Protein 4KN9 (pdb70)

Foldseek 3Di:
DDAAEEEEAEWAADCVLVVLLCLDVPPHPVCCCPPHHPHQADPPDDDDDAAVRVVSSVVCLVVCFLGHEYEYGAWQFPPPNQVVTFRHWYQDPPRDIDTAGPLNVCLPRQNRYVAYEYFELCQLQNAPCNDPPHDRNTHHVVVSCVVVVPDGHYAYQYFNHGRSCQVVVQVNLVVVCVVPVVVRPHADADPSRYHCVFFVAQQQVLAPQVVQVVVVNEAPDQPRDGFPQQQQAPSRVAGGCCRPCPHSRNPHHCRNNHHHQRRRDSPPPPVSPPRRHGD/DKDKDKPWQLPLFAATKIKIFIDDPQATAFIWIAHDDFDCLQVVQFFAQLQCQLQSQLVLDQLFSLQSNQQSLQFVLQFQVAFWDPLLLLLSLQLRLLSLLLNLLCQVQVRFCLLAAQEDPDPPSDDDFPPSCHLCNQDPPNVVSVVLNVLSRVLSVVSVVLSVLSQVSNCLQQVGGPRGDFATRFGGDDFDAPVSLVVSVVSLVVSLCCLQPRVLVSLLVSCLSPVVQLVALFFQPKAWAFAASQPDRVSPDHLFHTWIAHPNDIDGDDLVQKWWFDQQAQADDPDDDTGRQLPDDGHGHPPDPNHRYLFIEIDGNNHQHAWALLRRQVNRFAFFDPSCQVSCCVSPVQHGGTLCSCPSSCRGLSVLSNSSSRVSNSSSVVSNVSSVVNDGPDDGGDDTDQDQWGKGKGWHAGNLGTKMWIFTHHRSGTNGIGIDFRLSSASPQAGNVRDGGGSRRSSGGFGQNDSSNRSRNSSSVSSSSHHSSRRND/DDAAEEEEAEWAAPCVLVVLLCLDVPPHPVCCCPPHHPHQADPPDDDDDAQVRVVSVVVCLVVQFLGHEYEYGAWQFPPPNQVVTWRHWYADPVGDIDTAHPLNVCLPRCNRYVAYEYFELCQLQNAPCNDPPHDRNTGHVVVSCVVSVPDGHYAYQYFNHGRSCQVSVQVRLQVVCVVPVVVRDRFDADPSRYGCVFFVAQQQVLAPQVVQVVVVNEAPDQPGDHFPQQQQAPSRVATGCCRPCPHSRNPHHCRNRHHHQRRRDSCPPPVSPPRRHGD/DKDKDKDWQLPLFAATKIKIFIDDPQATAFIWIFHDDFDCLQVVQFFAQLQCQLQSQLVLDQLFSLQSSQQSLQFVLFFQVAFWDPLLLLLSLQLNLLSLLLNLLCQVQVRFCLLAAQEPPDPPSDDDFPPSCHLCNLDPPNVVSVVLNVLSRVLSVVSVVLSVLSQVSNCLQQVGGPRGDFATRFGGDDFDAPVSLVVSVVSLVVSLCCLQPRVLVSLLVSCLSPVVQLVALFFQPKAWAFAASQPDRVSPHHLQHTWIAGPRDIDGDDLVQKWWFDQQAQADDPDHDIGRQLPDDGHGHPPRPNHGYLFIEIDGNNHQHAWALLRRQVNRFAFFDPSCQVSCCVRVVQHGTTLCSCPSSCRGLSNLSNSSSRVSSSSSVVSNVSSVVNDGPDDGGDDTDQDQWGKGKGWHAGNLGTKMWIFTHHRSGTNGIGIDFRLSSASHQAGPVRDGGRSRRSSGGFGQPDSSNRSRNSSSVSSSSHHSSRSND

Structure (mmCIF, N/CA/C/O backbone):
data_4KN9
#
_entry.id   4KN9
#
_cell.length_a   106.260
_cell.length_b   108.730
_cell.length_c   136.500
_cell.angle_alpha   90.00
_cell.angle_beta   90.00
_cell.angle_gamma   90.00
#
_symmetry.space_group_name_H-M   'P 21 21 21'
#
loop_
_entity.id
_entity.type
_entity.pdbx_description
1 polymer 'Periplasmic [NiFeSe] hydrogenase small subunit'
2 polymer 'Nickel-dependent hydrogenase large subunit'
3 non-polymer 'IRON/SULFUR CLUSTER'
4 non-polymer 'CALCIUM ION'
5 non-polymer 'CHLORIDE ION'
6 non-polymer GLYCEROL
7 non-polymer 'CARBONMONOXIDE-(DICYANO) IRON'
8 non-polymer 'NICKEL (II) ION'
9 non-polymer 'HYDROSULFURIC ACID'
10 water water
#
loop_
_atom_site.group_PDB
_atom_site.id
_atom_site.type_symbol
_atom_site.label_atom_id
_atom_site.label_alt_id
_atom_site.label_comp_id
_atom_site.label_asym_id
_atom_site.label_entity_id
_atom_site.label_seq_id
_atom_site.pdbx_PDB_ins_code
_atom_site.Cartn_x
_atom_site.Cartn_y
_atom_site.Cartn_z
_atom_site.occupancy
_atom_site.B_iso_or_equiv
_atom_site.auth_seq_id
_atom_site.auth_comp_id
_atom_site.auth_asym_id
_atom_site.auth_atom_id
_atom_site.pdbx_PDB_model_num
ATOM 1 N N . ALA A 1 5 ? 48.234 -5.688 11.738 0.70 37.27 5 ALA S N 1
ATOM 2 C CA . ALA A 1 5 ? 48.420 -5.250 13.152 0.70 36.66 5 ALA S CA 1
ATOM 3 C C . ALA A 1 5 ? 48.108 -3.758 13.362 0.70 35.41 5 ALA S C 1
ATOM 4 O O . ALA A 1 5 ? 47.106 -3.426 14.017 0.70 36.27 5 ALA S O 1
ATOM 6 N N . LYS A 1 6 ? 48.936 -2.866 12.803 1.00 33.39 6 LYS S N 1
ATOM 7 C CA . LYS A 1 6 ? 48.793 -1.430 13.096 1.00 28.27 6 LYS S CA 1
ATOM 8 C C . LYS A 1 6 ? 47.593 -0.758 12.421 1.00 22.64 6 LYS S C 1
ATOM 9 O O . LYS A 1 6 ? 47.247 -1.021 11.256 1.00 21.82 6 LYS S O 1
ATOM 15 N N . LYS A 1 7 ? 46.958 0.111 13.185 1.00 16.80 7 LYS S N 1
ATOM 16 C CA . LYS A 1 7 ? 45.784 0.821 12.706 1.00 13.77 7 LYS S CA 1
ATOM 17 C C . LYS A 1 7 ? 46.157 2.008 11.826 1.00 13.31 7 LYS S C 1
ATOM 18 O O . LYS A 1 7 ? 47.241 2.599 11.980 1.00 15.06 7 LYS S O 1
ATOM 24 N N . ALA A 1 8 ? 45.261 2.367 10.908 1.00 11.53 8 ALA S N 1
ATOM 25 C CA . ALA A 1 8 ? 45.493 3.534 10.049 1.00 10.95 8 ALA S CA 1
ATOM 26 C C . ALA A 1 8 ? 45.262 4.836 10.827 1.00 11.29 8 ALA S C 1
ATOM 27 O O . ALA A 1 8 ? 44.162 5.052 11.303 1.00 10.55 8 ALA S O 1
ATOM 29 N N . PRO A 1 9 ? 46.287 5.701 10.964 1.00 10.45 9 PRO S N 1
ATOM 30 C CA . PRO A 1 9 ? 46.056 6.988 11.659 1.00 10.08 9 PRO S CA 1
ATOM 31 C C . PRO A 1 9 ? 45.202 7.920 10.812 1.00 8.52 9 PRO S C 1
ATOM 32 O O . PRO A 1 9 ? 45.456 8.061 9.592 1.00 9.90 9 PRO S O 1
ATOM 36 N N . VAL A 1 10 ? 44.179 8.513 11.437 1.00 8.03 10 VAL S N 1
ATOM 37 C CA . VAL A 1 10 ? 43.260 9.395 10.735 1.00 8.78 10 VAL S CA 1
ATOM 38 C C . VAL A 1 10 ? 43.100 10.708 11.487 1.00 8.18 10 VAL S C 1
ATOM 39 O O . VAL A 1 10 ? 42.862 10.722 12.715 1.00 8.95 10 VAL S O 1
ATOM 43 N N . ILE A 1 11 ? 43.249 11.814 10.765 1.00 10.25 11 ILE S N 1
ATOM 44 C CA . ILE A 1 11 ? 42.851 13.119 11.273 1.00 8.89 11 ILE S CA 1
ATOM 45 C C . ILE A 1 11 ? 41.666 13.540 10.419 1.00 9.10 11 ILE S C 1
ATOM 46 O O . ILE A 1 11 ? 41.788 13.673 9.196 1.00 9.70 11 ILE S O 1
ATOM 51 N N . TRP A 1 12 ? 40.512 13.700 11.073 1.00 8.05 12 TRP S N 1
ATOM 52 C CA . TRP A 1 12 ? 39.257 13.990 10.366 1.00 7.64 12 TRP S CA 1
ATOM 53 C C . TRP A 1 12 ? 38.870 15.437 10.631 1.00 6.34 12 TRP S C 1
A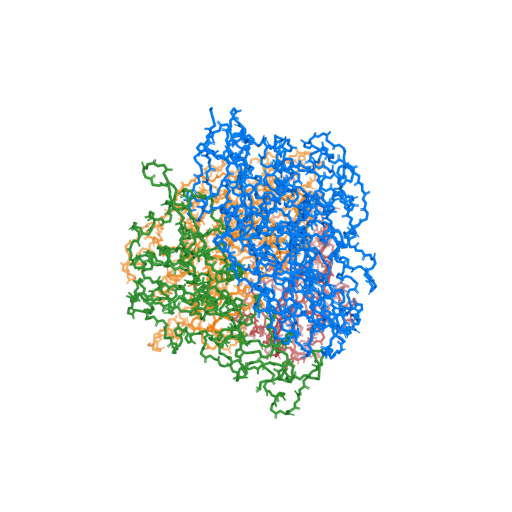TOM 54 O O . TRP A 1 12 ? 38.611 15.832 11.792 1.00 8.58 12 TRP S O 1
ATOM 65 N N . VAL A 1 13 ? 38.871 16.247 9.591 1.00 8.79 13 VAL S N 1
ATOM 66 C CA . VAL A 1 13 ? 38.558 17.669 9.743 1.00 8.78 13 VAL S CA 1
ATOM 67 C C . VAL A 1 13 ? 37.262 18.020 9.022 1.00 8.84 13 VAL S C 1
ATOM 68 O O . VAL A 1 13 ? 36.926 17.421 7.983 1.00 11.06 13 VAL S O 1
ATOM 72 N N . GLN A 1 14 ? 36.558 18.996 9.572 1.00 8.46 14 GLN S N 1
ATOM 73 C CA . GLN A 1 14 ? 35.289 19.470 9.023 1.00 8.52 14 GLN S CA 1
ATOM 74 C C . GLN A 1 14 ? 35.376 20.922 8.592 1.00 8.51 14 GLN S C 1
ATOM 75 O O . GLN A 1 14 ? 35.814 21.780 9.364 1.00 10.30 14 GLN S O 1
ATOM 81 N N . GLY A 1 15 ? 34.977 21.194 7.350 1.00 7.74 15 GLY S N 1
ATOM 82 C CA . GLY A 1 15 ? 34.866 22.568 6.853 1.00 9.31 15 GLY S CA 1
ATOM 83 C C . GLY A 1 15 ? 33.397 22.940 6.797 1.00 8.47 15 GLY S C 1
ATOM 84 O O . GLY A 1 15 ? 32.688 22.922 7.799 1.00 8.14 15 GLY S O 1
ATOM 85 N N . GLN A 1 16 ? 32.914 23.274 5.615 1.00 7.49 16 GLN S N 1
ATOM 86 C CA . GLN A 1 16 ? 31.492 23.578 5.414 1.00 7.64 16 GLN S CA 1
ATOM 87 C C . GLN A 1 16 ? 30.750 22.279 5.202 1.00 8.85 16 GLN S C 1
ATOM 88 O O . GLN A 1 16 ? 30.327 21.953 4.089 1.00 10.18 16 GLN S O 1
ATOM 94 N N . GLY A 1 17 ? 30.624 21.538 6.289 1.00 9.86 17 GLY S N 1
ATOM 95 C CA . GLY A 1 17 ? 29.942 20.270 6.260 1.00 8.56 17 GLY S CA 1
ATOM 96 C C . GLY A 1 17 ? 28.709 20.281 7.141 1.00 7.99 17 GLY S C 1
ATOM 97 O O . GLY A 1 17 ? 28.458 21.250 7.887 1.00 10.49 17 GLY S O 1
ATOM 98 N N . CYS A 1 18 ? 27.958 19.179 7.085 1.00 6.76 18 CYS S N 1
ATOM 99 C CA . CYS A 1 18 ? 26.739 19.052 7.895 1.00 9.05 18 CYS S CA 1
ATOM 100 C C . CYS A 1 18 ? 26.866 17.938 8.934 1.00 7.60 18 CYS S C 1
ATOM 101 O O . CYS A 1 18 ? 25.916 17.680 9.673 1.00 8.98 18 CYS S O 1
ATOM 104 N N . THR A 1 19 ? 28.029 17.280 8.954 1.00 8.07 19 THR S N 1
ATOM 105 C CA . THR A 1 19 ? 28.307 16.150 9.864 1.00 9.35 19 THR S CA 1
ATOM 106 C C . THR A 1 19 ? 27.630 14.850 9.360 1.00 9.00 19 THR S C 1
ATOM 107 O O . THR A 1 19 ? 27.785 13.779 9.943 1.00 9.34 19 THR S O 1
ATOM 111 N N . GLY A 1 20 ? 26.932 14.939 8.233 1.00 7.90 20 GLY S N 1
ATOM 112 C CA . GLY A 1 20 ? 26.241 13.781 7.703 1.00 7.11 20 GLY S CA 1
ATOM 113 C C . GLY A 1 20 ? 27.162 12.700 7.178 1.00 6.93 20 GLY S C 1
ATOM 114 O O . GLY A 1 20 ? 26.801 11.524 7.199 1.00 7.11 20 GLY S O 1
ATOM 115 N N . CYS A 1 21 ? 28.347 13.084 6.693 1.00 7.25 21 CYS S N 1
ATOM 116 C CA . CYS A 1 21 ? 29.306 12.068 6.276 1.00 7.48 21 CYS S CA 1
ATOM 117 C C . CYS A 1 21 ? 29.778 11.283 7.505 1.00 8.05 21 CYS S C 1
ATOM 118 O O . CYS A 1 21 ? 29.887 10.053 7.464 1.00 7.90 21 CYS S O 1
ATOM 121 N N . SER A 1 22 ? 30.064 11.995 8.595 1.00 7.92 22 SER S N 1
ATOM 122 C CA . SER A 1 22 ? 30.410 11.335 9.869 1.00 7.76 22 SER S CA 1
ATOM 123 C C . SER A 1 22 ? 29.287 10.432 10.367 1.00 7.45 22 SER S C 1
ATOM 124 O O . SER A 1 22 ? 29.543 9.299 10.760 1.00 7.40 22 SER S O 1
ATOM 127 N N . VAL A 1 23 ? 28.052 10.935 10.360 1.00 6.67 23 VAL S N 1
ATOM 128 C CA . VAL A 1 23 ? 26.940 10.150 10.835 1.00 8.40 23 VAL S CA 1
ATOM 129 C C . VAL A 1 23 ? 26.787 8.904 9.954 1.00 7.08 23 VAL S C 1
ATOM 130 O O . VAL A 1 23 ? 26.530 7.815 10.463 1.00 7.41 23 VAL S O 1
ATOM 134 N N . SER A 1 24 ? 26.928 9.045 8.631 1.00 7.03 24 SER S N 1
ATOM 135 C CA . SER A 1 24 ? 26.826 7.872 7.764 1.00 8.86 24 SER S CA 1
ATOM 136 C C . SER A 1 24 ? 27.909 6.839 8.122 1.00 8.84 24 SER S C 1
ATOM 137 O O . SER A 1 24 ? 27.639 5.615 8.153 1.00 7.97 24 SER S O 1
ATOM 140 N N . LEU A 1 25 ? 29.127 7.323 8.395 1.00 7.89 25 LEU S N 1
ATOM 141 C CA . LEU A 1 25 ? 30.196 6.409 8.841 1.00 8.93 25 LEU S CA 1
ATOM 142 C C . LEU A 1 25 ? 29.808 5.650 10.115 1.00 8.17 25 LEU S C 1
ATOM 143 O O . LEU A 1 25 ? 30.079 4.454 10.240 1.00 8.87 25 LEU S O 1
ATOM 148 N N . LEU A 1 26 ? 29.154 6.346 11.053 1.00 7.63 26 LEU S N 1
ATOM 149 C CA . LEU A 1 26 ? 28.699 5.694 12.284 1.00 8.21 26 LEU S CA 1
ATOM 150 C C . LEU A 1 26 ? 27.728 4.543 12.005 1.00 8.59 26 LEU S C 1
ATOM 151 O O . LEU A 1 26 ? 27.549 3.659 12.856 1.00 9.22 26 LEU S O 1
ATOM 156 N N . ASN A 1 27 ? 27.110 4.544 10.820 1.00 7.54 27 ASN S N 1
ATOM 157 C CA . ASN A 1 27 ? 26.154 3.485 10.440 1.00 7.78 27 ASN S CA 1
ATOM 158 C C . ASN A 1 27 ? 26.822 2.249 9.802 1.00 8.66 27 ASN S C 1
ATOM 159 O O . ASN A 1 27 ? 26.116 1.328 9.360 1.00 10.06 27 ASN S O 1
ATOM 164 N N . ALA A 1 28 ? 28.161 2.211 9.742 1.00 7.62 28 ALA S N 1
ATOM 165 C CA . ALA A 1 28 ? 28.858 1.083 9.116 1.00 8.34 28 ALA S CA 1
ATOM 166 C C . ALA A 1 28 ? 28.479 -0.284 9.703 1.00 9.64 28 ALA S C 1
ATOM 167 O O . ALA A 1 28 ? 28.211 -0.419 10.899 1.00 10.34 28 ALA S O 1
ATOM 169 N N . VAL A 1 29 ? 28.470 -1.300 8.853 1.00 9.79 29 VAL S N 1
ATOM 170 C CA . VAL A 1 29 ? 28.374 -2.690 9.320 1.00 10.49 29 VAL S CA 1
ATOM 171 C C . VAL A 1 29 ? 29.434 -3.513 8.610 1.00 10.52 29 VAL S C 1
ATOM 172 O O . VAL A 1 29 ? 29.815 -3.208 7.470 1.00 11.38 29 VAL S O 1
ATOM 179 N N . HIS A 1 30 ? 29.910 -4.556 9.278 1.00 10.97 30 HIS S N 1
ATOM 180 C CA . HIS A 1 30 ? 30.866 -5.509 8.690 1.00 12.12 30 HIS S CA 1
ATOM 181 C C . HIS A 1 30 ? 32.117 -4.842 8.068 1.00 12.22 30 HIS S C 1
ATOM 182 O O . HIS A 1 30 ? 32.417 -5.056 6.875 1.00 14.84 30 HIS S O 1
ATOM 189 N N . PRO A 1 31 ? 32.874 -4.066 8.869 1.00 11.53 31 PRO S N 1
ATOM 190 C CA . PRO A 1 31 ? 32.765 -3.908 10.310 1.00 10.31 31 PRO S CA 1
ATOM 191 C C . PRO A 1 31 ? 31.844 -2.771 10.725 1.00 9.40 31 PRO S C 1
ATOM 192 O O . PRO A 1 31 ? 31.613 -1.806 9.969 1.00 10.46 31 PRO S O 1
ATOM 196 N N . ARG A 1 32 ? 31.357 -2.895 11.947 1.00 9.76 32 ARG S N 1
ATOM 197 C CA . ARG A 1 32 ? 30.653 -1.809 12.628 1.00 10.07 32 ARG S CA 1
ATOM 198 C C . ARG A 1 32 ? 31.618 -0.756 13.187 1.00 9.37 32 ARG S C 1
ATOM 199 O O . ARG A 1 32 ? 32.835 -0.993 13.285 1.00 10.35 32 ARG S O 1
ATOM 207 N N . ILE A 1 33 ? 31.068 0.385 13.610 1.00 8.95 33 ILE S N 1
ATOM 208 C CA . ILE A 1 33 ? 31.917 1.490 14.045 1.00 8.93 33 ILE S CA 1
ATOM 209 C C . ILE A 1 33 ? 32.784 1.168 15.266 1.00 8.74 33 ILE S C 1
ATOM 210 O O . ILE A 1 33 ? 33.904 1.648 15.353 1.00 9.32 33 ILE S O 1
ATOM 215 N N . LYS A 1 34 ? 32.288 0.346 16.194 1.00 9.67 34 LYS S N 1
ATOM 216 C CA . LYS A 1 34 ? 33.137 0.018 17.354 1.00 10.61 34 LYS S CA 1
ATOM 217 C C . LYS A 1 34 ? 34.433 -0.662 16.881 1.00 10.73 34 LYS S C 1
ATOM 218 O O . LYS A 1 34 ? 35.541 -0.287 17.315 1.00 10.74 34 LYS S O 1
ATOM 224 N N . GLU A 1 35 ? 34.297 -1.635 15.982 1.00 10.81 35 GLU S N 1
ATOM 225 C CA A GLU A 1 35 ? 35.469 -2.325 15.452 0.80 11.14 35 GLU S CA 1
ATOM 226 C CA B GLU A 1 35 ? 35.461 -2.341 15.427 0.20 11.20 35 GLU S CA 1
ATOM 227 C C . GLU A 1 35 ? 36.336 -1.414 14.584 1.00 11.46 35 GLU S C 1
ATOM 228 O O . GLU A 1 35 ? 37.574 -1.507 14.597 1.00 11.48 35 GLU S O 1
ATOM 239 N N . ILE A 1 36 ? 35.695 -0.525 13.833 1.00 9.45 36 ILE S N 1
ATOM 240 C CA . ILE A 1 36 ? 36.468 0.450 13.054 1.00 10.15 36 ILE S CA 1
ATOM 241 C C . ILE A 1 36 ? 37.369 1.262 13.986 1.00 9.81 36 ILE S C 1
ATOM 242 O O . ILE A 1 36 ? 38.578 1.377 13.754 1.00 10.72 36 ILE S O 1
ATOM 247 N N . LEU A 1 37 ? 36.789 1.798 15.062 1.00 9.54 37 LEU S N 1
ATOM 248 C CA . LEU A 1 37 ? 37.555 2.677 15.959 1.00 9.10 37 LEU S CA 1
ATOM 249 C C . LEU A 1 37 ? 38.595 1.933 16.787 1.00 9.87 37 LEU S C 1
ATOM 250 O O . LEU A 1 37 ? 39.667 2.465 17.066 1.00 10.09 37 LEU S O 1
ATOM 255 N N . LEU A 1 38 ? 38.288 0.703 17.187 1.00 11.59 38 LEU S N 1
ATOM 256 C CA . LEU A 1 38 ? 39.208 -0.015 18.073 1.00 12.18 38 LEU S CA 1
ATOM 257 C C . LEU A 1 38 ? 40.217 -0.897 17.340 1.00 13.15 38 LEU S C 1
ATOM 258 O O . LEU A 1 38 ? 41.288 -1.199 17.885 1.00 15.43 38 LEU S O 1
ATOM 263 N N . ASP A 1 39 ? 39.886 -1.297 16.116 1.00 12.60 39 ASP S N 1
ATOM 264 C CA . ASP A 1 39 ? 40.696 -2.288 15.390 1.00 14.60 39 ASP S CA 1
ATOM 265 C C . ASP A 1 39 ? 41.217 -1.840 14.031 1.00 14.31 39 ASP S C 1
ATOM 266 O O . ASP A 1 39 ? 42.207 -2.390 13.556 1.00 16.24 39 ASP S O 1
ATOM 271 N N . VAL A 1 40 ? 40.545 -0.892 13.374 1.00 12.55 40 VAL S N 1
ATOM 272 C CA . VAL A 1 40 ? 40.892 -0.595 11.975 1.00 11.05 40 VAL S CA 1
ATOM 273 C C . VAL A 1 40 ? 41.650 0.732 11.831 1.00 10.93 40 VAL S C 1
ATOM 274 O O . VAL A 1 40 ? 42.695 0.800 11.153 1.00 12.27 40 VAL S O 1
ATOM 278 N N . ILE A 1 41 ? 41.109 1.785 12.440 1.00 11.15 41 ILE S N 1
ATOM 279 C CA . ILE A 1 41 ? 41.747 3.097 12.367 1.00 9.22 41 ILE S CA 1
ATOM 280 C C . ILE A 1 41 ? 42.092 3.592 13.760 1.00 8.33 41 ILE S C 1
ATOM 281 O O . ILE A 1 41 ? 41.515 3.117 14.750 1.00 10.52 41 ILE S O 1
ATOM 286 N N . SER A 1 42 ? 43.054 4.510 13.839 1.00 8.99 42 SER S N 1
ATOM 287 C CA . SER A 1 42 ? 43.212 5.319 15.041 1.00 9.84 42 SER S CA 1
ATOM 288 C C . SER A 1 42 ? 42.659 6.712 14.729 1.00 9.30 42 SER S C 1
ATOM 289 O O . SER A 1 42 ? 43.328 7.526 14.053 1.00 11.40 42 SER S O 1
ATOM 292 N N . LEU A 1 43 ? 41.433 6.972 15.188 1.00 9.16 43 LEU S N 1
ATOM 293 C CA . LEU A 1 43 ? 40.793 8.250 14.923 1.00 8.98 43 LEU S CA 1
ATOM 294 C C . LEU A 1 43 ? 41.361 9.283 15.883 1.00 8.50 43 LEU S C 1
ATOM 295 O O . LEU A 1 43 ? 40.937 9.367 17.034 1.00 10.87 43 LEU S O 1
ATOM 300 N N . GLU A 1 44 ? 42.390 9.994 15.445 1.00 10.00 44 GLU S N 1
ATOM 301 C CA . GLU A 1 44 ? 43.172 10.835 16.338 1.00 9.70 44 GLU S CA 1
ATOM 302 C C . GLU A 1 44 ? 42.528 12.175 16.664 1.00 10.66 44 GLU S C 1
ATOM 303 O O . GLU A 1 44 ? 42.677 12.708 17.776 1.00 11.44 44 GLU S O 1
ATOM 309 N N . PHE A 1 45 ? 41.833 12.726 15.679 1.00 10.25 45 PHE S N 1
ATOM 310 C CA . PHE A 1 45 ? 41.156 13.995 15.819 1.00 9.45 45 PHE S CA 1
ATOM 311 C C . PHE A 1 45 ? 39.858 13.859 15.037 1.00 8.80 45 PHE S C 1
ATOM 312 O O . PHE A 1 45 ? 39.862 13.412 13.876 1.00 9.09 45 PHE S O 1
ATOM 320 N N . HIS A 1 46 ? 38.754 14.198 15.683 1.00 7.93 46 HIS S N 1
ATOM 321 C CA . HIS A 1 46 ? 37.449 14.256 15.038 1.00 8.17 46 HIS S CA 1
ATOM 322 C C . HIS A 1 46 ? 36.609 15.157 15.942 1.00 7.17 46 HIS S C 1
ATOM 323 O O . HIS A 1 46 ? 36.339 14.797 17.097 1.00 8.55 46 HIS S O 1
ATOM 330 N N . PRO A 1 47 ? 36.188 16.325 15.431 1.00 7.86 47 PRO S N 1
ATOM 331 C CA . PRO A 1 47 ? 35.572 17.326 16.329 1.00 11.22 47 PRO S CA 1
ATOM 332 C C . PRO A 1 47 ? 34.256 16.866 16.938 1.00 10.48 47 PRO S C 1
ATOM 333 O O . PRO A 1 47 ? 33.886 17.342 18.001 1.00 10.65 47 PRO S O 1
ATOM 337 N N . THR A 1 48 ? 33.553 15.961 16.284 1.00 9.27 48 THR S N 1
ATOM 338 C CA . THR A 1 48 ? 32.227 15.551 16.769 1.00 9.85 48 THR S CA 1
ATOM 339 C C . THR A 1 48 ? 32.282 14.577 17.959 1.00 9.06 48 THR S C 1
ATOM 340 O O . THR A 1 48 ? 31.381 14.603 18.805 1.00 10.30 48 THR S O 1
ATOM 344 N N . VAL A 1 49 ? 33.326 13.730 18.040 1.00 8.86 49 VAL S N 1
ATOM 345 C CA . VAL A 1 49 ? 33.305 12.632 19.010 1.00 9.26 49 VAL S CA 1
ATOM 346 C C . VAL A 1 49 ? 34.493 12.569 19.972 1.00 8.52 49 VAL S C 1
ATOM 347 O O . VAL A 1 49 ? 34.443 11.837 20.950 1.00 9.58 49 VAL S O 1
ATOM 351 N N . MET A 1 50 ? 35.561 13.331 19.715 1.00 8.42 50 MET S N 1
ATOM 352 C CA . MET A 1 50 ? 36.779 13.175 20.521 1.00 7.13 50 MET S CA 1
ATOM 353 C C . MET A 1 50 ? 36.615 13.721 21.943 1.00 8.89 50 MET S C 1
ATOM 354 O O . MET A 1 50 ? 35.836 14.651 22.172 1.00 9.61 50 MET S O 1
ATOM 359 N N . ALA A 1 51 ? 37.359 13.142 22.884 1.00 8.91 51 ALA S N 1
ATOM 360 C CA . ALA A 1 51 ? 37.245 13.560 24.283 1.00 9.86 51 ALA S CA 1
ATOM 361 C C . ALA A 1 51 ? 37.746 14.975 24.540 1.00 8.92 51 ALA S C 1
ATOM 362 O O . ALA A 1 51 ? 37.085 15.741 25.239 1.00 10.94 51 ALA S O 1
ATOM 364 N N . SER A 1 52 ? 38.915 15.315 23.999 1.00 9.84 52 SER S N 1
ATOM 365 C CA . SER A 1 52 ? 39.506 16.620 24.321 1.00 10.61 52 SER S CA 1
ATOM 366 C C . SER A 1 52 ? 38.868 17.743 23.509 1.00 10.75 52 SER S C 1
ATOM 367 O O . SER A 1 52 ? 38.211 17.483 22.465 1.00 10.53 52 SER S O 1
ATOM 370 N N . GLU A 1 53 ? 39.090 18.980 23.963 1.00 9.65 53 GLU S N 1
ATOM 371 C CA . GLU A 1 53 ? 38.511 20.163 23.312 1.00 10.91 53 GLU S CA 1
ATOM 372 C C . GLU A 1 53 ? 39.566 21.260 23.194 1.00 10.01 53 GLU S C 1
ATOM 373 O O . GLU A 1 53 ? 40.649 21.162 23.812 1.00 11.30 53 GLU S O 1
ATOM 379 N N . GLY A 1 54 ? 39.253 22.301 22.425 1.00 11.60 54 GLY S N 1
ATOM 380 C CA . GLY A 1 54 ? 40.034 23.541 22.418 1.00 11.18 54 GLY S CA 1
ATOM 381 C C . GLY A 1 54 ? 41.515 23.331 22.209 1.00 10.61 54 GLY S C 1
ATOM 382 O O . GLY A 1 54 ? 41.941 22.577 21.310 1.00 12.28 54 GLY S O 1
ATOM 383 N N . GLU A 1 55 ? 42.311 23.978 23.054 1.00 12.28 55 GLU S N 1
ATOM 384 C CA . GLU A 1 55 ? 43.775 23.917 22.943 1.00 13.02 55 GLU S CA 1
ATOM 385 C C . GLU A 1 55 ? 44.324 22.490 22.955 1.00 12.63 55 GLU S C 1
ATOM 386 O O . GLU A 1 55 ? 45.234 22.158 22.171 1.00 12.73 55 GLU S O 1
ATOM 392 N N . MET A 1 56 ? 43.775 21.652 23.841 1.00 11.02 56 MET S N 1
ATOM 393 C CA . MET A 1 56 ? 44.246 20.279 23.982 1.00 11.28 56 MET S CA 1
ATOM 394 C C . MET A 1 56 ? 43.961 19.480 22.710 1.00 10.68 56 MET S C 1
ATOM 395 O O . MET A 1 56 ? 44.822 18.719 22.241 1.00 11.20 56 MET S O 1
ATOM 400 N N . ALA A 1 57 ? 42.755 19.640 22.158 1.00 10.36 57 ALA S N 1
ATOM 401 C CA . ALA A 1 57 ? 42.391 18.936 20.911 1.00 10.21 57 ALA S CA 1
ATOM 402 C C . ALA A 1 57 ? 43.272 19.327 19.736 1.00 10.71 57 ALA S C 1
ATOM 403 O O . ALA A 1 57 ? 43.753 18.456 18.972 1.00 9.70 57 ALA S O 1
ATOM 405 N N . LEU A 1 58 ? 43.481 20.635 19.572 1.00 9.77 58 LEU S N 1
ATOM 406 C CA . LEU A 1 58 ? 44.318 21.121 18.465 1.00 10.43 58 LEU S CA 1
ATOM 407 C C . LEU A 1 58 ? 45.782 20.725 18.650 1.00 10.62 58 LEU S C 1
ATOM 408 O O . LEU A 1 58 ? 46.455 20.337 17.696 1.00 10.99 58 LEU S O 1
ATOM 413 N N . ALA A 1 59 ? 46.277 20.828 19.880 1.00 11.61 59 ALA S N 1
ATOM 414 C CA . ALA A 1 59 ? 47.666 20.439 20.148 1.00 12.31 59 ALA S CA 1
ATOM 415 C C . ALA A 1 59 ? 47.859 18.959 19.826 1.00 12.33 59 ALA S C 1
ATOM 416 O O . ALA A 1 59 ? 48.895 18.572 19.276 1.00 12.05 59 ALA S O 1
ATOM 418 N N . HIS A 1 60 ? 46.860 18.132 20.158 1.00 10.91 60 HIS S N 1
ATOM 419 C CA . HIS A 1 60 ? 46.951 16.711 19.869 1.00 10.87 60 HIS S CA 1
ATOM 420 C C . HIS A 1 60 ? 46.956 16.482 18.359 1.00 10.84 60 HIS S C 1
ATOM 421 O O . HIS A 1 60 ? 47.762 15.684 17.852 1.00 10.85 60 HIS S O 1
ATOM 428 N N . MET A 1 61 ? 46.065 17.168 17.637 1.00 10.00 61 MET S N 1
ATOM 429 C CA . MET A 1 61 ? 46.018 17.070 16.175 1.00 8.48 61 MET S CA 1
ATOM 430 C C . MET A 1 61 ? 47.391 17.395 15.549 1.00 8.58 61 MET S C 1
ATOM 431 O O . MET A 1 61 ? 47.896 16.620 14.715 1.00 9.81 61 MET S O 1
ATOM 436 N N . TYR A 1 62 ? 47.995 18.513 15.966 1.00 10.07 62 TYR S N 1
ATOM 437 C CA . TYR A 1 62 ? 49.277 18.932 15.400 1.00 10.17 62 TYR S CA 1
ATOM 438 C C . TYR A 1 62 ? 50.387 17.967 15.819 1.00 10.43 62 TYR S C 1
ATOM 439 O O . TYR A 1 62 ? 51.264 17.662 15.027 1.00 11.77 62 TYR S O 1
ATOM 448 N N . GLU A 1 63 ? 50.332 17.460 17.052 1.00 11.40 63 GLU S N 1
ATOM 449 C CA . GLU A 1 63 ? 51.316 16.457 17.501 1.00 12.10 63 GLU S CA 1
ATOM 450 C C . GLU A 1 63 ? 51.268 15.199 16.645 1.00 12.36 63 GLU S C 1
ATOM 451 O O . GLU A 1 63 ? 52.319 14.682 16.244 1.00 13.39 63 GLU S O 1
ATOM 462 N N . ILE A 1 64 ? 50.057 14.703 16.370 1.00 8.88 64 ILE S N 1
ATOM 463 C CA . ILE A 1 64 ? 49.915 13.522 15.516 1.00 11.12 64 ILE S CA 1
ATOM 464 C C . ILE A 1 64 ? 50.404 13.813 14.088 1.00 11.17 64 ILE S C 1
ATOM 465 O O . ILE A 1 64 ? 51.086 12.992 13.505 1.00 11.73 64 ILE S O 1
ATOM 470 N N . ALA A 1 65 ? 50.059 14.983 13.548 1.00 11.07 65 ALA S N 1
ATOM 471 C CA . ALA A 1 65 ? 50.467 15.346 12.205 1.00 10.25 65 ALA S CA 1
ATOM 472 C C . ALA A 1 65 ? 52.000 15.432 12.080 1.00 10.97 65 ALA S C 1
ATOM 473 O O . ALA A 1 65 ? 52.548 15.190 11.004 1.00 13.42 65 ALA S O 1
ATOM 475 N N . GLU A 1 66 ? 52.679 15.795 13.166 1.00 12.79 66 GLU S N 1
ATOM 476 C CA . GLU A 1 66 ? 54.152 15.773 13.233 1.00 13.19 66 GLU S CA 1
ATOM 477 C C . GLU A 1 66 ? 54.697 14.356 13.439 1.00 13.43 66 GLU S C 1
ATOM 478 O O . GLU A 1 66 ? 55.543 13.898 12.674 1.00 15.74 66 GLU S O 1
ATOM 484 N N . LYS A 1 67 ? 54.236 13.658 14.475 1.00 12.88 67 LYS S N 1
ATOM 485 C CA . LYS A 1 67 ? 54.787 12.322 14.791 1.00 14.75 67 LYS S CA 1
ATOM 486 C C . LYS A 1 67 ? 54.516 11.309 13.674 1.00 14.00 67 LYS S C 1
ATOM 487 O O . LYS A 1 67 ? 55.331 10.417 13.396 1.00 16.77 67 LYS S O 1
ATOM 498 N N . PHE A 1 68 ? 53.354 11.447 13.051 1.00 13.03 68 PHE S N 1
ATOM 499 C CA . PHE A 1 68 ? 52.939 10.559 11.982 1.00 12.38 68 PHE S CA 1
ATOM 500 C C . PHE A 1 68 ? 53.024 11.257 10.636 1.00 12.93 68 PHE S C 1
ATOM 501 O O . PHE A 1 68 ? 52.308 10.912 9.712 1.00 12.82 68 PHE S O 1
ATOM 509 N N . ASN A 1 69 ? 53.929 12.223 10.524 1.00 13.64 69 ASN S N 1
ATOM 510 C CA . ASN A 1 69 ? 54.161 12.892 9.258 1.00 15.66 69 ASN S CA 1
ATOM 511 C C . ASN A 1 69 ? 54.368 11.890 8.102 1.00 13.59 69 ASN S C 1
ATOM 512 O O . ASN A 1 69 ? 55.108 10.913 8.224 1.00 15.53 69 ASN S O 1
ATOM 521 N N . GLY A 1 70 ? 53.685 12.127 6.989 1.00 12.12 70 GLY S N 1
ATOM 522 C CA . GLY A 1 70 ? 53.730 11.212 5.848 1.00 13.33 70 GLY S CA 1
ATOM 523 C C . GLY A 1 70 ? 53.093 9.849 6.112 1.00 13.99 70 GLY S C 1
ATOM 524 O O . GLY A 1 70 ? 53.276 8.917 5.341 1.00 16.38 70 GLY S O 1
ATOM 525 N N . ASN A 1 71 ? 52.360 9.720 7.216 1.00 12.95 71 ASN S N 1
ATOM 526 C CA . ASN A 1 71 ? 51.859 8.420 7.667 1.00 12.19 71 ASN S CA 1
ATOM 527 C C . ASN A 1 71 ? 50.513 8.539 8.371 1.00 11.86 71 ASN S C 1
ATOM 528 O O . ASN A 1 71 ? 50.223 7.772 9.284 1.00 13.85 71 ASN S O 1
ATOM 537 N N . PHE A 1 72 ? 49.701 9.514 7.954 1.00 11.95 72 PHE S N 1
ATOM 538 C CA . PHE A 1 72 ? 48.303 9.582 8.409 1.00 9.30 72 PHE S CA 1
ATOM 539 C C . PHE A 1 72 ? 47.419 9.991 7.253 1.00 9.55 72 PHE S C 1
ATOM 540 O O . PHE A 1 72 ? 47.880 10.614 6.272 1.00 10.31 72 PHE S O 1
ATOM 548 N N . PHE A 1 73 ? 46.148 9.614 7.350 1.00 8.79 73 PHE S N 1
ATOM 549 C CA . PHE A 1 73 ? 45.194 10.010 6.338 1.00 8.30 73 PHE S CA 1
ATOM 550 C C . PHE A 1 73 ? 44.472 11.256 6.828 1.00 8.19 73 PHE S C 1
ATOM 551 O O . PHE A 1 73 ? 43.959 11.293 7.962 1.00 10.18 73 PHE S O 1
ATOM 559 N N . LEU A 1 74 ? 44.451 12.270 5.976 1.00 8.09 74 LEU S N 1
ATOM 560 C CA . LEU A 1 74 ? 43.682 13.474 6.228 1.00 8.21 74 LEU S CA 1
ATOM 561 C C . LEU A 1 74 ? 42.307 13.266 5.603 1.00 7.91 74 LEU S C 1
ATOM 562 O O . LEU A 1 74 ? 42.184 13.211 4.363 1.00 9.86 74 LEU S O 1
ATOM 567 N N . LEU A 1 75 ? 41.292 13.112 6.456 1.00 7.86 75 LEU S N 1
ATOM 568 C CA A LEU A 1 75 ? 39.901 12.957 6.002 0.65 7.66 75 LEU S CA 1
ATOM 569 C CA B LEU A 1 75 ? 39.926 12.964 5.953 0.35 7.94 75 LEU S CA 1
ATOM 570 C C . LEU A 1 75 ? 39.227 14.311 6.052 1.00 8.12 75 LEU S C 1
ATOM 571 O O . LEU A 1 75 ? 39.273 14.976 7.092 1.00 9.51 75 LEU S O 1
ATOM 580 N N . VAL A 1 76 ? 38.609 14.732 4.946 1.00 7.65 76 VAL S N 1
ATOM 581 C CA . VAL A 1 76 ? 37.984 16.052 4.882 1.00 7.23 76 VAL S CA 1
ATOM 582 C C . VAL A 1 76 ? 36.503 15.927 4.589 1.00 6.81 76 VAL S C 1
ATOM 583 O O . VAL A 1 76 ? 36.122 15.314 3.595 1.00 8.59 76 VAL S O 1
ATOM 587 N N . GLU A 1 77 ? 35.690 16.463 5.496 1.00 7.44 77 GLU S N 1
ATOM 588 C CA . GLU A 1 77 ? 34.232 16.478 5.386 1.00 7.57 77 GLU S CA 1
ATOM 589 C C . GLU A 1 77 ? 33.813 17.938 5.250 1.00 8.75 77 GLU S C 1
ATOM 590 O O . GLU A 1 77 ? 34.155 18.764 6.108 1.00 9.44 77 GLU S O 1
ATOM 596 N N . GLY A 1 78 ? 33.071 18.254 4.197 1.00 8.10 78 GLY S N 1
ATOM 597 C CA . GLY A 1 78 ? 32.644 19.637 3.969 1.00 7.28 78 GLY S CA 1
ATOM 598 C C . GLY A 1 78 ? 33.538 20.406 3.016 1.00 8.99 78 GLY S C 1
ATOM 599 O O . GLY A 1 78 ? 34.696 20.012 2.794 1.00 9.40 78 GLY S O 1
ATOM 600 N N . ALA A 1 79 ? 33.010 21.504 2.474 1.00 9.42 79 ALA S N 1
ATOM 601 C CA . ALA A 1 79 ? 33.729 22.324 1.482 1.00 7.64 79 ALA S CA 1
ATOM 602 C C . ALA A 1 79 ? 34.658 23.342 2.140 1.00 8.09 79 ALA S C 1
ATOM 603 O O . ALA A 1 79 ? 34.645 23.524 3.375 1.00 8.85 79 ALA S O 1
ATOM 605 N N . ILE A 1 80 ? 35.478 23.986 1.323 1.00 7.77 80 ILE S N 1
ATOM 606 C CA . ILE A 1 80 ? 36.471 24.942 1.797 1.00 8.40 80 ILE S CA 1
ATOM 607 C C . ILE A 1 80 ? 36.087 26.329 1.262 1.00 8.72 80 ILE S C 1
ATOM 608 O O . ILE A 1 80 ? 36.222 26.579 0.062 1.00 10.99 80 ILE S O 1
ATOM 613 N N . PRO A 1 81 ? 35.615 27.239 2.145 1.00 9.62 81 PRO S N 1
ATOM 614 C CA . PRO A 1 81 ? 35.186 28.532 1.591 1.00 9.41 81 PRO S CA 1
ATOM 615 C C . PRO A 1 81 ? 36.360 29.494 1.497 1.00 10.16 81 PRO S C 1
ATOM 616 O O . PRO A 1 81 ? 37.058 29.713 2.489 1.00 10.84 81 PRO S O 1
ATOM 620 N N . THR A 1 82 ? 36.549 30.082 0.313 1.00 10.62 82 THR S N 1
ATOM 621 C CA . THR A 1 82 ? 37.707 30.948 0.064 1.00 12.97 82 THR S CA 1
ATOM 622 C C . THR A 1 82 ? 37.412 32.455 0.065 1.00 12.97 82 THR S C 1
ATOM 623 O O . THR A 1 82 ? 38.349 33.270 0.097 1.00 14.07 82 THR S O 1
ATOM 627 N N . ALA A 1 83 ? 36.137 32.843 0.055 1.00 11.94 83 ALA S N 1
ATOM 628 C CA . ALA A 1 83 ? 35.810 34.271 0.064 1.00 11.51 83 ALA S CA 1
ATOM 629 C C . ALA A 1 83 ? 36.179 34.894 1.412 1.00 13.18 83 ALA S C 1
ATOM 630 O O . ALA A 1 83 ? 36.302 34.196 2.419 1.00 12.69 83 ALA S O 1
ATOM 632 N N . LYS A 1 84 ? 36.325 36.220 1.435 1.00 13.62 84 LYS S N 1
ATOM 633 C CA . LYS A 1 84 ? 36.562 36.932 2.693 1.00 13.28 84 LYS S CA 1
ATOM 634 C C . LYS A 1 84 ? 37.730 36.332 3.467 1.00 14.48 84 LYS S C 1
ATOM 635 O O . LYS A 1 84 ? 37.670 36.197 4.695 1.00 13.90 84 LYS S O 1
ATOM 641 N N . GLU A 1 85 ? 38.792 35.997 2.729 1.00 14.40 85 GLU S N 1
ATOM 642 C CA . GLU A 1 85 ? 40.054 35.521 3.324 1.00 14.11 85 GLU S CA 1
ATOM 643 C C . GLU A 1 85 ? 39.838 34.263 4.194 1.00 14.67 85 GLU S C 1
ATOM 644 O O . GLU A 1 85 ? 40.552 34.049 5.179 1.00 16.19 85 GLU S O 1
ATOM 650 N N . GLY A 1 86 ? 38.859 33.428 3.813 1.00 11.55 86 GLY S N 1
ATOM 651 C CA . GLY A 1 86 ? 38.600 32.154 4.502 1.00 12.06 86 GLY S CA 1
ATOM 652 C C . GLY A 1 86 ? 37.726 32.236 5.745 1.00 11.90 86 GLY S C 1
ATOM 653 O O . GLY A 1 86 ? 37.511 31.224 6.427 1.00 12.17 86 GLY S O 1
ATOM 654 N N . ARG A 1 87 ? 37.215 33.433 6.041 1.00 11.14 87 ARG S N 1
ATOM 655 C CA . ARG A 1 87 ? 36.543 33.683 7.337 1.00 12.76 87 ARG S CA 1
ATOM 656 C C . ARG A 1 87 ? 35.115 33.147 7.458 1.00 11.48 87 ARG S C 1
ATOM 657 O O . ARG A 1 87 ? 34.501 33.267 8.512 1.00 12.78 87 ARG S O 1
ATOM 665 N N . TYR A 1 88 ? 34.611 32.516 6.402 1.00 9.19 88 TYR S N 1
ATOM 666 C CA . TYR A 1 88 ? 33.350 31.784 6.508 1.00 10.33 88 TYR S CA 1
ATOM 667 C C . TYR A 1 88 ? 33.492 30.391 7.132 1.00 9.98 88 TYR S C 1
ATOM 668 O O . TYR A 1 88 ? 32.496 29.674 7.307 1.00 9.49 88 TYR S O 1
ATOM 677 N N . CYS A 1 89 ? 34.723 29.986 7.450 1.00 8.99 89 CYS S N 1
ATOM 678 C CA . CYS A 1 89 ? 34.870 28.770 8.229 1.00 9.67 89 CYS S CA 1
ATOM 679 C C . CYS A 1 89 ? 36.086 28.851 9.128 1.00 8.91 89 CYS S C 1
ATOM 680 O O . CYS A 1 89 ? 37.229 28.679 8.659 1.00 10.61 89 CYS S O 1
ATOM 683 N N . ILE A 1 90 ? 35.838 29.095 10.414 1.00 10.09 90 ILE S N 1
ATOM 684 C CA . ILE A 1 90 ? 36.891 29.133 11.424 1.00 11.95 90 ILE S CA 1
ATOM 685 C C . ILE A 1 90 ? 36.849 27.814 12.156 1.00 12.57 90 ILE S C 1
ATOM 686 O O . ILE A 1 90 ? 35.800 27.434 12.721 1.00 13.75 90 ILE S O 1
ATOM 691 N N . VAL A 1 91 ? 37.972 27.100 12.148 1.00 12.16 91 VAL S N 1
ATOM 692 C CA . VAL A 1 91 ? 37.993 25.726 12.673 1.00 13.81 91 VAL S CA 1
ATOM 693 C C . VAL A 1 91 ? 38.592 25.628 14.076 1.00 12.71 91 VAL S C 1
ATOM 694 O O . VAL A 1 91 ? 38.482 24.595 14.741 1.00 15.74 91 VAL S O 1
ATOM 698 N N . GLY A 1 92 ? 39.216 26.705 14.542 1.00 12.43 92 GLY S N 1
ATOM 699 C CA . GLY A 1 92 ? 39.781 26.705 15.895 1.00 13.13 92 GLY S CA 1
ATOM 700 C C . GLY A 1 92 ? 40.610 27.942 16.149 1.00 13.64 92 GLY S C 1
ATOM 701 O O . GLY A 1 92 ? 40.682 28.854 15.305 1.00 13.58 92 GLY S O 1
ATOM 702 N N . GLU A 1 93 ? 41.235 27.987 17.319 1.00 16.25 93 GLU S N 1
ATOM 703 C CA . GLU A 1 93 ? 42.050 29.137 17.693 1.00 21.06 93 GLU S CA 1
ATOM 704 C C . GLU A 1 93 ? 43.326 28.589 18.300 1.00 26.17 93 GLU S C 1
ATOM 705 O O . GLU A 1 93 ? 43.259 27.694 19.137 1.00 27.27 93 GLU S O 1
ATOM 711 N N . THR A 1 94 ? 44.473 29.124 17.884 1.00 30.53 94 THR S N 1
ATOM 712 C CA . THR A 1 94 ? 45.763 28.692 18.438 1.00 36.83 94 THR S CA 1
ATOM 713 C C . THR A 1 94 ? 46.389 29.768 19.322 1.00 40.70 94 THR S C 1
ATOM 714 O O . THR A 1 94 ? 46.540 30.921 18.903 1.00 41.48 94 THR S O 1
ATOM 718 N N . LEU A 1 95 ? 46.742 29.363 20.542 0.50 43.26 95 LEU S N 1
ATOM 719 C CA . LEU A 1 95 ? 47.266 30.251 21.579 0.50 45.08 95 LEU S CA 1
ATOM 720 C C . LEU A 1 95 ? 48.791 30.224 21.594 0.50 46.11 95 LEU S C 1
ATOM 721 O O . LEU A 1 95 ? 49.392 29.335 22.191 0.50 46.29 95 LEU S O 1
ATOM 726 N N . ASP A 1 96 ? 49.415 31.200 20.941 0.50 47.29 96 ASP S N 1
ATOM 727 C CA . ASP A 1 96 ? 50.870 31.202 20.797 0.50 48.73 96 ASP S CA 1
ATOM 728 C C . ASP A 1 96 ? 51.588 31.170 22.148 0.50 49.81 96 ASP S C 1
ATOM 729 O O . ASP A 1 96 ? 50.969 30.928 23.185 0.50 50.34 96 ASP S O 1
ATOM 734 N N . ALA A 1 97 ? 52.895 31.410 22.127 0.50 50.51 97 ALA S N 1
ATOM 735 C CA . ALA A 1 97 ? 53.709 31.324 23.336 0.50 50.77 97 ALA S CA 1
ATOM 736 C C . ALA A 1 97 ? 53.708 32.621 24.143 0.50 51.00 97 ALA S C 1
ATOM 737 O O . ALA A 1 97 ? 54.415 32.732 25.145 0.50 51.42 97 ALA S O 1
ATOM 739 N N . LYS A 1 98 ? 52.915 33.596 23.709 0.50 50.80 98 LYS S N 1
ATOM 740 C CA . LYS A 1 98 ? 52.860 34.890 24.387 0.50 50.61 98 LYS S CA 1
ATOM 741 C C . LYS A 1 98 ? 51.467 35.243 24.906 0.50 50.50 98 LYS S C 1
ATOM 742 O O . LYS A 1 98 ? 51.272 36.303 25.501 0.50 50.55 98 LYS S O 1
ATOM 748 N N . GLY A 1 99 ? 50.502 34.358 24.680 0.50 50.06 99 GLY S N 1
ATOM 749 C CA . GLY A 1 99 ? 49.149 34.569 25.189 0.50 49.28 99 GLY S CA 1
ATOM 750 C C . GLY A 1 99 ? 48.154 35.079 24.161 0.50 48.47 99 GLY S C 1
ATOM 751 O O . GLY A 1 99 ? 46.945 35.045 24.396 0.50 49.21 99 GLY S O 1
ATOM 752 N N . HIS A 1 100 ? 48.655 35.552 23.022 0.50 46.92 100 HIS S N 1
ATOM 753 C CA . HIS A 1 100 ? 47.787 36.054 21.955 0.50 45.42 100 HIS S CA 1
ATOM 754 C C . HIS A 1 100 ? 47.066 34.929 21.204 0.50 43.55 100 HIS S C 1
ATOM 755 O O . HIS A 1 100 ? 47.607 33.832 21.033 0.50 42.24 100 HIS S O 1
ATOM 762 N N . HIS A 1 101 ? 45.844 35.226 20.761 1.00 41.87 101 HIS S N 1
ATOM 763 C CA . HIS A 1 101 ? 44.969 34.254 20.093 1.00 39.55 101 HIS S CA 1
ATOM 764 C C . HIS A 1 101 ? 44.984 34.449 18.578 1.00 37.06 101 HIS S C 1
ATOM 765 O O . HIS A 1 101 ? 44.992 35.581 18.090 1.00 37.35 101 HIS S O 1
ATOM 772 N N . HIS A 1 102 ? 44.975 33.344 17.832 1.00 33.06 102 HIS S N 1
ATOM 773 C CA . HIS A 1 102 ? 44.909 33.421 16.370 1.00 30.70 102 HIS S CA 1
ATOM 774 C C . HIS A 1 102 ? 43.911 32.406 15.819 1.00 27.62 102 HIS S C 1
ATOM 775 O O . HIS A 1 102 ? 44.010 31.210 16.085 1.00 27.45 102 HIS S O 1
ATOM 788 N N . GLU A 1 103 ? 42.948 32.889 15.053 1.00 25.16 103 GLU S N 1
ATOM 789 C CA . GLU A 1 103 ? 41.951 31.988 14.507 1.00 23.66 103 GLU S CA 1
ATOM 790 C C . GLU A 1 103 ? 42.554 31.238 13.329 1.00 21.47 103 GLU S C 1
ATOM 791 O O . GLU A 1 103 ? 43.473 31.723 12.659 1.00 24.30 103 GLU S O 1
ATOM 797 N N . VAL A 1 104 ? 42.067 30.034 13.115 1.00 16.25 104 VAL S N 1
ATOM 798 C CA . VAL A 1 104 ? 42.531 29.209 12.015 1.00 14.74 104 VAL S CA 1
ATOM 799 C C . VAL A 1 104 ? 41.351 29.011 11.076 1.00 13.58 104 VAL S C 1
ATOM 800 O O . VAL A 1 104 ? 40.288 28.531 11.501 1.00 14.94 104 VAL S O 1
ATOM 804 N N . THR A 1 105 ? 41.526 29.386 9.808 1.00 11.50 105 THR S N 1
ATOM 805 C CA . THR A 1 105 ? 40.491 29.163 8.789 1.00 11.97 105 THR S CA 1
ATOM 806 C C . THR A 1 105 ? 40.622 27.764 8.219 1.00 11.43 105 THR S C 1
ATOM 807 O O . THR A 1 105 ? 41.689 27.124 8.322 1.00 10.82 105 THR S O 1
ATOM 811 N N . MET A 1 106 ? 39.548 27.278 7.602 1.00 10.57 106 MET S N 1
ATOM 812 C CA . MET A 1 106 ? 39.604 25.981 6.906 1.00 9.49 106 MET S CA 1
ATOM 813 C C . MET A 1 106 ? 40.708 25.993 5.829 1.00 9.80 106 MET S C 1
ATOM 814 O O . MET A 1 106 ? 41.452 25.008 5.703 1.00 9.25 106 MET S O 1
ATOM 819 N N . MET A 1 107 ? 40.830 27.098 5.078 1.00 9.94 107 MET S N 1
ATOM 820 C CA . MET A 1 107 ? 41.914 27.204 4.079 1.00 10.21 107 MET S CA 1
ATOM 821 C C . MET A 1 107 ? 43.278 26.965 4.733 1.00 10.41 107 MET S C 1
ATOM 822 O O . MET A 1 107 ? 44.084 26.195 4.213 1.00 10.78 107 MET S O 1
ATOM 827 N N . GLU A 1 108 ? 43.522 27.637 5.861 1.00 10.47 108 GLU S N 1
ATOM 828 C CA . GLU A 1 108 ? 44.803 27.536 6.549 1.00 10.48 108 GLU S CA 1
ATOM 829 C C . GLU A 1 108 ? 45.034 26.120 7.063 1.00 10.44 108 GLU S C 1
ATOM 830 O O . GLU A 1 108 ? 46.142 25.590 6.947 1.00 11.00 108 GLU S O 1
ATOM 836 N N . LEU A 1 109 ? 43.989 25.511 7.620 1.00 9.52 109 LEU S N 1
ATOM 837 C CA . LEU A 1 109 ? 44.101 24.173 8.157 1.00 10.75 109 LEU S CA 1
ATOM 838 C C . LEU A 1 109 ? 44.492 23.157 7.067 1.00 10.71 109 LEU S C 1
ATOM 839 O O . LEU A 1 109 ? 45.396 22.347 7.251 1.00 10.48 109 LEU S O 1
ATOM 844 N N . ILE A 1 110 ? 43.779 23.183 5.946 1.00 9.25 110 ILE S N 1
ATOM 845 C CA . ILE A 1 110 ? 44.046 22.228 4.857 1.00 9.49 110 ILE S CA 1
ATOM 846 C C . ILE A 1 110 ? 45.425 22.471 4.233 1.00 10.12 110 ILE S C 1
ATOM 847 O O . ILE A 1 110 ? 46.169 21.517 3.964 1.00 9.93 110 ILE S O 1
ATOM 852 N N . ARG A 1 111 ? 45.780 23.737 4.026 1.00 9.59 111 ARG S N 1
ATOM 853 C CA . ARG A 1 111 ? 47.118 24.085 3.514 1.00 10.28 111 ARG S CA 1
ATOM 854 C C . ARG A 1 111 ? 48.228 23.524 4.433 1.00 10.86 111 ARG S C 1
ATOM 855 O O . ARG A 1 111 ? 49.291 23.083 3.955 1.00 10.72 111 ARG S O 1
ATOM 863 N N . ASP A 1 112 ? 47.976 23.533 5.747 1.00 10.73 112 ASP S N 1
ATOM 864 C CA . ASP A 1 112 ? 48.911 23.051 6.759 1.00 11.01 112 ASP S CA 1
ATOM 865 C C . ASP A 1 112 ? 48.973 21.524 6.748 1.00 11.25 112 ASP S C 1
ATOM 866 O O . ASP A 1 112 ? 50.050 20.926 6.605 1.00 11.99 112 ASP S O 1
ATOM 871 N N . LEU A 1 113 ? 47.818 20.879 6.862 1.00 9.86 113 LEU S N 1
ATOM 872 C CA . LEU A 1 113 ? 47.807 19.427 7.102 1.00 8.62 113 LEU S CA 1
ATOM 873 C C . LEU A 1 113 ? 48.006 18.548 5.865 1.00 9.67 113 LEU S C 1
ATOM 874 O O . LEU A 1 113 ? 48.577 17.455 5.970 1.00 10.88 113 LEU S O 1
ATOM 879 N N . ALA A 1 114 ? 47.502 18.989 4.709 1.00 9.99 114 ALA S N 1
ATOM 880 C CA . ALA A 1 114 ? 47.578 18.161 3.506 1.00 10.89 114 ALA S CA 1
ATOM 881 C C . ALA A 1 114 ? 49.033 17.773 3.168 1.00 10.87 114 ALA S C 1
ATOM 882 O O . ALA A 1 114 ? 49.293 16.600 2.916 1.00 11.46 114 ALA S O 1
ATOM 884 N N . PRO A 1 115 ? 49.985 18.742 3.199 1.00 10.34 115 PRO S N 1
ATOM 885 C CA . PRO A 1 115 ? 51.374 18.329 2.888 1.00 10.96 115 PRO S CA 1
ATOM 886 C C . PRO A 1 115 ? 51.992 17.396 3.928 1.00 12.26 115 PRO S C 1
ATOM 887 O O . PRO A 1 115 ? 52.990 16.721 3.632 1.00 14.29 115 PRO S O 1
ATOM 891 N N . LYS A 1 116 ? 51.421 17.365 5.130 1.00 11.48 116 LYS S N 1
ATOM 892 C CA . LYS A 1 116 ? 51.902 16.468 6.171 1.00 11.78 116 LYS S CA 1
ATOM 893 C C . LYS A 1 116 ? 51.335 15.056 6.032 1.00 11.11 116 LYS S C 1
ATOM 894 O O . LYS A 1 116 ? 51.882 14.093 6.577 1.00 12.54 116 LYS S O 1
ATOM 900 N N . SER A 1 117 ? 50.233 14.928 5.311 1.00 10.96 117 SER S N 1
ATOM 901 C CA . SER A 1 117 ? 49.531 13.645 5.234 1.00 9.16 117 SER S CA 1
ATOM 902 C C . SER A 1 117 ? 50.247 12.638 4.330 1.00 9.78 117 SER S C 1
ATOM 903 O O . SER A 1 117 ? 51.063 12.992 3.471 1.00 11.02 117 SER S O 1
ATOM 906 N N . LEU A 1 118 ? 49.888 11.380 4.516 1.00 10.16 118 LEU S N 1
ATOM 907 C CA . LEU A 1 118 ? 50.208 10.327 3.574 1.00 11.53 118 LEU S CA 1
ATOM 908 C C . LEU A 1 118 ? 49.297 10.433 2.340 1.00 11.42 118 LEU S C 1
ATOM 909 O O . LEU A 1 118 ? 49.747 10.285 1.213 1.00 12.87 118 LEU S O 1
ATOM 914 N N . ALA A 1 119 ? 48.017 10.702 2.576 1.00 10.61 119 ALA S N 1
ATOM 915 C CA . ALA A 1 119 ? 47.049 10.936 1.514 1.00 9.47 119 ALA S CA 1
ATOM 916 C C . ALA A 1 119 ? 45.912 11.731 2.114 1.00 9.48 119 ALA S C 1
ATOM 917 O O . ALA A 1 119 ? 45.662 11.650 3.330 1.00 10.03 119 ALA S O 1
ATOM 919 N N . THR A 1 120 ? 45.217 12.474 1.259 1.00 8.89 120 THR S N 1
ATOM 920 C CA . THR A 1 120 ? 43.993 13.145 1.637 1.00 9.41 120 THR S CA 1
ATOM 921 C C . THR A 1 120 ? 42.822 12.398 1.020 1.00 9.05 120 THR S C 1
ATOM 922 O O . THR A 1 120 ? 42.897 11.988 -0.143 1.00 9.93 120 THR S O 1
ATOM 926 N N . VAL A 1 121 ? 41.773 12.180 1.814 1.00 8.69 121 VAL S N 1
ATOM 927 C CA . VAL A 1 121 ? 40.560 11.551 1.319 1.00 8.66 121 VAL S CA 1
ATOM 928 C C . VAL A 1 121 ? 39.416 12.527 1.539 1.00 8.73 121 VAL S C 1
ATOM 929 O O . VAL A 1 121 ? 39.089 12.852 2.688 1.00 10.13 121 VAL S O 1
ATOM 933 N N . ALA A 1 122 ? 38.828 12.998 0.450 1.00 9.04 122 ALA S N 1
ATOM 934 C CA . ALA A 1 122 ? 37.699 13.906 0.520 1.00 8.61 122 ALA S CA 1
ATOM 935 C C . ALA A 1 122 ? 36.440 13.058 0.577 1.00 9.13 122 ALA S C 1
ATOM 936 O O . ALA A 1 122 ? 36.041 12.463 -0.414 1.00 9.79 122 ALA S O 1
ATOM 938 N N . VAL A 1 123 ? 35.831 12.975 1.759 1.00 8.42 123 VAL S N 1
ATOM 939 C CA . VAL A 1 123 ? 34.609 12.175 1.911 1.00 6.60 123 VAL S CA 1
ATOM 940 C C . VAL A 1 123 ? 33.410 13.099 1.768 1.00 6.87 123 VAL S C 1
ATOM 941 O O . VAL A 1 123 ? 33.353 14.171 2.381 1.00 7.87 123 VAL S O 1
ATOM 945 N N . GLY A 1 124 ? 32.451 12.665 0.949 1.00 7.62 124 GLY S N 1
ATOM 946 C CA . GLY A 1 124 ? 31.244 13.449 0.682 1.00 6.80 124 GLY S CA 1
ATOM 947 C C . GLY A 1 124 ? 31.377 14.352 -0.543 1.00 7.34 124 GLY S C 1
ATOM 948 O O . GLY A 1 124 ? 32.482 14.804 -0.928 1.00 8.07 124 GLY S O 1
ATOM 949 N N . THR A 1 125 ? 30.238 14.633 -1.167 1.00 6.22 125 THR S N 1
ATOM 950 C CA . THR A 1 125 ? 30.224 15.494 -2.349 1.00 6.31 125 THR S CA 1
ATOM 951 C C . THR A 1 125 ? 30.690 16.930 -2.038 1.00 7.76 125 THR S C 1
ATOM 952 O O . THR A 1 125 ? 31.270 17.580 -2.902 1.00 8.39 125 THR S O 1
ATOM 956 N N . CYS A 1 126 ? 30.470 17.416 -0.812 1.00 8.17 126 CYS S N 1
ATOM 957 C CA . CYS A 1 126 ? 30.961 18.766 -0.470 1.00 7.24 126 CYS S CA 1
ATOM 958 C C . CYS A 1 126 ? 32.480 18.879 -0.638 1.00 8.14 126 CYS S C 1
ATOM 959 O O . CYS A 1 126 ? 32.990 19.750 -1.377 1.00 8.53 126 CYS S O 1
ATOM 962 N N . SER A 1 127 ? 33.208 18.035 0.081 1.00 8.55 127 SER S N 1
ATOM 963 C CA . SER A 1 127 ? 34.670 18.098 -0.012 1.00 7.51 127 SER S CA 1
ATOM 964 C C . SER A 1 127 ? 35.167 17.647 -1.382 1.00 8.62 127 SER S C 1
ATOM 965 O O . SER A 1 127 ? 36.138 18.216 -1.908 1.00 8.30 127 SER S O 1
ATOM 968 N N . ALA A 1 128 ? 34.535 16.623 -1.965 1.00 8.30 128 ALA S N 1
ATOM 969 C CA . ALA A 1 128 ? 35.048 16.091 -3.235 1.00 8.46 128 ALA S CA 1
ATOM 970 C C . ALA A 1 128 ? 34.837 17.095 -4.356 1.00 7.01 128 ALA S C 1
ATOM 971 O O . ALA A 1 128 ? 35.739 17.313 -5.171 1.00 9.28 128 ALA S O 1
ATOM 973 N N . TYR A 1 129 ? 33.625 17.673 -4.417 1.00 8.77 129 TYR S N 1
ATOM 974 C CA . TYR A 1 129 ? 33.186 18.397 -5.630 1.00 7.91 129 TYR S CA 1
ATOM 975 C C . TYR A 1 129 ? 32.578 19.789 -5.387 1.00 8.44 129 TYR S C 1
ATOM 976 O O . TYR A 1 129 ? 32.275 20.523 -6.329 1.00 10.60 129 TYR S O 1
ATOM 985 N N . GLY A 1 130 ? 32.396 20.151 -4.132 1.00 9.24 130 GLY S N 1
ATOM 986 C CA . GLY A 1 130 ? 31.801 21.441 -3.774 1.00 9.45 130 GLY S CA 1
ATOM 987 C C . GLY A 1 130 ? 30.395 21.237 -3.219 1.00 8.69 130 GLY S C 1
ATOM 988 O O . GLY A 1 130 ? 30.050 21.793 -2.176 1.00 10.40 130 GLY S O 1
ATOM 989 N N . GLY A 1 131 ? 29.572 20.467 -3.932 1.00 8.29 131 GLY S N 1
ATOM 990 C CA . GLY A 1 131 ? 28.251 20.059 -3.434 1.00 8.29 131 GLY S CA 1
ATOM 991 C C . GLY A 1 131 ? 27.344 21.252 -3.127 1.00 8.64 131 GLY S C 1
ATOM 992 O O . GLY A 1 131 ? 27.420 22.330 -3.764 1.00 8.81 131 GLY S O 1
ATOM 993 N N . ILE A 1 132 ? 26.465 21.073 -2.147 1.00 8.49 132 ILE S N 1
ATOM 994 C CA . ILE A 1 132 ? 25.474 22.102 -1.838 1.00 10.63 132 ILE S CA 1
ATOM 995 C C . ILE A 1 132 ? 26.070 23.461 -1.419 1.00 9.35 132 ILE S C 1
ATOM 996 O O . ILE A 1 132 ? 25.599 24.499 -1.899 1.00 10.16 132 ILE S O 1
ATOM 1001 N N . PRO A 1 133 ? 27.114 23.470 -0.550 1.00 9.39 133 PRO S N 1
ATOM 1002 C CA . PRO A 1 133 ? 27.687 24.782 -0.182 1.00 11.44 133 PRO S CA 1
ATOM 1003 C C . PRO A 1 133 ? 28.258 25.579 -1.363 1.00 9.64 133 PRO S C 1
ATOM 1004 O O . PRO A 1 133 ? 28.311 26.804 -1.297 1.00 11.03 133 PRO S O 1
ATOM 1008 N N . ALA A 1 134 ? 28.650 24.883 -2.435 1.00 9.33 134 ALA S N 1
ATOM 1009 C CA . ALA A 1 134 ? 29.230 25.511 -3.620 1.00 10.16 134 ALA S CA 1
ATOM 1010 C C . ALA A 1 134 ? 28.190 25.733 -4.713 1.00 10.40 134 ALA S C 1
ATOM 1011 O O . ALA A 1 134 ? 28.528 26.169 -5.821 1.00 12.32 134 ALA S O 1
ATOM 1013 N N . ALA A 1 135 ? 26.930 25.430 -4.420 1.00 10.54 135 ALA S N 1
ATOM 1014 C CA . ALA A 1 135 ? 25.877 25.537 -5.420 1.00 10.66 135 ALA S CA 1
ATOM 1015 C C . ALA A 1 135 ? 25.480 27.009 -5.731 1.00 11.05 135 ALA S C 1
ATOM 1016 O O . ALA A 1 135 ? 25.802 27.952 -4.970 1.00 11.31 135 ALA S O 1
ATOM 1018 N N . GLU A 1 136 ? 24.749 27.197 -6.829 1.00 11.40 136 GLU S N 1
ATOM 1019 C CA . GLU A 1 136 ? 24.352 28.539 -7.238 1.00 14.03 136 GLU S CA 1
ATOM 1020 C C . GLU A 1 136 ? 23.662 29.331 -6.122 1.00 13.33 136 GLU S C 1
ATOM 1021 O O . GLU A 1 136 ? 22.761 28.828 -5.448 1.00 11.76 136 GLU S O 1
ATOM 1031 N N . GLY A 1 137 ? 24.109 30.570 -5.948 1.00 11.63 137 GLY S N 1
ATOM 1032 C CA . GLY A 1 137 ? 23.578 31.441 -4.914 1.00 11.26 137 GLY S CA 1
ATOM 1033 C C . GLY A 1 137 ? 24.504 31.607 -3.738 1.00 11.88 137 GLY S C 1
ATOM 1034 O O . GLY A 1 137 ? 24.346 32.553 -2.949 1.00 12.23 137 GLY S O 1
ATOM 1035 N N . ASN A 1 138 ? 25.445 30.676 -3.562 1.00 11.03 138 ASN S N 1
ATOM 1036 C CA . ASN A 1 138 ? 26.361 30.829 -2.442 1.00 10.83 138 ASN S CA 1
ATOM 1037 C C . ASN A 1 138 ? 27.281 32.017 -2.647 1.00 11.31 138 ASN S C 1
ATOM 1038 O O . ASN A 1 138 ? 27.655 32.332 -3.764 1.00 12.72 138 ASN S O 1
ATOM 1043 N N . VAL A 1 139 ? 27.652 32.665 -1.552 1.00 11.48 139 VAL S N 1
ATOM 1044 C CA . VAL A 1 139 ? 28.572 33.814 -1.620 1.00 11.18 139 VAL S CA 1
ATOM 1045 C C . VAL A 1 139 ? 29.873 33.573 -0.829 1.00 11.21 139 VAL S C 1
ATOM 1046 O O . VAL A 1 139 ? 30.629 34.517 -0.534 1.00 14.02 139 VAL S O 1
ATOM 1050 N N . THR A 1 140 ? 30.143 32.308 -0.500 1.00 9.70 140 THR S N 1
ATOM 1051 C CA . THR A 1 140 ? 31.299 32.020 0.356 1.00 9.09 140 THR S CA 1
ATOM 1052 C C . THR A 1 140 ? 32.548 31.594 -0.418 1.00 10.88 140 THR S C 1
ATOM 1053 O O . THR A 1 140 ? 33.578 31.282 0.206 1.00 11.15 140 THR S O 1
ATOM 1057 N N . GLY A 1 141 ? 32.479 31.585 -1.756 1.00 11.33 141 GLY S N 1
ATOM 1058 C CA . GLY A 1 141 ? 33.617 31.086 -2.535 1.00 13.24 141 GLY S CA 1
ATOM 1059 C C . GLY A 1 141 ? 33.936 29.642 -2.177 1.00 11.99 141 GLY S C 1
ATOM 1060 O O . GLY A 1 141 ? 35.101 29.231 -2.124 1.00 12.60 141 GLY S O 1
ATOM 1061 N N . SER A 1 142 ? 32.881 28.874 -1.908 1.00 11.37 142 SER S N 1
ATOM 1062 C CA . SER A 1 142 ? 33.011 27.482 -1.499 1.00 10.82 142 SER S CA 1
ATOM 1063 C C . SER A 1 142 ? 33.683 26.639 -2.592 1.00 11.72 142 SER S C 1
ATOM 1064 O O . SER A 1 142 ? 33.326 26.735 -3.768 1.00 11.73 142 SER S O 1
ATOM 1067 N N . LYS A 1 143 ? 34.684 25.855 -2.200 1.00 12.36 143 LYS S N 1
ATOM 1068 C CA . LYS A 1 143 ? 35.546 25.121 -3.112 1.00 12.40 143 LYS S CA 1
ATOM 1069 C C . LYS A 1 143 ? 35.752 23.677 -2.641 1.00 11.01 143 LYS S C 1
ATOM 1070 O O . LYS A 1 143 ? 35.788 23.400 -1.435 1.00 10.78 143 LYS S O 1
ATOM 1081 N N . SER A 1 144 ? 35.918 22.765 -3.585 1.00 9.24 144 SER S N 1
ATOM 1082 C CA . SER A 1 144 ? 36.263 21.373 -3.299 1.00 9.29 144 SER S CA 1
ATOM 1083 C C . SER A 1 144 ? 37.730 21.256 -2.900 1.00 9.26 144 SER S C 1
ATOM 1084 O O . SER A 1 144 ? 38.541 22.152 -3.171 1.00 9.31 144 SER S O 1
ATOM 1087 N N . VAL A 1 145 ? 38.086 20.120 -2.306 1.00 8.72 145 VAL S N 1
ATOM 1088 C CA . VAL A 1 145 ? 39.492 19.812 -2.034 1.00 8.74 145 VAL S CA 1
ATOM 1089 C C . VAL A 1 145 ? 40.327 19.817 -3.345 1.00 10.12 145 VAL S C 1
ATOM 1090 O O . VAL A 1 145 ? 41.382 20.450 -3.406 1.00 9.24 145 VAL S O 1
ATOM 1094 N N . ARG A 1 146 ? 39.864 19.128 -4.384 1.00 9.06 146 ARG S N 1
ATOM 1095 C CA . ARG A 1 146 ? 40.652 19.100 -5.631 1.00 8.71 146 ARG S CA 1
ATOM 1096 C C . ARG A 1 146 ? 40.899 20.513 -6.182 1.00 10.19 146 ARG S C 1
ATOM 1097 O O . ARG A 1 146 ? 42.006 20.817 -6.652 1.00 11.26 146 ARG S O 1
ATOM 1105 N N . ASP A 1 147 ? 39.885 21.377 -6.140 1.00 8.28 147 ASP S N 1
ATOM 1106 C CA . ASP A 1 147 ? 40.080 22.736 -6.662 1.00 9.98 147 ASP S CA 1
ATOM 1107 C C . ASP A 1 147 ? 41.008 23.553 -5.753 1.00 11.21 147 ASP S C 1
ATOM 1108 O O . ASP A 1 147 ? 41.858 24.307 -6.245 1.00 12.35 147 ASP S O 1
ATOM 1113 N N . PHE A 1 148 ? 40.876 23.380 -4.438 1.00 9.60 148 PHE S N 1
ATOM 1114 C CA . PHE A 1 148 ? 41.764 24.084 -3.503 1.00 9.92 148 PHE S CA 1
ATOM 1115 C C . PHE A 1 148 ? 43.215 23.601 -3.681 1.00 10.24 148 PHE S C 1
ATOM 1116 O O . PHE A 1 148 ? 44.136 24.429 -3.731 1.00 11.13 148 PHE S O 1
ATOM 1124 N N . PHE A 1 149 ? 43.417 22.288 -3.833 1.00 10.18 149 PHE S N 1
ATOM 1125 C CA . PHE A 1 149 ? 44.767 21.745 -4.099 1.00 9.87 149 PHE S CA 1
ATOM 1126 C C . PHE A 1 149 ? 45.343 22.320 -5.401 1.00 10.52 149 PHE S C 1
ATOM 1127 O O . PHE A 1 149 ? 46.536 22.677 -5.461 1.00 11.18 149 PHE S O 1
ATOM 1135 N N . ALA A 1 150 ? 44.512 22.413 -6.442 1.00 10.82 150 ALA S N 1
ATOM 1136 C CA . ALA A 1 150 ? 44.960 22.984 -7.702 1.00 11.36 150 ALA S CA 1
ATOM 1137 C C . ALA A 1 150 ? 45.363 24.460 -7.526 1.00 11.97 150 ALA S C 1
ATOM 1138 O O . ALA A 1 150 ? 46.439 24.863 -7.971 1.00 14.09 150 ALA S O 1
ATOM 1140 N N . ASP A 1 151 ? 44.501 25.261 -6.893 1.00 12.01 151 ASP S N 1
ATOM 1141 C CA . ASP A 1 151 ? 44.811 26.671 -6.617 1.00 13.06 151 ASP S CA 1
ATOM 1142 C C . ASP A 1 151 ? 46.076 26.843 -5.777 1.00 12.52 151 ASP S C 1
ATOM 1143 O O . ASP A 1 151 ? 46.859 27.787 -6.007 1.00 14.33 151 ASP S O 1
ATOM 1148 N N . GLU A 1 152 ? 46.263 25.956 -4.797 1.00 11.15 152 GLU S N 1
ATOM 1149 C CA . GLU A 1 152 ? 47.409 26.029 -3.873 1.00 11.05 152 GLU S CA 1
ATOM 1150 C C . GLU A 1 152 ? 48.660 25.367 -4.442 1.00 11.00 152 GLU S C 1
ATOM 1151 O O . GLU A 1 152 ? 49.729 25.419 -3.826 1.00 12.05 152 GLU S O 1
ATOM 1157 N N . LYS A 1 153 ? 48.535 24.728 -5.600 1.00 11.32 153 LYS S N 1
ATOM 1158 C CA . LYS A 1 153 ? 49.627 23.928 -6.136 1.00 13.98 153 LYS S CA 1
ATOM 1159 C C . LYS A 1 153 ? 50.146 22.910 -5.099 1.00 13.47 153 LYS S C 1
ATOM 1160 O O . LYS A 1 153 ? 51.371 22.745 -4.889 1.00 15.48 153 LYS S O 1
ATOM 1166 N N . ILE A 1 154 ? 49.194 22.226 -4.458 1.00 12.19 154 ILE S N 1
ATOM 1167 C CA . ILE A 1 154 ? 49.485 21.124 -3.547 1.00 11.96 154 ILE S CA 1
ATOM 1168 C C . ILE A 1 154 ? 49.364 19.803 -4.315 1.00 14.52 154 ILE S C 1
ATOM 1169 O O . ILE A 1 154 ? 48.308 19.508 -4.877 1.00 15.59 154 ILE S O 1
ATOM 1174 N N . GLU A 1 155 ? 50.461 19.042 -4.340 1.00 15.48 155 GLU S N 1
ATOM 1175 C CA A GLU A 1 155 ? 50.546 17.744 -4.938 0.60 15.52 155 GLU S CA 1
ATOM 1176 C CA B GLU A 1 155 ? 50.504 17.774 -5.158 0.40 15.77 155 GLU S CA 1
ATOM 1177 C C A GLU A 1 155 ? 50.603 16.794 -3.768 0.60 15.34 155 GLU S C 1
ATOM 1178 C C B GLU A 1 155 ? 50.115 16.391 -4.536 0.40 15.20 155 GLU S C 1
ATOM 1179 O O A GLU A 1 155 ? 51.607 16.660 -3.055 0.60 15.43 155 GLU S O 1
ATOM 1180 O O B GLU A 1 155 ? 50.205 15.351 -5.185 0.40 14.76 155 GLU S O 1
ATOM 1191 N N A LYS A 1 156 ? 49.473 16.169 -3.544 0.60 13.06 156 LYS S N 1
ATOM 1192 N N B LYS A 1 156 ? 49.670 16.394 -3.298 0.40 14.09 156 LYS S N 1
ATOM 1193 C CA . LYS A 1 156 ? 49.361 15.186 -2.506 1.00 12.86 156 LYS S CA 1
ATOM 1194 C C . LYS A 1 156 ? 48.342 14.221 -3.080 1.00 11.61 156 LYS S C 1
ATOM 1195 O O . LYS A 1 156 ? 47.309 14.653 -3.598 1.00 14.39 156 LYS S O 1
ATOM 1201 N N . LEU A 1 157 ? 48.610 12.925 -2.946 1.00 12.00 157 LEU S N 1
ATOM 1202 C CA . LEU A 1 157 ? 47.644 11.889 -3.270 1.00 10.05 157 LEU S CA 1
ATOM 1203 C C . LEU A 1 157 ? 46.274 12.225 -2.669 1.00 10.16 157 LEU S C 1
ATOM 1204 O O . LEU A 1 157 ? 46.133 12.392 -1.443 1.00 10.89 157 LEU S O 1
ATOM 1209 N N . LEU A 1 158 ? 45.273 12.273 -3.544 1.00 9.06 158 LEU S N 1
ATOM 1210 C CA . LEU A 1 158 ? 43.912 12.662 -3.198 1.00 9.89 158 LEU S CA 1
ATOM 1211 C C . LEU A 1 158 ? 42.952 11.625 -3.764 1.00 9.55 158 LEU S C 1
ATOM 1212 O O . LEU A 1 158 ? 42.972 11.322 -4.977 1.00 11.06 158 LEU S O 1
ATOM 1217 N N . VAL A 1 159 ? 42.087 11.088 -2.909 1.00 9.96 159 VAL S N 1
ATOM 1218 C CA . VAL A 1 159 ? 41.021 10.184 -3.367 1.00 10.57 159 VAL S CA 1
ATOM 1219 C C . VAL A 1 159 ? 39.688 10.775 -2.920 1.00 9.53 159 VAL S C 1
ATOM 1220 O O . VAL A 1 159 ? 39.548 11.196 -1.751 1.00 10.15 159 VAL S O 1
ATOM 1224 N N . ASN A 1 160 ? 38.727 10.828 -3.843 1.00 8.62 160 ASN S N 1
ATOM 1225 C CA . ASN A 1 160 ? 37.391 11.363 -3.557 1.00 7.91 160 ASN S CA 1
ATOM 1226 C C . ASN A 1 160 ? 36.421 10.223 -3.313 1.00 9.70 160 ASN S C 1
ATOM 1227 O O . ASN A 1 160 ? 36.384 9.267 -4.096 1.00 9.94 160 ASN S O 1
ATOM 1232 N N . VAL A 1 161 ? 35.643 10.329 -2.230 1.00 8.20 161 VAL S N 1
ATOM 1233 C CA . VAL A 1 161 ? 34.595 9.359 -1.916 1.00 7.24 161 VAL S CA 1
ATOM 1234 C C . VAL A 1 161 ? 33.289 10.137 -1.791 1.00 8.67 161 VAL S C 1
ATOM 1235 O O . VAL A 1 161 ? 32.883 10.489 -0.688 1.00 8.27 161 VAL S O 1
ATOM 1239 N N . PRO A 1 162 ? 32.644 10.430 -2.932 1.00 6.97 162 PRO S N 1
ATOM 1240 C CA . PRO A 1 162 ? 31.468 11.320 -2.895 1.00 6.68 162 PRO S CA 1
ATOM 1241 C C . PRO A 1 162 ? 30.171 10.619 -2.494 1.00 7.44 162 PRO S C 1
ATOM 1242 O O . PRO A 1 162 ? 30.178 9.439 -2.139 1.00 8.82 162 PRO S O 1
ATOM 1246 N N . GLY A 1 163 ? 29.075 11.363 -2.565 1.00 7.75 163 GLY S N 1
ATOM 1247 C CA . GLY A 1 163 ? 27.799 10.955 -1.972 1.00 8.19 163 GLY S CA 1
ATOM 1248 C C . GLY A 1 163 ? 27.395 12.016 -0.976 1.00 7.13 163 GLY S C 1
ATOM 1249 O O . GLY A 1 163 ? 28.262 12.665 -0.348 1.00 7.63 163 GLY S O 1
ATOM 1250 N N . CYS A 1 164 ? 26.086 12.184 -0.812 1.00 7.06 164 CYS S N 1
ATOM 1251 C CA . CYS A 1 164 ? 25.580 13.183 0.127 1.00 7.16 164 CYS S CA 1
ATOM 1252 C C . CYS A 1 164 ? 24.476 12.577 1.000 1.00 8.79 164 CYS S C 1
ATOM 1253 O O . CYS A 1 164 ? 23.297 12.810 0.769 1.00 8.65 164 CYS S O 1
ATOM 1256 N N . PRO A 1 165 ? 24.870 11.767 1.995 1.00 7.58 165 PRO S N 1
ATOM 1257 C CA . PRO A 1 165 ? 26.250 11.363 2.328 1.00 8.02 165 PRO S CA 1
ATOM 1258 C C . PRO A 1 165 ? 26.712 10.143 1.507 1.00 7.77 165 PRO S C 1
ATOM 1259 O O . PRO A 1 165 ? 25.887 9.460 0.882 1.00 7.74 165 PRO S O 1
ATOM 1263 N N . PRO A 1 166 ? 28.022 9.836 1.551 1.00 7.42 166 PRO S N 1
ATOM 1264 C CA . PRO A 1 166 ? 28.507 8.558 1.009 1.00 7.71 166 PRO S CA 1
ATOM 1265 C C . PRO A 1 166 ? 27.974 7.420 1.868 1.00 8.10 166 PRO S C 1
ATOM 1266 O O . PRO A 1 166 ? 27.715 7.611 3.072 1.00 9.21 166 PRO S O 1
ATOM 1270 N N . HIS A 1 167 ? 27.804 6.252 1.264 1.00 8.35 167 HIS S N 1
ATOM 1271 C CA . HIS A 1 167 ? 27.512 5.026 1.992 1.00 9.16 167 HIS S CA 1
ATOM 1272 C C . HIS A 1 167 ? 28.726 4.670 2.863 1.00 7.39 167 HIS S C 1
ATOM 1273 O O . HIS A 1 167 ? 29.876 4.815 2.413 1.00 8.56 167 HIS S O 1
ATOM 1280 N N . PRO A 1 168 ? 28.493 4.200 4.117 1.00 8.27 168 PRO S N 1
ATOM 1281 C CA . PRO A 1 168 ? 29.677 3.855 4.917 1.00 8.91 168 PRO S CA 1
ATOM 1282 C C . PRO A 1 168 ? 30.574 2.829 4.216 1.00 7.94 168 PRO S C 1
ATOM 1283 O O . PRO A 1 168 ? 31.807 2.887 4.370 1.00 9.23 168 PRO S O 1
ATOM 1287 N N . ASP A 1 169 ? 29.990 1.888 3.458 1.00 8.41 169 ASP S N 1
ATOM 1288 C CA . ASP A 1 169 ? 30.824 0.909 2.745 1.00 9.66 169 ASP S CA 1
ATOM 1289 C C . ASP A 1 169 ? 31.840 1.584 1.798 1.00 9.37 169 ASP S C 1
ATOM 1290 O O . ASP A 1 169 ? 32.957 1.089 1.611 1.00 10.77 169 ASP S O 1
ATOM 1295 N N . TRP A 1 170 ? 31.447 2.697 1.177 1.00 8.23 170 TRP S N 1
ATOM 1296 C CA . TRP A 1 170 ? 32.364 3.385 0.251 1.00 8.75 170 TRP S CA 1
ATOM 1297 C C . TRP A 1 170 ? 33.516 4.024 1.003 1.00 8.89 170 TRP S C 1
ATOM 1298 O O . TRP A 1 170 ? 34.678 3.977 0.565 1.00 10.10 170 TRP S O 1
ATOM 1309 N N . MET A 1 171 ? 33.209 4.630 2.148 1.00 8.10 171 MET S N 1
ATOM 1310 C CA . MET A 1 171 ? 34.266 5.282 2.951 1.00 8.80 171 MET S CA 1
ATOM 1311 C C . MET A 1 171 ? 35.205 4.252 3.574 1.00 9.46 171 MET S C 1
ATOM 1312 O O . MET A 1 171 ? 36.438 4.375 3.443 1.00 9.87 171 MET S O 1
ATOM 1317 N N . VAL A 1 172 ? 34.630 3.236 4.234 1.00 9.26 172 VAL S N 1
ATOM 1318 C CA . VAL A 1 172 ? 35.446 2.211 4.884 1.00 10.98 172 VAL S CA 1
ATOM 1319 C C . VAL A 1 172 ? 36.262 1.452 3.836 1.00 10.77 172 VAL S C 1
ATOM 1320 O O . VAL A 1 172 ? 37.478 1.267 3.990 1.00 11.06 172 VAL S O 1
ATOM 1324 N N . GLY A 1 173 ? 35.599 1.052 2.752 1.00 10.16 173 GLY S N 1
ATOM 1325 C CA . GLY A 1 173 ? 36.251 0.290 1.697 1.00 10.67 173 GLY S CA 1
ATOM 1326 C C . GLY A 1 173 ? 37.433 1.046 1.109 1.00 10.24 173 GLY S C 1
ATOM 1327 O O . GLY A 1 173 ? 38.496 0.467 0.863 1.00 11.05 173 GLY S O 1
ATOM 1328 N N . THR A 1 174 ? 37.253 2.340 0.879 1.00 9.12 174 THR S N 1
ATOM 1329 C CA . THR A 1 174 ? 38.309 3.128 0.227 1.00 9.51 174 THR S CA 1
ATOM 1330 C C . THR A 1 174 ? 39.478 3.298 1.191 1.00 10.19 174 THR S C 1
ATOM 1331 O O . THR A 1 174 ? 40.630 3.122 0.793 1.00 11.17 174 THR S O 1
ATOM 1335 N N . LEU A 1 175 ? 39.192 3.613 2.456 1.00 11.86 175 LEU S N 1
ATOM 1336 C CA A LEU A 1 175 ? 40.255 3.801 3.429 0.70 11.18 175 LEU S CA 1
ATOM 1337 C CA B LEU A 1 175 ? 40.244 3.787 3.461 0.30 11.07 175 LEU S CA 1
ATOM 1338 C C . LEU A 1 175 ? 41.051 2.512 3.651 1.00 10.70 175 LEU S C 1
ATOM 1339 O O . LEU A 1 175 ? 42.291 2.539 3.694 1.00 13.02 175 LEU S O 1
ATOM 1348 N N . VAL A 1 176 ? 40.347 1.391 3.766 1.00 10.96 176 VAL S N 1
ATOM 1349 C CA . VAL A 1 176 ? 41.020 0.095 3.958 1.00 11.80 176 VAL S CA 1
ATOM 1350 C C . VAL A 1 176 ? 41.879 -0.256 2.730 1.00 13.17 176 VAL S C 1
ATOM 1351 O O . VAL A 1 176 ? 43.002 -0.742 2.876 1.00 12.80 176 VAL S O 1
ATOM 1355 N N . ALA A 1 177 ? 41.356 -0.002 1.530 1.00 11.77 177 ALA S N 1
ATOM 1356 C CA . ALA A 1 177 ? 42.132 -0.256 0.316 1.00 11.83 177 ALA S CA 1
ATOM 1357 C C . ALA A 1 177 ? 43.386 0.624 0.276 1.00 11.54 177 ALA S C 1
ATOM 1358 O O . ALA A 1 177 ? 44.482 0.143 -0.077 1.00 13.19 177 ALA S O 1
ATOM 1360 N N . ALA A 1 178 ? 43.248 1.901 0.640 1.00 11.99 178 ALA S N 1
ATOM 1361 C CA . ALA A 1 178 ? 44.411 2.805 0.697 1.00 11.87 178 ALA S CA 1
ATOM 1362 C C . ALA A 1 178 ? 45.478 2.347 1.705 1.00 12.87 178 ALA S C 1
ATOM 1363 O O . ALA A 1 178 ? 46.679 2.322 1.410 1.00 14.26 178 ALA S O 1
ATOM 1365 N N . TRP A 1 179 ? 45.035 1.974 2.896 1.00 13.06 179 TRP S N 1
ATOM 1366 C CA . TRP A 1 179 ? 45.949 1.520 3.939 1.00 12.58 179 TRP S CA 1
ATOM 1367 C C . TRP A 1 179 ? 46.620 0.218 3.530 1.00 12.91 179 TRP S C 1
ATOM 1368 O O . TRP A 1 179 ? 47.828 0.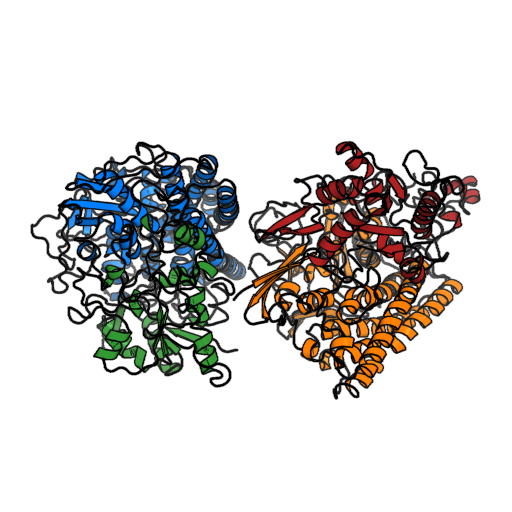063 3.710 1.00 13.77 179 TRP S O 1
ATOM 1379 N N . SER A 1 180 ? 45.861 -0.693 2.926 1.00 11.69 180 SER S N 1
ATOM 1380 C CA . SER A 1 180 ? 46.448 -1.954 2.466 1.00 13.23 180 SER S CA 1
ATOM 1381 C C . SER A 1 180 ? 47.539 -1.699 1.437 1.00 12.36 180 SER S C 1
ATOM 1382 O O . SER A 1 180 ? 48.579 -2.379 1.432 1.00 13.48 180 SER S O 1
ATOM 1385 N N . HIS A 1 181 ? 47.295 -0.738 0.557 1.00 12.41 181 HIS S N 1
ATOM 1386 C CA . HIS A 1 181 ? 48.298 -0.345 -0.435 1.00 14.10 181 HIS S CA 1
ATOM 1387 C C . HIS A 1 181 ? 49.575 0.172 0.223 1.00 14.35 181 HIS S C 1
ATOM 1388 O O . HIS A 1 181 ? 50.689 -0.185 -0.186 1.00 14.61 181 HIS S O 1
ATOM 1395 N N . VAL A 1 182 ? 49.423 1.037 1.228 1.00 15.40 182 VAL S N 1
ATOM 1396 C CA . VAL A 1 182 ? 50.591 1.572 1.928 1.00 18.59 182 VAL S CA 1
ATOM 1397 C C . VAL A 1 182 ? 51.390 0.449 2.607 1.00 18.54 182 VAL S C 1
ATOM 1398 O O . VAL A 1 182 ? 52.636 0.450 2.593 1.00 18.72 182 VAL S O 1
ATOM 1402 N N . LEU A 1 183 ? 50.687 -0.531 3.161 1.00 15.63 183 LEU S N 1
ATOM 1403 C CA . LEU A 1 183 ? 51.359 -1.624 3.867 1.00 17.48 183 LEU S CA 1
ATOM 1404 C C . LEU A 1 183 ? 52.036 -2.623 2.918 1.00 17.96 183 LEU S C 1
ATOM 1405 O O . LEU A 1 183 ? 53.070 -3.211 3.248 1.00 19.18 183 LEU S O 1
ATOM 1410 N N . ASN A 1 184 ? 51.438 -2.824 1.755 1.00 16.47 184 ASN S N 1
ATOM 1411 C CA . ASN A 1 184 ? 52.045 -3.681 0.738 1.00 15.67 184 ASN S CA 1
ATOM 1412 C C . ASN A 1 184 ? 51.603 -3.281 -0.654 1.00 15.19 184 ASN S C 1
ATOM 1413 O O . ASN A 1 184 ? 50.612 -3.809 -1.141 1.00 16.18 184 ASN S O 1
ATOM 1418 N N . PRO A 1 185 ? 52.339 -2.354 -1.297 1.00 14.46 185 PRO S N 1
ATOM 1419 C CA . PRO A 1 185 ? 51.818 -1.686 -2.497 1.00 15.66 185 PRO S CA 1
ATOM 1420 C C . PRO A 1 185 ? 51.702 -2.568 -3.724 1.00 16.30 185 PRO S C 1
ATOM 1421 O O . PRO A 1 185 ? 50.852 -2.312 -4.577 1.00 19.10 185 PRO S O 1
ATOM 1425 N N . THR A 1 186 ? 52.557 -3.580 -3.822 1.00 16.17 186 THR S N 1
ATOM 1426 C CA . THR A 1 186 ? 52.519 -4.485 -4.978 1.00 16.53 186 THR S CA 1
ATOM 1427 C C . THR A 1 186 ? 51.476 -5.587 -4.810 1.00 18.74 186 THR S C 1
ATOM 1428 O O . THR A 1 186 ? 50.916 -6.051 -5.797 1.00 23.52 186 THR S O 1
ATOM 1432 N N . GLU A 1 187 ? 51.175 -5.995 -3.578 1.00 16.34 187 GLU S N 1
ATOM 1433 C CA . GLU A 1 187 ? 50.060 -6.934 -3.374 1.00 17.39 187 GLU S CA 1
ATOM 1434 C C . GLU A 1 187 ? 48.701 -6.253 -3.460 1.00 17.88 187 GLU S C 1
ATOM 1435 O O . GLU A 1 187 ? 47.719 -6.870 -3.884 1.00 18.74 187 GLU S O 1
ATOM 1441 N N . HIS A 1 188 ? 48.674 -4.977 -3.088 1.00 16.01 188 HIS S N 1
ATOM 1442 C CA . HIS A 1 188 ? 47.437 -4.204 -3.013 1.00 16.02 188 HIS S CA 1
ATOM 1443 C C . HIS A 1 188 ? 47.600 -2.887 -3.766 1.00 15.29 188 HIS S C 1
ATOM 1444 O O . HIS A 1 188 ? 47.827 -1.852 -3.148 1.00 17.15 188 HIS S O 1
ATOM 1451 N N . PRO A 1 189 ? 47.484 -2.909 -5.110 1.00 16.69 189 PRO S N 1
ATOM 1452 C CA . PRO A 1 189 ? 47.546 -1.633 -5.847 1.00 16.42 189 PRO S CA 1
ATOM 1453 C C . PRO A 1 189 ? 46.404 -0.713 -5.422 1.00 15.69 189 PRO S C 1
ATOM 1454 O O . PRO A 1 189 ? 45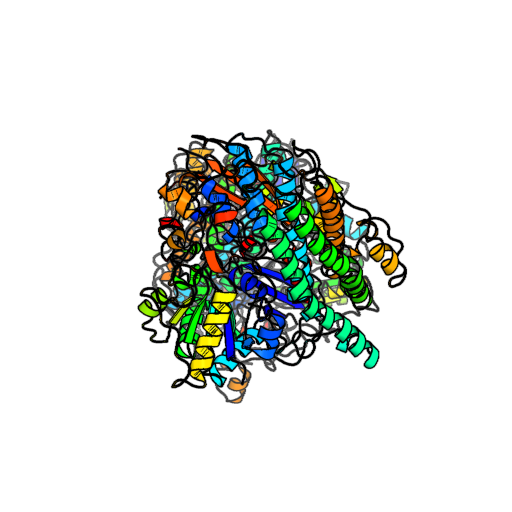.359 -1.188 -4.958 1.00 15.37 189 PRO S O 1
ATOM 1458 N N . LEU A 1 190 ? 46.603 0.590 -5.565 1.00 16.32 190 LEU S N 1
ATOM 1459 C CA . LEU A 1 190 ? 45.545 1.549 -5.264 1.00 17.54 190 LEU S CA 1
ATOM 1460 C C . LEU A 1 190 ? 44.353 1.264 -6.172 1.00 16.78 190 LEU S C 1
ATOM 1461 O O . LEU A 1 190 ? 44.532 0.935 -7.347 1.00 18.14 190 LEU S O 1
ATOM 1466 N N . PRO A 1 191 ? 43.132 1.419 -5.641 1.00 17.63 191 PRO S N 1
ATOM 1467 C CA . PRO A 1 191 ? 41.939 1.306 -6.475 1.00 17.28 191 PRO S CA 1
ATOM 1468 C C . PRO A 1 191 ? 42.023 2.263 -7.665 1.00 15.03 191 PRO S C 1
ATOM 1469 O O . PRO A 1 191 ? 42.424 3.424 -7.510 1.00 15.74 191 PRO S O 1
ATOM 1473 N N . GLU A 1 192 ? 41.645 1.774 -8.843 1.00 16.04 192 GLU S N 1
ATOM 1474 C CA . GLU A 1 192 ? 41.561 2.608 -10.040 1.00 15.19 192 GLU S CA 1
ATOM 1475 C C . GLU A 1 192 ? 40.498 3.678 -9.826 1.00 13.64 192 GLU S C 1
ATOM 1476 O O . GLU A 1 192 ? 39.397 3.386 -9.341 1.00 14.35 192 GLU S O 1
ATOM 1482 N N . LEU A 1 193 ? 40.836 4.912 -10.171 1.00 12.61 193 LEU S N 1
ATOM 1483 C CA . LEU A 1 193 ? 39.907 6.053 -10.040 1.00 14.34 193 LEU S CA 1
ATOM 1484 C C . LEU A 1 193 ? 39.391 6.501 -11.390 1.00 14.32 193 LEU S C 1
ATOM 1485 O O . LEU A 1 193 ? 40.098 6.379 -12.394 1.00 15.89 193 LEU S O 1
ATOM 1490 N N . ASP A 1 194 ? 38.174 7.046 -11.415 1.00 12.17 194 ASP S N 1
ATOM 1491 C CA . ASP A 1 194 ? 37.650 7.634 -12.645 1.00 13.13 194 ASP S CA 1
ATOM 1492 C C . ASP A 1 194 ? 38.232 9.039 -12.850 1.00 13.95 194 ASP S C 1
ATOM 1493 O O . ASP A 1 194 ? 39.127 9.461 -12.092 1.00 15.09 194 ASP S O 1
ATOM 1498 N N . ASP A 1 195 ? 37.754 9.758 -13.878 1.00 15.04 195 ASP S N 1
ATOM 1499 C CA . ASP A 1 195 ? 38.295 11.086 -14.165 1.00 16.99 195 ASP S CA 1
ATOM 1500 C C . ASP A 1 195 ? 38.028 12.117 -13.074 1.00 16.23 195 ASP S C 1
ATOM 1501 O O . ASP A 1 195 ? 38.693 13.166 -13.022 1.00 19.16 195 ASP S O 1
ATOM 1506 N N . ASP A 1 196 ? 37.092 11.792 -12.183 1.00 13.93 196 ASP S N 1
ATOM 1507 C CA . ASP A 1 196 ? 36.766 12.665 -11.065 1.00 12.81 196 ASP S CA 1
ATOM 1508 C C . ASP A 1 196 ? 37.334 12.168 -9.749 1.00 11.38 196 ASP S C 1
ATOM 1509 O O . ASP A 1 196 ? 36.879 12.570 -8.671 1.00 11.68 196 ASP S O 1
ATOM 1514 N N . GLY A 1 197 ? 38.341 11.302 -9.835 1.00 11.07 197 GLY S N 1
ATOM 1515 C CA . GLY A 1 197 ? 39.108 10.877 -8.676 1.00 11.62 197 GLY S CA 1
ATOM 1516 C C . GLY A 1 197 ? 38.394 9.973 -7.691 1.00 9.96 197 GLY S C 1
ATOM 1517 O O . GLY A 1 197 ? 38.855 9.830 -6.560 1.00 11.07 197 GLY S O 1
ATOM 1518 N N . ARG A 1 198 ? 37.303 9.330 -8.117 1.00 10.54 198 ARG S N 1
ATOM 1519 C CA . ARG A 1 198 ? 36.561 8.446 -7.217 1.00 9.50 198 ARG S CA 1
ATOM 1520 C C . ARG A 1 198 ? 36.734 6.988 -7.660 1.00 10.42 198 ARG S C 1
ATOM 1521 O O . ARG A 1 198 ? 36.902 6.716 -8.865 1.00 10.76 198 ARG S O 1
ATOM 1529 N N . PRO A 1 199 ? 36.740 6.055 -6.698 1.00 9.01 199 PRO S N 1
ATOM 1530 C CA . PRO A 1 199 ? 37.075 4.655 -7.042 1.00 10.58 199 PRO S CA 1
ATOM 1531 C C . PRO A 1 199 ? 36.013 3.980 -7.897 1.00 11.60 199 PRO S C 1
ATOM 1532 O O . PRO A 1 199 ? 34.814 3.987 -7.555 1.00 11.99 199 PRO S O 1
ATOM 1536 N N . LEU A 1 200 ? 36.456 3.384 -9.003 1.00 12.23 200 LEU S N 1
ATOM 1537 C CA . LEU A 1 200 ? 35.557 2.584 -9.832 1.00 13.28 200 LEU S CA 1
ATOM 1538 C C . LEU A 1 200 ? 34.931 1.403 -9.066 1.00 14.10 200 LEU S C 1
ATOM 1539 O O . LEU A 1 200 ? 33.857 0.924 -9.457 1.00 15.77 200 LEU S O 1
ATOM 1544 N N . LEU A 1 201 ? 35.588 0.950 -7.987 1.00 13.55 201 LEU S N 1
ATOM 1545 C CA . LEU A 1 201 ? 35.031 -0.091 -7.107 1.00 16.37 201 LEU S CA 1
ATOM 1546 C C . LEU A 1 201 ? 33.596 0.217 -6.688 1.00 15.64 201 LEU S C 1
ATOM 1547 O O . LEU A 1 201 ? 32.776 -0.696 -6.579 1.00 16.50 201 LEU S O 1
ATOM 1552 N N . PHE A 1 202 ? 33.314 1.496 -6.441 1.00 11.49 202 PHE S N 1
ATOM 1553 C CA . PHE A 1 202 ? 32.007 1.894 -5.930 1.00 10.57 202 PHE S CA 1
ATOM 1554 C C . PHE A 1 202 ? 31.231 2.781 -6.901 1.00 11.23 202 PHE S C 1
ATOM 1555 O O . PHE A 1 202 ? 29.989 2.826 -6.842 1.00 12.99 202 PHE S O 1
ATOM 1563 N N . PHE A 1 203 ? 31.951 3.472 -7.786 1.00 11.62 203 PHE S N 1
ATOM 1564 C CA . PHE A 1 203 ? 31.326 4.488 -8.633 1.00 10.19 203 PHE S CA 1
ATOM 1565 C C . PHE A 1 203 ? 31.458 4.184 -10.129 1.00 10.99 203 PHE S C 1
ATOM 1566 O O . PHE A 1 203 ? 31.300 5.084 -10.961 1.00 12.55 203 PHE S O 1
ATOM 1574 N N . GLY A 1 204 ? 31.738 2.926 -10.460 1.00 12.17 204 GLY S N 1
ATOM 1575 C CA . GLY A 1 204 ? 31.887 2.513 -11.860 1.00 14.49 204 GLY S CA 1
ATOM 1576 C C . GLY A 1 204 ? 30.553 2.138 -12.494 1.00 14.45 204 GLY S C 1
ATOM 1577 O O . GLY A 1 204 ? 30.383 2.306 -13.695 1.00 18.02 204 GLY S O 1
ATOM 1578 N N . ASP A 1 205 ? 29.614 1.622 -11.696 1.00 14.63 205 ASP S N 1
ATOM 1579 C CA . ASP A 1 205 ? 28.296 1.173 -12.200 1.00 15.49 205 ASP S CA 1
ATOM 1580 C C . ASP A 1 205 ? 27.375 2.371 -12.415 1.00 13.62 205 ASP S C 1
ATOM 1581 O O . ASP A 1 205 ? 27.341 3.280 -11.599 1.00 14.53 205 ASP S O 1
ATOM 1586 N N . ASN A 1 206 ? 26.625 2.366 -13.505 1.00 13.33 206 ASN S N 1
ATOM 1587 C CA . ASN A 1 206 ? 25.534 3.332 -13.706 1.00 11.69 206 ASN S CA 1
ATOM 1588 C C . ASN A 1 206 ? 24.300 2.809 -12.989 1.00 12.10 206 ASN S C 1
ATOM 1589 O O . ASN A 1 206 ? 23.965 1.632 -13.124 1.00 14.57 206 ASN S O 1
ATOM 1594 N N . ILE A 1 207 ? 23.646 3.671 -12.210 1.00 10.47 207 ILE S N 1
ATOM 1595 C CA . ILE A 1 207 ? 22.478 3.264 -11.414 1.00 10.66 207 ILE S CA 1
ATOM 1596 C C . ILE A 1 207 ? 21.389 2.690 -12.340 1.00 9.56 207 ILE S C 1
ATOM 1597 O O . ILE A 1 207 ? 20.906 1.579 -12.136 1.00 12.91 207 ILE S O 1
ATOM 1602 N N . HIS A 1 208 ? 21.031 3.452 -13.370 1.00 9.42 208 HIS S N 1
ATOM 1603 C CA . HIS A 1 208 ? 19.952 3.072 -14.295 1.00 10.08 208 HIS S CA 1
ATOM 1604 C C . HIS A 1 208 ? 20.205 1.701 -14.968 1.00 10.16 208 HIS S C 1
ATOM 1605 O O . HIS A 1 208 ? 19.325 0.829 -14.945 1.00 12.23 208 HIS S O 1
ATOM 1612 N N . GLU A 1 209 ? 21.415 1.489 -15.496 1.00 11.77 209 GLU S N 1
ATOM 1613 C CA . GLU A 1 209 ? 21.761 0.222 -16.146 1.00 13.26 209 GLU S CA 1
ATOM 1614 C C . GLU A 1 209 ? 21.600 -0.964 -15.195 1.00 14.10 209 GLU S C 1
ATOM 1615 O O . GLU A 1 209 ? 21.320 -2.090 -15.628 1.00 16.51 209 GLU S O 1
ATOM 1621 N N . ASN A 1 210 ? 21.748 -0.708 -13.896 1.00 11.66 210 ASN S N 1
ATOM 1622 C CA . ASN A 1 210 ? 21.667 -1.769 -12.893 1.00 13.75 210 ASN S CA 1
ATOM 1623 C C . ASN A 1 210 ? 20.388 -1.733 -12.074 1.00 12.80 210 ASN S C 1
ATOM 1624 O O . ASN A 1 210 ? 20.263 -2.433 -11.060 1.00 14.51 210 ASN S O 1
ATOM 1629 N N . CYS A 1 211 ? 19.421 -0.940 -12.525 1.00 12.31 211 CYS S N 1
ATOM 1630 C CA . CYS A 1 211 ? 18.220 -0.713 -11.728 1.00 12.11 211 CYS S CA 1
ATOM 1631 C C . CYS A 1 211 ? 17.201 -1.834 -11.890 1.00 13.04 211 CYS S C 1
ATOM 1632 O O . CYS A 1 211 ? 16.939 -2.285 -13.009 1.00 14.36 211 CYS S O 1
ATOM 1635 N N . PRO A 1 212 ? 16.596 -2.276 -10.778 1.00 12.03 212 PRO S N 1
ATOM 1636 C CA . PRO A 1 212 ? 15.539 -3.299 -10.911 1.00 14.00 212 PRO S CA 1
ATOM 1637 C C . PRO A 1 212 ? 14.264 -2.834 -11.644 1.00 12.46 212 PRO S C 1
ATOM 1638 O O . PRO A 1 212 ? 13.428 -3.668 -11.997 1.00 17.60 212 PRO S O 1
ATOM 1642 N N . TYR A 1 213 ? 14.105 -1.526 -11.854 1.00 13.05 213 TYR S N 1
ATOM 1643 C CA . TYR A 1 213 ? 12.958 -0.990 -12.589 1.00 12.74 213 TYR S CA 1
ATOM 1644 C C . TYR A 1 213 ? 13.215 -0.893 -14.087 1.00 13.07 213 TYR S C 1
ATOM 1645 O O . TYR A 1 213 ? 12.361 -0.390 -14.802 1.00 13.13 213 TYR S O 1
ATOM 1654 N N . LEU A 1 214 ? 14.400 -1.312 -14.543 1.00 12.49 214 LEU S N 1
ATOM 1655 C CA . LEU A 1 214 ? 14.768 -1.126 -15.947 1.00 13.02 214 LEU S CA 1
ATOM 1656 C C . LEU A 1 214 ? 13.794 -1.826 -16.906 1.00 13.85 214 LEU S C 1
ATOM 1657 O O . LEU A 1 214 ? 13.500 -1.276 -17.956 1.00 14.90 214 LEU S O 1
ATOM 1662 N N . ASP A 1 215 ? 13.261 -2.990 -16.522 1.00 14.55 215 ASP S N 1
ATOM 1663 C CA . ASP A 1 215 ? 12.249 -3.689 -17.351 1.00 18.08 215 ASP S CA 1
ATOM 1664 C C . ASP A 1 215 ? 10.995 -2.822 -17.546 1.00 17.56 215 ASP S C 1
ATOM 1665 O O . ASP A 1 215 ? 10.427 -2.740 -18.635 1.00 18.81 215 ASP S O 1
ATOM 1674 N N . LYS A 1 216 ? 10.590 -2.139 -16.485 1.00 16.18 216 LYS S N 1
ATOM 1675 C CA . LYS A 1 216 ? 9.447 -1.227 -16.538 1.00 16.51 216 LYS S CA 1
ATOM 1676 C C . LYS A 1 216 ? 9.747 0.000 -17.398 1.00 15.67 216 LYS S C 1
ATOM 1677 O O . LYS A 1 216 ? 8.924 0.409 -18.224 1.00 16.56 216 LYS S O 1
ATOM 1683 N N . TYR A 1 217 ? 10.928 0.585 -17.213 1.00 14.27 217 TYR S N 1
ATOM 1684 C CA . TYR A 1 217 ? 11.380 1.681 -18.073 1.00 14.37 217 TYR S CA 1
ATOM 1685 C C . TYR A 1 217 ? 11.290 1.281 -19.556 1.00 15.30 217 TYR S C 1
ATOM 1686 O O . TYR A 1 217 ? 10.781 2.050 -20.381 1.00 16.05 217 TYR S O 1
ATOM 1695 N N . ASP A 1 218 ? 11.800 0.088 -19.881 1.00 14.68 218 ASP S N 1
ATOM 1696 C CA . ASP A 1 218 ? 11.837 -0.404 -21.271 1.00 14.12 218 ASP S CA 1
ATOM 1697 C C . ASP A 1 218 ? 10.437 -0.598 -21.852 1.00 16.90 218 ASP S C 1
ATOM 1698 O O . ASP A 1 218 ? 10.234 -0.453 -23.068 1.00 19.21 218 ASP S O 1
ATOM 1703 N N . ASN A 1 219 ? 9.479 -0.917 -20.988 1.00 17.74 219 ASN S N 1
ATOM 1704 C CA . ASN A 1 219 ? 8.077 -1.079 -21.389 1.00 18.52 219 ASN S CA 1
ATOM 1705 C C . ASN A 1 219 ? 7.236 0.200 -21.234 1.00 19.83 219 ASN S C 1
ATOM 1706 O O . ASN A 1 219 ? 6.001 0.153 -21.333 1.00 20.65 219 ASN S O 1
ATOM 1711 N N . SER A 1 220 ? 7.899 1.336 -20.998 1.00 18.34 220 SER S N 1
ATOM 1712 C CA . SER A 1 220 ? 7.227 2.631 -20.803 1.00 19.60 220 SER S CA 1
ATOM 1713 C C . SER A 1 220 ? 6.178 2.588 -19.688 1.00 18.63 220 SER S C 1
ATOM 1714 O O . SER A 1 220 ? 5.106 3.213 -19.793 1.00 19.24 220 SER S O 1
ATOM 1717 N N . GLU A 1 221 ? 6.488 1.853 -18.623 1.00 17.92 221 GLU S N 1
ATOM 1718 C CA . GLU A 1 221 ? 5.616 1.767 -17.465 1.00 17.99 221 GLU S CA 1
ATOM 1719 C C . GLU A 1 221 ? 6.205 2.701 -16.413 1.00 16.28 221 GLU S C 1
ATOM 1720 O O . GLU A 1 221 ? 7.141 2.321 -15.673 1.00 16.71 221 GLU S O 1
ATOM 1726 N N . PHE A 1 222 ? 5.680 3.920 -16.374 1.00 16.03 222 PHE S N 1
ATOM 1727 C CA . PHE A 1 222 ? 6.179 4.953 -15.489 1.00 14.90 222 PHE S CA 1
ATOM 1728 C C . PHE A 1 222 ? 5.175 5.264 -14.381 1.00 16.50 222 PHE S C 1
ATOM 1729 O O . PHE A 1 222 ? 3.975 5.430 -14.629 1.00 17.58 222 PHE S O 1
ATOM 1737 N N . ALA A 1 223 ? 5.684 5.330 -13.160 1.00 13.28 223 ALA S N 1
ATOM 1738 C CA . ALA A 1 223 ? 4.897 5.689 -11.988 1.00 13.85 223 ALA S CA 1
ATOM 1739 C C . ALA A 1 223 ? 4.294 7.071 -12.195 1.00 13.76 223 ALA S C 1
ATOM 1740 O O . ALA A 1 223 ? 5.017 8.043 -12.432 1.00 15.59 223 ALA S O 1
ATOM 1742 N N . GLU A 1 224 ? 2.970 7.162 -12.076 1.00 14.79 224 GLU S N 1
ATOM 1743 C CA . GLU A 1 224 ? 2.276 8.428 -12.267 1.00 16.84 224 GLU S CA 1
ATOM 1744 C C . GLU A 1 224 ? 2.496 9.364 -11.076 1.00 16.89 224 GLU S C 1
ATOM 1745 O O . GLU A 1 224 ? 2.547 10.591 -11.229 1.00 17.31 224 GLU S O 1
ATOM 1751 N N . THR A 1 225 ? 2.623 8.765 -9.898 1.00 14.78 225 THR S N 1
ATOM 1752 C CA . THR A 1 225 ? 2.958 9.480 -8.661 1.00 13.26 225 THR S CA 1
ATOM 1753 C C . THR A 1 225 ? 3.887 8.566 -7.879 1.00 12.17 225 THR S C 1
ATOM 1754 O O . THR A 1 225 ? 4.061 7.401 -8.230 1.00 11.79 225 THR S O 1
ATOM 1758 N N . PHE A 1 226 ? 4.452 9.082 -6.788 1.00 12.37 226 PHE S N 1
ATOM 1759 C CA . PHE A 1 226 ? 5.361 8.287 -5.951 1.00 11.17 226 PHE S CA 1
ATOM 1760 C C . PHE A 1 226 ? 4.796 6.950 -5.505 1.00 11.60 226 PHE S C 1
ATOM 1761 O O . PHE A 1 226 ? 5.540 5.990 -5.328 1.00 11.79 226 PHE S O 1
ATOM 1769 N N . THR A 1 227 ? 3.482 6.889 -5.293 1.00 11.70 227 THR S N 1
ATOM 1770 C CA . THR A 1 227 ? 2.902 5.698 -4.685 1.00 11.95 227 THR S CA 1
ATOM 1771 C C . THR A 1 227 ? 2.174 4.817 -5.689 1.00 13.07 227 THR S C 1
ATOM 1772 O O . THR A 1 227 ? 1.329 3.983 -5.299 1.00 13.92 227 THR S O 1
ATOM 1776 N N . LYS A 1 228 ? 2.525 4.990 -6.968 1.00 13.86 228 LYS S N 1
ATOM 1777 C CA . LYS A 1 228 ? 2.034 4.120 -8.044 1.00 15.49 228 LYS S CA 1
ATOM 1778 C C . LYS A 1 228 ? 3.164 3.243 -8.577 1.00 15.21 228 LYS S C 1
ATOM 1779 O O . LYS A 1 228 ? 4.346 3.616 -8.479 1.00 15.38 228 LYS S O 1
ATOM 1785 N N . PRO A 1 229 ? 2.817 2.087 -9.170 1.00 17.36 229 PRO S N 1
ATOM 1786 C CA . PRO A 1 229 ? 3.852 1.218 -9.746 1.00 18.71 229 PRO S CA 1
ATOM 1787 C C . PRO A 1 229 ? 4.494 1.780 -11.014 1.00 17.57 229 PRO S C 1
ATOM 1788 O O . PRO A 1 229 ? 3.881 2.597 -11.722 1.00 17.24 229 PRO S O 1
ATOM 1792 N N . GLY A 1 230 ? 5.731 1.356 -11.271 1.00 17.22 230 GLY S N 1
ATOM 1793 C CA . GLY A 1 230 ? 6.460 1.761 -12.464 1.00 15.21 230 GLY S CA 1
ATOM 1794 C C . GLY A 1 230 ? 7.822 2.364 -12.174 1.00 14.12 230 GLY S C 1
ATOM 1795 O O . GLY A 1 230 ? 8.165 2.670 -11.029 1.00 15.46 230 GLY S O 1
ATOM 1796 N N . CYS A 1 231 ? 8.595 2.530 -13.240 1.00 13.85 231 CYS S N 1
ATOM 1797 C CA . CYS A 1 231 ? 9.860 3.250 -13.215 1.00 12.79 231 CYS S CA 1
ATOM 1798 C C . CYS A 1 231 ? 9.627 4.686 -12.712 1.00 12.27 231 CYS S C 1
ATOM 1799 O O . CYS A 1 231 ? 8.562 5.285 -12.944 1.00 14.08 231 CYS S O 1
ATOM 1802 N N . LYS A 1 232 ? 10.625 5.230 -12.020 1.00 10.53 232 LYS S N 1
ATOM 1803 C CA . LYS A 1 232 ? 10.530 6.562 -11.389 1.00 10.96 232 LYS S CA 1
ATOM 1804 C C . LYS A 1 232 ? 10.967 7.729 -12.290 1.00 10.78 232 LYS S C 1
ATOM 1805 O O . LYS A 1 232 ? 11.042 8.873 -11.820 1.00 11.64 232 LYS S O 1
ATOM 1811 N N . ALA A 1 233 ? 11.235 7.457 -13.574 1.00 12.55 233 ALA S N 1
ATOM 1812 C CA . ALA A 1 233 ? 11.823 8.482 -14.442 1.00 11.98 233 ALA S CA 1
ATOM 1813 C C . ALA A 1 233 ? 10.999 9.772 -14.487 1.00 12.37 233 ALA S C 1
ATOM 1814 O O . ALA A 1 233 ? 11.565 10.865 -14.440 1.00 12.82 233 ALA S O 1
ATOM 1816 N N . GLU A 1 234 ? 9.672 9.642 -14.625 1.00 12.93 234 GLU S N 1
ATOM 1817 C CA . GLU A 1 234 ? 8.833 10.834 -14.748 1.00 13.29 234 GLU S CA 1
ATOM 1818 C C . GLU A 1 234 ? 8.695 11.611 -13.455 1.00 12.57 234 GLU S C 1
ATOM 1819 O O . GLU A 1 234 ? 8.277 12.776 -13.487 1.00 13.99 234 GLU S O 1
ATOM 1825 N N . LEU A 1 235 ? 9.090 10.990 -12.341 1.00 11.60 235 LEU S N 1
ATOM 1826 C CA . LEU A 1 235 ? 9.045 11.657 -11.033 1.00 11.34 235 LEU S CA 1
ATOM 1827 C C . LEU A 1 235 ? 10.326 12.431 -10.758 1.00 11.55 235 LEU S C 1
ATOM 1828 O O . LEU A 1 235 ? 10.410 13.124 -9.740 1.00 12.62 235 LEU S O 1
ATOM 1833 N N . GLY A 1 236 ? 11.324 12.267 -11.630 1.00 11.05 236 GLY S N 1
ATOM 1834 C CA . GLY A 1 236 ? 12.561 13.037 -11.552 1.00 10.59 236 GLY S CA 1
ATOM 1835 C C . GLY A 1 236 ? 13.827 12.214 -11.409 1.00 10.45 236 GLY S C 1
ATOM 1836 O O . GLY A 1 236 ? 14.918 12.788 -11.268 1.00 11.17 236 GLY S O 1
ATOM 1837 N N . CYS A 1 237 ? 13.706 10.886 -11.463 1.00 10.67 237 CYS S N 1
ATOM 1838 C CA . CYS A 1 237 ? 14.857 10.009 -11.192 1.00 10.09 237 CYS S CA 1
ATOM 1839 C C . CYS A 1 237 ? 16.113 10.365 -12.009 1.00 9.65 237 CYS S C 1
ATOM 1840 O O . CYS A 1 237 ? 16.051 10.458 -13.257 1.00 11.08 237 CYS S O 1
ATOM 1843 N N . LYS A 1 238 ? 17.249 10.564 -11.324 1.00 9.63 238 LYS S N 1
ATOM 1844 C CA . LYS A 1 238 ? 18.509 10.870 -12.006 1.00 10.66 238 LYS S CA 1
ATOM 1845 C C . LYS A 1 238 ? 19.424 9.660 -12.151 1.00 10.99 238 LYS S C 1
ATOM 1846 O O . LYS A 1 238 ? 20.593 9.797 -12.522 1.00 10.33 238 LYS S O 1
ATOM 1852 N N . GLY A 1 239 ? 18.879 8.472 -11.915 1.00 8.95 239 GLY S N 1
ATOM 1853 C CA . GLY A 1 239 ? 19.638 7.241 -12.109 1.00 10.17 239 GLY S CA 1
ATOM 1854 C C . GLY A 1 239 ? 20.343 7.147 -13.463 1.00 9.79 239 GLY S C 1
ATOM 1855 O O . GLY A 1 239 ? 21.472 6.656 -13.511 1.00 10.82 239 GLY S O 1
ATOM 1856 N N . PRO A 1 240 ? 19.698 7.603 -14.574 1.00 9.68 240 PRO S N 1
ATOM 1857 C CA . PRO A 1 240 ? 20.354 7.518 -15.875 1.00 11.54 240 PRO S CA 1
ATOM 1858 C C . PRO A 1 240 ? 21.707 8.219 -15.968 1.00 12.01 240 PRO S C 1
ATOM 1859 O O . PRO A 1 240 ? 22.552 7.805 -16.770 1.00 13.24 240 PRO S O 1
ATOM 1863 N N . SER A 1 241 ? 21.901 9.277 -15.176 1.00 10.81 241 SER S N 1
ATOM 1864 C CA . SER A 1 241 ? 23.117 10.089 -15.233 1.00 11.35 241 SER S CA 1
ATOM 1865 C C . SER A 1 241 ? 24.016 9.952 -14.009 1.00 10.94 241 SER S C 1
ATOM 1866 O O . SER A 1 241 ? 24.916 10.767 -13.804 1.00 12.44 241 SER S O 1
ATOM 1869 N N . THR A 1 242 ? 23.799 8.906 -13.221 1.00 9.14 242 THR S N 1
ATOM 1870 C CA . THR A 1 242 ? 24.464 8.769 -11.926 1.00 10.54 242 THR S CA 1
ATOM 1871 C C . THR A 1 242 ? 25.210 7.436 -11.819 1.00 9.99 242 THR S C 1
ATOM 1872 O O . THR A 1 242 ? 24.666 6.381 -12.181 1.00 11.08 242 THR S O 1
ATOM 1876 N N . TYR A 1 243 ? 26.443 7.495 -11.305 1.00 9.78 243 TYR S N 1
ATOM 1877 C CA . TYR A 1 243 ? 27.298 6.322 -11.219 1.00 10.42 243 TYR S CA 1
ATOM 1878 C C . TYR A 1 243 ? 27.650 6.019 -9.763 1.00 10.60 243 TYR S C 1
ATOM 1879 O O . TYR A 1 243 ? 28.457 6.723 -9.121 1.00 11.29 243 TYR S O 1
ATOM 1888 N N . ALA A 1 244 ? 27.014 4.971 -9.250 1.00 10.65 244 ALA S N 1
ATOM 1889 C CA . ALA A 1 244 ? 27.223 4.477 -7.876 1.00 10.45 244 ALA S CA 1
ATOM 1890 C C . ALA A 1 244 ? 26.632 3.070 -7.827 1.00 9.78 244 ALA S C 1
ATOM 1891 O O . ALA A 1 244 ? 25.817 2.698 -8.698 1.00 12.58 244 ALA S O 1
ATOM 1893 N N . ASP A 1 245 ? 26.999 2.299 -6.808 1.00 11.00 245 ASP S N 1
ATOM 1894 C CA . ASP A 1 245 ? 26.506 0.919 -6.734 1.00 11.01 245 ASP S CA 1
ATOM 1895 C C . ASP A 1 245 ? 25.286 0.731 -5.819 1.00 10.51 245 ASP S C 1
ATOM 1896 O O . ASP A 1 245 ? 25.025 -0.379 -5.348 1.00 11.76 245 ASP S O 1
ATOM 1901 N N . CYS A 1 246 ? 24.539 1.819 -5.592 1.00 9.39 246 CYS S N 1
ATOM 1902 C CA . CYS A 1 246 ? 23.368 1.785 -4.702 1.00 10.34 246 CYS S CA 1
ATOM 1903 C C . CYS A 1 246 ? 22.348 0.722 -5.067 1.00 10.79 246 CYS S C 1
ATOM 1904 O O . CYS A 1 246 ? 21.720 0.153 -4.183 1.00 12.49 246 CYS S O 1
ATOM 1907 N N . ALA A 1 247 ? 22.168 0.456 -6.364 1.00 11.48 247 ALA S N 1
ATOM 1908 C CA . ALA A 1 247 ? 21.173 -0.564 -6.793 1.00 11.93 247 ALA S CA 1
ATOM 1909 C C . ALA A 1 247 ? 21.535 -1.942 -6.252 1.00 13.45 247 ALA S C 1
ATOM 1910 O O . ALA A 1 247 ? 20.642 -2.740 -5.971 1.00 16.76 247 ALA S O 1
ATOM 1912 N N . LYS A 1 248 ? 22.832 -2.220 -6.117 1.00 15.04 248 LYS S N 1
ATOM 1913 C CA . LYS A 1 248 ? 23.278 -3.498 -5.549 1.00 17.79 248 LYS S CA 1
ATOM 1914 C C . LYS A 1 248 ? 23.376 -3.466 -4.014 1.00 16.28 248 LYS S C 1
ATOM 1915 O O . LYS A 1 248 ? 22.900 -4.356 -3.330 1.00 16.85 248 LYS S O 1
ATOM 1926 N N . ARG A 1 249 ? 23.995 -2.416 -3.498 1.00 13.16 249 ARG S N 1
ATOM 1927 C CA . ARG A 1 249 ? 24.353 -2.318 -2.097 1.00 13.80 249 ARG S CA 1
ATOM 1928 C C . ARG A 1 249 ? 23.168 -1.936 -1.207 1.00 12.72 249 ARG S C 1
ATOM 1929 O O . ARG A 1 249 ? 23.085 -2.347 -0.035 1.00 11.90 249 ARG S O 1
ATOM 1937 N N . ARG A 1 250 ? 22.270 -1.127 -1.758 1.00 11.22 250 ARG S N 1
ATOM 1938 C CA . ARG A 1 250 ? 21.197 -0.462 -0.991 1.00 9.93 250 ARG S CA 1
ATOM 1939 C C . ARG A 1 250 ? 21.751 0.357 0.205 1.00 10.13 250 ARG S C 1
ATOM 1940 O O . ARG A 1 250 ? 22.965 0.643 0.282 1.00 9.69 250 ARG S O 1
ATOM 1948 N N . TRP A 1 251 ? 20.861 0.766 1.102 1.00 8.03 251 TRP S N 1
ATOM 1949 C CA . TRP A 1 251 ? 21.206 1.685 2.176 1.00 9.42 251 TRP S CA 1
ATOM 1950 C C . TRP A 1 251 ? 20.793 1.177 3.540 1.00 9.15 251 TRP S C 1
ATOM 1951 O O . TRP A 1 251 ? 19.840 0.385 3.657 1.00 9.47 251 TRP S O 1
ATOM 1962 N N . ASN A 1 252 ? 21.533 1.620 4.568 1.00 7.36 252 ASN S N 1
ATOM 1963 C CA . ASN A 1 252 ? 21.216 1.323 5.963 1.00 8.89 252 ASN S CA 1
ATOM 1964 C C . ASN A 1 252 ? 21.058 -0.170 6.192 1.00 9.52 252 ASN S C 1
ATOM 1965 O O . ASN A 1 252 ? 20.021 -0.640 6.656 1.00 11.55 252 ASN S O 1
ATOM 1970 N N . ASN A 1 253 ? 22.120 -0.899 5.865 1.00 10.37 253 ASN S N 1
ATOM 1971 C CA . ASN A 1 253 ? 22.179 -2.341 6.067 1.00 9.05 253 ASN S CA 1
ATOM 1972 C C . ASN A 1 253 ? 21.098 -3.054 5.243 1.00 9.92 253 ASN S C 1
ATOM 1973 O O . ASN A 1 253 ? 20.450 -3.981 5.713 1.00 12.07 253 ASN S O 1
ATOM 1978 N N . GLY A 1 254 ? 20.937 -2.607 3.991 1.00 10.67 254 GLY S N 1
ATOM 1979 C CA . GLY A 1 254 ? 20.061 -3.253 3.011 1.00 12.48 254 GLY S CA 1
ATOM 1980 C C . GLY A 1 254 ? 18.578 -2.998 3.219 1.00 12.62 254 GLY S C 1
ATOM 1981 O O . GLY A 1 254 ? 17.743 -3.662 2.602 1.00 17.29 254 GLY S O 1
ATOM 1982 N N . ILE A 1 255 ? 18.231 -2.025 4.057 1.00 11.64 255 ILE S N 1
ATOM 1983 C CA . ILE A 1 255 ? 16.820 -1.777 4.384 1.00 9.63 255 ILE S CA 1
ATOM 1984 C C . ILE A 1 255 ? 15.995 -1.152 3.253 1.00 9.10 255 ILE S C 1
ATOM 1985 O O . ILE A 1 255 ? 14.833 -1.489 3.072 1.00 11.27 255 ILE S O 1
ATOM 1990 N N . ASN A 1 256 ? 16.575 -0.200 2.533 1.00 9.30 256 ASN S N 1
ATOM 1991 C CA . ASN A 1 256 ? 15.841 0.522 1.489 1.00 9.54 256 ASN S CA 1
ATOM 1992 C C . ASN A 1 256 ? 16.871 1.202 0.606 1.00 9.11 256 ASN S C 1
ATOM 1993 O O . ASN A 1 256 ? 18.073 1.111 0.876 1.00 10.51 256 ASN S O 1
ATOM 1998 N N . TRP A 1 257 ? 16.422 1.898 -0.429 1.00 9.05 257 TRP S N 1
ATOM 1999 C CA . TRP A 1 257 ? 17.310 2.819 -1.168 1.00 8.32 257 TRP S CA 1
ATOM 2000 C C . TRP A 1 257 ? 16.474 3.855 -1.884 1.00 8.61 257 TRP S C 1
ATOM 2001 O O . TRP A 1 257 ? 15.230 3.740 -1.929 1.00 8.89 257 TRP S O 1
ATOM 2012 N N . CYS A 1 258 ? 17.140 4.888 -2.390 1.00 8.96 258 CYS S N 1
ATOM 2013 C CA . CYS A 1 258 ? 16.438 6.067 -2.881 1.00 9.38 258 CYS S CA 1
ATOM 2014 C C . CYS A 1 258 ? 15.436 5.756 -3.981 1.00 8.81 258 CYS S C 1
ATOM 2015 O O . CYS A 1 258 ? 14.338 6.303 -3.991 1.00 10.17 258 CYS S O 1
ATOM 2018 N N . VAL A 1 259 ? 15.830 4.894 -4.917 1.00 9.75 259 VAL S N 1
ATOM 2019 C CA . VAL A 1 259 ? 15.007 4.641 -6.095 1.00 10.70 259 VAL S CA 1
ATOM 2020 C C . VAL A 1 259 ? 13.769 3.825 -5.736 1.00 11.69 259 VAL S C 1
ATOM 2021 O O . VAL A 1 259 ? 12.679 4.134 -6.211 1.00 12.30 259 VAL S O 1
ATOM 2025 N N . GLU A 1 260 ? 13.911 2.799 -4.889 1.00 10.76 260 GLU S N 1
ATOM 2026 C CA . GLU A 1 260 ? 12.708 2.072 -4.442 1.00 12.01 260 GLU S CA 1
ATOM 2027 C C . GLU A 1 260 ? 11.760 3.037 -3.722 1.00 11.52 260 GLU S C 1
ATOM 2028 O O . GLU A 1 260 ? 10.546 3.094 -3.996 1.00 12.21 260 GLU S O 1
ATOM 2039 N N . ASN A 1 261 ? 12.321 3.800 -2.787 1.00 10.52 261 ASN S N 1
ATOM 2040 C CA . ASN A 1 261 ? 11.515 4.672 -1.942 1.00 10.28 261 ASN S CA 1
ATOM 2041 C C . ASN A 1 261 ? 10.913 5.875 -2.692 1.00 9.46 261 ASN S C 1
ATOM 2042 O O . ASN A 1 261 ? 9.763 6.267 -2.433 1.00 11.15 261 ASN S O 1
ATOM 2047 N N . ALA A 1 262 ? 11.679 6.430 -3.640 1.00 9.24 262 ALA S N 1
ATOM 2048 C CA . ALA A 1 262 ? 11.354 7.732 -4.237 1.00 9.54 262 ALA S CA 1
ATOM 2049 C C . ALA A 1 262 ? 12.077 7.900 -5.562 1.00 9.07 262 ALA S C 1
ATOM 2050 O O . ALA A 1 262 ? 11.701 7.277 -6.520 1.00 11.18 262 ALA S O 1
ATOM 2052 N N . VAL A 1 263 ? 13.116 8.728 -5.597 1.00 9.22 263 VAL S N 1
ATOM 2053 C CA . VAL A 1 263 ? 13.941 8.923 -6.803 1.00 8.82 263 VAL S CA 1
ATOM 2054 C C . VAL A 1 263 ? 15.418 9.046 -6.406 1.00 9.87 263 VAL S C 1
ATOM 2055 O O . VAL A 1 263 ? 15.736 9.434 -5.265 1.00 10.02 263 VAL S O 1
ATOM 2059 N N . CYS A 1 264 ? 16.306 8.698 -7.337 1.00 9.49 264 CYS S N 1
ATOM 2060 C CA . CYS A 1 264 ? 17.718 9.059 -7.215 1.00 8.98 264 CYS S CA 1
ATOM 2061 C C . CYS A 1 264 ? 17.846 10.557 -7.514 1.00 9.31 264 CYS S C 1
ATOM 2062 O O . CYS A 1 264 ? 17.264 11.063 -8.493 1.00 10.58 264 CYS S O 1
ATOM 2065 N N . ILE A 1 265 ? 18.602 11.270 -6.684 1.00 8.48 265 ILE S N 1
ATOM 2066 C CA . ILE A 1 265 ? 18.851 12.687 -6.935 1.00 8.44 265 ILE S CA 1
ATOM 2067 C C . ILE A 1 265 ? 20.299 12.939 -7.413 1.00 9.13 265 ILE S C 1
ATOM 2068 O O . ILE A 1 265 ? 20.731 14.087 -7.509 1.00 10.33 265 ILE S O 1
ATOM 2073 N N . GLY A 1 266 ? 21.027 11.860 -7.720 1.00 8.42 266 GLY S N 1
ATOM 2074 C CA . GLY A 1 266 ? 22.374 11.979 -8.300 1.00 10.29 266 GLY S CA 1
ATOM 2075 C C . GLY A 1 266 ? 23.438 12.513 -7.339 1.00 9.10 266 GLY S C 1
ATOM 2076 O O . GLY A 1 266 ? 24.362 13.229 -7.749 1.00 9.28 266 GLY S O 1
ATOM 2077 N N . CYS A 1 267 ? 23.314 12.150 -6.056 1.00 8.25 267 CYS S N 1
ATOM 2078 C CA . CYS A 1 267 ? 24.048 12.803 -4.976 1.00 7.60 267 CYS S CA 1
ATOM 2079 C C . CYS A 1 267 ? 25.565 12.601 -5.020 1.00 8.48 267 CYS S C 1
ATOM 2080 O O . CYS A 1 267 ? 26.279 13.376 -4.417 1.00 9.27 267 CYS S O 1
ATOM 2083 N N . VAL A 1 268 ? 26.032 11.567 -5.726 1.00 8.04 268 VAL S N 1
ATOM 2084 C CA . VAL A 1 268 ? 27.471 11.279 -5.848 1.00 8.80 268 VAL S CA 1
ATOM 2085 C C . VAL A 1 268 ? 28.197 12.044 -6.963 1.00 9.04 268 VAL S C 1
ATOM 2086 O O . VAL A 1 268 ? 29.415 11.947 -7.085 1.00 10.31 268 VAL S O 1
ATOM 2090 N N . GLU A 1 269 ? 27.437 12.747 -7.810 1.00 8.20 269 GLU S N 1
ATOM 2091 C CA . GLU A 1 269 ? 27.988 13.309 -9.033 1.00 8.91 269 GLU S CA 1
ATOM 2092 C C . GLU A 1 269 ? 28.611 14.687 -8.819 1.00 8.86 269 GLU S C 1
ATOM 2093 O O . GLU A 1 269 ? 28.128 15.453 -7.994 1.00 9.39 269 GLU S O 1
ATOM 2099 N N . PRO A 1 270 ? 29.682 15.020 -9.581 1.00 9.46 270 PRO S N 1
ATOM 2100 C CA . PRO A 1 270 ? 30.341 16.316 -9.402 1.00 10.90 270 PRO S CA 1
ATOM 2101 C C . PRO A 1 270 ? 29.450 17.532 -9.658 1.00 10.61 270 PRO S C 1
ATOM 2102 O O . PRO A 1 270 ? 29.780 18.619 -9.189 1.00 12.31 270 PRO S O 1
ATOM 2106 N N . ASP A 1 271 ? 28.356 17.357 -10.404 1.00 11.16 271 ASP S N 1
ATOM 2107 C CA . ASP A 1 271 ? 27.421 18.462 -10.648 1.00 10.10 271 ASP S CA 1
ATOM 2108 C C . ASP A 1 271 ? 26.227 18.462 -9.696 1.00 11.88 271 ASP S C 1
ATOM 2109 O O . ASP A 1 271 ? 25.292 19.225 -9.891 1.00 12.71 271 ASP S O 1
ATOM 2114 N N . PHE A 1 272 ? 26.278 17.661 -8.625 1.00 9.21 272 PHE S N 1
ATOM 2115 C CA . PHE A 1 272 ? 25.222 17.728 -7.606 1.00 9.44 272 PHE S CA 1
ATOM 2116 C C . PHE A 1 272 ? 25.437 18.980 -6.712 1.00 9.49 272 PHE S C 1
ATOM 2117 O O . PHE A 1 272 ? 26.542 19.193 -6.210 1.00 10.69 272 PHE S O 1
ATOM 2125 N N . PRO A 1 273 ? 24.382 19.791 -6.474 1.00 8.63 273 PRO S N 1
ATOM 2126 C CA . PRO A 1 273 ? 22.971 19.594 -6.875 1.00 9.66 273 PRO S CA 1
ATOM 2127 C C . PRO A 1 273 ? 22.529 20.244 -8.183 1.00 10.29 273 PRO S C 1
ATOM 2128 O O . PRO A 1 273 ? 21.512 19.834 -8.746 1.00 12.08 273 PRO S O 1
ATOM 2132 N N . ASP A 1 274 ? 23.263 21.240 -8.666 1.00 9.57 274 ASP S N 1
ATOM 2133 C CA . ASP A 1 274 ? 22.666 22.086 -9.710 1.00 11.22 274 ASP S CA 1
ATOM 2134 C C . ASP A 1 274 ? 22.366 21.334 -11.012 1.00 11.63 274 ASP S C 1
ATOM 2135 O O . ASP A 1 274 ? 21.326 21.578 -11.645 1.00 14.09 274 ASP S O 1
ATOM 2140 N N . GLY A 1 275 ? 23.259 20.422 -11.385 1.00 11.30 275 GLY S N 1
ATOM 2141 C CA . GLY A 1 275 ? 23.121 19.643 -12.611 1.00 12.03 275 GLY S CA 1
ATOM 2142 C C . GLY A 1 275 ? 22.101 18.529 -12.497 1.00 12.24 275 GLY S C 1
ATOM 2143 O O . GLY A 1 275 ? 21.777 17.865 -13.483 1.00 14.57 275 GLY S O 1
ATOM 2144 N N . LYS A 1 276 ? 21.595 18.322 -11.284 1.00 11.48 276 LYS S N 1
ATOM 2145 C CA . LYS A 1 276 ? 20.610 17.280 -10.992 1.00 9.75 276 LYS S CA 1
ATOM 2146 C C . LYS A 1 276 ? 19.234 17.852 -10.631 1.00 11.58 276 LYS S C 1
ATOM 2147 O O . LYS A 1 276 ? 18.324 17.098 -10.280 1.00 12.61 276 LYS S O 1
ATOM 2153 N N . SER A 1 277 ? 19.113 19.179 -10.709 1.00 11.69 277 SER S N 1
ATOM 2154 C CA . SER A 1 277 ? 17.928 19.936 -10.310 1.00 12.08 277 SER S CA 1
ATOM 2155 C C . SER A 1 277 ? 17.198 20.449 -11.532 1.00 13.87 277 SER S C 1
ATOM 2156 O O . SER A 1 277 ? 17.833 20.720 -12.562 1.00 16.40 277 SER S O 1
ATOM 2159 N N . PRO A 1 278 ? 15.867 20.624 -11.422 1.00 11.58 278 PRO S N 1
ATOM 2160 C CA . PRO A 1 278 ? 15.067 20.300 -10.249 1.00 12.67 278 PRO S CA 1
ATOM 2161 C C . PRO A 1 278 ? 15.001 18.807 -9.999 1.00 12.00 278 PRO S C 1
ATOM 2162 O O . PRO A 1 278 ? 15.026 17.988 -10.938 1.00 11.84 278 PRO S O 1
ATOM 2166 N N . PHE A 1 279 ? 14.910 18.437 -8.729 1.00 11.54 279 PHE S N 1
ATOM 2167 C CA . PHE A 1 279 ? 14.951 17.024 -8.377 1.00 9.91 279 PHE S CA 1
ATOM 2168 C C . PHE A 1 279 ? 13.720 16.256 -8.836 1.00 10.07 279 PHE S C 1
ATOM 2169 O O . PHE A 1 279 ? 13.810 15.053 -9.108 1.00 11.56 279 PHE S O 1
ATOM 2177 N N . TYR A 1 280 ? 12.573 16.929 -8.871 1.00 9.65 280 TYR S N 1
ATOM 2178 C CA . TYR A 1 280 ? 11.321 16.252 -9.192 1.00 9.42 280 TYR S CA 1
ATOM 2179 C C . TYR A 1 280 ? 10.821 16.526 -10.601 1.00 12.43 280 TYR S C 1
ATOM 2180 O O . TYR A 1 280 ? 9.639 16.374 -10.889 1.00 14.78 280 TYR S O 1
ATOM 2189 N N . VAL A 1 281 ? 11.759 16.901 -11.470 1.00 12.48 281 VAL S N 1
ATOM 2190 C CA . VAL A 1 281 ? 11.517 17.036 -12.889 1.00 12.82 281 VAL S CA 1
ATOM 2191 C C . VAL A 1 281 ? 12.446 16.030 -13.579 1.00 13.24 281 VAL S C 1
ATOM 2192 O O . VAL A 1 281 ? 13.647 15.913 -13.235 1.00 14.52 281 VAL S O 1
ATOM 2196 N N . ALA A 1 282 ? 11.885 15.303 -14.547 1.00 14.39 282 ALA S N 1
ATOM 2197 C CA . ALA A 1 282 ? 12.602 14.294 -15.297 1.00 16.33 282 ALA S CA 1
ATOM 2198 C C . ALA A 1 282 ? 13.831 14.858 -15.995 1.00 18.98 282 ALA S C 1
ATOM 2199 O O . ALA A 1 282 ? 13.854 16.023 -16.389 1.00 19.08 282 ALA S O 1
ATOM 2201 N N . GLU A 1 283 ? 14.832 13.997 -16.143 1.00 21.17 283 GLU S N 1
ATOM 2202 C CA A GLU A 1 283 ? 16.034 14.273 -16.897 0.50 23.81 283 GLU S CA 1
ATOM 2203 C CA B GLU A 1 283 ? 16.072 14.331 -16.866 0.50 22.22 283 GLU S CA 1
ATOM 2204 C C A GLU A 1 283 ? 15.775 14.095 -18.399 0.50 24.59 283 GLU S C 1
ATOM 2205 C C B GLU A 1 283 ? 15.841 15.109 -18.170 0.50 23.69 283 GLU S C 1
ATOM 2206 O O A GLU A 1 283 ? 16.524 14.594 -19.251 0.50 24.59 283 GLU S O 1
ATOM 2207 O O B GLU A 1 283 ? 16.641 15.960 -18.570 0.50 25.47 283 GLU S O 1
ATOM 2220 N N . GLY B 2 11 ? 41.040 40.108 39.409 1.00 43.03 10 GLY L N 1
ATOM 2221 C CA . GLY B 2 11 ? 41.350 38.648 39.513 1.00 42.88 10 GLY L CA 1
ATOM 2222 C C . GLY B 2 11 ? 40.705 37.778 38.439 1.00 41.60 10 GLY L C 1
ATOM 2223 O O . GLY B 2 11 ? 40.655 36.551 38.586 1.00 43.71 10 GLY L O 1
ATOM 2224 N N . LYS B 2 12 ? 40.212 38.407 37.368 1.00 38.91 11 LYS L N 1
ATOM 2225 C CA . LYS B 2 12 ? 39.563 37.696 36.246 1.00 37.07 11 LYS L CA 1
ATOM 2226 C C . LYS B 2 12 ? 40.562 36.945 35.367 1.00 33.87 11 LYS L C 1
ATOM 2227 O O . LYS B 2 12 ? 41.651 37.445 35.072 1.00 34.68 11 LYS L O 1
ATOM 2233 N N . VAL B 2 13 ? 40.164 35.752 34.930 1.00 28.79 12 VAL L N 1
ATOM 2234 C CA . VAL B 2 13 ? 40.935 34.948 33.997 1.00 25.11 12 VAL L CA 1
ATOM 2235 C C . VAL B 2 13 ? 40.017 34.609 32.812 1.00 23.08 12 VAL L C 1
ATOM 2236 O O . VAL B 2 13 ? 38.845 34.236 33.005 1.00 22.83 12 VAL L O 1
ATOM 2240 N N . LYS B 2 14 ? 40.534 34.760 31.596 1.00 19.30 13 LYS L N 1
ATOM 2241 C CA . LYS B 2 14 ? 39.800 34.394 30.388 1.00 19.54 13 LYS L CA 1
ATOM 2242 C C . LYS B 2 14 ? 40.145 32.967 29.954 1.00 18.93 13 LYS L C 1
ATOM 2243 O O . LYS B 2 14 ? 41.315 32.568 29.945 1.00 20.52 13 LYS L O 1
ATOM 2249 N N . ILE B 2 15 ? 39.119 32.197 29.613 1.00 17.93 14 ILE L N 1
ATOM 2250 C CA . ILE B 2 15 ? 39.299 30.864 29.030 1.00 17.95 14 ILE L CA 1
ATOM 2251 C C . ILE B 2 15 ? 38.606 30.846 27.677 1.00 16.68 14 ILE L C 1
ATOM 2252 O O . ILE B 2 15 ? 37.448 31.240 27.562 1.00 17.78 14 ILE L O 1
ATOM 2257 N N . SER B 2 16 ? 39.319 30.409 26.645 1.00 14.47 15 SER L N 1
ATOM 2258 C CA . SER B 2 16 ? 38.751 30.367 25.295 1.00 15.39 15 SER L CA 1
ATOM 2259 C C . SER B 2 16 ? 38.870 28.939 24.789 1.00 15.63 15 SER L C 1
ATOM 2260 O O . SER B 2 16 ? 39.950 28.349 24.838 1.00 17.49 15 SER L O 1
ATOM 2263 N N . ILE B 2 17 ? 37.749 28.374 24.346 1.00 14.11 16 ILE L N 1
ATOM 2264 C CA . ILE B 2 17 ? 37.689 26.982 23.883 1.00 13.08 16 ILE L CA 1
ATOM 2265 C C . ILE B 2 17 ? 37.170 26.962 22.444 1.00 14.01 16 ILE L C 1
ATOM 2266 O O . ILE B 2 17 ? 35.976 27.182 22.206 1.00 12.93 16 ILE L O 1
ATOM 2271 N N . ASP B 2 18 ? 38.087 26.720 21.501 1.00 12.58 17 ASP L N 1
ATOM 2272 C CA . ASP B 2 18 ? 37.785 26.686 20.063 1.00 13.52 17 ASP L CA 1
ATOM 2273 C C . ASP B 2 18 ? 38.749 25.702 19.400 1.00 13.20 17 ASP L C 1
ATOM 2274 O O . ASP B 2 18 ? 39.933 25.994 19.254 1.00 14.45 17 ASP L O 1
ATOM 2279 N N . PRO B 2 19 ? 38.265 24.524 18.987 1.00 11.42 18 PRO L N 1
ATOM 2280 C CA . PRO B 2 19 ? 36.870 24.091 18.909 1.00 12.28 18 PRO L CA 1
ATOM 2281 C C . PRO B 2 19 ? 36.318 23.542 20.209 1.00 11.25 18 PRO L C 1
ATOM 2282 O O . PRO B 2 19 ? 36.999 22.789 20.920 1.00 12.62 18 PRO L O 1
ATOM 2286 N N . LEU B 2 20 ? 35.069 23.891 20.501 1.00 10.19 19 LEU L N 1
ATOM 2287 C CA . LEU B 2 20 ? 34.337 23.214 21.556 1.00 11.97 19 LEU L CA 1
ATOM 2288 C C . LEU B 2 20 ? 33.823 21.948 20.878 1.00 10.89 19 LEU L C 1
ATOM 2289 O O . LEU B 2 20 ? 32.893 22.014 20.074 1.00 13.26 19 LEU L O 1
ATOM 2294 N N . THR B 2 21 ? 34.454 20.806 21.173 1.00 9.51 20 THR L N 1
ATOM 2295 C CA . THR B 2 21 ? 34.192 19.539 20.496 1.00 9.32 20 THR L CA 1
ATOM 2296 C C . THR B 2 21 ? 32.988 18.824 21.103 1.00 8.45 20 THR L C 1
ATOM 2297 O O . THR B 2 21 ? 32.452 19.273 22.112 1.00 10.06 20 THR L O 1
ATOM 2301 N N . ARG B 2 22 ? 32.562 17.727 20.487 1.00 8.49 21 ARG L N 1
ATOM 2302 C CA . ARG B 2 22 ? 31.413 16.948 20.963 1.00 8.62 21 ARG L CA 1
ATOM 2303 C C . ARG B 2 22 ? 30.161 17.818 21.074 1.00 9.14 21 ARG L C 1
ATOM 2304 O O . ARG B 2 22 ? 29.370 17.713 22.017 1.00 10.05 21 ARG L O 1
ATOM 2312 N N . VAL B 2 23 ? 30.028 18.689 20.080 1.00 9.68 22 VAL L N 1
ATOM 2313 C CA . VAL B 2 23 ? 28.772 19.277 19.651 1.00 9.46 22 VAL L CA 1
ATOM 2314 C C . VAL B 2 23 ? 28.795 19.076 18.134 1.00 10.27 22 VAL L C 1
ATOM 2315 O O . VAL B 2 23 ? 29.833 18.675 17.579 1.00 13.21 22 VAL L O 1
ATOM 2319 N N . GLU B 2 24 ? 27.690 19.342 17.444 1.00 11.02 23 GLU L N 1
ATOM 2320 C CA . GLU B 2 24 ? 27.773 19.336 15.983 1.00 12.61 23 GLU L CA 1
ATOM 2321 C C . GLU B 2 24 ? 28.268 20.707 15.540 1.00 12.42 23 GLU L C 1
ATOM 2322 O O . GLU B 2 24 ? 27.776 21.742 16.013 1.00 13.40 23 GLU L O 1
ATOM 2328 N N . GLY B 2 25 ? 29.236 20.708 14.626 1.00 12.69 24 GLY L N 1
ATOM 2329 C CA . GLY B 2 25 ? 29.600 21.945 13.946 1.00 11.83 24 GLY L CA 1
ATOM 2330 C C . GLY B 2 25 ? 30.620 22.753 14.724 1.00 11.23 24 GLY L C 1
ATOM 2331 O O . GLY B 2 25 ? 31.269 22.249 15.647 1.00 13.46 24 GLY L O 1
ATOM 2332 N N . HIS B 2 26 ? 30.766 24.001 14.290 1.00 11.51 25 HIS L N 1
ATOM 2333 C CA . HIS B 2 26 ? 31.889 24.838 14.665 1.00 10.64 25 HIS L CA 1
ATOM 2334 C C . HIS B 2 26 ? 31.457 25.831 15.712 1.00 10.59 25 HIS L C 1
ATOM 2335 O O . HIS B 2 26 ? 30.736 26.796 15.404 1.00 12.82 25 HIS L O 1
ATOM 2342 N N . LEU B 2 27 ? 31.920 25.608 16.939 1.00 10.99 26 LEU L N 1
ATOM 2343 C CA . LEU B 2 27 ? 31.528 26.418 18.089 1.00 11.36 26 LEU L CA 1
ATOM 2344 C C . LEU B 2 27 ? 32.761 26.869 18.867 1.00 11.76 26 LEU L C 1
ATOM 2345 O O . LEU B 2 27 ? 33.691 26.080 19.085 1.00 12.59 26 LEU L O 1
ATOM 2350 N N . LYS B 2 28 ? 32.759 28.145 19.260 1.00 11.10 27 LYS L N 1
ATOM 2351 C CA . LYS B 2 28 ? 33.742 28.705 20.181 1.00 11.23 27 LYS L CA 1
ATOM 2352 C C . LYS B 2 28 ? 33.014 29.206 21.436 1.00 11.44 27 LYS L C 1
ATOM 2353 O O . LYS B 2 28 ? 31.976 29.887 21.342 1.00 13.13 27 LYS L O 1
ATOM 2364 N N . ILE B 2 29 ? 33.575 28.874 22.594 1.00 11.33 28 ILE L N 1
ATOM 2365 C CA . ILE B 2 29 ? 33.086 29.385 23.878 1.00 12.17 28 ILE L CA 1
ATOM 2366 C C . ILE B 2 29 ? 34.204 30.150 24.582 1.00 13.16 28 ILE L C 1
ATOM 2367 O O . ILE B 2 29 ? 35.326 29.644 24.731 1.00 14.37 28 ILE L O 1
ATOM 2372 N N . GLU B 2 30 ? 33.889 31.369 25.000 1.00 13.20 29 GLU L N 1
ATOM 2373 C CA . GLU B 2 30 ? 34.801 32.185 25.799 1.00 13.86 29 GLU L CA 1
ATOM 2374 C C . GLU B 2 30 ? 34.139 32.492 27.130 1.00 14.24 29 GLU L C 1
ATOM 2375 O O . GLU B 2 30 ? 32.994 32.934 27.150 1.00 17.20 29 GLU L O 1
ATOM 2381 N N . VAL B 2 31 ? 34.842 32.256 28.234 1.00 13.93 30 VAL L N 1
ATOM 2382 C CA . VAL B 2 31 ? 34.344 32.658 29.533 1.00 14.81 30 VAL L CA 1
ATOM 2383 C C . VAL B 2 31 ? 35.368 33.470 30.306 1.00 15.80 30 VAL L C 1
ATOM 2384 O O . VAL B 2 31 ? 36.570 33.320 30.104 1.00 17.03 30 VAL L O 1
ATOM 2388 N N . GLU B 2 32 ? 34.871 34.325 31.196 1.00 16.06 31 GLU L N 1
ATOM 2389 C CA . GLU B 2 32 ? 35.705 34.974 32.198 1.00 17.93 31 GLU L CA 1
ATOM 2390 C C . GLU B 2 32 ? 35.365 34.328 33.536 1.00 17.50 31 GLU L C 1
ATOM 2391 O O . GLU B 2 32 ? 34.186 34.107 33.847 1.00 18.00 31 GLU L O 1
ATOM 2397 N N . VAL B 2 33 ? 36.396 34.019 34.314 1.00 16.60 32 VAL L N 1
ATOM 2398 C CA . VAL B 2 33 ? 36.227 33.351 35.601 1.00 18.01 32 VAL L CA 1
ATOM 2399 C C . VAL B 2 33 ? 36.793 34.254 36.680 1.00 19.65 32 VAL L C 1
ATOM 2400 O O . VAL B 2 33 ? 37.886 34.798 36.528 1.00 21.37 32 VAL L O 1
ATOM 2404 N N . LYS B 2 34 ? 36.047 34.398 37.766 1.00 19.34 33 LYS L N 1
ATOM 2405 C CA . LYS B 2 34 ? 36.489 35.153 38.943 1.00 21.57 33 LYS L CA 1
ATOM 2406 C C . LYS B 2 34 ? 35.942 34.451 40.173 1.00 21.52 33 LYS L C 1
ATOM 2407 O O . LYS B 2 34 ? 34.789 34.025 40.179 1.00 20.96 33 LYS L O 1
ATOM 2413 N N . ASP B 2 35 ? 36.778 34.310 41.203 1.00 23.73 34 ASP L N 1
ATOM 2414 C CA . ASP B 2 35 ? 36.370 33.676 42.458 1.00 24.69 34 ASP L CA 1
ATOM 2415 C C . ASP B 2 35 ? 35.726 32.296 42.229 1.00 24.08 34 ASP L C 1
ATOM 2416 O O . ASP B 2 35 ? 34.726 31.940 42.872 1.00 24.42 34 ASP L O 1
ATOM 2421 N N . GLY B 2 36 ? 36.293 31.538 41.290 1.00 21.50 35 GLY L N 1
ATOM 2422 C CA . GLY B 2 36 ? 35.891 30.155 41.070 1.00 20.01 35 GLY L CA 1
ATOM 2423 C C . GLY B 2 36 ? 34.590 29.948 40.316 1.00 17.84 35 GLY L C 1
ATOM 2424 O O . GLY B 2 36 ? 34.063 28.840 40.315 1.00 16.74 35 GLY L O 1
ATOM 2425 N N . LYS B 2 37 ? 34.055 31.002 39.697 1.00 17.42 36 LYS L N 1
ATOM 2426 C CA . LYS B 2 37 ? 32.810 30.886 38.911 1.00 17.05 36 LYS L CA 1
ATOM 2427 C C . LYS B 2 37 ? 32.880 31.696 37.622 1.00 16.98 36 LYS L C 1
ATOM 2428 O O . LYS B 2 37 ? 33.528 32.738 37.540 1.00 19.40 36 LYS L O 1
ATOM 2434 N N . VAL B 2 38 ? 32.170 31.231 36.611 1.00 16.57 37 VAL L N 1
ATOM 2435 C CA . VAL B 2 38 ? 32.012 32.027 35.402 1.00 15.01 37 VAL L CA 1
ATOM 2436 C C . VAL B 2 38 ? 31.245 33.316 35.705 1.00 17.18 37 VAL L C 1
ATOM 2437 O O . VAL B 2 38 ? 30.152 33.285 36.272 1.00 18.76 37 VAL L O 1
ATOM 2441 N N . VAL B 2 39 ? 31.823 34.442 35.307 1.00 17.18 38 VAL L N 1
ATOM 2442 C CA . VAL B 2 39 ? 31.165 35.755 35.477 1.00 17.09 38 VAL L CA 1
ATOM 2443 C C . VAL B 2 39 ? 30.762 36.438 34.163 1.00 17.36 38 VAL L C 1
ATOM 2444 O O . VAL B 2 39 ? 29.989 37.404 34.180 1.00 20.15 38 VAL L O 1
ATOM 2448 N N . ASP B 2 40 ? 31.298 35.966 33.033 1.00 17.14 39 ASP L N 1
ATOM 2449 C CA . ASP B 2 40 ? 30.821 36.419 31.715 1.00 17.36 39 ASP L CA 1
ATOM 2450 C C . ASP B 2 40 ? 31.110 35.342 30.705 1.00 15.72 39 ASP L C 1
ATOM 2451 O O . ASP B 2 40 ? 31.936 34.473 30.965 1.00 16.68 39 ASP L O 1
ATOM 2456 N N . ALA B 2 41 ? 30.435 35.415 29.554 1.00 14.27 40 ALA L N 1
ATOM 2457 C CA . ALA B 2 41 ? 30.527 34.383 28.524 1.00 14.05 40 ALA L CA 1
ATOM 2458 C C . ALA B 2 41 ? 30.167 34.921 27.152 1.00 15.07 40 ALA L C 1
ATOM 2459 O O . ALA B 2 41 ? 29.338 35.829 27.028 1.00 15.56 40 ALA L O 1
ATOM 2461 N N . LYS B 2 42 ? 30.764 34.322 26.126 1.00 13.64 41 LYS L N 1
ATOM 2462 C CA . LYS B 2 42 ? 30.436 34.616 24.725 1.00 14.50 41 LYS L CA 1
ATOM 2463 C C . LYS B 2 42 ? 30.394 33.302 23.966 1.00 13.82 41 LYS L C 1
ATOM 2464 O O . LYS B 2 42 ? 31.303 32.466 24.093 1.00 15.20 41 LYS L O 1
ATOM 2470 N N . CYS B 2 43 ? 29.343 33.138 23.170 1.00 12.19 42 CYS L N 1
ATOM 2471 C CA . CYS B 2 43 ? 29.137 31.967 22.305 1.00 14.81 42 CYS L CA 1
ATOM 2472 C C . CYS B 2 43 ? 29.270 32.395 20.863 1.00 15.54 42 CYS L C 1
ATOM 2473 O O . CYS B 2 43 ? 28.584 33.334 20.461 1.00 15.65 42 CYS L O 1
ATOM 2478 N N . SER B 2 44 ? 30.111 31.701 20.075 1.00 13.30 43 SER L N 1
ATOM 2479 C CA . SER B 2 44 ? 30.381 32.091 18.679 1.00 12.89 43 SER L CA 1
ATOM 2480 C C . SER B 2 44 ? 30.256 30.886 17.732 1.00 13.23 43 SER L C 1
ATOM 2481 O O . SER B 2 44 ? 30.906 29.867 17.946 1.00 14.96 43 SER L O 1
ATOM 2486 N N . GLY B 2 45 ? 29.419 31.004 16.701 1.00 12.02 44 GLY L N 1
ATOM 2487 C CA . GLY B 2 45 ? 29.414 30.050 15.587 1.00 11.22 44 GLY L CA 1
ATOM 2488 C C . GLY B 2 45 ? 30.307 30.569 14.469 1.00 11.28 44 GLY L C 1
ATOM 2489 O O . GLY B 2 45 ? 30.098 31.675 13.967 1.00 13.34 44 GLY L O 1
ATOM 2490 N N . GLY B 2 46 ? 31.274 29.763 14.042 1.00 11.78 45 GLY L N 1
ATOM 2491 C CA . GLY B 2 46 ? 32.324 30.223 13.149 1.00 11.78 45 GLY L CA 1
ATOM 2492 C C . GLY B 2 46 ? 32.255 29.725 11.719 1.00 10.15 45 GLY L C 1
ATOM 2493 O O . GLY B 2 46 ? 33.206 29.929 10.943 1.00 13.42 45 GLY L O 1
ATOM 2494 N N . MET B 2 47 ? 31.145 29.082 11.335 1.00 9.61 46 MET L N 1
ATOM 2495 C CA . MET B 2 47 ? 31.039 28.564 9.962 1.00 7.94 46 MET L CA 1
ATOM 2496 C C . MET B 2 47 ? 29.686 28.918 9.354 1.00 9.08 46 MET L C 1
ATOM 2497 O O . MET B 2 47 ? 28.637 28.713 9.991 1.00 11.57 46 MET L O 1
ATOM 2502 N N . PHE B 2 48 ? 29.705 29.400 8.115 1.00 8.41 47 PHE L N 1
ATOM 2503 C CA . PHE B 2 48 ? 28.496 29.849 7.436 1.00 8.18 47 PHE L CA 1
ATOM 2504 C C . PHE B 2 48 ? 28.457 29.225 6.047 1.00 8.56 47 PHE L C 1
ATOM 2505 O O . PHE B 2 48 ? 29.489 29.196 5.357 1.00 9.23 47 PHE L O 1
ATOM 2513 N N . ARG B 2 49 ? 27.271 28.776 5.633 1.00 7.27 48 ARG L N 1
ATOM 2514 C CA . ARG B 2 49 ? 27.054 28.297 4.249 1.00 8.20 48 ARG L CA 1
ATOM 2515 C C . ARG B 2 49 ? 26.041 29.136 3.470 1.00 9.72 48 ARG L C 1
ATOM 2516 O O . ARG B 2 49 ? 26.206 29.354 2.264 1.00 10.85 48 ARG L O 1
ATOM 2524 N N . GLY B 2 50 ? 24.994 29.605 4.150 1.00 8.90 49 GLY L N 1
ATOM 2525 C CA . GLY B 2 50 ? 23.986 30.451 3.479 1.00 8.85 49 GLY L CA 1
ATOM 2526 C C . GLY B 2 50 ? 22.954 29.707 2.656 1.00 9.04 49 GLY L C 1
ATOM 2527 O O . GLY B 2 50 ? 22.711 30.046 1.478 1.00 8.92 49 GLY L O 1
ATOM 2528 N N . PHE B 2 51 ? 22.332 28.691 3.247 1.00 9.19 50 PHE L N 1
ATOM 2529 C CA . PHE B 2 51 ? 21.251 27.963 2.594 1.00 9.81 50 PHE L CA 1
ATOM 2530 C C . PHE B 2 51 ? 20.122 28.882 2.117 1.00 9.40 50 PHE L C 1
ATOM 2531 O O . PHE B 2 51 ? 19.525 28.644 1.089 1.00 10.07 50 PHE L O 1
ATOM 2539 N N . GLU B 2 52 ? 19.829 29.939 2.869 1.00 10.37 51 GLU L N 1
ATOM 2540 C CA . GLU B 2 52 ? 18.739 30.823 2.491 1.00 11.68 51 GLU L CA 1
ATOM 2541 C C . GLU B 2 52 ? 19.070 31.563 1.182 1.00 11.38 51 GLU L C 1
ATOM 2542 O O . GLU B 2 52 ? 18.171 31.850 0.391 1.00 15.04 51 GLU L O 1
ATOM 2548 N N . GLN B 2 53 ? 20.355 31.822 0.920 1.00 10.26 52 GLN L N 1
ATOM 2549 C CA . GLN B 2 53 ? 20.767 32.394 -0.370 1.00 10.44 52 GLN L CA 1
ATOM 2550 C C . GLN B 2 53 ? 20.782 31.342 -1.479 1.00 10.44 52 GLN L C 1
ATOM 2551 O O . GLN B 2 53 ? 20.359 31.598 -2.617 1.00 10.87 52 GLN L O 1
ATOM 2557 N N . ILE B 2 54 ? 21.333 30.171 -1.166 1.00 9.62 53 ILE L N 1
ATOM 2558 C CA . ILE B 2 54 ? 21.439 29.083 -2.132 1.00 9.20 53 ILE L CA 1
ATOM 2559 C C . ILE B 2 54 ? 20.057 28.665 -2.665 1.00 9.54 53 ILE L C 1
ATOM 2560 O O . ILE B 2 54 ? 19.896 28.366 -3.858 1.00 11.30 53 ILE L O 1
ATOM 2565 N N . LEU B 2 55 ? 19.059 28.648 -1.785 1.00 9.31 54 LEU L N 1
ATOM 2566 C CA . LEU B 2 55 ? 17.699 28.224 -2.140 1.00 10.93 54 LEU L CA 1
ATOM 2567 C C . LEU B 2 55 ? 16.978 29.129 -3.126 1.00 9.92 54 LEU L C 1
ATOM 2568 O O . LEU B 2 55 ? 16.052 28.680 -3.806 1.00 11.78 54 LEU L O 1
ATOM 2573 N N . ARG B 2 56 ? 17.382 30.394 -3.203 1.00 11.22 55 ARG L N 1
ATOM 2574 C CA . ARG B 2 56 ? 16.645 31.350 -4.024 1.00 12.27 55 ARG L CA 1
ATOM 2575 C C . ARG B 2 56 ? 16.626 30.955 -5.502 1.00 11.39 55 ARG L C 1
ATOM 2576 O O . ARG B 2 56 ? 17.641 30.505 -6.056 1.00 13.33 55 ARG L O 1
ATOM 2591 N N . GLY B 2 57 ? 15.451 31.073 -6.126 1.00 10.41 56 GLY L N 1
ATOM 2592 C CA . GLY B 2 57 ? 15.332 30.840 -7.562 1.00 11.14 56 GLY L CA 1
ATOM 2593 C C . GLY B 2 57 ? 15.081 29.399 -7.964 1.00 13.33 56 GLY L C 1
ATOM 2594 O O . GLY B 2 57 ? 14.916 29.095 -9.152 1.00 15.87 56 GLY L O 1
ATOM 2595 N N . ARG B 2 58 ? 15.060 28.496 -6.983 1.00 12.43 57 ARG L N 1
ATOM 2596 C CA . ARG B 2 58 ? 14.878 27.064 -7.266 1.00 11.31 57 ARG L CA 1
ATOM 2597 C C . ARG B 2 58 ? 13.394 26.668 -7.318 1.00 11.75 57 ARG L C 1
ATOM 2598 O O . ARG B 2 58 ? 12.526 27.391 -6.791 1.00 11.43 57 ARG L O 1
ATOM 2606 N N . ASP B 2 59 ? 13.126 25.503 -7.911 1.00 11.25 58 ASP L N 1
ATOM 2607 C CA . ASP B 2 59 ? 11.827 24.812 -7.795 1.00 12.19 58 ASP L CA 1
ATOM 2608 C C . ASP B 2 59 ? 11.585 24.635 -6.269 1.00 10.80 58 ASP L C 1
ATOM 2609 O O . ASP B 2 59 ? 12.427 24.071 -5.546 1.00 12.23 58 ASP L O 1
ATOM 2614 N N . PRO B 2 60 ? 10.447 25.124 -5.757 1.00 11.18 59 PRO L N 1
ATOM 2615 C CA . PRO B 2 60 ? 10.242 25.057 -4.292 1.00 10.84 59 PRO L CA 1
ATOM 2616 C C . PRO B 2 60 ? 10.281 23.621 -3.727 1.00 10.25 59 PRO L C 1
ATOM 2617 O O . PRO B 2 60 ? 10.643 23.406 -2.555 1.00 10.32 59 PRO L O 1
ATOM 2621 N N . ARG B 2 61 ? 9.936 22.639 -4.560 1.00 10.22 60 ARG L N 1
ATOM 2622 C CA . ARG B 2 61 ? 9.993 21.239 -4.119 1.00 10.79 60 ARG L CA 1
ATOM 2623 C C . ARG B 2 61 ? 11.416 20.766 -3.795 1.00 10.87 60 ARG L C 1
ATOM 2624 O O . ARG B 2 61 ? 11.599 19.859 -2.984 1.00 12.35 60 ARG L O 1
ATOM 2632 N N . ASP B 2 62 ? 12.417 21.374 -4.431 1.00 10.08 61 ASP L N 1
ATOM 2633 C CA . ASP B 2 62 ? 13.818 21.008 -4.149 1.00 10.08 61 ASP L CA 1
ATOM 2634 C C . ASP B 2 62 ? 14.215 21.327 -2.712 1.00 10.14 61 ASP L C 1
ATOM 2635 O O . ASP B 2 62 ? 15.154 20.735 -2.185 1.00 10.85 61 ASP L O 1
ATOM 2640 N N . SER B 2 63 ? 13.498 22.242 -2.066 1.00 9.77 62 SER L N 1
ATOM 2641 C CA . SER B 2 63 ? 13.904 22.687 -0.743 1.00 10.68 62 SER L CA 1
ATOM 2642 C C . SER B 2 63 ? 13.931 21.567 0.282 1.00 9.56 62 SER L C 1
ATOM 2643 O O . SER B 2 63 ? 14.779 21.574 1.151 1.00 10.70 62 SER L O 1
ATOM 2646 N N . SER B 2 64 ? 13.040 20.584 0.167 1.00 9.61 63 SER L N 1
ATOM 2647 C CA . SER B 2 64 ? 13.007 19.510 1.158 1.00 10.30 63 SER L CA 1
ATOM 2648 C C . SER B 2 64 ? 14.177 18.528 1.012 1.00 10.06 63 SER L C 1
ATOM 2649 O O . SER B 2 64 ? 14.427 17.747 1.936 1.00 11.75 63 SER L O 1
ATOM 2652 N N . GLN B 2 65 ? 14.892 18.571 -0.117 1.00 8.86 64 GLN L N 1
ATOM 2653 C CA . GLN B 2 65 ? 16.178 17.881 -0.214 1.00 8.48 64 GLN L CA 1
ATOM 2654 C C . GLN B 2 65 ? 17.324 18.799 0.183 1.00 8.60 64 GLN L C 1
ATOM 2655 O O . GLN B 2 65 ? 18.212 18.395 0.953 1.00 9.66 64 GLN L O 1
ATOM 2661 N N . ILE B 2 66 ? 17.338 20.029 -0.334 1.00 8.75 65 ILE L N 1
ATOM 2662 C CA . ILE B 2 66 ? 18.443 20.937 -0.030 1.00 9.22 65 ILE L CA 1
ATOM 2663 C C . ILE B 2 66 ? 18.565 21.219 1.478 1.00 9.71 65 ILE L C 1
ATOM 2664 O O . ILE B 2 66 ? 19.694 21.163 2.023 1.00 9.30 65 ILE L O 1
ATOM 2673 N N . VAL B 2 67 ? 17.444 21.524 2.147 1.00 8.80 66 VAL L N 1
ATOM 2674 C CA . VAL B 2 67 ? 17.514 21.902 3.578 1.00 7.85 66 VAL L CA 1
ATOM 2675 C C . VAL B 2 67 ? 18.005 20.784 4.491 1.00 9.13 66 VAL L C 1
ATOM 2676 O O . VAL B 2 67 ? 18.518 21.061 5.576 1.00 8.99 66 VAL L O 1
ATOM 2680 N N . GLN B 2 68 ? 17.858 19.528 4.076 1.00 8.67 67 GLN L N 1
ATOM 2681 C CA . GLN B 2 68 ? 18.341 18.467 4.936 1.00 8.19 67 GLN L CA 1
ATOM 2682 C C . GLN B 2 68 ? 19.849 18.569 5.112 1.00 8.47 67 GLN L C 1
ATOM 2683 O O . GLN B 2 68 ? 20.367 18.172 6.163 1.00 8.86 67 GLN L O 1
ATOM 2689 N N . ARG B 2 69 ? 20.545 19.087 4.088 1.00 7.93 68 ARG L N 1
ATOM 2690 C CA . ARG B 2 69 ? 22.008 19.238 4.133 1.00 7.63 68 ARG L CA 1
ATOM 2691 C C . ARG B 2 69 ? 22.459 20.361 5.074 1.00 8.28 68 ARG L C 1
ATOM 2692 O O . ARG B 2 69 ? 23.658 20.591 5.236 1.00 8.97 68 ARG L O 1
ATOM 2700 N N . ILE B 2 70 ? 21.517 21.050 5.706 1.00 7.01 69 ILE L N 1
ATOM 2701 C CA . ILE B 2 70 ? 21.903 21.920 6.829 1.00 6.93 69 ILE L CA 1
ATOM 2702 C C . ILE B 2 70 ? 22.568 21.089 7.911 1.00 8.36 69 ILE L C 1
ATOM 2703 O O . ILE B 2 70 ? 23.523 21.545 8.576 1.00 9.40 69 ILE L O 1
ATOM 2708 N N . CYS B 2 71 ? 22.067 19.867 8.123 1.00 8.96 70 CYS L N 1
ATOM 2709 C CA D CYS B 2 71 ? 22.670 19.027 9.143 0.12 9.27 70 CYS L CA 1
ATOM 2710 C CA N CYS B 2 71 ? 22.573 19.049 9.204 0.88 9.52 70 CYS L CA 1
ATOM 2711 C C . CYS B 2 71 ? 22.304 17.566 8.994 1.00 8.25 70 CYS L C 1
ATOM 2712 O O . CYS B 2 71 ? 21.138 17.177 8.799 1.00 10.14 70 CYS L O 1
ATOM 2717 N N . GLY B 2 72 ? 23.345 16.754 9.093 1.00 8.70 71 GLY L N 1
ATOM 2718 C CA . GLY B 2 72 ? 23.211 15.315 8.925 1.00 9.41 71 GLY L CA 1
ATOM 2719 C C . GLY B 2 72 ? 22.818 14.593 10.200 1.00 8.81 71 GLY L C 1
ATOM 2720 O O . GLY B 2 72 ? 22.630 13.374 10.165 1.00 10.28 71 GLY L O 1
ATOM 2721 N N . VAL B 2 73 ? 22.683 15.336 11.312 1.00 7.44 72 VAL L N 1
ATOM 2722 C CA . VAL B 2 73 ? 22.217 14.755 12.577 1.00 9.46 72 VAL L CA 1
ATOM 2723 C C . VAL B 2 73 ? 20.695 14.852 12.679 1.00 8.73 72 VAL L C 1
ATOM 2724 O O . VAL B 2 73 ? 20.033 13.880 13.065 1.00 9.52 72 VAL L O 1
ATOM 2728 N N . CYS B 2 74 ? 20.147 15.996 12.270 1.00 7.08 73 CYS L N 1
ATOM 2729 C CA . CYS B 2 74 ? 18.714 16.247 12.343 1.00 8.15 73 CYS L CA 1
ATOM 2730 C C . CYS B 2 74 ? 18.046 16.536 10.971 1.00 8.12 73 CYS L C 1
ATOM 2731 O O . CYS B 2 74 ? 17.165 17.401 10.900 1.00 7.97 73 CYS L O 1
ATOM 2734 N N . PRO B 2 75 ? 18.412 15.802 9.893 1.00 7.07 74 PRO L N 1
ATOM 2735 C CA . PRO B 2 75 ? 17.884 16.234 8.595 1.00 7.19 74 PRO L CA 1
ATOM 2736 C C . PRO B 2 75 ? 16.374 16.028 8.500 1.00 7.47 74 PRO L C 1
ATOM 2737 O O . PRO B 2 75 ? 15.707 16.780 7.782 1.00 7.92 74 PRO L O 1
ATOM 2741 N N . THR B 2 76 ? 15.833 15.026 9.210 1.00 8.07 75 THR L N 1
ATOM 2742 C CA . THR B 2 76 ? 14.399 14.765 9.154 1.00 8.13 75 THR L CA 1
ATOM 2743 C C . THR B 2 76 ? 13.579 15.933 9.724 1.00 7.71 75 THR L C 1
ATOM 2744 O O . THR B 2 76 ? 12.443 16.132 9.307 1.00 9.16 75 THR L O 1
ATOM 2748 N N . ALA B 2 77 ? 14.144 16.677 10.678 1.00 7.48 76 ALA L N 1
ATOM 2749 C CA . ALA B 2 77 ? 13.446 17.847 11.242 1.00 7.60 76 ALA L CA 1
ATOM 2750 C C . ALA B 2 77 ? 13.309 18.917 10.170 1.00 7.78 76 ALA L C 1
ATOM 2751 O O . ALA B 2 77 ? 12.212 19.434 9.924 1.00 8.20 76 ALA L O 1
ATOM 2753 N N . HIS B 2 78 ? 14.426 19.228 9.514 1.00 8.02 77 HIS L N 1
ATOM 2754 C CA . HIS B 2 78 ? 14.386 20.193 8.418 1.00 7.47 77 HIS L CA 1
ATOM 2755 C C . HIS B 2 78 ? 13.488 19.735 7.280 1.00 7.07 77 HIS L C 1
ATOM 2756 O O . HIS B 2 78 ? 12.747 20.555 6.713 1.00 8.08 77 HIS L O 1
ATOM 2763 N N . CYS B 2 79 ? 13.535 18.440 6.959 1.00 8.31 78 CYS L N 1
ATOM 2764 C CA . CYS B 2 79 ? 12.690 17.929 5.885 1.00 7.64 78 CYS L CA 1
ATOM 2765 C C . CYS B 2 79 ? 11.223 18.108 6.268 1.00 9.14 78 CYS L C 1
ATOM 2766 O O . CYS B 2 79 ? 10.403 18.587 5.460 1.00 8.36 78 CYS L O 1
ATOM 2769 N N . THR B 2 80 ? 10.898 17.786 7.519 1.00 7.34 79 THR L N 1
ATOM 2770 C CA . THR B 2 80 ? 9.519 17.924 8.022 1.00 8.30 79 THR L CA 1
ATOM 2771 C C . THR B 2 80 ? 9.052 19.384 7.931 1.00 8.19 79 THR L C 1
ATOM 2772 O O . THR B 2 80 ? 7.960 19.678 7.408 1.00 8.58 79 THR L O 1
ATOM 2776 N N . ALA B 2 81 ? 9.866 20.313 8.437 1.00 7.89 80 ALA L N 1
ATOM 2777 C CA . ALA B 2 81 ? 9.489 21.728 8.378 1.00 8.10 80 ALA L CA 1
ATOM 2778 C C . ALA B 2 81 ? 9.298 22.196 6.934 1.00 7.91 80 ALA L C 1
ATOM 2779 O O . ALA B 2 81 ? 8.345 22.927 6.637 1.00 8.38 80 ALA L O 1
ATOM 2781 N N . SER B 2 82 ? 10.185 21.750 6.047 1.00 7.43 81 SER L N 1
ATOM 2782 C CA . SER B 2 82 ? 10.148 22.151 4.633 1.00 8.33 81 SER L CA 1
ATOM 2783 C C . SER B 2 82 ? 8.909 21.602 3.941 1.00 9.70 81 SER L C 1
ATOM 2784 O O . SER B 2 82 ? 8.198 22.361 3.291 1.00 8.74 81 SER L O 1
ATOM 2787 N N . VAL B 2 83 ? 8.633 20.295 4.087 1.00 8.00 82 VAL L N 1
ATOM 2788 C CA . VAL B 2 83 ? 7.460 19.742 3.399 1.00 8.57 82 VAL L CA 1
ATOM 2789 C C . VAL B 2 83 ? 6.164 20.332 3.957 1.00 9.12 82 VAL L C 1
ATOM 2790 O O . VAL B 2 83 ? 5.196 20.492 3.232 1.00 10.26 82 VAL L O 1
ATOM 2794 N N . MET B 2 84 ? 6.156 20.684 5.236 1.00 8.89 83 MET L N 1
ATOM 2795 C CA . MET B 2 84 ? 4.966 21.353 5.800 1.00 8.84 83 MET L CA 1
ATOM 2796 C C . MET B 2 84 ? 4.813 22.776 5.249 1.00 9.82 83 MET L C 1
ATOM 2797 O O . MET B 2 84 ? 3.701 23.213 4.983 1.00 10.22 83 MET L O 1
ATOM 2802 N N . ALA B 2 85 ? 5.919 23.506 5.101 1.00 8.66 84 ALA L N 1
ATOM 2803 C CA . ALA B 2 85 ? 5.864 24.824 4.484 1.00 9.44 84 ALA L CA 1
ATOM 2804 C C . ALA B 2 85 ? 5.350 24.683 3.051 1.00 9.56 84 ALA L C 1
ATOM 2805 O O . ALA B 2 85 ? 4.536 25.488 2.601 1.00 10.46 84 ALA L O 1
ATOM 2807 N N . GLN B 2 86 ? 5.840 23.675 2.329 1.00 9.15 85 GLN L N 1
ATOM 2808 C CA . GLN B 2 86 ? 5.390 23.435 0.969 1.00 8.85 85 GLN L CA 1
ATOM 2809 C C . GLN B 2 86 ? 3.908 23.046 0.928 1.00 9.76 85 GLN L C 1
ATOM 2810 O O . GLN B 2 86 ? 3.164 23.566 0.082 1.00 10.68 85 GLN L O 1
ATOM 2816 N N . ASP B 2 87 ? 3.477 22.162 1.835 1.00 10.31 86 ASP L N 1
ATOM 2817 C CA . ASP B 2 87 ? 2.071 21.745 1.895 1.00 11.07 86 ASP L CA 1
ATOM 2818 C C . ASP B 2 87 ? 1.183 22.995 2.032 1.00 11.36 86 ASP L C 1
ATOM 2819 O O . ASP B 2 87 ? 0.167 23.136 1.359 1.00 11.51 86 ASP L O 1
ATOM 2824 N N . ASP B 2 88 ? 1.574 23.884 2.940 1.00 11.22 87 ASP L N 1
ATOM 2825 C CA . ASP B 2 88 ? 0.871 25.138 3.212 1.00 11.36 87 ASP L CA 1
ATOM 2826 C C . ASP B 2 88 ? 0.855 26.020 1.957 1.00 10.79 87 ASP L C 1
ATOM 2827 O O . ASP B 2 88 ? -0.214 26.476 1.545 1.00 10.98 87 ASP L O 1
ATOM 2832 N N . ALA B 2 89 ? 2.014 26.228 1.329 1.00 10.17 88 ALA L N 1
ATOM 2833 C CA . ALA B 2 89 ? 2.090 27.106 0.167 1.00 10.86 88 ALA L CA 1
ATOM 2834 C C . ALA B 2 89 ? 1.364 26.532 -1.048 1.00 10.81 88 ALA L C 1
ATOM 2835 O O . ALA B 2 89 ? 0.775 27.299 -1.838 1.00 11.41 88 ALA L O 1
ATOM 2837 N N . PHE B 2 90 ? 1.402 25.200 -1.193 1.00 11.82 89 PHE L N 1
ATOM 2838 C CA . PHE B 2 90 ? 0.846 24.537 -2.382 1.00 11.85 89 PHE L CA 1
ATOM 2839 C C . PHE B 2 90 ? -0.657 24.299 -2.221 1.00 13.01 89 PHE L C 1
ATOM 2840 O O . PHE B 2 90 ? -1.347 24.002 -3.197 1.00 15.90 89 PHE L O 1
ATOM 2848 N N . GLY B 2 91 ? -1.150 24.394 -0.985 1.00 12.11 90 GLY L N 1
ATOM 2849 C CA . GLY B 2 91 ? -2.583 24.206 -0.714 1.00 13.47 90 GLY L CA 1
ATOM 2850 C C . GLY B 2 91 ? -3.034 22.751 -0.715 1.00 15.44 90 GLY L C 1
ATOM 2851 O O . GLY B 2 91 ? -4.157 22.450 -1.106 1.00 18.33 90 GLY L O 1
ATOM 2852 N N . VAL B 2 92 ? -2.172 21.844 -0.267 1.00 14.34 91 VAL L N 1
ATOM 2853 C CA . VAL B 2 92 ? -2.504 20.418 -0.281 1.00 14.80 91 VAL L CA 1
ATOM 2854 C C . VAL B 2 92 ? -2.616 19.887 1.152 1.00 16.53 91 VAL L C 1
ATOM 2855 O O . VAL B 2 92 ? -1.824 20.256 2.023 1.00 18.55 91 VAL L O 1
ATOM 2859 N N . LYS B 2 93 ? -3.608 19.035 1.387 1.00 16.26 92 LYS L N 1
ATOM 2860 C CA A LYS B 2 93 ? -3.804 18.434 2.705 0.40 17.38 92 LYS L CA 1
ATOM 2861 C CA B LYS B 2 93 ? -3.825 18.429 2.700 0.60 17.58 92 LYS L CA 1
ATOM 2862 C C . LYS B 2 93 ? -3.318 16.982 2.713 1.00 16.80 92 LYS L C 1
ATOM 2863 O O . LYS B 2 93 ? -3.712 16.164 1.872 1.00 18.63 92 LYS L O 1
ATOM 2874 N N . VAL B 2 94 ? -2.459 16.675 3.671 1.00 14.94 93 VAL L N 1
ATOM 2875 C CA . VAL B 2 94 ? -1.891 15.343 3.808 1.00 14.20 93 VAL L CA 1
ATOM 2876 C C . VAL B 2 94 ? -2.931 14.348 4.361 1.00 13.06 93 VAL L C 1
ATOM 2877 O O . VAL B 2 94 ? -3.773 14.699 5.203 1.00 15.73 93 VAL L O 1
ATOM 2881 N N . THR B 2 95 ? -2.886 13.113 3.871 1.00 11.92 94 THR L N 1
ATOM 2882 C CA . THR B 2 95 ? -3.785 12.057 4.357 1.00 13.19 94 THR L CA 1
ATOM 2883 C C . THR B 2 95 ? -3.424 11.620 5.774 1.00 11.61 94 THR L C 1
ATOM 2884 O O . THR B 2 95 ? -2.303 11.883 6.263 1.00 12.00 94 THR L O 1
ATOM 2888 N N . THR B 2 96 ? -4.355 10.938 6.443 1.00 9.70 95 THR L N 1
ATOM 2889 C CA . THR B 2 96 ? -4.090 10.380 7.765 1.00 11.14 95 THR L CA 1
ATOM 2890 C C . THR B 2 96 ? -2.823 9.510 7.730 1.00 11.03 95 THR L C 1
ATOM 2891 O O . THR B 2 96 ? -1.919 9.661 8.565 1.00 10.71 95 THR L O 1
ATOM 2895 N N . ASN B 2 97 ? -2.742 8.606 6.762 1.00 10.96 96 ASN L N 1
ATOM 2896 C CA . ASN B 2 97 ? -1.606 7.688 6.699 1.00 11.17 96 ASN L CA 1
ATOM 2897 C C . ASN B 2 97 ? -0.303 8.398 6.347 1.00 10.34 96 ASN L C 1
ATOM 2898 O O . ASN B 2 97 ? 0.754 7.984 6.797 1.00 10.61 96 ASN L O 1
ATOM 2903 N N . GLY B 2 98 ? -0.392 9.467 5.550 1.00 10.35 97 GLY L N 1
ATOM 2904 C CA . GLY B 2 98 ? 0.765 10.315 5.256 1.00 10.70 97 GLY L CA 1
ATOM 2905 C C . GLY B 2 98 ? 1.289 10.996 6.523 1.00 9.50 97 GLY L C 1
ATOM 2906 O O . GLY B 2 98 ? 2.505 11.047 6.763 1.00 9.95 97 GLY L O 1
ATOM 2907 N N . ARG B 2 99 ? 0.381 11.546 7.322 1.00 9.24 98 ARG L N 1
ATOM 2908 C CA . ARG B 2 99 ? 0.761 12.191 8.570 1.00 9.49 98 ARG L CA 1
ATOM 2909 C C . ARG B 2 99 ? 1.459 11.183 9.491 1.00 9.70 98 ARG L C 1
ATOM 2910 O O . ARG B 2 99 ? 2.510 11.491 10.081 1.00 9.55 98 ARG L O 1
ATOM 2918 N N . ILE B 2 100 ? 0.868 10.000 9.631 1.00 9.50 99 ILE L N 1
ATOM 2919 C CA . ILE B 2 100 ? 1.420 8.996 10.545 1.00 9.08 99 ILE L CA 1
ATOM 2920 C C . ILE B 2 100 ? 2.795 8.505 10.041 1.00 9.45 99 ILE L C 1
ATOM 2921 O O . ILE B 2 100 ? 3.723 8.334 10.828 1.00 9.95 99 ILE L O 1
ATOM 2926 N N . THR B 2 101 ? 2.913 8.283 8.725 1.00 8.09 100 THR L N 1
ATOM 2927 C CA . THR B 2 101 ? 4.147 7.803 8.140 1.00 9.26 100 THR L CA 1
ATOM 2928 C C . THR B 2 101 ? 5.257 8.839 8.352 1.00 8.74 100 THR L C 1
ATOM 2929 O O . THR B 2 101 ? 6.380 8.470 8.715 1.00 9.79 100 THR L O 1
ATOM 2933 N N . ARG B 2 102 ? 4.938 10.124 8.164 1.00 8.21 101 ARG L N 1
ATOM 2934 C CA . ARG B 2 102 ? 5.908 11.184 8.411 1.00 7.82 101 ARG L CA 1
ATOM 2935 C C . ARG B 2 102 ? 6.350 11.171 9.871 1.00 9.01 101 ARG L C 1
ATOM 2936 O O . ARG B 2 102 ? 7.540 11.398 10.164 1.00 8.85 101 ARG L O 1
ATOM 2944 N N . ASN B 2 103 ? 5.397 10.951 10.789 1.00 8.22 102 ASN L N 1
ATOM 2945 C CA . ASN B 2 103 ? 5.740 10.854 12.215 1.00 8.40 102 ASN L CA 1
ATOM 2946 C C . ASN B 2 103 ? 6.652 9.661 12.512 1.00 8.98 102 ASN L C 1
ATOM 2947 O O . ASN B 2 103 ? 7.539 9.763 13.349 1.00 9.95 102 ASN L O 1
ATOM 2952 N N . LEU B 2 104 ? 6.418 8.522 11.855 1.00 8.70 103 LEU L N 1
ATOM 2953 C CA . LEU B 2 104 ? 7.263 7.345 12.070 1.00 8.09 103 LEU L CA 1
ATOM 2954 C C . LEU B 2 104 ? 8.689 7.556 11.546 1.00 8.19 103 LEU L C 1
ATOM 2955 O O . LEU B 2 104 ? 9.657 7.100 12.190 1.00 8.92 103 LEU L O 1
ATOM 2960 N N . ILE B 2 105 ? 8.821 8.222 10.392 1.00 9.71 104 ILE L N 1
ATOM 2961 C CA . ILE B 2 105 ? 10.147 8.512 9.820 1.00 9.24 104 ILE L CA 1
ATOM 2962 C C . ILE B 2 105 ? 10.921 9.427 10.796 1.00 8.35 104 ILE L C 1
ATOM 2963 O O . ILE B 2 105 ? 12.065 9.162 11.179 1.00 9.35 104 ILE L O 1
ATOM 2968 N N . PHE B 2 106 ? 10.272 10.508 11.194 1.00 9.80 105 PHE L N 1
ATOM 2969 C CA . PHE B 2 106 ? 10.879 11.554 12.018 1.00 7.81 105 PHE L CA 1
ATOM 2970 C C . PHE B 2 106 ? 11.086 11.050 13.457 1.00 7.74 105 PHE L C 1
ATOM 2971 O O . PHE B 2 106 ? 12.142 11.245 14.028 1.00 9.31 105 PHE L O 1
ATOM 2979 N N . GLY B 2 107 ? 10.095 10.344 14.004 1.00 8.39 106 GLY L N 1
ATOM 2980 C CA . GLY B 2 107 ? 10.175 9.876 15.387 1.00 10.29 106 GLY L CA 1
ATOM 2981 C C . GLY B 2 107 ? 11.362 8.938 15.577 1.00 8.21 106 GLY L C 1
ATOM 2982 O O . GLY B 2 107 ? 12.014 8.953 16.610 1.00 9.31 106 GLY L O 1
ATOM 2983 N N . ALA B 2 108 ? 11.659 8.125 14.567 1.00 8.21 107 ALA L N 1
ATOM 2984 C CA . ALA B 2 108 ? 12.813 7.218 14.645 1.00 8.18 107 ALA L CA 1
ATOM 2985 C C . ALA B 2 108 ? 14.124 7.996 14.776 1.00 8.43 107 ALA L C 1
ATOM 2986 O O . ALA B 2 108 ? 15.060 7.535 15.465 1.00 8.92 107 ALA L O 1
ATOM 2988 N N . ASN B 2 109 ? 14.193 9.173 14.153 1.00 8.16 108 ASN L N 1
ATOM 2989 C CA . ASN B 2 109 ? 15.399 9.966 14.293 1.00 9.01 108 ASN L CA 1
ATOM 2990 C C . ASN B 2 109 ? 15.466 10.772 15.586 1.00 9.49 108 ASN L C 1
ATOM 2991 O O . ASN B 2 109 ? 16.550 11.131 16.008 1.00 8.60 108 ASN L O 1
ATOM 2996 N N . TYR B 2 110 ? 14.313 11.083 16.192 1.00 8.25 109 TYR L N 1
ATOM 2997 C CA . TYR B 2 110 ? 14.308 11.686 17.534 1.00 8.89 109 TYR L CA 1
ATOM 2998 C C . TYR B 2 110 ? 15.027 10.743 18.463 1.00 9.14 109 TYR L C 1
ATOM 2999 O O . TYR B 2 110 ? 15.875 11.169 19.248 1.00 10.32 109 TYR L O 1
ATOM 3008 N N . LEU B 2 111 ? 14.670 9.452 18.390 1.00 8.80 110 LEU L N 1
ATOM 3009 C CA . LEU B 2 111 ? 15.337 8.442 19.210 1.00 9.47 110 LEU L CA 1
ATOM 3010 C C . LEU B 2 111 ? 16.826 8.397 18.893 1.00 9.45 110 LEU L C 1
ATOM 3011 O O . LEU B 2 111 ? 17.644 8.414 19.808 1.00 10.22 110 LEU L O 1
ATOM 3016 N N . GLN B 2 112 ? 17.187 8.382 17.604 1.00 7.97 111 GLN L N 1
ATOM 3017 C CA . GLN B 2 112 ? 18.592 8.331 17.232 1.00 8.45 111 GLN L CA 1
ATOM 3018 C C . GLN B 2 112 ? 19.350 9.544 17.775 1.00 6.87 111 GLN L C 1
ATOM 3019 O O . GLN B 2 112 ? 20.460 9.419 18.268 1.00 7.49 111 GLN L O 1
ATOM 3025 N N . SER B 2 113 ? 18.766 10.725 17.618 1.00 7.94 112 SER L N 1
ATOM 3026 C CA . SER B 2 113 ? 19.471 11.975 17.932 1.00 7.14 112 SER L CA 1
ATOM 3027 C C . SER B 2 113 ? 19.724 12.104 19.439 1.00 7.10 112 SER L C 1
ATOM 3028 O O . SER B 2 113 ? 20.818 12.504 19.863 1.00 7.93 112 SER L O 1
ATOM 3031 N N . HIS B 2 114 ? 18.720 11.763 20.246 1.00 7.44 113 HIS L N 1
ATOM 3032 C CA . HIS B 2 114 ? 18.892 11.893 21.705 1.00 7.30 113 HIS L CA 1
ATOM 3033 C C . HIS B 2 114 ? 19.912 10.893 22.212 1.00 8.66 113 HIS L C 1
ATOM 3034 O O . HIS B 2 114 ? 20.727 11.231 23.062 1.00 8.54 113 HIS L O 1
ATOM 3041 N N . ILE B 2 115 ? 19.878 9.671 21.672 1.00 7.67 114 ILE L N 1
ATOM 3042 C CA . ILE B 2 115 ? 20.844 8.642 22.049 1.00 7.64 114 ILE L CA 1
ATOM 3043 C C . ILE B 2 115 ? 22.261 9.014 21.612 1.00 7.32 114 ILE L C 1
ATOM 3044 O O . ILE B 2 115 ? 23.216 8.918 22.408 1.00 8.60 114 ILE L O 1
ATOM 3049 N N . LEU B 2 116 ? 22.401 9.423 20.350 1.00 6.97 115 LEU L N 1
ATOM 3050 C CA . LEU B 2 116 ? 23.678 9.938 19.857 1.00 7.93 115 LEU L CA 1
ATOM 3051 C C . LEU B 2 116 ? 24.181 11.039 20.786 1.00 7.35 115 LEU L C 1
ATOM 3052 O O . LEU B 2 116 ? 25.362 11.040 21.184 1.00 8.29 115 LEU L O 1
ATOM 3057 N N . HIS B 2 117 ? 23.296 11.976 21.143 1.00 6.79 116 HIS L N 1
ATOM 3058 C CA . HIS B 2 117 ? 23.741 13.079 21.974 1.00 7.52 116 HIS L CA 1
ATOM 3059 C C . HIS B 2 117 ? 24.230 12.631 23.324 1.00 7.09 116 HIS L C 1
ATOM 3060 O O . HIS B 2 117 ? 25.377 12.936 23.728 1.00 8.90 116 HIS L O 1
ATOM 3067 N N . PHE B 2 118 ? 23.377 11.933 24.071 1.00 8.00 117 PHE L N 1
ATOM 3068 C CA . PHE B 2 118 ? 23.776 11.674 25.437 1.00 8.81 117 PHE L CA 1
ATOM 3069 C C . PHE B 2 118 ? 25.062 10.851 25.467 1.00 8.63 117 PHE L C 1
ATOM 3070 O O . PHE B 2 118 ? 25.999 11.174 26.201 1.00 9.63 117 PHE L O 1
ATOM 3078 N N . TYR B 2 119 ? 25.118 9.785 24.668 1.00 8.48 118 TYR L N 1
ATOM 3079 C CA . TYR B 2 119 ? 26.278 8.911 24.734 1.00 8.48 118 TYR L CA 1
ATOM 3080 C C . TYR B 2 119 ? 27.486 9.467 24.005 1.00 8.20 118 TYR L C 1
ATOM 3081 O O . TYR B 2 119 ? 28.557 9.621 24.583 1.00 9.04 118 TYR L O 1
ATOM 3090 N N . HIS B 2 120 ? 27.319 9.771 22.728 1.00 7.62 119 HIS L N 1
ATOM 3091 C CA . HIS B 2 120 ? 28.485 10.000 21.880 1.00 7.02 119 HIS L CA 1
ATOM 3092 C C . HIS B 2 120 ? 28.958 11.443 21.846 1.00 7.99 119 HIS L C 1
ATOM 3093 O O . HIS B 2 120 ? 30.073 11.725 21.368 1.00 10.53 119 HIS L O 1
ATOM 3100 N N . LEU B 2 121 ? 28.129 12.354 22.357 1.00 8.76 120 LEU L N 1
ATOM 3101 C CA . LEU B 2 121 ? 28.557 13.739 22.533 1.00 8.68 120 LEU L CA 1
ATOM 3102 C C . LEU B 2 121 ? 28.750 14.106 24.007 1.00 9.11 120 LEU L C 1
ATOM 3103 O O . LEU B 2 121 ? 29.751 14.746 24.352 1.00 11.39 120 LEU L O 1
ATOM 3108 N N . ALA B 2 122 ? 27.809 13.734 24.870 1.00 8.55 121 ALA L N 1
ATOM 3109 C CA . ALA B 2 122 ? 27.846 14.205 26.268 1.00 8.87 121 ALA L CA 1
ATOM 3110 C C . ALA B 2 122 ? 28.623 13.336 27.232 1.00 9.65 121 ALA L C 1
ATOM 3111 O O . ALA B 2 122 ? 29.244 13.870 28.165 1.00 10.19 121 ALA L O 1
ATOM 3113 N N . ALA B 2 123 ? 28.572 12.014 27.048 1.00 8.69 122 ALA L N 1
ATOM 3114 C CA . ALA B 2 123 ? 28.978 11.104 28.134 1.00 8.71 122 ALA L CA 1
ATOM 3115 C C . ALA B 2 123 ? 30.469 11.156 28.452 1.00 9.13 122 ALA L C 1
ATOM 3116 O O . ALA B 2 123 ? 30.842 10.849 29.583 1.00 10.45 122 ALA L O 1
ATOM 3118 N N . LEU B 2 124 ? 31.320 11.548 27.501 1.00 10.21 123 LEU L N 1
ATOM 3119 C CA . LEU B 2 124 ? 32.762 11.585 27.800 1.00 11.58 123 LEU L CA 1
ATOM 3120 C C . LEU B 2 124 ? 33.180 12.722 28.736 1.00 11.24 123 LEU L C 1
ATOM 3121 O O . LEU B 2 124 ? 34.365 12.848 29.074 1.00 12.16 123 LEU L O 1
ATOM 3126 N N . ASP B 2 125 ? 32.210 13.526 29.184 1.00 9.28 124 ASP L N 1
ATOM 3127 C CA . ASP B 2 125 ? 32.457 14.440 30.284 1.00 9.89 124 ASP L CA 1
ATOM 3128 C C . ASP B 2 125 ? 32.238 13.815 31.653 1.00 10.99 124 ASP L C 1
ATOM 3129 O O . ASP B 2 125 ? 32.462 14.485 32.674 1.00 12.96 124 ASP L O 1
ATOM 3134 N N . TYR B 2 126 ? 31.813 12.548 31.673 1.00 10.42 125 TYR L N 1
ATOM 3135 C CA . TYR B 2 126 ? 31.473 11.829 32.897 1.00 11.24 125 TYR L CA 1
ATOM 3136 C C . TYR B 2 126 ? 32.100 10.439 32.959 1.00 11.64 125 TYR L C 1
ATOM 3137 O O . TYR B 2 126 ? 32.454 9.948 34.040 1.00 12.62 125 TYR L O 1
ATOM 3146 N N . VAL B 2 127 ? 32.219 9.811 31.793 1.00 10.58 126 VAL L N 1
ATOM 3147 C CA . VAL B 2 127 ? 32.694 8.440 31.677 1.00 11.17 126 VAL L CA 1
ATOM 3148 C C . VAL B 2 127 ? 34.139 8.436 31.154 1.00 9.89 126 VAL L C 1
ATOM 3149 O O . VAL B 2 127 ? 34.452 9.130 30.178 1.00 12.04 126 VAL L O 1
ATOM 3153 N N . LYS B 2 128 ? 34.998 7.645 31.799 1.00 12.02 127 LYS L N 1
ATOM 3154 C CA . LYS B 2 128 ? 36.380 7.428 31.382 1.00 11.71 127 LYS L CA 1
ATOM 3155 C C . LYS B 2 128 ? 36.413 6.309 30.325 1.00 13.46 127 LYS L C 1
ATOM 3156 O O . LYS B 2 128 ? 36.085 5.149 30.625 1.00 14.20 127 LYS L O 1
ATOM 3162 N N . GLY B 2 129 ? 36.793 6.653 29.090 1.00 12.98 128 GLY L N 1
ATOM 3163 C CA . GLY B 2 129 ? 36.848 5.677 28.014 1.00 13.67 128 GLY L CA 1
ATOM 3164 C C . GLY B 2 129 ? 38.155 4.920 28.040 1.00 12.69 128 GLY L C 1
ATOM 3165 O O . GLY B 2 129 ? 39.016 5.195 28.877 1.00 14.32 128 GLY L O 1
ATOM 3166 N N . PRO B 2 130 ? 38.332 3.968 27.118 1.00 13.50 129 PRO L N 1
ATOM 3167 C CA . PRO B 2 130 ? 39.633 3.290 27.065 1.00 13.92 129 PRO L CA 1
ATOM 3168 C C . PRO B 2 130 ? 40.772 4.237 26.680 1.00 14.44 129 PRO L C 1
ATOM 3169 O O . PRO B 2 130 ? 40.529 5.332 26.206 1.00 14.36 129 PRO L O 1
ATOM 3173 N N . ASP B 2 131 ? 42.005 3.808 26.901 1.00 14.61 130 ASP L N 1
ATOM 3174 C CA . ASP B 2 131 ? 43.180 4.659 26.710 1.00 15.69 130 ASP L CA 1
ATOM 3175 C C . ASP B 2 131 ? 43.684 4.624 25.265 1.00 14.71 130 ASP L C 1
ATOM 3176 O O . ASP B 2 131 ? 44.888 4.436 25.014 1.00 16.92 130 ASP L O 1
ATOM 3184 N N . VAL B 2 132 ? 42.769 4.796 24.313 1.00 12.70 131 VAL L N 1
ATOM 3185 C CA . VAL B 2 132 ? 43.132 4.936 22.885 1.00 13.86 131 VAL L CA 1
ATOM 3186 C C . VAL B 2 132 ? 42.331 6.087 22.289 1.00 11.98 131 VAL L C 1
ATOM 3187 O O . VAL B 2 132 ? 41.227 6.406 22.776 1.00 12.59 131 VAL L O 1
ATOM 3191 N N . SER B 2 133 ? 42.877 6.724 21.257 1.00 12.18 132 SER L N 1
ATOM 3192 C CA . SER B 2 133 ? 42.149 7.802 20.575 1.00 10.99 132 SER L CA 1
ATOM 3193 C C . SER B 2 133 ? 40.911 7.183 19.936 1.00 11.08 132 SER L C 1
ATOM 3194 O O . SER B 2 133 ? 40.959 6.049 19.467 1.00 11.79 132 SER L O 1
ATOM 3197 N N . PRO B 2 134 ? 39.791 7.913 19.911 1.00 10.60 133 PRO L N 1
ATOM 3198 C CA . PRO B 2 134 ? 39.630 9.329 20.272 1.00 11.12 133 PRO L CA 1
ATOM 3199 C C . PRO B 2 134 ? 39.212 9.597 21.731 1.00 10.51 133 PRO L C 1
ATOM 3200 O O . PRO B 2 134 ? 38.776 10.711 22.042 1.00 11.85 133 PRO L O 1
ATOM 3204 N N . PHE B 2 135 ? 39.339 8.598 22.609 1.00 9.71 134 PHE L N 1
ATOM 3205 C CA . PHE B 2 135 ? 38.934 8.758 24.017 1.00 10.28 134 PHE L CA 1
ATOM 3206 C C . PHE B 2 135 ? 39.973 9.480 24.849 1.00 11.23 134 PHE L C 1
ATOM 3207 O O . PHE B 2 135 ? 39.677 9.947 25.961 1.00 11.84 134 PHE L O 1
ATOM 3215 N N . VAL B 2 136 ? 41.199 9.489 24.344 1.00 11.07 135 VAL L N 1
ATOM 3216 C CA . VAL B 2 136 ? 42.307 10.233 24.924 1.00 11.57 135 VAL L CA 1
ATOM 3217 C C . VAL B 2 136 ? 42.982 10.992 23.775 1.00 9.88 135 VAL L C 1
ATOM 3218 O O . VAL B 2 136 ? 42.903 10.551 22.624 1.00 10.64 135 VAL L O 1
ATOM 3222 N N . PRO B 2 137 ? 43.644 12.129 24.064 1.00 9.68 136 PRO L N 1
ATOM 3223 C CA . PRO B 2 137 ? 43.816 12.705 25.404 1.00 9.89 136 PRO L CA 1
ATOM 3224 C C . PRO B 2 137 ? 42.524 13.315 25.950 1.00 11.10 136 PRO L C 1
ATOM 3225 O O . PRO B 2 137 ? 41.530 13.503 25.220 1.00 10.38 136 PRO L O 1
ATOM 3229 N N . ARG B 2 138 ? 42.552 13.622 27.241 1.00 11.78 137 ARG L N 1
ATOM 3230 C CA . ARG B 2 138 ? 41.421 14.235 27.917 1.00 13.68 137 ARG L CA 1
ATOM 3231 C C . ARG B 2 138 ? 41.999 15.098 29.029 1.00 11.95 137 ARG L C 1
ATOM 3232 O O . ARG B 2 138 ? 43.201 14.998 29.336 1.00 12.88 137 ARG L O 1
ATOM 3240 N N . TYR B 2 139 ? 41.160 15.938 29.632 1.00 12.76 138 TYR L N 1
ATOM 3241 C CA . TYR B 2 139 ? 41.589 16.724 30.783 1.00 13.16 138 TYR L CA 1
ATOM 3242 C C . TYR B 2 139 ? 42.192 15.828 31.858 1.00 14.40 138 TYR L C 1
ATOM 3243 O O . TYR B 2 139 ? 41.675 14.757 32.136 1.00 15.15 138 TYR L O 1
ATOM 3252 N N . ALA B 2 140 ? 43.295 16.284 32.449 1.00 15.57 139 ALA L N 1
ATOM 3253 C CA . ALA B 2 140 ? 43.987 15.523 33.489 1.00 16.48 139 ALA L CA 1
ATOM 3254 C C . ALA B 2 140 ? 43.139 15.351 34.745 1.00 18.16 139 ALA L C 1
ATOM 3255 O O . ALA B 2 140 ? 43.167 14.296 35.375 1.00 18.71 139 ALA L O 1
ATOM 3257 N N . ASN B 2 141 ? 42.418 16.404 35.113 1.00 15.42 140 ASN L N 1
ATOM 3258 C CA . ASN B 2 141 ? 41.506 16.361 36.267 1.00 17.89 140 ASN L CA 1
ATOM 3259 C C . ASN B 2 141 ? 40.113 16.572 35.714 1.00 17.41 140 ASN L C 1
ATOM 3260 O O . ASN B 2 141 ? 39.589 17.689 35.698 1.00 19.25 140 ASN L O 1
ATOM 3265 N N . ALA B 2 142 ? 39.535 15.497 35.203 1.00 15.90 141 ALA L N 1
ATOM 3266 C CA . ALA B 2 142 ? 38.281 15.592 34.465 1.00 16.64 141 ALA L CA 1
ATOM 3267 C C . ALA B 2 142 ? 37.022 15.392 35.321 1.00 16.13 141 ALA L C 1
ATOM 3268 O O . ALA B 2 142 ? 35.912 15.476 34.798 1.00 17.24 141 ALA L O 1
ATOM 3270 N N . ASP B 2 143 ? 37.181 15.156 36.634 1.00 14.86 142 ASP L N 1
ATOM 3271 C CA . ASP B 2 143 ? 36.036 15.026 37.549 1.00 16.28 142 ASP L CA 1
ATOM 3272 C C . ASP B 2 143 ? 35.050 13.952 37.048 1.00 15.04 142 ASP L C 1
ATOM 3273 O O . ASP B 2 143 ? 33.837 14.154 37.050 1.00 15.61 142 ASP L O 1
ATOM 3278 N N . LEU B 2 144 ? 35.589 12.824 36.598 1.00 13.68 143 LEU L N 1
ATOM 3279 C CA . LEU B 2 144 ? 34.766 11.747 36.014 1.00 14.47 143 LEU L CA 1
ATOM 3280 C C . LEU B 2 144 ? 34.188 10.848 37.096 1.00 15.25 143 LEU L C 1
ATOM 3281 O O . LEU B 2 144 ? 34.485 11.028 38.287 1.00 16.68 143 LEU L O 1
ATOM 3286 N N . LEU B 2 145 ? 33.379 9.873 36.685 1.00 14.73 144 LEU L N 1
ATOM 3287 C CA . LEU B 2 145 ? 32.795 8.924 37.624 1.00 13.73 144 LEU L CA 1
ATOM 3288 C C . LEU B 2 145 ? 33.897 8.241 38.439 1.00 13.09 144 LEU L C 1
ATOM 3289 O O . LEU B 2 145 ? 33.739 7.987 39.645 1.00 14.58 144 LEU L O 1
ATOM 3294 N N . THR B 2 146 ? 35.014 7.964 37.778 1.00 13.54 145 THR L N 1
ATOM 3295 C CA . THR B 2 146 ? 36.158 7.283 38.397 1.00 16.33 145 THR L CA 1
ATOM 3296 C C . THR B 2 146 ? 36.891 8.187 39.403 1.00 16.96 145 THR L C 1
ATOM 3297 O O . THR B 2 146 ? 37.692 7.700 40.218 1.00 21.37 145 THR L O 1
ATOM 3301 N N . ASP B 2 147 ? 36.629 9.497 39.339 1.00 16.34 146 ASP L N 1
ATOM 3302 C CA . ASP B 2 147 ? 37.197 10.490 40.281 1.00 17.71 146 ASP L CA 1
ATOM 3303 C C . ASP B 2 147 ? 36.226 10.823 41.441 1.00 18.63 146 ASP L C 1
ATOM 3304 O O . ASP B 2 147 ? 36.655 10.997 42.613 1.00 20.45 146 ASP L O 1
ATOM 3309 N N . ARG B 2 148 ? 34.934 10.904 41.113 1.00 17.27 147 ARG L N 1
ATOM 3310 C CA . ARG B 2 148 ? 33.879 11.378 42.002 1.00 19.21 147 ARG L CA 1
ATOM 3311 C C . ARG B 2 148 ? 33.486 10.357 43.048 1.00 18.57 147 ARG L C 1
ATOM 3312 O O . ARG B 2 148 ? 33.222 10.694 44.204 1.00 18.52 147 ARG L O 1
ATOM 3320 N N . ILE B 2 149 ? 33.359 9.115 42.607 1.00 16.79 148 ILE L N 1
ATOM 3321 C CA . ILE B 2 149 ? 32.881 8.037 43.456 1.00 15.85 148 ILE L CA 1
ATOM 3322 C C . ILE B 2 149 ? 34.074 7.507 44.256 1.00 16.94 148 ILE L C 1
ATOM 3323 O O . ILE B 2 149 ? 35.010 6.919 43.695 1.00 18.13 148 ILE L O 1
ATOM 3328 N N . LYS B 2 150 ? 34.034 7.716 45.572 1.00 17.96 149 LYS L N 1
ATOM 3329 C CA . LYS B 2 150 ? 35.206 7.461 46.409 1.00 20.10 149 LYS L CA 1
ATOM 3330 C C . LYS B 2 150 ? 35.468 5.978 46.682 1.00 18.93 149 LYS L C 1
ATOM 3331 O O . LYS B 2 150 ? 36.615 5.573 46.816 1.00 22.57 149 LYS L O 1
ATOM 3337 N N . ASP B 2 151 ? 34.408 5.175 46.733 1.00 17.03 150 ASP L N 1
ATOM 3338 C CA . ASP B 2 151 ? 34.510 3.707 46.804 1.00 16.18 150 ASP L CA 1
ATOM 3339 C C . ASP B 2 151 ? 35.010 3.191 45.431 1.00 15.57 150 ASP L C 1
ATOM 3340 O O . ASP B 2 151 ? 34.281 3.228 44.447 1.00 15.32 150 ASP L O 1
ATOM 3345 N N . GLY B 2 152 ? 36.255 2.731 45.364 1.00 14.11 151 GLY L N 1
ATOM 3346 C CA . GLY B 2 152 ? 36.897 2.401 44.082 1.00 15.68 151 GLY L CA 1
ATOM 3347 C C . GLY B 2 152 ? 36.183 1.332 43.269 1.00 15.22 151 GLY L C 1
ATOM 3348 O O . GLY B 2 152 ? 36.061 1.453 42.041 1.00 15.17 151 GLY L O 1
ATOM 3349 N N . ALA B 2 153 ? 35.700 0.284 43.936 1.00 12.90 152 ALA L N 1
ATOM 3350 C CA . ALA B 2 153 ? 34.979 -0.789 43.252 1.00 13.15 152 ALA L CA 1
ATOM 3351 C C . ALA B 2 153 ? 33.697 -0.245 42.656 1.00 13.10 152 ALA L C 1
ATOM 3352 O O . ALA B 2 153 ? 33.350 -0.564 41.512 1.00 14.15 152 ALA L O 1
ATOM 3354 N N . LYS B 2 154 ? 33.007 0.605 43.417 1.00 11.48 153 LYS L N 1
ATOM 3355 C CA . LYS B 2 154 ? 31.782 1.228 42.924 1.00 13.92 153 LYS L CA 1
ATOM 3356 C C . LYS B 2 154 ? 32.064 2.190 41.768 1.00 13.05 153 LYS L C 1
ATOM 3357 O O . LYS B 2 154 ? 31.295 2.236 40.802 1.00 14.09 153 LYS L O 1
ATOM 3363 N N . ALA B 2 155 ? 33.157 2.949 41.873 1.00 11.22 154 ALA L N 1
ATOM 3364 C CA . ALA B 2 155 ? 33.572 3.878 40.815 1.00 11.84 154 ALA L CA 1
ATOM 3365 C C . ALA B 2 155 ? 33.846 3.100 39.531 1.00 13.16 154 ALA L C 1
ATOM 3366 O O . ALA B 2 155 ? 33.350 3.474 38.465 1.00 12.60 154 ALA L O 1
ATOM 3368 N N . ASP B 2 156 ? 34.616 2.015 39.640 1.00 14.02 155 ASP L N 1
ATOM 3369 C CA . ASP B 2 156 ? 34.947 1.176 38.492 1.00 14.35 155 ASP L CA 1
ATOM 3370 C C . ASP B 2 156 ? 33.698 0.553 37.875 1.00 12.87 155 ASP L C 1
ATOM 3371 O O . ASP B 2 156 ? 33.532 0.547 36.645 1.00 13.54 155 ASP L O 1
ATOM 3376 N N . ALA B 2 157 ? 32.819 0.018 38.721 1.00 13.78 156 ALA L N 1
ATOM 3377 C CA . ALA B 2 157 ? 31.611 -0.657 38.251 1.00 12.96 156 ALA L CA 1
ATOM 3378 C C . ALA B 2 157 ? 30.684 0.344 37.576 1.00 12.96 156 ALA L C 1
ATOM 3379 O O . ALA B 2 157 ? 30.150 0.055 36.503 1.00 13.14 156 ALA L O 1
ATOM 3381 N N . THR B 2 158 ? 30.511 1.523 38.170 1.00 12.72 157 THR L N 1
ATOM 3382 C CA . THR B 2 158 ? 29.634 2.533 37.565 1.00 12.97 157 THR L CA 1
ATOM 3383 C C . THR B 2 158 ? 30.219 3.074 36.256 1.00 11.60 157 THR L C 1
ATOM 3384 O O . THR B 2 158 ? 29.485 3.325 35.289 1.00 10.61 157 THR L O 1
ATOM 3388 N N . ASN B 2 159 ? 31.537 3.247 36.209 1.00 9.71 158 ASN L N 1
ATOM 3389 C CA . ASN B 2 159 ? 32.158 3.729 34.984 1.00 10.47 158 ASN L CA 1
ATOM 3390 C C . ASN B 2 159 ? 32.027 2.706 33.879 1.00 9.64 158 ASN L C 1
ATOM 3391 O O . ASN B 2 159 ? 31.712 3.069 32.749 1.00 11.15 158 ASN L O 1
ATOM 3396 N N . THR B 2 160 ? 32.244 1.432 34.195 1.00 9.76 159 THR L N 1
ATOM 3397 C CA . THR B 2 160 ? 32.133 0.351 33.210 1.00 12.23 159 THR L CA 1
ATOM 3398 C C . THR B 2 160 ? 30.688 0.245 32.719 1.00 11.22 159 THR L C 1
ATOM 3399 O O . THR B 2 160 ? 30.441 0.069 31.526 1.00 11.48 159 THR L O 1
ATOM 3403 N N . TYR B 2 161 ? 29.741 0.385 33.637 1.00 11.91 160 TYR L N 1
ATOM 3404 C CA . TYR B 2 161 ? 28.322 0.389 33.320 1.00 11.88 160 TYR L CA 1
ATOM 3405 C C . TYR B 2 161 ? 28.031 1.483 32.292 1.00 11.60 160 TYR L C 1
ATOM 3406 O O . TYR B 2 161 ? 27.412 1.213 31.245 1.00 12.20 160 TYR L O 1
ATOM 3415 N N . GLY B 2 162 ? 28.506 2.704 32.555 1.00 10.26 161 GLY L N 1
ATOM 3416 C CA . GLY B 2 162 ? 28.327 3.810 31.598 1.00 9.81 161 GLY L CA 1
ATOM 3417 C C . GLY B 2 162 ? 29.041 3.588 30.258 1.00 9.29 161 GLY L C 1
ATOM 3418 O O . GLY B 2 162 ? 28.477 3.830 29.198 1.00 10.87 161 GLY L O 1
ATOM 3419 N N . LEU B 2 163 ? 30.280 3.138 30.298 1.00 8.86 162 LEU L N 1
ATOM 3420 C CA . LEU B 2 163 ? 31.059 2.924 29.081 1.00 9.07 162 LEU L CA 1
ATOM 3421 C C . LEU B 2 163 ? 30.466 1.803 28.208 1.00 9.15 162 LEU L C 1
ATOM 3422 O O . LEU B 2 163 ? 30.399 1.938 26.979 1.00 10.17 162 LEU L O 1
ATOM 3427 N N . ASN B 2 164 ? 30.021 0.706 28.820 1.00 9.93 163 ASN L N 1
ATOM 3428 C CA . ASN B 2 164 ? 29.362 -0.343 28.059 1.00 10.09 163 ASN L CA 1
ATOM 3429 C C . ASN B 2 164 ? 28.093 0.154 27.398 1.00 9.65 163 ASN L C 1
ATOM 3430 O O . ASN B 2 164 ? 27.793 -0.257 26.281 1.00 10.71 163 ASN L O 1
ATOM 3435 N N . GLN B 2 165 ? 27.361 1.060 28.056 1.00 9.25 164 GLN L N 1
ATOM 3436 C CA . GLN B 2 165 ? 26.161 1.652 27.419 1.00 8.91 164 GLN L CA 1
ATOM 3437 C C . GLN B 2 165 ? 26.550 2.537 26.237 1.00 8.75 164 GLN L C 1
ATOM 3438 O O . GLN B 2 165 ? 25.890 2.506 25.196 1.00 10.03 164 GLN L O 1
ATOM 3444 N N . TYR B 2 166 ? 27.618 3.312 26.401 1.00 8.24 165 TYR L N 1
ATOM 3445 C CA . TYR B 2 166 ? 28.164 4.131 25.301 1.00 9.78 165 TYR L CA 1
ATOM 3446 C C . TYR B 2 166 ? 28.456 3.246 24.092 1.00 7.99 165 TYR L C 1
ATOM 3447 O O . TYR B 2 166 ? 28.072 3.566 22.967 1.00 9.22 165 TYR L O 1
ATOM 3456 N N . LEU B 2 167 ? 29.095 2.107 24.331 1.00 7.23 166 LEU L N 1
ATOM 3457 C CA . LEU B 2 167 ? 29.474 1.222 23.231 1.00 8.44 166 LEU L CA 1
ATOM 3458 C C . LEU B 2 167 ? 28.240 0.556 22.622 1.00 8.86 166 LEU L C 1
ATOM 3459 O O . LEU B 2 167 ? 28.099 0.501 21.404 1.00 9.82 166 LEU L O 1
ATOM 3464 N N . LYS B 2 168 ? 27.331 0.091 23.469 1.00 9.04 167 LYS L N 1
ATOM 3465 C CA . LYS B 2 168 ? 26.110 -0.525 22.976 1.00 10.19 167 LYS L CA 1
ATOM 3466 C C . LYS B 2 168 ? 25.274 0.497 22.208 1.00 8.73 167 LYS L C 1
ATOM 3467 O O . LYS B 2 168 ? 24.666 0.155 21.180 1.00 8.63 167 LYS L O 1
ATOM 3473 N N . ALA B 2 169 ? 25.274 1.751 22.661 1.00 8.88 168 ALA L N 1
ATOM 3474 C CA . ALA B 2 169 ? 24.491 2.801 22.003 1.00 8.20 168 ALA L CA 1
ATOM 3475 C C . ALA B 2 169 ? 24.936 3.053 20.558 1.00 8.99 168 ALA L C 1
ATOM 3476 O O . ALA B 2 169 ? 24.141 3.523 19.765 1.00 8.54 168 ALA L O 1
ATOM 3478 N N . LEU B 2 170 ? 26.190 2.728 20.221 1.00 7.90 169 LEU L N 1
ATOM 3479 C CA . LEU B 2 170 ? 26.638 2.832 18.825 1.00 8.28 169 LEU L CA 1
ATOM 3480 C C . LEU B 2 170 ? 25.766 1.970 17.920 1.00 9.06 169 LEU L C 1
ATOM 3481 O O . LEU B 2 170 ? 25.405 2.378 16.802 1.00 9.54 169 LEU L O 1
ATOM 3486 N N . GLU B 2 171 ? 25.413 0.775 18.390 1.00 8.77 170 GLU L N 1
ATOM 3487 C CA . GLU B 2 171 ? 24.589 -0.129 17.602 1.00 8.36 170 GLU L CA 1
ATOM 3488 C C . GLU B 2 171 ? 23.106 0.284 17.682 1.00 9.22 170 GLU L C 1
ATOM 3489 O O . GLU B 2 171 ? 22.393 0.256 16.685 1.00 8.23 170 GLU L O 1
ATOM 3495 N N . ILE B 2 172 ? 22.650 0.696 18.865 1.00 8.38 171 ILE L N 1
ATOM 3496 C CA . ILE B 2 172 ? 21.262 1.131 18.992 1.00 8.28 171 ILE L CA 1
ATOM 3497 C C . ILE B 2 172 ? 20.966 2.318 18.074 1.00 8.25 171 ILE L C 1
ATOM 3498 O O . ILE B 2 172 ? 19.931 2.323 17.411 1.00 7.52 171 ILE L O 1
ATOM 3503 N N . ARG B 2 173 ? 21.847 3.318 18.021 1.00 7.58 172 ARG L N 1
ATOM 3504 C CA . ARG B 2 173 ? 21.570 4.466 17.138 1.00 6.40 172 ARG L CA 1
ATOM 3505 C C . ARG B 2 173 ? 21.563 4.053 15.669 1.00 7.52 172 ARG L C 1
ATOM 3506 O O . ARG B 2 173 ? 20.812 4.621 14.891 1.00 8.32 172 ARG L O 1
ATOM 3514 N N . ARG B 2 174 ? 22.379 3.060 15.309 1.00 6.42 173 ARG L N 1
ATOM 3515 C CA . ARG B 2 174 ? 22.422 2.571 13.929 1.00 6.98 173 ARG L CA 1
ATOM 3516 C C . ARG B 2 174 ? 21.095 1.884 13.576 1.00 7.77 173 ARG L C 1
ATOM 3517 O O . ARG B 2 174 ? 20.555 2.056 12.479 1.00 8.19 173 ARG L O 1
ATOM 3525 N N . ILE B 2 175 ? 20.559 1.123 14.527 1.00 8.12 174 ILE L N 1
ATOM 3526 C CA . ILE B 2 175 ? 19.247 0.491 14.360 1.00 8.67 174 ILE L CA 1
ATOM 3527 C C . ILE B 2 175 ? 18.140 1.549 14.205 1.00 7.60 174 ILE L C 1
ATOM 3528 O O . ILE B 2 175 ? 17.234 1.374 13.381 1.00 7.66 174 ILE L O 1
ATOM 3533 N N . CYS B 2 176 ? 18.244 2.675 14.927 1.00 7.62 175 CYS L N 1
ATOM 3534 C CA . CYS B 2 176 ? 17.303 3.772 14.725 1.00 8.91 175 CYS L CA 1
ATOM 3535 C C . CYS B 2 176 ? 17.339 4.263 13.278 1.00 6.86 175 CYS L C 1
ATOM 3536 O O . CYS B 2 176 ? 16.302 4.614 12.730 1.00 8.59 175 CYS L O 1
ATOM 3539 N N . HIS B 2 177 ? 18.522 4.317 12.657 1.00 7.87 176 HIS L N 1
ATOM 3540 C CA . HIS B 2 177 ? 18.601 4.723 11.241 1.00 7.01 176 HIS L CA 1
ATOM 3541 C C . HIS B 2 177 ? 18.061 3.670 10.272 1.00 7.96 176 HIS L C 1
ATOM 3542 O O . HIS B 2 177 ? 17.537 4.019 9.214 1.00 8.08 176 HIS L O 1
ATOM 3549 N N . GLU B 2 178 ? 18.155 2.380 10.622 1.00 8.14 177 GLU L N 1
ATOM 3550 C CA . GLU B 2 178 ? 17.389 1.366 9.865 1.00 9.07 177 GLU L CA 1
ATOM 3551 C C . GLU B 2 178 ? 15.902 1.679 9.923 1.00 8.08 177 GLU L C 1
ATOM 3552 O O . GLU B 2 178 ? 15.201 1.606 8.922 1.00 9.64 177 GLU L O 1
ATOM 3558 N N . MET B 2 179 ? 15.432 2.064 11.106 1.00 6.93 178 MET L N 1
ATOM 3559 C CA . MET B 2 179 ? 14.029 2.455 11.258 1.00 8.77 178 MET L CA 1
ATOM 3560 C C . MET B 2 179 ? 13.665 3.670 10.401 1.00 8.09 178 MET L C 1
ATOM 3561 O O . MET B 2 179 ? 12.600 3.663 9.750 1.00 9.32 178 MET L O 1
ATOM 3566 N N . VAL B 2 180 ? 14.513 4.707 10.399 1.00 7.53 179 VAL L N 1
ATOM 3567 C CA . VAL B 2 180 ? 14.261 5.877 9.549 1.00 7.16 179 VAL L CA 1
ATOM 3568 C C . VAL B 2 180 ? 14.223 5.455 8.069 1.00 8.17 179 VAL L C 1
ATOM 3569 O O . VAL B 2 180 ? 13.334 5.875 7.322 1.00 8.36 179 VAL L O 1
ATOM 3573 N N . ALA B 2 181 ? 15.187 4.625 7.647 1.00 7.72 180 ALA L N 1
ATOM 3574 C CA . ALA B 2 181 ? 15.256 4.205 6.233 1.00 7.73 180 ALA L CA 1
ATOM 3575 C C . ALA B 2 181 ? 14.063 3.368 5.790 1.00 7.68 180 ALA L C 1
ATOM 3576 O O . ALA B 2 181 ? 13.759 3.313 4.590 1.00 9.06 180 ALA L O 1
ATOM 3578 N N . MET B 2 182 ? 13.389 2.712 6.734 1.00 9.47 181 MET L N 1
ATOM 3579 C CA . MET B 2 182 ? 12.288 1.801 6.415 1.00 8.31 181 MET L CA 1
ATOM 3580 C C . MET B 2 182 ? 11.283 2.476 5.473 1.00 10.44 181 MET L C 1
ATOM 3581 O O . MET B 2 182 ? 10.946 1.928 4.417 1.00 10.44 181 MET L O 1
ATOM 3586 N N . PHE B 2 183 ? 10.846 3.684 5.826 1.00 8.66 182 PHE L N 1
ATOM 3587 C CA . PHE B 2 183 ? 9.876 4.415 4.996 1.00 9.04 182 PHE L CA 1
ATOM 3588 C C . PHE B 2 183 ? 10.497 5.707 4.432 1.00 9.65 182 PHE L C 1
ATOM 3589 O O . PHE B 2 183 ? 9.872 6.402 3.636 1.00 11.10 182 PHE L O 1
ATOM 3597 N N . GLY B 2 184 ? 11.744 5.994 4.838 1.00 9.10 183 GLY L N 1
ATOM 3598 C CA . GLY B 2 184 ? 12.457 7.202 4.452 1.00 9.56 183 GLY L CA 1
ATOM 3599 C C . GLY B 2 184 ? 13.460 7.053 3.311 1.00 8.71 183 GLY L C 1
ATOM 3600 O O . GLY B 2 184 ? 13.975 8.057 2.804 1.00 9.21 183 GLY L O 1
ATOM 3601 N N . GLY B 2 185 ? 13.767 5.814 2.942 1.00 9.72 184 GLY L N 1
ATOM 3602 C CA . GLY B 2 185 ? 14.633 5.503 1.793 1.00 8.88 184 GLY L CA 1
ATOM 3603 C C . GLY B 2 185 ? 16.101 5.301 2.172 1.00 9.95 184 GLY L C 1
ATOM 3604 O O . GLY B 2 185 ? 16.718 4.313 1.771 1.00 9.98 184 GLY L O 1
ATOM 3605 N N . ARG B 2 186 ? 16.654 6.243 2.936 1.00 9.29 185 ARG L N 1
ATOM 3606 C CA . ARG B 2 186 ? 18.026 6.120 3.503 1.00 8.56 185 ARG L CA 1
ATOM 3607 C C . ARG B 2 186 ? 18.174 7.171 4.588 1.00 8.22 185 ARG L C 1
ATOM 3608 O O . ARG B 2 186 ? 17.351 8.073 4.700 1.00 8.90 185 ARG L O 1
ATOM 3616 N N . MET B 2 187 ? 19.269 7.090 5.338 1.00 7.50 186 MET L N 1
ATOM 3617 C CA . MET B 2 187 ? 19.564 8.079 6.360 1.00 7.72 186 MET L CA 1
ATOM 3618 C C . MET B 2 187 ? 21.067 8.054 6.620 1.00 6.46 186 MET L C 1
ATOM 3619 O O . MET B 2 187 ? 21.645 6.978 6.675 1.00 8.17 186 MET L O 1
ATOM 3624 N N . PRO B 2 188 ? 21.710 9.235 6.781 1.00 6.74 187 PRO L N 1
ATOM 3625 C CA . PRO B 2 188 ? 21.206 10.619 6.653 1.00 7.36 187 PRO L CA 1
ATOM 3626 C C . PRO B 2 188 ? 20.574 10.942 5.306 1.00 8.42 187 PRO L C 1
ATOM 3627 O O . PRO B 2 188 ? 20.896 10.311 4.292 1.00 9.38 187 PRO L O 1
ATOM 3631 N N . HIS B 2 189 ? 19.693 11.940 5.327 1.00 8.32 188 HIS L N 1
ATOM 3632 C CA . HIS B 2 189 ? 19.104 12.599 4.148 1.00 7.68 188 HIS L CA 1
ATOM 3633 C C . HIS B 2 189 ? 18.074 11.730 3.461 1.00 7.58 188 HIS L C 1
ATOM 3634 O O . HIS B 2 189 ? 18.331 11.082 2.462 1.00 9.28 188 HIS L O 1
ATOM 3641 N N . VAL B 2 190 ? 16.893 11.712 4.064 1.00 8.74 189 VAL L N 1
ATOM 3642 C CA . VAL B 2 190 ? 15.781 10.904 3.566 1.00 7.58 189 VAL L CA 1
ATOM 3643 C C . VAL B 2 190 ? 15.282 11.349 2.208 1.00 8.26 189 VAL L C 1
ATOM 3644 O O . VAL B 2 190 ? 15.448 12.503 1.799 1.00 9.03 189 VAL L O 1
ATOM 3648 N N . GLN B 2 191 ? 14.661 10.406 1.513 1.00 7.93 190 GLN L N 1
ATOM 3649 C CA . GLN B 2 191 ? 14.001 10.687 0.245 1.00 9.58 190 GLN L CA 1
ATOM 3650 C C . GLN B 2 191 ? 12.473 10.619 0.362 1.00 9.44 190 GLN L C 1
ATOM 3651 O O . GLN B 2 191 ? 11.754 11.038 -0.550 1.00 11.02 190 GLN L O 1
ATOM 3657 N N . GLY B 2 192 ? 11.982 10.097 1.482 1.00 9.17 191 GLY L N 1
ATOM 3658 C CA . GLY B 2 192 ? 10.596 9.661 1.575 1.00 10.06 191 GLY L CA 1
ATOM 3659 C C . GLY B 2 192 ? 9.565 10.689 1.983 1.00 10.37 191 GLY L C 1
ATOM 3660 O O . GLY B 2 192 ? 8.384 10.378 1.972 1.00 11.01 191 GLY L O 1
ATOM 3661 N N . MET B 2 193 ? 9.993 11.902 2.331 1.00 10.28 192 MET L N 1
ATOM 3662 C CA . MET B 2 193 ? 9.048 12.978 2.643 1.00 11.01 192 MET L CA 1
ATOM 3663 C C . MET B 2 193 ? 9.112 14.057 1.582 1.00 10.00 192 MET L C 1
ATOM 3664 O O . MET B 2 193 ? 10.206 14.523 1.196 1.00 10.59 192 MET L O 1
ATOM 3673 N N . VAL B 2 194 ? 7.929 14.428 1.101 1.00 9.64 193 VAL L N 1
ATOM 3674 C CA . VAL B 2 194 ? 7.788 15.354 -0.017 1.00 9.73 193 VAL L CA 1
ATOM 3675 C C . VAL B 2 194 ? 6.547 16.198 0.247 1.00 10.39 193 VAL L C 1
ATOM 3676 O O . VAL B 2 194 ? 5.699 15.815 1.066 1.00 11.04 193 VAL L O 1
ATOM 3680 N N . VAL B 2 195 ? 6.406 17.325 -0.456 1.00 10.86 194 VAL L N 1
ATOM 3681 C CA . VAL B 2 195 ? 5.115 18.033 -0.453 1.00 10.84 194 VAL L CA 1
ATOM 3682 C C . VAL B 2 195 ? 4.020 17.040 -0.859 1.00 11.80 194 VAL L C 1
ATOM 3683 O O . VAL B 2 195 ? 4.170 16.309 -1.846 1.00 12.84 194 VAL L O 1
ATOM 3687 N N . GLY B 2 196 ? 2.932 17.017 -0.089 1.00 12.28 195 GLY L N 1
ATOM 3688 C CA . GLY B 2 196 ? 1.828 16.118 -0.372 1.00 12.59 195 GLY L CA 1
ATOM 3689 C C . GLY B 2 196 ? 1.830 14.837 0.429 1.00 12.06 195 GLY L C 1
ATOM 3690 O O . GLY B 2 196 ? 0.845 14.101 0.387 1.00 12.80 195 GLY L O 1
ATOM 3691 N N . GLY B 2 197 ? 2.906 14.571 1.180 1.00 12.22 196 GLY L N 1
ATOM 3692 C CA . GLY B 2 197 ? 2.894 13.456 2.124 1.00 11.66 196 GLY L CA 1
ATOM 3693 C C . GLY B 2 197 ? 4.191 12.676 2.196 1.00 10.81 196 GLY L C 1
ATOM 3694 O O . GLY B 2 197 ? 5.246 13.222 2.559 1.00 12.40 196 GLY L O 1
ATOM 3695 N N . ALA B 2 198 ? 4.097 11.387 1.886 1.00 9.71 197 ALA L N 1
ATOM 3696 C CA . ALA B 2 198 ? 5.233 10.478 1.937 1.00 9.47 197 ALA L CA 1
ATOM 3697 C C . ALA B 2 198 ? 5.208 9.590 0.709 1.00 11.12 197 ALA L C 1
ATOM 3698 O O . ALA B 2 198 ? 4.131 9.269 0.189 1.00 12.04 197 ALA L O 1
ATOM 3700 N N . THR B 2 199 ? 6.392 9.194 0.251 1.00 9.57 198 THR L N 1
ATOM 3701 C CA . THR B 2 199 ? 6.543 8.604 -1.075 1.00 8.86 198 THR L CA 1
ATOM 3702 C C . THR B 2 199 ? 6.358 7.080 -1.136 1.00 9.10 198 THR L C 1
ATOM 3703 O O . THR B 2 199 ? 6.285 6.508 -2.231 1.00 12.10 198 THR L O 1
ATOM 3707 N N . GLU B 2 200 ? 6.297 6.429 0.026 1.00 9.23 199 GLU L N 1
ATOM 3708 C CA . GLU B 2 200 ? 6.183 4.977 0.099 1.00 11.58 199 GLU L CA 1
ATOM 3709 C C . GLU B 2 200 ? 5.134 4.577 1.129 1.00 12.07 199 GLU L C 1
ATOM 3710 O O . GLU B 2 200 ? 5.264 4.867 2.329 1.00 12.14 199 GLU L O 1
ATOM 3716 N N . ILE B 2 201 ? 4.071 3.928 0.656 1.00 11.72 200 ILE L N 1
ATOM 3717 C CA . ILE B 2 201 ? 3.025 3.442 1.540 1.00 12.05 200 ILE L CA 1
ATOM 3718 C C . ILE B 2 201 ? 3.539 2.295 2.408 1.00 11.30 200 ILE L C 1
ATOM 3719 O O . ILE B 2 201 ? 4.111 1.325 1.894 1.00 12.82 200 ILE L O 1
ATOM 3724 N N . PRO B 2 202 ? 3.387 2.412 3.744 1.00 10.45 201 PRO L N 1
ATOM 3725 C CA . PRO B 2 202 ? 3.838 1.297 4.580 1.00 12.40 201 PRO L CA 1
ATOM 3726 C C . PRO B 2 202 ? 3.120 -0.017 4.265 1.00 12.38 201 PRO L C 1
ATOM 3727 O O . PRO B 2 202 ? 1.897 -0.022 4.064 1.00 14.36 201 PRO L O 1
ATOM 3731 N N . THR B 2 203 ? 3.893 -1.097 4.186 1.00 12.56 202 THR L N 1
ATOM 3732 C CA . THR B 2 203 ? 3.337 -2.442 4.003 1.00 13.20 202 THR L CA 1
ATOM 3733 C C . THR B 2 203 ? 3.273 -3.116 5.359 1.00 12.91 202 THR L C 1
ATOM 3734 O O . THR B 2 203 ? 3.999 -2.724 6.280 1.00 12.61 202 THR L O 1
ATOM 3738 N N . ALA B 2 204 ? 2.438 -4.142 5.496 1.00 13.38 203 ALA L N 1
ATOM 3739 C CA . ALA B 2 204 ? 2.367 -4.839 6.785 1.00 13.60 203 ALA L CA 1
ATOM 3740 C C . ALA B 2 204 ? 3.734 -5.399 7.197 1.00 14.54 203 ALA L C 1
ATOM 3741 O O . ALA B 2 204 ? 4.120 -5.313 8.362 1.00 14.72 203 ALA L O 1
ATOM 3743 N N . ASP B 2 205 ? 4.464 -5.949 6.233 1.00 13.77 204 ASP L N 1
ATOM 3744 C CA . ASP B 2 205 ? 5.781 -6.531 6.513 1.00 14.48 204 ASP L CA 1
ATOM 3745 C C . ASP B 2 205 ? 6.766 -5.478 7.009 1.00 12.67 204 ASP L C 1
ATOM 3746 O O . ASP B 2 205 ? 7.457 -5.688 8.006 1.00 12.69 204 ASP L O 1
ATOM 3751 N N . LYS B 2 206 ? 6.807 -4.330 6.333 1.00 11.79 205 LYS L N 1
ATOM 3752 C CA . LYS B 2 206 ? 7.739 -3.279 6.739 1.00 11.66 205 LYS L CA 1
ATOM 3753 C C . LYS B 2 206 ? 7.354 -2.605 8.061 1.00 11.42 205 LYS L C 1
ATOM 3754 O O . LYS B 2 206 ? 8.238 -2.227 8.840 1.00 11.58 205 LYS L O 1
ATOM 3760 N N . VAL B 2 207 ? 6.058 -2.474 8.335 1.00 11.18 206 VAL L N 1
ATOM 3761 C CA . VAL B 2 207 ? 5.628 -2.000 9.653 1.00 10.40 206 VAL L CA 1
ATOM 3762 C C . VAL B 2 207 ? 6.127 -2.959 10.739 1.00 10.98 206 VAL L C 1
ATOM 3763 O O . VAL B 2 207 ? 6.655 -2.521 11.759 1.00 10.36 206 VAL L O 1
ATOM 3767 N N . ALA B 2 208 ? 6.007 -4.271 10.498 1.00 11.49 207 ALA L N 1
ATOM 3768 C CA . ALA B 2 208 ? 6.491 -5.254 11.457 1.00 11.67 207 ALA L CA 1
ATOM 3769 C C . ALA B 2 208 ? 7.997 -5.224 11.627 1.00 11.03 207 ALA L C 1
ATOM 3770 O O . ALA B 2 208 ? 8.500 -5.404 12.736 1.00 11.84 207 ALA L O 1
ATOM 3772 N N . GLU B 2 209 ? 8.717 -4.991 10.533 1.00 10.79 208 GLU L N 1
ATOM 3773 C CA . GLU B 2 209 ? 10.179 -4.889 10.600 1.00 10.61 208 GLU L CA 1
ATOM 3774 C C . GLU B 2 209 ? 10.632 -3.625 11.361 1.00 10.09 208 GLU L C 1
ATOM 3775 O O . GLU B 2 209 ? 11.590 -3.664 12.154 1.00 11.03 208 GLU L O 1
ATOM 3786 N N . TYR B 2 210 ? 9.934 -2.511 11.139 1.00 9.95 209 TYR L N 1
ATOM 3787 C CA . TYR B 2 210 ? 10.183 -1.302 11.939 1.00 9.03 209 TYR L CA 1
ATOM 3788 C C . TYR B 2 210 ? 9.898 -1.609 13.415 1.00 9.22 209 TYR L C 1
ATOM 3789 O O . TYR B 2 210 ? 10.718 -1.320 14.292 1.00 9.95 209 TYR L O 1
ATOM 3798 N N . ALA B 2 211 ? 8.744 -2.212 13.693 1.00 8.48 210 ALA L N 1
ATOM 3799 C CA . ALA B 2 211 ? 8.358 -2.528 15.071 1.00 9.25 210 ALA L CA 1
ATOM 3800 C C . ALA B 2 211 ? 9.368 -3.412 15.804 1.00 10.20 210 ALA L C 1
ATOM 3801 O O . ALA B 2 211 ? 9.633 -3.203 17.001 1.00 10.49 210 ALA L O 1
ATOM 3803 N N . ALA B 2 212 ? 9.907 -4.415 15.123 1.00 10.76 211 ALA L N 1
ATOM 3804 C CA . ALA B 2 212 ? 10.868 -5.331 15.756 1.00 10.51 211 ALA L CA 1
ATOM 3805 C C . ALA B 2 212 ? 12.149 -4.587 16.173 1.00 11.29 211 ALA L C 1
ATOM 3806 O O . ALA B 2 212 ? 12.658 -4.774 17.281 1.00 12.73 211 ALA L O 1
ATOM 3808 N N . ARG B 2 213 ? 12.622 -3.699 15.313 1.00 9.86 212 ARG L N 1
ATOM 3809 C CA . ARG B 2 213 ? 13.791 -2.883 15.608 1.00 9.16 212 ARG L CA 1
ATOM 3810 C C . ARG B 2 213 ? 13.464 -1.905 16.741 1.00 9.60 212 ARG L C 1
ATOM 3811 O O . ARG B 2 213 ? 14.263 -1.712 17.682 1.00 10.02 212 ARG L O 1
ATOM 3819 N N . PHE B 2 214 ? 12.289 -1.279 16.642 1.00 9.68 213 PHE L N 1
ATOM 3820 C CA . PHE B 2 214 ? 11.848 -0.310 17.626 1.00 9.92 213 PHE L CA 1
ATOM 3821 C C . PHE B 2 214 ? 11.807 -0.936 19.019 1.00 10.30 213 PHE L C 1
ATOM 3822 O O . PHE B 2 214 ? 12.218 -0.298 19.996 1.00 9.99 213 PHE L O 1
ATOM 3830 N N . LYS B 2 215 ? 11.315 -2.176 19.126 1.00 9.31 214 LYS L N 1
ATOM 3831 C CA . LYS B 2 215 ? 11.240 -2.792 20.460 1.00 10.53 214 LYS L CA 1
ATOM 3832 C C . LYS B 2 215 ? 12.631 -2.960 21.084 1.00 9.49 214 LYS L C 1
ATOM 3833 O O . LYS B 2 215 ? 12.776 -2.878 22.302 1.00 10.50 214 LYS L O 1
ATOM 3839 N N . GLU B 2 216 ? 13.656 -3.172 20.259 1.00 9.14 215 GLU L N 1
ATOM 3840 C CA . GLU B 2 216 ? 15.031 -3.270 20.767 1.00 10.12 215 GLU L CA 1
ATOM 3841 C C . GLU B 2 216 ? 15.527 -1.910 21.264 1.00 10.02 215 GLU L C 1
ATOM 3842 O O . GLU B 2 216 ? 16.153 -1.810 22.340 1.00 10.00 215 GLU L O 1
ATOM 3848 N N . VAL B 2 217 ? 15.196 -0.853 20.519 1.00 9.37 216 VAL L N 1
ATOM 3849 C CA . VAL B 2 217 ? 15.563 0.507 20.917 1.00 9.26 216 VAL L CA 1
ATOM 3850 C C . VAL B 2 217 ? 14.833 0.890 22.202 1.00 8.79 216 VAL L C 1
ATOM 3851 O O . VAL B 2 217 ? 15.447 1.392 23.164 1.00 9.69 216 VAL L O 1
ATOM 3855 N N . GLN B 2 218 ? 13.528 0.624 22.225 1.00 8.91 217 GLN L N 1
ATOM 3856 C CA . GLN B 2 218 ? 12.710 0.928 23.394 1.00 9.47 217 GLN L CA 1
ATOM 3857 C C . GLN B 2 218 ? 13.228 0.230 24.644 1.00 8.56 217 GLN L C 1
ATOM 3858 O O . GLN B 2 218 ? 13.270 0.840 25.712 1.00 10.61 217 GLN L O 1
ATOM 3864 N N . LYS B 2 219 ? 13.652 -1.032 24.512 1.00 9.97 218 LYS L N 1
ATOM 3865 C CA . LYS B 2 219 ? 14.189 -1.796 25.647 1.00 9.78 218 LYS L CA 1
ATOM 3866 C C . LYS B 2 219 ? 15.446 -1.113 26.176 1.00 9.71 218 LYS L C 1
ATOM 3867 O O . LYS B 2 219 ? 15.637 -1.005 27.382 1.00 12.59 218 LYS L O 1
ATOM 3873 N N . PHE B 2 220 ? 16.310 -0.665 25.269 1.00 9.62 219 PHE L N 1
ATOM 3874 C CA . PHE B 2 220 ? 17.526 0.035 25.683 1.00 9.71 219 PHE L CA 1
ATOM 3875 C C . PHE B 2 220 ? 17.194 1.336 26.419 1.00 9.28 219 PHE L C 1
ATOM 3876 O O . PHE B 2 220 ? 17.818 1.661 27.444 1.00 9.81 219 PHE L O 1
ATOM 3884 N N . VAL B 2 221 ? 16.199 2.060 25.921 1.00 9.76 220 VAL L N 1
ATOM 3885 C CA . VAL B 2 221 ? 15.803 3.331 26.519 1.00 10.29 220 VAL L CA 1
ATOM 3886 C C . VAL B 2 221 ? 15.339 3.130 27.961 1.00 9.35 220 VAL L C 1
ATOM 3887 O O . VAL B 2 221 ? 15.815 3.822 28.890 1.00 9.58 220 VAL L O 1
ATOM 3891 N N . ILE B 2 222 ? 14.451 2.160 28.157 1.00 9.46 221 ILE L N 1
ATOM 3892 C CA . ILE B 2 222 ? 13.830 1.947 29.468 1.00 11.03 221 ILE L CA 1
ATOM 3893 C C . ILE B 2 222 ? 14.769 1.263 30.459 1.00 12.23 221 ILE L C 1
ATOM 3894 O O . ILE B 2 222 ? 14.812 1.613 31.650 1.00 12.98 221 ILE L O 1
ATOM 3899 N N . GLU B 2 223 ? 15.525 0.290 29.967 1.00 11.14 222 GLU L N 1
ATOM 3900 C CA . GLU B 2 223 ? 16.312 -0.577 30.841 1.00 11.72 222 GLU L CA 1
ATOM 3901 C C . GLU B 2 223 ? 17.743 -0.106 31.079 1.00 10.78 222 GLU L C 1
ATOM 3902 O O . GLU B 2 223 ? 18.362 -0.509 32.075 1.00 12.50 222 GLU L O 1
ATOM 3908 N N . GLU B 2 224 ? 18.272 0.721 30.177 1.00 10.96 223 GLU L N 1
ATOM 3909 C CA . GLU B 2 224 ? 19.682 1.157 30.245 1.00 9.12 223 GLU L CA 1
ATOM 3910 C C . GLU B 2 224 ? 19.810 2.684 30.353 1.00 9.34 223 GLU L C 1
ATOM 3911 O O . GLU B 2 224 ? 20.343 3.193 31.333 1.00 10.63 223 GLU L O 1
ATOM 3917 N N . TYR B 2 225 ? 19.279 3.408 29.369 1.00 10.20 224 TYR L N 1
ATOM 3918 C CA . TYR B 2 225 ? 19.448 4.853 29.256 1.00 9.25 224 TYR L CA 1
ATOM 3919 C C . TYR B 2 225 ? 18.820 5.615 30.442 1.00 10.06 224 TYR L C 1
ATOM 3920 O O . TYR B 2 225 ? 19.525 6.359 31.151 1.00 10.55 224 TYR L O 1
ATOM 3929 N N . LEU B 2 226 ? 17.523 5.439 30.687 1.00 9.89 225 LEU L N 1
ATOM 3930 C CA A LEU B 2 226 ? 16.896 6.117 31.822 0.70 10.41 225 LEU L CA 1
ATOM 3931 C CA B LEU B 2 226 ? 16.907 6.128 31.818 0.30 10.69 225 LEU L CA 1
ATOM 3932 C C . LEU B 2 226 ? 17.594 5.807 33.163 1.00 11.62 225 LEU L C 1
ATOM 3933 O O . LEU B 2 226 ? 17.883 6.722 33.933 1.00 11.72 225 LEU L O 1
ATOM 3942 N N . PRO B 2 227 ? 17.880 4.509 33.446 1.00 11.54 226 PRO L N 1
ATOM 3943 C CA . PRO B 2 227 ? 18.586 4.250 34.700 1.00 11.44 226 PRO L CA 1
ATOM 3944 C C . PRO B 2 227 ? 19.962 4.909 34.793 1.00 11.69 226 PRO L C 1
ATOM 3945 O O . PRO B 2 227 ? 20.339 5.413 35.879 1.00 12.13 226 PRO L O 1
ATOM 3949 N N . LEU B 2 228 ? 20.709 4.935 33.686 1.00 10.80 227 LEU L N 1
ATOM 3950 C CA . LEU B 2 228 ? 22.020 5.597 33.712 1.00 10.30 227 LEU L CA 1
ATOM 3951 C C . LEU B 2 228 ? 21.886 7.085 34.022 1.00 11.17 227 LEU L C 1
ATOM 3952 O O . LEU B 2 228 ? 22.651 7.617 34.837 1.00 12.39 227 LEU L O 1
ATOM 3957 N N . ILE B 2 229 ? 20.927 7.755 33.384 1.00 11.23 228 ILE L N 1
ATOM 3958 C CA . ILE B 2 229 ? 20.774 9.202 33.595 1.00 12.05 228 ILE L CA 1
ATOM 3959 C C . ILE B 2 229 ? 20.446 9.533 35.049 1.00 10.93 228 ILE L C 1
ATOM 3960 O O . ILE B 2 229 ? 21.055 10.413 35.645 1.00 11.15 228 ILE L O 1
ATOM 3965 N N . TYR B 2 230 ? 19.484 8.823 35.626 1.00 11.19 229 TYR L N 1
ATOM 3966 C CA . TYR B 2 230 ? 19.125 9.098 37.014 1.00 11.91 229 TYR L CA 1
ATOM 3967 C C . TYR B 2 230 ? 20.276 8.736 37.961 1.00 11.73 229 TYR L C 1
ATOM 3968 O O . TYR B 2 230 ? 20.510 9.428 38.956 1.00 12.46 229 TYR L O 1
ATOM 3977 N N . THR B 2 231 ? 20.999 7.664 37.655 1.00 10.78 230 THR L N 1
ATOM 3978 C CA . THR B 2 231 ? 22.179 7.307 38.461 1.00 12.32 230 THR L CA 1
ATOM 3979 C C . THR B 2 231 ? 23.251 8.394 38.361 1.00 11.19 230 THR L C 1
ATOM 3980 O O . THR B 2 231 ? 23.816 8.834 39.373 1.00 13.02 230 THR L O 1
ATOM 3984 N N . LEU B 2 232 ? 23.550 8.816 37.137 1.00 11.64 231 LEU L N 1
ATOM 3985 C CA . LEU B 2 232 ? 24.502 9.901 36.913 1.00 12.10 231 LEU L CA 1
ATOM 3986 C C . LEU B 2 232 ? 24.159 11.157 37.708 1.00 11.33 231 LEU L C 1
ATOM 3987 O O . LEU B 2 232 ? 25.034 11.730 38.365 1.00 12.61 231 LEU L O 1
ATOM 3992 N N . GLY B 2 233 ? 22.888 11.560 37.673 1.00 13.12 232 GLY L N 1
ATOM 3993 C CA . GLY B 2 233 ? 22.431 12.737 38.416 1.00 11.19 232 GLY L CA 1
ATOM 3994 C C . GLY B 2 233 ? 22.594 12.569 39.923 1.00 13.52 232 GLY L C 1
ATOM 3995 O O . GLY B 2 233 ? 22.796 13.548 40.628 1.00 15.07 232 GLY L O 1
ATOM 3996 N N . SER B 2 234 ? 22.528 11.327 40.412 1.00 13.29 233 SER L N 1
ATOM 3997 C CA . SER B 2 234 ? 22.614 11.068 41.853 1.00 14.18 233 SER L CA 1
ATOM 3998 C C . SER B 2 234 ? 24.066 11.186 42.350 1.00 14.26 233 SER L C 1
ATOM 3999 O O . SER B 2 234 ? 24.319 11.389 43.543 1.00 17.50 233 SER L O 1
ATOM 4002 N N . VAL B 2 235 ? 25.011 11.071 41.419 1.00 14.98 234 VAL L N 1
ATOM 4003 C CA . VAL B 2 235 ? 26.430 11.258 41.694 1.00 14.64 234 VAL L CA 1
ATOM 4004 C C . VAL B 2 235 ? 26.790 12.742 41.547 1.00 16.96 234 VAL L C 1
ATOM 4005 O O . VAL B 2 235 ? 27.580 13.271 42.321 1.00 21.66 234 VAL L O 1
ATOM 4009 N N . TYR B 2 236 ? 26.195 13.408 40.565 1.00 14.03 235 TYR L N 1
ATOM 4010 C CA . TYR B 2 236 ? 26.489 14.811 40.277 1.00 13.67 235 TYR L CA 1
ATOM 4011 C C . TYR B 2 236 ? 25.339 15.719 40.695 1.00 15.03 235 TYR L C 1
ATOM 4012 O O . TYR B 2 236 ? 24.817 16.506 39.906 1.00 14.78 235 TYR L O 1
ATOM 4021 N N . THR B 2 237 ? 24.957 15.626 41.968 1.00 16.42 236 THR L N 1
ATOM 4022 C CA . THR B 2 237 ? 23.821 16.420 42.463 1.00 16.65 236 THR L CA 1
ATOM 4023 C C . THR B 2 237 ? 24.084 17.921 42.351 1.00 16.77 236 THR L C 1
ATOM 4024 O O . THR B 2 237 ? 23.149 18.699 42.129 1.00 16.52 236 THR L O 1
ATOM 4028 N N . ASP B 2 238 ? 25.359 18.307 42.438 1.00 16.01 237 ASP L N 1
ATOM 4029 C CA . ASP B 2 238 ? 25.775 19.707 42.253 1.00 15.71 237 ASP L CA 1
ATOM 4030 C C . ASP B 2 238 ? 25.421 20.249 40.863 1.00 16.49 237 ASP L C 1
ATOM 4031 O O . ASP B 2 238 ? 25.209 21.452 40.681 1.00 16.91 237 ASP L O 1
ATOM 4036 N N . LEU B 2 239 ? 25.335 19.342 39.893 1.00 14.49 238 LEU L N 1
ATOM 4037 C CA . LEU B 2 239 ? 25.028 19.737 38.510 1.00 13.55 238 LEU L CA 1
ATOM 4038 C C . LEU B 2 239 ? 23.525 19.935 38.217 1.00 13.95 238 LEU L C 1
ATOM 4039 O O . LEU B 2 239 ? 23.137 20.329 37.101 1.00 13.96 238 LEU L O 1
ATOM 4044 N N . PHE B 2 240 ? 22.680 19.671 39.212 1.00 14.10 239 PHE L N 1
ATOM 4045 C CA . PHE B 2 240 ? 21.289 20.133 39.179 1.00 15.37 239 PHE L CA 1
ATOM 4046 C C . PHE B 2 240 ? 21.131 21.560 39.757 1.00 15.34 239 PHE L C 1
ATOM 4047 O O . PHE B 2 240 ? 20.014 22.107 39.774 1.00 16.93 239 PHE L O 1
ATOM 4055 N N . GLU B 2 241 ? 22.238 22.150 40.215 1.00 16.05 240 GLU L N 1
ATOM 4056 C CA . GLU B 2 241 ? 22.208 23.423 40.940 1.00 17.39 240 GLU L CA 1
ATOM 4057 C C . GLU B 2 241 ? 22.967 24.529 40.225 1.00 16.74 240 GLU L C 1
ATOM 4058 O O . GLU B 2 241 ? 23.211 25.606 40.783 1.00 17.72 240 GLU L O 1
ATOM 4064 N N . THR B 2 242 ? 23.344 24.263 38.975 1.00 14.52 241 THR L N 1
ATOM 4065 C CA . THR B 2 242 ? 24.056 25.258 38.175 1.00 15.85 241 THR L CA 1
ATOM 4066 C C . THR B 2 242 ? 23.765 25.043 36.687 1.00 14.40 241 THR L C 1
ATOM 4067 O O . THR B 2 242 ? 23.171 24.028 36.305 1.00 14.08 241 THR L O 1
ATOM 4071 N N . GLY B 2 243 ? 24.184 26.003 35.867 1.00 13.20 242 GLY L N 1
ATOM 4072 C CA . GLY B 2 243 ? 23.853 26.052 34.454 1.00 13.78 242 GLY L CA 1
ATOM 4073 C C . GLY B 2 243 ? 22.394 26.434 34.308 1.00 13.45 242 GLY L C 1
ATOM 4074 O O . GLY B 2 243 ? 21.641 25.763 33.577 1.00 14.09 242 GLY L O 1
ATOM 4075 N N . ILE B 2 244 ? 21.988 27.491 35.015 1.00 14.09 243 ILE L N 1
ATOM 4076 C CA . ILE B 2 244 ? 20.561 27.847 35.141 1.00 15.39 243 ILE L CA 1
ATOM 4077 C C . ILE B 2 244 ? 20.022 28.657 33.949 1.00 14.55 243 ILE L C 1
ATOM 4078 O O . ILE B 2 244 ? 19.179 28.161 33.197 1.00 16.50 243 ILE L O 1
ATOM 4083 N N . GLY B 2 245 ? 20.512 29.878 33.762 1.00 14.86 244 GLY L N 1
ATOM 4084 C CA . GLY B 2 245 ? 20.096 30.688 32.626 1.00 13.90 244 GLY L CA 1
ATOM 4085 C C . GLY B 2 245 ? 18.831 31.485 32.853 1.00 13.36 244 GLY L C 1
ATOM 4086 O O . GLY B 2 245 ? 18.455 31.758 33.998 1.00 15.23 244 GLY L O 1
ATOM 4087 N N . TRP B 2 246 ? 18.170 31.835 31.750 1.00 13.25 245 TRP L N 1
ATOM 4088 C CA . TRP B 2 246 ? 17.014 32.750 31.747 1.00 14.21 245 TRP L CA 1
ATOM 4089 C C . TRP B 2 246 ? 15.760 32.130 32.340 1.00 14.14 245 TRP L C 1
ATOM 4090 O O . TRP B 2 246 ? 14.891 32.856 32.853 1.00 14.45 245 TRP L O 1
ATOM 4101 N N . LYS B 2 247 ? 15.655 30.799 32.245 1.00 13.32 246 LYS L N 1
ATOM 4102 C CA . LYS B 2 247 ? 14.441 30.041 32.637 1.00 13.26 246 LYS L CA 1
ATOM 4103 C C . LYS B 2 247 ? 13.209 30.456 31.808 1.00 13.26 246 LYS L C 1
ATOM 4104 O O . LYS B 2 247 ? 12.068 30.316 32.237 1.00 16.06 246 LYS L O 1
ATOM 4110 N N . ASN B 2 248 ? 13.469 30.942 30.594 1.00 12.67 247 ASN L N 1
ATOM 4111 C CA . ASN B 2 248 ? 12.425 31.197 29.605 1.00 12.18 247 ASN L CA 1
ATOM 4112 C C . ASN B 2 248 ? 12.522 30.139 28.536 1.00 11.66 247 ASN L C 1
ATOM 4113 O O . ASN B 2 248 ? 13.611 29.885 28.025 1.00 13.76 247 ASN L O 1
ATOM 4118 N N . VAL B 2 249 ? 11.385 29.540 28.193 1.00 12.12 248 VAL L N 1
ATOM 4119 C CA . VAL B 2 249 ? 11.365 28.465 27.194 1.00 13.29 248 VAL L CA 1
ATOM 4120 C C . VAL B 2 249 ? 10.234 28.660 26.186 1.00 12.18 248 VAL L C 1
ATOM 4121 O O . VAL B 2 249 ? 9.203 29.293 26.501 1.00 12.83 248 VAL L O 1
ATOM 4125 N N . ILE B 2 250 ? 10.433 28.144 24.971 1.00 11.03 249 ILE L N 1
ATOM 4126 C CA . ILE B 2 250 ? 9.403 28.195 23.933 1.00 10.61 249 ILE L CA 1
ATOM 4127 C C . ILE B 2 250 ? 9.343 26.845 23.198 1.00 9.69 249 ILE L C 1
ATOM 4128 O O . ILE B 2 250 ? 10.365 26.160 23.076 1.00 10.71 249 ILE L O 1
ATOM 4137 N N . ALA B 2 251 ? 8.145 26.487 22.740 1.00 9.89 250 ALA L N 1
ATOM 4138 C CA . ALA B 2 251 ? 7.919 25.252 21.989 1.00 11.50 250 ALA L CA 1
ATOM 4139 C C . ALA B 2 251 ? 6.847 25.528 20.943 1.00 10.42 250 ALA L C 1
ATOM 4140 O O . ALA B 2 251 ? 5.913 26.306 21.197 1.00 11.70 250 ALA L O 1
ATOM 4142 N N . PHE B 2 252 ? 6.959 24.868 19.783 1.00 11.43 251 PHE L N 1
ATOM 4143 C CA . PHE B 2 252 ? 6.077 25.138 18.646 1.00 12.30 251 PHE L CA 1
ATOM 4144 C C . PHE B 2 252 ? 5.018 24.060 18.430 1.00 12.14 251 PHE L C 1
ATOM 4145 O O . PHE B 2 252 ? 4.118 24.241 17.599 1.00 14.16 251 PHE L O 1
ATOM 4153 N N . GLY B 2 253 ? 5.164 22.917 19.096 1.00 11.11 252 GLY L N 1
ATOM 4154 C CA . GLY B 2 253 ? 4.318 21.739 18.814 1.00 9.85 252 GLY L CA 1
ATOM 4155 C C . GLY B 2 253 ? 5.041 20.770 17.878 1.00 11.02 252 GLY L C 1
ATOM 4156 O O . GLY B 2 253 ? 5.620 21.183 16.853 1.00 13.63 252 GLY L O 1
ATOM 4157 N N . VAL B 2 254 ? 5.020 19.475 18.213 1.00 9.67 253 VAL L N 1
ATOM 4158 C CA . VAL B 2 254 ? 5.660 18.470 17.350 1.00 9.30 253 VAL L CA 1
ATOM 4159 C C . VAL B 2 254 ? 4.866 17.173 17.378 1.00 10.38 253 VAL L C 1
ATOM 4160 O O . VAL B 2 254 ? 4.277 16.817 18.417 1.00 10.43 253 VAL L O 1
ATOM 4164 N N . PHE B 2 255 ? 4.859 16.493 16.232 1.00 9.93 254 PHE L N 1
ATOM 4165 C CA . PHE B 2 255 ? 4.179 15.208 16.000 1.00 9.31 254 PHE L CA 1
ATOM 4166 C C . PHE B 2 255 ? 2.664 15.410 16.060 1.00 8.12 254 PHE L C 1
ATOM 4167 O O . PHE B 2 255 ? 2.021 15.073 17.060 1.00 11.37 254 PHE L O 1
ATOM 4175 N N . PRO B 2 256 ? 2.091 15.980 14.994 1.00 10.04 255 PRO L N 1
ATOM 4176 C CA . PRO B 2 256 ? 0.632 16.199 15.033 1.00 10.12 255 PRO L CA 1
ATOM 4177 C C . PRO B 2 256 ? -0.108 14.871 15.144 1.00 10.63 255 PRO L C 1
ATOM 4178 O O . PRO B 2 256 ? 0.229 13.916 14.450 1.00 11.53 255 PRO L O 1
ATOM 4182 N N . GLU B 2 257 ? -1.109 14.827 16.020 1.00 12.62 256 GLU L N 1
ATOM 4183 C CA . GLU B 2 257 ? -1.807 13.579 16.345 1.00 12.20 256 GLU L CA 1
ATOM 4184 C C . GLU B 2 257 ? -3.162 13.472 15.645 1.00 13.27 256 GLU L C 1
ATOM 4185 O O . GLU B 2 257 ? -3.887 12.462 15.803 1.00 14.78 256 GLU L O 1
ATOM 4191 N N . ASP B 2 258 ? -3.504 14.500 14.871 1.00 13.83 257 ASP L N 1
ATOM 4192 C CA . ASP B 2 258 ? -4.736 14.504 14.064 1.00 16.22 257 ASP L CA 1
ATOM 4193 C C . ASP B 2 258 ? -4.501 15.273 12.774 1.00 17.99 257 ASP L C 1
ATOM 4194 O O . ASP B 2 258 ? -3.524 16.026 12.642 1.00 17.53 257 ASP L O 1
ATOM 4199 N N . ASP B 2 259 ? -5.435 15.135 11.844 1.00 18.76 258 ASP L N 1
ATOM 4200 C CA . ASP B 2 259 ? -5.207 15.630 10.501 1.00 21.33 258 ASP L CA 1
ATOM 4201 C C . ASP B 2 259 ? -5.281 17.146 10.352 1.00 25.52 258 ASP L C 1
ATOM 4202 O O . ASP B 2 259 ? -4.790 17.694 9.347 1.00 28.55 258 ASP L O 1
ATOM 4207 N N . ASP B 2 260 ? -5.865 17.820 11.339 1.00 24.61 259 ASP L N 1
ATOM 4208 C CA . ASP B 2 260 ? -5.904 19.292 11.309 1.00 25.75 259 ASP L CA 1
ATOM 4209 C C . ASP B 2 260 ? -4.856 20.000 12.162 1.00 23.79 259 ASP L C 1
ATOM 4210 O O . ASP B 2 260 ? -4.943 21.213 12.362 1.00 22.79 259 ASP L O 1
ATOM 4215 N N . TYR B 2 261 ? -3.867 19.246 12.648 1.00 21.14 260 TYR L N 1
ATOM 4216 C CA . TYR B 2 261 ? -2.677 19.812 13.286 1.00 20.56 260 TYR L CA 1
ATOM 4217 C C . TYR B 2 261 ? -3.033 20.710 14.439 1.00 20.96 260 TYR L C 1
ATOM 4218 O O . TYR B 2 261 ? -2.390 21.726 14.623 1.00 21.66 260 TYR L O 1
ATOM 4227 N N . LYS B 2 262 ? -4.075 20.342 15.176 1.00 20.92 261 LYS L N 1
ATOM 4228 C CA A LYS B 2 262 ? -4.508 21.097 16.345 0.50 22.49 261 LYS L CA 1
ATOM 4229 C CA B LYS B 2 262 ? -4.494 21.102 16.344 0.50 22.28 261 LYS L CA 1
ATOM 4230 C C . LYS B 2 262 ? -3.948 20.479 17.623 1.00 20.81 261 LYS L C 1
ATOM 4231 O O . LYS B 2 262 ? -3.900 21.134 18.674 1.00 21.84 261 LYS L O 1
ATOM 4242 N N . THR B 2 263 ? -3.552 19.212 17.536 1.00 17.02 262 THR L N 1
ATOM 4243 C CA A THR B 2 263 ? -3.086 18.490 18.714 0.60 15.32 262 THR L CA 1
ATOM 4244 C CA B THR B 2 263 ? -3.131 18.454 18.696 0.40 15.28 262 THR L CA 1
ATOM 4245 C C . THR B 2 263 ? -1.794 17.776 18.402 1.00 13.12 262 THR L C 1
ATOM 4246 O O . THR B 2 263 ? -1.595 17.249 17.305 1.00 14.58 262 THR L O 1
ATOM 4253 N N . PHE B 2 264 ? -0.920 17.758 19.390 1.00 12.27 263 PHE L N 1
ATOM 4254 C CA . PHE B 2 264 ? 0.439 17.261 19.206 1.00 12.74 263 PHE L CA 1
ATOM 4255 C C . PHE B 2 264 ? 0.821 16.332 20.343 1.00 12.61 263 PHE L C 1
ATOM 4256 O O . PHE B 2 264 ? 0.208 16.375 21.422 1.00 13.76 263 PHE L O 1
ATOM 4264 N N . LEU B 2 265 ? 1.880 15.543 20.140 1.00 11.01 264 LEU L N 1
ATOM 4265 C CA . LEU B 2 265 ? 2.485 14.801 21.256 1.00 10.38 264 LEU L CA 1
ATOM 4266 C C . LEU B 2 265 ? 2.952 15.769 22.339 1.00 10.51 264 LEU L C 1
ATOM 4267 O O . LEU B 2 265 ? 2.652 15.584 23.525 1.00 11.91 264 LEU L O 1
ATOM 4272 N N . LEU B 2 266 ? 3.676 16.806 21.915 1.00 11.87 265 LEU L N 1
ATOM 4273 C CA . LEU B 2 266 ? 4.168 17.858 22.798 1.00 10.57 265 LEU L CA 1
ATOM 4274 C C . LEU B 2 266 ? 3.647 19.198 22.284 1.00 10.88 265 LEU L C 1
ATOM 4275 O O . LEU B 2 266 ? 3.930 19.581 21.131 1.00 11.36 265 LEU L O 1
ATOM 4280 N N . LYS B 2 267 ? 2.857 19.879 23.119 1.00 10.89 266 LYS L N 1
ATOM 4281 C CA . LYS B 2 267 ? 2.068 21.037 22.667 1.00 10.14 266 LYS L CA 1
ATOM 4282 C C . LYS B 2 267 ? 2.915 22.310 22.535 1.00 10.91 266 LYS L C 1
ATOM 4283 O O . LYS B 2 267 ? 3.950 22.444 23.195 1.00 11.15 266 LYS L O 1
ATOM 4289 N N . PRO B 2 268 ? 2.468 23.254 21.691 1.00 11.61 267 PRO L N 1
ATOM 4290 C CA . PRO B 2 268 ? 3.116 24.568 21.661 1.00 12.15 267 PRO L CA 1
ATOM 4291 C C . PRO B 2 268 ? 2.848 25.365 22.938 1.00 12.33 267 PRO L C 1
ATOM 4292 O O . PRO B 2 268 ? 1.839 25.150 23.636 1.00 14.34 267 PRO L O 1
ATOM 4296 N N . GLY B 2 269 ? 3.747 26.283 23.240 1.00 12.58 268 GLY L N 1
ATOM 4297 C CA . GLY B 2 269 ? 3.559 27.151 24.383 1.00 12.09 268 GLY L CA 1
ATOM 4298 C C . GLY B 2 269 ? 4.824 27.896 24.730 1.00 11.49 268 GLY L C 1
ATOM 4299 O O . GLY B 2 269 ? 5.901 27.581 24.228 1.00 13.54 268 GLY L O 1
ATOM 4300 N N . VAL B 2 270 ? 4.686 28.884 25.608 1.00 13.18 269 VAL L N 1
ATOM 4301 C CA . VAL B 2 270 ? 5.795 29.729 26.015 1.00 12.84 269 VAL L CA 1
ATOM 4302 C C . VAL B 2 270 ? 5.743 29.783 27.534 1.00 12.51 269 VAL L C 1
ATOM 4303 O O . VAL B 2 270 ? 4.656 29.821 28.122 1.00 14.45 269 VAL L O 1
ATOM 4307 N N . TYR B 2 271 ? 6.911 29.794 28.164 1.00 12.73 270 TYR L N 1
ATOM 4308 C CA . TYR B 2 271 ? 6.984 30.037 29.604 1.00 11.22 270 TYR L CA 1
ATOM 4309 C C . TYR B 2 271 ? 8.061 31.108 29.813 1.00 14.09 270 TYR L C 1
ATOM 4310 O O . TYR B 2 271 ? 9.246 30.873 29.548 1.00 15.13 270 TYR L O 1
ATOM 4319 N N . ILE B 2 272 ? 7.634 32.296 30.223 1.00 13.37 271 ILE L N 1
ATOM 4320 C CA . ILE B 2 272 ? 8.550 33.430 30.415 1.00 16.42 271 ILE L CA 1
ATOM 4321 C C . ILE B 2 272 ? 8.314 34.033 31.779 1.00 18.24 271 ILE L C 1
ATOM 4322 O O . ILE B 2 272 ? 7.164 34.281 32.159 1.00 18.03 271 ILE L O 1
ATOM 4327 N N . ASP B 2 273 ? 9.400 34.272 32.516 1.00 19.15 272 ASP L N 1
ATOM 4328 C CA . ASP B 2 273 ? 9.320 34.930 33.828 1.00 21.43 272 ASP L CA 1
ATOM 4329 C C . ASP B 2 273 ? 8.250 34.290 34.716 1.00 20.47 272 ASP L C 1
ATOM 4330 O O . ASP B 2 273 ? 7.436 34.982 35.347 1.00 21.29 272 ASP L O 1
ATOM 4335 N N . GLY B 2 274 ? 8.264 32.958 34.757 1.00 19.94 273 GLY L N 1
ATOM 4336 C CA . GLY B 2 274 ? 7.393 32.209 35.665 1.00 20.00 273 GLY L CA 1
ATOM 4337 C C . GLY B 2 274 ? 5.958 32.047 35.217 1.00 19.76 273 GLY L C 1
ATOM 4338 O O . GLY B 2 274 ? 5.152 31.498 35.969 1.00 21.70 273 GLY L O 1
ATOM 4339 N N . LYS B 2 275 ? 5.638 32.505 33.997 1.00 18.45 274 LYS L N 1
ATOM 4340 C CA . LYS B 2 275 ? 4.254 32.512 33.491 1.00 18.45 274 LYS L CA 1
ATOM 4341 C C . LYS B 2 275 ? 4.087 31.804 32.143 1.00 16.24 274 LYS L C 1
ATOM 4342 O O . LYS B 2 275 ? 4.842 32.040 31.203 1.00 16.35 274 LYS L O 1
ATOM 4353 N N . ASP B 2 276 ? 3.074 30.949 32.060 1.00 15.65 275 ASP L N 1
ATOM 4354 C CA . ASP B 2 276 ? 2.713 30.267 30.818 1.00 16.65 275 ASP L CA 1
ATOM 4355 C C . ASP B 2 276 ? 1.898 31.173 29.916 1.00 15.28 275 ASP L C 1
ATOM 4356 O O . ASP B 2 276 ? 1.036 31.930 30.391 1.00 16.90 275 ASP L O 1
ATOM 4361 N N . GLU B 2 277 ? 2.164 31.101 28.620 1.00 15.52 276 GLU L N 1
ATOM 4362 C CA . GLU B 2 277 ? 1.356 31.789 27.628 1.00 16.25 276 GLU L CA 1
ATOM 4363 C C . GLU B 2 277 ? 1.331 30.965 26.370 1.00 14.68 276 GLU L C 1
ATOM 4364 O O . GLU B 2 277 ? 2.100 30.018 26.229 1.00 15.22 276 GLU L O 1
ATOM 4370 N N . GLU B 2 278 ? 0.432 31.321 25.466 1.00 15.78 277 GLU L N 1
ATOM 4371 C CA . GLU B 2 278 ? 0.343 30.643 24.193 1.00 15.71 277 GLU L CA 1
ATOM 4372 C C . GLU B 2 278 ? 1.476 31.115 23.295 1.00 16.26 277 GLU L C 1
ATOM 4373 O O . GLU B 2 278 ? 1.944 32.239 23.423 1.00 17.11 277 GLU L O 1
ATOM 4384 N N . PHE B 2 279 ? 1.897 30.252 22.382 1.00 14.69 278 PHE L N 1
ATOM 4385 C CA . PHE B 2 279 ? 2.864 30.638 21.374 1.00 15.49 278 PHE L CA 1
ATOM 4386 C C . PHE B 2 279 ? 2.202 31.415 20.228 1.00 15.67 278 PHE L C 1
ATOM 4387 O O . PHE B 2 279 ? 1.274 30.923 19.587 1.00 16.80 278 PHE L O 1
ATOM 4395 N N . ASP B 2 280 ? 2.689 32.630 19.991 1.00 13.79 279 ASP L N 1
ATOM 4396 C CA . ASP B 2 280 ? 2.229 33.486 18.892 1.00 14.23 279 ASP L CA 1
ATOM 4397 C C . ASP B 2 280 ? 3.427 33.762 17.972 1.00 14.26 279 ASP L C 1
ATOM 4398 O O . ASP B 2 280 ? 4.333 34.513 18.337 1.00 16.06 279 ASP L O 1
ATOM 4403 N N . SER B 2 281 ? 3.415 33.164 16.785 1.00 13.80 280 SER L N 1
ATOM 4404 C CA . SER B 2 281 ? 4.534 33.274 15.834 1.00 14.36 280 SER L CA 1
ATOM 4405 C C . SER B 2 281 ? 4.797 34.719 15.379 1.00 14.69 280 SER L C 1
ATOM 4406 O O . SER B 2 281 ? 5.896 35.035 14.930 1.00 14.46 280 SER L O 1
ATOM 4409 N N . LYS B 2 282 ? 3.800 35.599 15.520 1.00 13.90 281 LYS L N 1
ATOM 4410 C CA . LYS B 2 282 ? 3.998 37.011 15.166 1.00 14.61 281 LYS L CA 1
ATOM 4411 C C . LYS B 2 282 ? 5.047 37.711 16.026 1.00 15.45 281 LYS L C 1
ATOM 4412 O O . LYS B 2 282 ? 5.574 38.763 15.642 1.00 15.96 281 LYS L O 1
ATOM 4418 N N . LEU B 2 283 ? 5.363 37.124 17.177 1.00 14.02 282 LEU L N 1
ATOM 4419 C CA . LEU B 2 283 ? 6.208 37.803 18.158 1.00 14.76 282 LEU L CA 1
ATOM 4420 C C . LEU B 2 283 ? 7.664 37.321 18.100 1.00 15.48 282 LEU L C 1
ATOM 4421 O O . LEU B 2 283 ? 8.486 37.698 18.932 1.00 17.42 282 LEU L O 1
ATOM 4426 N N . VAL B 2 284 ? 7.979 36.484 17.119 1.00 14.55 283 VAL L N 1
ATOM 4427 C CA . VAL B 2 284 ? 9.354 36.040 16.918 1.00 15.99 283 VAL L CA 1
ATOM 4428 C C . VAL B 2 284 ? 10.057 37.089 16.052 1.00 17.53 283 VAL L C 1
ATOM 4429 O O . VAL B 2 284 ? 9.525 37.534 15.024 1.00 20.93 283 VAL L O 1
ATOM 4433 N N . LYS B 2 285 ? 11.231 37.519 16.475 1.00 16.52 284 LYS L N 1
ATOM 4434 C CA . LYS B 2 285 ? 12.075 38.289 15.577 1.00 18.52 284 LYS L CA 1
ATOM 4435 C C . LYS B 2 285 ? 13.540 38.014 15.829 1.00 16.41 284 LYS L C 1
ATOM 4436 O O . LYS B 2 285 ? 13.923 37.512 16.892 1.00 15.91 284 LYS L O 1
ATOM 4442 N N . GLU B 2 286 ? 14.334 38.311 14.814 1.00 15.32 285 GLU L N 1
ATOM 4443 C CA . GLU B 2 286 ? 15.775 38.101 14.876 1.00 13.77 285 GLU L CA 1
ATOM 4444 C C . GLU B 2 286 ? 16.514 39.427 14.848 1.00 12.86 285 GLU L C 1
ATOM 4445 O O . GLU B 2 286 ? 16.265 40.273 13.978 1.00 15.92 285 GLU L O 1
ATOM 4451 N N . TYR B 2 287 ? 17.437 39.570 15.797 1.00 12.76 286 TYR L N 1
ATOM 4452 C CA . TYR B 2 287 ? 18.363 40.689 15.871 1.00 13.81 286 TYR L CA 1
ATOM 4453 C C . TYR B 2 287 ? 19.723 40.267 15.317 1.00 14.68 286 TYR L C 1
ATOM 4454 O O . TYR B 2 287 ? 20.079 39.071 15.348 1.00 14.47 286 TYR L O 1
ATOM 4463 N N . VAL B 2 288 ? 20.501 41.244 14.842 1.00 14.02 287 VAL L N 1
ATOM 4464 C CA . VAL B 2 288 ? 21.823 40.939 14.290 1.00 14.98 287 VAL L CA 1
ATOM 4465 C C . VAL B 2 288 ? 22.932 41.876 14.768 1.00 15.48 287 VAL L C 1
ATOM 4466 O O . VAL B 2 288 ? 24.016 41.875 14.213 1.00 15.32 287 VAL L O 1
ATOM 4470 N N . GLY B 2 289 ? 22.670 42.646 15.817 1.00 14.32 288 GLY L N 1
ATOM 4471 C CA . GLY B 2 289 ? 23.652 43.609 16.349 1.00 15.53 288 GLY L CA 1
ATOM 4472 C C . GLY B 2 289 ? 25.034 43.041 16.649 1.00 16.50 288 GLY L C 1
ATOM 4473 O O . GLY B 2 289 ? 26.043 43.729 16.478 1.00 19.85 288 GLY L O 1
ATOM 4474 N N . HIS B 2 290 ? 25.088 41.787 17.093 1.00 14.69 289 HIS L N 1
ATOM 4475 C CA . HIS B 2 290 ? 26.381 41.129 17.345 1.00 12.76 289 HIS L CA 1
ATOM 4476 C C . HIS B 2 290 ? 26.615 39.919 16.434 1.00 12.73 289 HIS L C 1
ATOM 4477 O O . HIS B 2 290 ? 27.423 39.046 16.758 1.00 12.84 289 HIS L O 1
ATOM 4484 N N . SER B 2 291 ? 25.917 39.892 15.298 1.00 12.22 290 SER L N 1
ATOM 4485 C CA . SER B 2 291 ? 26.003 38.793 14.330 1.00 12.99 290 SER L CA 1
ATOM 4486 C C . SER B 2 291 ? 26.555 39.316 13.003 1.00 13.07 290 SER L C 1
ATOM 4487 O O . SER B 2 291 ? 26.360 40.491 12.679 1.00 14.63 290 SER L O 1
ATOM 4490 N N . PHE B 2 292 ? 27.193 38.443 12.212 1.00 11.67 291 PHE L N 1
ATOM 4491 C CA . PHE B 2 292 ? 27.840 38.843 10.955 1.00 12.81 291 PHE L CA 1
ATOM 4492 C C . PHE B 2 292 ? 26.838 38.987 9.803 1.00 12.94 291 PHE L C 1
ATOM 4493 O O . PHE B 2 292 ? 26.980 38.352 8.749 1.00 13.45 291 PHE L O 1
ATOM 4501 N N . PHE B 2 293 ? 25.841 39.852 10.003 1.00 13.69 292 PHE L N 1
ATOM 4502 C CA . PHE B 2 293 ? 24.768 40.077 9.021 1.00 13.56 292 PHE L CA 1
ATOM 4503 C C . PHE B 2 293 ? 24.334 41.527 8.983 1.00 14.00 292 PHE L C 1
ATOM 4504 O O . PHE B 2 293 ? 24.375 42.214 10.009 1.00 17.02 292 PHE L O 1
ATOM 4512 N N . ASP B 2 294 ? 23.871 41.959 7.814 1.00 14.44 293 ASP L N 1
ATOM 4513 C CA . ASP B 2 294 ? 23.298 43.303 7.625 1.00 17.25 293 ASP L CA 1
ATOM 4514 C C . ASP B 2 294 ? 21.777 43.194 7.508 1.00 16.26 293 ASP L C 1
ATOM 4515 O O . ASP B 2 294 ? 21.262 42.347 6.760 1.00 16.76 293 ASP L O 1
ATOM 4520 N N . HIS B 2 295 ? 21.060 44.018 8.270 1.00 16.28 294 HIS L N 1
ATOM 4521 C CA . HIS B 2 295 ? 19.604 44.158 8.121 1.00 16.50 294 HIS L CA 1
ATOM 4522 C C . HIS B 2 295 ? 19.293 45.521 7.501 1.00 17.67 294 HIS L C 1
ATOM 4523 O O . HIS B 2 295 ? 19.931 46.528 7.844 1.00 16.08 294 HIS L O 1
ATOM 4530 N N . SER B 2 296 ? 18.317 45.542 6.598 1.00 17.36 295 SER L N 1
ATOM 4531 C CA . SER B 2 296 ? 17.914 46.766 5.896 1.00 19.08 295 SER L CA 1
ATOM 4532 C C . SER B 2 296 ? 17.174 47.766 6.777 1.00 19.53 295 SER L C 1
ATOM 4533 O O . SER B 2 296 ? 17.006 48.928 6.396 1.00 20.85 295 SER L O 1
ATOM 4536 N N . ALA B 2 297 ? 16.725 47.315 7.942 1.00 18.03 296 ALA L N 1
ATOM 4537 C CA . ALA B 2 297 ? 15.955 48.156 8.859 1.00 19.81 296 ALA L CA 1
ATOM 4538 C C . ALA B 2 297 ? 16.295 47.770 10.284 1.00 19.25 296 ALA L C 1
ATOM 4539 O O . ALA B 2 297 ? 16.616 46.604 10.542 1.00 18.56 296 ALA L O 1
ATOM 4541 N N . PRO B 2 298 ? 16.240 48.741 11.217 1.00 19.67 297 PRO L N 1
ATOM 4542 C CA . PRO B 2 298 ? 16.531 48.470 12.619 1.00 18.74 297 PRO L CA 1
ATOM 4543 C C . PRO B 2 298 ? 15.383 47.762 13.320 1.00 19.18 297 PRO L C 1
ATOM 4544 O O . PRO B 2 298 ? 14.274 47.675 12.770 1.00 19.33 297 PRO L O 1
ATOM 4548 N N . GLY B 2 299 ? 15.655 47.268 14.524 1.00 19.89 298 GLY L N 1
ATOM 4549 C CA . GLY B 2 299 ? 14.611 46.781 15.428 1.00 21.40 298 GLY L CA 1
ATOM 4550 C C . GLY B 2 299 ? 14.361 45.289 15.427 1.00 21.70 298 GLY L C 1
ATOM 4551 O O . GLY B 2 299 ? 13.455 44.803 16.121 1.00 22.18 298 GLY L O 1
ATOM 4552 N N . GLY B 2 300 ? 15.142 44.549 14.647 1.00 20.89 299 GLY L N 1
ATOM 4553 C CA . GLY B 2 300 ? 14.906 43.108 14.522 1.00 20.79 299 GLY L CA 1
ATOM 4554 C C . GLY B 2 300 ? 13.808 42.795 13.518 1.00 20.32 299 GLY L C 1
ATOM 4555 O O . GLY B 2 300 ? 12.863 43.567 13.337 1.00 23.39 299 GLY L O 1
ATOM 4556 N N . LEU B 2 301 ? 13.923 41.651 12.859 1.00 17.33 300 LEU L N 1
ATOM 4557 C CA . LEU B 2 301 ? 13.028 41.330 11.754 1.00 16.25 300 LEU L CA 1
ATOM 4558 C C . LEU B 2 301 ? 12.287 40.038 12.024 1.00 14.67 300 LEU L C 1
ATOM 4559 O O . LEU B 2 301 ? 12.888 39.025 12.419 1.00 15.00 300 LEU L O 1
ATOM 4564 N N . HIS B 2 302 ? 10.980 40.076 11.782 1.00 14.59 301 HIS L N 1
ATOM 4565 C CA . HIS B 2 302 ? 10.172 38.868 11.805 1.00 13.47 301 HIS L CA 1
ATOM 4566 C C . HIS B 2 302 ? 10.673 38.002 10.635 1.00 13.29 301 HIS L C 1
ATOM 4567 O O . HIS B 2 302 ? 11.091 38.532 9.587 1.00 15.04 301 HIS L O 1
ATOM 4574 N N . TYR B 2 303 ? 10.622 36.680 10.802 1.00 13.42 302 TYR L N 1
ATOM 4575 C CA . TYR B 2 303 ? 11.182 35.765 9.800 1.00 15.10 302 TYR L CA 1
ATOM 4576 C C . TYR B 2 303 ? 10.494 35.877 8.439 1.00 13.50 302 TYR L C 1
ATOM 4577 O O . TYR B 2 303 ? 11.114 35.583 7.416 1.00 15.96 302 TYR L O 1
ATOM 4586 N N . SER B 2 304 ? 9.228 36.312 8.413 1.00 15.16 303 SER L N 1
ATOM 4587 C CA . SER B 2 304 ? 8.502 36.427 7.147 1.00 15.39 303 SER L CA 1
ATOM 4588 C C . SER B 2 304 ? 9.064 37.527 6.249 1.00 17.70 303 SER L C 1
ATOM 4589 O O . SER B 2 304 ? 8.768 37.564 5.065 1.00 18.68 303 SER L O 1
ATOM 4592 N N . VAL B 2 305 ? 9.855 38.425 6.829 1.00 17.03 304 VAL L N 1
ATOM 4593 C CA . VAL B 2 305 ? 10.617 39.430 6.058 1.00 17.82 304 VAL L CA 1
ATOM 4594 C C . VAL B 2 305 ? 12.116 39.324 6.370 1.00 16.79 304 VAL L C 1
ATOM 4595 O O . VAL B 2 305 ? 12.865 40.310 6.323 1.00 17.05 304 VAL L O 1
ATOM 4599 N N . GLY B 2 306 ? 12.558 38.113 6.694 1.00 16.03 305 GLY L N 1
ATOM 4600 C CA . GLY B 2 306 ? 13.952 37.914 7.075 1.00 15.03 305 GLY L CA 1
ATOM 4601 C C . GLY B 2 306 ? 14.886 38.139 5.901 1.00 15.40 305 GLY L C 1
ATOM 4602 O O . GLY B 2 306 ? 14.486 38.011 4.738 1.00 16.60 305 GLY L O 1
ATOM 4603 N N . GLU B 2 307 ? 16.138 38.459 6.222 1.00 15.97 306 GLU L N 1
ATOM 4604 C CA . GLU B 2 307 ? 17.139 38.819 5.234 1.00 16.76 306 GLU L CA 1
ATOM 4605 C C . GLU B 2 307 ? 18.424 38.114 5.601 1.00 16.67 306 GLU L C 1
ATOM 4606 O O . GLU B 2 307 ? 18.793 38.058 6.783 1.00 18.27 306 GLU L O 1
ATOM 4612 N N . THR B 2 308 ? 19.124 37.625 4.589 1.00 16.59 307 THR L N 1
ATOM 4613 C CA . THR B 2 308 ? 20.389 36.931 4.793 1.00 16.13 307 THR L CA 1
ATOM 4614 C C . THR B 2 308 ? 21.460 37.575 3.914 1.00 16.74 307 THR L C 1
ATOM 4615 O O . THR B 2 308 ? 21.686 37.169 2.760 1.00 17.14 307 THR L O 1
ATOM 4619 N N . ASN B 2 309 ? 22.096 38.587 4.496 1.00 16.33 308 ASN L N 1
ATOM 4620 C CA . ASN B 2 309 ? 23.163 39.342 3.865 1.00 16.67 308 ASN L CA 1
ATOM 4621 C C . ASN B 2 309 ? 24.413 39.264 4.744 1.00 16.47 308 ASN L C 1
ATOM 4622 O O . ASN B 2 309 ? 24.630 40.123 5.610 1.00 16.31 308 ASN L O 1
ATOM 4627 N N . PRO B 2 310 ? 25.232 38.222 4.542 1.00 15.28 309 PRO L N 1
ATOM 4628 C CA . PRO B 2 310 ? 26.390 38.005 5.412 1.00 15.74 309 PRO L CA 1
ATOM 4629 C C . PRO B 2 310 ? 27.417 39.130 5.323 1.00 15.63 309 PRO L C 1
ATOM 4630 O O . PRO B 2 310 ? 27.615 39.728 4.260 1.00 16.74 309 PRO L O 1
ATOM 4634 N N . ASN B 2 311 ? 28.048 39.416 6.460 1.00 14.26 310 ASN L N 1
ATOM 4635 C CA . ASN B 2 311 ? 29.051 40.462 6.535 1.00 14.63 310 ASN L CA 1
ATOM 4636 C C . ASN B 2 311 ? 30.037 40.153 7.653 1.00 14.49 310 ASN L C 1
ATOM 4637 O O . ASN B 2 311 ? 29.850 40.595 8.797 1.00 15.50 310 ASN L O 1
ATOM 4642 N N . PRO B 2 312 ? 31.099 39.389 7.330 1.00 15.17 311 PRO L N 1
ATOM 4643 C CA . PRO B 2 312 ? 32.077 39.014 8.358 1.00 17.11 311 PRO L CA 1
ATOM 4644 C C . PRO B 2 312 ? 32.910 40.196 8.867 1.00 17.76 311 PRO L C 1
ATOM 4645 O O . PRO B 2 312 ? 33.652 40.035 9.837 1.00 19.94 311 PRO L O 1
ATOM 4649 N N . ASP B 2 313 ? 32.772 41.362 8.238 1.00 17.50 312 ASP L N 1
ATOM 4650 C CA . ASP B 2 313 ? 33.490 42.565 8.669 1.00 19.04 312 ASP L CA 1
ATOM 4651 C C . ASP B 2 313 ? 32.668 43.492 9.546 1.00 19.51 312 ASP L C 1
ATOM 4652 O O . ASP B 2 313 ? 33.114 44.593 9.900 1.00 20.12 312 ASP L O 1
ATOM 4657 N N . LYS B 2 314 ? 31.469 43.065 9.913 1.00 17.81 313 LYS L N 1
ATOM 4658 C CA . LYS B 2 314 ? 30.591 43.957 10.666 1.00 17.08 313 LYS L CA 1
ATOM 4659 C C . LYS B 2 314 ? 31.194 44.308 12.029 1.00 18.14 313 LYS L C 1
ATOM 4660 O O . LYS B 2 314 ? 31.447 43.413 12.841 1.00 18.14 313 LYS L O 1
ATOM 4666 N N . PRO B 2 315 ? 31.437 45.613 12.286 1.00 20.59 314 PRO L N 1
ATOM 4667 C CA . PRO B 2 315 ? 32.026 45.984 13.573 1.00 19.80 314 PRO L CA 1
ATOM 4668 C C . PRO B 2 315 ? 31.174 45.528 14.757 1.00 19.79 314 PRO L C 1
ATOM 4669 O O . PRO B 2 315 ? 29.950 45.684 14.747 1.00 20.77 314 PRO L O 1
ATOM 4673 N N . GLY B 2 316 ? 31.835 44.943 15.750 1.00 19.78 315 GLY L N 1
ATOM 4674 C CA . GLY B 2 316 ? 31.184 44.554 16.981 1.00 19.29 315 GLY L CA 1
ATOM 4675 C C . GLY B 2 316 ? 30.532 43.184 16.937 1.00 18.26 315 GLY L C 1
ATOM 4676 O O . GLY B 2 316 ? 30.101 42.679 17.966 1.00 20.30 315 GLY L O 1
ATOM 4677 N N . ALA B 2 317 ? 30.448 42.583 15.752 1.00 16.14 316 ALA L N 1
ATOM 4678 C CA . ALA B 2 317 ? 29.840 41.245 15.642 1.00 14.31 316 ALA L CA 1
ATOM 4679 C C . ALA B 2 317 ? 30.824 40.151 16.021 1.00 13.68 316 ALA L C 1
ATOM 4680 O O . ALA B 2 317 ? 32.051 40.316 15.863 1.00 15.67 316 ALA L O 1
ATOM 4682 N N . TYR B 2 318 ? 30.298 39.023 16.509 1.00 12.63 317 TYR L N 1
ATOM 4683 C CA . TYR B 2 318 ? 31.181 37.902 16.891 1.00 12.73 317 TYR L CA 1
ATOM 4684 C C . TYR B 2 318 ? 30.677 36.508 16.547 1.00 11.76 317 TYR L C 1
ATOM 4685 O O . TYR B 2 318 ? 31.330 35.509 16.884 1.00 14.38 317 TYR L O 1
ATOM 4694 N N . SER B 2 319 ? 29.542 36.422 15.864 1.00 11.54 318 SER L N 1
ATOM 4695 C CA . SER B 2 319 ? 28.994 35.102 15.539 1.00 12.05 318 SER L CA 1
ATOM 4696 C C . SER B 2 319 ? 28.243 35.103 14.214 1.00 11.47 318 SER L C 1
ATOM 4697 O O . SER B 2 319 ? 27.623 36.109 13.845 1.00 12.85 318 SER L O 1
ATOM 4700 N N . PHE B 2 320 ? 28.266 33.972 13.516 1.00 10.66 319 PHE L N 1
ATOM 4701 C CA . PHE B 2 320 ? 27.361 33.783 12.372 1.00 9.78 319 PHE L CA 1
ATOM 4702 C C . PHE B 2 320 ? 25.942 33.377 12.774 1.00 10.11 319 PHE L C 1
ATOM 4703 O O . PHE B 2 320 ? 25.089 33.167 11.907 1.00 11.56 319 PHE L O 1
ATOM 4711 N N . VAL B 2 321 ? 25.692 33.219 14.072 1.00 8.72 320 VAL L N 1
ATOM 4712 C CA . VAL B 2 321 ? 24.335 32.907 14.544 1.00 10.94 320 VAL L CA 1
ATOM 4713 C C . VAL B 2 321 ? 23.599 34.230 14.758 1.00 11.22 320 VAL L C 1
ATOM 4714 O O . VAL B 2 321 ? 24.136 35.130 15.420 1.00 12.02 320 VAL L O 1
ATOM 4718 N N . LYS B 2 322 ? 22.387 34.343 14.202 1.00 11.07 321 LYS L N 1
ATOM 4719 C CA . LYS B 2 322 ? 21.505 35.483 14.508 1.00 12.16 321 LYS L CA 1
ATOM 4720 C C . LYS B 2 322 ? 20.956 35.356 15.927 1.00 11.61 321 LYS L C 1
ATOM 4721 O O . LYS B 2 322 ? 21.155 34.326 16.583 1.00 12.38 321 LYS L O 1
ATOM 4727 N N . ALA B 2 323 ? 20.244 36.379 16.392 1.00 11.76 322 ALA L N 1
ATOM 4728 C CA . ALA B 2 323 ? 19.758 36.373 17.774 1.00 11.43 322 ALA L CA 1
ATOM 4729 C C . ALA B 2 323 ? 18.214 36.454 17.819 1.00 11.12 322 ALA L C 1
ATOM 4730 O O . ALA B 2 323 ? 17.646 37.555 17.813 1.00 14.06 322 ALA L O 1
ATOM 4732 N N . PRO B 2 324 ? 17.525 35.291 17.869 1.00 11.05 323 PRO L N 1
ATOM 4733 C CA . PRO B 2 324 ? 16.065 35.320 17.920 1.00 11.74 323 PRO L CA 1
ATOM 4734 C C . PRO B 2 324 ? 15.584 35.674 19.322 1.00 11.62 323 PRO L C 1
ATOM 4735 O O . PRO B 2 324 ? 16.159 35.230 20.305 1.00 12.00 323 PRO L O 1
ATOM 4739 N N . ARG B 2 325 ? 14.519 36.459 19.406 1.00 12.43 324 ARG L N 1
ATOM 4740 C CA . ARG B 2 325 ? 13.932 36.832 20.686 1.00 13.35 324 ARG L CA 1
ATOM 4741 C C . ARG B 2 325 ? 12.415 36.701 20.545 1.00 12.60 324 ARG L C 1
ATOM 4742 O O . ARG B 2 325 ? 11.859 36.849 19.432 1.00 12.83 324 ARG L O 1
ATOM 4750 N N . TYR B 2 326 ? 11.758 36.403 21.661 1.00 13.16 325 TYR L N 1
ATOM 4751 C CA . TYR B 2 326 ? 10.314 36.283 21.693 1.00 12.25 325 TYR L CA 1
ATOM 4752 C C . TYR B 2 326 ? 9.828 37.377 22.617 1.00 13.34 325 TYR L C 1
ATOM 4753 O O . TYR B 2 326 ? 10.177 37.379 23.785 1.00 14.05 325 TYR L O 1
ATOM 4762 N N . LYS B 2 327 ? 9.033 38.307 22.092 1.00 15.36 326 LYS L N 1
ATOM 4763 C CA . LYS B 2 327 ? 8.646 39.493 22.871 1.00 18.12 326 LYS L CA 1
ATOM 4764 C C . LYS B 2 327 ? 9.886 40.163 23.484 1.00 16.65 326 LYS L C 1
ATOM 4765 O O . LYS B 2 327 ? 9.872 40.572 24.662 1.00 17.14 326 LYS L O 1
ATOM 4771 N N . ASP B 2 328 ? 10.966 40.223 22.692 1.00 16.35 327 ASP L N 1
ATOM 4772 C CA . ASP B 2 328 ? 12.260 40.775 23.131 1.00 16.41 327 ASP L CA 1
ATOM 4773 C C . ASP B 2 328 ? 12.948 40.045 24.295 1.00 16.18 327 ASP L C 1
ATOM 4774 O O . ASP B 2 328 ? 13.865 40.588 24.919 1.00 18.51 327 ASP L O 1
ATOM 4779 N N . LYS B 2 329 ? 12.531 38.807 24.558 1.00 15.23 328 LYS L N 1
ATOM 4780 C CA . LYS B 2 329 ? 13.145 37.987 25.595 1.00 15.32 328 LYS L CA 1
ATOM 4781 C C . LYS B 2 329 ? 13.946 36.841 24.979 1.00 15.14 328 LYS L C 1
ATOM 4782 O O . LYS B 2 329 ? 13.461 36.189 24.051 1.00 14.00 328 LYS L O 1
ATOM 4788 N N . PRO B 2 330 ? 15.160 36.582 25.497 1.00 14.22 329 PRO L N 1
ATOM 4789 C CA . PRO B 2 330 ? 15.839 35.327 25.115 1.00 14.14 329 PRO L CA 1
ATOM 4790 C C . PRO B 2 330 ? 15.055 34.136 25.673 1.00 13.54 329 PRO L C 1
ATOM 4791 O O . PRO B 2 330 ? 14.579 34.197 26.815 1.00 14.15 329 PRO L O 1
ATOM 4795 N N . CYS B 2 331 ? 14.885 33.091 24.862 1.00 13.03 330 CYS L N 1
ATOM 4796 C CA . CYS B 2 331 ? 14.169 31.888 25.273 1.00 12.79 330 CYS L CA 1
ATOM 4797 C C . CYS B 2 331 ? 14.978 30.710 24.803 1.00 12.17 330 CYS L C 1
ATOM 4798 O O . CYS B 2 331 ? 15.483 30.719 23.662 1.00 13.28 330 CYS L O 1
ATOM 4801 N N . GLU B 2 332 ? 15.094 29.694 25.658 1.00 10.92 331 GLU L N 1
ATOM 4802 C CA . GLU B 2 332 ? 15.741 28.461 25.237 1.00 10.89 331 GLU L CA 1
ATOM 4803 C C . GLU B 2 332 ? 14.755 27.411 24.736 1.00 11.08 331 GLU L C 1
ATOM 4804 O O . GLU B 2 332 ? 13.534 27.511 24.949 1.00 10.64 331 GLU L O 1
ATOM 4810 N N . VAL B 2 333 ? 15.299 26.430 24.023 1.00 9.79 332 VAL L N 1
ATOM 4811 C CA . VAL B 2 333 ? 14.492 25.415 23.352 1.00 9.22 332 VAL L CA 1
ATOM 4812 C C . VAL B 2 333 ? 15.105 24.042 23.555 1.00 8.98 332 VAL L C 1
ATOM 4813 O O . VAL B 2 333 ? 16.266 23.920 23.977 1.00 9.81 332 VAL L O 1
ATOM 4817 N N . GLY B 2 334 ? 14.348 23.007 23.210 1.00 8.58 333 GLY L N 1
ATOM 4818 C CA . GLY B 2 334 ? 14.856 21.644 23.339 1.00 8.51 333 GLY L CA 1
ATOM 4819 C C . GLY B 2 334 ? 13.973 20.829 24.264 1.00 7.47 333 GLY L C 1
ATOM 4820 O O . GLY B 2 334 ? 12.881 21.282 24.628 1.00 9.73 333 GLY L O 1
ATOM 4821 N N . PRO B 2 335 ? 14.440 19.627 24.644 1.00 8.53 334 PRO L N 1
ATOM 4822 C CA . PRO B 2 335 ? 13.638 18.764 25.498 1.00 8.40 334 PRO L CA 1
ATOM 4823 C C . PRO B 2 335 ? 13.205 19.473 26.801 1.00 9.36 334 PRO L C 1
ATOM 4824 O O . PRO B 2 335 ? 12.039 19.369 27.172 1.00 8.45 334 PRO L O 1
ATOM 4828 N N . LEU B 2 336 ? 14.109 20.193 27.474 1.00 8.40 335 LEU L N 1
ATOM 4829 C CA . LEU B 2 336 ? 13.709 20.932 28.662 1.00 9.91 335 LEU L CA 1
ATOM 4830 C C . LEU B 2 336 ? 12.520 21.841 28.370 1.00 8.73 335 LEU L C 1
ATOM 4831 O O . LEU B 2 336 ? 11.559 21.869 29.166 1.00 10.31 335 LEU L O 1
ATOM 4836 N N . ALA B 2 337 ? 12.575 22.576 27.244 1.00 9.03 336 ALA L N 1
ATOM 4837 C CA . ALA B 2 337 ? 11.499 23.493 26.864 1.00 10.02 336 ALA L CA 1
ATOM 4838 C C . ALA B 2 337 ? 10.181 22.747 26.630 1.00 10.83 336 ALA L C 1
ATOM 4839 O O . ALA B 2 337 ? 9.118 23.127 27.176 1.00 10.45 336 ALA L O 1
ATOM 4841 N N . ARG B 2 338 ? 10.239 21.711 25.793 1.00 9.50 337 ARG L N 1
ATOM 4842 C CA . ARG B 2 338 ? 9.025 20.959 25.446 1.00 10.26 337 ARG L CA 1
ATOM 4843 C C . ARG B 2 338 ? 8.430 20.265 26.656 1.00 9.44 337 ARG L C 1
ATOM 4844 O O . ARG B 2 338 ? 7.190 20.282 26.854 1.00 10.19 337 ARG L O 1
ATOM 4852 N N . MET B 2 339 ? 9.300 19.668 27.480 1.00 9.89 338 MET L N 1
ATOM 4853 C CA . MET B 2 339 ? 8.836 18.898 28.633 1.00 11.94 338 MET L CA 1
ATOM 4854 C C . MET B 2 339 ? 8.293 19.848 29.694 1.00 11.23 338 MET L C 1
ATOM 4855 O O . MET B 2 339 ? 7.290 19.531 30.344 1.00 12.22 338 MET L O 1
ATOM 4860 N N . TRP B 2 340 ? 8.917 21.022 29.848 1.00 10.57 339 TRP L N 1
ATOM 4861 C CA . TRP B 2 340 ? 8.379 22.025 30.776 1.00 10.35 339 TRP L CA 1
ATOM 4862 C C . TRP B 2 340 ? 6.997 22.523 30.320 1.00 10.34 339 TRP L C 1
ATOM 4863 O O . TRP B 2 340 ? 6.065 22.577 31.111 1.00 12.21 339 TRP L O 1
ATOM 4874 N N . VAL B 2 341 ? 6.867 22.851 29.031 1.00 9.62 340 VAL L N 1
ATOM 4875 C CA . VAL B 2 341 ? 5.613 23.380 28.494 1.00 12.01 340 VAL L CA 1
ATOM 4876 C C . VAL B 2 341 ? 4.492 22.345 28.559 1.00 11.15 340 VAL L C 1
ATOM 4877 O O . VAL B 2 341 ? 3.392 22.655 29.032 1.00 12.60 340 VAL L O 1
ATOM 4881 N N . GLN B 2 342 ? 4.757 21.117 28.102 1.00 11.22 341 GLN L N 1
ATOM 4882 C CA . GLN B 2 342 ? 3.735 20.066 28.112 1.00 12.38 341 GLN L CA 1
ATOM 4883 C C . GLN B 2 342 ? 3.452 19.551 29.515 1.00 12.20 341 GLN L C 1
ATOM 4884 O O . GLN B 2 342 ? 2.300 19.215 29.857 1.00 13.53 341 GLN L O 1
ATOM 4890 N N . ASN B 2 343 ? 4.512 19.473 30.314 1.00 11.78 342 ASN L N 1
ATOM 4891 C CA . ASN B 2 343 ? 4.457 18.902 31.672 1.00 12.08 342 ASN L CA 1
ATOM 4892 C C . ASN B 2 343 ? 3.836 17.490 31.700 1.00 11.90 342 ASN L C 1
ATOM 4893 O O . ASN B 2 343 ? 2.843 17.251 32.394 1.00 13.81 342 ASN L O 1
ATOM 4898 N N . PRO B 2 344 ? 4.433 16.544 30.958 1.00 12.66 343 PRO L N 1
ATOM 4899 C CA . PRO B 2 344 ? 3.902 15.183 30.921 1.00 11.40 343 PRO L CA 1
ATOM 4900 C C . PRO B 2 344 ? 4.242 14.410 32.181 1.00 12.44 343 PRO L C 1
ATOM 4901 O O . PRO B 2 344 ? 5.082 14.835 32.975 1.00 13.48 343 PRO L O 1
ATOM 4905 N N . GLU B 2 345 ? 3.557 13.293 32.379 1.00 11.63 344 GLU L N 1
ATOM 4906 C CA . GLU B 2 345 ? 3.922 12.386 33.447 1.00 12.91 344 GLU L CA 1
ATOM 4907 C C . GLU B 2 345 ? 5.299 11.778 33.152 1.00 12.46 344 GLU L C 1
ATOM 4908 O O . GLU B 2 345 ? 5.617 11.415 32.007 1.00 14.17 344 GLU L O 1
ATOM 4914 N N . LEU B 2 346 ? 6.095 11.664 34.209 1.00 12.80 345 LEU L N 1
ATOM 4915 C CA . LEU B 2 346 ? 7.414 11.048 34.125 1.00 12.91 345 LEU L CA 1
ATOM 4916 C C . LEU B 2 346 ? 7.303 9.541 33.868 1.00 13.24 345 LEU L C 1
ATOM 4917 O O . LEU B 2 346 ? 6.294 8.907 34.218 1.00 13.34 345 LEU L O 1
ATOM 4922 N N . SER B 2 347 ? 8.349 8.977 33.266 1.00 12.54 346 SER L N 1
ATOM 4923 C CA . SER B 2 347 ? 8.462 7.535 33.073 1.00 12.13 346 SER L CA 1
ATOM 4924 C C . SER B 2 347 ? 8.342 6.824 34.425 1.00 12.07 346 SER L C 1
ATOM 4925 O O . SER B 2 347 ? 8.669 7.401 35.473 1.00 12.71 346 SER L O 1
ATOM 4928 N N . PRO B 2 348 ? 7.890 5.564 34.415 1.00 13.76 347 PRO L N 1
ATOM 4929 C CA . PRO B 2 348 ? 7.886 4.807 35.666 1.00 16.04 347 PRO L CA 1
ATOM 4930 C C . PRO B 2 348 ? 9.297 4.698 36.254 1.00 15.11 347 PRO L C 1
ATOM 4931 O O . PRO B 2 348 ? 9.458 4.736 37.476 1.00 16.10 347 PRO L O 1
ATOM 4935 N N . VAL B 2 349 ? 10.309 4.600 35.394 1.00 15.50 348 VAL L N 1
ATOM 4936 C CA . VAL B 2 349 ? 11.702 4.522 35.848 1.00 15.35 348 VAL L CA 1
ATOM 4937 C C . VAL B 2 349 ? 12.090 5.795 36.601 1.00 15.61 348 VAL L C 1
ATOM 4938 O O . VAL B 2 349 ? 12.683 5.740 37.691 1.00 16.10 348 VAL L O 1
ATOM 4942 N N . GLY B 2 350 ? 11.737 6.939 36.029 1.00 13.25 349 GLY L N 1
ATOM 4943 C CA . GLY B 2 350 ? 12.044 8.216 36.632 1.00 14.54 349 GLY L CA 1
ATOM 4944 C C . GLY B 2 350 ? 11.329 8.400 37.947 1.00 13.25 349 GLY L C 1
ATOM 4945 O O . GLY B 2 350 ? 11.929 8.861 38.916 1.00 14.53 349 GLY L O 1
ATOM 4946 N N . GLN B 2 351 ? 10.042 8.052 38.007 1.00 13.86 350 GLN L N 1
ATOM 4947 C CA . GLN B 2 351 ? 9.313 8.215 39.268 1.00 13.93 350 GLN L CA 1
ATOM 4948 C C . GLN B 2 351 ? 9.970 7.372 40.357 1.00 13.10 350 GLN L C 1
ATOM 4949 O O . GLN B 2 351 ? 10.119 7.821 41.491 1.00 14.91 350 GLN L O 1
ATOM 4955 N N . LYS B 2 352 ? 10.373 6.156 40.001 1.00 13.72 351 LYS L N 1
ATOM 4956 C CA . LYS B 2 352 ? 10.970 5.220 40.940 1.00 15.07 351 LYS L CA 1
ATOM 4957 C C . LYS B 2 352 ? 12.355 5.688 41.376 1.00 14.59 351 LYS L C 1
ATOM 4958 O O . LYS B 2 352 ? 12.655 5.738 42.575 1.00 16.24 351 LYS L O 1
ATOM 4969 N N . LEU B 2 353 ? 13.206 6.033 40.418 1.00 14.33 352 LEU L N 1
ATOM 4970 C CA . LEU B 2 353 ? 14.587 6.364 40.756 1.00 13.03 352 LEU L CA 1
ATOM 4971 C C . LEU B 2 353 ? 14.720 7.726 41.424 1.00 13.88 352 LEU L C 1
ATOM 4972 O O . LEU B 2 353 ? 15.616 7.916 42.245 1.00 15.63 352 LEU L O 1
ATOM 4977 N N . LEU B 2 354 ? 13.830 8.666 41.099 1.00 13.51 353 LEU L N 1
ATOM 4978 C CA . LEU B 2 354 ? 13.851 9.944 41.795 1.00 14.55 353 LEU L CA 1
ATOM 4979 C C . LEU B 2 354 ? 13.578 9.699 43.272 1.00 16.90 353 LEU L C 1
ATOM 4980 O O . LEU B 2 354 ? 14.209 10.322 44.120 1.00 18.78 353 LEU L O 1
ATOM 4985 N N . LYS B 2 355 ? 12.654 8.780 43.584 1.00 15.10 354 LYS L N 1
ATOM 4986 C CA . LYS B 2 355 ? 12.349 8.459 44.985 1.00 17.41 354 LYS L CA 1
ATOM 4987 C C . LYS B 2 355 ? 13.518 7.706 45.622 1.00 18.90 354 LYS L C 1
ATOM 4988 O O . LYS B 2 355 ? 14.012 8.089 46.687 1.00 20.74 354 LYS L O 1
ATOM 4994 N N . GLU B 2 356 ? 13.968 6.650 44.955 1.00 19.55 355 GLU L N 1
ATOM 4995 C CA . GLU B 2 356 ? 14.996 5.762 45.516 1.00 18.24 355 GLU L CA 1
ATOM 4996 C C . GLU B 2 356 ? 16.362 6.413 45.670 1.00 17.70 355 GLU L C 1
ATOM 4997 O O . GLU B 2 356 ? 17.023 6.214 46.693 1.00 20.26 355 GLU L O 1
ATOM 5003 N N . LEU B 2 357 ? 16.786 7.171 44.659 1.00 17.16 356 LEU L N 1
ATOM 5004 C CA . LEU B 2 357 ? 18.142 7.714 44.648 1.00 16.04 356 LEU L CA 1
ATOM 5005 C C . LEU B 2 357 ? 18.257 9.141 45.179 1.00 18.58 356 LEU L C 1
ATOM 5006 O O . LEU B 2 357 ? 19.346 9.580 45.562 1.00 20.44 356 LEU L O 1
ATOM 5011 N N . TYR B 2 358 ? 17.149 9.873 45.198 1.00 16.87 357 TYR L N 1
ATOM 5012 C CA . TYR B 2 358 ? 17.194 11.286 45.580 1.00 18.45 357 TYR L CA 1
ATOM 5013 C C . TYR B 2 358 ? 16.246 11.659 46.723 1.00 18.91 357 TYR L C 1
ATOM 5014 O O . TYR B 2 358 ? 16.346 12.762 47.266 1.00 22.48 357 TYR L O 1
ATOM 5023 N N . GLY B 2 359 ? 15.305 10.782 47.048 1.00 19.05 358 GLY L N 1
ATOM 5024 C CA . GLY B 2 359 ? 14.274 11.112 48.043 1.00 20.06 358 GLY L CA 1
ATOM 5025 C C . GLY B 2 359 ? 13.279 12.134 47.527 1.00 21.86 358 GLY L C 1
ATOM 5026 O O . GLY B 2 359 ? 12.652 12.860 48.322 1.00 24.52 358 GLY L O 1
ATOM 5027 N N . ILE B 2 360 ? 13.121 12.174 46.200 1.00 20.72 359 ILE L N 1
ATOM 5028 C CA . ILE B 2 360 ? 12.194 13.101 45.541 1.00 20.35 359 ILE L CA 1
ATOM 5029 C C . ILE B 2 360 ? 10.920 12.380 45.115 1.00 19.64 359 ILE L C 1
ATOM 5030 O O . ILE B 2 360 ? 10.975 11.324 44.473 1.00 20.50 359 ILE L O 1
ATOM 5035 N N . GLU B 2 361 ? 9.781 12.952 45.496 1.00 20.18 360 GLU L N 1
ATOM 5036 C CA . GLU B 2 361 ? 8.475 12.494 45.031 1.00 19.75 360 GLU L CA 1
ATOM 5037 C C . GLU B 2 361 ? 8.111 13.358 43.838 1.00 19.92 360 GLU L C 1
ATOM 5038 O O . GLU B 2 361 ? 7.972 14.598 43.950 1.00 21.73 360 GLU L O 1
ATOM 5044 N N . ALA B 2 362 ? 8.004 12.715 42.682 1.00 18.34 361 ALA L N 1
ATOM 5045 C CA . ALA B 2 362 ? 7.741 13.432 41.437 1.00 15.50 361 ALA L CA 1
ATOM 5046 C C . ALA B 2 362 ? 6.859 12.578 40.550 1.00 15.95 361 ALA L C 1
ATOM 5047 O O . ALA B 2 362 ? 7.144 11.392 40.332 1.00 17.64 361 ALA L O 1
ATOM 5049 N N . LYS B 2 363 ? 5.795 13.189 40.035 1.00 15.83 362 LYS L N 1
ATOM 5050 C CA . LYS B 2 363 ? 4.860 12.516 39.151 1.00 14.89 362 LYS L CA 1
ATOM 5051 C C . LYS B 2 363 ? 5.003 13.099 37.747 1.00 13.56 362 LYS L C 1
ATOM 5052 O O . LYS B 2 363 ? 5.115 12.358 36.777 1.00 14.59 362 LYS L O 1
ATOM 5058 N N . ASN B 2 364 ? 4.999 14.430 37.658 1.00 14.84 363 ASN L N 1
ATOM 5059 C CA . ASN B 2 364 ? 5.060 15.151 36.390 1.00 13.24 363 ASN L CA 1
ATOM 5060 C C . ASN B 2 364 ? 6.368 15.919 36.260 1.00 12.06 363 ASN L C 1
ATOM 5061 O O . ASN B 2 364 ? 7.036 16.198 37.261 1.00 12.70 363 ASN L O 1
ATOM 5066 N N . PHE B 2 365 ? 6.762 16.228 35.023 1.00 12.20 364 PHE L N 1
ATOM 5067 C CA . PHE B 2 365 ? 8.057 16.883 34.790 1.00 12.60 364 PHE L CA 1
ATOM 5068 C C . PHE B 2 365 ? 8.291 18.115 35.683 1.00 12.30 364 PHE L C 1
ATOM 5069 O O . PHE B 2 365 ? 9.385 18.297 36.239 1.00 12.60 364 PHE L O 1
ATOM 5077 N N . ARG B 2 366 ? 7.268 18.961 35.833 1.00 12.33 365 ARG L N 1
ATOM 5078 C CA . ARG B 2 366 ? 7.434 20.198 36.599 1.00 13.21 365 ARG L CA 1
ATOM 5079 C C . ARG B 2 366 ? 7.675 19.950 38.081 1.00 14.02 365 ARG L C 1
ATOM 5080 O O . ARG B 2 366 ? 8.087 20.858 38.793 1.00 15.64 365 ARG L O 1
ATOM 5088 N N . ASP B 2 367 ? 7.430 18.723 38.536 1.00 14.15 366 ASP L N 1
ATOM 5089 C CA . ASP B 2 367 ? 7.702 18.380 39.927 1.00 14.45 366 ASP L CA 1
ATOM 5090 C C . ASP B 2 367 ? 9.213 18.424 40.224 1.00 15.97 366 ASP L C 1
ATOM 5091 O O . ASP B 2 367 ? 9.611 18.483 41.394 1.00 17.61 366 ASP L O 1
ATOM 5096 N N . LEU B 2 368 ? 10.049 18.397 39.178 1.00 15.81 367 LEU L N 1
ATOM 5097 C CA . LEU B 2 368 ? 11.494 18.605 39.366 1.00 14.33 367 LEU L CA 1
ATOM 5098 C C . LEU B 2 368 ? 11.809 20.024 39.853 1.00 16.65 367 LEU L C 1
ATOM 5099 O O . LEU B 2 368 ? 12.894 20.271 40.420 1.00 16.27 367 LEU L O 1
ATOM 5104 N N . GLY B 2 369 ? 10.872 20.949 39.627 1.00 16.73 368 GLY L N 1
ATOM 5105 C CA . GLY B 2 369 ? 11.044 22.364 39.995 1.00 17.86 368 GLY L CA 1
ATOM 5106 C C . GLY B 2 369 ? 12.330 22.981 39.450 1.00 17.97 368 GLY L C 1
ATOM 5107 O O . GLY B 2 369 ? 12.664 22.810 38.265 1.00 16.02 368 GLY L O 1
ATOM 5108 N N . ASP B 2 370 ? 13.053 23.696 40.306 1.00 18.26 369 ASP L N 1
ATOM 5109 C CA . ASP B 2 370 ? 14.323 24.342 39.941 1.00 19.97 369 ASP L CA 1
ATOM 5110 C C . ASP B 2 370 ? 15.338 23.394 39.309 1.00 18.81 369 ASP L C 1
ATOM 5111 O O . ASP B 2 370 ? 16.156 23.813 38.468 1.00 18.14 369 ASP L O 1
ATOM 5116 N N . LYS B 2 371 ? 15.320 22.134 39.735 1.00 17.92 370 LYS L N 1
ATOM 5117 C CA . LYS B 2 371 ? 16.260 21.142 39.194 1.00 16.71 370 LYS L CA 1
ATOM 5118 C C . LYS B 2 371 ? 16.141 20.964 37.674 1.00 14.88 370 LYS L C 1
ATOM 5119 O O . LYS B 2 371 ? 17.117 20.579 37.011 1.00 13.94 370 LYS L O 1
ATOM 5125 N N . ALA B 2 372 ? 14.962 21.227 37.107 1.00 12.33 371 ALA L N 1
ATOM 5126 C CA . ALA B 2 372 ? 14.823 21.126 35.653 1.00 11.03 371 ALA L CA 1
ATOM 5127 C C . ALA B 2 372 ? 15.770 22.083 34.897 1.00 12.50 371 ALA L C 1
ATOM 5128 O O . ALA B 2 372 ? 16.332 21.717 33.843 1.00 12.65 371 ALA L O 1
ATOM 5130 N N . PHE B 2 373 ? 15.948 23.295 35.436 1.00 11.25 372 PHE L N 1
ATOM 5131 C CA . PHE B 2 373 ? 16.734 24.335 34.773 1.00 12.91 372 PHE L CA 1
ATOM 5132 C C . PHE B 2 373 ? 18.199 24.271 35.216 1.00 13.13 372 PHE L C 1
ATOM 5133 O O . PHE B 2 373 ? 18.686 25.098 35.997 1.00 14.08 372 PHE L O 1
ATOM 5141 N N . SER B 2 374 ? 18.880 23.236 34.737 1.00 12.25 373 SER L N 1
ATOM 5142 C CA . SER B 2 374 ? 20.259 22.973 35.138 1.00 12.10 373 SER L CA 1
ATOM 5143 C C . SER B 2 374 ? 20.931 22.056 34.130 1.00 11.72 373 SER L C 1
ATOM 5144 O O . SER B 2 374 ? 20.252 21.487 33.269 1.00 10.80 373 SER L O 1
ATOM 5147 N N . ILE B 2 375 ? 22.241 21.883 34.266 1.00 10.98 374 ILE L N 1
ATOM 5148 C CA . ILE B 2 375 ? 22.989 20.940 33.433 1.00 10.92 374 ILE L CA 1
ATOM 5149 C C . ILE B 2 375 ? 22.321 19.555 33.446 1.00 11.62 374 ILE L C 1
ATOM 5150 O O . ILE B 2 375 ? 21.957 19.037 32.378 1.00 11.36 374 ILE L O 1
ATOM 5155 N N . MET B 2 376 ? 22.138 18.968 34.635 1.00 12.22 375 MET L N 1
ATOM 5156 C CA . MET B 2 376 ? 21.563 17.622 34.717 1.00 11.69 375 MET L CA 1
ATOM 5157 C C . MET B 2 376 ? 20.075 17.613 34.360 1.00 10.87 375 MET L C 1
ATOM 5158 O O . MET B 2 376 ? 19.575 16.617 33.833 1.00 11.48 375 MET L O 1
ATOM 5163 N N . GLY B 2 377 ? 19.374 18.708 34.640 1.00 11.08 376 GLY L N 1
ATOM 5164 C CA . GLY B 2 377 ? 17.958 18.812 34.278 1.00 11.75 376 GLY L CA 1
ATOM 5165 C C . GLY B 2 377 ? 17.756 18.696 32.768 1.00 10.89 376 GLY L C 1
ATOM 5166 O O . GLY B 2 377 ? 16.799 18.049 32.307 1.00 11.42 376 GLY L O 1
ATOM 5167 N N . ARG B 2 378 ? 18.666 19.293 31.993 1.00 10.23 377 ARG L N 1
ATOM 5168 C CA . ARG B 2 378 ? 18.571 19.185 30.536 1.00 10.25 377 ARG L CA 1
ATOM 5169 C C . ARG B 2 378 ? 18.785 17.742 30.053 1.00 10.79 377 ARG L C 1
ATOM 5170 O O . ARG B 2 378 ? 18.121 17.297 29.105 1.00 10.10 377 ARG L O 1
ATOM 5178 N N . HIS B 2 379 ? 19.706 17.025 30.687 1.00 10.08 378 HIS L N 1
ATOM 5179 C CA . HIS B 2 379 ? 19.904 15.607 30.341 1.00 10.73 378 HIS L CA 1
ATOM 5180 C C . HIS B 2 379 ? 18.706 14.756 30.729 1.00 10.71 378 HIS L C 1
ATOM 5181 O O . HIS B 2 379 ? 18.290 13.879 29.947 1.00 10.57 378 HIS L O 1
ATOM 5188 N N . VAL B 2 380 ? 18.167 14.995 31.927 1.00 10.22 379 VAL L N 1
ATOM 5189 C CA . VAL B 2 380 ? 16.976 14.292 32.378 1.00 10.62 379 VAL L CA 1
ATOM 5190 C C . VAL B 2 380 ? 15.799 14.529 31.423 1.00 9.38 379 VAL L C 1
ATOM 5191 O O . VAL B 2 380 ? 15.092 13.578 31.053 1.00 10.40 379 VAL L O 1
ATOM 5195 N N . ALA B 2 381 ? 15.589 15.791 31.041 1.00 9.49 380 ALA L N 1
ATOM 5196 C CA . ALA B 2 381 ? 14.494 16.149 30.127 1.00 9.07 380 ALA L CA 1
ATOM 5197 C C . ALA B 2 381 ? 14.650 15.376 28.813 1.00 8.48 380 ALA L C 1
ATOM 5198 O O . ALA B 2 381 ? 13.674 14.833 28.293 1.00 9.91 380 ALA L O 1
ATOM 5200 N N . ARG B 2 382 ? 15.880 15.321 28.292 1.00 7.72 381 ARG L N 1
ATOM 5201 C CA . ARG B 2 382 ? 16.129 14.641 27.032 1.00 8.63 381 ARG L CA 1
ATOM 5202 C C . ARG B 2 382 ? 15.875 13.127 27.144 1.00 9.81 381 ARG L C 1
ATOM 5203 O O . ARG B 2 382 ? 15.267 12.542 26.240 1.00 9.92 381 ARG L O 1
ATOM 5211 N N . ALA B 2 383 ? 16.279 12.509 28.260 1.00 8.67 382 ALA L N 1
ATOM 5212 C CA . ALA B 2 383 ? 16.068 11.075 28.464 1.00 8.40 382 ALA L CA 1
ATOM 5213 C C . ALA B 2 383 ? 14.570 10.793 28.598 1.00 10.30 382 ALA L C 1
ATOM 5214 O O . ALA B 2 383 ? 14.033 9.855 27.993 1.00 9.62 382 ALA L O 1
ATOM 5216 N N . GLU B 2 384 ? 13.891 11.610 29.395 1.00 10.43 383 GLU L N 1
ATOM 5217 C CA . GLU B 2 384 ? 12.453 11.422 29.598 1.00 11.45 383 GLU L CA 1
ATOM 5218 C C . GLU B 2 384 ? 11.696 11.580 28.292 1.00 9.86 383 GLU L C 1
ATOM 5219 O O . GLU B 2 384 ? 10.760 10.828 28.021 1.00 11.02 383 GLU L O 1
ATOM 5225 N N . GLU B 2 385 ? 12.120 12.535 27.462 1.00 9.70 384 GLU L N 1
ATOM 5226 C CA . GLU B 2 385 ? 11.471 12.773 26.198 1.00 10.06 384 GLU L CA 1
ATOM 5227 C C . GLU B 2 385 ? 11.713 11.602 25.242 1.00 9.18 384 GLU L C 1
ATOM 5228 O O . GLU B 2 385 ? 10.851 11.259 24.445 1.00 10.01 384 GLU L O 1
ATOM 5234 N N . THR B 2 386 ? 12.892 10.995 25.329 1.00 8.91 385 THR L N 1
ATOM 5235 C CA . THR B 2 386 ? 13.173 9.799 24.539 1.00 9.47 385 THR L CA 1
ATOM 5236 C C . THR B 2 386 ? 12.169 8.708 24.878 1.00 8.50 385 THR L C 1
ATOM 5237 O O . THR B 2 386 ? 11.596 8.066 23.978 1.00 10.00 385 THR L O 1
ATOM 5241 N N . TRP B 2 387 ? 11.956 8.488 26.174 1.00 8.59 386 TRP L N 1
ATOM 5242 C CA . TRP B 2 387 ? 10.946 7.509 26.596 1.00 9.54 386 TRP L CA 1
ATOM 5243 C C . TRP B 2 387 ? 9.535 7.904 26.109 1.00 11.03 386 TRP L C 1
ATOM 5244 O O . TRP B 2 387 ? 8.793 7.057 25.576 1.00 10.47 386 TRP L O 1
ATOM 5255 N N . LEU B 2 388 ? 9.187 9.187 26.271 1.00 10.28 387 LEU L N 1
ATOM 5256 C CA . LEU B 2 388 ? 7.852 9.671 25.902 1.00 10.75 387 LEU L CA 1
ATOM 5257 C C . LEU B 2 388 ? 7.621 9.476 24.396 1.00 9.49 387 LEU L C 1
ATOM 5258 O O . LEU B 2 388 ? 6.529 9.084 23.964 1.00 10.83 387 LEU L O 1
ATOM 5263 N N . THR B 2 389 ? 8.655 9.738 23.601 1.00 9.85 388 THR L N 1
ATOM 5264 C CA . THR B 2 389 ? 8.577 9.586 22.137 1.00 9.24 388 THR L CA 1
ATOM 5265 C C . THR B 2 389 ? 8.438 8.100 21.774 1.00 9.50 388 THR L C 1
ATOM 5266 O O . THR B 2 389 ? 7.686 7.733 20.862 1.00 10.34 388 THR L O 1
ATOM 5270 N N . ALA B 2 390 ? 9.170 7.245 22.483 1.00 9.33 389 ALA L N 1
ATOM 5271 C CA . ALA B 2 390 ? 9.025 5.803 22.271 1.00 9.26 389 ALA L CA 1
ATOM 5272 C C . ALA B 2 390 ? 7.598 5.326 22.551 1.00 9.31 389 ALA L C 1
ATOM 5273 O O . ALA B 2 390 ? 7.065 4.506 21.803 1.00 11.17 389 ALA L O 1
ATOM 5275 N N . VAL B 2 391 ? 6.998 5.795 23.647 1.00 9.33 390 VAL L N 1
ATOM 5276 C CA . VAL B 2 391 ? 5.594 5.452 23.901 1.00 9.78 390 VAL L CA 1
ATOM 5277 C C . VAL B 2 391 ? 4.712 5.857 22.714 1.00 9.47 390 VAL L C 1
ATOM 5278 O O . VAL B 2 391 ? 3.820 5.096 22.281 1.00 10.90 390 VAL L O 1
ATOM 5282 N N . ALA B 2 392 ? 4.954 7.044 22.176 1.00 10.40 391 ALA L N 1
ATOM 5283 C CA . ALA B 2 392 ? 4.191 7.526 21.030 1.00 9.94 391 ALA L CA 1
ATOM 5284 C C . ALA B 2 392 ? 4.429 6.677 19.776 1.00 9.60 391 ALA L C 1
ATOM 5285 O O . ALA B 2 392 ? 3.475 6.320 19.093 1.00 10.44 391 ALA L O 1
ATOM 5287 N N . VAL B 2 393 ? 5.687 6.335 19.496 1.00 9.11 392 VAL L N 1
ATOM 5288 C CA . VAL B 2 393 ? 6.001 5.524 18.304 1.00 8.92 392 VAL L CA 1
ATOM 5289 C C . VAL B 2 393 ? 5.299 4.159 18.405 1.00 10.15 392 VAL L C 1
ATOM 5290 O O . VAL B 2 393 ? 4.745 3.649 17.437 1.00 11.02 392 VAL L O 1
ATOM 5294 N N . GLU B 2 394 ? 5.320 3.582 19.609 1.00 9.67 393 GLU L N 1
ATOM 5295 C CA . GLU B 2 394 ? 4.633 2.321 19.868 1.00 11.14 393 GLU L CA 1
ATOM 5296 C C . GLU B 2 394 ? 3.144 2.410 19.476 1.00 11.51 393 GLU L C 1
ATOM 5297 O O . GLU B 2 394 ? 2.583 1.484 18.863 1.00 12.54 393 GLU L O 1
ATOM 5303 N N . LYS B 2 395 ? 2.521 3.524 19.844 1.00 10.29 394 LYS L N 1
ATOM 5304 C CA . LYS B 2 395 ? 1.122 3.810 19.464 1.00 10.97 394 LYS L CA 1
ATOM 5305 C C . LYS B 2 395 ? 0.949 4.019 17.955 1.00 10.85 394 LYS L C 1
ATOM 5306 O O . LYS B 2 395 ? 0.020 3.457 17.351 1.00 11.72 394 LYS L O 1
ATOM 5312 N N . TRP B 2 396 ? 1.855 4.782 17.330 1.00 9.75 395 TRP L N 1
ATOM 5313 C CA . TRP B 2 396 ? 1.740 5.080 15.907 1.00 9.95 395 TRP L CA 1
ATOM 5314 C C . TRP B 2 396 ? 1.877 3.805 15.085 1.00 11.08 395 TRP L C 1
ATOM 5315 O O . TRP B 2 396 ? 1.260 3.677 14.033 1.00 12.78 395 TRP L O 1
ATOM 5326 N N . LEU B 2 397 ? 2.676 2.861 15.578 1.00 11.12 396 LEU L N 1
ATOM 5327 C CA . LEU B 2 397 ? 2.849 1.590 14.893 1.00 10.11 396 LEU L CA 1
ATOM 5328 C C . LEU B 2 397 ? 1.552 0.769 14.845 1.00 11.76 396 LEU L C 1
ATOM 5329 O O . LEU B 2 397 ? 1.409 -0.104 13.993 1.00 13.96 396 LEU L O 1
ATOM 5334 N N . LYS B 2 398 ? 0.637 1.040 15.780 1.00 11.64 397 LYS L N 1
ATOM 5335 C CA . LYS B 2 398 ? -0.695 0.403 15.784 1.00 13.24 397 LYS L CA 1
ATOM 5336 C C . LYS B 2 398 ? -1.694 1.159 14.909 1.00 13.81 397 LYS L C 1
ATOM 5337 O O . LYS B 2 398 ? -2.648 0.563 14.358 1.00 17.48 397 LYS L O 1
ATOM 5343 N N . GLN B 2 399 ? -1.489 2.470 14.815 1.00 11.75 398 GLN L N 1
ATOM 5344 C CA . GLN B 2 399 ? -2.378 3.341 14.040 1.00 12.34 398 GLN L CA 1
ATOM 5345 C C . GLN B 2 399 ? -2.117 3.284 12.539 1.00 11.95 398 GLN L C 1
ATOM 5346 O O . GLN B 2 399 ? -3.056 3.406 11.752 1.00 13.40 398 GLN L O 1
ATOM 5352 N N . VAL B 2 400 ? -0.846 3.164 12.132 1.00 11.87 399 VAL L N 1
ATOM 5353 C CA . VAL B 2 400 ? -0.523 3.163 10.704 1.00 11.36 399 VAL L CA 1
ATOM 5354 C C . VAL B 2 400 ? -1.271 2.032 9.989 1.00 12.07 399 VAL L C 1
ATOM 5355 O O . VAL B 2 400 ? -1.416 0.922 10.515 1.00 13.88 399 VAL L O 1
ATOM 5359 N N . GLN B 2 401 ? -1.787 2.341 8.802 1.00 12.77 400 GLN L N 1
ATOM 5360 C CA . GLN B 2 401 ? -2.584 1.378 8.056 1.00 14.76 400 GLN L CA 1
ATOM 5361 C C . GLN B 2 401 ? -1.870 0.885 6.811 1.00 14.70 400 GLN L C 1
ATOM 5362 O O . GLN B 2 401 ? -1.689 1.644 5.867 1.00 15.86 400 GLN L O 1
ATOM 5368 N N . PRO B 2 402 ? -1.458 -0.395 6.799 1.00 15.26 401 PRO L N 1
ATOM 5369 C CA . PRO B 2 402 ? -0.825 -0.887 5.582 1.00 17.06 401 PRO L CA 1
ATOM 5370 C C . PRO B 2 402 ? -1.697 -0.668 4.352 1.00 15.96 401 PRO L C 1
ATOM 5371 O O . PRO B 2 402 ? -2.913 -0.890 4.386 1.00 16.24 401 PRO L O 1
ATOM 5375 N N . GLY B 2 403 ? -1.083 -0.174 3.293 1.00 16.07 402 GLY L N 1
ATOM 5376 C CA . GLY B 2 403 ? -1.787 0.023 2.034 1.00 16.59 402 GLY L CA 1
ATOM 5377 C C . GLY B 2 403 ? -2.504 1.348 1.852 1.00 16.28 402 GLY L C 1
ATOM 5378 O O . GLY B 2 403 ? -2.853 1.702 0.741 1.00 18.35 402 GLY L O 1
ATOM 5379 N N . ALA B 2 404 ? -2.727 2.093 2.936 1.00 14.46 403 ALA L N 1
ATOM 5380 C CA . ALA B 2 404 ? -3.497 3.341 2.826 1.00 14.51 403 ALA L CA 1
ATOM 5381 C C . ALA B 2 404 ? -2.653 4.467 2.227 1.00 13.61 403 ALA L C 1
ATOM 5382 O O . ALA B 2 404 ? -1.511 4.695 2.640 1.00 15.15 403 ALA L O 1
ATOM 5384 N N . GLU B 2 405 ? -3.211 5.142 1.228 1.00 14.22 404 GLU L N 1
ATOM 5385 C CA . GLU B 2 405 ? -2.518 6.217 0.507 1.00 13.52 404 GLU L CA 1
ATOM 5386 C C . GLU B 2 405 ? -1.817 7.211 1.425 1.00 11.43 404 GLU L C 1
ATOM 5387 O O . GLU B 2 405 ? -2.424 7.743 2.365 1.00 12.17 404 GLU L O 1
ATOM 5393 N N . THR B 2 406 ? -0.541 7.483 1.118 1.00 11.04 405 THR L N 1
ATOM 5394 C CA . THR B 2 406 ? 0.262 8.433 1.886 1.00 10.74 405 THR L CA 1
ATOM 5395 C C . THR B 2 406 ? 0.590 9.714 1.104 1.00 11.17 405 THR L C 1
ATOM 5396 O O . THR B 2 406 ? 1.178 10.640 1.665 1.00 10.98 405 THR L O 1
ATOM 5400 N N . TYR B 2 407 ? 0.240 9.743 -0.183 1.00 11.71 406 TYR L N 1
ATOM 5401 C CA . TYR B 2 407 ? 0.624 10.846 -1.066 1.00 12.14 406 TYR L CA 1
ATOM 5402 C C . TYR B 2 407 ? -0.566 11.447 -1.784 1.00 12.58 406 TYR L C 1
ATOM 5403 O O . TYR B 2 407 ? -1.402 10.709 -2.306 1.00 13.46 406 TYR L O 1
ATOM 5412 N N . VAL B 2 408 ? -0.609 12.779 -1.818 1.00 12.11 407 VAL L N 1
ATOM 5413 C CA . VAL B 2 408 ? -1.624 13.540 -2.545 1.00 13.94 407 VAL L CA 1
ATOM 5414 C C . VAL B 2 408 ? -0.917 14.461 -3.555 1.00 14.00 407 VAL L C 1
ATOM 5415 O O . VAL B 2 408 ? 0.042 15.176 -3.196 1.00 14.31 407 VAL L O 1
ATOM 5419 N N . LYS B 2 409 ? -1.360 14.432 -4.812 1.00 16.08 408 LYS L N 1
ATOM 5420 C CA . LYS B 2 409 ? -0.769 15.275 -5.847 1.00 18.08 408 LYS L CA 1
ATOM 5421 C C . LYS B 2 409 ? -0.958 16.778 -5.582 1.00 19.57 408 LYS L C 1
ATOM 5422 O O . LYS B 2 409 ? -1.899 17.193 -4.889 1.00 18.81 408 LYS L O 1
ATOM 5428 N N . SER B 2 410 ? -0.038 17.581 -6.115 1.00 17.33 409 SER L N 1
ATOM 5429 C CA . SER B 2 410 ? -0.114 19.039 -6.000 1.00 18.25 409 SER L CA 1
ATOM 5430 C C . SER B 2 410 ? 0.550 19.644 -7.223 1.00 19.54 409 SER L C 1
ATOM 5431 O O . SER B 2 410 ? 1.197 18.935 -7.992 1.00 22.30 409 SER L O 1
ATOM 5434 N N . GLU B 2 411 ? 0.356 20.946 -7.411 1.00 20.99 410 GLU L N 1
ATOM 5435 C CA . GLU B 2 411 ? 1.080 21.700 -8.429 1.00 22.28 410 GLU L CA 1
ATOM 5436 C C . GLU B 2 411 ? 1.771 22.882 -7.770 1.00 19.33 410 GLU L C 1
ATOM 5437 O O . GLU B 2 411 ? 1.239 23.467 -6.819 1.00 18.85 410 GLU L O 1
ATOM 5443 N N . ILE B 2 412 ? 2.955 23.224 -8.271 1.00 18.39 411 ILE L N 1
ATOM 5444 C CA . ILE B 2 412 ? 3.658 24.417 -7.793 1.00 14.64 411 ILE L CA 1
ATOM 5445 C C . ILE B 2 412 ? 2.793 25.650 -8.094 1.00 15.17 411 ILE L C 1
ATOM 5446 O O . ILE B 2 412 ? 2.420 25.891 -9.265 1.00 16.83 411 ILE L O 1
ATOM 5451 N N . PRO B 2 413 ? 2.484 26.441 -7.055 1.00 13.66 412 PRO L N 1
ATOM 5452 C CA . PRO B 2 413 ? 1.733 27.690 -7.275 1.00 13.60 412 PRO L CA 1
ATOM 5453 C C . PRO B 2 413 ? 2.620 28.784 -7.892 1.00 13.24 412 PRO L C 1
ATOM 5454 O O . PRO B 2 413 ? 3.844 28.802 -7.668 1.00 12.71 412 PRO L O 1
ATOM 5458 N N . ASP B 2 414 ? 2.017 29.709 -8.628 1.00 13.07 413 ASP L N 1
ATOM 5459 C CA . ASP B 2 414 ? 2.758 30.877 -9.095 1.00 13.49 413 ASP L CA 1
ATOM 5460 C C . ASP B 2 414 ? 3.289 31.700 -7.924 1.00 14.59 413 ASP L C 1
ATOM 5461 O O . ASP B 2 414 ? 4.476 32.009 -7.865 1.00 14.15 413 ASP L O 1
ATOM 5466 N N . ALA B 2 415 ? 2.384 32.058 -7.008 1.00 12.96 414 ALA L N 1
ATOM 5467 C CA . ALA B 2 415 ? 2.651 32.983 -5.914 1.00 12.28 414 ALA L CA 1
ATOM 5468 C C . ALA B 2 415 ? 1.956 32.420 -4.679 1.00 12.90 414 ALA L C 1
ATOM 5469 O O . ALA B 2 415 ? 0.752 32.142 -4.710 1.00 14.74 414 ALA L O 1
ATOM 5471 N N . ALA B 2 416 ? 2.712 32.264 -3.593 1.00 11.33 415 ALA L N 1
ATOM 5472 C CA . ALA B 2 416 ? 2.185 31.708 -2.356 1.00 11.39 415 ALA L CA 1
ATOM 5473 C C . ALA B 2 416 ? 3.156 31.928 -1.224 1.00 11.66 415 ALA L C 1
ATOM 5474 O O . ALA B 2 416 ? 4.329 32.279 -1.428 1.00 12.52 415 ALA L O 1
ATOM 5476 N N . GLU B 2 417 ? 2.665 31.721 -0.014 1.00 10.19 416 GLU L N 1
ATOM 5477 C CA . GLU B 2 417 ? 3.564 31.597 1.123 1.00 11.95 416 GLU L CA 1
ATOM 5478 C C . GLU B 2 417 ? 3.132 30.425 1.998 1.00 11.45 416 GLU L C 1
ATOM 5479 O O . GLU B 2 417 ? 1.954 30.060 2.034 1.00 13.02 416 GLU L O 1
ATOM 5490 N N . GLY B 2 418 ? 4.093 29.822 2.680 1.00 10.46 417 GLY L N 1
ATOM 5491 C CA . GLY B 2 418 ? 3.783 28.790 3.653 1.00 11.23 417 GLY L CA 1
ATOM 5492 C C . GLY B 2 418 ? 4.809 28.741 4.754 1.00 10.68 417 GLY L C 1
ATOM 5493 O O . GLY B 2 418 ? 5.976 29.097 4.535 1.00 11.59 417 GLY L O 1
ATOM 5494 N N . THR B 2 419 ? 4.386 28.308 5.937 1.00 10.65 418 THR L N 1
ATOM 5495 C CA . THR B 2 419 ? 5.297 28.107 7.062 1.00 10.41 418 THR L CA 1
ATOM 5496 C C . THR B 2 419 ? 5.103 26.716 7.640 1.00 11.18 418 THR L C 1
ATOM 5497 O O . THR B 2 419 ? 3.961 26.280 7.869 1.00 12.51 418 THR L O 1
ATOM 5501 N N . GLY B 2 420 ? 6.213 26.000 7.827 1.00 9.19 419 GLY L N 1
ATOM 5502 C CA . GLY B 2 420 ? 6.185 24.713 8.518 1.00 9.29 419 GLY L CA 1
ATOM 5503 C C . GLY B 2 420 ? 6.731 24.910 9.904 1.00 9.62 419 GLY L C 1
ATOM 5504 O O . GLY B 2 420 ? 7.827 25.453 10.063 1.00 11.41 419 GLY L O 1
ATOM 5505 N N . PHE B 2 421 ? 5.957 24.490 10.904 1.00 10.08 420 PHE L N 1
ATOM 5506 C CA . PHE B 2 421 ? 6.379 24.534 12.313 1.00 10.31 420 PHE L CA 1
ATOM 5507 C C . PHE B 2 421 ? 6.534 23.114 12.846 1.00 10.42 420 PHE L C 1
ATOM 5508 O O . PHE B 2 421 ? 5.677 22.242 12.612 1.00 11.51 420 PHE L O 1
ATOM 5516 N N . THR B 2 422 ? 7.615 22.889 13.585 1.00 9.97 421 THR L N 1
ATOM 5517 C CA . THR B 2 422 ? 7.836 21.600 14.236 1.00 8.36 421 THR L CA 1
ATOM 5518 C C . THR B 2 422 ? 8.821 21.809 15.388 1.00 9.06 421 THR L C 1
ATOM 5519 O O . THR B 2 422 ? 9.165 22.946 15.717 1.00 11.16 421 THR L O 1
ATOM 5523 N N . GLU B 2 423 ? 9.228 20.721 16.022 1.00 10.02 422 GLU L N 1
ATOM 5524 C CA . GLU B 2 423 ? 10.346 20.751 16.964 1.00 8.80 422 GLU L CA 1
ATOM 5525 C C . GLU B 2 423 ? 11.371 19.753 16.483 1.00 8.85 422 GLU L C 1
ATOM 5526 O O . GLU B 2 423 ? 11.099 18.550 16.396 1.00 10.30 422 GLU L O 1
ATOM 5532 N N . ALA B 2 424 ? 12.559 20.254 16.157 1.00 8.35 423 ALA L N 1
ATOM 5533 C CA . ALA B 2 424 ? 13.692 19.372 15.937 1.00 9.12 423 ALA L CA 1
ATOM 5534 C C . ALA B 2 424 ? 14.089 18.768 17.289 1.00 7.96 423 ALA L C 1
ATOM 5535 O O . ALA B 2 424 ? 13.715 19.293 18.346 1.00 9.85 423 ALA L O 1
ATOM 5537 N N . PRO B 2 425 ? 14.847 17.660 17.286 1.00 7.23 424 PRO L N 1
ATOM 5538 C CA . PRO B 2 425 ? 15.284 17.121 18.594 1.00 8.31 424 PRO L CA 1
ATOM 5539 C C . PRO B 2 425 ? 15.914 18.166 19.526 1.00 8.19 424 PRO L C 1
ATOM 5540 O O . PRO B 2 425 ? 15.805 18.038 20.764 1.00 8.31 424 PRO L O 1
ATOM 5544 N N . ARG B 2 426 ? 16.591 19.168 18.955 1.00 9.15 425 ARG L N 1
ATOM 5545 C CA . ARG B 2 426 ? 17.228 20.233 19.754 1.00 8.23 425 ARG L CA 1
ATOM 5546 C C . ARG B 2 426 ? 16.344 21.422 20.105 1.00 8.32 425 ARG L C 1
ATOM 5547 O O . ARG B 2 426 ? 16.738 22.279 20.909 1.00 9.67 425 ARG L O 1
ATOM 5555 N N . GLY B 2 427 ? 15.157 21.488 19.513 1.00 9.26 426 GLY L N 1
ATOM 5556 C CA . GLY B 2 427 ? 14.218 22.572 19.851 1.00 9.24 426 GLY L CA 1
ATOM 5557 C C . GLY B 2 427 ? 13.397 23.118 18.688 1.00 10.24 426 GLY L C 1
ATOM 5558 O O . GLY B 2 427 ? 13.401 22.576 17.579 1.00 9.82 426 GLY L O 1
ATOM 5559 N N . ALA B 2 428 ? 12.696 24.215 18.951 1.00 9.79 427 ALA L N 1
ATOM 5560 C CA . ALA B 2 428 ? 11.712 24.771 18.031 1.00 10.19 427 ALA L CA 1
ATOM 5561 C C . ALA B 2 428 ? 12.303 25.068 16.661 1.00 9.48 427 ALA L C 1
ATOM 5562 O O . ALA B 2 428 ? 13.368 25.682 16.552 1.00 11.13 427 ALA L O 1
ATOM 5564 N N . LEU B 2 429 ? 11.592 24.662 15.623 1.00 8.95 428 LEU L N 1
ATOM 5565 C CA . LEU B 2 429 ? 12.050 24.828 14.249 1.00 7.60 428 LEU L CA 1
ATOM 5566 C C . LEU B 2 429 ? 10.901 25.335 13.355 1.00 9.45 428 LEU L C 1
ATOM 5567 O O . LEU B 2 429 ? 9.795 24.793 13.382 1.00 11.10 428 LEU L O 1
ATOM 5572 N N . LEU B 2 430 ? 11.160 26.378 12.571 1.00 9.19 429 LEU L N 1
ATOM 5573 C CA . LEU B 2 430 ? 10.245 26.729 11.489 1.00 8.74 429 LEU L CA 1
ATOM 5574 C C . LEU B 2 430 ? 10.998 27.007 10.218 1.00 8.37 429 LEU L C 1
ATOM 5575 O O . LEU B 2 430 ? 12.167 27.467 10.263 1.00 8.67 429 LEU L O 1
ATOM 5580 N N . HIS B 2 431 ? 10.343 26.692 9.102 1.00 8.72 430 HIS L N 1
ATOM 5581 C CA . HIS B 2 431 ? 10.791 27.137 7.762 1.00 8.16 430 HIS L CA 1
ATOM 5582 C C . HIS B 2 431 ? 9.691 27.985 7.155 1.00 8.96 430 HIS L C 1
ATOM 5583 O O . HIS B 2 431 ? 8.530 27.560 7.113 1.00 10.79 430 HIS L O 1
ATOM 5590 N N . TYR B 2 432 ? 10.069 29.167 6.681 1.00 9.62 431 TYR L N 1
ATOM 5591 C CA . TYR B 2 432 ? 9.168 30.070 5.986 1.00 9.09 431 TYR L CA 1
ATOM 5592 C C . TYR B 2 432 ? 9.535 30.085 4.510 1.00 9.13 431 TYR L C 1
ATOM 5593 O O . TYR B 2 432 ? 10.709 30.288 4.151 1.00 10.39 431 TYR L O 1
ATOM 5602 N N . LEU B 2 433 ? 8.534 29.881 3.665 1.00 9.00 432 LEU L N 1
ATOM 5603 C CA . LEU B 2 433 ? 8.709 29.777 2.218 1.00 9.79 432 LEU L CA 1
ATOM 5604 C C . LEU B 2 433 ? 7.826 30.791 1.480 1.00 10.73 432 LEU L C 1
ATOM 5605 O O . LEU B 2 433 ? 6.601 30.820 1.675 1.00 12.07 432 LEU L O 1
ATOM 5610 N N . LYS B 2 434 ? 8.433 31.635 0.645 1.00 9.82 433 LYS L N 1
ATOM 5611 C CA . LYS B 2 434 ? 7.658 32.546 -0.218 1.00 11.21 433 LYS L CA 1
ATOM 5612 C C . LYS B 2 434 ? 7.981 32.202 -1.664 1.00 12.18 433 LYS L C 1
ATOM 5613 O O . LYS B 2 434 ? 9.147 32.080 -2.041 1.00 12.54 433 LYS L O 1
ATOM 5619 N N . ILE B 2 435 ? 6.932 32.022 -2.453 1.00 10.18 434 ILE L N 1
ATOM 5620 C CA . ILE B 2 435 ? 7.056 31.622 -3.845 1.00 11.08 434 ILE L CA 1
ATOM 5621 C C . ILE B 2 435 ? 6.579 32.746 -4.737 1.00 12.76 434 ILE L C 1
ATOM 5622 O O . ILE B 2 435 ? 5.538 33.364 -4.466 1.00 13.08 434 ILE L O 1
ATOM 5627 N N . LYS B 2 436 ? 7.347 33.010 -5.791 1.00 12.60 435 LYS L N 1
ATOM 5628 C CA . LYS B 2 436 ? 6.967 33.968 -6.832 1.00 13.67 435 LYS L CA 1
ATOM 5629 C C . LYS B 2 436 ? 7.423 33.402 -8.178 1.00 14.48 435 LYS L C 1
ATOM 5630 O O . LYS B 2 436 ? 8.542 32.870 -8.290 1.00 14.12 435 LYS L O 1
ATOM 5636 N N . ASP B 2 437 ? 6.563 33.499 -9.190 1.00 13.84 436 ASP L N 1
ATOM 5637 C CA . ASP B 2 437 ? 6.848 32.905 -10.513 1.00 16.43 436 ASP L CA 1
ATOM 5638 C C . ASP B 2 437 ? 7.262 31.418 -10.430 1.00 15.45 436 ASP L C 1
ATOM 5639 O O . ASP B 2 437 ? 8.124 30.953 -11.164 1.00 14.30 436 ASP L O 1
ATOM 5648 N N . LYS B 2 438 ? 6.607 30.684 -9.526 1.00 14.20 437 LYS L N 1
ATOM 5649 C CA . LYS B 2 438 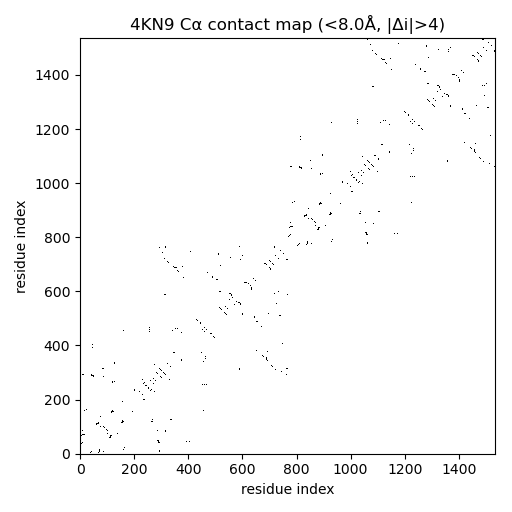? 6.836 29.246 -9.298 1.00 13.82 437 LYS L CA 1
ATOM 5650 C C . LYS B 2 438 ? 8.232 28.913 -8.770 1.00 12.86 437 LYS L C 1
ATOM 5651 O O . LYS B 2 438 ? 8.661 27.764 -8.830 1.00 14.96 437 LYS L O 1
ATOM 5657 N N . LYS B 2 439 ? 8.923 29.914 -8.243 1.00 12.48 438 LYS L N 1
ATOM 5658 C CA . LYS B 2 439 ? 10.287 29.719 -7.719 1.00 13.30 438 LYS L CA 1
ATOM 5659 C C . LYS B 2 439 ? 10.416 30.265 -6.308 1.00 12.77 438 LYS L C 1
ATOM 5660 O O . LYS B 2 439 ? 9.610 31.083 -5.875 1.00 12.84 438 LYS L O 1
ATOM 5666 N N . ILE B 2 440 ? 11.426 29.807 -5.577 1.00 11.40 439 ILE L N 1
ATOM 5667 C CA . ILE B 2 440 ? 11.652 30.306 -4.219 1.00 10.30 439 ILE L CA 1
ATOM 5668 C C . ILE B 2 440 ? 12.103 31.767 -4.285 1.00 11.45 439 ILE L C 1
ATOM 5669 O O . ILE B 2 440 ? 13.180 32.081 -4.842 1.00 12.57 439 ILE L O 1
ATOM 5674 N N . GLU B 2 441 ? 11.261 32.654 -3.766 1.00 13.38 440 GLU L N 1
ATOM 5675 C CA . GLU B 2 441 ? 11.581 34.070 -3.683 1.00 12.83 440 GLU L CA 1
ATOM 5676 C C . GLU B 2 441 ? 12.344 34.390 -2.395 1.00 13.27 440 GLU L C 1
ATOM 5677 O O . GLU B 2 441 ? 13.306 35.162 -2.410 1.00 15.75 440 GLU L O 1
ATOM 5683 N N . ASN B 2 442 ? 11.869 33.851 -1.274 1.00 12.84 441 ASN L N 1
ATOM 5684 C CA . ASN B 2 442 ? 12.575 33.958 -0.001 1.00 12.13 441 ASN L CA 1
ATOM 5685 C C . ASN B 2 442 ? 12.363 32.645 0.740 1.00 10.85 441 ASN L C 1
ATOM 5686 O O . ASN B 2 442 ? 11.307 32.013 0.612 1.00 12.07 441 ASN L O 1
ATOM 5691 N N . TYR B 2 443 ? 13.371 32.219 1.486 1.00 10.01 442 TYR L N 1
ATOM 5692 C CA . TYR B 2 443 ? 13.248 31.051 2.339 1.00 10.82 442 TYR L CA 1
ATOM 5693 C C . TYR B 2 443 ? 13.982 31.409 3.620 1.00 10.76 442 TYR L C 1
ATOM 5694 O O . TYR B 2 443 ? 15.150 31.810 3.575 1.00 12.08 442 TYR L O 1
ATOM 5703 N N . GLN B 2 444 ? 13.304 31.312 4.751 1.00 10.28 443 GLN L N 1
ATOM 5704 C CA . GLN B 2 444 ? 13.909 31.702 6.020 1.00 10.75 443 GLN L CA 1
ATOM 5705 C C . GLN B 2 444 ? 13.763 30.572 7.022 1.00 11.28 443 GLN L C 1
ATOM 5706 O O . GLN B 2 444 ? 12.684 30.010 7.181 1.00 12.78 443 GLN L O 1
ATOM 5712 N N . ILE B 2 445 ? 14.875 30.232 7.660 1.00 10.21 444 ILE L N 1
ATOM 5713 C CA . ILE B 2 445 ? 14.946 29.114 8.599 1.00 11.13 444 ILE L CA 1
ATOM 5714 C C . ILE B 2 445 ? 15.223 29.694 9.978 1.00 9.72 444 ILE L C 1
ATOM 5715 O O . ILE B 2 445 ? 16.167 30.468 10.140 1.00 10.93 444 ILE L O 1
ATOM 5720 N N . VAL B 2 446 ? 14.388 29.319 10.962 1.00 9.22 445 VAL L N 1
ATOM 5721 C CA . VAL B 2 446 ? 14.612 29.700 12.359 1.00 9.23 445 VAL L CA 1
ATOM 5722 C C . VAL B 2 446 ? 14.714 28.367 13.074 1.00 10.78 445 VAL L C 1
ATOM 5723 O O . VAL B 2 446 ? 13.699 27.695 13.290 1.00 11.03 445 VAL L O 1
ATOM 5727 N N A SER B 2 447 ? 15.941 28.000 13.433 0.70 11.75 446 SER L N 1
ATOM 5728 N N B SER B 2 447 ? 15.934 27.949 13.430 0.30 11.09 446 SER L N 1
ATOM 5729 C CA A SER B 2 447 ? 16.229 26.655 13.901 0.70 10.00 446 SER L CA 1
ATOM 5730 C CA B SER B 2 447 ? 16.188 26.521 13.734 0.30 10.04 446 SER L CA 1
ATOM 5731 C C A SER B 2 447 ? 16.378 26.606 15.415 0.70 10.91 446 SER L C 1
ATOM 5732 C C B SER B 2 447 ? 16.920 26.155 15.032 0.30 10.10 446 SER L C 1
ATOM 5733 O O A SER B 2 447 ? 16.420 27.629 16.099 0.70 12.87 446 SER L O 1
ATOM 5734 O O B SER B 2 447 ? 18.131 26.369 15.152 0.30 7.87 446 SER L O 1
ATOM 5739 N N A ALA B 2 448 ? 16.534 25.394 15.900 0.70 12.23 447 ALA L N 1
ATOM 5740 N N B ALA B 2 448 ? 16.158 25.548 15.947 0.30 11.81 447 ALA L N 1
ATOM 5741 C CA . ALA B 2 448 ? 16.573 25.082 17.297 1.00 11.52 447 ALA L CA 1
ATOM 5742 C C . ALA B 2 448 ? 17.790 25.714 17.975 1.00 10.66 447 ALA L C 1
ATOM 5743 O O . ALA B 2 448 ? 17.654 26.571 18.849 1.00 11.96 447 ALA L O 1
ATOM 5745 N N . THR B 2 449 ? 18.987 25.274 17.616 1.00 9.47 448 THR L N 1
ATOM 5746 C CA . THR B 2 449 ? 20.176 25.780 18.288 1.00 9.53 448 THR L CA 1
ATOM 5747 C C . THR B 2 449 ? 20.338 27.290 18.082 1.00 10.91 448 THR L C 1
ATOM 5748 O O . THR B 2 449 ? 20.982 27.955 18.893 1.00 11.58 448 THR L O 1
ATOM 5752 N N . LEU B 2 450 ? 19.740 27.826 17.015 1.00 9.64 449 LEU L N 1
ATOM 5753 C CA . LEU B 2 450 ? 19.668 29.276 16.829 1.00 9.93 449 LEU L CA 1
ATOM 5754 C C . LEU B 2 450 ? 19.115 29.964 18.100 1.00 10.30 449 LEU L C 1
ATOM 5755 O O . LEU B 2 450 ? 19.640 31.005 18.509 1.00 10.74 449 LEU L O 1
ATOM 5760 N N . TRP B 2 451 ? 18.087 29.378 18.727 1.00 9.63 450 TRP L N 1
ATOM 5761 C CA . TRP B 2 451 ? 17.529 29.942 19.972 1.00 10.48 450 TRP L CA 1
ATOM 5762 C C . TRP B 2 451 ? 18.429 29.781 21.188 1.00 10.23 450 TRP L C 1
ATOM 5763 O O . TRP B 2 451 ? 18.316 30.543 22.138 1.00 12.35 450 TRP L O 1
ATOM 5774 N N . ASN B 2 452 ? 19.284 28.769 21.183 1.00 9.53 451 ASN L N 1
ATOM 5775 C CA . ASN B 2 452 ? 20.135 28.467 22.354 1.00 9.32 451 ASN L CA 1
ATOM 5776 C C . ASN B 2 452 ? 21.515 29.114 22.300 1.00 9.16 451 ASN L C 1
ATOM 5777 O O . ASN B 2 452 ? 21.980 29.662 23.289 1.00 11.72 451 ASN L O 1
ATOM 5782 N N . ALA B 2 453 ? 22.168 29.013 21.147 1.00 10.89 452 ALA L N 1
ATOM 5783 C CA . ALA B 2 453 ? 23.599 29.337 21.047 1.00 11.24 452 ALA L CA 1
ATOM 5784 C C . ALA B 2 453 ? 23.846 30.684 20.370 1.00 13.53 452 ALA L C 1
ATOM 5785 O O . ALA B 2 453 ? 24.930 30.927 19.834 1.00 15.87 452 ALA L O 1
ATOM 5787 N N . ASN B 2 454 ? 22.857 31.570 20.431 1.00 13.35 453 ASN L N 1
ATOM 5788 C CA . ASN B 2 454 ? 22.971 32.890 19.826 1.00 12.62 453 ASN L CA 1
ATOM 5789 C C . ASN B 2 454 ? 23.808 33.859 20.645 1.00 12.88 453 ASN L C 1
ATOM 5790 O O . ASN B 2 454 ? 23.973 33.682 21.869 1.00 13.29 453 ASN L O 1
ATOM 5795 N N . PRO B 2 455 ? 24.322 34.913 19.981 1.00 11.37 454 PRO L N 1
ATOM 5796 C CA . PRO B 2 455 ? 25.083 35.924 20.687 1.00 12.66 454 PRO L CA 1
ATOM 5797 C C . PRO B 2 455 ? 24.134 36.953 21.291 1.00 12.92 454 PRO L C 1
ATOM 5798 O O . PRO B 2 455 ? 22.906 36.840 21.181 1.00 14.38 454 PRO L O 1
ATOM 5802 N N . ARG B 2 456 ? 24.708 37.960 21.923 1.00 13.93 455 ARG L N 1
ATOM 5803 C CA . ARG B 2 456 ? 23.926 39.062 22.469 1.00 14.87 455 ARG L CA 1
ATOM 5804 C C . ARG B 2 456 ? 23.079 39.720 21.386 1.00 14.79 455 ARG L C 1
ATOM 5805 O O . ARG B 2 456 ? 23.510 39.831 20.231 1.00 15.37 455 ARG L O 1
ATOM 5813 N N . ASP B 2 457 ? 21.887 40.182 21.758 1.00 16.87 456 ASP L N 1
ATOM 5814 C CA . ASP B 2 457 ? 21.068 40.964 20.850 1.00 18.57 456 ASP L CA 1
ATOM 5815 C C . ASP B 2 457 ? 21.522 42.436 20.903 1.00 18.61 456 ASP L C 1
ATOM 5816 O O . ASP B 2 457 ? 22.494 42.775 21.609 1.00 18.10 456 ASP L O 1
ATOM 5821 N N . ASP B 2 458 ? 20.822 43.301 20.162 1.00 18.80 457 ASP L N 1
ATOM 5822 C CA . ASP B 2 458 ? 21.196 44.726 20.052 1.00 21.12 457 ASP L CA 1
ATOM 5823 C C . ASP B 2 458 ? 21.152 45.414 21.424 1.00 22.41 457 ASP L C 1
ATOM 5824 O O . ASP B 2 458 ? 21.868 46.404 21.666 1.00 26.03 457 ASP L O 1
ATOM 5829 N N . MET B 2 459 ? 20.345 44.874 22.336 1.00 19.47 458 MET L N 1
ATOM 5830 C CA . MET B 2 459 ? 20.235 45.440 23.703 1.00 20.14 458 MET L CA 1
ATOM 5831 C C . MET B 2 459 ? 21.175 44.797 24.733 1.00 19.75 458 MET L C 1
ATOM 5832 O O . MET B 2 459 ? 21.081 45.055 25.940 1.00 21.29 458 MET L O 1
ATOM 5841 N N . GLY B 2 460 ? 22.096 43.961 24.252 1.00 19.37 459 GLY L N 1
ATOM 5842 C CA . GLY B 2 460 ? 23.108 43.383 25.116 1.00 20.13 459 GLY L CA 1
ATOM 5843 C C . GLY B 2 460 ? 22.652 42.182 25.924 1.00 17.65 459 GLY L C 1
ATOM 5844 O O . GLY B 2 460 ? 23.409 41.670 26.755 1.00 20.49 459 GLY L O 1
ATOM 5845 N N . GLN B 2 461 ? 21.424 41.718 25.690 1.00 17.69 460 GLN L N 1
ATOM 5846 C CA . GLN B 2 461 ? 20.935 40.521 26.383 1.00 16.62 460 GLN L CA 1
ATOM 5847 C C . GLN B 2 461 ? 21.636 39.279 25.854 1.00 15.28 460 GLN L C 1
ATOM 5848 O O . GLN B 2 461 ? 21.572 38.992 24.655 1.00 16.03 460 GLN L O 1
ATOM 5854 N N . ARG B 2 462 ? 22.300 38.551 26.744 1.00 15.07 461 ARG L N 1
ATOM 5855 C CA . ARG B 2 462 ? 23.035 37.327 26.365 1.00 14.14 461 ARG L CA 1
ATOM 5856 C C . ARG B 2 462 ? 22.066 36.251 25.863 1.00 14.96 461 ARG L C 1
ATOM 5857 O O . ARG B 2 462 ? 20.922 36.163 26.345 1.00 15.74 461 ARG L O 1
ATOM 5865 N N . GLY B 2 463 ? 22.519 35.447 24.901 1.00 13.62 462 GLY L N 1
ATOM 5866 C CA . GLY B 2 463 ? 21.776 34.250 24.495 1.00 13.80 462 GLY L CA 1
ATOM 5867 C C . GLY B 2 463 ? 21.692 33.238 25.629 1.00 12.27 462 GLY L C 1
ATOM 5868 O O . GLY B 2 463 ? 22.395 33.369 26.643 1.00 11.90 462 GLY L O 1
ATOM 5869 N N . PRO B 2 464 ? 20.800 32.239 25.492 1.00 12.41 463 PRO L N 1
ATOM 5870 C CA . PRO B 2 464 ? 20.569 31.316 26.598 1.00 11.86 463 PRO L CA 1
ATOM 5871 C C . PRO B 2 464 ? 21.789 30.554 27.095 1.00 10.83 463 PRO L C 1
ATOM 5872 O O . PRO B 2 464 ? 21.969 30.450 28.311 1.00 13.45 463 PRO L O 1
ATOM 5876 N N . ILE B 2 465 ? 22.627 30.029 26.190 1.00 11.43 464 ILE L N 1
ATOM 5877 C CA . ILE B 2 465 ? 23.831 29.325 26.626 1.00 11.42 464 ILE L CA 1
ATOM 5878 C C . ILE B 2 465 ? 24.803 30.290 27.320 1.00 11.59 464 ILE L C 1
ATOM 5879 O O . ILE B 2 465 ? 25.350 29.965 28.386 1.00 12.09 464 ILE L O 1
ATOM 5884 N N . GLU B 2 466 ? 24.980 31.481 26.739 1.00 11.17 465 GLU L N 1
ATOM 5885 C CA . GLU B 2 466 ? 25.801 32.535 27.361 1.00 12.12 465 GLU L CA 1
ATOM 5886 C C . GLU B 2 466 ? 25.333 32.850 28.787 1.00 12.27 465 GLU L C 1
ATOM 5887 O O . GLU B 2 466 ? 26.136 32.895 29.728 1.00 13.93 465 GLU L O 1
ATOM 5893 N N . GLU B 2 467 ? 24.025 33.007 28.948 1.00 13.25 466 GLU L N 1
ATOM 5894 C CA . GLU B 2 467 ? 23.461 33.346 30.241 1.00 12.88 466 GLU L CA 1
ATOM 5895 C C . GLU B 2 467 ? 23.549 32.176 31.232 1.00 12.99 466 GLU L C 1
ATOM 5896 O O . GLU B 2 467 ? 23.846 32.376 32.425 1.00 13.95 466 GLU L O 1
ATOM 5902 N N . ALA B 2 468 ? 23.318 30.954 30.750 1.00 12.66 467 ALA L N 1
ATOM 5903 C CA . ALA B 2 468 ? 23.393 29.769 31.602 1.00 12.55 467 ALA L CA 1
ATOM 5904 C C . ALA B 2 468 ? 24.810 29.477 32.081 1.00 12.22 467 ALA L C 1
ATOM 5905 O O . ALA B 2 468 ? 24.988 28.837 33.115 1.00 14.86 467 ALA L O 1
ATOM 5907 N N . LEU B 2 469 ? 25.817 29.939 31.336 1.00 12.57 468 LEU L N 1
ATOM 5908 C CA . LEU B 2 469 ? 27.199 29.802 31.784 1.00 12.25 468 LEU L CA 1
ATOM 5909 C C . LEU B 2 469 ? 27.502 30.656 33.015 1.00 11.88 468 LEU L C 1
ATOM 5910 O O . LEU B 2 469 ? 28.376 30.317 33.795 1.00 13.96 468 LEU L O 1
ATOM 5915 N N . ILE B 2 470 ? 26.788 31.763 33.186 1.00 13.23 469 ILE L N 1
ATOM 5916 C CA . ILE B 2 470 ? 27.028 32.633 34.344 1.00 16.21 469 ILE L CA 1
ATOM 5917 C C . ILE B 2 470 ? 26.730 31.892 35.655 1.00 17.94 469 ILE L C 1
ATOM 5918 O O . ILE B 2 470 ? 25.621 31.376 35.866 1.00 18.09 469 ILE L O 1
ATOM 5923 N N . GLY B 2 471 ? 27.734 31.817 36.518 1.00 16.48 470 GLY L N 1
ATOM 5924 C CA . GLY B 2 471 ? 27.599 31.112 37.793 1.00 17.07 470 GLY L CA 1
ATOM 5925 C C . GLY B 2 471 ? 28.125 29.680 37.796 1.00 16.12 470 GLY L C 1
ATOM 5926 O O . GLY B 2 471 ? 28.235 29.063 38.863 1.00 17.18 470 GLY L O 1
ATOM 5927 N N . VAL B 2 472 ? 28.485 29.154 36.623 1.00 15.04 471 VAL L N 1
ATOM 5928 C CA . VAL B 2 472 ? 28.989 27.784 36.535 1.00 12.61 471 VAL L CA 1
ATOM 5929 C C . VAL B 2 472 ? 30.342 27.700 37.267 1.00 13.19 471 VAL L C 1
ATOM 5930 O O . VAL B 2 472 ? 31.212 28.540 37.039 1.00 14.51 471 VAL L O 1
ATOM 5934 N N . PRO B 2 473 ? 30.515 26.706 38.158 1.00 14.45 472 PRO L N 1
ATOM 5935 C CA . PRO B 2 473 ? 31.771 26.677 38.912 1.00 15.96 472 PRO L CA 1
ATOM 5936 C C . PRO B 2 473 ? 32.968 26.248 38.060 1.00 15.86 472 PRO L C 1
ATOM 5937 O O . PRO B 2 473 ? 32.886 25.275 37.288 1.00 16.23 472 PRO L O 1
ATOM 5941 N N . VAL B 2 474 ? 34.067 26.981 38.211 1.00 15.98 473 VAL L N 1
ATOM 5942 C CA . VAL B 2 474 ? 35.340 26.613 37.599 1.00 15.86 473 VAL L CA 1
ATOM 5943 C C . VAL B 2 474 ? 36.403 26.706 38.696 1.00 17.81 473 VAL L C 1
ATOM 5944 O O . VAL B 2 474 ? 37.169 27.679 38.752 1.00 18.84 473 VAL L O 1
ATOM 5948 N N . PRO B 2 475 ? 36.444 25.694 39.576 1.00 17.32 474 PRO L N 1
ATOM 5949 C CA . PRO B 2 475 ? 37.456 25.687 40.633 1.00 19.25 474 PRO L CA 1
ATOM 5950 C C . PRO B 2 475 ? 38.881 25.400 40.126 1.00 20.43 474 PRO L C 1
ATOM 5951 O O . PRO B 2 475 ? 39.862 25.698 40.829 1.00 22.53 474 PRO L O 1
ATOM 5955 N N . ASP B 2 476 ? 38.994 24.837 38.921 1.00 19.61 475 ASP L N 1
ATOM 5956 C CA . ASP B 2 476 ? 40.287 24.497 38.316 1.00 19.76 475 ASP L CA 1
ATOM 5957 C C . ASP B 2 476 ? 40.315 25.042 36.884 1.00 19.51 475 ASP L C 1
ATOM 5958 O O . ASP B 2 476 ? 39.704 24.467 35.970 1.00 17.64 475 ASP L O 1
ATOM 5963 N N . ILE B 2 477 ? 41.003 26.169 36.699 1.00 19.72 476 ILE L N 1
ATOM 5964 C CA . ILE B 2 477 ? 41.009 26.898 35.423 1.00 20.10 476 ILE L CA 1
ATOM 5965 C C . ILE B 2 477 ? 41.674 26.092 34.302 1.00 18.59 476 ILE L C 1
ATOM 5966 O O . ILE B 2 477 ? 41.334 26.267 33.129 1.00 19.25 476 ILE L O 1
ATOM 5975 N N . LYS B 2 478 ? 42.599 25.198 34.662 1.00 19.36 477 LYS L N 1
ATOM 5976 C CA . LYS B 2 478 ? 43.270 24.348 33.676 1.00 17.97 477 LYS L CA 1
ATOM 5977 C C . LYS B 2 478 ? 42.400 23.153 33.258 1.00 18.87 477 LYS L C 1
ATOM 5978 O O . LYS B 2 478 ? 42.673 22.501 32.241 1.00 19.99 477 LYS L O 1
ATOM 5984 N N . ASN B 2 479 ? 41.373 22.858 34.053 1.00 18.76 478 ASN L N 1
ATOM 5985 C CA . ASN B 2 479 ? 40.460 21.746 33.764 1.00 15.10 478 ASN L CA 1
ATOM 5986 C C . ASN B 2 479 ? 39.021 22.234 33.909 1.00 13.81 478 ASN L C 1
ATOM 5987 O O . ASN B 2 479 ? 38.324 21.794 34.815 1.00 14.14 478 ASN L O 1
ATOM 5992 N N . PRO B 2 480 ? 38.586 23.159 33.029 1.00 14.28 479 PRO L N 1
ATOM 5993 C CA . PRO B 2 480 ? 37.306 23.838 33.244 1.00 13.43 479 PRO L CA 1
ATOM 5994 C C . PRO B 2 480 ? 36.131 22.980 32.742 1.00 13.08 479 PRO L C 1
ATOM 5995 O O . PRO B 2 480 ? 35.353 23.394 31.876 1.00 13.65 479 PRO L O 1
ATOM 5999 N N . VAL B 2 481 ? 35.979 21.804 33.333 1.00 12.32 480 VAL L N 1
ATOM 6000 C CA . VAL B 2 481 ? 35.080 20.795 32.783 1.00 12.41 480 VAL L CA 1
ATOM 6001 C C . VAL B 2 481 ? 33.606 21.185 32.779 1.00 12.51 480 VAL L C 1
ATOM 6002 O O . VAL B 2 481 ? 32.850 20.732 31.928 1.00 12.34 480 VAL L O 1
ATOM 6006 N N . ASN B 2 482 ? 33.188 22.031 33.714 1.00 12.26 481 ASN L N 1
ATOM 6007 C CA . ASN B 2 482 ? 31.767 22.395 33.792 1.00 12.01 481 ASN L CA 1
ATOM 6008 C C . ASN B 2 482 ? 31.312 23.332 32.703 1.00 13.29 481 ASN L C 1
ATOM 6009 O O . ASN B 2 482 ? 30.117 23.409 32.419 1.00 13.00 481 ASN L O 1
ATOM 6014 N N . VAL B 2 483 ? 32.259 24.044 32.083 1.00 12.27 482 VAL L N 1
ATOM 6015 C CA . VAL B 2 483 ? 31.924 24.902 30.948 1.00 12.08 482 VAL L CA 1
ATOM 6016 C C . VAL B 2 483 ? 31.401 24.041 29.774 1.00 11.58 482 VAL L C 1
ATOM 6017 O O . VAL B 2 483 ? 30.283 24.240 29.293 1.00 11.78 482 VAL L O 1
ATOM 6021 N N . GLY B 2 484 ? 32.187 23.051 29.358 1.00 11.67 483 GLY L N 1
ATOM 6022 C CA . GLY B 2 484 ? 31.740 22.102 28.336 1.00 11.53 483 GLY L CA 1
ATOM 6023 C C . GLY B 2 484 ? 30.517 21.310 28.779 1.00 10.77 483 GLY L C 1
ATOM 6024 O O . GLY B 2 484 ? 29.629 21.044 27.980 1.00 10.17 483 GLY L O 1
ATOM 6025 N N . ARG B 2 485 ? 30.430 20.937 30.055 1.00 10.73 484 ARG L N 1
ATOM 6026 C CA . ARG B 2 485 ? 29.245 20.200 30.499 1.00 10.25 484 ARG L CA 1
ATOM 6027 C C . ARG B 2 485 ? 27.980 21.013 30.321 1.00 9.61 484 ARG L C 1
ATOM 6028 O O . ARG B 2 485 ? 26.950 20.475 29.918 1.00 10.04 484 ARG L O 1
ATOM 6036 N N . LEU B 2 486 ? 28.047 22.308 30.634 1.00 10.55 485 LEU L N 1
ATOM 6037 C CA . LEU B 2 486 ? 26.878 23.164 30.454 1.00 10.08 485 LEU L CA 1
ATOM 6038 C C . LEU B 2 486 ? 26.526 23.238 28.967 1.00 9.08 485 LEU L C 1
ATOM 6039 O O . LEU B 2 486 ? 25.375 23.035 28.570 1.00 10.55 485 LEU L O 1
ATOM 6044 N N . VAL B 2 487 ? 27.517 23.583 28.162 1.00 9.43 486 VAL L N 1
ATOM 6045 C CA . VAL B 2 487 ? 27.271 23.785 26.744 1.00 9.38 486 VAL L CA 1
ATOM 6046 C C . VAL B 2 487 ? 26.657 22.512 26.136 1.00 9.92 486 VAL L C 1
ATOM 6047 O O . VAL B 2 487 ? 25.660 22.587 25.418 1.00 9.95 486 VAL L O 1
ATOM 6051 N N . ARG B 2 488 ? 27.234 21.352 26.443 1.00 9.02 487 ARG L N 1
ATOM 6052 C CA . ARG B 2 488 ? 26.773 20.097 25.830 1.00 9.16 487 ARG L CA 1
ATOM 6053 C C . ARG B 2 488 ? 25.411 19.672 26.368 1.00 8.65 487 ARG L C 1
ATOM 6054 O O . ARG B 2 488 ? 24.699 18.914 25.702 1.00 11.17 487 ARG L O 1
ATOM 6062 N N . SER B 2 489 ? 25.012 20.162 27.550 1.00 9.37 488 SER L N 1
ATOM 6063 C CA . SER B 2 489 ? 23.674 19.827 28.057 1.00 9.10 488 SER L CA 1
ATOM 6064 C C . SER B 2 489 ? 22.581 20.365 27.124 1.00 10.02 488 SER L C 1
ATOM 6065 O O . SER B 2 489 ? 21.487 19.807 27.071 1.00 9.24 488 SER L O 1
ATOM 6068 N N . TYR B 2 490 ? 22.899 21.420 26.369 1.00 9.81 489 TYR L N 1
ATOM 6069 C CA . TYR B 2 490 ? 21.979 21.982 25.373 1.00 8.62 489 TYR L CA 1
ATOM 6070 C C . TYR B 2 490 ? 21.979 21.248 24.046 1.00 9.87 489 TYR L C 1
ATOM 6071 O O . TYR B 2 490 ? 21.157 21.572 23.181 1.00 11.24 489 TYR L O 1
ATOM 6080 N N . ASP B 2 491 ? 22.907 20.300 23.860 1.00 9.06 490 ASP L N 1
ATOM 6081 C CA . ASP B 2 491 ? 22.984 19.547 22.603 1.00 8.80 490 ASP L CA 1
ATOM 6082 C C . ASP B 2 491 ? 23.079 20.507 21.387 1.00 8.85 490 ASP L C 1
ATOM 6083 O O . ASP B 2 491 ? 22.266 20.434 20.450 1.00 9.82 490 ASP L O 1
ATOM 6088 N N . PRO B 2 492 ? 24.071 21.423 21.382 1.00 9.20 491 PRO L N 1
ATOM 6089 C CA . PRO B 2 492 ? 24.087 22.393 20.280 1.00 10.04 491 PRO L CA 1
ATOM 6090 C C . PRO B 2 492 ? 24.465 21.814 18.918 1.00 11.13 491 PRO L C 1
ATOM 6091 O O . PRO B 2 492 ? 25.303 20.901 18.847 1.00 11.44 491 PRO L O 1
ATOM 6095 N N . SEC B 2 493 ? 23.848 22.342 17.858 1.00 10.59 492 SEC L N 1
ATOM 6096 C CA . SEC B 2 493 ? 24.158 21.976 16.472 1.00 12.27 492 SEC L CA 1
ATOM 6103 C C . SEC B 2 493 ? 24.394 23.262 15.730 1.00 12.10 492 SEC L C 1
ATOM 6104 O O . SEC B 2 493 ? 23.443 24.020 15.471 1.00 10.91 492 SEC L O 1
ATOM 6105 N N . LEU B 2 494 ? 25.651 23.548 15.398 1.00 10.72 493 LEU L N 1
ATOM 6106 C CA . LEU B 2 494 ? 25.982 24.863 14.850 1.00 11.61 493 LEU L CA 1
ATOM 6107 C C . LEU B 2 494 ? 25.726 24.933 13.371 1.00 10.85 493 LEU L C 1
ATOM 6108 O O . LEU B 2 494 ? 25.559 26.040 12.838 1.00 11.02 493 LEU L O 1
ATOM 6113 N N . GLY B 2 495 ? 25.681 23.766 12.706 1.00 9.00 494 GLY L N 1
ATOM 6114 C CA . GLY B 2 495 ? 25.210 23.702 11.323 1.00 10.55 494 GLY L CA 1
ATOM 6115 C C . GLY B 2 495 ? 23.785 24.232 11.254 1.00 9.52 494 GLY L C 1
ATOM 6116 O O . GLY B 2 495 ? 23.476 25.086 10.411 1.00 9.99 494 GLY L O 1
ATOM 6117 N N . CYS B 2 496 ? 22.919 23.730 12.137 1.00 8.30 495 CYS L N 1
ATOM 6118 C CA . CYS B 2 496 ? 21.546 24.237 12.202 1.00 8.24 495 CYS L CA 1
ATOM 6119 C C . CYS B 2 496 ? 21.473 25.668 12.618 1.00 8.89 495 CYS L C 1
ATOM 6120 O O . CYS B 2 496 ? 20.636 26.408 12.097 1.00 10.74 495 CYS L O 1
ATOM 6123 N N . ALA B 2 497 ? 22.320 26.061 13.574 1.00 8.21 496 ALA L N 1
ATOM 6124 C CA . ALA B 2 497 ? 22.206 27.420 14.149 1.00 8.04 496 ALA L CA 1
ATOM 6125 C C . ALA B 2 497 ? 22.464 28.476 13.074 1.00 9.17 496 ALA L C 1
ATOM 6126 O O . ALA B 2 497 ? 21.831 29.532 13.094 1.00 12.26 496 ALA L O 1
ATOM 6128 N N . VAL B 2 498 ? 23.394 28.191 12.147 1.00 9.28 497 VAL L N 1
ATOM 6129 C CA . VAL B 2 498 ? 23.869 29.186 11.184 1.00 8.90 497 VAL L CA 1
ATOM 6130 C C . VAL B 2 498 ? 23.287 28.971 9.790 1.00 8.47 497 VAL L C 1
ATOM 6131 O O . VAL B 2 498 ? 22.899 29.933 9.130 1.00 10.20 497 VAL L O 1
ATOM 6135 N N . HIS B 2 499 ? 23.229 27.706 9.364 1.00 9.87 498 HIS L N 1
ATOM 6136 C CA . HIS B 2 499 ? 22.778 27.296 8.034 1.00 10.07 498 HIS L CA 1
ATOM 6137 C C . HIS B 2 499 ? 23.365 28.192 6.955 1.00 11.27 498 HIS L C 1
ATOM 6138 O O . HIS B 2 499 ? 22.648 28.700 6.093 1.00 11.12 498 HIS L O 1
ATOM 6145 N N . ALA C 1 5 ? 15.889 -57.949 -1.367 0.70 35.55 5 ALA T N 1
ATOM 6146 C CA . ALA C 1 5 ? 14.899 -56.843 -1.205 0.70 35.10 5 ALA T CA 1
ATOM 6147 C C . ALA C 1 5 ? 15.534 -55.474 -1.440 0.70 33.82 5 ALA T C 1
ATOM 6148 O O . ALA C 1 5 ? 16.711 -55.264 -1.132 0.70 35.35 5 ALA T O 1
ATOM 6150 N N . LYS C 1 6 ? 14.751 -54.550 -1.993 1.00 31.55 6 LYS T N 1
ATOM 6151 C CA . LYS C 1 6 ? 15.127 -53.140 -2.010 1.00 28.64 6 LYS T CA 1
ATOM 6152 C C . LYS C 1 6 ? 15.164 -52.647 -0.559 1.00 24.18 6 LYS T C 1
ATOM 6153 O O . LYS C 1 6 ? 14.483 -53.189 0.313 1.00 24.14 6 LYS T O 1
ATOM 6159 N N . LYS C 1 7 ? 15.973 -51.631 -0.304 1.00 20.92 7 LYS T N 1
ATOM 6160 C CA . LYS C 1 7 ? 16.126 -51.119 1.051 1.00 15.79 7 LYS T CA 1
ATOM 6161 C C . LYS C 1 7 ? 14.944 -50.238 1.412 1.00 16.74 7 LYS T C 1
ATOM 6162 O O . LYS C 1 7 ? 14.365 -49.589 0.537 1.00 15.80 7 LYS T O 1
ATOM 6168 N N . ALA C 1 8 ? 14.611 -50.203 2.706 1.00 14.65 8 ALA T N 1
ATOM 6169 C CA . ALA C 1 8 ? 13.533 -49.361 3.218 1.00 15.50 8 ALA T CA 1
ATOM 6170 C C . ALA C 1 8 ? 13.978 -47.886 3.271 1.00 14.02 8 ALA T C 1
ATOM 6171 O O . ALA C 1 8 ? 14.904 -47.562 4.008 1.00 15.18 8 ALA T O 1
ATOM 6173 N N . PRO C 1 9 ? 13.320 -46.990 2.507 1.00 14.49 9 PRO T N 1
ATOM 6174 C CA . PRO C 1 9 ? 13.692 -45.578 2.609 1.00 14.62 9 PRO T CA 1
ATOM 6175 C C . PRO C 1 9 ? 13.268 -45.002 3.951 1.00 14.56 9 PRO T C 1
ATOM 6176 O O . PRO C 1 9 ? 12.141 -45.264 4.414 1.00 14.44 9 PRO T O 1
ATOM 6180 N N . VAL C 1 10 ? 14.168 -44.240 4.573 1.00 12.82 10 VAL T N 1
ATOM 6181 C CA . VAL C 1 10 ? 13.910 -43.649 5.885 1.00 12.64 10 VAL T CA 1
ATOM 6182 C C . VAL C 1 10 ? 14.267 -42.158 5.869 1.00 12.66 10 VAL T C 1
ATOM 6183 O O . VAL C 1 10 ? 15.350 -41.769 5.408 1.00 14.48 10 VAL T O 1
ATOM 6187 N N . ILE C 1 11 ? 13.351 -41.330 6.362 1.00 11.97 11 ILE T N 1
ATOM 6188 C CA . ILE C 1 11 ? 13.679 -39.949 6.679 1.00 12.04 11 ILE T CA 1
ATOM 6189 C C . ILE C 1 11 ? 13.576 -39.897 8.203 1.00 12.07 11 ILE T C 1
ATOM 6190 O O . ILE C 1 11 ? 12.512 -40.195 8.789 1.00 13.08 11 ILE T O 1
ATOM 6195 N N . TRP C 1 12 ? 14.686 -39.538 8.845 1.00 11.65 12 TRP T N 1
ATOM 6196 C CA . TRP C 1 12 ? 14.754 -39.510 10.309 1.00 12.23 12 TRP T CA 1
ATOM 6197 C C . TRP C 1 12 ? 14.839 -38.057 10.746 1.00 12.10 12 TRP T C 1
ATOM 6198 O O . TRP C 1 12 ? 15.831 -37.367 10.431 1.00 14.06 12 TRP T O 1
ATOM 6209 N N . VAL C 1 13 ? 13.789 -37.592 11.438 1.00 11.34 13 VAL T N 1
ATOM 6210 C CA . VAL C 1 13 ? 13.717 -36.207 11.881 1.00 11.94 13 VAL T CA 1
ATOM 6211 C C . VAL C 1 13 ? 13.817 -36.099 13.416 1.00 12.25 13 VAL T C 1
ATOM 6212 O O . VAL C 1 13 ? 13.359 -36.985 14.159 1.00 14.17 13 VAL T O 1
ATOM 6216 N N . GLN C 1 14 ? 14.445 -35.030 13.880 1.00 11.83 14 GLN T N 1
ATOM 6217 C CA . GLN C 1 14 ? 14.633 -34.806 15.315 1.00 11.04 14 GLN T CA 1
ATOM 6218 C C . GLN C 1 14 ? 13.909 -33.556 15.761 1.00 11.96 14 GLN T C 1
ATOM 6219 O O . GLN C 1 14 ? 14.072 -32.490 15.157 1.00 12.83 14 GLN T O 1
ATOM 6225 N N . GLY C 1 15 ? 13.088 -33.696 16.797 1.00 11.71 15 GLY T N 1
ATOM 6226 C CA . GLY C 1 15 ? 12.429 -32.548 17.423 1.00 12.24 15 GLY T CA 1
ATOM 6227 C C . GLY C 1 15 ? 13.118 -32.229 18.729 1.00 11.76 15 GLY T C 1
ATOM 6228 O O . GLY C 1 15 ? 14.333 -31.958 18.762 1.00 12.98 15 GLY T O 1
ATOM 6229 N N . GLN C 1 16 ? 12.348 -32.272 19.815 1.00 11.49 16 GLN T N 1
ATOM 6230 C CA . GLN C 1 16 ? 12.924 -32.101 21.159 1.00 12.17 16 GLN T CA 1
ATOM 6231 C C . GLN C 1 16 ? 13.515 -33.423 21.641 1.00 12.68 16 GLN T C 1
ATOM 6232 O O . GLN C 1 16 ? 12.963 -34.078 22.540 1.00 12.31 16 GLN T O 1
ATOM 6238 N N . GLY C 1 17 ? 14.616 -33.823 21.014 1.00 11.79 17 GLY T N 1
ATOM 6239 C CA . GLY C 1 17 ? 15.289 -35.090 21.330 1.00 11.63 17 GLY T CA 1
ATOM 6240 C C . GLY C 1 17 ? 16.656 -34.812 21.918 1.00 10.53 17 GLY T C 1
ATOM 6241 O O . GLY C 1 17 ? 17.119 -33.646 21.943 1.00 12.11 17 GLY T O 1
ATOM 6242 N N . CYS C 1 18 ? 17.312 -35.879 22.363 1.00 9.54 18 CYS T N 1
ATOM 6243 C CA . CYS C 1 18 ? 18.657 -35.765 22.933 1.00 10.67 18 CYS T CA 1
ATOM 6244 C C . CYS C 1 18 ? 19.678 -36.498 22.079 1.00 11.66 18 CYS T C 1
ATOM 6245 O O . CYS C 1 18 ? 20.855 -36.567 22.432 1.00 12.18 18 CYS T O 1
ATOM 6248 N N . THR C 1 19 ? 19.199 -37.050 20.960 1.00 12.21 19 THR T N 1
ATOM 6249 C CA . THR C 1 19 ? 20.005 -37.872 20.038 1.00 12.64 19 THR T CA 1
ATOM 6250 C C . THR C 1 19 ? 20.310 -39.276 20.618 1.00 11.53 19 THR T C 1
ATOM 6251 O O . THR C 1 19 ? 20.966 -40.086 19.973 1.00 11.83 19 THR T O 1
ATOM 6255 N N . GLY C 1 20 ? 19.805 -39.579 21.821 1.00 12.24 20 GLY T N 1
ATOM 6256 C CA . GLY C 1 20 ? 20.038 -40.882 22.439 1.00 10.87 20 GLY T CA 1
ATOM 6257 C C . GLY C 1 20 ? 19.352 -42.034 21.711 1.00 9.66 20 GLY T C 1
ATOM 6258 O O . GLY C 1 20 ? 19.837 -43.164 21.725 1.00 11.14 20 GLY T O 1
ATOM 6259 N N . CYS C 1 21 ? 18.228 -41.760 21.048 1.00 10.03 21 CYS T N 1
ATOM 6260 C CA . CYS C 1 21 ? 17.566 -42.815 20.260 1.00 11.70 21 CYS T CA 1
ATOM 6261 C C . CYS C 1 21 ? 18.457 -43.182 19.067 1.00 10.11 21 CYS T C 1
ATOM 6262 O O . CYS C 1 21 ? 18.634 -44.372 18.742 1.00 11.71 21 CYS T O 1
ATOM 6265 N N . SER C 1 22 ? 19.033 -42.158 18.432 1.00 10.01 22 SER T N 1
ATOM 6266 C CA . SER C 1 22 ? 19.983 -42.385 17.342 1.00 11.99 22 SER T CA 1
ATOM 6267 C C . SER C 1 22 ? 21.214 -43.114 17.829 1.00 11.14 22 SER T C 1
ATOM 6268 O O . SER C 1 22 ? 21.699 -44.039 17.164 1.00 10.93 22 SER T O 1
ATOM 6271 N N . VAL C 1 23 ? 21.756 -42.685 18.965 1.00 9.48 23 VAL T N 1
ATOM 6272 C CA . VAL C 1 23 ? 22.975 -43.335 19.454 1.00 9.78 23 VAL T CA 1
ATOM 6273 C C . VAL C 1 23 ? 22.668 -44.793 19.798 1.00 11.43 23 VAL T C 1
ATOM 6274 O O . VAL C 1 23 ? 23.460 -45.697 19.505 1.00 12.02 23 VAL T O 1
ATOM 6278 N N . SER C 1 24 ? 21.508 -45.039 20.398 1.00 10.31 24 SER T N 1
ATOM 6279 C CA . SER C 1 24 ? 21.126 -46.419 20.691 1.00 11.38 24 SER T CA 1
ATOM 6280 C C . SER C 1 24 ? 21.037 -47.254 19.407 1.00 11.96 24 SER T C 1
ATOM 6281 O O . SER C 1 24 ? 21.486 -48.407 19.377 1.00 12.20 24 SER T O 1
ATOM 6284 N N . LEU C 1 25 ? 20.480 -46.674 18.346 1.00 11.39 25 LEU T N 1
ATOM 6285 C CA . LEU C 1 25 ? 20.442 -47.351 17.049 1.00 11.47 25 LEU T CA 1
ATOM 6286 C C . LEU C 1 25 ? 21.852 -47.719 16.559 1.00 12.57 25 LEU T C 1
ATOM 6287 O O . LEU C 1 25 ? 22.057 -48.821 16.029 1.00 12.17 25 LEU T O 1
ATOM 6292 N N . LEU C 1 26 ? 22.818 -46.815 16.749 1.00 12.24 26 LEU T N 1
ATOM 6293 C CA . LEU C 1 26 ? 24.201 -47.092 16.343 1.00 11.60 26 LEU T CA 1
ATOM 6294 C C . LEU C 1 26 ? 24.780 -48.301 17.081 1.00 12.79 26 LEU T C 1
ATOM 6295 O O . LEU C 1 26 ? 25.746 -48.903 16.613 1.00 13.83 26 LEU T O 1
ATOM 6300 N N . ASN C 1 27 ? 24.195 -48.647 18.223 1.00 13.10 27 ASN T N 1
ATOM 6301 C CA . ASN C 1 27 ? 24.628 -49.807 19.013 1.00 12.08 27 ASN T CA 1
ATOM 6302 C C . ASN C 1 27 ? 24.022 -51.164 18.554 1.00 12.19 27 ASN T C 1
ATOM 6303 O O . ASN C 1 27 ? 24.236 -52.201 19.207 1.00 13.12 27 ASN T O 1
ATOM 6308 N N . ALA C 1 28 ? 23.273 -51.156 17.450 1.00 11.73 28 ALA T N 1
ATOM 6309 C CA . ALA C 1 28 ? 22.609 -52.368 16.944 1.00 12.89 28 ALA T CA 1
ATOM 6310 C C . ALA C 1 28 ? 23.562 -53.549 16.756 1.00 13.01 28 ALA T C 1
ATOM 6311 O O . ALA C 1 28 ? 24.735 -53.380 16.375 1.00 12.76 28 ALA T O 1
ATOM 6313 N N . VAL C 1 29 ? 23.050 -54.749 17.015 1.00 12.56 29 VAL T N 1
ATOM 6314 C CA . VAL C 1 29 ? 23.777 -55.987 16.718 1.00 13.38 29 VAL T CA 1
ATOM 6315 C C . VAL C 1 29 ? 22.766 -56.953 16.106 1.00 15.25 29 VAL T C 1
ATOM 6316 O O . VAL C 1 29 ? 21.587 -56.914 16.454 1.00 16.11 29 VAL T O 1
ATOM 6320 N N . HIS C 1 30 ? 23.223 -57.794 15.180 1.00 16.31 30 HIS T N 1
ATOM 6321 C CA . HIS C 1 30 ? 22.359 -58.811 14.548 1.00 17.20 30 HIS T CA 1
ATOM 6322 C C . HIS C 1 30 ? 21.115 -58.225 13.850 1.00 16.54 30 HIS T C 1
ATOM 6323 O O . HIS C 1 30 ? 19.996 -58.653 14.154 1.00 18.91 30 HIS T O 1
ATOM 6330 N N . PRO C 1 31 ? 21.283 -57.293 12.887 1.00 15.60 31 PRO T N 1
ATOM 6331 C CA . PRO C 1 31 ? 22.503 -56.777 12.275 1.00 15.01 31 PRO T CA 1
ATOM 6332 C C . PRO C 1 31 ? 23.083 -55.570 12.986 1.00 13.88 31 PRO T C 1
ATOM 6333 O O . PRO C 1 31 ? 22.395 -54.894 13.774 1.00 14.48 31 PRO T O 1
ATOM 6337 N N . ARG C 1 32 ? 24.362 -55.333 12.731 1.00 13.44 32 ARG T N 1
ATOM 6338 C CA . ARG C 1 32 ? 25.049 -54.123 13.176 1.00 14.22 32 ARG T CA 1
ATOM 6339 C C . ARG C 1 32 ? 24.762 -52.943 12.257 1.00 14.90 32 ARG T C 1
ATOM 6340 O O . ARG C 1 32 ? 24.220 -53.119 11.160 1.00 13.49 32 ARG T O 1
ATOM 6348 N N . ILE C 1 33 ? 25.125 -51.736 12.699 1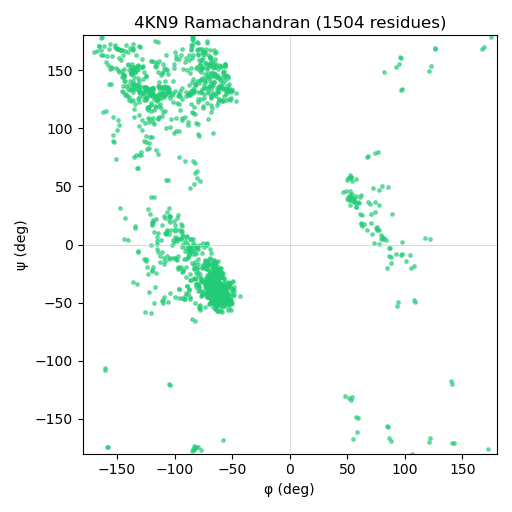.00 13.58 33 ILE T N 1
ATOM 6349 C CA . ILE C 1 33 ? 24.738 -50.521 11.975 1.00 14.16 33 ILE T CA 1
ATOM 6350 C C . ILE C 1 33 ? 25.322 -50.440 10.552 1.00 12.49 33 ILE T C 1
ATOM 6351 O O . ILE C 1 33 ? 24.652 -49.945 9.665 1.00 13.43 33 ILE T O 1
ATOM 6356 N N . LYS C 1 34 ? 26.537 -50.944 10.315 1.00 13.21 34 LYS T N 1
ATOM 6357 C CA . LYS C 1 34 ? 27.070 -50.887 8.954 1.00 13.56 34 LYS T CA 1
ATOM 6358 C C . LYS C 1 34 ? 26.141 -51.635 7.989 1.00 14.25 34 LYS T C 1
ATOM 6359 O O . LYS C 1 34 ? 25.767 -51.116 6.909 1.00 14.36 34 LYS T O 1
ATOM 6370 N N . GLU C 1 35 ? 25.756 -52.848 8.373 1.00 15.16 35 GLU T N 1
ATOM 6371 C CA . GLU C 1 35 ? 24.835 -53.635 7.559 1.00 16.07 35 GLU T CA 1
ATOM 6372 C C . GLU C 1 35 ? 23.445 -52.985 7.455 1.00 15.19 35 GLU T C 1
ATOM 6373 O O . GLU C 1 35 ? 22.817 -53.041 6.394 1.00 15.05 35 GLU T O 1
ATOM 6379 N N . ILE C 1 36 ? 22.956 -52.381 8.539 1.00 15.77 36 ILE T N 1
ATOM 6380 C CA . ILE C 1 36 ? 21.695 -51.634 8.487 1.00 14.79 36 ILE T CA 1
ATOM 6381 C C . ILE C 1 36 ? 21.750 -50.541 7.401 1.00 14.37 36 ILE T C 1
ATOM 6382 O O . ILE C 1 36 ? 20.866 -50.462 6.537 1.00 14.26 36 ILE T O 1
ATOM 6387 N N . LEU C 1 37 ? 22.787 -49.702 7.452 1.00 13.79 37 LEU T N 1
ATOM 6388 C CA . LEU C 1 37 ? 22.913 -48.595 6.509 1.00 14.28 37 LEU T CA 1
ATOM 6389 C C . LEU C 1 37 ? 23.148 -49.017 5.074 1.00 14.49 37 LEU T C 1
ATOM 6390 O O . LEU C 1 37 ? 22.619 -48.394 4.143 1.00 15.38 37 LEU T O 1
ATOM 6395 N N . LEU C 1 38 ? 23.949 -50.063 4.883 1.00 14.91 38 LEU T N 1
ATOM 6396 C CA . LEU C 1 38 ? 24.320 -50.465 3.520 1.00 14.81 38 LEU T CA 1
ATOM 6397 C C . LEU C 1 38 ? 23.377 -51.459 2.893 1.00 18.08 38 LEU T C 1
ATOM 6398 O O . LEU C 1 38 ? 23.252 -51.513 1.659 1.00 19.92 38 LEU T O 1
ATOM 6403 N N . ASP C 1 39 ? 22.720 -52.258 3.724 1.00 17.73 39 ASP T N 1
ATOM 6404 C CA . ASP C 1 39 ? 21.925 -53.386 3.226 1.00 18.17 39 ASP T CA 1
ATOM 6405 C C . ASP C 1 39 ? 20.432 -53.378 3.557 1.00 17.11 39 ASP T C 1
ATOM 6406 O O . ASP C 1 39 ? 19.666 -54.045 2.858 1.00 19.25 39 ASP T O 1
ATOM 6411 N N . VAL C 1 40 ? 20.013 -52.669 4.609 1.00 15.21 40 VAL T N 1
ATOM 6412 C CA . VAL C 1 40 ? 18.651 -52.824 5.119 1.00 16.19 40 VAL T CA 1
ATOM 6413 C C . VAL C 1 40 ? 17.792 -51.596 4.850 1.00 14.18 40 VAL T C 1
ATOM 6414 O O . VAL C 1 40 ? 16.666 -51.709 4.354 1.00 15.04 40 VAL T O 1
ATOM 6418 N N . ILE C 1 41 ? 18.313 -50.423 5.200 1.00 12.26 41 ILE T N 1
ATOM 6419 C CA . ILE C 1 41 ? 17.598 -49.169 4.972 1.00 14.36 41 ILE T CA 1
ATOM 6420 C C . ILE C 1 41 ? 18.376 -48.228 4.063 1.00 14.71 41 ILE T C 1
ATOM 6421 O O . ILE C 1 41 ? 19.589 -48.362 3.914 1.00 14.55 41 ILE T O 1
ATOM 6426 N N . SER C 1 42 ? 17.666 -47.296 3.438 1.00 13.20 42 SER T N 1
ATOM 6427 C CA . SER C 1 42 ? 18.325 -46.165 2.807 1.00 14.16 42 SER T CA 1
ATOM 6428 C C . SER C 1 42 ? 18.035 -44.953 3.690 1.00 15.23 42 SER T C 1
ATOM 6429 O O . SER C 1 42 ? 16.929 -44.385 3.655 1.00 14.19 42 SER T O 1
ATOM 6432 N N . LEU C 1 43 ? 19.019 -44.588 4.509 1.00 13.32 43 LEU T N 1
ATOM 6433 C CA . LEU C 1 43 ? 18.845 -43.466 5.433 1.00 13.83 43 LEU T CA 1
ATOM 6434 C C . LEU C 1 43 ? 19.044 -42.172 4.652 1.00 13.88 43 LEU T C 1
ATOM 6435 O O . LEU C 1 43 ? 20.174 -41.717 4.469 1.00 14.51 43 LEU T O 1
ATOM 6440 N N . GLU C 1 44 ? 17.938 -41.589 4.191 1.00 14.38 44 GLU T N 1
ATOM 6441 C CA . GLU C 1 44 ? 17.990 -40.480 3.242 1.00 14.36 44 GLU T CA 1
ATOM 6442 C C . GLU C 1 44 ? 18.286 -39.141 3.892 1.00 14.48 44 GLU T C 1
ATOM 6443 O O . GLU C 1 44 ? 18.952 -38.281 3.291 1.00 14.45 44 GLU T O 1
ATOM 6449 N N . PHE C 1 45 ? 17.763 -38.969 5.104 1.00 13.41 45 PHE T N 1
ATOM 6450 C CA . PHE C 1 45 ? 17.928 -37.753 5.870 1.00 13.70 45 PHE T CA 1
ATOM 6451 C C . PHE C 1 45 ? 18.092 -38.164 7.329 1.00 13.80 45 PHE T C 1
ATOM 6452 O O . PHE C 1 45 ? 17.327 -38.970 7.849 1.00 14.17 45 PHE T O 1
ATOM 6460 N N . HIS C 1 46 ? 19.135 -37.630 7.953 1.00 12.24 46 HIS T N 1
ATOM 6461 C CA . HIS C 1 46 ? 19.388 -37.821 9.369 1.00 11.27 46 HIS T CA 1
ATOM 6462 C C . HIS C 1 46 ? 20.363 -36.736 9.779 1.00 11.38 46 HIS T C 1
ATOM 6463 O O . HIS C 1 46 ? 21.518 -36.748 9.330 1.00 13.19 46 HIS T O 1
ATOM 6470 N N . PRO C 1 47 ? 19.919 -35.810 10.643 1.00 13.09 47 PRO T N 1
ATOM 6471 C CA . PRO C 1 47 ? 20.735 -34.614 10.890 1.00 14.34 47 PRO T CA 1
ATOM 6472 C C . PRO C 1 47 ? 22.084 -34.886 11.501 1.00 13.56 47 PRO T C 1
ATOM 6473 O O . PRO C 1 47 ? 22.980 -34.069 11.354 1.00 15.47 47 PRO T O 1
ATOM 6477 N N . THR C 1 48 ? 22.221 -36.001 12.217 1.00 12.40 48 THR T N 1
ATOM 6478 C CA . THR C 1 48 ? 23.434 -36.266 12.986 1.00 14.97 48 THR T CA 1
ATOM 6479 C C . THR C 1 48 ? 24.554 -36.819 12.126 1.00 13.31 48 THR T C 1
ATOM 6480 O O . THR C 1 48 ? 25.720 -36.583 12.426 1.00 13.98 48 THR T O 1
ATOM 6484 N N . VAL C 1 49 ? 24.213 -37.542 11.055 1.00 13.32 49 VAL T N 1
ATOM 6485 C CA . VAL C 1 49 ? 25.241 -38.325 10.332 1.00 12.79 49 VAL T CA 1
ATOM 6486 C C . VAL C 1 49 ? 25.339 -38.071 8.820 1.00 13.53 49 VAL T C 1
ATOM 6487 O O . VAL C 1 49 ? 26.323 -38.493 8.182 1.00 13.34 49 VAL T O 1
ATOM 6491 N N . MET C 1 50 ? 24.353 -37.380 8.246 1.00 13.13 50 MET T N 1
ATOM 6492 C CA . MET C 1 50 ? 24.311 -37.216 6.771 1.00 13.35 50 MET T CA 1
ATOM 6493 C C . MET C 1 50 ? 25.400 -36.258 6.268 1.00 13.87 50 MET T C 1
ATOM 6494 O O . MET C 1 50 ? 25.808 -35.346 6.982 1.00 14.40 50 MET T O 1
ATOM 6499 N N . ALA C 1 51 ? 25.844 -36.469 5.030 1.00 14.47 51 ALA T N 1
ATOM 6500 C CA . ALA C 1 51 ? 26.935 -35.647 4.464 1.00 13.47 51 ALA T CA 1
ATOM 6501 C C . ALA C 1 51 ? 26.535 -34.191 4.218 1.00 14.80 51 ALA T C 1
ATOM 6502 O O . ALA C 1 51 ? 27.295 -33.266 4.536 1.00 16.88 51 ALA T O 1
ATOM 6504 N N . SER C 1 52 ? 25.361 -33.996 3.631 1.00 14.77 52 SER T N 1
ATOM 6505 C CA . SER C 1 52 ? 24.933 -32.658 3.243 1.00 15.73 52 SER T CA 1
ATOM 6506 C C . SER C 1 52 ? 24.380 -31.872 4.424 1.00 15.04 52 SER T C 1
ATOM 6507 O O . SER C 1 52 ? 24.049 -32.433 5.478 1.00 13.88 52 SER T O 1
ATOM 6510 N N . GLU C 1 53 ? 24.295 -30.561 4.241 1.00 15.07 53 GLU T N 1
ATOM 6511 C CA . GLU C 1 53 ? 23.843 -29.659 5.293 1.00 14.16 53 GLU T CA 1
ATOM 6512 C C . GLU C 1 53 ? 22.913 -28.597 4.701 1.00 15.57 53 GLU T C 1
ATOM 6513 O O . GLU C 1 53 ? 22.812 -28.449 3.471 1.00 17.27 53 GLU T O 1
ATOM 6519 N N . GLY C 1 54 ? 22.259 -27.851 5.580 1.00 15.30 54 GLY T N 1
ATOM 6520 C CA . GLY C 1 54 ? 21.475 -26.667 5.209 1.00 15.48 54 GLY T CA 1
ATOM 6521 C C . GLY C 1 54 ? 20.528 -26.881 4.052 1.00 16.44 54 GLY T C 1
ATOM 6522 O O . GLY C 1 54 ? 19.776 -27.866 4.020 1.00 16.36 54 GLY T O 1
ATOM 6523 N N . GLU C 1 55 ? 20.587 -25.968 3.086 1.00 15.55 55 GLU T N 1
ATOM 6524 C CA . GLU C 1 55 ? 19.693 -26.001 1.942 1.00 17.47 55 GLU T CA 1
ATOM 6525 C C . GLU C 1 55 ? 19.754 -27.335 1.184 1.00 16.31 55 GLU T C 1
ATOM 6526 O O . GLU C 1 55 ? 18.716 -27.867 0.787 1.00 17.81 55 GLU T O 1
ATOM 6532 N N . MET C 1 56 ? 20.954 -27.874 0.998 1.00 14.78 56 MET T N 1
ATOM 6533 C CA . MET C 1 56 ? 21.100 -29.120 0.256 1.00 15.07 56 MET T CA 1
ATOM 6534 C C . MET C 1 56 ? 20.424 -30.302 0.984 1.00 15.09 56 MET T C 1
ATOM 6535 O O . MET C 1 56 ? 19.761 -31.141 0.364 1.00 16.16 56 MET T O 1
ATOM 6540 N N . ALA C 1 57 ? 20.610 -30.360 2.301 1.00 14.76 57 ALA T N 1
ATOM 6541 C CA . ALA C 1 57 ? 20.048 -31.446 3.106 1.00 14.90 57 ALA T CA 1
ATOM 6542 C C . ALA C 1 57 ? 18.529 -31.394 3.095 1.00 14.75 57 ALA T C 1
ATOM 6543 O O . ALA C 1 57 ? 17.885 -32.421 2.918 1.00 15.94 57 ALA T O 1
ATOM 6545 N N . LEU C 1 58 ? 17.962 -30.202 3.278 1.00 16.24 58 LEU T N 1
ATOM 6546 C CA . LEU C 1 58 ? 16.514 -30.040 3.273 1.00 16.77 58 LEU T CA 1
ATOM 6547 C C . LEU C 1 58 ? 15.911 -30.300 1.888 1.00 17.73 58 LEU T C 1
ATOM 6548 O O . LEU C 1 58 ? 14.858 -30.956 1.782 1.00 16.31 58 LEU T O 1
ATOM 6553 N N . ALA C 1 59 ? 16.567 -29.801 0.829 1.00 18.05 59 ALA T N 1
ATOM 6554 C CA . ALA C 1 59 ? 16.067 -30.022 -0.526 1.00 19.70 59 ALA T CA 1
ATOM 6555 C C . ALA C 1 59 ? 16.048 -31.516 -0.832 1.00 17.94 59 ALA T C 1
ATOM 6556 O O . ALA C 1 59 ? 15.097 -32.008 -1.427 1.00 18.67 59 ALA T O 1
ATOM 6558 N N . HIS C 1 60 ? 17.090 -32.231 -0.406 1.00 16.53 60 HIS T N 1
ATOM 6559 C CA . HIS C 1 60 ? 17.116 -33.682 -0.555 1.00 17.43 60 HIS T CA 1
ATOM 6560 C C . HIS C 1 60 ? 15.970 -34.375 0.200 1.00 17.38 60 HIS T C 1
ATOM 6561 O O . HIS C 1 60 ? 15.287 -35.250 -0.356 1.00 18.26 60 HIS T O 1
ATOM 6568 N N . MET C 1 61 ? 15.770 -33.995 1.460 1.00 16.69 61 MET T N 1
ATOM 6569 C CA . MET C 1 61 ? 14.681 -34.527 2.256 1.00 14.75 61 MET T CA 1
ATOM 6570 C C . MET C 1 61 ? 13.346 -34.336 1.537 1.00 16.71 61 MET T C 1
ATOM 6571 O O . MET C 1 61 ? 12.586 -35.281 1.370 1.00 16.30 61 MET T O 1
ATOM 6576 N N . TYR C 1 62 ? 13.065 -33.115 1.090 1.00 16.74 62 TYR T N 1
ATOM 6577 C CA . TYR C 1 62 ? 11.799 -32.870 0.397 1.00 17.71 62 TYR T CA 1
ATOM 6578 C C . TYR C 1 62 ? 11.685 -33.636 -0.927 1.00 17.98 62 TYR T C 1
ATOM 6579 O O . TYR C 1 62 ? 10.599 -34.117 -1.274 1.00 20.97 62 TYR T O 1
ATOM 6588 N N . GLU C 1 63 ? 12.801 -33.763 -1.649 1.00 19.54 63 GLU T N 1
ATOM 6589 C CA . GLU C 1 63 ? 12.800 -34.499 -2.922 1.00 19.98 63 GLU T CA 1
ATOM 6590 C C . GLU C 1 63 ? 12.438 -35.977 -2.711 1.00 20.65 63 GLU T C 1
ATOM 6591 O O . GLU C 1 63 ? 11.640 -36.553 -3.464 1.00 21.34 63 GLU T O 1
ATOM 6597 N N . ILE C 1 64 ? 13.055 -36.583 -1.694 1.00 17.79 64 ILE T N 1
ATOM 6598 C CA . ILE C 1 64 ? 12.781 -37.969 -1.305 1.00 16.95 64 ILE T CA 1
ATOM 6599 C C . ILE C 1 64 ? 11.312 -38.132 -0.916 1.00 17.70 64 ILE T C 1
ATOM 6600 O O . ILE C 1 64 ? 10.641 -39.071 -1.355 1.00 17.88 64 ILE T O 1
ATOM 6605 N N . ALA C 1 65 ? 10.794 -37.186 -0.145 1.00 17.32 65 ALA T N 1
ATOM 6606 C CA . ALA C 1 65 ? 9.411 -37.252 0.314 1.00 18.83 65 ALA T CA 1
ATOM 6607 C C . ALA C 1 65 ? 8.448 -37.189 -0.872 1.00 20.26 65 ALA T C 1
ATOM 6608 O O . ALA C 1 65 ? 7.391 -37.805 -0.843 1.00 21.18 65 ALA T O 1
ATOM 6610 N N . GLU C 1 66 ? 8.836 -36.471 -1.923 1.00 20.22 66 GLU T N 1
ATOM 6611 C CA . GLU C 1 66 ? 8.028 -36.403 -3.136 1.00 21.71 66 GLU T CA 1
ATOM 6612 C C . GLU C 1 66 ? 8.207 -37.672 -3.974 1.00 21.73 66 GLU T C 1
ATOM 6613 O O . GLU C 1 66 ? 7.216 -38.323 -4.342 1.00 22.68 66 GLU T O 1
ATOM 6619 N N . LYS C 1 67 ? 9.461 -38.026 -4.253 1.00 21.01 67 LYS T N 1
ATOM 6620 C CA . LYS C 1 67 ? 9.793 -39.162 -5.135 1.00 22.33 67 LYS T CA 1
ATOM 6621 C C . LYS C 1 67 ? 9.326 -40.503 -4.543 1.00 22.35 67 LYS T C 1
ATOM 6622 O O . LYS C 1 67 ? 8.834 -41.397 -5.263 1.00 24.54 67 LYS T O 1
ATOM 6628 N N . PHE C 1 68 ? 9.485 -40.634 -3.229 1.00 19.40 68 PHE T N 1
ATOM 6629 C CA . PHE C 1 68 ? 9.055 -41.828 -2.506 1.00 19.70 68 PHE T CA 1
ATOM 6630 C C . PHE C 1 68 ? 7.776 -41.599 -1.708 1.00 19.25 68 PHE T C 1
ATOM 6631 O O . PHE C 1 68 ? 7.576 -42.219 -0.651 1.00 20.71 68 PHE T O 1
ATOM 6639 N N . ASN C 1 69 ? 6.905 -40.722 -2.205 1.00 19.76 69 ASN T N 1
ATOM 6640 C CA . ASN C 1 69 ? 5.636 -40.473 -1.532 1.00 21.22 69 ASN T CA 1
ATOM 6641 C C . ASN C 1 69 ? 4.882 -41.788 -1.310 1.00 20.94 69 ASN T C 1
ATOM 6642 O O . ASN C 1 69 ? 4.773 -42.613 -2.223 1.00 22.00 69 ASN T O 1
ATOM 6647 N N . GLY C 1 70 ? 4.396 -41.974 -0.086 1.00 18.97 70 GLY T N 1
ATOM 6648 C CA . GLY C 1 70 ? 3.682 -43.186 0.311 1.00 18.01 70 GLY T CA 1
ATOM 6649 C C . GLY C 1 70 ? 4.593 -44.393 0.435 1.00 19.39 70 GLY T C 1
ATOM 6650 O O . GLY C 1 70 ? 4.110 -45.521 0.592 1.00 20.07 70 GLY T O 1
ATOM 6651 N N . ASN C 1 71 ? 5.913 -44.167 0.367 1.00 17.99 71 ASN T N 1
ATOM 6652 C CA . ASN C 1 71 ? 6.874 -45.268 0.259 1.00 18.48 71 ASN T CA 1
ATOM 6653 C C . ASN C 1 71 ? 8.167 -45.027 1.045 1.00 18.31 71 ASN T C 1
ATOM 6654 O O . ASN C 1 71 ? 9.220 -45.591 0.742 1.00 19.42 71 ASN T O 1
ATOM 6663 N N . PHE C 1 72 ? 8.099 -44.170 2.056 1.00 16.14 72 PHE T N 1
ATOM 6664 C CA . PHE C 1 72 ? 9.239 -44.024 2.982 1.00 16.42 72 PHE T CA 1
ATOM 6665 C C . PHE C 1 72 ? 8.733 -44.076 4.418 1.00 14.69 72 PHE T C 1
ATOM 6666 O O . PHE C 1 72 ? 7.585 -43.700 4.703 1.00 16.58 72 PHE T O 1
ATOM 6674 N N . PHE C 1 73 ? 9.580 -44.540 5.331 1.00 14.65 73 PHE T N 1
ATOM 6675 C CA . PHE C 1 73 ? 9.262 -44.427 6.753 1.00 13.86 73 PHE T CA 1
ATOM 6676 C C . PHE C 1 73 ? 9.714 -43.085 7.304 1.00 14.56 73 PHE T C 1
ATOM 6677 O O . PHE C 1 73 ? 10.870 -42.686 7.094 1.00 13.83 73 PHE T O 1
ATOM 6685 N N . LEU C 1 74 ? 8.803 -42.398 7.999 1.00 13.77 74 LEU T N 1
ATOM 6686 C CA . LEU C 1 74 ? 9.147 -41.199 8.758 1.00 12.98 74 LEU T CA 1
ATOM 6687 C C . LEU C 1 74 ? 9.445 -41.606 10.196 1.00 13.55 74 LEU T C 1
ATOM 6688 O O . LEU C 1 74 ? 8.547 -42.012 10.942 1.00 14.40 74 LEU T O 1
ATOM 6693 N N . LEU C 1 75 ? 10.719 -41.539 10.562 1.00 11.38 75 LEU T N 1
ATOM 6694 C CA . LEU C 1 75 ? 11.147 -41.819 11.933 1.00 11.87 75 LEU T CA 1
ATOM 6695 C C . LEU C 1 75 ? 11.283 -40.510 12.702 1.00 13.51 75 LEU T C 1
ATOM 6696 O O . LEU C 1 75 ? 11.897 -39.562 12.209 1.00 14.33 75 LEU T O 1
ATOM 6705 N N . VAL C 1 76 ? 10.666 -40.449 13.878 1.00 11.83 76 VAL T N 1
ATOM 6706 C CA . VAL C 1 76 ? 10.632 -39.225 14.654 1.00 12.18 76 VAL T CA 1
ATOM 6707 C C . VAL C 1 76 ? 11.274 -39.454 16.015 1.00 11.78 76 VAL T C 1
ATOM 6708 O O . VAL C 1 76 ? 10.831 -40.308 16.785 1.00 12.72 76 VAL T O 1
ATOM 6712 N N . GLU C 1 77 ? 12.332 -38.696 16.288 1.00 12.47 77 GLU T N 1
ATOM 6713 C CA . GLU C 1 77 ? 13.044 -38.772 17.544 1.00 11.46 77 GLU T CA 1
ATOM 6714 C C . GLU C 1 77 ? 12.835 -37.428 18.248 1.00 12.56 77 GLU T C 1
ATOM 6715 O O . GLU C 1 77 ? 13.105 -36.384 17.667 1.00 13.36 77 GLU T O 1
ATOM 6721 N N . GLY C 1 78 ? 12.344 -37.458 19.478 1.00 11.37 78 GLY T N 1
ATOM 6722 C CA . GLY C 1 78 ? 12.061 -36.229 20.213 1.00 12.30 78 GLY T CA 1
ATOM 6723 C C . GLY C 1 78 ? 10.615 -35.779 20.138 1.00 11.65 78 GLY T C 1
ATOM 6724 O O . GLY C 1 78 ? 9.864 -36.167 19.230 1.00 12.66 78 GLY T O 1
ATOM 6725 N N . ALA C 1 79 ? 10.226 -34.929 21.085 1.00 11.46 79 ALA T N 1
ATOM 6726 C CA . ALA C 1 79 ? 8.859 -34.435 21.148 1.00 11.63 79 ALA T CA 1
ATOM 6727 C C . ALA C 1 79 ? 8.631 -33.203 20.253 1.00 11.59 79 ALA T C 1
ATOM 6728 O O . ALA C 1 79 ? 9.575 -32.635 19.670 1.00 12.04 79 ALA T O 1
ATOM 6730 N N . ILE C 1 80 ? 7.364 -32.824 20.136 1.00 11.78 80 ILE T N 1
ATOM 6731 C CA . ILE C 1 80 ? 6.945 -31.721 19.273 1.00 12.42 80 ILE T CA 1
ATOM 6732 C C . ILE C 1 80 ? 6.400 -30.583 20.146 1.00 12.54 80 ILE T C 1
ATOM 6733 O O . ILE C 1 80 ? 5.312 -30.712 20.718 1.00 14.89 80 ILE T O 1
ATOM 6738 N N . PRO C 1 81 ? 7.152 -29.467 20.262 1.00 12.65 81 PRO T N 1
ATOM 6739 C CA . PRO C 1 81 ? 6.655 -28.398 21.124 1.00 13.56 81 PRO T CA 1
ATOM 6740 C C . PRO C 1 81 ? 5.736 -27.454 20.362 1.00 14.61 81 PRO T C 1
ATOM 6741 O O . PRO C 1 81 ? 6.079 -26.958 19.272 1.00 15.33 81 PRO T O 1
ATOM 6745 N N . THR C 1 82 ? 4.564 -27.201 20.931 1.00 12.58 82 THR T N 1
ATOM 6746 C CA . THR C 1 82 ? 3.541 -26.412 20.228 1.00 14.63 82 THR T CA 1
ATOM 6747 C C . THR C 1 82 ? 3.357 -24.998 20.779 1.00 15.94 82 THR T C 1
ATOM 6748 O O . THR C 1 82 ? 2.644 -24.185 20.170 1.00 18.02 82 THR T O 1
ATOM 6752 N N . ALA C 1 83 ? 3.968 -24.699 21.926 1.00 14.60 83 ALA T N 1
ATOM 6753 C CA . ALA C 1 83 ? 3.858 -23.353 22.504 1.00 15.60 83 ALA T CA 1
ATOM 6754 C C . ALA C 1 83 ? 4.590 -22.345 21.625 1.00 16.44 83 ALA T C 1
ATOM 6755 O O . ALA C 1 83 ? 5.423 -22.718 20.797 1.00 16.45 83 ALA T O 1
ATOM 6757 N N . LYS C 1 84 ? 4.238 -21.074 21.764 1.00 15.37 84 LYS T N 1
ATOM 6758 C CA . LYS C 1 84 ? 4.934 -20.013 21.029 1.00 15.06 84 LYS T CA 1
ATOM 6759 C C . LYS C 1 84 ? 4.998 -20.313 19.526 1.00 16.10 84 LYS T C 1
ATOM 6760 O O . LYS C 1 84 ? 6.036 -20.134 18.896 1.00 14.91 84 LYS T O 1
ATOM 6766 N N . GLU C 1 85 ? 3.879 -20.790 18.966 1.00 15.58 85 GLU T N 1
ATOM 6767 C CA . GLU C 1 85 ? 3.759 -21.022 17.506 1.00 15.77 85 GLU T CA 1
ATOM 6768 C C . GLU C 1 85 ? 4.830 -21.991 16.975 1.00 16.18 85 GLU T C 1
ATOM 6769 O O . GLU C 1 85 ? 5.271 -21.880 15.825 1.00 18.10 85 GLU T O 1
ATOM 6775 N N . GLY C 1 86 ? 5.227 -22.940 17.822 1.00 15.83 86 GLY T N 1
ATOM 6776 C CA . GLY C 1 86 ? 6.195 -23.983 17.456 1.00 15.04 86 GLY T CA 1
ATOM 6777 C C . GLY C 1 86 ? 7.660 -23.564 17.492 1.00 15.16 86 GLY T C 1
ATOM 6778 O O . GLY C 1 86 ? 8.554 -24.359 17.136 1.00 12.91 86 GLY T O 1
ATOM 6779 N N . ARG C 1 87 ? 7.911 -22.345 17.971 1.00 13.43 87 ARG T N 1
ATOM 6780 C CA . ARG C 1 87 ? 9.251 -21.750 17.931 1.00 13.68 87 ARG T CA 1
ATOM 6781 C C . ARG C 1 87 ? 10.286 -22.293 18.930 1.00 12.86 87 ARG T C 1
ATOM 6782 O O . ARG C 1 87 ? 11.433 -21.869 18.894 1.00 13.48 87 ARG T O 1
ATOM 6790 N N . TYR C 1 88 ? 9.898 -23.237 19.788 1.00 11.49 88 TYR T N 1
ATOM 6791 C CA . TYR C 1 88 ? 10.875 -23.894 20.646 1.00 12.26 88 TYR T CA 1
ATOM 6792 C C . TYR C 1 88 ? 11.586 -25.057 19.937 1.00 13.21 88 TYR T C 1
ATOM 6793 O O . TYR C 1 88 ? 12.439 -25.712 20.531 1.00 13.84 88 TYR T O 1
ATOM 6802 N N . CYS C 1 89 ? 11.262 -25.306 18.671 1.00 13.16 89 CYS T N 1
ATOM 6803 C CA . CYS C 1 89 ? 12.055 -26.259 17.895 1.00 12.75 89 CYS T CA 1
ATOM 6804 C C . CYS C 1 89 ? 12.050 -25.893 16.406 1.00 12.04 89 CYS T C 1
ATOM 6805 O O . CYS C 1 89 ? 11.079 -26.186 15.670 1.00 14.51 89 CYS T O 1
ATOM 6808 N N . ILE C 1 90 ? 13.123 -25.223 15.976 1.00 12.63 90 ILE T N 1
ATOM 6809 C CA . ILE C 1 90 ? 13.320 -24.872 14.582 1.00 15.11 90 ILE T CA 1
ATOM 6810 C C . ILE C 1 90 ? 14.240 -25.921 13.987 1.00 13.33 90 ILE T C 1
ATOM 6811 O O . ILE C 1 90 ? 15.368 -26.110 14.464 1.00 16.98 90 ILE T O 1
ATOM 6816 N N . VAL C 1 91 ? 13.768 -26.603 12.946 1.00 15.64 91 VAL T N 1
ATOM 6817 C CA . VAL C 1 91 ? 14.525 -27.725 12.360 1.00 15.29 91 VAL T CA 1
ATOM 6818 C C . VAL C 1 91 ? 15.334 -27.344 11.118 1.00 15.48 91 VAL T C 1
ATOM 6819 O O . VAL C 1 91 ? 16.196 -28.109 10.655 1.00 17.41 91 VAL T O 1
ATOM 6823 N N . GLY C 1 92 ? 15.056 -26.172 10.562 1.00 15.94 92 GLY T N 1
ATOM 6824 C CA . GLY C 1 92 ? 15.784 -25.740 9.374 1.00 17.09 92 GLY T CA 1
ATOM 6825 C C . GLY C 1 92 ? 15.266 -24.446 8.808 1.00 17.95 92 GLY T C 1
ATOM 6826 O O . GLY C 1 92 ? 14.310 -23.861 9.314 1.00 17.35 92 GLY T O 1
ATOM 6827 N N . GLU C 1 93 ? 15.918 -23.999 7.751 1.00 19.56 93 GLU T N 1
ATOM 6828 C CA . GLU C 1 93 ? 15.515 -22.791 7.070 1.00 24.04 93 GLU T CA 1
ATOM 6829 C C . GLU C 1 93 ? 15.699 -23.018 5.583 1.00 27.57 93 GLU T C 1
ATOM 6830 O O . GLU C 1 93 ? 16.780 -23.428 5.143 1.00 26.95 93 GLU T O 1
ATOM 6836 N N . THR C 1 94 ? 14.641 -22.752 4.823 1.00 31.30 94 THR T N 1
ATOM 6837 C CA . THR C 1 94 ? 14.675 -22.868 3.360 1.00 36.69 94 THR T CA 1
ATOM 6838 C C . THR C 1 94 ? 14.874 -21.495 2.720 1.00 40.85 94 THR T C 1
ATOM 6839 O O . THR C 1 94 ? 14.722 -20.463 3.384 1.00 38.91 94 THR T O 1
ATOM 6843 N N . LEU C 1 95 ? 15.210 -21.500 1.428 1.00 45.40 95 LEU T N 1
ATOM 6844 C CA . LEU C 1 95 ? 15.410 -20.282 0.647 1.00 49.73 95 LEU T CA 1
ATOM 6845 C C . LEU C 1 95 ? 14.537 -20.367 -0.604 1.00 52.03 95 LEU T C 1
ATOM 6846 O O . LEU C 1 95 ? 14.639 -21.337 -1.366 1.00 53.56 95 LEU T O 1
ATOM 6851 N N . ASP C 1 96 ? 13.677 -19.368 -0.810 1.00 53.54 96 ASP T N 1
ATOM 6852 C CA . ASP C 1 96 ? 12.798 -19.334 -1.992 1.00 54.50 96 ASP T CA 1
ATOM 6853 C C . ASP C 1 96 ? 13.480 -18.721 -3.228 0.70 55.27 96 ASP T C 1
ATOM 6854 O O . ASP C 1 96 ? 14.648 -18.313 -3.170 0.70 55.27 96 ASP T O 1
ATOM 6859 N N . ALA C 1 97 ? 12.743 -18.661 -4.338 0.70 55.91 97 ALA T N 1
ATOM 6860 C CA . ALA C 1 97 ? 13.228 -18.033 -5.570 0.70 56.24 97 ALA T CA 1
ATOM 6861 C C . ALA C 1 97 ? 13.465 -16.533 -5.376 0.70 56.47 97 ALA T C 1
ATOM 6862 O O . ALA C 1 97 ? 14.451 -15.982 -5.872 0.70 56.62 97 ALA T O 1
ATOM 6864 N N . LYS C 1 98 ? 12.565 -15.893 -4.631 0.70 56.27 98 LYS T N 1
ATOM 6865 C CA . LYS C 1 98 ? 12.609 -14.449 -4.381 0.70 56.16 98 LYS T CA 1
ATOM 6866 C C . LYS C 1 98 ? 13.767 -14.020 -3.470 0.70 55.78 98 LYS T C 1
ATOM 6867 O O . LYS C 1 98 ? 14.066 -12.827 -3.360 0.70 56.07 98 LYS T O 1
ATOM 6873 N N . GLY C 1 99 ? 14.409 -14.992 -2.822 0.70 54.86 99 GLY T N 1
ATOM 6874 C CA . GLY C 1 99 ? 15.541 -14.729 -1.934 0.70 53.57 99 GLY T CA 1
ATOM 6875 C C . GLY C 1 99 ? 15.179 -14.446 -0.484 0.70 52.80 99 GLY T C 1
ATOM 6876 O O . GLY C 1 99 ? 15.927 -13.766 0.226 0.70 53.00 99 GLY T O 1
ATOM 6877 N N . HIS C 1 100 ? 14.035 -14.962 -0.037 0.70 50.90 100 HIS T N 1
ATOM 6878 C CA . HIS C 1 100 ? 13.625 -14.825 1.360 0.70 49.45 100 HIS T CA 1
ATOM 6879 C C . HIS C 1 100 ? 13.709 -16.153 2.106 0.70 47.28 100 HIS T C 1
ATOM 6880 O O . HIS C 1 100 ? 13.277 -17.190 1.596 0.70 46.14 100 HIS T O 1
ATOM 6887 N N . HIS C 1 101 ? 14.269 -16.104 3.313 0.70 45.52 101 HIS T N 1
ATOM 6888 C CA . HIS C 1 101 ? 14.417 -17.290 4.158 1.00 43.21 101 HIS T CA 1
ATOM 6889 C C . HIS C 1 101 ? 13.143 -17.569 4.939 1.00 39.53 101 HIS T C 1
ATOM 6890 O O . HIS C 1 101 ? 12.465 -16.640 5.385 1.00 39.69 101 HIS T O 1
ATOM 6897 N N . HIS C 1 102 ? 12.820 -18.851 5.102 1.00 34.19 102 HIS T N 1
ATOM 6898 C CA . HIS C 1 102 ? 11.646 -19.254 5.873 1.00 30.90 102 HIS T CA 1
ATOM 6899 C C . HIS C 1 102 ? 12.026 -20.340 6.873 1.00 27.70 102 HIS T C 1
ATOM 6900 O O . HIS C 1 102 ? 12.554 -21.391 6.482 1.00 25.17 102 HIS T O 1
ATOM 6907 N N . GLU C 1 103 ? 11.775 -20.066 8.155 1.00 25.56 103 GLU T N 1
ATOM 6908 C CA . GLU C 1 103 ? 12.035 -21.028 9.226 1.00 24.07 103 GLU T CA 1
ATOM 6909 C C . GLU C 1 103 ? 11.041 -22.168 9.147 1.00 21.36 103 GLU T C 1
ATOM 6910 O O . GLU C 1 103 ? 9.867 -21.958 8.825 1.00 24.12 103 GLU T O 1
ATOM 6916 N N . VAL C 1 104 ? 11.510 -23.370 9.457 1.00 17.42 104 VAL T N 1
ATOM 6917 C CA . VAL C 1 104 ? 10.616 -24.526 9.544 1.00 16.73 104 VAL T CA 1
ATOM 6918 C C . VAL C 1 104 ? 10.556 -25.000 10.999 1.00 15.74 104 VAL T C 1
ATOM 6919 O O . VAL C 1 104 ? 11.574 -25.322 11.588 1.00 17.15 104 VAL T O 1
ATOM 6923 N N . THR C 1 105 ? 9.375 -24.985 11.594 1.00 15.09 105 THR T N 1
ATOM 6924 C CA . THR C 1 105 ? 9.235 -25.540 12.941 1.00 15.17 105 THR T CA 1
ATOM 6925 C C . THR C 1 105 ? 9.042 -27.052 12.884 1.00 14.41 105 THR T C 1
ATOM 6926 O O . THR C 1 105 ? 8.703 -27.620 11.837 1.00 15.45 105 THR T O 1
ATOM 6930 N N . MET C 1 106 ? 9.255 -27.705 14.023 1.00 14.50 106 MET T N 1
ATOM 6931 C CA . MET C 1 106 ? 8.985 -29.153 14.121 1.00 14.72 106 MET T CA 1
ATOM 6932 C C . MET C 1 106 ? 7.530 -29.455 13.767 1.00 14.82 106 MET T C 1
ATOM 6933 O O . MET C 1 106 ? 7.257 -30.391 13.010 1.00 13.67 106 MET T O 1
ATOM 6938 N N . MET C 1 107 ? 6.603 -28.637 14.274 1.00 14.94 107 MET T N 1
ATOM 6939 C CA . MET C 1 107 ? 5.180 -28.756 13.903 1.00 14.94 107 MET T CA 1
ATOM 6940 C C . MET C 1 107 ? 4.980 -28.754 12.388 1.00 16.69 107 MET T C 1
ATOM 6941 O O . MET C 1 107 ? 4.303 -29.627 11.839 1.00 17.03 107 MET T O 1
ATOM 6946 N N . GLU C 1 108 ? 5.560 -27.762 11.721 1.00 16.23 108 GLU T N 1
ATOM 6947 C CA . GLU C 1 108 ? 5.407 -27.631 10.277 1.00 16.68 108 GLU T CA 1
ATOM 6948 C C . GLU C 1 108 ? 5.980 -28.826 9.522 1.00 17.36 108 GLU T C 1
ATOM 6949 O O . GLU C 1 108 ? 5.382 -29.291 8.540 1.00 17.75 108 GLU T O 1
ATOM 6955 N N . LEU C 1 109 ? 7.134 -29.318 9.978 1.00 16.43 109 LEU T N 1
ATOM 6956 C CA . LEU C 1 109 ? 7.825 -30.427 9.326 1.00 15.84 109 LEU T CA 1
ATOM 6957 C C . LEU C 1 109 ? 7.014 -31.728 9.387 1.00 14.72 109 LEU T C 1
ATOM 6958 O O . LEU C 1 109 ? 6.852 -32.426 8.378 1.00 16.26 109 LEU T O 1
ATOM 6963 N N . ILE C 1 110 ? 6.489 -32.040 10.568 1.00 13.98 110 ILE T N 1
ATOM 6964 C CA . ILE C 1 110 ? 5.704 -33.262 10.735 1.00 13.34 110 ILE T CA 1
ATOM 6965 C C . ILE C 1 110 ? 4.370 -33.156 9.990 1.00 14.36 110 ILE T C 1
ATOM 6966 O O . ILE C 1 110 ? 3.909 -34.133 9.400 1.00 15.04 110 ILE T O 1
ATOM 6971 N N . ARG C 1 111 ? 3.752 -31.977 10.032 1.00 14.59 111 ARG T N 1
ATOM 6972 C CA . ARG C 1 111 ? 2.499 -31.725 9.318 1.00 16.43 111 ARG T CA 1
ATOM 6973 C C . ARG C 1 111 ? 2.678 -32.011 7.832 1.00 16.29 111 ARG T C 1
ATOM 6974 O O . ARG C 1 111 ? 1.786 -32.570 7.181 1.00 17.46 111 ARG T O 1
ATOM 6982 N N . ASP C 1 112 ? 3.851 -31.657 7.317 1.00 15.94 112 ASP T N 1
ATOM 6983 C CA . ASP C 1 112 ? 4.176 -31.798 5.899 1.00 17.82 112 ASP T CA 1
ATOM 6984 C C . ASP C 1 112 ? 4.535 -33.240 5.560 1.00 16.90 112 ASP T C 1
ATOM 6985 O O . ASP C 1 112 ? 3.964 -33.831 4.626 1.00 18.46 112 ASP T O 1
ATOM 6990 N N . LEU C 1 113 ? 5.479 -33.813 6.307 1.00 15.88 113 LEU T N 1
ATOM 6991 C CA . LEU C 1 113 ? 6.037 -35.121 5.939 1.00 14.21 113 LEU T CA 1
ATOM 6992 C C . LEU C 1 113 ? 5.138 -36.308 6.307 1.00 16.15 113 LEU T C 1
ATOM 6993 O O . LEU C 1 113 ? 5.107 -37.295 5.587 1.00 17.77 113 LEU T O 1
ATOM 6998 N N . ALA C 1 114 ? 4.448 -36.249 7.439 1.00 15.26 114 ALA T N 1
ATOM 6999 C CA . ALA C 1 114 ? 3.706 -37.451 7.880 1.00 15.28 114 ALA T CA 1
ATOM 7000 C C . ALA C 1 114 ? 2.685 -37.974 6.849 1.00 16.47 114 ALA T C 1
ATOM 7001 O O . ALA C 1 114 ? 2.644 -39.180 6.597 1.00 16.09 114 ALA T O 1
ATOM 7003 N N . PRO C 1 115 ? 1.862 -37.088 6.248 1.00 17.32 115 PRO T N 1
ATOM 7004 C CA . PRO C 1 115 ? 0.931 -37.601 5.231 1.00 17.63 115 PRO T CA 1
ATOM 7005 C C . PRO C 1 115 ? 1.611 -38.183 3.991 1.00 17.82 115 PRO T C 1
ATOM 7006 O O . PRO C 1 115 ? 0.998 -38.973 3.275 1.00 19.77 115 PRO T O 1
ATOM 7010 N N . LYS C 1 116 ? 2.860 -37.789 3.745 1.00 16.76 116 LYS T N 1
ATOM 7011 C CA . LYS C 1 116 ? 3.632 -38.291 2.606 1.00 18.16 116 LYS T CA 1
ATOM 7012 C C . LYS C 1 116 ? 4.278 -39.641 2.878 1.00 17.37 116 LYS T C 1
ATOM 7013 O O . LYS C 1 116 ? 4.709 -40.322 1.953 1.00 18.95 116 LYS T O 1
ATOM 7019 N N . SER C 1 117 ? 4.344 -40.036 4.147 1.00 14.99 117 SER T N 1
ATOM 7020 C CA . SER C 1 117 ? 5.047 -41.267 4.516 1.00 16.95 117 SER T CA 1
ATOM 7021 C C . SER C 1 117 ? 4.222 -42.523 4.231 1.00 17.30 117 SER T C 1
ATOM 7022 O O . SER C 1 117 ? 2.987 -42.478 4.118 1.00 17.75 117 SER T O 1
ATOM 7025 N N . LEU C 1 118 ? 4.921 -43.644 4.112 1.00 15.86 118 LEU T N 1
ATOM 7026 C CA . LEU C 1 118 ? 4.305 -44.964 4.171 1.00 18.57 118 LEU T CA 1
ATOM 7027 C C . LEU C 1 118 ? 3.724 -45.180 5.580 1.00 17.58 118 LEU T C 1
ATOM 7028 O O . LEU C 1 118 ? 2.582 -45.634 5.749 1.00 19.16 118 LEU T O 1
ATOM 7037 N N . ALA C 1 119 ? 4.521 -44.846 6.593 1.00 18.01 119 ALA T N 1
ATOM 7038 C CA . ALA C 1 119 ? 4.114 -44.928 7.992 1.00 16.71 119 ALA T CA 1
ATOM 7039 C C . ALA C 1 119 ? 5.036 -44.015 8.773 1.00 14.86 119 ALA T C 1
ATOM 7040 O O . ALA C 1 119 ? 6.160 -43.712 8.339 1.00 14.47 119 ALA T O 1
ATOM 7042 N N . THR C 1 120 ? 4.564 -43.582 9.933 1.00 14.07 120 THR T N 1
ATOM 7043 C CA . THR C 1 120 ? 5.401 -42.825 10.847 1.00 13.72 120 THR T CA 1
ATOM 7044 C C . THR C 1 120 ? 5.719 -43.736 12.012 1.00 14.07 120 THR T C 1
ATOM 7045 O O . THR C 1 120 ? 4.829 -44.440 12.516 1.00 14.15 120 THR T O 1
ATOM 7049 N N . VAL C 1 121 ? 6.991 -43.759 12.402 1.00 13.34 121 VAL T N 1
ATOM 7050 C CA . VAL C 1 121 ? 7.439 -44.534 13.549 1.00 14.31 121 VAL T CA 1
ATOM 7051 C C . VAL C 1 121 ? 8.010 -43.554 14.567 1.00 13.79 121 VAL T C 1
ATOM 7052 O O . VAL C 1 121 ? 9.001 -42.873 14.302 1.00 13.87 121 VAL T O 1
ATOM 7056 N N . ALA C 1 122 ? 7.358 -43.470 15.721 1.00 12.81 122 ALA T N 1
ATOM 7057 C CA . ALA C 1 122 ? 7.813 -42.604 16.791 1.00 12.90 122 ALA T CA 1
ATOM 7058 C C . ALA C 1 122 ? 8.789 -43.418 17.612 1.00 11.66 122 ALA T C 1
ATOM 7059 O O . ALA C 1 122 ? 8.377 -44.304 18.380 1.00 12.45 122 ALA T O 1
ATOM 7061 N N . VAL C 1 123 ? 10.084 -43.163 17.420 1.00 11.12 123 VAL T N 1
ATOM 7062 C CA . VAL C 1 123 ? 11.108 -43.861 18.209 1.00 11.26 123 VAL T CA 1
ATOM 7063 C C . VAL C 1 123 ? 11.418 -43.076 19.476 1.00 11.18 123 VAL T C 1
ATOM 7064 O O . VAL C 1 123 ? 11.703 -41.870 19.417 1.00 11.45 123 VAL T O 1
ATOM 7068 N N . GLY C 1 124 ? 11.344 -43.765 20.607 1.00 9.34 124 GLY T N 1
ATOM 7069 C CA . GLY C 1 124 ? 11.653 -43.171 21.906 1.00 10.12 124 GLY T CA 1
ATOM 7070 C C . GLY C 1 124 ? 10.407 -42.672 22.612 1.00 11.30 124 GLY T C 1
ATOM 7071 O O . GLY C 1 124 ? 9.383 -42.357 21.988 1.00 12.07 124 GLY T O 1
ATOM 7072 N N . THR C 1 125 ? 10.490 -42.605 23.936 1.00 10.41 125 THR T N 1
ATOM 7073 C CA . THR C 1 125 ? 9.380 -42.156 24.735 1.00 10.33 125 THR T CA 1
ATOM 7074 C C . THR C 1 125 ? 9.014 -40.691 24.457 1.00 10.18 125 THR T C 1
ATOM 7075 O O . THR C 1 125 ? 7.830 -40.325 24.540 1.00 10.99 125 THR T O 1
ATOM 7079 N N . CYS C 1 126 ? 9.993 -39.859 24.082 1.00 10.79 126 CYS T N 1
ATOM 7080 C CA . CYS C 1 126 ? 9.683 -38.455 23.771 1.00 11.07 126 CYS T CA 1
ATOM 7081 C C . CYS C 1 126 ? 8.675 -38.339 22.632 1.00 10.43 126 CYS T C 1
ATOM 7082 O O . CYS C 1 126 ? 7.634 -37.690 22.768 1.00 11.48 126 CYS T O 1
ATOM 7085 N N . SER C 1 127 ? 9.007 -38.927 21.490 1.00 10.76 127 SER T N 1
ATOM 7086 C CA . SER C 1 127 ? 8.115 -38.833 20.341 1.00 11.20 127 SER T CA 1
ATOM 7087 C C . SER C 1 127 ? 6.842 -39.640 20.580 1.00 12.32 127 SER T C 1
ATOM 7088 O O . SER C 1 127 ? 5.760 -39.217 20.167 1.00 12.38 127 SER T O 1
ATOM 7091 N N . ALA C 1 128 ? 6.957 -40.797 21.238 1.00 10.47 128 ALA T N 1
ATOM 7092 C CA . ALA C 1 128 ? 5.787 -41.667 21.400 1.00 11.49 128 ALA T CA 1
ATOM 7093 C C . ALA C 1 128 ? 4.746 -41.083 22.361 1.00 12.37 128 ALA T C 1
ATOM 7094 O O . ALA C 1 128 ? 3.534 -41.103 22.067 1.00 13.13 128 ALA T O 1
ATOM 7096 N N . TYR C 1 129 ? 5.223 -40.575 23.499 1.00 13.19 129 TYR T N 1
ATOM 7097 C CA . TYR C 1 129 ? 4.349 -40.234 24.626 1.00 12.47 129 TYR T CA 1
ATOM 7098 C C . TYR C 1 129 ? 4.589 -38.862 25.226 1.00 12.76 129 TYR T C 1
ATOM 7099 O O . TYR C 1 129 ? 3.834 -38.436 26.100 1.00 15.14 129 TYR T O 1
ATOM 7108 N N . GLY C 1 130 ? 5.634 -38.174 24.770 1.00 12.55 130 GLY T N 1
ATOM 7109 C CA . GLY C 1 130 ? 5.987 -36.870 25.315 1.00 12.15 130 GLY T CA 1
ATOM 7110 C C . GLY C 1 130 ? 7.254 -36.896 26.163 1.00 12.61 130 GLY T C 1
ATOM 7111 O O . GLY C 1 130 ? 8.134 -36.043 26.007 1.00 12.92 130 GLY T O 1
ATOM 7112 N N . GLY C 1 131 ? 7.328 -37.874 27.068 1.00 11.87 131 GLY T N 1
ATOM 7113 C CA . GLY C 1 131 ? 8.535 -38.148 27.846 1.00 12.07 131 GLY T CA 1
ATOM 7114 C C . GLY C 1 131 ? 9.046 -36.977 28.658 1.00 13.06 131 GLY T C 1
ATOM 7115 O O . GLY C 1 131 ? 8.268 -36.136 29.125 1.00 13.33 131 GLY T O 1
ATOM 7116 N N . ILE C 1 132 ? 10.363 -36.917 28.830 1.00 11.91 132 ILE T N 1
ATOM 7117 C CA . ILE C 1 132 ? 10.959 -35.869 29.659 1.00 13.79 132 ILE T CA 1
ATOM 7118 C C . ILE C 1 132 ? 10.642 -34.428 29.224 1.00 12.24 132 ILE T C 1
ATOM 7119 O O . ILE C 1 132 ? 10.272 -33.614 30.081 1.00 13.12 132 ILE T O 1
ATOM 7124 N N . PRO C 1 133 ? 10.745 -34.092 27.914 1.00 12.80 133 PRO T N 1
ATOM 7125 C CA . PRO C 1 133 ? 10.394 -32.712 27.541 1.00 13.58 133 PRO T CA 1
ATOM 7126 C C . PRO C 1 133 ? 8.948 -32.324 27.845 1.00 11.90 133 PRO T C 1
ATOM 7127 O O . PRO C 1 133 ? 8.666 -31.135 28.013 1.00 12.17 133 PRO T O 1
ATOM 7131 N N . ALA C 1 134 ? 8.044 -33.305 27.909 1.00 11.16 134 ALA T N 1
ATOM 7132 C CA . ALA C 1 134 ? 6.627 -33.038 28.190 1.00 11.19 134 ALA T CA 1
ATOM 7133 C C . ALA C 1 134 ? 6.277 -33.173 29.678 1.00 12.40 134 ALA T C 1
ATOM 7134 O O . ALA C 1 134 ? 5.087 -33.092 30.065 1.00 14.11 134 ALA T O 1
ATOM 7136 N N . ALA C 1 135 ? 7.305 -33.383 30.505 1.00 11.62 135 ALA T N 1
ATOM 7137 C CA . ALA C 1 135 ? 7.102 -33.622 31.946 1.00 13.60 135 ALA T CA 1
ATOM 7138 C C . ALA C 1 135 ? 6.752 -32.348 32.703 1.00 15.13 135 ALA T C 1
ATOM 7139 O O . ALA C 1 135 ? 6.905 -31.231 32.191 1.00 16.98 135 ALA T O 1
ATOM 7141 N N . GLU C 1 136 ? 6.286 -32.527 33.935 1.00 14.94 136 GLU T N 1
ATOM 7142 C CA . GLU C 1 136 ? 5.802 -31.415 34.739 1.00 16.02 136 GLU T CA 1
ATOM 7143 C C . GLU C 1 136 ? 6.871 -30.330 34.856 1.00 14.95 136 GLU T C 1
ATOM 7144 O O . GLU C 1 136 ? 8.041 -30.617 35.151 1.00 16.66 136 GLU T O 1
ATOM 7150 N N . GLY C 1 137 ? 6.457 -29.090 34.603 1.00 16.41 137 GLY T N 1
ATOM 7151 C CA . GLY C 1 137 ? 7.350 -27.955 34.695 1.00 16.30 137 GLY T CA 1
ATOM 7152 C C . GLY C 1 137 ? 7.741 -27.371 33.360 1.00 15.71 137 GLY T C 1
ATOM 7153 O O . GLY C 1 137 ? 8.211 -26.215 33.298 1.00 17.12 137 GLY T O 1
ATOM 7154 N N . ASN C 1 138 ? 7.566 -28.148 32.289 1.00 14.21 138 ASN T N 1
ATOM 7155 C CA . ASN C 1 138 ? 7.953 -27.637 30.968 1.00 14.36 138 ASN T CA 1
ATOM 7156 C C . ASN C 1 138 ? 6.991 -26.538 30.521 1.00 14.63 138 ASN T C 1
ATOM 7157 O O . ASN C 1 138 ? 5.801 -26.591 30.831 1.00 14.58 138 ASN T O 1
ATOM 7162 N N . VAL C 1 139 ? 7.505 -25.566 29.766 1.00 13.99 139 VAL T N 1
ATOM 7163 C CA . VAL C 1 139 ? 6.669 -24.472 29.271 1.00 14.40 139 VAL T CA 1
ATOM 7164 C C . VAL C 1 139 ? 6.640 -24.439 27.737 1.00 13.93 139 VAL T C 1
ATOM 7165 O O . VAL C 1 139 ? 6.263 -23.429 27.139 1.00 15.51 139 VAL T O 1
ATOM 7169 N N . THR C 1 140 ? 6.995 -25.549 27.095 1.00 13.32 140 THR T N 1
ATOM 7170 C CA . THR C 1 140 ? 7.127 -25.540 25.622 1.00 12.27 140 THR T CA 1
ATOM 7171 C C . THR C 1 140 ? 5.927 -26.140 24.898 1.00 12.94 140 THR T C 1
ATOM 7172 O O . THR C 1 140 ? 5.925 -26.212 23.654 1.00 13.41 140 THR T O 1
ATOM 7176 N N . GLY C 1 141 ? 4.895 -26.550 25.643 1.00 14.50 141 GLY T N 1
ATOM 7177 C CA . GLY C 1 141 ? 3.754 -27.233 25.012 1.00 15.17 141 GLY T CA 1
ATOM 7178 C C . GLY C 1 141 ? 4.181 -28.518 24.300 1.00 14.73 141 GLY T C 1
ATOM 7179 O O . GLY C 1 141 ? 3.638 -28.893 23.242 1.00 13.99 141 GLY T O 1
ATOM 7180 N N . SER C 1 142 ? 5.154 -29.198 24.892 1.00 13.96 142 SER T N 1
ATOM 7181 C CA . SER C 1 142 ? 5.726 -30.418 24.317 1.00 13.70 142 SER T CA 1
ATOM 7182 C C . SER C 1 142 ? 4.659 -31.514 24.208 1.00 13.47 142 SER T C 1
ATOM 7183 O O . SER C 1 142 ? 3.904 -31.755 25.162 1.00 14.41 142 SER T O 1
ATOM 7186 N N . LYS C 1 143 ? 4.583 -32.137 23.033 1.00 14.54 143 LYS T N 1
ATOM 7187 C CA . LYS C 1 143 ? 3.526 -33.094 22.692 1.00 16.54 143 LYS T CA 1
ATOM 7188 C C . LYS C 1 143 ? 4.102 -34.315 21.995 1.00 14.30 143 LYS T C 1
ATOM 7189 O O . LYS C 1 143 ? 5.100 -34.220 21.279 1.00 14.88 143 LYS T O 1
ATOM 7195 N N . SER C 1 144 ? 3.435 -35.450 22.162 1.00 12.58 144 SER T N 1
ATOM 7196 C CA . SER C 1 144 ? 3.771 -36.660 21.410 1.00 13.90 144 SER T CA 1
ATOM 7197 C C . SER C 1 144 ? 3.320 -36.578 19.961 1.00 14.78 144 SER T C 1
ATOM 7198 O O . SER C 1 144 ? 2.479 -35.746 19.599 1.00 14.70 144 SER T O 1
ATOM 7201 N N . VAL C 1 145 ? 3.845 -37.487 19.145 1.00 11.98 145 VAL T N 1
ATOM 7202 C CA . VAL C 1 145 ? 3.415 -37.603 17.753 1.00 12.72 145 VAL T CA 1
ATOM 7203 C C . VAL C 1 145 ? 1.925 -37.958 17.687 1.00 13.39 145 VAL T C 1
ATOM 7204 O O . VAL C 1 145 ? 1.162 -37.335 16.944 1.00 14.39 145 VAL T O 1
ATOM 7208 N N . ARG C 1 146 ? 1.497 -38.948 18.471 1.00 12.50 146 ARG T N 1
ATOM 7209 C CA . ARG C 1 146 ? 0.078 -39.317 18.412 1.00 13.62 146 ARG T CA 1
ATOM 7210 C C . ARG C 1 146 ? -0.849 -38.142 18.764 1.00 14.95 146 ARG T C 1
ATOM 7211 O O . ARG C 1 146 ? -1.889 -37.947 18.108 1.00 16.53 146 ARG T O 1
ATOM 7219 N N . ASP C 1 147 ? -0.481 -37.349 19.777 1.00 14.05 147 ASP T N 1
ATOM 7220 C CA . ASP C 1 147 ? -1.297 -36.184 20.143 1.00 14.54 147 ASP T CA 1
ATOM 7221 C C . ASP C 1 147 ? -1.309 -35.157 19.008 1.00 16.31 147 ASP T C 1
ATOM 7222 O O . ASP C 1 147 ? -2.361 -34.611 18.652 1.00 17.98 147 ASP T O 1
ATOM 7227 N N . PHE C 1 148 ? -0.136 -34.892 18.440 1.00 14.42 148 PHE T N 1
ATOM 7228 C CA . PHE C 1 148 ? -0.058 -33.939 17.345 1.00 14.77 148 PHE T CA 1
ATOM 7229 C C . PHE C 1 148 ? -0.899 -34.411 16.143 1.00 16.27 148 PHE T C 1
ATOM 7230 O O . PHE C 1 148 ? -1.620 -33.605 15.538 1.00 18.00 148 PHE T O 1
ATOM 7238 N N . PHE C 1 149 ? -0.830 -35.711 15.821 1.00 15.48 149 PHE T N 1
ATOM 7239 C CA . PHE C 1 149 ? -1.633 -36.287 14.716 1.00 16.34 149 PHE T CA 1
ATOM 7240 C C . PHE C 1 149 ? -3.124 -36.098 14.990 1.00 16.94 149 PHE T C 1
ATOM 7241 O O . PHE C 1 149 ? -3.884 -35.780 14.085 1.00 17.70 149 PHE T O 1
ATOM 7249 N N . ALA C 1 150 ? -3.536 -36.291 16.244 1.00 16.50 150 ALA T N 1
ATOM 7250 C CA . ALA C 1 150 ? -4.932 -36.062 16.633 1.00 18.76 150 ALA T CA 1
ATOM 7251 C C . ALA C 1 150 ? -5.354 -34.603 16.454 1.00 21.37 150 ALA T C 1
ATOM 7252 O O . ALA C 1 150 ? -6.430 -34.343 15.905 1.00 24.00 150 ALA T O 1
ATOM 7254 N N . ASP C 1 151 ? -4.510 -33.663 16.891 1.00 21.00 151 ASP T N 1
ATOM 7255 C CA . ASP C 1 151 ? -4.786 -32.227 16.729 1.00 21.90 151 ASP T CA 1
ATOM 7256 C C . ASP C 1 151 ? -4.910 -31.820 15.264 1.00 21.83 151 ASP T C 1
ATOM 7257 O O . ASP C 1 151 ? -5.739 -30.973 14.912 1.00 23.71 151 ASP T O 1
ATOM 7262 N N . GLU C 1 152 ? -4.069 -32.432 14.433 1.00 18.77 152 GLU T N 1
ATOM 7263 C CA . GLU C 1 152 ? -3.910 -32.071 13.035 1.00 20.54 152 GLU T CA 1
ATOM 7264 C C . GLU C 1 152 ? -4.800 -32.893 12.113 1.00 21.24 152 GLU T C 1
ATOM 7265 O O . GLU C 1 152 ? -4.788 -32.693 10.884 1.00 23.11 152 GLU T O 1
ATOM 7271 N N . LYS C 1 153 ? -5.549 -33.826 12.701 1.00 21.04 153 LYS T N 1
ATOM 7272 C CA . LYS C 1 153 ? -6.399 -34.778 11.958 1.00 23.23 153 LYS T CA 1
ATOM 7273 C C . LYS C 1 153 ? -5.597 -35.547 10.894 1.00 22.46 153 LYS T C 1
ATOM 7274 O O . LYS C 1 153 ? -6.047 -35.762 9.762 1.00 23.67 153 LYS T O 1
ATOM 7285 N N . ILE C 1 154 ? -4.378 -35.928 11.269 1.00 21.63 154 ILE T N 1
ATOM 7286 C CA . ILE C 1 154 ? -3.522 -36.742 10.415 1.00 21.13 154 ILE T CA 1
ATOM 7287 C C . ILE C 1 154 ? -3.866 -38.211 10.655 1.00 22.38 154 ILE T C 1
ATOM 7288 O O . ILE C 1 154 ? -3.778 -38.702 11.786 1.00 21.54 154 ILE T O 1
ATOM 7293 N N . GLU C 1 155 ? -4.269 -38.889 9.583 1.00 23.31 155 GLU T N 1
ATOM 7294 C CA A GLU C 1 155 ? -4.596 -40.283 9.519 0.55 25.14 155 GLU T CA 1
ATOM 7295 C CA B GLU C 1 155 ? -4.723 -40.304 9.770 0.45 22.96 155 GLU T CA 1
ATOM 7296 C C A GLU C 1 155 ? -3.444 -40.843 8.720 0.55 23.43 155 GLU T C 1
ATOM 7297 C C B GLU C 1 155 ? -3.703 -41.465 9.572 0.45 21.56 155 GLU T C 1
ATOM 7298 O O A GLU C 1 155 ? -3.383 -40.753 7.488 0.55 24.24 155 GLU T O 1
ATOM 7299 O O B GLU C 1 155 ? -4.024 -42.636 9.800 0.45 20.94 155 GLU T O 1
ATOM 7310 N N A LYS C 1 156 ? -2.470 -41.331 9.458 0.55 21.47 156 LYS T N 1
ATOM 7311 N N B LYS C 1 156 ? -2.482 -41.118 9.188 0.45 20.40 156 LYS T N 1
ATOM 7312 C CA . LYS C 1 156 ? -1.373 -42.048 8.876 1.00 18.91 156 LYS T CA 1
ATOM 7313 C C . LYS C 1 156 ? -1.039 -43.124 9.895 1.00 18.19 156 LYS T C 1
ATOM 7314 O O . LYS C 1 156 ? -1.043 -42.872 11.101 1.00 17.80 156 LYS T O 1
ATOM 7320 N N . LEU C 1 157 ? -0.734 -44.320 9.397 1.00 15.60 157 LEU T N 1
ATOM 7321 C CA . LEU C 1 157 ? -0.290 -45.412 10.256 1.00 15.28 157 LEU T CA 1
ATOM 7322 C C . LEU C 1 157 ? 0.869 -44.943 11.135 1.00 14.93 157 LEU T C 1
ATOM 7323 O O . LEU C 1 157 ? 1.871 -44.448 10.627 1.00 15.76 157 LEU T O 1
ATOM 7328 N N . LEU C 1 158 ? 0.694 -45.092 12.448 1.00 15.96 158 LEU T N 1
ATOM 7329 C CA . LEU C 1 158 ? 1.687 -44.694 13.433 1.00 15.66 158 LEU T CA 1
ATOM 7330 C C . LEU C 1 158 ? 2.042 -45.873 14.332 1.00 16.07 158 LEU T C 1
ATOM 7331 O O . LEU C 1 158 ? 1.159 -46.524 14.909 1.00 17.66 158 LEU T O 1
ATOM 7336 N N . VAL C 1 159 ? 3.339 -46.160 14.418 1.00 12.72 159 VAL T N 1
ATOM 7337 C CA . VAL C 1 159 ? 3.842 -47.177 15.318 1.00 13.23 159 VAL T CA 1
ATOM 7338 C C . VAL C 1 159 ? 4.772 -46.516 16.337 1.00 13.24 159 VAL T C 1
ATOM 7339 O O . VAL C 1 159 ? 5.667 -45.732 15.965 1.00 14.10 159 VAL T O 1
ATOM 7343 N N . ASN C 1 160 ? 4.524 -46.786 17.616 1.00 12.43 160 ASN T N 1
ATOM 7344 C CA . ASN C 1 160 ? 5.363 -46.273 18.694 1.00 13.03 160 ASN T CA 1
ATOM 7345 C C . ASN C 1 160 ? 6.386 -47.304 19.139 1.00 12.03 160 ASN T C 1
ATOM 7346 O O . ASN C 1 160 ? 6.020 -48.462 19.435 1.00 13.75 160 ASN T O 1
ATOM 7351 N N . VAL C 1 161 ? 7.664 -46.913 19.173 1.00 11.07 161 VAL T N 1
ATOM 7352 C CA . VAL C 1 161 ? 8.711 -47.799 19.703 1.00 10.72 161 VAL T CA 1
ATOM 7353 C C . VAL C 1 161 ? 9.393 -47.059 20.850 1.00 10.43 161 VAL T C 1
ATOM 7354 O O . VAL C 1 161 ? 10.436 -46.401 20.652 1.00 11.32 161 VAL T O 1
ATOM 7358 N N . PRO C 1 162 ? 8.791 -47.127 22.045 1.00 11.10 162 PRO T N 1
ATOM 7359 C CA . PRO C 1 162 ? 9.272 -46.281 23.129 1.00 11.69 162 PRO T CA 1
ATOM 7360 C C . PRO C 1 162 ? 10.472 -46.845 23.887 1.00 10.97 162 PRO T C 1
ATOM 7361 O O . PRO C 1 162 ? 11.040 -47.873 23.487 1.00 12.46 162 PRO T O 1
ATOM 7365 N N . GLY C 1 163 ? 10.847 -46.162 24.976 1.00 10.84 163 GLY T N 1
ATOM 7366 C CA . GLY C 1 163 ? 12.078 -46.430 25.691 1.00 11.15 163 GLY T CA 1
ATOM 7367 C C . GLY C 1 163 ? 12.869 -45.151 25.708 1.00 11.10 163 GLY T C 1
ATOM 7368 O O . GLY C 1 163 ? 12.752 -44.326 24.794 1.00 11.30 163 GLY T O 1
ATOM 7369 N N . CYS C 1 164 ? 13.713 -44.997 26.711 1.00 9.41 164 CYS T N 1
ATOM 7370 C CA . CYS C 1 164 ? 14.483 -43.762 26.852 1.00 10.65 164 CYS T CA 1
ATOM 7371 C C . CYS C 1 164 ? 15.950 -44.114 27.187 1.00 10.48 164 CYS T C 1
ATOM 7372 O O . CYS C 1 164 ? 16.379 -44.007 28.337 1.00 11.72 164 CYS T O 1
ATOM 7375 N N . PRO C 1 165 ? 16.716 -44.583 26.177 1.00 10.45 165 PRO T N 1
ATOM 7376 C CA . PRO C 1 165 ? 16.317 -44.803 24.782 1.00 11.58 165 PRO T CA 1
ATOM 7377 C C . PRO C 1 165 ? 15.674 -46.180 24.571 1.00 10.18 165 PRO T C 1
ATOM 7378 O O . PRO C 1 165 ? 15.761 -47.043 25.451 1.00 11.95 165 PRO T O 1
ATOM 7382 N N . PRO C 1 166 ? 15.043 -46.387 23.403 1.00 10.68 166 PRO T N 1
ATOM 7383 C CA . PRO C 1 166 ? 14.686 -47.745 23.020 1.00 10.28 166 PRO T CA 1
ATOM 7384 C C . PRO C 1 166 ? 15.941 -48.584 22.767 1.00 11.11 166 PRO T C 1
ATOM 7385 O O . PRO C 1 166 ? 16.996 -48.050 22.375 1.00 11.65 166 PRO T O 1
ATOM 7389 N N . HIS C 1 167 ? 15.816 -49.887 22.959 1.00 11.31 167 HIS T N 1
ATOM 7390 C CA . HIS C 1 167 ? 16.879 -50.841 22.591 1.00 9.72 167 HIS T CA 1
ATOM 7391 C C . HIS C 1 167 ? 16.946 -50.863 21.064 1.00 11.60 167 HIS T C 1
ATOM 7392 O O . HIS C 1 167 ? 15.904 -50.838 20.409 1.00 12.51 167 HIS T O 1
ATOM 7399 N N . PRO C 1 168 ? 18.162 -50.928 20.489 1.00 10.35 168 PRO T N 1
ATOM 7400 C CA . PRO C 1 168 ? 18.211 -51.013 19.027 1.00 11.11 168 PRO T CA 1
ATOM 7401 C C . PRO C 1 168 ? 17.427 -52.209 18.468 1.00 11.85 168 PRO T C 1
ATOM 7402 O O . PRO C 1 168 ? 16.877 -52.117 17.360 1.00 11.92 168 PRO T O 1
ATOM 7406 N N . ASP C 1 169 ? 17.373 -53.315 19.211 1.00 12.21 169 ASP T N 1
ATOM 7407 C CA . ASP C 1 169 ? 16.642 -54.494 18.718 1.00 11.70 169 ASP T CA 1
ATOM 7408 C C . ASP C 1 169 ? 15.176 -54.155 18.472 1.00 12.10 169 ASP T C 1
ATOM 7409 O O . ASP C 1 169 ? 14.568 -54.676 17.541 1.00 12.34 169 ASP T O 1
ATOM 7414 N N . TRP C 1 170 ? 14.602 -53.293 19.314 1.00 12.01 170 TRP T N 1
ATOM 7415 C CA . TRP C 1 170 ? 13.196 -52.895 19.170 1.00 12.00 170 TRP T CA 1
ATOM 7416 C C . TRP C 1 170 ? 12.979 -52.026 17.934 1.00 12.76 170 TRP T C 1
ATOM 7417 O O . TRP C 1 170 ? 11.993 -52.193 17.214 1.00 11.29 170 TRP T O 1
ATOM 7428 N N . MET C 1 171 ? 13.890 -51.086 17.693 1.00 11.57 171 MET T N 1
ATOM 7429 C CA . MET C 1 171 ? 13.754 -50.188 16.554 1.00 12.63 171 MET T CA 1
ATOM 7430 C C . MET C 1 171 ? 13.956 -50.957 15.253 1.00 12.77 171 MET T C 1
ATOM 7431 O O . MET C 1 171 ? 13.137 -50.869 14.341 1.00 13.18 171 MET T O 1
ATOM 7436 N N . VAL C 1 172 ? 15.049 -51.713 15.167 1.00 12.00 172 VAL T N 1
ATOM 7437 C CA . VAL C 1 172 ? 15.370 -52.430 13.927 1.00 12.61 172 VAL T CA 1
ATOM 7438 C C . VAL C 1 172 ? 14.332 -53.522 13.681 1.00 12.44 172 VAL T C 1
ATOM 7439 O O . VAL C 1 172 ? 13.834 -53.657 12.560 1.00 13.47 172 VAL T O 1
ATOM 7443 N N . GLY C 1 173 ? 14.003 -54.280 14.728 1.00 13.87 173 GLY T N 1
ATOM 7444 C CA . GLY C 1 173 ? 13.017 -55.345 14.606 1.00 12.41 173 GLY T CA 1
ATOM 7445 C C . GLY C 1 173 ? 11.660 -54.858 14.132 1.00 12.65 173 GLY T C 1
ATOM 7446 O O . GLY C 1 173 ? 11.009 -55.492 13.298 1.00 14.55 173 GLY T O 1
ATOM 7447 N N . THR C 1 174 ? 11.224 -53.722 14.661 1.00 12.27 174 THR T N 1
ATOM 7448 C CA . THR C 1 174 ? 9.923 -53.156 14.257 1.00 12.94 174 THR T CA 1
ATOM 7449 C C . THR C 1 174 ? 9.948 -52.662 12.810 1.00 13.50 174 THR T C 1
ATOM 7450 O O . THR C 1 174 ? 9.027 -52.949 12.022 1.00 14.01 174 THR T O 1
ATOM 7454 N N . LEU C 1 175 ? 11.008 -51.934 12.450 1.00 12.06 175 LEU T N 1
ATOM 7455 C CA . LEU C 1 175 ? 11.113 -51.399 11.100 1.00 14.04 175 LEU T CA 1
ATOM 7456 C C . LEU C 1 175 ? 11.176 -52.523 10.041 1.00 15.32 175 LEU T C 1
ATOM 7457 O O . LEU C 1 175 ? 10.491 -52.463 9.004 1.00 14.81 175 LEU T O 1
ATOM 7462 N N . VAL C 1 176 ? 11.972 -53.556 10.320 1.00 14.41 176 VAL T N 1
ATOM 7463 C CA . VAL C 1 176 ? 12.122 -54.665 9.374 1.00 13.53 176 VAL T CA 1
ATOM 7464 C C . VAL C 1 176 ? 10.804 -55.421 9.253 1.00 14.52 176 VAL T C 1
ATOM 7465 O O . VAL C 1 176 ? 10.374 -55.733 8.145 1.00 14.79 176 VAL T O 1
ATOM 7469 N N . ALA C 1 177 ? 10.143 -55.676 10.382 1.00 14.58 177 ALA T N 1
ATOM 7470 C CA . ALA C 1 177 ? 8.847 -56.368 10.355 1.00 14.69 177 ALA T CA 1
ATOM 7471 C C . ALA C 1 177 ? 7.836 -55.558 9.527 1.00 14.78 177 ALA T C 1
ATOM 7472 O O . ALA C 1 177 ? 7.124 -56.116 8.687 1.00 16.16 177 ALA T O 1
ATOM 7474 N N . ALA C 1 178 ? 7.805 -54.243 9.738 1.00 15.58 178 ALA T N 1
ATOM 7475 C CA . ALA C 1 178 ? 6.925 -53.373 8.957 1.00 14.86 178 ALA T CA 1
ATOM 7476 C C . ALA C 1 178 ? 7.240 -53.415 7.445 1.00 14.82 178 ALA T C 1
ATOM 7477 O O . ALA C 1 178 ? 6.343 -53.573 6.613 1.00 14.98 178 ALA T O 1
ATOM 7479 N N . TRP C 1 179 ? 8.521 -53.309 7.102 1.00 13.94 179 TRP T N 1
ATOM 7480 C CA . TRP C 1 179 ? 8.946 -53.354 5.705 1.00 15.51 179 TRP T CA 1
ATOM 7481 C C . TRP C 1 179 ? 8.629 -54.708 5.071 1.00 16.33 179 TRP T C 1
ATOM 7482 O O . TRP C 1 179 ? 8.200 -54.743 3.905 1.00 16.83 179 TRP T O 1
ATOM 7493 N N . SER C 1 180 ? 8.804 -55.805 5.820 1.00 17.67 180 SER T N 1
ATOM 7494 C CA . SER C 1 180 ? 8.514 -57.157 5.291 1.00 17.85 180 SER T CA 1
ATOM 7495 C C . SER C 1 180 ? 7.033 -57.302 4.952 1.00 17.69 180 SER T C 1
ATOM 7496 O O . SER C 1 180 ? 6.670 -57.939 3.947 1.00 18.92 180 SER T O 1
ATOM 7499 N N . HIS C 1 181 ? 6.187 -56.700 5.790 1.00 16.68 181 HIS T N 1
ATOM 7500 C CA . HIS C 1 181 ? 4.752 -56.631 5.528 1.00 16.06 181 HIS T CA 1
ATOM 7501 C C . HIS C 1 181 ? 4.431 -55.802 4.287 1.00 16.17 181 HIS T C 1
ATOM 7502 O O . HIS C 1 181 ? 3.614 -56.199 3.470 1.00 17.23 181 HIS T O 1
ATOM 7509 N N . VAL C 1 182 ? 5.061 -54.640 4.134 1.00 15.88 182 VAL T N 1
ATOM 7510 C CA . VAL C 1 182 ? 4.815 -53.806 2.951 1.00 16.45 182 VAL T CA 1
ATOM 7511 C C . VAL C 1 182 ? 5.116 -54.570 1.649 1.00 17.49 182 VAL T C 1
ATOM 7512 O O . VAL C 1 182 ? 4.368 -54.480 0.663 1.00 19.06 182 VAL T O 1
ATOM 7516 N N . LEU C 1 183 ? 6.199 -55.339 1.665 1.00 16.93 183 LEU T N 1
ATOM 7517 C CA . LEU C 1 183 ? 6.673 -56.021 0.471 1.00 18.06 183 LEU T CA 1
ATOM 7518 C C . LEU C 1 183 ? 5.886 -57.297 0.167 1.00 19.30 183 LEU T C 1
ATOM 7519 O O . LEU C 1 183 ? 5.801 -57.721 -0.997 1.00 21.80 183 LEU T O 1
ATOM 7524 N N . ASN C 1 184 ? 5.331 -57.914 1.208 1.00 17.50 184 ASN T N 1
ATOM 7525 C CA . ASN C 1 184 ? 4.603 -59.184 1.080 1.00 17.62 184 ASN T CA 1
ATOM 7526 C C . ASN C 1 184 ? 3.525 -59.293 2.166 1.00 15.86 184 ASN T C 1
ATOM 7527 O O . ASN C 1 184 ? 3.677 -60.056 3.097 1.00 17.04 184 ASN T O 1
ATOM 7532 N N . PRO C 1 185 ? 2.423 -58.534 2.021 1.00 14.46 185 PRO T N 1
ATOM 7533 C CA . PRO C 1 185 ? 1.512 -58.332 3.152 1.00 15.75 185 PRO T CA 1
ATOM 7534 C C . PRO C 1 185 ? 0.694 -59.549 3.541 1.00 16.29 185 PRO T C 1
ATOM 7535 O O . PRO C 1 185 ? 0.305 -59.673 4.704 1.00 18.20 185 PRO T O 1
ATOM 7539 N N . THR C 1 186 ? 0.432 -60.441 2.588 1.00 15.64 186 THR T N 1
ATOM 7540 C CA . THR C 1 186 ? -0.382 -61.616 2.908 1.00 17.72 186 THR T CA 1
ATOM 7541 C C . THR C 1 186 ? 0.421 -62.707 3.617 1.00 20.62 186 THR T C 1
ATOM 7542 O O . THR C 1 186 ? -0.155 -63.667 4.141 1.00 24.69 186 THR T O 1
ATOM 7546 N N . GLU C 1 187 ? 1.737 -62.579 3.625 1.00 21.41 187 GLU T N 1
ATOM 7547 C CA . GLU C 1 187 ? 2.573 -63.611 4.230 1.00 23.00 187 GLU T CA 1
ATOM 7548 C C . GLU C 1 187 ? 3.420 -63.140 5.415 1.00 23.10 187 GLU T C 1
ATOM 7549 O O . GLU C 1 187 ? 3.902 -63.960 6.204 1.00 26.52 187 GLU T O 1
ATOM 7555 N N . HIS C 1 188 ? 3.618 -61.831 5.523 1.00 21.56 188 HIS T N 1
ATOM 7556 C CA . HIS C 1 188 ? 4.338 -61.265 6.655 1.00 21.15 188 HIS T CA 1
ATOM 7557 C C . HIS C 1 188 ? 3.427 -60.247 7.330 1.00 20.00 188 HIS T C 1
ATOM 7558 O O . HIS C 1 188 ? 3.048 -59.246 6.718 1.00 19.67 188 HIS T O 1
ATOM 7565 N N . PRO C 1 189 ? 3.038 -60.521 8.582 1.00 20.46 189 PRO T N 1
ATOM 7566 C CA . PRO C 1 189 ? 2.048 -59.693 9.235 1.00 20.53 189 PRO T CA 1
ATOM 7567 C C . PRO C 1 189 ? 2.623 -58.374 9.723 1.00 18.42 189 PRO T C 1
ATOM 7568 O O . PRO C 1 189 ? 3.793 -58.296 10.104 1.00 19.92 189 PRO T O 1
ATOM 7572 N N . LEU C 1 190 ? 1.793 -57.347 9.729 1.00 17.19 190 LEU T N 1
ATOM 7573 C CA . LEU C 1 190 ? 2.175 -56.111 10.394 1.00 19.09 190 LEU T CA 1
ATOM 7574 C C . LEU C 1 190 ? 2.238 -56.415 11.903 1.00 18.49 190 LEU T C 1
ATOM 7575 O O . LEU C 1 190 ? 1.375 -57.117 12.421 1.00 19.13 190 LEU T O 1
ATOM 7580 N N . PRO C 1 191 ? 3.279 -55.921 12.613 1.00 19.27 191 PRO T N 1
ATOM 7581 C CA . PRO C 1 191 ? 3.361 -56.169 14.064 1.00 18.37 191 PRO T CA 1
ATOM 7582 C C . PRO C 1 191 ? 2.061 -55.799 14.775 1.00 17.82 191 PRO T C 1
ATOM 7583 O O . PRO C 1 191 ? 1.518 -54.718 14.526 1.00 18.11 191 PRO T O 1
ATOM 7587 N N . GLU C 1 192 ? 1.555 -56.696 15.618 1.00 17.25 192 GLU T N 1
ATOM 7588 C CA . GLU C 1 192 ? 0.376 -56.388 16.432 1.00 17.13 192 GLU T CA 1
ATOM 7589 C C . GLU C 1 192 ? 0.751 -55.366 17.507 1.00 16.24 192 GLU T C 1
ATOM 7590 O O . GLU C 1 192 ? 1.813 -55.474 18.138 1.00 16.27 192 GLU T O 1
ATOM 7600 N N . LEU C 1 193 ? -0.109 -54.369 17.702 1.00 14.57 193 LEU T N 1
ATOM 7601 C CA . LEU C 1 193 ? 0.190 -53.292 18.663 1.00 14.56 193 LEU T CA 1
ATOM 7602 C C . LEU C 1 193 ? -0.690 -53.349 19.897 1.00 16.65 193 LEU T C 1
ATOM 7603 O O . LEU C 1 193 ? -1.859 -53.746 19.825 1.00 17.16 193 LEU T O 1
ATOM 7608 N N . ASP C 1 194 ? -0.135 -52.918 21.023 1.00 15.44 194 ASP T N 1
ATOM 7609 C CA . ASP C 1 194 ? -0.945 -52.757 22.231 1.00 16.76 194 ASP T CA 1
ATOM 7610 C C . ASP C 1 194 ? -1.777 -51.471 22.152 1.00 16.77 194 ASP T C 1
ATOM 7611 O O . ASP C 1 194 ? -1.766 -50.774 21.126 1.00 17.62 194 ASP T O 1
ATOM 7616 N N . ASP C 1 195 ? -2.514 -51.160 23.217 1.00 18.11 195 ASP T N 1
ATOM 7617 C CA . ASP C 1 195 ? -3.418 -50.021 23.158 1.00 17.77 195 ASP T CA 1
ATOM 7618 C C . ASP C 1 195 ? -2.691 -48.675 23.096 1.00 18.82 195 ASP T C 1
ATOM 7619 O O . ASP C 1 195 ? -3.307 -47.647 22.808 1.00 19.72 195 ASP T O 1
ATOM 7624 N N . ASP C 1 196 ? -1.381 -48.689 23.335 1.00 16.59 196 ASP T N 1
ATOM 7625 C CA . ASP C 1 196 ? -0.576 -47.476 23.192 1.00 17.79 196 ASP T CA 1
ATOM 7626 C C . ASP C 1 196 ? 0.344 -47.534 21.989 1.00 16.31 196 ASP T C 1
ATOM 7627 O O . ASP C 1 196 ? 1.362 -46.844 21.929 1.00 17.25 196 ASP T O 1
ATOM 7632 N N . GLY C 1 197 ? -0.045 -48.346 21.010 1.00 14.57 197 GLY T N 1
ATOM 7633 C CA . GLY C 1 197 ? 0.571 -48.317 19.691 1.00 15.70 197 GLY T CA 1
ATOM 7634 C C . GLY C 1 197 ? 1.940 -48.947 19.611 1.00 15.12 197 GLY T C 1
ATOM 7635 O O . GLY C 1 197 ? 2.643 -48.759 18.625 1.00 15.64 197 GLY T O 1
ATOM 7636 N N . ARG C 1 198 ? 2.324 -49.701 20.637 1.00 13.65 198 ARG T N 1
ATOM 7637 C CA . ARG C 1 198 ? 3.649 -50.316 20.602 1.00 14.64 198 ARG T CA 1
ATOM 7638 C C . ARG C 1 198 ? 3.606 -51.819 20.313 1.00 13.41 198 ARG T C 1
ATOM 7639 O O . ARG C 1 198 ? 2.660 -52.519 20.708 1.00 13.72 198 ARG T O 1
ATOM 7647 N N . PRO C 1 199 ? 4.628 -52.315 19.617 1.00 12.60 199 PRO T N 1
ATOM 7648 C CA . PRO C 1 199 ? 4.566 -53.707 19.177 1.00 13.97 199 PRO T CA 1
ATOM 7649 C C . PRO C 1 199 ? 4.651 -54.722 20.319 1.00 14.83 199 PRO T C 1
ATOM 7650 O O . PRO C 1 199 ? 5.583 -54.684 21.134 1.00 15.21 199 PRO T O 1
ATOM 7654 N N . LEU C 1 200 ? 3.677 -55.629 20.356 1.00 15.13 200 LEU T N 1
ATOM 7655 C CA . LEU C 1 200 ? 3.659 -56.707 21.331 1.00 17.03 200 LEU T CA 1
ATOM 7656 C C . LEU C 1 200 ? 4.904 -57.582 21.237 1.00 17.32 200 LEU T C 1
ATOM 7657 O O . LEU C 1 200 ? 5.298 -58.176 22.241 1.00 18.99 200 LEU T O 1
ATOM 7662 N N . LEU C 1 201 ? 5.524 -57.642 20.047 1.00 16.77 201 LEU T N 1
ATOM 7663 C CA . LEU C 1 201 ? 6.782 -58.380 19.868 1.00 18.48 201 LEU T CA 1
ATOM 7664 C C . LEU C 1 201 ? 7.818 -58.032 20.945 1.00 17.04 201 LEU T C 1
ATOM 7665 O O . LEU C 1 201 ? 8.567 -58.910 21.383 1.00 18.88 201 LEU T O 1
ATOM 7670 N N . PHE C 1 202 ? 7.854 -56.766 21.365 1.00 14.87 202 PHE T N 1
ATOM 7671 C CA . PHE C 1 202 ? 8.877 -56.289 22.290 1.00 14.86 202 PHE T CA 1
ATOM 7672 C C . PHE C 1 202 ? 8.326 -55.744 23.583 1.00 13.57 202 PHE T C 1
ATOM 7673 O O . PHE C 1 202 ? 9.048 -55.690 24.578 1.00 15.32 202 PHE T O 1
ATOM 7681 N N . PHE C 1 203 ? 7.057 -55.339 23.579 1.00 13.94 203 PHE T N 1
ATOM 7682 C CA . PHE C 1 203 ? 6.478 -54.674 24.749 1.00 15.13 203 PHE T CA 1
ATOM 7683 C C . PHE C 1 203 ? 5.287 -55.425 25.333 1.00 16.34 203 PHE T C 1
ATOM 7684 O O . PHE C 1 203 ? 4.492 -54.845 26.075 1.00 18.93 203 PHE T O 1
ATOM 7692 N N . GLY C 1 204 ? 5.157 -56.703 24.985 1.00 16.37 204 GLY T N 1
ATOM 7693 C CA . GLY C 1 204 ? 4.087 -57.559 25.516 1.00 17.87 204 GLY T CA 1
ATOM 7694 C C . GLY C 1 204 ? 4.423 -58.108 26.893 1.00 18.06 204 GLY T C 1
ATOM 7695 O O . GLY C 1 204 ? 3.530 -58.291 27.720 1.00 21.11 204 GLY T O 1
ATOM 7696 N N . ASP C 1 205 ? 5.706 -58.379 27.126 1.00 19.25 205 ASP T N 1
ATOM 7697 C CA . ASP C 1 205 ? 6.195 -58.940 28.399 1.00 20.60 205 ASP T CA 1
ATOM 7698 C C . ASP C 1 205 ? 6.199 -57.890 29.505 1.00 19.62 205 ASP T C 1
ATOM 7699 O O . ASP C 1 205 ? 6.642 -56.761 29.288 1.00 19.30 205 ASP T O 1
ATOM 7704 N N . ASN C 1 206 ? 5.761 -58.280 30.699 1.00 19.31 206 ASN T N 1
ATOM 7705 C CA . ASN C 1 206 ? 5.955 -57.472 31.905 1.00 17.68 206 ASN T CA 1
ATOM 7706 C C . ASN C 1 206 ? 7.350 -57.753 32.484 1.00 17.16 206 ASN T C 1
ATOM 7707 O O . ASN C 1 206 ? 7.744 -58.917 32.647 1.00 17.96 206 ASN T O 1
ATOM 7712 N N . ILE C 1 207 ? 8.109 -56.692 32.771 1.00 15.58 207 ILE T N 1
ATOM 7713 C CA . ILE C 1 207 ? 9.461 -56.848 33.315 1.00 15.50 207 ILE T CA 1
ATOM 7714 C C . ILE C 1 207 ? 9.439 -57.751 34.557 1.00 16.37 207 ILE T C 1
ATOM 7715 O O . ILE C 1 207 ? 10.158 -58.749 34.623 1.00 18.63 207 ILE T O 1
ATOM 7720 N N . HIS C 1 208 ? 8.605 -57.392 35.532 1.00 16.59 208 HIS T N 1
ATOM 7721 C CA . HIS C 1 208 ? 8.547 -58.073 36.837 1.00 16.86 208 HIS T CA 1
ATOM 7722 C C . HIS C 1 208 ? 8.219 -59.563 36.687 1.00 17.80 208 HIS T C 1
ATOM 7723 O O . HIS C 1 208 ? 8.899 -60.419 37.266 1.00 18.52 208 HIS T O 1
ATOM 7730 N N . GLU C 1 209 ? 7.214 -59.874 35.871 1.00 18.22 209 GLU T N 1
ATOM 7731 C CA . GLU C 1 209 ? 6.814 -61.276 35.648 1.00 19.34 209 GLU T CA 1
ATOM 7732 C C . GLU C 1 209 ? 7.952 -62.102 35.062 1.00 21.49 209 GLU T C 1
ATOM 7733 O O . GLU C 1 209 ? 8.014 -63.332 35.250 1.00 22.74 209 GLU T O 1
ATOM 7739 N N . ASN C 1 210 ? 8.870 -61.420 34.382 1.00 19.81 210 ASN T N 1
ATOM 7740 C CA . ASN C 1 210 ? 9.989 -62.085 33.739 1.00 19.88 210 ASN T CA 1
ATOM 7741 C C . ASN C 1 210 ? 11.331 -61.885 34.429 1.00 20.18 210 ASN T C 1
ATOM 7742 O O . ASN C 1 210 ? 12.377 -62.234 33.886 1.00 20.54 210 ASN T O 1
ATOM 7747 N N . CYS C 1 211 ? 11.295 -61.354 35.640 1.00 18.36 211 CYS T N 1
ATOM 7748 C CA . CYS C 1 211 ? 12.512 -60.893 36.291 1.00 19.13 211 CYS T CA 1
ATOM 7749 C C . CYS C 1 211 ? 13.176 -62.047 37.054 1.00 20.73 211 CYS T C 1
ATOM 7750 O O . CYS C 1 211 ? 12.488 -62.812 37.732 1.00 20.88 211 CYS T O 1
ATOM 7753 N N . PRO C 1 212 ? 14.518 -62.173 36.955 1.00 20.68 212 PRO T N 1
ATOM 7754 C CA . PRO C 1 212 ? 15.211 -63.212 37.738 1.00 22.11 212 PRO T CA 1
ATOM 7755 C C . PRO C 1 212 ? 15.111 -63.029 39.258 1.00 22.05 212 PRO T C 1
ATOM 7756 O O . PRO C 1 212 ? 15.398 -63.977 40.004 1.00 25.27 212 PRO T O 1
ATOM 7760 N N . TYR C 1 213 ? 14.705 -61.844 39.714 1.00 21.88 213 TYR T N 1
ATOM 7761 C CA . TYR C 1 213 ? 14.551 -61.578 41.154 1.00 21.64 213 TYR T CA 1
ATOM 7762 C C . TYR C 1 213 ? 13.150 -61.868 41.682 1.00 21.68 213 TYR T C 1
ATOM 7763 O O . TYR C 1 213 ? 12.875 -61.617 42.859 1.00 21.68 213 TYR T O 1
ATOM 7772 N N . LEU C 1 214 ? 12.268 -62.375 40.823 1.00 23.54 214 LEU T N 1
ATOM 7773 C CA . LEU C 1 214 ? 10.854 -62.533 41.173 1.00 23.52 214 LEU T CA 1
ATOM 7774 C C . LEU C 1 214 ? 10.645 -63.439 42.383 1.00 24.53 214 LEU T C 1
ATOM 7775 O O . LEU C 1 214 ? 9.792 -63.144 43.229 1.00 25.02 214 LEU T O 1
ATOM 7780 N N . ASP C 1 215 ? 11.423 -64.518 42.480 1.00 25.81 215 ASP T N 1
ATOM 7781 C CA . ASP C 1 215 ? 11.338 -65.394 43.654 1.00 29.92 215 ASP T CA 1
ATOM 7782 C C . ASP C 1 215 ? 11.698 -64.656 44.945 1.00 29.88 215 ASP T C 1
ATOM 7783 O O . ASP C 1 215 ? 11.070 -64.867 45.978 1.00 30.27 215 ASP T O 1
ATOM 7788 N N . LYS C 1 216 ? 12.689 -63.770 44.878 1.00 29.23 216 LYS T N 1
ATOM 7789 C CA . LYS C 1 216 ? 13.058 -62.964 46.036 1.00 27.88 216 LYS T CA 1
ATOM 7790 C C . LYS C 1 216 ? 11.961 -61.969 46.414 1.00 28.03 216 LYS T C 1
ATOM 7791 O O . LYS C 1 216 ? 11.650 -61.807 47.590 1.00 28.11 216 LYS T O 1
ATOM 7797 N N . TYR C 1 217 ? 11.359 -61.318 45.419 1.00 26.66 217 TYR T N 1
ATOM 7798 C CA . TYR C 1 217 ? 10.221 -60.422 45.646 1.00 27.28 217 TYR T CA 1
ATOM 7799 C C . TYR C 1 217 ? 9.103 -61.162 46.372 1.00 28.61 217 TYR T C 1
ATOM 7800 O O . TYR C 1 217 ? 8.566 -60.668 47.372 1.00 28.96 217 TYR T O 1
ATOM 7809 N N . ASP C 1 218 ? 8.766 -62.343 45.853 1.00 29.81 218 ASP T N 1
ATOM 7810 C CA . ASP C 1 218 ? 7.671 -63.169 46.387 1.00 31.87 218 ASP T CA 1
ATOM 7811 C C . ASP C 1 218 ? 7.955 -63.624 47.812 1.00 33.92 218 ASP T C 1
ATOM 7812 O O . ASP C 1 218 ? 7.022 -63.848 48.592 1.00 34.46 218 ASP T O 1
ATOM 7817 N N . ASN C 1 219 ? 9.243 -63.749 48.132 1.00 34.03 219 ASN T N 1
ATOM 7818 C CA . ASN C 1 219 ? 9.702 -64.158 49.460 1.00 35.25 219 ASN T CA 1
ATOM 7819 C C . ASN C 1 219 ? 10.141 -62.997 50.353 1.00 35.74 219 ASN T C 1
ATOM 7820 O O . ASN C 1 219 ? 10.834 -63.210 51.359 1.00 35.78 219 ASN T O 1
ATOM 7825 N N . SER C 1 220 ? 9.737 -61.779 49.978 1.00 33.81 220 SER T N 1
ATOM 7826 C CA . SER C 1 220 ? 10.038 -60.548 50.726 1.00 33.06 220 SER T CA 1
ATOM 7827 C C . SER C 1 220 ? 11.526 -60.356 51.032 1.00 32.23 220 SER T C 1
ATOM 7828 O O . SER C 1 220 ? 11.887 -59.815 52.084 1.00 33.37 220 SER T O 1
ATOM 7831 N N . GLU C 1 221 ? 12.382 -60.801 50.116 1.00 30.55 221 GLU T N 1
ATOM 7832 C CA . GLU C 1 221 ? 13.822 -60.602 50.240 1.00 29.20 221 GLU T CA 1
ATOM 7833 C C . GLU C 1 221 ? 14.222 -59.401 49.375 1.00 27.70 221 GLU T C 1
ATOM 7834 O O . GLU C 1 221 ? 14.388 -59.520 48.150 1.00 26.98 221 GLU T O 1
ATOM 7840 N N . PHE C 1 222 ? 14.353 -58.248 50.022 1.00 26.62 222 PHE T N 1
ATOM 7841 C CA . PHE C 1 222 ? 14.646 -56.999 49.344 1.00 24.78 222 PHE T CA 1
ATOM 7842 C C . PHE C 1 222 ? 16.039 -56.462 49.658 1.00 24.74 222 PHE T C 1
ATOM 7843 O O . PHE C 1 222 ? 16.459 -56.440 50.814 1.00 26.46 222 PHE T O 1
ATOM 7851 N N . ALA C 1 223 ? 16.744 -56.029 48.615 1.00 22.42 223 ALA T N 1
ATOM 7852 C CA . ALA C 1 223 ? 18.038 -55.362 48.755 1.00 22.35 223 ALA T CA 1
ATOM 7853 C C . ALA C 1 223 ? 17.907 -54.099 49.609 1.00 24.46 223 ALA T C 1
ATOM 7854 O O . ALA C 1 223 ? 17.093 -53.222 49.312 1.00 24.92 223 ALA T O 1
ATOM 7856 N N . GLU C 1 224 ? 18.696 -54.034 50.680 1.00 24.42 224 GLU T N 1
ATOM 7857 C CA . GLU C 1 224 ? 18.672 -52.908 51.612 1.00 25.54 224 GLU T CA 1
ATOM 7858 C C . GLU C 1 224 ? 19.324 -51.654 50.991 1.00 25.24 224 GLU T C 1
ATOM 7859 O O . GLU C 1 224 ? 18.878 -50.533 51.238 1.00 26.33 224 GLU T O 1
ATOM 7865 N N . THR C 1 225 ? 20.381 -51.862 50.201 1.00 24.29 225 THR T N 1
ATOM 7866 C CA . THR C 1 225 ? 21.020 -50.809 49.401 1.00 23.06 225 THR T CA 1
ATOM 7867 C C . THR C 1 225 ? 21.295 -51.369 48.009 1.00 20.10 225 THR T C 1
ATOM 7868 O O . THR C 1 225 ? 21.133 -52.576 47.783 1.00 19.89 225 THR T O 1
ATOM 7872 N N . PHE C 1 226 ? 21.740 -50.515 47.084 1.00 18.46 226 PHE T N 1
ATOM 7873 C CA . PHE C 1 226 ? 22.087 -50.971 45.728 1.00 18.65 226 PHE T CA 1
ATOM 7874 C C . PHE C 1 226 ? 23.070 -52.139 45.703 1.00 18.29 226 PHE T C 1
ATOM 7875 O O . PHE C 1 226 ? 23.005 -52.984 44.812 1.00 19.69 226 PHE T O 1
ATOM 7883 N N . THR C 1 227 ? 23.987 -52.185 46.666 1.00 17.00 227 THR T N 1
ATOM 7884 C CA . THR C 1 227 ? 25.070 -53.179 46.592 1.00 19.63 227 THR T CA 1
ATOM 7885 C C . THR C 1 227 ? 24.876 -54.360 47.549 1.00 20.61 227 THR T C 1
ATOM 7886 O O . THR C 1 227 ? 25.839 -55.031 47.930 1.00 24.35 227 THR T O 1
ATOM 7890 N N . LYS C 1 228 ? 23.624 -54.621 47.906 1.00 22.61 228 LYS T N 1
ATOM 7891 C CA . LYS C 1 228 ? 23.268 -55.763 48.745 1.00 24.60 228 LYS T CA 1
ATOM 7892 C C . LYS C 1 228 ? 22.363 -56.699 47.961 1.00 25.67 228 LYS T C 1
ATOM 7893 O O . LYS C 1 228 ? 21.724 -56.260 46.998 1.00 24.54 228 LYS T O 1
ATOM 7904 N N . PRO C 1 229 ? 22.310 -57.994 48.351 1.00 26.42 229 PRO T N 1
ATOM 7905 C CA . PRO C 1 229 ? 21.486 -58.929 47.585 1.00 25.36 229 PRO T CA 1
ATOM 7906 C C . PRO C 1 229 ? 19.990 -58.731 47.808 1.00 24.97 229 PRO T C 1
ATOM 7907 O O . PRO C 1 229 ? 19.572 -58.206 48.848 1.00 25.91 229 PRO T O 1
ATOM 7911 N N . GLY C 1 230 ? 19.198 -59.161 46.832 1.00 24.97 230 GLY T N 1
ATOM 7912 C CA . GLY C 1 230 ? 17.741 -59.116 46.935 1.00 23.78 230 GLY T CA 1
ATOM 7913 C C . GLY C 1 230 ? 17.066 -58.398 45.780 1.00 22.22 230 GLY T C 1
ATOM 7914 O O . GLY C 1 230 ? 17.719 -57.736 44.972 1.00 21.47 230 GLY T O 1
ATOM 7915 N N . CYS C 1 231 ? 15.745 -58.547 45.709 1.00 20.06 231 CYS T N 1
ATOM 7916 C CA . CYS C 1 231 ? 14.906 -57.808 44.765 1.00 18.98 231 CYS T CA 1
ATOM 7917 C C . CYS C 1 231 ? 15.078 -56.307 44.992 1.00 18.14 231 CYS T C 1
ATOM 7918 O O . CYS C 1 231 ? 15.299 -55.860 46.131 1.00 19.40 231 CYS T O 1
ATOM 7921 N N . LYS C 1 232 ? 14.959 -55.535 43.917 1.00 15.73 232 LYS T N 1
ATOM 7922 C CA . LYS C 1 232 ? 15.257 -54.098 43.942 1.00 16.01 232 LYS T CA 1
ATOM 7923 C C . LYS C 1 232 ? 14.017 -53.237 44.242 1.00 16.33 232 LYS T C 1
ATOM 7924 O O . LYS C 1 232 ? 14.079 -52.009 44.162 1.00 15.96 232 LYS T O 1
ATOM 7930 N N . ALA C 1 233 ? 12.887 -53.871 44.578 1.00 17.57 233 ALA T N 1
ATOM 7931 C CA . ALA C 1 233 ? 11.634 -53.128 44.777 1.00 17.65 233 ALA T CA 1
ATOM 7932 C C . ALA C 1 233 ? 11.742 -51.960 45.773 1.00 19.57 233 ALA T C 1
ATOM 7933 O O . ALA C 1 233 ? 11.225 -50.874 45.511 1.00 18.41 233 ALA T O 1
ATOM 7935 N N . GLU C 1 234 ? 12.414 -52.180 46.907 1.00 19.57 234 GLU T N 1
ATOM 7936 C CA . GLU C 1 234 ? 12.540 -51.126 47.917 1.00 19.12 234 GLU T CA 1
ATOM 7937 C C . GLU C 1 234 ? 13.471 -49.997 47.507 1.00 18.91 234 GLU T C 1
ATOM 7938 O O . GLU C 1 234 ? 13.432 -48.913 48.102 1.00 19.94 234 GLU T O 1
ATOM 7944 N N . LEU C 1 235 ? 14.312 -50.250 46.503 1.00 17.72 235 LEU T N 1
ATOM 7945 C CA . LEU C 1 235 ? 15.223 -49.232 45.985 1.00 17.75 235 LEU T CA 1
ATOM 7946 C C . LEU C 1 235 ? 14.536 -48.366 44.940 1.00 16.84 235 LEU T C 1
ATOM 7947 O O . LEU C 1 235 ? 15.119 -47.393 44.475 1.00 17.63 235 LEU T O 1
ATOM 7952 N N . GLY C 1 236 ? 13.300 -48.721 44.587 1.00 16.57 236 GLY T N 1
ATOM 7953 C CA . GLY C 1 236 ? 12.509 -47.936 43.643 1.00 15.17 236 GLY T CA 1
ATOM 7954 C C . GLY C 1 236 ? 12.124 -48.622 42.347 1.00 14.20 236 GLY T C 1
ATOM 7955 O O . GLY C 1 236 ? 11.512 -47.994 41.497 1.00 13.82 236 GLY T O 1
ATOM 7956 N N . CYS C 1 237 ? 12.425 -49.916 42.211 1.00 14.91 237 CYS T N 1
ATOM 7957 C CA . CYS C 1 237 ? 12.218 -50.622 40.932 1.00 15.12 237 CYS T CA 1
ATOM 7958 C C . CYS C 1 237 ? 10.763 -50.513 40.435 1.00 16.41 237 CYS T C 1
ATOM 7959 O O . CYS C 1 237 ? 9.813 -50.813 41.180 1.00 15.96 237 CYS T O 1
ATOM 7962 N N . LYS C 1 238 ? 10.593 -50.107 39.171 1.00 14.90 238 LYS T N 1
ATOM 7963 C CA . LYS C 1 238 ? 9.271 -49.959 38.562 1.00 14.92 238 LYS T CA 1
ATOM 7964 C C . LYS C 1 238 ? 8.930 -51.107 37.611 1.00 14.76 238 LYS T C 1
ATOM 7965 O O . LYS C 1 238 ? 7.962 -51.017 36.829 1.00 15.45 238 LYS T O 1
ATOM 7971 N N . GLY C 1 239 ? 9.721 -52.177 37.670 1.00 13.96 239 GLY T N 1
ATOM 7972 C CA . GLY C 1 239 ? 9.436 -53.402 36.920 1.00 16.34 239 GLY T CA 1
ATOM 7973 C C . GLY C 1 239 ? 7.977 -53.859 36.940 1.00 16.51 239 GLY T C 1
ATOM 7974 O O . GLY C 1 239 ? 7.442 -54.233 35.885 1.00 17.59 239 GLY T O 1
ATOM 7975 N N . PRO C 1 240 ? 7.314 -53.824 38.127 1.00 17.36 240 PRO T N 1
ATOM 7976 C CA . PRO C 1 240 ? 5.914 -54.280 38.185 1.00 17.18 240 PRO T CA 1
ATOM 7977 C C . PRO C 1 240 ? 4.956 -53.557 37.238 1.00 17.11 240 PRO T C 1
ATOM 7978 O O . PRO C 1 240 ? 3.978 -54.169 36.793 1.00 18.50 240 PRO T O 1
ATOM 7982 N N . SER C 1 241 ? 5.231 -52.287 36.929 1.00 16.19 241 SER T N 1
ATOM 7983 C CA A SER C 1 241 ? 4.328 -51.492 36.091 0.70 16.66 241 SER T CA 1
ATOM 7984 C CA B SER C 1 241 ? 4.339 -51.477 36.102 0.30 16.34 241 SER T CA 1
ATOM 7985 C C . SER C 1 241 ? 4.886 -51.232 34.696 1.00 16.65 241 SER T C 1
ATOM 7986 O O . SER C 1 241 ? 4.409 -50.351 33.983 1.00 17.77 241 SER T O 1
ATOM 7991 N N . THR C 1 242 ? 5.878 -52.014 34.301 1.00 14.46 242 THR T N 1
ATOM 7992 C CA . THR C 1 242 ? 6.599 -51.761 33.042 1.00 14.00 242 THR T CA 1
ATOM 7993 C C . THR C 1 242 ? 6.565 -52.938 32.091 1.00 14.29 242 THR T C 1
ATOM 7994 O O . THR C 1 242 ? 6.781 -54.067 32.513 1.00 14.37 242 THR T O 1
ATOM 7998 N N . TYR C 1 243 ? 6.283 -52.669 30.816 1.00 14.23 243 TYR T N 1
ATOM 7999 C CA . TYR C 1 243 ? 6.172 -53.734 29.818 1.00 15.16 243 TYR T CA 1
ATOM 8000 C C . TYR C 1 243 ? 7.215 -53.569 28.724 1.00 14.21 243 TYR T C 1
ATOM 8001 O O . TYR C 1 243 ? 7.070 -52.715 27.835 1.00 13.57 243 TYR T O 1
ATOM 8010 N N . ALA C 1 244 ? 8.262 -54.392 28.802 1.00 14.96 244 ALA T N 1
ATOM 8011 C CA . ALA C 1 244 ? 9.321 -54.432 27.795 1.00 14.59 244 ALA T CA 1
ATOM 8012 C C . ALA C 1 244 ? 10.037 -55.757 28.005 1.00 15.10 244 ALA T C 1
ATOM 8013 O O . ALA C 1 244 ? 9.897 -56.376 29.074 1.00 15.56 244 ALA T O 1
ATOM 8015 N N . ASP C 1 245 ? 10.809 -56.192 27.012 1.00 14.05 245 ASP T N 1
ATOM 8016 C CA . ASP C 1 245 ? 11.479 -57.497 27.101 1.00 14.05 245 ASP T CA 1
ATOM 8017 C C . ASP C 1 245 ? 12.940 -57.414 27.577 1.00 15.02 245 ASP T C 1
ATOM 8018 O O . ASP C 1 245 ? 13.737 -58.327 27.343 1.00 14.25 245 ASP T O 1
ATOM 8023 N N . CYS C 1 246 ? 13.255 -56.357 28.324 1.00 13.64 246 CYS T N 1
ATOM 8024 C CA . CYS C 1 246 ? 14.611 -56.165 28.858 1.00 13.00 246 CYS T CA 1
ATOM 8025 C C . CYS C 1 246 ? 15.158 -57.357 29.639 1.00 14.17 246 CYS T C 1
ATOM 8026 O O . CYS C 1 246 ? 16.358 -57.630 29.588 1.00 14.40 246 CYS T O 1
ATOM 8029 N N . ALA C 1 247 ? 14.300 -58.044 30.389 1.00 14.75 247 ALA T N 1
ATOM 8030 C CA . ALA C 1 247 ? 14.789 -59.175 31.172 1.00 16.38 247 ALA T CA 1
ATOM 8031 C C . ALA C 1 247 ? 15.308 -60.290 30.257 1.00 17.26 247 ALA T C 1
ATOM 8032 O O . ALA C 1 247 ? 16.213 -61.042 30.643 1.00 20.07 247 ALA T O 1
ATOM 8034 N N . LYS C 1 248 ? 14.739 -60.389 29.054 1.00 16.47 248 LYS T N 1
ATOM 8035 C CA . LYS C 1 248 ? 15.156 -61.409 28.080 1.00 17.27 248 LYS T CA 1
ATOM 8036 C C . LYS C 1 248 ? 16.405 -61.014 27.284 1.00 17.03 248 LYS T C 1
ATOM 8037 O O . LYS C 1 248 ? 17.369 -61.787 27.199 1.00 18.49 248 LYS T O 1
ATOM 8043 N N . ARG C 1 249 ? 16.403 -59.815 26.715 1.00 15.79 249 ARG T N 1
ATOM 8044 C CA . ARG C 1 249 ? 17.502 -59.429 25.818 1.00 16.17 249 ARG T CA 1
ATOM 8045 C C . ARG C 1 249 ? 18.597 -58.601 26.472 1.00 14.07 249 ARG T C 1
ATOM 8046 O O . ARG C 1 249 ? 19.715 -58.530 25.950 1.00 14.82 249 ARG T O 1
ATOM 8054 N N . ARG C 1 250 ? 18.281 -57.989 27.613 1.00 14.19 250 ARG T N 1
ATOM 8055 C CA . ARG C 1 250 ? 19.233 -57.135 28.347 1.00 14.49 250 ARG T CA 1
ATOM 8056 C C . ARG C 1 250 ? 19.710 -55.989 27.447 1.00 14.04 250 ARG T C 1
ATOM 8057 O O . ARG C 1 250 ? 19.038 -55.676 26.460 1.00 13.85 250 ARG T O 1
ATOM 8071 N N . TRP C 1 251 ? 20.825 -55.352 27.793 1.00 13.13 251 TRP T N 1
ATOM 8072 C CA . TRP C 1 251 ? 21.274 -54.138 27.104 1.00 12.13 251 TRP T CA 1
ATOM 8073 C C . TRP C 1 251 ? 22.705 -54.237 26.630 1.00 12.10 251 TRP T C 1
ATOM 8074 O O . TRP C 1 251 ? 23.520 -54.982 27.207 1.00 12.98 251 TRP T O 1
ATOM 8085 N N . ASN C 1 252 ? 23.009 -53.475 25.584 1.00 11.65 252 ASN T N 1
ATOM 8086 C CA . ASN C 1 252 ? 24.358 -53.370 25.040 1.00 10.33 252 ASN T CA 1
ATOM 8087 C C . ASN C 1 252 ? 24.982 -54.720 24.746 1.00 12.55 252 ASN T C 1
ATOM 8088 O O . ASN C 1 252 ? 26.035 -55.077 25.295 1.00 12.94 252 ASN T O 1
ATOM 8093 N N . ASN C 1 253 ? 24.298 -55.451 23.868 1.00 12.60 253 ASN T N 1
ATOM 8094 C CA . ASN C 1 253 ? 24.744 -56.758 23.402 1.00 12.52 253 ASN T CA 1
ATOM 8095 C C . ASN C 1 253 ? 24.852 -57.729 24.563 1.00 13.34 253 ASN T C 1
ATOM 8096 O O . ASN C 1 253 ? 25.799 -58.532 24.652 1.00 15.50 253 ASN T O 1
ATOM 8101 N N . GLY C 1 254 ? 23.857 -57.646 25.448 1.00 15.24 254 GLY T N 1
ATOM 8102 C CA . GLY C 1 254 ? 23.710 -58.579 26.567 1.00 16.46 254 GLY T CA 1
ATOM 8103 C C . GLY C 1 254 ? 24.654 -58.372 27.738 1.00 15.62 254 GLY T C 1
ATOM 8104 O O . GLY C 1 254 ? 24.750 -59.235 28.603 1.00 17.51 254 GLY T O 1
ATOM 8105 N N . ILE C 1 255 ? 25.343 -57.230 27.781 1.00 14.52 255 ILE T N 1
ATOM 8106 C CA . ILE C 1 255 ? 26.358 -56.967 28.810 1.00 16.29 255 ILE T CA 1
ATOM 8107 C C . ILE C 1 255 ? 25.759 -56.770 30.211 1.00 15.87 255 ILE T C 1
ATOM 8108 O O . ILE C 1 255 ? 26.306 -57.262 31.214 1.00 17.47 255 ILE T O 1
ATOM 8113 N N . ASN C 1 256 ? 24.641 -56.056 30.292 1.00 14.38 256 ASN T N 1
ATOM 8114 C CA . ASN C 1 256 ? 24.049 -55.730 31.597 1.00 14.69 256 ASN T CA 1
ATOM 8115 C C . ASN C 1 256 ? 22.611 -55.271 31.363 1.00 14.98 256 ASN T C 1
ATOM 8116 O O . ASN C 1 256 ? 22.173 -55.211 30.214 1.00 13.68 256 ASN T O 1
ATOM 8121 N N . TRP C 1 257 ? 21.873 -54.968 32.435 1.00 13.07 257 TRP T N 1
ATOM 8122 C CA . TRP C 1 257 ? 20.597 -54.244 32.293 1.00 14.16 257 TRP T CA 1
ATOM 8123 C C . TRP C 1 257 ? 20.235 -53.525 33.570 1.00 12.77 257 TRP T C 1
ATOM 8124 O O . TRP C 1 257 ? 20.900 -53.696 34.584 1.00 13.85 257 TRP T O 1
ATOM 8135 N N . CYS C 1 258 ? 19.179 -52.717 33.510 1.00 12.78 258 CYS T N 1
ATOM 8136 C CA . CYS C 1 258 ? 18.886 -51.771 34.572 1.00 13.63 258 CYS T CA 1
ATOM 8137 C C . CYS C 1 258 ? 18.602 -52.450 35.888 1.00 13.93 258 CYS T C 1
ATOM 8138 O O . CYS C 1 258 ? 19.044 -51.977 36.937 1.00 14.88 258 CYS T O 1
ATOM 8141 N N . VAL C 1 259 ? 17.862 -53.551 35.841 1.00 14.48 259 VAL T N 1
ATOM 8142 C CA . VAL C 1 259 ? 17.433 -54.222 37.069 1.00 15.43 259 VAL T CA 1
ATOM 8143 C C . VAL C 1 259 ? 18.612 -54.899 37.774 1.00 15.95 259 VAL T C 1
ATOM 8144 O O . VAL C 1 259 ? 18.748 -54.818 39.005 1.00 16.67 259 VAL T O 1
ATOM 8148 N N . GLU C 1 260 ? 19.473 -55.552 37.002 1.00 15.14 260 GLU T N 1
ATOM 8149 C CA . GLU C 1 260 ? 20.665 -56.184 37.569 1.00 17.69 260 GLU T CA 1
ATOM 8150 C C . GLU C 1 260 ? 21.552 -55.114 38.194 1.00 16.82 260 GLU T C 1
ATOM 8151 O O . GLU C 1 260 ? 22.011 -55.236 39.334 1.00 19.34 260 GLU T O 1
ATOM 8157 N N . ASN C 1 261 ? 21.782 -54.049 37.435 1.00 15.56 261 ASN T N 1
ATOM 8158 C CA . ASN C 1 261 ? 22.724 -53.014 37.828 1.00 14.99 261 ASN T CA 1
ATOM 8159 C C . ASN C 1 261 ? 22.181 -52.117 38.963 1.00 15.33 261 ASN T C 1
ATOM 8160 O O . ASN C 1 261 ? 22.929 -51.683 39.843 1.00 16.39 261 ASN T O 1
ATOM 8165 N N . ALA C 1 262 ? 20.879 -51.847 38.935 1.00 14.20 262 ALA T N 1
ATOM 8166 C CA . ALA C 1 262 ? 20.281 -50.802 39.786 1.00 14.08 262 ALA T CA 1
ATOM 8167 C C . ALA C 1 262 ? 18.780 -51.027 39.918 1.00 16.43 262 ALA T C 1
ATOM 8168 O O . ALA C 1 262 ? 18.356 -51.971 40.579 1.00 17.47 262 ALA T O 1
ATOM 8170 N N . VAL C 1 263 ? 17.981 -50.177 39.272 1.00 14.05 263 VAL T N 1
ATOM 8171 C CA . VAL C 1 263 ? 16.515 -50.342 39.227 1.00 15.29 263 VAL T CA 1
ATOM 8172 C C . VAL C 1 263 ? 15.998 -50.064 37.818 1.00 15.32 263 VAL T C 1
ATOM 8173 O O . VAL C 1 263 ? 16.636 -49.332 37.058 1.00 14.59 263 VAL T O 1
ATOM 8177 N N . CYS C 1 264 ? 14.843 -50.635 37.485 1.00 15.61 264 CYS T N 1
ATOM 8178 C CA . CYS C 1 264 ? 14.059 -50.211 36.320 1.00 14.05 264 CYS T CA 1
ATOM 8179 C C . CYS C 1 264 ? 13.340 -48.893 36.669 1.00 14.07 264 CYS T C 1
ATOM 8180 O O . CYS C 1 264 ? 12.768 -48.755 37.763 1.00 15.37 264 CYS T O 1
ATOM 8183 N N . ILE C 1 265 ? 13.398 -47.921 35.753 1.00 13.19 265 ILE T N 1
ATOM 8184 C CA . ILE C 1 265 ? 12.742 -46.619 35.945 1.00 11.67 265 ILE T CA 1
ATOM 8185 C C . ILE C 1 265 ? 11.511 -46.485 35.041 1.00 12.11 265 ILE T C 1
ATOM 8186 O O . ILE C 1 265 ? 10.918 -45.405 34.933 1.00 12.38 265 ILE T O 1
ATOM 8191 N N . GLY C 1 266 ? 11.110 -47.595 34.411 1.00 11.43 266 GLY T N 1
ATOM 8192 C CA . GLY C 1 266 ? 9.873 -47.614 33.623 1.00 12.85 266 GLY T CA 1
ATOM 8193 C C . GLY C 1 266 ? 9.918 -46.768 32.355 1.00 11.99 266 GLY T C 1
ATOM 8194 O O . GLY C 1 266 ? 8.911 -46.164 31.944 1.00 12.77 266 GLY T O 1
ATOM 8195 N N . CYS C 1 267 ? 11.074 -46.754 31.706 1.00 11.58 267 CYS T N 1
ATOM 8196 C CA . CYS C 1 267 ? 11.349 -45.764 30.652 1.00 12.73 267 CYS T CA 1
ATOM 8197 C C . CYS C 1 267 ? 10.524 -45.904 29.371 1.00 11.45 267 CYS T C 1
ATOM 8198 O O . CYS C 1 267 ? 10.412 -44.942 28.610 1.00 12.76 267 CYS T O 1
ATOM 8201 N N . VAL C 1 268 ? 9.951 -47.086 29.154 1.00 11.68 268 VAL T N 1
ATOM 8202 C CA . VAL C 1 268 ? 9.131 -47.356 27.963 1.00 12.22 268 VAL T CA 1
ATOM 8203 C C . VAL C 1 268 ? 7.655 -46.973 28.134 1.00 12.36 268 VAL T C 1
ATOM 8204 O O . VAL C 1 268 ? 6.875 -47.074 27.172 1.00 13.48 268 VAL T O 1
ATOM 8208 N N . GLU C 1 269 ? 7.253 -46.561 29.340 1.00 13.04 269 GLU T N 1
ATOM 8209 C CA . GLU C 1 269 ? 5.824 -46.392 29.632 1.00 12.34 269 GLU T CA 1
ATOM 8210 C C . GLU C 1 269 ? 5.321 -44.984 29.293 1.00 12.45 269 GLU T C 1
ATOM 8211 O O . GLU C 1 269 ? 6.093 -44.026 29.356 1.00 13.24 269 GLU T O 1
ATOM 8217 N N . PRO C 1 270 ? 4.032 -44.854 28.924 1.00 13.75 270 PRO T N 1
ATOM 8218 C CA . PRO C 1 270 ? 3.471 -43.540 28.588 1.00 14.05 270 PRO T CA 1
ATOM 8219 C C . PRO C 1 270 ? 3.562 -42.498 29.689 1.00 14.47 270 PRO T C 1
ATOM 8220 O O . PRO C 1 270 ? 3.548 -41.313 29.377 1.00 15.38 270 PRO T O 1
ATOM 8224 N N . ASP C 1 271 ? 3.639 -42.928 30.948 1.00 13.15 271 ASP T N 1
ATOM 8225 C CA . ASP C 1 271 ? 3.738 -41.996 32.072 1.00 14.24 271 ASP T CA 1
ATOM 8226 C C . ASP C 1 271 ? 5.172 -41.711 32.518 1.00 12.61 271 ASP T C 1
ATOM 8227 O O . ASP C 1 271 ? 5.387 -41.130 33.578 1.00 16.66 271 ASP T O 1
ATOM 8232 N N . PHE C 1 272 ? 6.163 -42.115 31.724 1.00 12.78 272 PHE T N 1
ATOM 8233 C CA . PHE C 1 272 ? 7.550 -41.801 32.052 1.00 12.91 272 PHE T CA 1
ATOM 8234 C C . PHE C 1 272 ? 7.852 -40.367 31.643 1.00 12.16 272 PHE T C 1
ATOM 8235 O O . PHE C 1 272 ? 7.596 -39.998 30.495 1.00 12.97 272 PHE T O 1
ATOM 8243 N N . PRO C 1 273 ? 8.452 -39.560 32.544 1.00 11.40 273 PRO T N 1
ATOM 8244 C CA . PRO C 1 273 ? 8.963 -39.893 33.878 1.00 13.70 273 PRO T CA 1
ATOM 8245 C C . PRO C 1 273 ? 8.036 -39.673 35.059 1.00 13.54 273 PRO T C 1
ATOM 8246 O O . PRO C 1 273 ? 8.258 -40.286 36.100 1.00 16.17 273 PRO T O 1
ATOM 8250 N N . ASP C 1 274 ? 7.044 -38.789 34.936 1.00 14.21 274 ASP T N 1
ATOM 8251 C CA . ASP C 1 274 ? 6.335 -38.321 36.131 1.00 14.36 274 ASP T CA 1
ATOM 8252 C C . ASP C 1 274 ? 5.614 -39.436 36.871 1.00 15.05 274 ASP T C 1
ATOM 8253 O O . ASP C 1 274 ? 5.614 -39.457 38.105 1.00 16.73 274 ASP T O 1
ATOM 8258 N N . GLY C 1 275 ? 5.036 -40.371 36.123 1.00 14.76 275 GLY T N 1
ATOM 8259 C CA . GLY C 1 275 ? 4.308 -41.486 36.720 1.00 15.42 275 GLY T CA 1
ATOM 8260 C C . GLY C 1 275 ? 5.187 -42.607 37.239 1.00 15.67 275 GLY T C 1
ATOM 8261 O O . GLY C 1 275 ? 4.690 -43.578 37.824 1.00 19.53 275 GLY T O 1
ATOM 8262 N N . LYS C 1 276 ? 6.491 -42.475 37.022 1.00 14.69 276 LYS T N 1
ATOM 8263 C CA . LYS C 1 276 ? 7.472 -43.469 37.469 1.00 15.33 276 LYS T CA 1
ATOM 8264 C C . LYS C 1 276 ? 8.412 -42.880 38.521 1.00 15.53 276 LYS T C 1
ATOM 8265 O O . LYS C 1 276 ? 9.355 -43.545 38.942 1.00 15.91 276 LYS T O 1
ATOM 8271 N N . SER C 1 277 ? 8.107 -41.651 38.953 1.00 16.72 277 SER T N 1
ATOM 8272 C CA . SER C 1 277 ? 8.926 -40.860 39.859 1.00 17.59 277 SER T CA 1
ATOM 8273 C C . SER C 1 277 ? 8.264 -40.738 41.229 1.00 18.06 277 SER T C 1
ATOM 8274 O O . SER C 1 277 ? 7.040 -40.748 41.322 1.00 21.85 277 SER T O 1
ATOM 8277 N N . PRO C 1 278 ? 9.058 -40.575 42.299 1.00 16.77 278 PRO T N 1
ATOM 8278 C CA . PRO C 1 278 ? 10.522 -40.577 42.359 1.00 17.36 278 PRO T CA 1
ATOM 8279 C C . PRO C 1 278 ? 11.090 -41.923 41.948 1.00 16.89 278 PRO T C 1
ATOM 8280 O O . PRO C 1 278 ? 10.477 -42.974 42.213 1.00 16.67 278 PRO T O 1
ATOM 8284 N N . PHE C 1 279 ? 12.250 -41.897 41.303 1.00 16.18 279 PHE T N 1
ATOM 8285 C CA . PHE C 1 279 ? 12.828 -43.125 40.781 1.00 16.36 279 PHE T CA 1
ATOM 8286 C C . PHE C 1 279 ? 13.345 -44.048 41.878 1.00 17.16 279 PHE T C 1
ATOM 8287 O O . PHE C 1 279 ? 13.366 -45.256 41.692 1.00 16.37 279 PHE T O 1
ATOM 8295 N N . TYR C 1 280 ? 13.745 -43.473 43.018 1.00 17.40 280 TYR T N 1
ATOM 8296 C CA . TYR C 1 280 ? 14.352 -44.251 44.096 1.00 16.62 280 TYR T CA 1
ATOM 8297 C C . TYR C 1 280 ? 13.442 -44.418 45.310 1.00 18.57 280 TYR T C 1
ATOM 8298 O O . TYR C 1 280 ? 13.903 -44.667 46.420 1.00 19.06 280 TYR T O 1
ATOM 8307 N N . VAL C 1 281 ? 12.144 -44.283 45.065 1.00 18.38 281 VAL T N 1
ATOM 8308 C CA . VAL C 1 281 ? 11.106 -44.595 46.043 1.00 19.44 281 VAL T CA 1
ATOM 8309 C C . VAL C 1 281 ? 10.252 -45.708 45.426 1.00 19.14 281 VAL T C 1
ATOM 8310 O O . VAL C 1 281 ? 9.883 -45.636 44.246 1.00 19.97 281 VAL T O 1
ATOM 8314 N N . ALA C 1 282 ? 9.971 -46.740 46.213 1.00 18.72 282 ALA T N 1
ATOM 8315 C CA . ALA C 1 282 ? 9.214 -47.910 45.771 1.00 19.13 282 ALA T CA 1
ATOM 8316 C C . ALA C 1 282 ? 7.845 -47.515 45.262 1.00 20.99 282 ALA T C 1
ATOM 8317 O O . ALA C 1 282 ? 7.214 -46.597 45.799 1.00 22.06 282 ALA T O 1
ATOM 8319 N N . GLU C 1 283 ? 7.378 -48.213 44.231 1.00 21.73 283 GLU T N 1
ATOM 8320 C CA . GLU C 1 283 ? 5.980 -48.075 43.835 1.00 24.47 283 GLU T CA 1
ATOM 8321 C C . GLU C 1 283 ? 5.042 -48.846 44.785 0.80 26.33 283 GLU T C 1
ATOM 8322 O O . GLU C 1 283 ? 3.827 -48.627 44.793 0.80 27.24 283 GLU T O 1
ATOM 8329 N N A GLY D 2 11 ? 30.878 -8.792 -4.169 0.50 28.32 10 GLY M N 1
ATOM 8330 N N B GLY D 2 11 ? 32.048 -8.164 -3.483 0.50 29.36 10 GLY M N 1
ATOM 8331 C CA . GLY D 2 11 ? 30.679 -8.025 -2.903 1.00 29.54 10 GLY M CA 1
ATOM 8332 C C . GLY D 2 11 ? 30.503 -8.911 -1.679 1.00 29.55 10 GLY M C 1
ATOM 8333 O O . GLY D 2 11 ? 31.058 -10.017 -1.616 1.00 31.68 10 GLY M O 1
ATOM 8334 N N . LYS D 2 12 ? 29.741 -8.425 -0.700 1.00 26.15 11 LYS M N 1
ATOM 8335 C CA . LYS D 2 12 ? 29.502 -9.169 0.532 1.00 22.92 11 LYS M CA 1
ATOM 8336 C C . LYS D 2 12 ? 28.317 -10.123 0.327 1.00 23.63 11 LYS M C 1
ATOM 8337 O O . LYS D 2 12 ? 27.268 -9.723 -0.196 1.00 24.95 11 LYS M O 1
ATOM 8343 N N . VAL D 2 13 ? 28.498 -11.379 0.731 1.00 21.51 12 VAL M N 1
ATOM 8344 C CA . VAL D 2 13 ? 27.485 -12.425 0.547 1.00 20.39 12 VAL M CA 1
ATOM 8345 C C . VAL D 2 13 ? 27.182 -13.085 1.881 1.00 20.83 12 VAL M C 1
ATOM 8346 O O . VAL D 2 13 ? 28.100 -13.449 2.612 1.00 20.86 12 VAL M O 1
ATOM 8350 N N . LYS D 2 14 ? 25.898 -13.236 2.185 1.00 19.49 13 LYS M N 1
ATOM 8351 C CA . LYS D 2 14 ? 25.474 -13.974 3.379 1.00 20.31 13 LYS M CA 1
ATOM 8352 C C . LYS D 2 14 ? 25.272 -15.453 3.051 1.00 20.48 13 LYS M C 1
ATOM 8353 O O . LYS D 2 14 ? 24.615 -15.806 2.055 1.00 21.12 13 LYS M O 1
ATOM 8359 N N . ILE D 2 15 ? 25.850 -16.313 3.880 1.00 16.93 14 ILE M N 1
ATOM 8360 C CA . ILE D 2 15 ? 25.619 -17.750 3.766 1.00 17.45 14 ILE M CA 1
ATOM 8361 C C . ILE D 2 15 ? 24.914 -18.212 5.040 1.00 17.19 14 ILE M C 1
ATOM 8362 O O . ILE D 2 15 ? 25.406 -17.972 6.140 1.00 18.46 14 ILE M O 1
ATOM 8367 N N . SER D 2 16 ? 23.755 -18.853 4.885 1.00 16.91 15 SER M N 1
ATOM 8368 C CA . SER D 2 16 ? 22.980 -19.331 6.020 1.00 18.37 15 SER M CA 1
ATOM 8369 C C . SER D 2 16 ? 22.875 -20.850 5.922 1.00 18.24 15 SER M C 1
ATOM 8370 O O . SER D 2 16 ? 22.456 -21.356 4.892 1.00 19.34 15 SER M O 1
ATOM 8375 N N . ILE D 2 17 ? 23.279 -21.555 6.983 1.00 16.96 16 ILE M N 1
ATOM 8376 C CA . ILE D 2 17 ? 23.235 -23.019 7.038 1.00 15.66 16 ILE M CA 1
ATOM 8377 C C . ILE D 2 17 ? 22.404 -23.492 8.232 1.00 14.72 16 ILE M C 1
ATOM 8378 O O . ILE D 2 17 ? 22.813 -23.344 9.399 1.00 16.79 16 ILE M O 1
ATOM 8383 N N . ASP D 2 18 ? 21.231 -24.042 7.929 1.00 16.03 17 ASP M N 1
ATOM 8384 C CA . ASP D 2 18 ? 20.277 -24.505 8.941 1.00 15.66 17 ASP M CA 1
ATOM 8385 C C . ASP D 2 18 ? 19.435 -25.604 8.297 1.00 15.89 17 ASP M C 1
ATOM 8386 O O . ASP D 2 18 ? 18.601 -25.312 7.440 1.00 15.97 17 ASP M O 1
ATOM 8391 N N . PRO D 2 19 ? 19.624 -26.867 8.721 1.00 15.50 18 PRO M N 1
ATOM 8392 C CA . PRO D 2 19 ? 20.469 -27.350 9.820 1.00 14.35 18 PRO M CA 1
ATOM 8393 C C . PRO D 2 19 ? 21.944 -27.486 9.436 1.00 15.33 18 PRO M C 1
ATOM 8394 O O . PRO D 2 19 ? 22.284 -27.958 8.338 1.00 16.03 18 PRO M O 1
ATOM 8398 N N . LEU D 2 20 ? 22.814 -27.073 10.344 1.00 15.20 19 LEU M N 1
ATOM 8399 C CA . LEU D 2 20 ? 24.189 -27.466 10.237 1.00 15.05 19 LEU M CA 1
ATOM 8400 C C . LEU D 2 20 ? 24.244 -28.894 10.785 1.00 13.75 19 LEU M C 1
ATOM 8401 O O . LEU D 2 20 ? 24.160 -29.140 11.998 1.00 15.97 19 LEU M O 1
ATOM 8410 N N . THR D 2 21 ? 24.344 -29.838 9.864 1.00 13.10 20 THR M N 1
ATOM 8411 C CA . THR D 2 21 ? 24.311 -31.261 10.184 1.00 14.23 20 THR M CA 1
ATOM 8412 C C . THR D 2 21 ? 25.641 -31.795 10.697 1.00 14.03 20 THR M C 1
ATOM 8413 O O . THR D 2 21 ? 26.665 -31.098 10.706 1.00 13.83 20 THR M O 1
ATOM 8417 N N . ARG D 2 22 ? 25.630 -33.049 11.135 1.00 12.31 21 ARG M N 1
ATOM 8418 C CA . ARG D 2 22 ? 26.851 -33.674 11.690 1.00 12.46 21 ARG M CA 1
ATOM 8419 C C . ARG D 2 22 ? 27.443 -32.869 12.859 1.00 12.26 21 ARG M C 1
ATOM 8420 O O . ARG D 2 22 ? 28.656 -32.702 12.997 1.00 13.25 21 ARG M O 1
ATOM 8428 N N . VAL D 2 23 ? 26.521 -32.345 13.659 1.00 12.48 22 VAL M N 1
ATOM 8429 C CA . VAL D 2 23 ? 26.751 -31.962 15.046 1.00 12.22 22 VAL M CA 1
ATOM 8430 C C . VAL D 2 23 ? 25.595 -32.626 15.779 1.00 13.42 22 VAL M C 1
ATOM 8431 O O . VAL D 2 23 ? 24.678 -33.141 15.120 1.00 14.07 22 VAL M O 1
ATOM 8435 N N . GLU D 2 24 ? 25.617 -32.643 17.115 1.00 13.41 23 GLU M N 1
ATOM 8436 C CA . GLU D 2 24 ? 24.417 -33.085 17.841 1.00 13.79 23 GLU M CA 1
ATOM 8437 C C . GLU D 2 24 ? 23.469 -31.889 17.945 1.00 14.42 23 GLU M C 1
ATOM 8438 O O . GLU D 2 24 ? 23.897 -30.781 18.289 1.00 15.72 23 GLU M O 1
ATOM 8444 N N . GLY D 2 25 ? 22.195 -32.107 17.620 1.00 14.67 24 GLY M N 1
ATOM 8445 C CA . GLY D 2 25 ? 21.167 -31.116 17.931 1.00 14.57 24 GLY M CA 1
ATOM 8446 C C . GLY D 2 25 ? 20.993 -30.077 16.850 1.00 14.45 24 GLY M C 1
ATOM 8447 O O . GLY D 2 25 ? 21.567 -30.188 15.758 1.00 16.45 24 GLY M O 1
ATOM 8448 N N . HIS D 2 26 ? 20.232 -29.041 17.188 1.00 12.99 25 HIS M N 1
ATOM 8449 C CA . HIS D 2 26 ? 19.724 -28.073 16.230 1.00 13.45 25 HIS M CA 1
ATOM 8450 C C . HIS D 2 26 ? 20.590 -26.820 16.231 1.00 13.86 25 HIS M C 1
ATOM 8451 O O . HIS D 2 26 ? 20.546 -26.016 17.192 1.00 14.65 25 HIS M O 1
ATOM 8458 N N . LEU D 2 27 ? 21.345 -26.646 15.149 1.00 13.98 26 LEU M N 1
ATOM 8459 C CA . LEU D 2 27 ? 22.302 -25.549 14.999 1.00 13.40 26 LEU M CA 1
ATOM 8460 C C . LEU D 2 27 ? 22.112 -24.808 13.684 1.00 14.02 26 LEU M C 1
ATOM 8461 O O . LEU D 2 27 ? 21.930 -25.442 12.644 1.00 13.75 26 LEU M O 1
ATOM 8466 N N . LYS D 2 28 ? 22.138 -23.475 13.743 1.00 11.19 27 LYS M N 1
ATOM 8467 C CA . LYS D 2 28 ? 22.149 -22.611 12.554 1.00 12.95 27 LYS M CA 1
ATOM 8468 C C . LYS D 2 28 ? 23.424 -21.766 12.580 1.00 13.36 27 LYS M C 1
ATOM 8469 O O . LYS D 2 28 ? 23.793 -21.207 13.638 1.00 13.82 27 LYS M O 1
ATOM 8475 N N . ILE D 2 29 ? 24.101 -21.682 11.437 1.00 12.50 28 ILE M N 1
ATOM 8476 C CA . ILE D 2 29 ? 25.275 -20.822 11.283 1.00 13.64 28 ILE M CA 1
ATOM 8477 C C . ILE D 2 29 ? 24.994 -19.830 10.174 1.00 13.60 28 ILE M C 1
ATOM 8478 O O . ILE D 2 29 ? 24.524 -20.215 9.086 1.00 14.67 28 ILE M O 1
ATOM 8483 N N . GLU D 2 30 ? 25.299 -18.560 10.426 1.00 14.31 29 GLU M N 1
ATOM 8484 C CA . GLU D 2 30 ? 25.164 -17.531 9.409 1.00 14.46 29 GLU M CA 1
ATOM 8485 C C . GLU D 2 30 ? 26.495 -16.812 9.329 1.00 15.84 29 GLU M C 1
ATOM 8486 O O . GLU D 2 30 ? 27.026 -16.398 10.359 1.00 16.46 29 GLU M O 1
ATOM 8497 N N . VAL D 2 31 ? 27.055 -16.697 8.125 1.00 14.23 30 VAL M N 1
ATOM 8498 C CA . VAL D 2 31 ? 28.288 -15.934 7.938 1.00 16.69 30 VAL M CA 1
ATOM 8499 C C . VAL D 2 31 ? 28.138 -14.884 6.839 1.00 16.21 30 VAL M C 1
ATOM 8500 O O . VAL D 2 31 ? 27.351 -15.058 5.890 1.00 17.21 30 VAL M O 1
ATOM 8504 N N . GLU D 2 32 ? 28.853 -13.772 7.007 1.00 15.24 31 GLU M N 1
ATOM 8505 C CA . GLU D 2 32 ? 29.032 -12.805 5.922 1.00 15.88 31 GLU M CA 1
ATOM 8506 C C . GLU D 2 32 ? 30.413 -13.023 5.345 1.00 15.90 31 GLU M C 1
ATOM 8507 O O . GLU D 2 32 ? 31.397 -13.091 6.087 1.00 16.81 31 GLU M O 1
ATOM 8513 N N . VAL D 2 33 ? 30.481 -13.135 4.022 1.00 16.21 32 VAL M N 1
ATOM 8514 C CA . VAL D 2 33 ? 31.739 -13.424 3.332 1.00 16.96 32 VAL M CA 1
ATOM 8515 C C . VAL D 2 33 ? 32.061 -12.283 2.382 1.00 17.89 32 VAL M C 1
ATOM 8516 O O . VAL D 2 33 ? 31.210 -11.850 1.603 1.00 19.49 32 VAL M O 1
ATOM 8520 N N . LYS D 2 34 ? 33.282 -11.771 2.480 1.00 19.12 33 LYS M N 1
ATOM 8521 C CA . LYS D 2 34 ? 33.753 -10.774 1.528 1.00 20.10 33 LYS M CA 1
ATOM 8522 C C . LYS D 2 34 ? 35.193 -11.090 1.163 1.00 20.32 33 LYS M C 1
ATOM 8523 O O . LYS D 2 34 ? 35.977 -11.479 2.029 1.00 20.37 33 LYS M O 1
ATOM 8529 N N . ASP D 2 35 ? 35.540 -10.916 -0.117 1.00 21.76 34 ASP M N 1
ATOM 8530 C CA . ASP D 2 35 ? 36.911 -11.156 -0.606 1.00 22.94 34 ASP M CA 1
ATOM 8531 C C . ASP D 2 35 ? 37.428 -12.545 -0.204 1.00 21.53 34 ASP M C 1
ATOM 8532 O O . ASP D 2 35 ? 38.609 -12.717 0.158 1.00 21.56 34 ASP M O 1
ATOM 8537 N N . GLY D 2 36 ? 36.533 -13.532 -0.239 1.00 20.40 35 GLY M N 1
ATOM 8538 C CA . GLY D 2 36 ? 36.914 -14.922 0.022 1.00 21.21 35 GLY M CA 1
ATOM 8539 C C . GLY D 2 36 ? 37.170 -15.311 1.475 1.00 20.49 35 GLY M C 1
ATOM 8540 O O . GLY D 2 36 ? 37.780 -16.342 1.740 1.00 19.42 35 GLY M O 1
ATOM 8541 N N . LYS D 2 37 ? 36.740 -14.483 2.419 1.00 20.21 36 LYS M N 1
ATOM 8542 C CA . LYS D 2 37 ? 36.927 -14.789 3.839 1.00 18.78 36 LYS M CA 1
ATOM 8543 C C . LYS D 2 37 ? 35.658 -14.450 4.607 1.00 17.15 36 LYS M C 1
ATOM 8544 O O . LYS D 2 37 ? 34.941 -13.507 4.251 1.00 17.40 36 LYS M O 1
ATOM 8550 N N . VAL D 2 38 ? 35.371 -15.208 5.664 1.00 14.89 37 VAL M N 1
ATOM 8551 C CA . VAL D 2 38 ? 34.292 -14.826 6.563 1.00 15.62 37 VAL M CA 1
ATOM 8552 C C . VAL D 2 38 ? 34.686 -13.529 7.287 1.00 14.76 37 VAL M C 1
ATOM 8553 O O . VAL D 2 38 ? 35.783 -13.443 7.851 1.00 16.29 37 VAL M O 1
ATOM 8557 N N . VAL D 2 39 ? 33.800 -12.523 7.247 1.00 15.75 38 VAL M N 1
ATOM 8558 C CA . VAL D 2 39 ? 34.043 -11.250 7.953 1.00 16.26 38 VAL M CA 1
ATOM 8559 C C . VAL D 2 39 ? 33.144 -11.044 9.177 1.00 15.59 38 VAL M C 1
ATOM 8560 O O . VAL D 2 39 ? 33.433 -10.208 10.012 1.00 17.58 38 VAL M O 1
ATOM 8564 N N . ASP D 2 40 ? 32.054 -11.799 9.274 1.00 15.21 39 ASP M N 1
ATOM 8565 C CA . ASP D 2 40 ? 31.228 -11.781 10.478 1.00 14.39 39 ASP M CA 1
ATOM 8566 C C . ASP D 2 40 ? 30.406 -13.060 10.546 1.00 16.07 39 ASP M C 1
ATOM 8567 O O . ASP D 2 40 ? 30.279 -13.772 9.555 1.00 15.52 39 ASP M O 1
ATOM 8572 N N . ALA D 2 41 ? 29.886 -13.364 11.736 1.00 13.62 40 ALA M N 1
ATOM 8573 C CA . ALA D 2 41 ? 29.215 -14.649 11.960 1.00 13.64 40 ALA M CA 1
ATOM 8574 C C . ALA D 2 41 ? 28.180 -14.594 13.088 1.00 14.12 40 ALA M C 1
ATOM 8575 O O . ALA D 2 41 ? 28.307 -13.800 14.028 1.00 13.40 40 ALA M O 1
ATOM 8577 N N . LYS D 2 42 ? 27.172 -15.454 12.979 1.00 14.31 41 LYS M N 1
ATOM 8578 C CA . LYS D 2 42 ? 26.195 -15.697 14.044 1.00 15.01 41 LYS M CA 1
ATOM 8579 C C . LYS D 2 42 ? 26.013 -17.213 14.215 1.00 15.24 41 LYS M C 1
ATOM 8580 O O . LYS D 2 42 ? 25.884 -17.949 13.240 1.00 16.44 41 LYS M O 1
ATOM 8586 N N . CYS D 2 43 ? 25.985 -17.658 15.461 1.00 14.01 42 CYS M N 1
ATOM 8587 C CA . CYS D 2 43 ? 25.791 -19.064 15.836 1.00 14.78 42 CYS M CA 1
ATOM 8588 C C . CYS D 2 43 ? 24.532 -19.124 16.670 1.00 15.42 42 CYS M C 1
ATOM 8589 O O . CYS D 2 43 ? 24.398 -18.366 17.643 1.00 16.80 42 CYS M O 1
ATOM 8594 N N . SER D 2 44 ? 23.597 -19.998 16.306 1.00 14.33 43 SER M N 1
ATOM 8595 C CA . SER D 2 44 ? 22.338 -20.051 17.060 1.00 15.06 43 SER M CA 1
ATOM 8596 C C . SER D 2 44 ? 21.832 -21.459 17.295 1.00 16.00 43 SER M C 1
ATOM 8597 O O . SER D 2 44 ? 21.863 -22.301 16.387 1.00 15.40 43 SER M O 1
ATOM 8602 N N . GLY D 2 45 ? 21.365 -21.703 18.519 1.00 12.65 44 GLY M N 1
ATOM 8603 C CA . GLY D 2 45 ? 20.675 -22.956 18.850 1.00 14.56 44 GLY M CA 1
ATOM 8604 C C . GLY D 2 45 ? 19.186 -22.758 18.730 1.00 13.27 44 GLY M C 1
ATOM 8605 O O . GLY D 2 45 ? 18.635 -21.836 19.337 1.00 13.91 44 GLY M O 1
ATOM 8606 N N . GLY D 2 46 ? 18.524 -23.637 17.978 1.00 13.08 45 GLY M N 1
ATOM 8607 C CA . GLY D 2 46 ? 17.111 -23.454 17.644 1.00 13.25 45 GLY M CA 1
ATOM 8608 C C . GLY D 2 46 ? 16.115 -24.332 18.385 1.00 13.07 45 GLY M C 1
ATOM 8609 O O . GLY D 2 46 ? 14.936 -24.332 18.032 1.00 15.64 45 GLY M O 1
ATOM 8610 N N . MET D 2 47 ? 16.554 -25.071 19.408 1.00 11.82 46 MET M N 1
ATOM 8611 C CA . MET D 2 47 ? 15.625 -25.947 20.121 1.00 12.46 46 MET M CA 1
ATOM 8612 C C . MET D 2 47 ? 15.839 -25.850 21.616 1.00 11.66 46 MET M C 1
ATOM 8613 O O . MET D 2 47 ? 16.985 -25.862 22.095 1.00 14.10 46 MET M O 1
ATOM 8618 N N . PHE D 2 48 ? 14.736 -25.737 22.350 1.00 11.18 47 PHE M N 1
ATOM 8619 C CA . PHE D 2 48 ? 14.762 -25.589 23.797 1.00 11.32 47 PHE M CA 1
ATOM 8620 C C . PHE D 2 48 ? 13.857 -26.637 24.445 1.00 11.52 47 PHE M C 1
ATOM 8621 O O . PHE D 2 48 ? 12.757 -26.903 23.935 1.00 12.65 47 PHE M O 1
ATOM 8629 N N . ARG D 2 49 ? 14.284 -27.164 25.593 1.00 10.90 48 ARG M N 1
ATOM 8630 C CA . ARG D 2 49 ? 13.451 -28.084 26.374 1.00 11.38 48 ARG M CA 1
ATOM 8631 C C . ARG D 2 49 ? 13.210 -27.559 27.789 1.00 11.47 48 ARG M C 1
ATOM 8632 O O . ARG D 2 49 ? 12.085 -27.657 28.305 1.00 13.95 48 ARG M O 1
ATOM 8640 N N . GLY D 2 50 ? 14.240 -26.986 28.413 1.00 11.09 49 GLY M N 1
ATOM 8641 C CA . GLY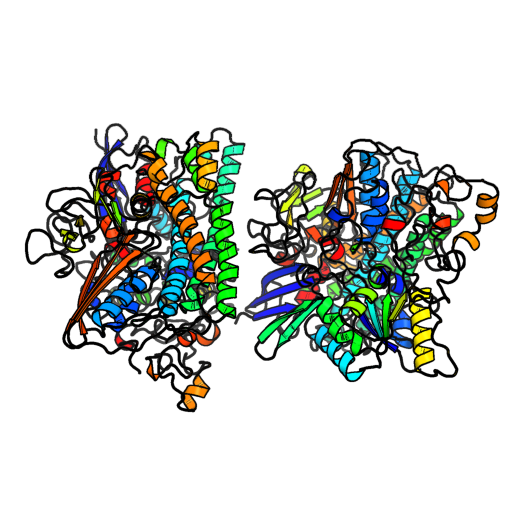 D 2 50 ? 14.053 -26.372 29.743 1.00 11.79 49 GLY M CA 1
ATOM 8642 C C . GLY D 2 50 ? 14.166 -27.346 30.898 1.00 12.85 49 GLY M C 1
ATOM 8643 O O . GLY D 2 50 ? 13.306 -27.378 31.766 1.00 13.30 49 GLY M O 1
ATOM 8644 N N . PHE D 2 51 ? 15.235 -28.137 30.908 1.00 12.80 50 PHE M N 1
ATOM 8645 C CA . PHE D 2 51 ? 15.494 -29.094 31.978 1.00 12.17 50 PHE M CA 1
ATOM 8646 C C . PHE D 2 51 ? 15.545 -28.423 33.337 1.00 12.70 50 PHE M C 1
ATOM 8647 O O . PHE D 2 51 ? 15.082 -28.986 34.326 1.00 13.48 50 PHE M O 1
ATOM 8655 N N . GLU D 2 52 ? 16.070 -27.197 33.384 1.00 13.05 51 GLU M N 1
ATOM 8656 C CA . GLU D 2 52 ? 16.161 -26.498 34.666 1.00 14.19 51 GLU M CA 1
ATOM 8657 C C . GLU D 2 52 ? 14.772 -26.193 35.237 1.00 14.51 51 GLU M C 1
ATOM 8658 O O . GLU D 2 52 ? 14.575 -26.216 36.458 1.00 17.26 51 GLU M O 1
ATOM 8664 N N . GLN D 2 53 ? 13.802 -25.956 34.354 1.00 14.24 52 GLN M N 1
ATOM 8665 C CA . GLN D 2 53 ? 12.411 -25.754 34.790 1.00 13.18 52 GLN M CA 1
ATOM 8666 C C . GLN D 2 53 ? 11.750 -27.081 35.171 1.00 13.67 52 GLN M C 1
ATOM 8667 O O . GLN D 2 53 ? 11.033 -27.170 36.181 1.00 13.52 52 GLN M O 1
ATOM 8673 N N . ILE D 2 54 ? 11.976 -28.103 34.344 1.00 13.09 53 ILE M N 1
ATOM 8674 C CA . ILE D 2 54 ? 11.382 -29.440 34.542 1.00 13.97 53 ILE M CA 1
ATOM 8675 C C . ILE D 2 54 ? 11.847 -30.078 35.861 1.00 13.20 53 ILE M C 1
ATOM 8676 O O . ILE D 2 54 ? 11.078 -30.765 36.545 1.00 13.76 53 ILE M O 1
ATOM 8681 N N . LEU D 2 55 ? 13.093 -29.814 36.236 1.00 12.85 54 LEU M N 1
ATOM 8682 C CA . LEU D 2 55 ? 13.660 -30.376 37.465 1.00 13.70 54 LEU M CA 1
ATOM 8683 C C . LEU D 2 55 ? 13.054 -29.846 38.761 1.00 14.57 54 LEU M C 1
ATOM 8684 O O . LEU D 2 55 ? 13.105 -30.540 39.769 1.00 16.31 54 LEU M O 1
ATOM 8689 N N . ARG D 2 56 ? 12.492 -28.633 38.743 1.00 14.65 55 ARG M N 1
ATOM 8690 C CA . ARG D 2 56 ? 12.038 -27.981 39.975 1.00 15.04 55 ARG M CA 1
ATOM 8691 C C . ARG D 2 56 ? 10.988 -28.835 40.666 1.00 16.77 55 ARG M C 1
ATOM 8692 O O . ARG D 2 56 ? 10.105 -29.398 40.011 1.00 17.77 55 ARG M O 1
ATOM 8706 N N . GLY D 2 57 ? 11.101 -28.951 41.987 1.00 16.53 56 GLY M N 1
ATOM 8707 C CA . GLY D 2 57 ? 10.070 -29.625 42.799 1.00 17.66 56 GLY M CA 1
ATOM 8708 C C . GLY D 2 57 ? 10.232 -31.128 42.915 1.00 18.20 56 GLY M C 1
ATOM 8709 O O . GLY D 2 57 ? 9.462 -31.779 43.625 1.00 19.24 56 GLY M O 1
ATOM 8710 N N . ARG D 2 58 ? 11.239 -31.678 42.235 1.00 16.27 57 ARG M N 1
ATOM 8711 C CA . ARG D 2 58 ? 11.481 -33.125 42.235 1.00 15.85 57 ARG M CA 1
ATOM 8712 C C . ARG D 2 58 ? 12.363 -33.583 43.403 1.00 16.07 57 ARG M C 1
ATOM 8713 O O . ARG D 2 58 ? 13.090 -32.787 43.991 1.00 16.26 57 ARG M O 1
ATOM 8721 N N . ASP D 2 59 ? 12.267 -34.875 43.728 1.00 16.43 58 ASP M N 1
ATOM 8722 C CA . ASP D 2 59 ? 13.226 -35.556 44.607 1.00 16.54 58 ASP M CA 1
ATOM 8723 C C . ASP D 2 59 ? 14.600 -35.271 43.993 1.00 15.28 58 ASP M C 1
ATOM 8724 O O . ASP D 2 59 ? 14.814 -35.502 42.798 1.00 15.27 58 ASP M O 1
ATOM 8729 N N . PRO D 2 60 ? 15.532 -34.714 44.774 1.00 16.37 59 PRO M N 1
ATOM 8730 C CA . PRO D 2 60 ? 16.823 -34.350 44.188 1.00 16.83 59 PRO M CA 1
ATOM 8731 C C . PRO D 2 60 ? 17.574 -35.544 43.595 1.00 16.58 59 PRO M C 1
ATOM 8732 O O . PRO D 2 60 ? 18.372 -35.375 42.680 1.00 16.64 59 PRO M O 1
ATOM 8736 N N . ARG D 2 61 ? 17.313 -36.750 44.092 1.00 15.14 60 ARG M N 1
ATOM 8737 C CA . ARG D 2 61 ? 18.011 -37.934 43.575 1.00 16.68 60 ARG M CA 1
ATOM 8738 C C . ARG D 2 61 ? 17.564 -38.253 42.163 1.00 15.26 60 ARG M C 1
ATOM 8739 O O . ARG D 2 61 ? 18.311 -38.889 41.417 1.00 17.60 60 ARG M O 1
ATOM 8747 N N . ASP D 2 62 ? 16.348 -37.828 41.797 1.00 14.25 61 ASP M N 1
ATOM 8748 C CA . ASP D 2 62 ? 15.859 -38.019 40.426 1.00 14.77 61 ASP M CA 1
ATOM 8749 C C . ASP D 2 62 ? 16.713 -37.255 39.420 1.00 14.97 61 ASP M C 1
ATOM 8750 O O . ASP D 2 62 ? 16.712 -37.601 38.233 1.00 14.70 61 ASP M O 1
ATOM 8755 N N . SER D 2 63 ? 17.430 -36.221 39.857 1.00 14.37 62 SER M N 1
ATOM 8756 C CA . SER D 2 63 ? 18.150 -35.386 38.892 1.00 14.31 62 SER M CA 1
ATOM 8757 C C . SER D 2 63 ? 19.192 -36.162 38.066 1.00 14.03 62 SER M C 1
ATOM 8758 O O . SER D 2 63 ? 19.424 -35.839 36.900 1.00 15.51 62 SER M O 1
ATOM 8761 N N . SER D 2 64 ? 19.829 -37.165 38.657 1.00 13.93 63 SER M N 1
ATOM 8762 C CA . SER D 2 64 ? 20.897 -37.871 37.947 1.00 13.91 63 SER M CA 1
ATOM 8763 C C . SER D 2 64 ? 20.360 -38.793 36.845 1.00 13.59 63 SER M C 1
ATOM 8764 O O . SER D 2 64 ? 21.124 -39.258 36.000 1.00 15.48 63 SER M O 1
ATOM 8767 N N . GLN D 2 65 ? 19.055 -39.050 36.854 1.00 12.98 64 GLN M N 1
ATOM 8768 C CA . GLN D 2 65 ? 18.404 -39.698 35.706 1.00 12.13 64 GLN M CA 1
ATOM 8769 C C . GLN D 2 65 ? 17.860 -38.667 34.719 1.00 12.94 64 GLN M C 1
ATOM 8770 O O . GLN D 2 65 ? 18.089 -38.787 33.514 1.00 13.54 64 GLN M O 1
ATOM 8776 N N . ILE D 2 66 ? 17.165 -37.645 35.219 1.00 12.43 65 ILE M N 1
ATOM 8777 C CA . ILE D 2 66 ? 16.569 -36.652 34.340 1.00 13.30 65 ILE M CA 1
ATOM 8778 C C . ILE D 2 66 ? 17.640 -35.920 33.529 1.00 11.33 65 ILE M C 1
ATOM 8779 O O . ILE D 2 66 ? 17.478 -35.773 32.308 1.00 11.11 65 ILE M O 1
ATOM 8788 N N . VAL D 2 67 ? 18.735 -35.492 34.173 1.00 11.94 66 VAL M N 1
ATOM 8789 C CA . VAL D 2 67 ? 19.739 -34.699 33.438 1.00 11.19 66 VAL M CA 1
ATOM 8790 C C . VAL D 2 67 ? 20.440 -35.450 32.317 1.00 11.91 66 VAL M C 1
ATOM 8791 O O . VAL D 2 67 ? 20.945 -34.826 31.401 1.00 11.59 66 VAL M O 1
ATOM 8795 N N . GLN D 2 68 ? 20.484 -36.775 32.389 1.00 12.00 67 GLN M N 1
ATOM 8796 C CA . GLN D 2 68 ? 21.126 -37.527 31.308 1.00 11.43 67 GLN M CA 1
ATOM 8797 C C . GLN D 2 68 ? 20.407 -37.325 30.006 1.00 11.26 67 GLN M C 1
ATOM 8798 O O . GLN D 2 68 ? 21.031 -37.385 28.944 1.00 11.17 67 GLN M O 1
ATOM 8804 N N . ARG D 2 69 ? 19.097 -37.073 30.078 1.00 11.36 68 ARG M N 1
ATOM 8805 C CA . ARG D 2 69 ? 18.294 -36.893 28.859 1.00 11.32 68 ARG M CA 1
ATOM 8806 C C . ARG D 2 69 ? 18.519 -35.535 28.200 1.00 10.80 68 ARG M C 1
ATOM 8807 O O . ARG D 2 69 ? 17.905 -35.235 27.190 1.00 11.13 68 ARG M O 1
ATOM 8815 N N . ILE D 2 70 ? 19.401 -34.721 28.772 1.00 10.77 69 ILE M N 1
ATOM 8816 C CA . ILE D 2 70 ? 19.867 -33.530 28.062 1.00 10.64 69 ILE M CA 1
ATOM 8817 C C . ILE D 2 70 ? 20.550 -33.975 26.768 1.00 12.27 69 ILE M C 1
ATOM 8818 O O . ILE D 2 70 ? 20.425 -33.325 25.712 1.00 11.87 69 ILE M O 1
ATOM 8823 N N . CYS D 2 71 ? 21.259 -35.101 26.824 1.00 11.98 70 CYS M N 1
ATOM 8824 C CA D CYS D 2 71 ? 21.905 -35.589 25.622 0.12 12.68 70 CYS M CA 1
ATOM 8825 C CA N CYS D 2 71 ? 22.052 -35.540 25.689 0.88 12.96 70 CYS M CA 1
ATOM 8826 C C . CYS D 2 71 ? 22.360 -37.032 25.712 1.00 13.53 70 CYS M C 1
ATOM 8827 O O . CYS D 2 71 ? 22.921 -37.505 26.694 1.00 13.31 70 CYS M O 1
ATOM 8832 N N . GLY D 2 72 ? 22.063 -37.736 24.633 1.00 12.27 71 GLY M N 1
ATOM 8833 C CA . GLY D 2 72 ? 22.335 -39.160 24.576 1.00 13.00 71 GLY M CA 1
ATOM 8834 C C . GLY D 2 72 ? 23.729 -39.485 24.088 1.00 10.67 71 GLY M C 1
ATOM 8835 O O . GLY D 2 72 ? 24.083 -40.659 24.032 1.00 12.48 71 GLY M O 1
ATOM 8836 N N . VAL D 2 73 ? 24.507 -38.460 23.717 1.00 12.42 72 VAL M N 1
ATOM 8837 C CA . VAL D 2 73 ? 25.904 -38.660 23.335 1.00 12.36 72 VAL M CA 1
ATOM 8838 C C . VAL D 2 73 ? 26.810 -38.586 24.587 1.00 11.89 72 VAL M C 1
ATOM 8839 O O . VAL D 2 73 ? 27.713 -39.423 24.753 1.00 13.80 72 VAL M O 1
ATOM 8843 N N . CYS D 2 74 ? 26.542 -37.610 25.470 1.00 10.87 73 CYS M N 1
ATOM 8844 C CA . CYS D 2 74 ? 27.334 -37.380 26.674 1.00 11.95 73 CYS M CA 1
ATOM 8845 C C . CYS D 2 74 ? 26.566 -37.543 28.004 1.00 11.41 73 CYS M C 1
ATOM 8846 O O . CYS D 2 74 ? 26.795 -36.778 28.950 1.00 11.95 73 CYS M O 1
ATOM 8849 N N . PRO D 2 75 ? 25.686 -38.571 28.117 1.00 10.63 74 PRO M N 1
ATOM 8850 C CA . PRO D 2 75 ? 24.869 -38.551 29.331 1.00 10.94 74 PRO M CA 1
ATOM 8851 C C . PRO D 2 75 ? 25.663 -38.826 30.614 1.00 12.59 74 PRO M C 1
ATOM 8852 O O . PRO D 2 75 ? 25.299 -38.323 31.682 1.00 12.18 74 PRO M O 1
ATOM 8856 N N . THR D 2 76 ? 26.748 -39.597 30.504 1.00 11.85 75 THR M N 1
ATOM 8857 C CA . THR D 2 76 ? 27.576 -39.917 31.652 1.00 12.68 75 THR M CA 1
ATOM 8858 C C . THR D 2 76 ? 28.239 -38.678 32.251 1.00 11.95 75 THR M C 1
ATOM 8859 O O . THR D 2 76 ? 28.445 -38.622 33.461 1.00 13.42 75 THR M O 1
ATOM 8863 N N . ALA D 2 77 ? 28.557 -37.686 31.417 1.00 11.69 76 ALA M N 1
ATOM 8864 C CA . ALA D 2 77 ? 29.112 -36.413 31.909 1.00 12.01 76 ALA M CA 1
ATOM 8865 C C . ALA D 2 77 ? 28.086 -35.696 32.802 1.00 12.11 76 ALA M C 1
ATOM 8866 O O . ALA D 2 77 ? 28.403 -35.275 33.925 1.00 13.06 76 ALA M O 1
ATOM 8868 N N . HIS D 2 78 ? 26.849 -35.589 32.319 1.00 11.92 77 HIS M N 1
ATOM 8869 C CA . HIS D 2 78 ? 25.785 -34.967 33.116 1.00 12.55 77 HIS M CA 1
ATOM 8870 C C . HIS D 2 78 ? 25.484 -35.780 34.368 1.00 13.55 77 HIS M C 1
ATOM 8871 O O . HIS D 2 78 ? 25.268 -35.217 35.450 1.00 13.47 77 HIS M O 1
ATOM 8878 N N . CYS D 2 79 ? 25.442 -37.100 34.230 1.00 13.19 78 CYS M N 1
ATOM 8879 C CA . CYS D 2 79 ? 25.229 -37.942 35.399 1.00 13.81 78 CYS M CA 1
ATOM 8880 C C . CYS D 2 79 ? 26.314 -37.711 36.448 1.00 13.74 78 CYS M C 1
ATOM 8881 O O . CYS D 2 79 ? 26.007 -37.606 37.638 1.00 12.76 78 CYS M O 1
ATOM 8884 N N . THR D 2 80 ? 27.571 -37.645 36.002 1.00 13.32 79 THR M N 1
ATOM 8885 C CA . THR D 2 80 ? 28.701 -37.391 36.891 1.00 13.53 79 THR M CA 1
ATOM 8886 C C . THR D 2 80 ? 28.557 -36.056 37.602 1.00 14.30 79 THR M C 1
ATOM 8887 O O . THR D 2 80 ? 28.698 -35.991 38.825 1.00 14.74 79 THR M O 1
ATOM 8891 N N . ALA D 2 81 ? 28.284 -34.988 36.850 1.00 13.76 80 ALA M N 1
ATOM 8892 C CA . ALA D 2 81 ? 28.126 -33.667 37.477 1.00 13.68 80 ALA M CA 1
ATOM 8893 C C . ALA D 2 81 ? 26.980 -33.684 38.492 1.00 14.65 80 ALA M C 1
ATOM 8894 O O . ALA D 2 81 ? 27.107 -33.140 39.603 1.00 14.90 80 ALA M O 1
ATOM 8896 N N . SER D 2 82 ? 25.873 -34.325 38.121 1.00 14.36 81 SER M N 1
ATOM 8897 C CA . SER D 2 82 ? 24.688 -34.372 38.975 1.00 13.31 81 SER M CA 1
ATOM 8898 C C . SER D 2 82 ? 24.945 -35.132 40.281 1.00 14.45 81 SER M C 1
ATOM 8899 O O . SER D 2 82 ? 24.598 -34.638 41.367 1.00 15.17 81 SER M O 1
ATOM 8902 N N . VAL D 2 83 ? 25.523 -36.335 40.178 1.00 13.96 82 VAL M N 1
ATOM 8903 C CA . VAL D 2 83 ? 25.770 -37.123 41.380 1.00 16.27 82 VAL M CA 1
ATOM 8904 C C . VAL D 2 83 ? 26.796 -36.439 42.272 1.00 15.24 82 VAL M C 1
ATOM 8905 O O . VAL D 2 83 ? 26.673 -36.510 43.497 1.00 16.60 82 VAL M O 1
ATOM 8909 N N . MET D 2 84 ? 27.773 -35.742 41.678 1.00 15.55 83 MET M N 1
ATOM 8910 C CA . MET D 2 84 ? 28.716 -34.973 42.498 1.00 16.72 83 MET M CA 1
ATOM 8911 C C . MET D 2 84 ? 28.048 -33.775 43.203 1.00 16.84 83 MET M C 1
ATOM 8912 O O . MET D 2 84 ? 28.371 -33.477 44.357 1.00 18.14 83 MET M O 1
ATOM 8917 N N . ALA D 2 85 ? 27.125 -33.095 42.518 1.00 16.33 84 ALA M N 1
ATOM 8918 C CA . ALA D 2 85 ? 26.338 -32.017 43.154 1.00 15.60 84 ALA M CA 1
ATOM 8919 C C . ALA D 2 85 ? 25.493 -32.579 44.308 1.00 16.80 84 ALA M C 1
ATOM 8920 O O . ALA D 2 85 ? 25.388 -31.973 45.388 1.00 16.39 84 ALA M O 1
ATOM 8922 N N . GLN D 2 86 ? 24.882 -33.737 44.075 1.00 16.50 85 GLN M N 1
ATOM 8923 C CA . GLN D 2 86 ? 24.118 -34.404 45.118 1.00 15.84 85 GLN M CA 1
ATOM 8924 C C . GLN D 2 86 ? 25.007 -34.856 46.276 1.00 18.16 85 GLN M C 1
ATOM 8925 O O . GLN D 2 86 ? 24.650 -34.629 47.437 1.00 20.10 85 GLN M O 1
ATOM 8931 N N . ASP D 2 87 ? 26.148 -35.484 45.980 1.00 17.44 86 ASP M N 1
ATOM 8932 C CA . ASP D 2 87 ? 27.109 -35.892 47.034 1.00 18.21 86 ASP M CA 1
ATOM 8933 C C . ASP D 2 87 ? 27.419 -34.696 47.943 1.00 17.94 86 ASP M C 1
ATOM 8934 O O . ASP D 2 87 ? 27.417 -34.807 49.187 1.00 18.27 86 ASP M O 1
ATOM 8939 N N . ASP D 2 88 ? 27.732 -33.565 47.307 1.00 18.04 87 ASP M N 1
ATOM 8940 C CA . ASP D 2 88 ? 28.106 -32.316 47.988 1.00 18.92 87 ASP M CA 1
ATOM 8941 C C . ASP D 2 88 ? 26.965 -31.824 48.879 1.00 19.45 87 ASP M C 1
ATOM 8942 O O . ASP D 2 88 ? 27.177 -31.531 50.068 1.00 22.65 87 ASP M O 1
ATOM 8947 N N . ALA D 2 89 ? 25.755 -31.783 48.326 1.00 19.21 88 ALA M N 1
ATOM 8948 C CA . ALA D 2 89 ? 24.588 -31.282 49.044 1.00 18.46 88 ALA M CA 1
ATOM 8949 C C . ALA D 2 89 ? 24.151 -32.231 50.155 1.00 19.66 88 ALA M C 1
ATOM 8950 O O . ALA D 2 89 ? 23.689 -31.793 51.211 1.00 20.92 88 ALA M O 1
ATOM 8952 N N . PHE D 2 90 ? 24.292 -33.530 49.911 1.00 18.64 89 PHE M N 1
ATOM 8953 C CA . PHE D 2 90 ? 23.837 -34.546 50.848 1.00 20.09 89 PHE M CA 1
ATOM 8954 C C . PHE D 2 90 ? 24.877 -34.776 51.940 1.00 22.10 89 PHE M C 1
ATOM 8955 O O . PHE D 2 90 ? 24.566 -35.375 52.973 1.00 23.84 89 PHE M O 1
ATOM 8963 N N . GLY D 2 91 ? 26.113 -34.338 51.685 1.00 21.11 90 GLY M N 1
ATOM 8964 C CA . GLY D 2 91 ? 27.212 -34.463 52.633 1.00 24.05 90 GLY M CA 1
ATOM 8965 C C . GLY D 2 91 ? 27.733 -35.880 52.736 1.00 25.03 90 GLY M C 1
ATOM 8966 O O . GLY D 2 91 ? 28.110 -36.347 53.816 1.00 27.91 90 GLY M O 1
ATOM 8967 N N . VAL D 2 92 ? 27.752 -36.572 51.610 1.00 23.19 91 VAL M N 1
ATOM 8968 C CA . VAL D 2 92 ? 28.258 -37.947 51.573 1.00 24.99 91 VAL M CA 1
ATOM 8969 C C . VAL D 2 92 ? 29.579 -38.032 50.803 1.00 25.99 91 VAL M C 1
ATOM 8970 O O . VAL D 2 92 ? 29.732 -37.412 49.744 1.00 26.04 91 VAL M O 1
ATOM 8974 N N . LYS D 2 93 ? 30.534 -38.775 51.372 1.00 26.36 92 LYS M N 1
ATOM 8975 C CA A LYS D 2 93 ? 31.846 -38.950 50.756 0.70 26.67 92 LYS M CA 1
ATOM 8976 C CA B LYS D 2 93 ? 31.854 -38.957 50.777 0.30 26.22 92 LYS M CA 1
ATOM 8977 C C . LYS D 2 93 ? 31.932 -40.306 50.072 1.00 25.34 92 LYS M C 1
ATOM 8978 O O . LYS D 2 93 ? 31.639 -41.343 50.670 1.00 26.46 92 LYS M O 1
ATOM 8989 N N . VAL D 2 94 ? 32.333 -40.284 48.809 1.00 23.62 93 VAL M N 1
ATOM 8990 C CA . VAL D 2 94 ? 32.418 -41.506 48.007 1.00 24.25 93 VAL M CA 1
ATOM 8991 C C . VAL D 2 94 ? 33.664 -42.326 48.384 1.00 23.52 93 VAL M C 1
ATOM 8992 O O . VAL D 2 94 ? 34.716 -41.765 48.712 1.00 24.35 93 VAL M O 1
ATOM 8999 N N . THR D 2 95 ? 33.521 -43.647 48.368 1.00 22.68 94 THR M N 1
ATOM 9000 C CA . THR D 2 95 ? 34.643 -44.550 48.615 1.00 21.75 94 THR M CA 1
ATOM 9001 C C . THR D 2 95 ? 35.658 -44.513 47.467 1.00 22.60 94 THR M C 1
ATOM 9002 O O . THR D 2 95 ? 35.342 -44.083 46.341 1.00 22.51 94 THR M O 1
ATOM 9006 N N . THR D 2 96 ? 36.876 -44.975 47.749 1.00 21.97 95 THR M N 1
ATOM 9007 C CA . THR D 2 96 ? 37.890 -45.155 46.720 1.00 22.22 95 THR M CA 1
ATOM 9008 C C . THR D 2 96 ? 37.334 -45.953 45.546 1.00 20.75 95 THR M C 1
ATOM 9009 O O . THR D 2 96 ? 37.439 -45.524 44.391 1.00 20.89 95 THR M O 1
ATOM 9013 N N . ASN D 2 97 ? 36.722 -47.100 45.831 1.00 19.94 96 ASN M N 1
ATOM 9014 C CA . ASN D 2 97 ? 36.235 -47.953 44.753 1.00 21.11 96 ASN M CA 1
ATOM 9015 C C . ASN D 2 97 ? 35.064 -47.318 44.001 1.00 20.01 96 ASN M C 1
ATOM 9016 O O . ASN D 2 97 ? 34.936 -47.509 42.787 1.00 19.59 96 ASN M O 1
ATOM 9021 N N . GLY D 2 98 ? 34.238 -46.546 44.711 1.00 20.09 97 GLY M N 1
ATOM 9022 C CA . GLY D 2 98 ? 33.152 -45.764 44.079 1.00 19.22 97 GLY M CA 1
ATOM 9023 C C . GLY D 2 98 ? 33.684 -44.735 43.091 1.00 19.73 97 GLY M C 1
ATOM 9024 O O . GLY D 2 98 ? 33.171 -44.610 41.970 1.00 18.82 97 GLY M O 1
ATOM 9025 N N . ARG D 2 99 ? 34.716 -44.001 43.500 1.00 17.74 98 ARG M N 1
ATOM 9026 C CA . ARG D 2 99 ? 35.334 -42.988 42.627 1.00 17.66 98 ARG M CA 1
ATOM 9027 C C . ARG D 2 99 ? 35.934 -43.631 41.372 1.00 17.37 98 ARG M C 1
ATOM 9028 O O . ARG D 2 99 ? 35.751 -43.130 40.266 1.00 17.03 98 ARG M O 1
ATOM 9036 N N . ILE D 2 100 ? 36.658 -44.733 41.548 1.00 16.81 99 ILE M N 1
ATOM 9037 C CA . ILE D 2 100 ? 37.303 -45.394 40.417 1.00 17.07 99 ILE M CA 1
ATOM 9038 C C . ILE D 2 100 ? 36.253 -45.996 39.469 1.00 17.22 99 ILE M C 1
ATOM 9039 O O . ILE D 2 100 ? 36.357 -45.874 38.230 1.00 16.30 99 ILE M O 1
ATOM 9044 N N . THR D 2 101 ? 35.236 -46.631 40.051 1.00 16.83 100 THR M N 1
ATOM 9045 C CA . THR D 2 101 ? 34.155 -47.213 39.249 1.00 16.34 100 THR M CA 1
ATOM 9046 C C . THR D 2 101 ? 33.460 -46.129 38.413 1.00 16.89 100 THR M C 1
ATOM 9047 O O . THR D 2 101 ? 33.209 -46.328 37.215 1.00 16.37 100 THR M O 1
ATOM 9051 N N . ARG D 2 102 ? 33.163 -44.983 39.035 1.00 15.70 101 ARG M N 1
ATOM 9052 C CA . ARG D 2 102 ? 32.626 -43.833 38.295 1.00 16.26 101 ARG M CA 1
ATOM 9053 C C . ARG D 2 102 ? 33.540 -43.398 37.148 1.00 15.51 101 ARG M C 1
ATOM 9054 O O . ARG D 2 102 ? 33.056 -43.087 36.064 1.00 15.90 101 ARG M O 1
ATOM 9062 N N . ASN D 2 103 ? 34.850 -43.367 37.394 1.00 16.76 102 ASN M N 1
ATOM 9063 C CA . ASN D 2 103 ? 35.815 -43.013 36.353 1.00 16.09 102 ASN M CA 1
ATOM 9064 C C . ASN D 2 103 ? 35.834 -44.020 35.207 1.00 16.75 102 ASN M C 1
ATOM 9065 O O . ASN D 2 103 ? 36.011 -43.630 34.053 1.00 18.70 102 ASN M O 1
ATOM 9070 N N . LEU D 2 104 ? 35.676 -45.304 35.528 1.00 16.43 103 LEU M N 1
ATOM 9071 C CA . LEU D 2 104 ? 35.636 -46.355 34.504 1.00 16.09 103 LEU M CA 1
ATOM 9072 C C . LEU D 2 104 ? 34.389 -46.260 33.628 1.00 15.34 103 LEU M C 1
ATOM 9073 O O . LEU D 2 104 ? 34.458 -46.468 32.406 1.00 16.34 103 LEU M O 1
ATOM 9078 N N . ILE D 2 105 ? 33.254 -45.938 34.255 1.00 14.79 104 ILE M N 1
ATOM 9079 C CA . ILE D 2 105 ? 31.986 -45.819 33.537 1.00 14.97 104 ILE M CA 1
ATOM 9080 C C . ILE D 2 105 ? 32.081 -44.640 32.575 1.00 15.29 104 ILE M C 1
ATOM 9081 O O . ILE D 2 105 ? 31.812 -44.774 31.379 1.00 14.80 104 ILE M O 1
ATOM 9086 N N . PHE D 2 106 ? 32.504 -43.495 33.109 1.00 14.37 105 PHE M N 1
ATOM 9087 C CA . PHE D 2 106 ? 32.569 -42.229 32.375 1.00 14.61 105 PHE M CA 1
ATOM 9088 C C . PHE D 2 106 ? 33.707 -42.241 31.336 1.00 14.22 105 PHE M C 1
ATOM 9089 O O . PHE D 2 106 ? 33.518 -41.836 30.163 1.00 14.73 105 PHE M O 1
ATOM 9097 N N . GLY D 2 107 ? 34.883 -42.723 31.745 1.00 14.99 106 GLY M N 1
ATOM 9098 C CA . GLY D 2 107 ? 36.044 -42.830 30.841 1.00 14.95 106 GLY M CA 1
ATOM 9099 C C . GLY D 2 107 ? 35.758 -43.611 29.563 1.00 14.42 106 GLY M C 1
ATOM 9100 O O . GLY D 2 107 ? 36.231 -43.249 28.472 1.00 14.39 106 GLY M O 1
ATOM 9101 N N . ALA D 2 108 ? 34.990 -44.691 29.688 1.00 14.28 107 ALA M N 1
ATOM 9102 C CA . ALA D 2 108 ? 34.605 -45.478 28.512 1.00 13.44 107 ALA M CA 1
ATOM 9103 C C . ALA D 2 108 ? 33.789 -44.630 27.518 1.00 12.43 107 ALA M C 1
ATOM 9104 O O . ALA D 2 108 ? 33.917 -44.789 26.290 1.00 13.19 107 ALA M O 1
ATOM 9106 N N . ASN D 2 109 ? 32.969 -43.708 28.026 1.00 13.10 108 ASN M N 1
ATOM 9107 C CA . ASN D 2 109 ? 32.242 -42.837 27.105 1.00 13.42 108 ASN M CA 1
ATOM 9108 C C . ASN D 2 109 ? 33.054 -41.686 26.508 1.00 14.12 108 ASN M C 1
ATOM 9109 O O . ASN D 2 109 ? 32.713 -41.197 25.442 1.00 13.30 108 ASN M O 1
ATOM 9114 N N . TYR D 2 110 ? 34.107 -41.230 27.189 1.00 14.59 109 TYR M N 1
ATOM 9115 C CA . TYR D 2 110 ? 35.047 -40.293 26.569 1.00 14.56 109 TYR M CA 1
ATOM 9116 C C . TYR D 2 110 ? 35.590 -40.906 25.299 1.00 15.44 109 TYR M C 1
ATOM 9117 O O . TYR D 2 110 ? 35.626 -40.248 24.248 1.00 15.47 109 TYR M O 1
ATOM 9126 N N . LEU D 2 111 ? 36.017 -42.171 25.396 1.00 15.41 110 LEU M N 1
ATOM 9127 C CA . LEU D 2 111 ? 36.534 -42.866 24.227 1.00 13.96 110 LEU M CA 1
ATOM 9128 C C . LEU D 2 111 ? 35.459 -42.949 23.141 1.00 14.51 110 LEU M C 1
ATOM 9129 O O . LEU D 2 111 ? 35.731 -42.655 21.973 1.00 14.94 110 LEU M O 1
ATOM 9134 N N . GLN D 2 112 ? 34.228 -43.307 23.524 1.00 13.29 111 GLN M N 1
ATOM 9135 C CA . GLN D 2 112 ? 33.141 -43.440 22.551 1.00 12.63 111 GLN M CA 1
ATOM 9136 C C . GLN D 2 112 ? 32.884 -42.113 21.841 1.00 12.31 111 GLN M C 1
ATOM 9137 O O . GLN D 2 112 ? 32.670 -42.062 20.622 1.00 13.38 111 GLN M O 1
ATOM 9143 N N . SER D 2 113 ? 32.852 -41.042 22.630 1.00 13.25 112 SER M N 1
ATOM 9144 C CA . SER D 2 113 ? 32.386 -39.769 22.136 1.00 12.74 112 SER M CA 1
ATOM 9145 C C . SER D 2 113 ? 33.395 -39.182 21.153 1.00 12.25 112 SER M C 1
ATOM 9146 O O . SER D 2 113 ? 33.007 -38.647 20.115 1.00 13.76 112 SER M O 1
ATOM 9149 N N . HIS D 2 114 ? 34.684 -39.296 21.471 1.00 12.68 113 HIS M N 1
ATOM 9150 C CA . HIS D 2 114 ? 35.719 -38.725 20.608 1.00 12.09 113 HIS M CA 1
ATOM 9151 C C . HIS D 2 114 ? 35.784 -39.492 19.303 1.00 13.25 113 HIS M C 1
ATOM 9152 O O . HIS D 2 114 ? 35.945 -38.895 18.224 1.00 14.31 113 HIS M O 1
ATOM 9159 N N . ILE D 2 115 ? 35.645 -40.815 19.400 1.00 11.60 114 ILE M N 1
ATOM 9160 C CA . ILE D 2 115 ? 35.642 -41.659 18.194 1.00 11.75 114 ILE M CA 1
ATOM 9161 C C . ILE D 2 115 ? 34.394 -41.412 17.329 1.00 12.74 114 ILE M C 1
ATOM 9162 O O . ILE D 2 115 ? 34.500 -41.242 16.101 1.00 13.25 114 ILE M O 1
ATOM 9167 N N . LEU D 2 116 ? 33.216 -41.408 17.962 1.00 12.38 115 LEU M N 1
ATOM 9168 C CA . LEU D 2 116 ? 31.995 -40.998 17.280 1.00 12.61 115 LEU M CA 1
ATOM 9169 C C . LEU D 2 116 ? 32.188 -39.646 16.602 1.00 11.96 115 LEU M C 1
ATOM 9170 O O . LEU D 2 116 ? 31.843 -39.472 15.427 1.00 12.24 115 LEU M O 1
ATOM 9175 N N . HIS D 2 117 ? 32.756 -38.679 17.328 1.00 11.68 116 HIS M N 1
ATOM 9176 C CA . HIS D 2 117 ? 32.891 -37.360 16.724 1.00 11.97 116 HIS M CA 1
ATOM 9177 C C . HIS D 2 117 ? 33.764 -37.355 15.478 1.00 12.88 116 HIS M C 1
ATOM 9178 O O . HIS D 2 117 ? 33.322 -36.927 14.405 1.00 12.90 116 HIS M O 1
ATOM 9185 N N . PHE D 2 118 ? 35.011 -37.812 15.621 1.00 13.25 117 PHE M N 1
ATOM 9186 C CA . PHE D 2 118 ? 35.917 -37.637 14.513 1.00 12.86 117 PHE M CA 1
ATOM 9187 C C . PHE D 2 118 ? 35.409 -38.357 13.279 1.00 12.96 117 PHE M C 1
ATOM 9188 O O . PHE D 2 118 ? 35.383 -37.787 12.170 1.00 15.47 117 PHE M O 1
ATOM 9196 N N . TYR D 2 119 ? 34.982 -39.612 13.464 1.00 13.81 118 TYR M N 1
ATOM 9197 C CA . TYR D 2 119 ? 34.607 -40.405 12.308 1.00 14.04 118 TYR M CA 1
ATOM 9198 C C . TYR D 2 119 ? 33.217 -40.059 11.799 1.00 13.74 118 TYR M C 1
ATOM 9199 O O . TYR D 2 119 ? 33.045 -39.715 10.636 1.00 15.83 118 TYR M O 1
ATOM 9208 N N . HIS D 2 120 ? 32.233 -40.126 12.678 1.00 14.75 119 HIS M N 1
ATOM 9209 C CA . HIS D 2 120 ? 30.840 -40.158 12.233 1.00 12.05 119 HIS M CA 1
ATOM 9210 C C . HIS D 2 120 ? 30.201 -38.786 12.154 1.00 12.95 119 HIS M C 1
ATOM 9211 O O . HIS D 2 120 ? 29.152 -38.642 11.537 1.00 14.82 119 HIS M O 1
ATOM 9218 N N . LEU D 2 121 ? 30.877 -37.782 12.724 1.00 11.88 120 LEU M N 1
ATOM 9219 C CA . LEU D 2 121 ? 30.445 -36.393 12.604 1.00 12.95 120 LEU M CA 1
ATOM 9220 C C . LEU D 2 121 ? 31.394 -35.562 11.711 1.00 12.73 120 LEU M C 1
ATOM 9221 O O . LEU D 2 121 ? 30.942 -34.859 10.809 1.00 14.97 120 LEU M O 1
ATOM 9226 N N . ALA D 2 122 ? 32.703 -35.662 11.944 1.00 14.66 121 ALA M N 1
ATOM 9227 C CA . ALA D 2 122 ? 33.672 -34.787 11.250 1.00 13.24 121 ALA M CA 1
ATOM 9228 C C . ALA D 2 122 ? 34.205 -35.297 9.914 1.00 14.33 121 ALA M C 1
ATOM 9229 O O . ALA D 2 122 ? 34.458 -34.494 9.008 1.00 16.25 121 ALA M O 1
ATOM 9231 N N . ALA D 2 123 ? 34.409 -36.608 9.798 1.00 13.78 122 ALA M N 1
ATOM 9232 C CA . ALA D 2 123 ? 35.218 -37.135 8.687 1.00 13.31 122 ALA M CA 1
ATOM 9233 C C . ALA D 2 123 ? 34.612 -36.963 7.313 1.00 15.53 122 ALA M C 1
ATOM 9234 O O . ALA D 2 123 ? 35.363 -36.925 6.338 1.00 16.84 122 ALA M O 1
ATOM 9236 N N . LEU D 2 124 ? 33.285 -36.830 7.212 1.00 14.17 123 LEU M N 1
ATOM 9237 C CA . LEU D 2 124 ? 32.691 -36.669 5.880 1.00 13.88 123 LEU M CA 1
ATOM 9238 C C . LEU D 2 124 ? 32.944 -35.292 5.272 1.00 14.87 123 LEU M C 1
ATOM 9239 O O . LEU D 2 124 ? 32.484 -35.020 4.165 1.00 17.87 123 LEU M O 1
ATOM 9244 N N . ASP D 2 125 ? 33.668 -34.430 5.998 1.00 14.56 124 ASP M N 1
ATOM 9245 C CA . ASP D 2 125 ? 34.166 -33.189 5.405 1.00 16.00 124 ASP M CA 1
ATOM 9246 C C . ASP D 2 125 ? 35.513 -33.395 4.715 1.00 16.52 124 ASP M C 1
ATOM 9247 O O . ASP D 2 125 ? 36.048 -32.451 4.112 1.00 17.32 124 ASP M O 1
ATOM 9252 N N . TYR D 2 126 ? 36.046 -34.617 4.783 1.00 16.25 125 TYR M N 1
ATOM 9253 C CA . TYR D 2 126 ? 37.393 -34.923 4.266 1.00 17.09 125 TYR M CA 1
ATOM 9254 C C . TYR D 2 126 ? 37.410 -36.225 3.476 1.00 17.08 125 TYR M C 1
ATOM 9255 O O . TYR D 2 126 ? 38.185 -36.381 2.542 1.00 19.24 125 TYR M O 1
ATOM 9264 N N . VAL D 2 127 ? 36.557 -37.163 3.874 1.00 17.81 126 VAL M N 1
ATOM 9265 C CA . VAL D 2 127 ? 36.526 -38.500 3.274 1.00 18.64 126 VAL M CA 1
ATOM 9266 C C . VAL D 2 127 ? 35.314 -38.621 2.350 1.00 18.64 126 VAL M C 1
ATOM 9267 O O . VAL D 2 127 ? 34.199 -38.227 2.717 1.00 20.23 126 VAL M O 1
ATOM 9271 N N . LYS D 2 128 ? 35.539 -39.134 1.145 1.00 18.77 127 LYS M N 1
ATOM 9272 C CA . LYS D 2 128 ? 34.460 -39.407 0.207 1.00 18.47 127 LYS M CA 1
ATOM 9273 C C . LYS D 2 128 ? 33.858 -40.771 0.547 1.00 19.88 127 LYS M C 1
ATOM 9274 O O . LYS D 2 128 ? 34.552 -41.792 0.494 1.00 19.89 127 LYS M O 1
ATOM 9280 N N . GLY D 2 129 ? 32.578 -40.792 0.906 1.00 17.88 128 GLY M N 1
ATOM 9281 C CA . GLY D 2 129 ? 31.882 -42.062 1.205 1.00 19.42 128 GLY M CA 1
ATOM 9282 C C . GLY D 2 129 ? 31.337 -42.744 -0.037 1.00 20.86 128 GLY M C 1
ATOM 9283 O O . GLY D 2 129 ? 31.441 -42.202 -1.137 1.00 21.37 128 GLY M O 1
ATOM 9284 N N . PRO D 2 130 ? 30.747 -43.943 0.122 1.00 21.86 129 PRO M N 1
ATOM 9285 C CA . PRO D 2 130 ? 30.152 -44.609 -1.053 1.00 21.39 129 PRO M CA 1
ATOM 9286 C C . PRO D 2 130 ? 28.970 -43.806 -1.593 1.00 22.09 129 PRO M C 1
ATOM 9287 O O . PRO D 2 130 ? 28.405 -42.980 -0.869 1.00 23.40 129 PRO M O 1
ATOM 9291 N N . ASP D 2 131 ? 28.608 -44.033 -2.850 1.00 22.02 130 ASP M N 1
ATOM 9292 C CA . ASP D 2 131 ? 27.604 -43.210 -3.511 1.00 21.85 130 ASP M CA 1
ATOM 9293 C C . ASP D 2 131 ? 26.166 -43.662 -3.182 1.00 21.75 130 ASP M C 1
ATOM 9294 O O . ASP D 2 131 ? 25.344 -43.890 -4.072 1.00 22.50 130 ASP M O 1
ATOM 9303 N N . VAL D 2 132 ? 25.884 -43.778 -1.881 1.00 18.71 131 VAL M N 1
ATOM 9304 C CA . VAL D 2 132 ? 24.544 -44.088 -1.375 1.00 17.70 131 VAL M CA 1
ATOM 9305 C C . VAL D 2 132 ? 24.253 -43.208 -0.165 1.00 16.29 131 VAL M C 1
ATOM 9306 O O . VAL D 2 132 ? 25.172 -42.813 0.546 1.00 16.59 131 VAL M O 1
ATOM 9310 N N . SER D 2 133 ? 22.979 -42.905 0.064 1.00 16.81 132 SER M N 1
ATOM 9311 C CA . SER D 2 133 ? 22.580 -42.138 1.244 1.00 16.47 132 SER M CA 1
ATOM 9312 C C . SER D 2 133 ? 22.952 -42.947 2.495 1.00 16.71 132 SER M C 1
ATOM 9313 O O . SER D 2 133 ? 22.835 -44.177 2.491 1.00 17.44 132 SER M O 1
ATOM 9316 N N . PRO D 2 134 ? 23.396 -42.264 3.569 1.00 16.23 133 PRO M N 1
ATOM 9317 C CA . PRO D 2 134 ? 23.420 -40.815 3.777 1.00 15.62 133 PRO M CA 1
ATOM 9318 C C . PRO D 2 134 ? 24.748 -40.118 3.402 1.00 16.81 133 PRO M C 1
ATOM 9319 O O . PRO D 2 134 ? 24.986 -38.975 3.825 1.00 15.97 133 PRO M O 1
ATOM 9323 N N . PHE D 2 135 ? 25.586 -40.786 2.618 1.00 15.42 134 PHE M N 1
ATOM 9324 C CA . PHE D 2 135 ? 26.902 -40.242 2.214 1.00 15.86 134 PHE M CA 1
ATOM 9325 C C . PHE D 2 135 ? 26.794 -39.256 1.061 1.00 15.47 134 PHE M C 1
ATOM 9326 O O . PHE D 2 135 ? 27.702 -38.444 0.819 1.00 16.17 134 PHE M O 1
ATOM 9334 N N . VAL D 2 136 ? 25.686 -39.354 0.339 1.00 16.87 135 VAL M N 1
ATOM 9335 C CA . VAL D 2 136 ? 25.323 -38.425 -0.732 1.00 17.91 135 VAL M CA 1
ATOM 9336 C C . VAL D 2 136 ? 23.853 -38.049 -0.504 1.00 16.14 135 VAL M C 1
ATOM 9337 O O . VAL D 2 136 ? 23.118 -38.826 0.098 1.00 17.46 135 VAL M O 1
ATOM 9341 N N . PRO D 2 137 ? 23.421 -36.864 -0.973 1.00 18.00 136 PRO M N 1
ATOM 9342 C CA . PRO D 2 137 ? 24.219 -35.874 -1.702 1.00 18.01 136 PRO M CA 1
ATOM 9343 C C . PRO D 2 137 ? 25.274 -35.210 -0.824 1.00 17.84 136 PRO M C 1
ATOM 9344 O O . PRO D 2 137 ? 25.247 -35.337 0.404 1.00 18.45 136 PRO M O 1
ATOM 9348 N N . ARG D 2 138 ? 26.198 -34.505 -1.464 1.00 18.33 137 ARG M N 1
ATOM 9349 C CA . ARG D 2 138 ? 27.240 -33.773 -0.756 1.00 18.28 137 ARG M CA 1
ATOM 9350 C C . ARG D 2 138 ? 27.597 -32.594 -1.652 1.00 18.81 137 ARG M C 1
ATOM 9351 O O . ARG D 2 138 ? 27.168 -32.554 -2.811 1.00 17.84 137 ARG M O 1
ATOM 9359 N N . TYR D 2 139 ? 28.366 -31.644 -1.123 1.00 19.87 138 TYR M N 1
ATOM 9360 C CA . TYR D 2 139 ? 28.856 -30.521 -1.934 1.00 19.25 138 TYR M CA 1
ATOM 9361 C C . TYR D 2 139 ? 29.561 -31.031 -3.184 1.00 21.03 138 TYR M C 1
ATOM 9362 O O . TYR D 2 139 ? 30.349 -31.970 -3.105 1.00 19.72 138 TYR M O 1
ATOM 9371 N N . ALA D 2 140 ? 29.251 -30.418 -4.332 1.00 21.68 139 ALA M N 1
ATOM 9372 C CA . ALA D 2 140 ? 29.884 -30.779 -5.607 1.00 24.46 139 ALA M CA 1
ATOM 9373 C C . ALA D 2 140 ? 31.393 -30.570 -5.583 1.00 25.21 139 ALA M C 1
ATOM 9374 O O . ALA D 2 140 ? 32.140 -31.391 -6.115 1.00 26.62 139 ALA M O 1
ATOM 9376 N N . ASN D 2 141 ? 31.838 -29.470 -4.970 1.00 23.81 140 ASN M N 1
ATOM 9377 C CA . ASN D 2 141 ? 33.262 -29.176 -4.849 1.00 25.47 140 ASN M CA 1
ATOM 9378 C C . ASN D 2 141 ? 33.629 -29.238 -3.376 1.00 25.45 140 ASN M C 1
ATOM 9379 O O . ASN D 2 141 ? 33.784 -28.205 -2.709 1.00 26.73 140 ASN M O 1
ATOM 9384 N N . ALA D 2 142 ? 33.773 -30.453 -2.870 1.00 23.51 141 ALA M N 1
ATOM 9385 C CA . ALA D 2 142 ? 33.873 -30.654 -1.419 1.00 22.12 141 ALA M CA 1
ATOM 9386 C C . ALA D 2 142 ? 35.304 -30.613 -0.861 1.00 22.16 141 ALA M C 1
ATOM 9387 O O . ALA D 2 142 ? 35.497 -30.688 0.358 1.00 23.32 141 ALA M O 1
ATOM 9389 N N . ASP D 2 143 ? 36.303 -30.472 -1.738 1.00 22.57 142 ASP M N 1
ATOM 9390 C CA . ASP D 2 143 ? 37.700 -30.333 -1.312 1.00 21.44 142 ASP M CA 1
ATOM 9391 C C . ASP D 2 143 ? 38.121 -31.535 -0.457 1.00 20.85 142 ASP M C 1
ATOM 9392 O O . ASP D 2 143 ? 38.813 -31.390 0.544 1.00 21.57 142 ASP M O 1
ATOM 9397 N N . LEU D 2 144 ? 37.702 -32.728 -0.875 1.00 21.28 143 LEU M N 1
ATOM 9398 C CA . LEU D 2 144 ? 37.991 -33.962 -0.131 1.00 20.53 143 LEU M CA 1
ATOM 9399 C C . LEU D 2 144 ? 39.405 -34.489 -0.399 1.00 21.22 143 LEU M C 1
ATOM 9400 O O . LEU D 2 144 ? 40.131 -33.956 -1.251 1.00 21.21 143 LEU M O 1
ATOM 9405 N N . LEU D 2 145 ? 39.792 -35.540 0.324 1.00 22.36 144 LEU M N 1
ATOM 9406 C CA . LEU D 2 145 ? 41.071 -36.213 0.083 1.00 22.39 144 LEU M CA 1
ATOM 9407 C C . LEU D 2 145 ? 41.229 -36.591 -1.385 1.00 22.39 144 LEU M C 1
ATOM 9408 O O . LEU D 2 145 ? 42.328 -36.498 -1.946 1.00 23.55 144 LEU M O 1
ATOM 9413 N N . THR D 2 146 ? 40.121 -36.992 -2.004 1.00 22.77 145 THR M N 1
ATOM 9414 C CA . THR D 2 146 ? 40.098 -37.382 -3.411 1.00 25.51 145 THR M CA 1
ATOM 9415 C C . THR D 2 146 ? 40.271 -36.188 -4.362 1.00 26.18 145 THR M C 1
ATOM 9416 O O . THR D 2 146 ? 40.593 -36.375 -5.546 1.00 26.60 145 THR M O 1
ATOM 9420 N N . ASP D 2 147 ? 40.061 -34.976 -3.847 1.00 25.69 146 ASP M N 1
ATOM 9421 C CA . ASP D 2 147 ? 40.245 -33.730 -4.613 1.00 27.77 146 ASP M CA 1
ATOM 9422 C C . ASP D 2 147 ? 41.625 -33.108 -4.361 1.00 28.46 146 ASP M C 1
ATOM 9423 O O . ASP D 2 147 ? 42.273 -32.583 -5.284 1.00 29.67 146 ASP M O 1
ATOM 9428 N N . ARG D 2 148 ? 42.075 -33.179 -3.117 1.00 29.92 147 ARG M N 1
ATOM 9429 C CA . ARG D 2 148 ? 43.325 -32.555 -2.687 1.00 31.59 147 ARG M CA 1
ATOM 9430 C C . ARG D 2 148 ? 44.542 -33.268 -3.212 1.00 32.92 147 ARG M C 1
ATOM 9431 O O . ARG D 2 148 ? 45.496 -32.634 -3.667 1.00 34.49 147 ARG M O 1
ATOM 9439 N N . ILE D 2 149 ? 44.524 -34.588 -3.118 1.00 33.26 148 ILE M N 1
ATOM 9440 C CA . ILE D 2 149 ? 45.657 -35.384 -3.548 1.00 34.72 148 ILE M CA 1
ATOM 9441 C C . ILE D 2 149 ? 45.550 -35.554 -5.064 1.00 37.19 148 ILE M C 1
ATOM 9442 O O . ILE D 2 149 ? 44.626 -36.200 -5.568 1.00 35.83 148 ILE M O 1
ATOM 9447 N N . LYS D 2 150 ? 46.490 -34.941 -5.783 1.00 39.83 149 LYS M N 1
ATOM 9448 C CA . LYS D 2 150 ? 46.430 -34.880 -7.248 1.00 42.62 149 LYS M CA 1
ATOM 9449 C C . LYS D 2 150 ? 46.801 -36.190 -7.941 1.00 42.96 149 LYS M C 1
ATOM 9450 O O . LYS D 2 150 ? 46.272 -36.493 -9.017 1.00 43.40 149 LYS M O 1
ATOM 9456 N N . ASP D 2 151 ? 47.704 -36.952 -7.321 1.00 42.76 150 ASP M N 1
ATOM 9457 C CA . ASP D 2 151 ? 47.975 -38.331 -7.721 1.00 42.20 150 ASP M CA 1
ATOM 9458 C C . ASP D 2 151 ? 46.738 -39.178 -7.420 1.00 42.50 150 ASP M C 1
ATOM 9459 O O . ASP D 2 151 ? 46.546 -39.626 -6.282 1.00 41.44 150 ASP M O 1
ATOM 9464 N N . GLY D 2 152 ? 45.905 -39.373 -8.443 1.00 41.71 151 GLY M N 1
ATOM 9465 C CA . GLY D 2 152 ? 44.611 -40.059 -8.320 1.00 42.17 151 GLY M CA 1
ATOM 9466 C C . GLY D 2 152 ? 44.621 -41.388 -7.575 1.00 42.56 151 GLY M C 1
ATOM 9467 O O . GLY D 2 152 ? 43.698 -41.681 -6.803 1.00 42.48 151 GLY M O 1
ATOM 9468 N N . ALA D 2 153 ? 45.660 -42.190 -7.810 1.00 41.38 152 ALA M N 1
ATOM 9469 C CA . ALA D 2 153 ? 45.811 -43.493 -7.164 1.00 39.91 152 ALA M CA 1
ATOM 9470 C C . ALA D 2 153 ? 46.125 -43.360 -5.673 1.00 39.12 152 ALA M C 1
ATOM 9471 O O . ALA D 2 153 ? 45.560 -44.086 -4.841 1.00 37.89 152 ALA M O 1
ATOM 9473 N N . LYS D 2 154 ? 47.034 -42.443 -5.343 1.00 36.56 153 LYS M N 1
ATOM 9474 C CA . LYS D 2 154 ? 47.353 -42.127 -3.955 1.00 34.37 153 LYS M CA 1
ATOM 9475 C C . LYS D 2 154 ? 46.125 -41.521 -3.261 1.00 32.39 153 LYS M C 1
ATOM 9476 O O . LYS D 2 154 ? 45.898 -41.770 -2.076 1.00 32.42 153 LYS M O 1
ATOM 9482 N N . ALA D 2 155 ? 45.346 -40.737 -4.010 1.00 30.66 154 ALA M N 1
ATOM 9483 C CA . ALA D 2 155 ? 44.106 -40.131 -3.494 1.00 29.91 154 ALA M CA 1
ATOM 9484 C C . ALA D 2 155 ? 43.089 -41.193 -3.132 1.00 30.32 154 ALA M C 1
ATOM 9485 O O . ALA D 2 155 ? 42.520 -41.153 -2.039 1.00 30.71 154 ALA M O 1
ATOM 9487 N N . ASP D 2 156 ? 42.860 -42.132 -4.049 1.00 30.11 155 ASP M N 1
ATOM 9488 C CA . ASP D 2 156 ? 41.927 -43.234 -3.807 1.00 30.21 155 ASP M CA 1
ATOM 9489 C C . ASP D 2 156 ? 42.391 -44.132 -2.658 1.00 28.53 155 ASP M C 1
ATOM 9490 O O . ASP D 2 156 ? 41.571 -44.580 -1.855 1.00 27.65 155 ASP M O 1
ATOM 9495 N N . ALA D 2 157 ? 43.697 -44.400 -2.589 1.00 26.53 156 ALA M N 1
ATOM 9496 C CA . ALA D 2 157 ? 44.264 -45.214 -1.507 1.00 26.14 156 ALA M CA 1
ATOM 9497 C C . ALA D 2 157 ? 44.105 -44.559 -0.129 1.00 26.39 156 ALA M C 1
ATOM 9498 O O . ALA D 2 157 ? 43.736 -45.226 0.838 1.00 26.65 156 ALA M O 1
ATOM 9500 N N . THR D 2 158 ? 44.411 -43.265 -0.040 1.00 25.52 157 THR M N 1
ATOM 9501 C CA . THR D 2 158 ? 44.270 -42.529 1.223 1.00 23.81 157 THR M CA 1
ATOM 9502 C C . THR D 2 158 ? 42.802 -42.394 1.608 1.00 22.25 157 THR M C 1
ATOM 9503 O O . THR D 2 158 ? 42.455 -42.532 2.782 1.00 23.35 157 THR M O 1
ATOM 9507 N N . ASN D 2 159 ? 41.941 -42.150 0.626 1.00 20.84 158 ASN M N 1
ATOM 9508 C CA . ASN D 2 159 ? 40.504 -42.056 0.908 1.00 20.74 158 ASN M CA 1
ATOM 9509 C C . ASN D 2 159 ? 39.952 -43.365 1.444 1.00 22.14 158 ASN M C 1
ATOM 9510 O O . ASN D 2 159 ? 39.192 -43.366 2.420 1.00 21.19 158 ASN M O 1
ATOM 9515 N N . THR D 2 160 ? 40.327 -44.464 0.787 1.00 22.46 159 THR M N 1
ATOM 9516 C CA . THR D 2 160 ? 39.892 -45.804 1.179 1.00 22.62 159 THR M CA 1
ATOM 9517 C C . THR D 2 160 ? 40.394 -46.153 2.583 1.00 22.46 159 THR M C 1
ATOM 9518 O O . THR D 2 160 ? 39.654 -46.712 3.389 1.00 21.89 159 THR M O 1
ATOM 9522 N N . TYR D 2 161 ? 41.638 -45.790 2.876 1.00 21.19 160 TYR M N 1
ATOM 9523 C CA . TYR D 2 161 ? 42.196 -45.919 4.220 1.00 19.83 160 TYR M CA 1
ATOM 9524 C C . TYR D 2 161 ? 41.311 -45.200 5.259 1.00 19.16 160 TYR M C 1
ATOM 9525 O O . TYR D 2 161 ? 40.955 -45.781 6.299 1.00 19.19 160 TYR M O 1
ATOM 9534 N N . GLY D 2 162 ? 40.929 -43.954 4.958 1.00 18.16 161 GLY M N 1
ATOM 9535 C CA . GLY D 2 162 ? 40.045 -43.171 5.838 1.00 17.21 161 GLY M CA 1
ATOM 9536 C C . GLY D 2 162 ? 38.657 -43.786 5.972 1.00 16.31 161 GLY M C 1
ATOM 9537 O O . GLY D 2 162 ? 38.119 -43.931 7.092 1.00 17.05 161 GLY M O 1
ATOM 9538 N N . LEU D 2 163 ? 38.072 -44.134 4.831 1.00 16.48 162 LEU M N 1
ATOM 9539 C CA . LEU D 2 163 ? 36.724 -44.679 4.800 1.00 15.02 162 LEU M CA 1
ATOM 9540 C C . LEU D 2 163 ? 36.644 -46.028 5.540 1.00 15.57 162 LEU M C 1
ATOM 9541 O O . LEU D 2 163 ? 35.671 -46.292 6.267 1.00 15.77 162 LEU M O 1
ATOM 9546 N N . ASN D 2 164 ? 37.656 -46.874 5.380 1.00 17.31 163 ASN M N 1
ATOM 9547 C CA . ASN D 2 164 ? 37.656 -48.141 6.120 1.00 15.74 163 ASN M CA 1
ATOM 9548 C C . ASN D 2 164 ? 37.706 -47.929 7.638 1.00 15.78 163 ASN M C 1
ATOM 9549 O O . ASN D 2 164 ? 37.085 -48.678 8.406 1.00 16.23 163 ASN M O 1
ATOM 9554 N N . GLN D 2 165 ? 38.439 -46.908 8.069 1.00 17.22 164 GLN M N 1
ATOM 9555 C CA . GLN D 2 165 ? 38.460 -46.564 9.492 1.00 16.87 164 GLN M CA 1
ATOM 9556 C C . GLN D 2 165 ? 37.108 -46.038 9.975 1.00 16.59 164 GLN M C 1
ATOM 9557 O O . GLN D 2 165 ? 36.675 -46.394 11.057 1.00 16.89 164 GLN M O 1
ATOM 9563 N N . TYR D 2 166 ? 36.452 -45.204 9.170 1.00 17.06 165 TYR M N 1
ATOM 9564 C CA . TYR D 2 166 ? 35.088 -44.743 9.476 1.00 15.68 165 TYR M CA 1
ATOM 9565 C C . TYR D 2 166 ? 34.176 -45.973 9.741 1.00 14.68 165 TYR M C 1
ATOM 9566 O O . TYR D 2 166 ? 33.420 -46.028 10.723 1.00 14.74 165 TYR M O 1
ATOM 9575 N N . LEU D 2 167 ? 34.241 -46.950 8.851 1.00 14.61 166 LEU M N 1
ATOM 9576 C CA . LEU D 2 167 ? 33.374 -48.116 8.951 1.00 16.44 166 LEU M CA 1
ATOM 9577 C C . LEU D 2 167 ? 33.743 -48.961 10.166 1.00 17.22 166 LEU M C 1
ATOM 9578 O O . LEU D 2 167 ? 32.871 -49.373 10.932 1.00 17.15 166 LEU M O 1
ATOM 9583 N N . LYS D 2 168 ? 35.035 -49.193 10.374 1.00 16.45 167 LYS M N 1
ATOM 9584 C CA . LYS D 2 168 ? 35.461 -49.954 11.548 1.00 15.89 167 LYS M CA 1
ATOM 9585 C C . LYS D 2 168 ? 35.112 -49.219 12.846 1.00 15.20 167 LYS M C 1
ATOM 9586 O O . LYS D 2 168 ? 34.746 -49.838 13.842 1.00 14.48 167 LYS M O 1
ATOM 9597 N N . ALA D 2 169 ? 35.204 -47.890 12.817 1.00 14.56 168 ALA M N 1
ATOM 9598 C CA . ALA D 2 169 ? 34.891 -47.087 13.999 1.00 14.84 168 ALA M CA 1
ATOM 9599 C C . ALA D 2 169 ? 33.443 -47.257 14.463 1.00 15.40 168 ALA M C 1
ATOM 9600 O O . ALA D 2 169 ? 33.146 -47.034 15.635 1.00 14.62 168 ALA M O 1
ATOM 9602 N N . LEU D 2 170 ? 32.547 -47.670 13.564 1.00 13.36 169 LEU M N 1
ATOM 9603 C CA . LEU D 2 170 ? 31.155 -47.952 13.973 1.00 14.21 169 LEU M CA 1
ATOM 9604 C C . LEU D 2 170 ? 31.105 -49.075 15.011 1.00 13.48 169 LEU M C 1
ATOM 9605 O O . LEU D 2 170 ? 30.354 -49.007 15.991 1.00 14.19 169 LEU M O 1
ATOM 9610 N N . GLU D 2 171 ? 31.950 -50.090 14.823 1.00 13.84 170 GLU M N 1
ATOM 9611 C CA . GLU D 2 171 ? 32.028 -51.182 15.782 1.00 13.78 170 GLU M CA 1
ATOM 9612 C C . GLU D 2 171 ? 32.840 -50.791 17.020 1.00 14.43 170 GLU M C 1
ATOM 9613 O O . GLU D 2 171 ? 32.473 -51.131 18.140 1.00 14.91 170 GLU M O 1
ATOM 9619 N N . ILE D 2 172 ? 33.932 -50.061 16.824 1.00 14.01 171 ILE M N 1
ATOM 9620 C CA . ILE D 2 172 ? 34.733 -49.615 17.964 1.00 13.98 171 ILE M CA 1
ATOM 9621 C C . ILE D 2 172 ? 33.905 -48.801 18.968 1.00 13.59 171 ILE M C 1
ATOM 9622 O O . ILE D 2 172 ? 33.958 -49.065 20.181 1.00 13.41 171 ILE M O 1
ATOM 9627 N N . ARG D 2 173 ? 33.139 -47.821 18.486 1.00 13.30 172 ARG M N 1
ATOM 9628 C CA . ARG D 2 173 ? 32.335 -47.020 19.421 1.00 13.08 172 ARG M CA 1
ATOM 9629 C C . ARG D 2 173 ? 31.254 -47.858 20.139 1.00 13.51 172 ARG M C 1
ATOM 9630 O O . ARG D 2 173 ? 30.895 -47.568 21.283 1.00 14.75 172 ARG M O 1
ATOM 9638 N N . ARG D 2 174 ? 30.733 -48.881 19.462 1.00 14.05 173 ARG M N 1
ATOM 9639 C CA . ARG D 2 174 ? 29.744 -49.786 20.060 1.00 13.09 173 ARG M CA 1
ATOM 9640 C C . ARG D 2 174 ? 30.378 -50.581 21.207 1.00 12.49 173 ARG M C 1
ATOM 9641 O O . ARG D 2 174 ? 29.756 -50.790 22.258 1.00 13.62 173 ARG M O 1
ATOM 9649 N N . ILE D 2 175 ? 31.624 -51.008 21.003 1.00 12.86 174 ILE M N 1
ATOM 9650 C CA . ILE D 2 175 ? 32.363 -51.717 22.049 1.00 14.59 174 ILE M CA 1
ATOM 9651 C C . ILE D 2 175 ? 32.588 -50.803 23.260 1.00 14.28 174 ILE M C 1
ATOM 9652 O O . ILE D 2 175 ? 32.482 -51.248 24.410 1.00 13.73 174 ILE M O 1
ATOM 9657 N N . CYS D 2 176 ? 32.851 -49.514 23.013 1.00 12.80 175 CYS M N 1
ATOM 9658 C CA . CYS D 2 176 ? 32.953 -48.542 24.117 1.00 12.14 175 CYS M CA 1
ATOM 9659 C C . CYS D 2 176 ? 31.693 -48.526 24.974 1.00 13.26 175 CYS M C 1
ATOM 9660 O O . CYS D 2 176 ? 31.777 -48.423 26.215 1.00 12.98 175 CYS M O 1
ATOM 9663 N N . HIS D 2 177 ? 30.525 -48.636 24.332 1.00 13.64 176 HIS M N 1
ATOM 9664 C CA . HIS D 2 177 ? 29.258 -48.669 25.088 1.00 11.80 176 HIS M CA 1
ATOM 9665 C C . HIS D 2 177 ? 29.026 -49.968 25.855 1.00 12.80 176 HIS M C 1
ATOM 9666 O O . HIS D 2 177 ? 28.432 -49.938 26.935 1.00 12.47 176 HIS M O 1
ATOM 9673 N N . GLU D 2 178 ? 29.552 -51.092 25.354 1.00 14.21 177 GLU M N 1
ATOM 9674 C CA . GLU D 2 178 ? 29.608 -52.319 26.177 1.00 13.10 177 GLU M CA 1
ATOM 9675 C C . GLU D 2 178 ? 30.431 -52.055 27.442 1.00 13.56 177 GLU M C 1
ATOM 9676 O O . GLU D 2 178 ? 30.042 -52.463 28.542 1.00 12.32 177 GLU M O 1
ATOM 9682 N N . MET D 2 179 ? 31.570 -51.372 27.279 1.00 14.51 178 MET M N 1
ATOM 9683 C CA . MET D 2 179 ? 32.408 -51.013 28.426 1.00 14.78 178 MET M CA 1
ATOM 9684 C C . MET D 2 179 ? 31.632 -50.116 29.402 1.00 13.44 178 MET M C 1
ATOM 9685 O O . MET D 2 179 ? 31.683 -50.345 30.617 1.00 15.35 178 MET M O 1
ATOM 9690 N N . VAL D 2 180 ? 30.893 -49.128 28.889 1.00 13.47 179 VAL M N 1
ATOM 9691 C CA . VAL D 2 180 ? 30.077 -48.263 29.766 1.00 13.23 179 VAL M CA 1
ATOM 9692 C C . VAL D 2 180 ? 29.026 -49.087 30.513 1.00 12.64 179 VAL M C 1
ATOM 9693 O O . VAL D 2 180 ? 28.838 -48.921 31.749 1.00 13.69 179 VAL M O 1
ATOM 9697 N N . ALA D 2 181 ? 28.350 -49.973 29.780 1.00 13.83 180 ALA M N 1
ATOM 9698 C CA . ALA D 2 181 ? 27.284 -50.772 30.380 1.00 14.37 180 ALA M CA 1
ATOM 9699 C C . ALA D 2 181 ? 27.785 -51.753 31.434 1.00 14.20 180 ALA M C 1
ATOM 9700 O O . ALA D 2 181 ? 27.021 -52.164 32.299 1.00 14.87 180 ALA M O 1
ATOM 9702 N N . MET D 2 182 ? 29.067 -52.113 31.363 1.00 14.80 181 MET M N 1
ATOM 9703 C CA . MET D 2 182 ? 29.627 -53.126 32.262 1.00 13.62 181 MET M CA 1
ATOM 9704 C C . MET D 2 182 ? 29.293 -52.815 33.709 1.00 14.89 181 MET M C 1
ATOM 9705 O O . MET D 2 182 ? 28.778 -53.676 34.432 1.00 15.68 181 MET M O 1
ATOM 9710 N N . PHE D 2 183 ? 29.554 -51.574 34.120 1.00 15.39 182 PHE M N 1
ATOM 9711 C CA . PHE D 2 183 ? 29.249 -51.149 35.489 1.00 15.35 182 PHE M CA 1
ATOM 9712 C C . PHE D 2 183 ? 28.166 -50.073 35.517 1.00 14.75 182 PHE M C 1
ATOM 9713 O O . PHE D 2 183 ? 27.674 -49.712 36.580 1.00 14.06 182 PHE M O 1
ATOM 9721 N N . GLY D 2 184 ? 27.768 -49.601 34.337 1.00 14.57 183 GLY M N 1
ATOM 9722 C CA . GLY D 2 184 ? 26.750 -48.554 34.236 1.00 15.06 183 GLY M CA 1
ATOM 9723 C C . GLY D 2 184 ? 25.336 -49.035 33.981 1.00 13.91 183 GLY M C 1
ATOM 9724 O O . GLY D 2 184 ? 24.414 -48.231 34.020 1.00 15.41 183 GLY M O 1
ATOM 9725 N N . GLY D 2 185 ? 25.169 -50.326 33.680 1.00 12.54 184 GLY M N 1
ATOM 9726 C CA . GLY D 2 185 ? 23.846 -50.914 33.466 1.00 11.96 184 GLY M CA 1
ATOM 9727 C C . GLY D 2 185 ? 23.377 -50.949 32.020 1.00 12.45 184 GLY M C 1
ATOM 9728 O O . GLY D 2 185 ? 22.980 -52.015 31.508 1.00 14.37 184 GLY M O 1
ATOM 9729 N N . ARG D 2 186 ? 23.410 -49.789 31.369 1.00 12.44 185 ARG M N 1
ATOM 9730 C CA . ARG D 2 186 ? 23.075 -49.678 29.940 1.00 11.80 185 ARG M CA 1
ATOM 9731 C C . ARG D 2 186 ? 23.599 -48.339 29.446 1.00 11.71 185 ARG M C 1
ATOM 9732 O O . ARG D 2 186 ? 23.958 -47.491 30.252 1.00 12.94 185 ARG M O 1
ATOM 9740 N N . MET D 2 187 ? 23.622 -48.157 28.128 1.00 11.96 186 MET M N 1
ATOM 9741 C CA . MET D 2 187 ? 24.048 -46.907 27.510 1.00 11.28 186 MET M CA 1
ATOM 9742 C C . MET D 2 187 ? 23.401 -46.807 26.134 1.00 12.49 186 MET M C 1
ATOM 9743 O O . MET D 2 187 ? 23.346 -47.800 25.441 1.00 13.88 186 MET M O 1
ATOM 9748 N N . PRO D 2 188 ? 22.908 -45.617 25.736 1.00 11.00 187 PRO M N 1
ATOM 9749 C CA . PRO D 2 188 ? 22.776 -44.371 26.520 1.00 12.52 187 PRO M CA 1
ATOM 9750 C C . PRO D 2 188 ? 21.964 -44.489 27.815 1.00 12.76 187 PRO M C 1
ATOM 9751 O O . PRO D 2 188 ? 21.092 -45.368 27.945 1.00 12.44 187 PRO M O 1
ATOM 9755 N N . HIS D 2 189 ? 22.264 -43.575 28.745 1.00 11.26 188 HIS M N 1
ATOM 9756 C CA . HIS D 2 189 ? 21.479 -43.314 29.971 1.00 12.61 188 HIS M CA 1
ATOM 9757 C C . HIS D 2 189 ? 21.710 -44.389 31.022 1.00 12.38 188 HIS M C 1
ATOM 9758 O O . HIS D 2 189 ? 20.905 -45.325 31.207 1.00 12.67 188 HIS M O 1
ATOM 9765 N N . VAL D 2 190 ? 22.844 -44.241 31.704 1.00 12.89 189 VAL M N 1
ATOM 9766 C CA . VAL D 2 190 ? 23.285 -45.226 32.683 1.00 13.70 189 VAL M CA 1
ATOM 9767 C C . VAL D 2 190 ? 22.382 -45.228 33.926 1.00 14.16 189 VAL M C 1
ATOM 9768 O O . VAL D 2 190 ? 21.683 -44.231 34.217 1.00 14.15 189 VAL M O 1
ATOM 9772 N N . GLN D 2 191 ? 22.384 -46.366 34.624 1.00 13.29 190 GLN M N 1
ATOM 9773 C CA . GLN D 2 191 ? 21.670 -46.533 35.886 1.00 13.31 190 GLN M CA 1
ATOM 9774 C C . GLN D 2 191 ? 22.642 -46.601 37.068 1.00 14.26 190 GLN M C 1
ATOM 9775 O O . GLN D 2 191 ? 22.230 -46.491 38.229 1.00 17.11 190 GLN M O 1
ATOM 9781 N N . GLY D 2 192 ? 23.931 -46.789 36.775 1.00 15.33 191 GLY M N 1
ATOM 9782 C CA . GLY D 2 192 ? 24.884 -47.195 37.796 1.00 15.70 191 GLY M CA 1
ATOM 9783 C C . GLY D 2 192 ? 25.536 -46.120 38.624 1.00 14.92 191 GLY M C 1
ATOM 9784 O O . GLY D 2 192 ? 26.279 -46.435 39.566 1.00 17.60 191 GLY M O 1
ATOM 9785 N N . MET D 2 193 ? 25.294 -44.851 38.308 1.00 14.67 192 MET M N 1
ATOM 9786 C CA . MET D 2 193 ? 25.848 -43.786 39.154 1.00 15.46 192 MET M CA 1
ATOM 9787 C C . MET D 2 193 ? 24.721 -43.087 39.883 1.00 15.58 192 MET M C 1
ATOM 9788 O O . MET D 2 193 ? 23.720 -42.719 39.270 1.00 16.03 192 MET M O 1
ATOM 9793 N N . VAL D 2 194 ? 24.889 -42.943 41.203 1.00 15.37 193 VAL M N 1
ATOM 9794 C CA . VAL D 2 194 ? 23.869 -42.359 42.075 1.00 16.36 193 VAL M CA 1
ATOM 9795 C C . VAL D 2 194 ? 24.571 -41.540 43.143 1.00 16.38 193 VAL M C 1
ATOM 9796 O O . VAL D 2 194 ? 25.782 -41.668 43.327 1.00 16.16 193 VAL M O 1
ATOM 9800 N N . VAL D 2 195 ? 23.820 -40.710 43.859 1.00 17.87 194 VAL M N 1
ATOM 9801 C CA . VAL D 2 195 ? 24.366 -40.067 45.037 1.00 17.56 194 VAL M CA 1
ATOM 9802 C C . VAL D 2 195 ? 24.856 -41.154 45.987 1.00 19.10 194 VAL M C 1
ATOM 9803 O O . VAL D 2 195 ? 24.127 -42.114 46.281 1.00 20.05 194 VAL M O 1
ATOM 9807 N N . GLY D 2 196 ? 26.107 -41.026 46.414 1.00 17.99 195 GLY M N 1
ATOM 9808 C CA . GLY D 2 196 ? 26.709 -41.998 47.332 1.00 19.14 195 GLY M CA 1
ATOM 9809 C C . GLY D 2 196 ? 27.682 -42.947 46.641 1.00 19.68 195 GLY M C 1
ATOM 9810 O O . GLY D 2 196 ? 28.371 -43.713 47.303 1.00 20.01 195 GLY M O 1
ATOM 9811 N N . GLY D 2 197 ? 27.724 -42.914 45.306 1.00 18.63 196 GLY M N 1
ATOM 9812 C CA . GLY D 2 197 ? 28.728 -43.669 44.574 1.00 18.93 196 GLY M CA 1
ATOM 9813 C C . GLY D 2 197 ? 28.244 -44.351 43.309 1.00 17.78 196 GLY M C 1
ATOM 9814 O O . GLY D 2 197 ? 27.827 -43.681 42.344 1.00 16.92 196 GLY M O 1
ATOM 9815 N N . ALA D 2 198 ? 28.333 -45.683 43.307 1.00 17.56 197 ALA M N 1
ATOM 9816 C CA . ALA D 2 198 ? 27.988 -46.506 42.148 1.00 18.05 197 ALA M CA 1
ATOM 9817 C C . ALA D 2 198 ? 27.216 -47.713 42.645 1.00 19.05 197 ALA M C 1
ATOM 9818 O O . ALA D 2 198 ? 27.459 -48.197 43.759 1.00 18.91 197 ALA M O 1
ATOM 9820 N N . THR D 2 199 ? 26.282 -48.194 41.823 1.00 18.15 198 THR M N 1
ATOM 9821 C CA . THR D 2 199 ? 25.269 -49.151 42.282 1.00 17.35 198 THR M CA 1
ATOM 9822 C C . THR D 2 199 ? 25.701 -50.606 42.175 1.00 17.88 198 THR M C 1
ATOM 9823 O O . THR D 2 199 ? 25.015 -51.499 42.694 1.00 20.38 198 THR M O 1
ATOM 9827 N N . GLU D 2 200 ? 26.815 -50.844 41.488 1.00 17.23 199 GLU M N 1
ATOM 9828 C CA . GLU D 2 200 ? 27.274 -52.208 41.255 1.00 16.65 199 GLU M CA 1
ATOM 9829 C C . GLU D 2 200 ? 28.767 -52.333 41.524 1.00 18.28 199 GLU M C 1
ATOM 9830 O O . GLU D 2 200 ? 29.583 -51.661 40.896 1.00 19.28 199 GLU M O 1
ATOM 9836 N N . ILE D 2 201 ? 29.117 -53.216 42.455 1.00 18.49 200 ILE M N 1
ATOM 9837 C CA . ILE D 2 201 ? 30.520 -53.424 42.797 1.00 19.41 200 ILE M CA 1
ATOM 9838 C C . ILE D 2 201 ? 31.204 -54.215 41.680 1.00 18.84 200 ILE M C 1
ATOM 9839 O O . ILE D 2 201 ? 30.730 -55.287 41.311 1.00 21.58 200 ILE M O 1
ATOM 9844 N N . PRO D 2 202 ? 32.319 -53.693 41.136 1.00 20.41 201 PRO M N 1
ATOM 9845 C CA . PRO D 2 202 ? 33.031 -54.478 40.123 1.00 20.93 201 PRO M CA 1
ATOM 9846 C C . PRO D 2 202 ? 33.465 -55.855 40.628 1.00 21.35 201 PRO M C 1
ATOM 9847 O O . PRO D 2 202 ? 33.966 -55.980 41.758 1.00 20.98 201 PRO M O 1
ATOM 9851 N N . THR D 2 203 ? 33.226 -56.876 39.809 1.00 21.16 202 THR M N 1
ATOM 9852 C CA . THR D 2 203 ? 33.748 -58.225 40.074 1.00 21.23 202 THR M CA 1
ATOM 9853 C C . THR D 2 203 ? 35.040 -58.416 39.285 1.00 21.85 202 THR M C 1
ATOM 9854 O O . THR D 2 203 ? 35.289 -57.695 38.314 1.00 22.18 202 THR M O 1
ATOM 9858 N N . ALA D 2 204 ? 35.870 -59.376 39.692 1.00 22.89 203 ALA M N 1
ATOM 9859 C CA . ALA D 2 204 ? 37.084 -59.652 38.926 1.00 22.64 203 ALA M CA 1
ATOM 9860 C C . ALA D 2 204 ? 36.767 -60.047 37.474 1.00 23.30 203 ALA M C 1
ATOM 9861 O O . ALA D 2 204 ? 37.466 -59.608 36.554 1.00 23.62 203 ALA M O 1
ATOM 9863 N N . ASP D 2 205 ? 35.709 -60.841 37.266 1.00 21.50 204 ASP M N 1
ATOM 9864 C CA . ASP D 2 205 ? 35.324 -61.240 35.896 1.00 21.00 204 ASP M CA 1
ATOM 9865 C C . ASP D 2 205 ? 34.920 -60.037 35.043 1.00 20.40 204 ASP M C 1
ATOM 9866 O O . ASP D 2 205 ? 35.318 -59.928 33.870 1.00 21.99 204 ASP M O 1
ATOM 9871 N N . LYS D 2 206 ? 34.137 -59.125 35.619 1.00 20.48 205 LYS M N 1
ATOM 9872 C CA . LYS D 2 206 ? 33.654 -57.997 34.819 1.00 20.13 205 LYS M CA 1
ATOM 9873 C C . LYS D 2 206 ? 34.756 -56.997 34.538 1.00 19.17 205 LYS M C 1
ATOM 9874 O O . LYS D 2 206 ? 34.778 -56.388 33.467 1.00 18.39 205 LYS M O 1
ATOM 9880 N N . VAL D 2 207 ? 35.693 -56.852 35.477 1.00 19.23 206 VAL M N 1
ATOM 9881 C CA . VAL D 2 207 ? 36.872 -56.035 35.226 1.00 18.83 206 VAL M CA 1
ATOM 9882 C C . VAL D 2 207 ? 37.677 -56.584 34.046 1.00 20.06 206 VAL M C 1
ATOM 9883 O O . VAL D 2 207 ? 38.079 -55.826 33.166 1.00 20.75 206 VAL M O 1
ATOM 9887 N N . ALA D 2 208 ? 37.906 -57.894 34.030 1.00 19.98 207 ALA M N 1
ATOM 9888 C CA . ALA D 2 208 ? 38.615 -58.519 32.915 1.00 20.34 207 ALA M CA 1
ATOM 9889 C C . ALA D 2 208 ? 37.852 -58.379 31.596 1.00 19.61 207 ALA M C 1
ATOM 9890 O O . ALA D 2 208 ? 38.466 -58.203 30.541 1.00 20.67 207 ALA M O 1
ATOM 9892 N N . GLU D 2 209 ? 36.517 -58.454 31.654 1.00 19.43 208 GLU M N 1
ATOM 9893 C CA . GLU D 2 209 ? 35.698 -58.301 30.450 1.00 19.37 208 GLU M CA 1
ATOM 9894 C C . GLU D 2 209 ? 35.768 -56.872 29.918 1.00 17.99 208 GLU M C 1
ATOM 9895 O O . GLU D 2 209 ? 35.858 -56.641 28.701 1.00 17.76 208 GLU M O 1
ATOM 9901 N N . TYR D 2 210 ? 35.757 -55.905 30.829 1.00 17.22 209 TYR M N 1
ATOM 9902 C CA . TYR D 2 210 ? 35.934 -54.512 30.435 1.00 16.56 209 TYR M CA 1
ATOM 9903 C C . TYR D 2 210 ? 37.320 -54.363 29.798 1.00 16.32 209 TYR M C 1
ATOM 9904 O O . TYR D 2 210 ? 37.464 -53.759 28.722 1.00 17.42 209 TYR M O 1
ATOM 9913 N N . ALA D 2 211 ? 38.336 -54.943 30.448 1.00 17.96 210 ALA M N 1
ATOM 9914 C CA . ALA D 2 211 ? 39.719 -54.801 30.000 1.00 17.78 210 ALA M CA 1
ATOM 9915 C C . ALA D 2 211 ? 39.967 -55.388 28.619 1.00 17.62 210 ALA M C 1
ATOM 9916 O O . ALA D 2 211 ? 40.699 -54.801 27.827 1.00 18.81 210 ALA M O 1
ATOM 9918 N N . ALA D 2 212 ? 39.336 -56.526 28.321 1.00 18.51 211 ALA M N 1
ATOM 9919 C CA . ALA D 2 212 ? 39.504 -57.161 27.007 1.00 19.31 211 ALA M CA 1
ATOM 9920 C C . ALA D 2 212 ? 38.966 -56.287 25.877 1.00 19.08 211 ALA M C 1
ATOM 9921 O O . ALA D 2 212 ? 39.607 -56.137 24.834 1.00 19.92 211 ALA M O 1
ATOM 9923 N N . ARG D 2 213 ? 37.791 -55.708 26.100 1.00 17.15 212 ARG M N 1
ATOM 9924 C CA . ARG D 2 213 ? 37.184 -54.780 25.151 1.00 15.70 212 ARG M CA 1
ATOM 9925 C C . ARG D 2 213 ? 38.029 -53.498 25.030 1.00 14.73 212 ARG M C 1
ATOM 9926 O O . ARG D 2 213 ? 38.321 -53.018 23.917 1.00 16.42 212 ARG M O 1
ATOM 9934 N N . PHE D 2 214 ? 38.436 -52.972 26.184 1.00 15.56 213 PHE M N 1
ATOM 9935 C CA . PHE D 2 214 ? 39.269 -51.780 26.230 1.00 16.23 213 PHE M CA 1
ATOM 9936 C C . PHE D 2 214 ? 40.550 -51.951 25.397 1.00 17.24 213 PHE M C 1
ATOM 9937 O O . PHE D 2 214 ? 40.957 -51.044 24.674 1.00 18.65 213 PHE M O 1
ATOM 9945 N N . LYS D 2 215 ? 41.179 -53.117 25.488 1.00 17.51 214 LYS M N 1
ATOM 9946 C CA . LYS D 2 215 ? 42.411 -53.343 24.729 1.00 18.99 214 LYS M CA 1
ATOM 9947 C C . LYS D 2 215 ? 42.202 -53.216 23.224 1.00 18.99 214 LYS M C 1
ATOM 9948 O O . LYS D 2 215 ? 43.078 -52.705 22.518 1.00 19.79 214 LYS M O 1
ATOM 9954 N N . GLU D 2 216 ? 41.039 -53.664 22.736 1.00 17.79 215 GLU M N 1
ATOM 9955 C CA . GLU D 2 216 ? 40.702 -53.520 21.315 1.00 18.91 215 GLU M CA 1
ATOM 9956 C C . GLU D 2 216 ? 40.524 -52.049 20.907 1.00 18.21 215 GLU M C 1
ATOM 9957 O O . GLU D 2 216 ? 40.988 -51.612 19.835 1.00 19.74 215 GLU M O 1
ATOM 9968 N N . VAL D 2 217 ? 39.835 -51.299 21.760 1.00 16.73 216 VAL M N 1
ATOM 9969 C CA . VAL D 2 217 ? 39.628 -49.870 21.512 1.00 16.62 216 VAL M CA 1
ATOM 9970 C C . VAL D 2 217 ? 40.962 -49.148 21.504 1.00 16.72 216 VAL M C 1
ATOM 9971 O O . VAL D 2 217 ? 41.244 -48.369 20.595 1.00 17.82 216 VAL M O 1
ATOM 9975 N N . GLN D 2 218 ? 41.780 -49.425 22.518 1.00 17.00 217 GLN M N 1
ATOM 9976 C CA . GLN D 2 218 ? 43.109 -48.808 22.650 1.00 16.55 217 GLN M CA 1
ATOM 9977 C C . GLN D 2 218 ? 44.007 -49.060 21.419 1.00 17.81 217 GLN M C 1
ATOM 9978 O O . GLN D 2 218 ? 44.665 -48.130 20.915 1.00 18.16 217 GLN M O 1
ATOM 9984 N N . LYS D 2 219 ? 44.003 -50.303 20.929 1.00 17.79 218 LYS M N 1
ATOM 9985 C CA . LYS D 2 219 ? 44.688 -50.668 19.684 1.00 19.29 218 LYS M CA 1
ATOM 9986 C C . LYS D 2 219 ? 44.218 -49.821 18.500 1.00 18.33 218 LYS M C 1
ATOM 9987 O O . LYS D 2 219 ? 45.044 -49.341 17.715 1.00 19.36 218 LYS M O 1
ATOM 9998 N N . PHE D 2 220 ? 42.899 -49.652 18.361 1.00 18.27 219 PHE M N 1
ATOM 9999 C CA . PHE D 2 220 ? 42.345 -48.819 17.300 1.00 17.24 219 PHE M CA 1
ATOM 10000 C C . PHE D 2 220 ? 42.841 -47.371 17.401 1.00 16.89 219 PHE M C 1
ATOM 10001 O O . PHE D 2 220 ? 43.225 -46.784 16.389 1.00 17.27 219 PHE M O 1
ATOM 10009 N N . VAL D 2 221 ? 42.813 -46.807 18.613 1.00 16.88 220 VAL M N 1
ATOM 10010 C CA . VAL D 2 221 ? 43.268 -45.431 18.858 1.00 17.07 220 VAL M CA 1
ATOM 10011 C C . VAL D 2 221 ? 44.725 -45.236 18.426 1.00 18.15 220 VAL M C 1
ATOM 10012 O O . VAL D 2 221 ? 45.044 -44.297 17.676 1.00 19.83 220 VAL M O 1
ATOM 10016 N N . ILE D 2 222 ? 45.594 -46.143 18.870 1.00 18.63 221 ILE M N 1
ATOM 10017 C CA . ILE D 2 222 ? 47.037 -46.041 18.583 1.00 20.79 221 ILE M CA 1
ATOM 10018 C C . ILE D 2 222 ? 47.396 -46.383 17.132 1.00 21.66 221 ILE M C 1
ATOM 10019 O O . ILE D 2 222 ? 48.216 -45.698 16.508 1.00 21.63 221 ILE M O 1
ATOM 10024 N N . GLU D 2 223 ? 46.794 -47.442 16.596 1.00 20.97 222 GLU M N 1
ATOM 10025 C CA . GLU D 2 223 ? 47.201 -47.957 15.289 1.00 20.93 222 GLU M CA 1
ATOM 10026 C C . GLU D 2 223 ? 46.478 -47.362 14.101 1.00 20.04 222 GLU M C 1
ATOM 10027 O O . GLU D 2 223 ? 46.974 -47.457 12.967 1.00 20.55 222 GLU M O 1
ATOM 10033 N N . GLU D 2 224 ? 45.313 -46.753 14.350 1.00 18.44 223 GLU M N 1
ATOM 10034 C CA . GLU D 2 224 ? 44.465 -46.300 13.259 1.00 17.91 223 GLU M CA 1
ATOM 10035 C C . GLU D 2 224 ? 44.101 -44.822 13.377 1.00 16.96 223 GLU M C 1
ATOM 10036 O O . GLU D 2 224 ? 44.414 -44.050 12.477 1.00 18.28 223 GLU M O 1
ATOM 10042 N N . TYR D 2 225 ? 43.464 -44.446 14.490 1.00 17.46 224 TYR M N 1
ATOM 10043 C CA . TYR D 2 225 ? 42.928 -43.098 14.715 1.00 16.73 224 TYR M CA 1
ATOM 10044 C C . TYR D 2 225 ? 44.046 -42.033 14.767 1.00 17.23 224 TYR M C 1
ATOM 10045 O O . TYR D 2 225 ? 44.035 -41.079 13.969 1.00 17.01 224 TYR M O 1
ATOM 10054 N N . LEU D 2 226 ? 45.031 -42.213 15.642 1.00 18.07 225 LEU M N 1
ATOM 10055 C CA . LEU D 2 226 ? 46.155 -41.265 15.678 1.00 18.38 225 LEU M CA 1
ATOM 10056 C C . LEU D 2 226 ? 46.880 -41.135 14.327 1.00 19.22 225 LEU M C 1
ATOM 10057 O O . LEU D 2 226 ? 47.054 -40.020 13.837 1.00 18.56 225 LEU M O 1
ATOM 10062 N N . PRO D 2 227 ? 47.279 -42.262 13.703 1.00 18.03 226 PRO M N 1
ATOM 10063 C CA . PRO D 2 227 ? 47.899 -42.108 12.381 1.00 18.56 226 PRO M CA 1
ATOM 10064 C C . PRO D 2 227 ? 47.035 -41.366 11.360 1.00 19.37 226 PRO M C 1
ATOM 10065 O O . PRO D 2 227 ? 47.562 -40.549 10.599 1.00 20.67 226 PRO M O 1
ATOM 10069 N N . LEU D 2 228 ? 45.725 -41.626 11.344 1.00 19.41 227 LEU M N 1
ATOM 10070 C CA . LEU D 2 228 ? 44.834 -40.945 10.405 1.00 17.67 227 LEU M CA 1
ATOM 10071 C C . LEU D 2 228 ? 44.782 -39.431 10.636 1.00 17.94 227 LEU M C 1
ATOM 10072 O O . LEU D 2 228 ? 44.850 -38.662 9.686 1.00 18.53 227 LEU M O 1
ATOM 10077 N N . ILE D 2 229 ? 44.626 -39.010 11.889 1.00 17.81 228 ILE M N 1
ATOM 10078 C CA . ILE D 2 229 ? 44.558 -37.583 12.182 1.00 18.17 228 ILE M CA 1
ATOM 10079 C C . ILE D 2 229 ? 45.835 -36.833 11.749 1.00 18.80 228 ILE M C 1
ATOM 10080 O O . ILE D 2 229 ? 45.751 -35.773 11.117 1.00 19.64 228 ILE M O 1
ATOM 10089 N N . TYR D 2 230 ? 46.999 -37.391 12.055 1.00 19.37 229 TYR M N 1
ATOM 10090 C CA . TYR D 2 230 ? 48.232 -36.709 11.683 1.00 19.44 229 TYR M CA 1
ATOM 10091 C C . TYR D 2 230 ? 48.438 -36.732 10.169 1.00 20.25 229 TYR M C 1
ATOM 10092 O O . TYR D 2 230 ? 48.911 -35.752 9.581 1.00 22.03 229 TYR M O 1
ATOM 10101 N N . THR D 2 231 ? 48.046 -37.835 9.534 1.00 19.99 230 THR M N 1
ATOM 10102 C CA . THR D 2 231 ? 48.057 -37.906 8.079 1.00 21.58 230 THR M CA 1
ATOM 10103 C C . THR D 2 231 ? 47.120 -36.863 7.457 1.00 21.70 230 THR M C 1
ATOM 10104 O O . THR D 2 231 ? 47.502 -36.144 6.540 1.00 22.63 230 THR M O 1
ATOM 10108 N N . LEU D 2 232 ? 45.895 -36.781 7.968 1.00 21.16 231 LEU M N 1
ATOM 10109 C CA . LEU D 2 232 ? 44.922 -35.825 7.477 1.00 20.91 231 LEU M CA 1
ATOM 10110 C C . LEU D 2 232 ? 45.484 -34.401 7.583 1.00 20.27 231 LEU M C 1
ATOM 10111 O O . LEU D 2 232 ? 45.409 -33.613 6.637 1.00 20.99 231 LEU M O 1
ATOM 10116 N N . GLY D 2 233 ? 46.052 -34.083 8.744 1.00 20.83 232 GLY M N 1
ATOM 10117 C CA . GLY D 2 233 ? 46.631 -32.758 8.979 1.00 21.19 232 GLY M CA 1
ATOM 10118 C C . GLY D 2 233 ? 47.774 -32.418 8.042 1.00 22.76 232 GLY M C 1
ATOM 10119 O O . GLY D 2 233 ? 48.003 -31.242 7.729 1.00 23.22 232 GLY M O 1
ATOM 10120 N N . SER D 2 234 ? 48.496 -33.450 7.602 1.00 20.86 233 SER M N 1
ATOM 10121 C CA . SER D 2 234 ? 49.644 -33.251 6.733 1.00 22.31 233 SER M CA 1
ATOM 10122 C C . SER D 2 234 ? 49.196 -32.948 5.301 1.00 22.85 233 SER M C 1
ATOM 10123 O O . SER D 2 234 ? 49.978 -32.413 4.490 1.00 24.43 233 SER M O 1
ATOM 10126 N N . VAL D 2 235 ? 47.945 -33.301 4.993 1.00 23.52 234 VAL M N 1
ATOM 10127 C CA . VAL D 2 235 ? 47.335 -32.981 3.704 1.00 22.85 234 VAL M CA 1
ATOM 10128 C C . VAL D 2 235 ? 46.682 -31.600 3.765 1.00 23.68 234 VAL M C 1
ATOM 10129 O O . VAL D 2 235 ? 46.769 -30.824 2.821 1.00 24.79 234 VAL M O 1
ATOM 10133 N N . TYR D 2 236 ? 46.048 -31.300 4.892 1.00 22.14 235 TYR M N 1
ATOM 10134 C CA . TYR D 2 236 ? 45.326 -30.051 5.069 1.00 21.76 235 TYR M CA 1
ATOM 10135 C C . TYR D 2 236 ? 46.115 -29.111 5.972 1.00 21.36 235 TYR M C 1
ATOM 10136 O O . TYR D 2 236 ? 45.613 -28.629 6.989 1.00 20.76 235 TYR M O 1
ATOM 10145 N N . THR D 2 237 ? 47.360 -28.839 5.603 1.00 21.43 236 THR M N 1
ATOM 10146 C CA . THR D 2 237 ? 48.205 -28.002 6.452 1.00 22.90 236 THR M CA 1
ATOM 10147 C C . THR D 2 237 ? 47.626 -26.585 6.578 1.00 21.55 236 THR M C 1
ATOM 10148 O O . THR D 2 237 ? 47.838 -25.915 7.590 1.00 22.46 236 THR M O 1
ATOM 10152 N N . ASP D 2 238 ? 46.885 -26.149 5.559 1.00 20.97 237 ASP M N 1
ATOM 10153 C CA . ASP D 2 238 ? 46.188 -24.852 5.603 1.00 21.09 237 ASP M CA 1
ATOM 10154 C C . ASP D 2 238 ? 45.160 -24.755 6.741 1.00 20.53 237 ASP M C 1
ATOM 10155 O O . ASP D 2 238 ? 44.852 -23.659 7.224 1.00 21.91 237 ASP M O 1
ATOM 10160 N N . LEU D 2 239 ? 44.628 -25.902 7.158 1.00 20.08 238 LEU M N 1
ATOM 10161 C CA . LEU D 2 239 ? 43.626 -25.930 8.219 1.00 18.45 238 LEU M CA 1
ATOM 10162 C C . LEU D 2 239 ? 44.219 -25.860 9.644 1.00 19.41 238 LEU M C 1
ATOM 10163 O O . LEU D 2 239 ? 43.478 -25.800 10.635 1.00 19.43 238 LEU M O 1
ATOM 10168 N N . PHE D 2 240 ? 45.554 -25.847 9.740 1.00 20.05 239 PHE M N 1
ATOM 10169 C CA . PHE D 2 240 ? 46.229 -25.502 10.993 1.00 20.48 239 PHE M CA 1
ATOM 10170 C C . PHE D 2 240 ? 46.441 -23.980 11.081 1.00 20.88 239 PHE M C 1
ATOM 10171 O O . PHE D 2 240 ? 46.940 -23.478 12.095 1.00 22.17 239 PHE M O 1
ATOM 10179 N N . GLU D 2 241 ? 46.065 -23.258 10.024 1.00 20.76 240 GLU M N 1
ATOM 10180 C CA . GLU D 2 241 ? 46.325 -21.812 9.932 1.00 22.16 240 GLU M CA 1
ATOM 10181 C C . GLU D 2 241 ? 45.064 -20.955 9.931 1.00 22.41 240 GLU M C 1
ATOM 10182 O O . GLU D 2 241 ? 45.133 -19.742 9.697 1.00 22.75 240 GLU M O 1
ATOM 10188 N N . THR D 2 242 ? 43.916 -21.574 10.207 1.00 20.11 241 THR M N 1
ATOM 10189 C CA . THR D 2 242 ? 42.659 -20.833 10.252 1.00 18.31 241 THR M CA 1
ATOM 10190 C C . THR D 2 242 ? 41.722 -21.463 11.269 1.00 18.29 241 THR M C 1
ATOM 10191 O O . THR D 2 242 ? 41.985 -22.563 11.759 1.00 16.88 241 THR M O 1
ATOM 10195 N N . GLY D 2 243 ? 40.642 -20.753 11.592 1.00 16.06 242 GLY M N 1
ATOM 10196 C CA . GLY D 2 243 ? 39.700 -21.201 12.617 1.00 16.28 242 GLY M CA 1
ATOM 10197 C C . GLY D 2 243 ? 40.273 -20.946 13.995 1.00 16.11 242 GLY M C 1
ATOM 10198 O O . GLY D 2 243 ? 40.241 -21.813 14.868 1.00 16.16 242 GLY M O 1
ATOM 10199 N N . ILE D 2 244 ? 40.797 -19.739 14.190 1.00 16.03 243 ILE M N 1
ATOM 10200 C CA . ILE D 2 244 ? 41.636 -19.435 15.339 1.00 17.74 243 ILE M CA 1
ATOM 10201 C C . ILE D 2 244 ? 40.847 -19.042 16.588 1.00 18.31 243 ILE M C 1
ATOM 10202 O O . ILE D 2 244 ? 40.914 -19.741 17.602 1.00 19.75 243 ILE M O 1
ATOM 10207 N N . GLY D 2 245 ? 40.124 -17.926 16.516 1.00 17.74 244 GLY M N 1
ATOM 10208 C CA . GLY D 2 245 ? 39.261 -17.503 17.619 1.00 17.78 244 GLY M CA 1
ATOM 10209 C C . GLY D 2 245 ? 39.958 -16.720 18.713 1.00 17.86 244 GLY M C 1
ATOM 10210 O O . GLY D 2 245 ? 41.020 -16.115 18.480 1.00 18.98 244 GLY M O 1
ATOM 10211 N N . TRP D 2 246 ? 39.369 -16.751 19.913 1.00 17.47 245 TRP M N 1
ATOM 10212 C CA . TRP D 2 246 ? 39.844 -15.937 21.045 1.00 16.87 245 TRP M CA 1
ATOM 10213 C C . TRP D 2 246 ? 41.170 -16.392 21.611 1.00 16.32 245 TRP M C 1
ATOM 10214 O O . TRP D 2 246 ? 41.907 -15.566 22.156 1.00 17.34 245 TRP M O 1
ATOM 1022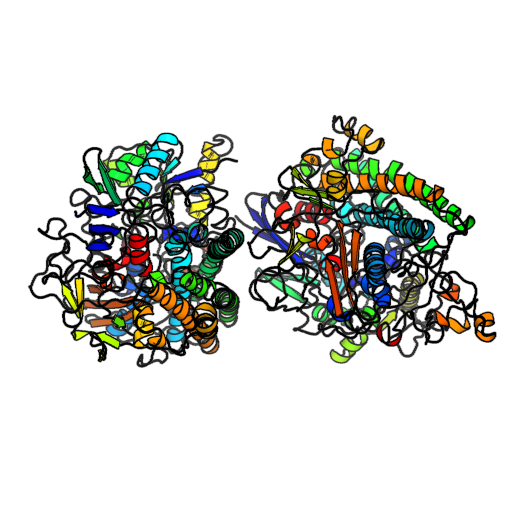5 N N . LYS D 2 247 ? 41.454 -17.697 21.513 1.00 17.60 246 LYS M N 1
ATOM 10226 C CA . LYS D 2 247 ? 42.653 -18.318 22.128 1.00 16.89 246 LYS M CA 1
ATOM 10227 C C . LYS D 2 247 ? 42.632 -18.200 23.670 1.00 18.92 246 LYS M C 1
ATOM 10228 O O . LYS D 2 247 ? 43.674 -18.200 24.335 1.00 18.45 246 LYS M O 1
ATOM 10234 N N . ASN D 2 248 ? 41.423 -18.079 24.215 1.00 17.32 247 ASN M N 1
ATOM 10235 C CA . ASN D 2 248 ? 41.186 -18.170 25.651 1.00 16.50 247 ASN M CA 1
ATOM 10236 C C . ASN D 2 248 ? 40.525 -19.517 25.919 1.00 17.05 247 ASN M C 1
ATOM 10237 O O . ASN D 2 248 ? 39.580 -19.894 25.207 1.00 17.53 247 ASN M O 1
ATOM 10242 N N . VAL D 2 249 ? 40.995 -20.223 26.944 1.00 16.13 248 VAL M N 1
ATOM 10243 C CA . VAL D 2 249 ? 40.461 -21.557 27.271 1.00 16.00 248 VAL M CA 1
ATOM 10244 C C . VAL D 2 249 ? 40.281 -21.737 28.771 1.00 17.38 248 VAL M C 1
ATOM 10245 O O . VAL D 2 249 ? 41.002 -21.120 29.581 1.00 17.97 248 VAL M O 1
ATOM 10249 N N . ILE D 2 250 ? 39.333 -22.595 29.139 1.00 16.89 249 ILE M N 1
ATOM 10250 C CA . ILE D 2 250 ? 39.062 -22.893 30.544 1.00 16.08 249 ILE M CA 1
ATOM 10251 C C . ILE D 2 250 ? 38.827 -24.390 30.735 1.00 17.29 249 ILE M C 1
ATOM 10252 O O . ILE D 2 250 ? 38.273 -25.057 29.846 1.00 17.84 249 ILE M O 1
ATOM 10261 N N . ALA D 2 251 ? 39.243 -24.898 31.899 1.00 17.29 250 ALA M N 1
ATOM 10262 C CA . ALA D 2 251 ? 39.061 -26.300 32.271 1.00 16.98 250 ALA M CA 1
ATOM 10263 C C . ALA D 2 251 ? 38.779 -26.411 33.765 1.00 18.09 250 ALA M C 1
ATOM 10264 O O . ALA D 2 251 ? 39.381 -25.684 34.573 1.00 19.51 250 ALA M O 1
ATOM 10266 N N . PHE D 2 252 ? 37.867 -27.321 34.129 1.00 17.52 251 PHE M N 1
ATOM 10267 C CA . PHE D 2 252 ? 37.406 -27.485 35.521 1.00 17.24 251 PHE M CA 1
ATOM 10268 C C . PHE D 2 252 ? 38.078 -28.629 36.280 1.00 17.32 251 PHE M C 1
ATOM 10269 O O . PHE D 2 252 ? 37.922 -28.730 37.502 1.00 19.17 251 PHE M O 1
ATOM 10277 N N . GLY D 2 253 ? 38.792 -29.504 35.574 1.00 17.73 252 GLY M N 1
ATOM 10278 C CA . GLY D 2 253 ? 39.304 -30.734 36.182 1.00 17.95 252 GLY M CA 1
ATOM 10279 C C . GLY D 2 253 ? 38.366 -31.902 35.891 1.00 18.08 252 GLY M C 1
ATOM 10280 O O . GLY D 2 253 ? 37.132 -31.790 36.031 1.00 18.69 252 GLY M O 1
ATOM 10281 N N . VAL D 2 254 ? 38.942 -33.022 35.468 1.00 16.38 253 VAL M N 1
ATOM 10282 C CA . VAL D 2 254 ? 38.152 -34.222 35.169 1.00 16.63 253 VAL M CA 1
ATOM 10283 C C . VAL D 2 254 ? 38.918 -35.483 35.570 1.00 17.32 253 VAL M C 1
ATOM 10284 O O . VAL D 2 254 ? 40.165 -35.538 35.463 1.00 17.04 253 VAL M O 1
ATOM 10288 N N . PHE D 2 255 ? 38.157 -36.473 36.040 1.00 15.49 254 PHE M N 1
ATOM 10289 C CA . PHE D 2 255 ? 38.664 -37.774 36.483 1.00 15.78 254 PHE M CA 1
ATOM 10290 C C . PHE D 2 255 ? 39.515 -37.590 37.742 1.00 16.71 254 PHE M C 1
ATOM 10291 O O . PHE D 2 255 ? 40.758 -37.650 37.679 1.00 16.74 254 PHE M O 1
ATOM 10299 N N . PRO D 2 256 ? 38.852 -37.364 38.898 1.00 16.93 255 PRO M N 1
ATOM 10300 C CA . PRO D 2 256 ? 39.626 -37.182 40.128 1.00 18.18 255 PRO M CA 1
ATOM 10301 C C . PRO D 2 256 ? 40.454 -38.429 40.426 1.00 20.15 255 PRO M C 1
ATOM 10302 O O . PRO D 2 256 ? 39.943 -39.545 40.306 1.00 18.99 255 PRO M O 1
ATOM 10306 N N . GLU D 2 257 ? 41.723 -38.228 40.786 1.00 19.95 256 GLU M N 1
ATOM 10307 C CA . GLU D 2 257 ? 42.662 -39.332 41.013 1.00 21.54 256 GLU M CA 1
ATOM 10308 C C . GLU D 2 257 ? 42.877 -39.631 42.499 1.00 22.89 256 GLU M C 1
ATOM 10309 O O . GLU D 2 257 ? 43.690 -40.495 42.862 1.00 24.13 256 GLU M O 1
ATOM 10315 N N . ASP D 2 258 ? 42.140 -38.923 43.354 1.00 22.21 257 ASP M N 1
ATOM 10316 C CA . ASP D 2 258 ? 42.171 -39.184 44.802 1.00 25.48 257 ASP M CA 1
ATOM 10317 C C . ASP D 2 258 ? 40.812 -38.868 45.400 1.00 25.34 257 ASP M C 1
ATOM 10318 O O . ASP D 2 258 ? 40.031 -38.125 44.806 1.00 24.26 257 ASP M O 1
ATOM 10323 N N . ASP D 2 259 ? 40.545 -39.414 46.582 1.00 25.40 258 ASP M N 1
ATOM 10324 C CA . ASP D 2 259 ? 39.223 -39.327 47.198 1.00 26.18 258 ASP M CA 1
ATOM 10325 C C . ASP D 2 259 ? 38.796 -37.931 47.651 1.00 27.13 258 ASP M C 1
ATOM 10326 O O . ASP D 2 259 ? 37.610 -37.708 47.921 1.00 28.49 258 ASP M O 1
ATOM 10331 N N . ASP D 2 260 ? 39.747 -37.004 47.749 1.00 25.92 259 ASP M N 1
ATOM 10332 C CA . ASP D 2 260 ? 39.441 -35.631 48.160 1.00 27.12 259 ASP M CA 1
ATOM 10333 C C . ASP D 2 260 ? 39.316 -34.665 46.981 1.00 25.62 259 ASP M C 1
ATOM 10334 O O . ASP D 2 260 ? 39.116 -33.470 47.172 1.00 27.91 259 ASP M O 1
ATOM 10339 N N . TYR D 2 261 ? 39.396 -35.211 45.771 1.00 23.34 260 TYR M N 1
ATOM 10340 C CA . TYR D 2 261 ? 39.350 -34.446 44.510 1.00 23.47 260 TYR M CA 1
ATOM 10341 C C . TYR D 2 261 ? 40.442 -33.375 44.403 1.00 25.26 260 TYR M C 1
ATOM 10342 O O . TYR D 2 261 ? 40.218 -32.310 43.830 1.00 27.04 260 TYR M O 1
ATOM 10351 N N . LYS D 2 262 ? 41.625 -33.669 44.933 1.00 26.85 261 LYS M N 1
ATOM 10352 C CA . LYS D 2 262 ? 42.733 -32.711 44.895 1.00 28.69 261 LYS M CA 1
ATOM 10353 C C . LYS D 2 262 ? 43.487 -32.749 43.574 1.00 27.15 261 LYS M C 1
ATOM 10354 O O . LYS D 2 262 ? 44.066 -31.744 43.151 1.00 28.78 261 LYS M O 1
ATOM 10360 N N . THR D 2 263 ? 43.502 -33.919 42.944 1.00 24.29 262 THR M N 1
ATOM 10361 C CA . THR D 2 263 ? 44.241 -34.123 41.707 1.00 23.81 262 THR M CA 1
ATOM 10362 C C . THR D 2 263 ? 43.340 -34.816 40.708 1.00 22.59 262 THR M C 1
ATOM 10363 O O . THR D 2 263 ? 42.387 -35.519 41.087 1.00 22.43 262 THR M O 1
ATOM 10367 N N . PHE D 2 264 ? 43.650 -34.608 39.434 1.00 22.01 263 PHE M N 1
ATOM 10368 C CA . PHE D 2 264 ? 42.803 -35.063 38.350 1.00 20.44 263 PHE M CA 1
ATOM 10369 C C . PHE D 2 264 ? 43.692 -35.586 37.239 1.00 20.54 263 PHE M C 1
ATOM 10370 O O . PHE D 2 264 ? 44.896 -35.306 37.223 1.00 23.37 263 PHE M O 1
ATOM 10378 N N . LEU D 2 265 ? 43.105 -36.319 36.291 1.00 19.20 264 LEU M N 1
ATOM 10379 C CA . LEU D 2 265 ? 43.850 -36.706 35.092 1.00 20.60 264 LEU M CA 1
ATOM 10380 C C . LEU D 2 265 ? 44.213 -35.449 34.286 1.00 21.06 264 LEU M C 1
ATOM 10381 O O . LEU D 2 265 ? 45.355 -35.281 33.836 1.00 21.60 264 LEU M O 1
ATOM 10386 N N . LEU D 2 266 ? 43.233 -34.561 34.132 1.00 20.21 265 LEU M N 1
ATOM 10387 C CA . LEU D 2 266 ? 43.409 -33.293 33.441 1.00 19.75 265 LEU M CA 1
ATOM 10388 C C . LEU D 2 266 ? 42.999 -32.201 34.411 1.00 19.34 265 LEU M C 1
ATOM 10389 O O . LEU D 2 266 ? 41.849 -32.143 34.833 1.00 20.24 265 LEU M O 1
ATOM 10394 N N . LYS D 2 267 ? 43.956 -31.345 34.761 1.00 18.94 266 LYS M N 1
ATOM 10395 C CA . LYS D 2 267 ? 43.794 -30.394 35.861 1.00 19.44 266 LYS M CA 1
ATOM 10396 C C . LYS D 2 267 ? 42.941 -29.177 35.499 1.00 19.48 266 LYS M C 1
ATOM 10397 O O . LYS D 2 267 ? 42.865 -28.796 34.328 1.00 18.28 266 LYS M O 1
ATOM 10403 N N . PRO D 2 268 ? 42.316 -28.547 36.512 1.00 18.58 267 PRO M N 1
ATOM 10404 C CA . PRO D 2 268 ? 41.624 -27.288 36.251 1.00 19.73 267 PRO M CA 1
ATOM 10405 C C . PRO D 2 268 ? 42.605 -26.172 35.946 1.00 19.62 267 PRO M C 1
ATOM 10406 O O . PRO D 2 268 ? 43.768 -26.222 36.367 1.00 21.72 267 PRO M O 1
ATOM 10410 N N . GLY D 2 269 ? 42.144 -25.178 35.198 1.00 18.32 268 GLY M N 1
ATOM 10411 C CA . GLY D 2 269 ? 42.969 -24.010 34.914 1.00 19.50 268 GLY M CA 1
ATOM 10412 C C . GLY D 2 269 ? 42.362 -23.155 33.832 1.00 20.81 268 GLY M C 1
ATOM 10413 O O . GLY D 2 269 ? 41.409 -23.555 33.152 1.00 21.00 268 GLY M O 1
ATOM 10414 N N . VAL D 2 270 ? 42.934 -21.974 33.661 1.00 20.53 269 VAL M N 1
ATOM 10415 C CA . VAL D 2 270 ? 42.437 -20.988 32.722 1.00 21.25 269 VAL M CA 1
ATOM 10416 C C . VAL D 2 270 ? 43.648 -20.433 31.987 1.00 22.22 269 VAL M C 1
ATOM 10417 O O . VAL D 2 270 ? 44.724 -20.308 32.565 1.00 23.11 269 VAL M O 1
ATOM 10421 N N . TYR D 2 271 ? 43.482 -20.135 30.705 1.00 21.21 270 TYR M N 1
ATOM 10422 C CA . TYR D 2 271 ? 44.528 -19.491 29.918 1.00 21.10 270 TYR M CA 1
ATOM 10423 C C . TYR D 2 271 ? 43.859 -18.390 29.102 1.00 21.55 270 TYR M C 1
ATOM 10424 O O . TYR D 2 271 ? 43.081 -18.663 28.194 1.00 22.00 270 TYR M O 1
ATOM 10433 N N . ILE D 2 272 ? 44.135 -17.138 29.456 1.00 21.14 271 ILE M N 1
ATOM 10434 C CA . ILE D 2 272 ? 43.494 -15.997 28.820 1.00 21.71 271 ILE M CA 1
ATOM 10435 C C . ILE D 2 272 ? 44.577 -15.002 28.434 1.00 23.11 271 ILE M C 1
ATOM 10436 O O . ILE D 2 272 ? 45.460 -14.706 29.236 1.00 23.58 271 ILE M O 1
ATOM 10441 N N . ASP D 2 273 ? 44.502 -14.508 27.202 1.00 24.05 272 ASP M N 1
ATOM 10442 C CA . ASP D 2 273 ? 45.457 -13.525 26.684 1.00 25.29 272 ASP M CA 1
ATOM 10443 C C . ASP D 2 273 ? 46.898 -13.917 26.998 1.00 24.35 272 ASP M C 1
ATOM 10444 O O . ASP D 2 273 ? 47.713 -13.096 27.465 1.00 24.51 272 ASP M O 1
ATOM 10449 N N . GLY D 2 274 ? 47.199 -15.189 26.773 1.00 23.27 273 GLY M N 1
ATOM 10450 C CA . GLY D 2 274 ? 48.565 -15.675 26.857 1.00 24.11 273 GLY M CA 1
ATOM 10451 C C . GLY D 2 274 ? 49.089 -15.999 28.237 1.00 24.54 273 GLY M C 1
ATOM 10452 O O . GLY D 2 274 ? 50.278 -16.305 28.380 1.00 25.40 273 GLY M O 1
ATOM 10453 N N . LYS D 2 275 ? 48.224 -15.917 29.249 1.00 22.81 274 LYS M N 1
ATOM 10454 C CA . LYS D 2 275 ? 48.620 -16.134 30.647 1.00 24.44 274 LYS M CA 1
ATOM 10455 C C . LYS D 2 275 ? 47.806 -17.230 31.313 1.00 23.73 274 LYS M C 1
ATOM 10456 O O . LYS D 2 275 ? 46.570 -17.269 31.182 1.00 24.12 274 LYS M O 1
ATOM 10462 N N . ASP D 2 276 ? 48.502 -18.110 32.030 1.00 23.79 275 ASP M N 1
ATOM 10463 C CA . ASP D 2 276 ? 47.877 -19.153 32.833 1.00 24.42 275 ASP M CA 1
ATOM 10464 C C . ASP D 2 276 ? 47.433 -18.605 34.182 1.00 25.34 275 ASP M C 1
ATOM 10465 O O . ASP D 2 276 ? 48.159 -17.839 34.813 1.00 26.53 275 ASP M O 1
ATOM 10470 N N . GLU D 2 277 ? 46.246 -19.012 34.624 1.00 24.39 276 GLU M N 1
ATOM 10471 C CA . GLU D 2 277 ? 45.765 -18.712 35.966 1.00 26.53 276 GLU M CA 1
ATOM 10472 C C . GLU D 2 277 ? 44.918 -19.849 36.505 1.00 25.44 276 GLU M C 1
ATOM 10473 O O . GLU D 2 277 ? 44.517 -20.741 35.763 1.00 24.44 276 GLU M O 1
ATOM 10479 N N . GLU D 2 278 ? 44.642 -19.820 37.799 1.00 25.13 277 GLU M N 1
ATOM 10480 C CA . GLU D 2 278 ? 43.836 -20.872 38.396 1.00 25.88 277 GLU M CA 1
ATOM 10481 C C . GLU D 2 278 ? 42.372 -20.652 38.035 1.00 25.20 277 GLU M C 1
ATOM 10482 O O . GLU D 2 278 ? 41.941 -19.523 37.791 1.00 27.11 277 GLU M O 1
ATOM 10488 N N . PHE D 2 279 ? 41.612 -21.737 37.983 1.00 22.16 278 PHE M N 1
ATOM 10489 C CA . PHE D 2 279 ? 40.182 -21.609 37.781 1.00 21.91 278 PHE M CA 1
ATOM 10490 C C . PHE D 2 279 ? 39.456 -21.239 39.081 1.00 21.81 278 PHE M C 1
ATOM 10491 O O . PHE D 2 279 ? 39.574 -21.942 40.097 1.00 23.05 278 PHE M O 1
ATOM 10499 N N . ASP D 2 280 ? 38.692 -20.146 39.028 1.00 20.87 279 ASP M N 1
ATOM 10500 C CA . ASP D 2 280 ? 37.885 -19.680 40.157 1.00 20.76 279 ASP M CA 1
ATOM 10501 C C . ASP D 2 280 ? 36.411 -19.609 39.748 1.00 18.83 279 ASP M C 1
ATOM 10502 O O . ASP D 2 280 ? 35.998 -18.724 38.989 1.00 20.23 279 ASP M O 1
ATOM 10507 N N . SER D 2 281 ? 35.617 -20.534 40.277 1.00 17.78 280 SER M N 1
ATOM 10508 C CA . SER D 2 281 ? 34.215 -20.672 39.865 1.00 18.19 280 SER M CA 1
ATOM 10509 C C . SER D 2 281 ? 33.383 -19.419 40.151 1.00 18.15 280 SER M C 1
ATOM 10510 O O . SER D 2 281 ? 32.329 -19.225 39.535 1.00 18.27 280 SER M O 1
ATOM 10513 N N . LYS D 2 282 ? 33.842 -18.574 41.076 1.00 18.21 281 LYS M N 1
ATOM 10514 C CA . LYS D 2 282 ? 33.128 -17.329 41.381 1.00 19.95 281 LYS M CA 1
ATOM 10515 C C . LYS D 2 282 ? 33.111 -16.356 40.201 1.00 20.58 281 LYS M C 1
ATOM 10516 O O . LYS D 2 282 ? 32.288 -15.421 40.182 1.00 22.89 281 LYS M O 1
ATOM 10522 N N . LEU D 2 283 ? 34.016 -16.568 39.241 1.00 19.52 282 LEU M N 1
ATOM 10523 C CA . LEU D 2 283 ? 34.174 -15.665 38.086 1.00 18.96 282 LEU M CA 1
ATOM 10524 C C . LEU D 2 283 ? 33.395 -16.073 36.843 1.00 18.58 282 LEU M C 1
ATOM 10525 O O . LEU D 2 283 ? 33.489 -15.422 35.791 1.00 19.78 282 LEU M O 1
ATOM 10530 N N . VAL D 2 284 ? 32.601 -17.129 36.972 1.00 16.76 283 VAL M N 1
ATOM 10531 C CA . VAL D 2 284 ? 31.711 -17.551 35.891 1.00 16.88 283 VAL M CA 1
ATOM 10532 C C . VAL D 2 284 ? 30.400 -16.764 35.929 1.00 18.37 283 VAL M C 1
ATOM 10533 O O . VAL D 2 284 ? 29.757 -16.648 36.977 1.00 20.55 283 VAL M O 1
ATOM 10537 N N . LYS D 2 285 ? 30.000 -16.248 34.773 1.00 17.40 284 LYS M N 1
ATOM 10538 C CA . LYS D 2 285 ? 28.806 -15.417 34.670 1.00 17.73 284 LYS M CA 1
ATOM 10539 C C . LYS D 2 285 ? 28.131 -15.750 33.358 1.00 16.27 284 LYS M C 1
ATOM 10540 O O . LYS D 2 285 ? 28.821 -15.964 32.352 1.00 17.19 284 LYS M O 1
ATOM 10551 N N . GLU D 2 286 ? 26.796 -15.803 33.360 1.00 14.27 285 GLU M N 1
ATOM 10552 C CA . GLU D 2 286 ? 26.042 -16.009 32.129 1.00 13.53 285 GLU M CA 1
ATOM 10553 C C . GLU D 2 286 ? 25.273 -14.759 31.768 1.00 14.54 285 GLU M C 1
ATOM 10554 O O . GLU D 2 286 ? 24.520 -14.210 32.587 1.00 15.30 285 GLU M O 1
ATOM 10560 N N . TYR D 2 287 ? 25.490 -14.310 30.538 1.00 14.90 286 TYR M N 1
ATOM 10561 C CA . TYR D 2 287 ? 24.753 -13.211 29.933 1.00 13.12 286 TYR M CA 1
ATOM 10562 C C . TYR D 2 287 ? 23.664 -13.716 28.995 1.00 13.23 286 TYR M C 1
ATOM 10563 O O . TYR D 2 287 ? 23.771 -14.815 28.429 1.00 14.79 286 TYR M O 1
ATOM 10572 N N . VAL D 2 288 ? 22.609 -12.921 28.847 1.00 11.71 287 VAL M N 1
ATOM 10573 C CA . VAL D 2 288 ? 21.483 -13.309 27.992 1.00 11.74 287 VAL M CA 1
ATOM 10574 C C . VAL D 2 288 ? 21.006 -12.175 27.083 1.00 12.05 287 VAL M C 1
ATOM 10575 O O . VAL D 2 288 ? 19.933 -12.277 26.505 1.00 13.40 287 VAL M O 1
ATOM 10579 N N . GLY D 2 289 ? 21.813 -11.125 26.919 1.00 12.31 288 GLY M N 1
ATOM 10580 C CA . GLY D 2 289 ? 21.434 -9.984 26.075 1.00 13.58 288 GLY M CA 1
ATOM 10581 C C . GLY D 2 289 ? 21.033 -10.387 24.661 1.00 13.22 288 GLY M C 1
ATOM 10582 O O . GLY D 2 289 ? 20.178 -9.739 24.048 1.00 14.98 288 GLY M O 1
ATOM 10583 N N . HIS D 2 290 ? 21.637 -11.456 24.136 1.00 12.45 289 HIS M N 1
ATOM 10584 C CA . HIS D 2 290 ? 21.292 -11.934 22.785 1.00 10.88 289 HIS M CA 1
ATOM 10585 C C . HIS D 2 290 ? 20.736 -13.341 22.764 1.00 11.92 289 HIS M C 1
ATOM 10586 O O . HIS D 2 290 ? 20.704 -13.994 21.730 1.00 11.73 289 HIS M O 1
ATOM 10593 N N . SER D 2 291 ? 20.237 -13.759 23.926 1.00 11.42 290 SER M N 1
ATOM 10594 C CA . SER D 2 291 ? 19.669 -15.090 24.117 1.00 11.36 290 SER M CA 1
ATOM 10595 C C . SER D 2 291 ? 18.190 -14.952 24.456 1.00 12.53 290 SER M C 1
ATOM 10596 O O . SER D 2 291 ? 17.763 -13.919 25.002 1.00 14.02 290 SER M O 1
ATOM 10599 N N . PHE D 2 292 ? 17.414 -15.983 24.117 1.00 12.43 291 PHE M N 1
ATOM 10600 C CA . PHE D 2 292 ? 15.957 -15.971 24.306 1.00 11.33 291 PHE M CA 1
ATOM 10601 C C . PHE D 2 292 ? 15.557 -16.231 25.757 1.00 12.81 291 PHE M C 1
ATOM 10602 O O . PHE D 2 292 ? 14.783 -17.153 26.034 1.00 14.19 291 PHE M O 1
ATOM 10610 N N . PHE D 2 293 ? 16.091 -15.435 26.680 1.00 13.69 292 PHE M N 1
ATOM 10611 C CA . PHE D 2 293 ? 15.821 -15.587 28.120 1.00 14.39 292 PHE M CA 1
ATOM 10612 C C . PHE D 2 293 ? 15.762 -14.225 28.755 1.00 14.25 292 PHE M C 1
ATOM 10613 O O . PHE D 2 293 ? 16.530 -13.342 28.383 1.00 15.29 292 PHE M O 1
ATOM 10621 N N . ASP D 2 294 ? 14.875 -14.066 29.736 1.00 15.55 293 ASP M N 1
ATOM 10622 C CA . ASP D 2 294 ? 14.833 -12.831 30.501 1.00 16.78 293 ASP M CA 1
ATOM 10623 C C . ASP D 2 294 ? 15.441 -13.084 31.863 1.00 17.38 293 ASP M C 1
ATOM 10624 O O . ASP D 2 294 ? 15.084 -14.065 32.527 1.00 20.43 293 ASP M O 1
ATOM 10629 N N . HIS D 2 295 ? 16.361 -12.212 32.271 1.00 17.06 294 HIS M N 1
ATOM 10630 C CA . HIS D 2 295 ? 16.786 -12.126 33.666 1.00 19.76 294 HIS M CA 1
ATOM 10631 C C . HIS D 2 295 ? 15.915 -11.062 34.345 1.00 22.31 294 HIS M C 1
ATOM 10632 O O . HIS D 2 295 ? 15.454 -10.131 33.690 1.00 23.52 294 HIS M O 1
ATOM 10639 N N . SER D 2 296 ? 15.686 -11.195 35.651 1.00 25.29 295 SER M N 1
ATOM 10640 C CA . SER D 2 296 ? 14.846 -10.234 36.383 1.00 28.69 295 SER M CA 1
ATOM 10641 C C . SER D 2 296 ? 15.420 -8.819 36.377 1.00 31.08 295 SER M C 1
ATOM 10642 O O . SER D 2 296 ? 14.672 -7.843 36.274 1.00 33.12 295 SER M O 1
ATOM 10645 N N . ALA D 2 297 ? 16.740 -8.715 36.493 1.00 32.27 296 ALA M N 1
ATOM 10646 C CA . ALA D 2 297 ? 17.443 -7.440 36.374 1.00 33.91 296 ALA M CA 1
ATOM 10647 C C . ALA D 2 297 ? 18.356 -7.488 35.141 1.00 34.38 296 ALA M C 1
ATOM 10648 O O . ALA D 2 297 ? 18.739 -8.583 34.711 1.00 35.24 296 ALA M O 1
ATOM 10650 N N . PRO D 2 298 ? 18.701 -6.314 34.557 1.00 34.34 297 PRO M N 1
ATOM 10651 C CA . PRO D 2 298 ? 19.703 -6.308 33.483 1.00 32.50 297 PRO M CA 1
ATOM 10652 C C . PRO D 2 298 ? 21.035 -6.869 33.978 1.00 31.51 297 PRO M C 1
ATOM 10653 O O . PRO D 2 298 ? 21.315 -6.836 35.175 1.00 31.15 297 PRO M O 1
ATOM 10657 N N . GLY D 2 299 ? 21.823 -7.414 33.055 1.00 29.78 298 GLY M N 1
ATOM 10658 C CA . GLY D 2 299 ? 23.156 -7.920 33.371 1.00 27.62 298 GLY M CA 1
ATOM 10659 C C . GLY D 2 299 ? 23.230 -9.436 33.399 1.00 24.77 298 GLY M C 1
ATOM 10660 O O . GLY D 2 299 ? 22.220 -10.143 33.153 1.00 23.89 298 GLY M O 1
ATOM 10661 N N . GLY D 2 300 ? 24.437 -9.925 33.689 1.00 20.98 299 GLY M N 1
ATOM 10662 C CA . GLY D 2 300 ? 24.702 -11.353 33.766 1.00 21.65 299 GLY M CA 1
ATOM 10663 C C . GLY D 2 300 ? 24.562 -11.876 35.182 1.00 21.12 299 GLY M C 1
ATOM 10664 O O . GLY D 2 300 ? 24.474 -11.105 36.146 1.00 22.69 299 GLY M O 1
ATOM 10665 N N . LEU D 2 301 ? 24.547 -13.195 35.312 1.00 17.28 300 LEU M N 1
ATOM 10666 C CA . LEU D 2 301 ? 24.327 -13.836 36.604 1.00 16.96 300 LEU M CA 1
ATOM 10667 C C . LEU D 2 301 ? 25.276 -14.987 36.820 1.00 17.01 300 LEU M C 1
ATOM 10668 O O . LEU D 2 301 ? 25.538 -15.782 35.906 1.00 17.19 300 LEU M O 1
ATOM 10673 N N . HIS D 2 302 ? 25.792 -15.080 38.041 1.00 16.84 301 HIS M N 1
ATOM 10674 C CA . HIS D 2 302 ? 26.519 -16.267 38.467 1.00 16.40 301 HIS M CA 1
ATOM 10675 C C . HIS D 2 302 ? 25.533 -17.431 38.497 1.00 16.73 301 HIS M C 1
ATOM 10676 O O . HIS D 2 302 ? 24.351 -17.242 38.803 1.00 17.41 301 HIS M O 1
ATOM 10683 N N . TYR D 2 303 ? 26.009 -18.630 38.176 1.00 16.59 302 TYR M N 1
ATOM 10684 C CA . TYR D 2 303 ? 25.116 -19.802 38.059 1.00 16.53 302 TYR M CA 1
ATOM 10685 C C . TYR D 2 303 ? 24.360 -20.143 39.347 1.00 18.01 302 TYR M C 1
ATOM 10686 O O . TYR D 2 303 ? 23.267 -20.713 39.281 1.00 18.46 302 TYR M O 1
ATOM 10695 N N . SER D 2 304 ? 24.935 -19.801 40.506 1.00 17.93 303 SER M N 1
ATOM 10696 C CA . SER D 2 304 ? 24.308 -20.092 41.798 1.00 18.41 303 SER M CA 1
ATOM 10697 C C . SER D 2 304 ? 23.029 -19.270 42.010 1.00 19.37 303 SER M C 1
ATOM 10698 O O . SER D 2 304 ? 22.219 -19.594 42.881 1.00 20.72 303 SER M O 1
ATOM 10701 N N . VAL D 2 305 ? 22.873 -18.197 41.233 1.00 19.39 304 VAL M N 1
ATOM 10702 C CA . VAL D 2 305 ? 21.626 -17.431 41.197 1.00 19.41 304 VAL M CA 1
ATOM 10703 C C . VAL D 2 305 ? 21.047 -17.386 39.767 1.00 19.19 304 VAL M C 1
ATOM 10704 O O . VAL D 2 305 ? 20.313 -16.456 39.395 1.00 18.84 304 VAL M O 1
ATOM 10708 N N . GLY D 2 306 ? 21.376 -18.398 38.965 1.00 18.29 305 GLY M N 1
ATOM 10709 C CA . GLY D 2 306 ? 20.892 -18.452 37.582 1.00 17.85 305 GLY M CA 1
ATOM 10710 C C . GLY D 2 306 ? 19.372 -18.469 37.471 1.00 18.69 305 GLY M C 1
ATOM 10711 O O . GLY D 2 306 ? 18.666 -18.945 38.387 1.00 20.14 305 GLY M O 1
ATOM 10712 N N . GLU D 2 307 ? 18.864 -17.959 36.345 1.00 17.34 306 GLU M N 1
ATOM 10713 C CA . GLU D 2 307 ? 17.419 -17.891 36.109 1.00 18.78 306 GLU M CA 1
ATOM 10714 C C . GLU D 2 307 ? 17.145 -18.390 34.711 1.00 19.65 306 GLU M C 1
ATOM 10715 O O . GLU D 2 307 ? 17.860 -18.015 33.770 1.00 19.79 306 GLU M O 1
ATOM 10721 N N . THR D 2 308 ? 16.101 -19.203 34.557 1.00 18.01 307 THR M N 1
ATOM 10722 C CA . THR D 2 308 ? 15.747 -19.726 33.238 1.00 18.63 307 THR M CA 1
ATOM 10723 C C . THR D 2 308 ? 14.285 -19.388 32.937 1.00 19.50 307 THR M C 1
ATOM 10724 O O . THR D 2 308 ? 13.357 -20.118 33.326 1.00 19.48 307 THR M O 1
ATOM 10728 N N . ASN D 2 309 ? 14.106 -18.260 32.257 1.00 17.76 308 ASN M N 1
ATOM 10729 C CA . ASN D 2 309 ? 12.798 -17.714 31.906 1.00 19.57 308 ASN M CA 1
ATOM 10730 C C . ASN D 2 309 ? 12.801 -17.525 30.401 1.00 18.09 308 ASN M C 1
ATOM 10731 O O . ASN D 2 309 ? 13.177 -16.452 29.919 1.00 17.22 308 ASN M O 1
ATOM 10736 N N . PRO D 2 310 ? 12.405 -18.567 29.654 1.00 15.78 309 PRO M N 1
ATOM 10737 C CA . PRO D 2 310 ? 12.526 -18.478 28.199 1.00 15.07 309 PRO M CA 1
ATOM 10738 C C . PRO D 2 310 ? 11.605 -17.421 27.582 1.00 15.43 309 PRO M C 1
ATOM 10739 O O . PRO D 2 310 ? 10.473 -17.220 28.041 1.00 16.77 309 PRO M O 1
ATOM 10743 N N . ASN D 2 311 ? 12.092 -16.777 26.527 1.00 15.22 310 ASN M N 1
ATOM 10744 C CA . ASN D 2 311 ? 11.325 -15.771 25.828 1.00 15.09 310 ASN M CA 1
ATOM 10745 C C . ASN D 2 311 ? 11.794 -15.685 24.379 1.00 14.98 310 ASN M C 1
ATOM 10746 O O . ASN D 2 311 ? 12.739 -14.945 24.073 1.00 15.43 310 ASN M O 1
ATOM 10751 N N . PRO D 2 312 ? 11.117 -16.413 23.477 1.00 16.05 311 PRO M N 1
ATOM 10752 C CA . PRO D 2 312 ? 11.512 -16.424 22.064 1.00 16.58 311 PRO M CA 1
ATOM 10753 C C . PRO D 2 312 ? 11.264 -15.110 21.321 1.00 16.19 311 PRO M C 1
ATOM 10754 O O . PRO D 2 312 ? 11.622 -15.004 20.141 1.00 17.13 311 PRO M O 1
ATOM 10758 N N . ASP D 2 313 ? 10.655 -14.131 21.999 1.00 15.38 312 ASP M N 1
ATOM 10759 C CA . ASP D 2 313 ? 10.399 -12.803 21.422 1.00 16.14 312 ASP M CA 1
ATOM 10760 C C . ASP D 2 313 ? 11.291 -11.712 21.997 1.00 15.07 312 ASP M C 1
ATOM 10761 O O . ASP D 2 313 ? 11.088 -10.532 21.716 1.00 16.29 312 ASP M O 1
ATOM 10766 N N . LYS D 2 314 ? 12.288 -12.094 22.789 1.00 15.09 313 LYS M N 1
ATOM 10767 C CA . LYS D 2 314 ? 13.157 -11.094 23.413 1.00 15.05 313 LYS M CA 1
ATOM 10768 C C . LYS D 2 314 ? 13.830 -10.208 22.346 1.00 14.82 313 LYS M C 1
ATOM 10769 O O . LYS D 2 314 ? 14.512 -10.726 21.439 1.00 13.71 313 LYS M O 1
ATOM 10775 N N . PRO D 2 315 ? 13.640 -8.872 22.439 1.00 13.86 314 PRO M N 1
ATOM 10776 C CA . PRO D 2 315 ? 14.265 -8.035 21.413 1.00 12.82 314 PRO M CA 1
ATOM 10777 C C . PRO D 2 315 ? 15.788 -8.172 21.420 1.00 14.36 314 PRO M C 1
ATOM 10778 O O . PRO D 2 315 ? 16.418 -8.175 22.498 1.00 15.88 314 PRO M O 1
ATOM 10782 N N . GLY D 2 316 ? 16.369 -8.311 20.226 1.00 13.97 315 GLY M N 1
ATOM 10783 C CA . GLY D 2 316 ? 17.822 -8.424 20.080 1.00 14.18 315 GLY M CA 1
ATOM 10784 C C . GLY D 2 316 ? 18.354 -9.846 20.180 1.00 15.46 315 GLY M C 1
ATOM 10785 O O . GLY D 2 316 ? 19.523 -10.089 19.882 1.00 15.39 315 GLY M O 1
ATOM 10786 N N . ALA D 2 317 ? 17.514 -10.789 20.608 1.00 13.55 316 ALA M N 1
ATOM 10787 C CA . ALA D 2 317 ? 17.988 -12.152 20.834 1.00 13.93 316 ALA M CA 1
ATOM 10788 C C . ALA D 2 317 ? 17.968 -12.980 19.559 1.00 12.40 316 ALA M C 1
ATOM 10789 O O . ALA D 2 317 ? 17.134 -12.756 18.661 1.00 14.84 316 ALA M O 1
ATOM 10791 N N . TYR D 2 318 ? 18.866 -13.966 19.498 1.00 12.67 317 TYR M N 1
ATOM 10792 C CA . TYR D 2 318 ? 18.912 -14.837 18.330 1.00 12.14 317 TYR M CA 1
ATOM 10793 C C . TYR D 2 318 ? 19.248 -16.305 18.606 1.00 12.82 317 TYR M C 1
ATOM 10794 O O . TYR D 2 318 ? 19.354 -17.086 17.666 1.00 14.39 317 TYR M O 1
ATOM 10803 N N . SER D 2 319 ? 19.378 -16.699 19.873 1.00 12.30 318 SER M N 1
ATOM 10804 C CA . SER D 2 319 ? 19.742 -18.090 20.197 1.00 12.26 318 SER M CA 1
ATOM 10805 C C . SER D 2 319 ? 19.142 -18.522 21.513 1.00 10.98 318 SER M C 1
ATOM 10806 O O . SER D 2 319 ? 18.983 -17.692 22.414 1.00 12.82 318 SER M O 1
ATOM 10809 N N . PHE D 2 320 ? 18.855 -19.824 21.637 1.00 10.49 319 PHE M N 1
ATOM 10810 C CA . PHE D 2 320 ? 18.472 -20.398 22.922 1.00 11.19 319 PHE M CA 1
ATOM 10811 C C . PHE D 2 320 ? 19.677 -20.755 23.793 1.00 11.91 319 PHE M C 1
ATOM 10812 O O . PHE D 2 320 ? 19.505 -21.253 24.907 1.00 13.96 319 PHE M O 1
ATOM 10820 N N . VAL D 2 321 ? 20.889 -20.511 23.299 1.00 12.52 320 VAL M N 1
ATOM 10821 C CA . VAL D 2 321 ? 22.099 -20.714 24.100 1.00 11.91 320 VAL M CA 1
ATOM 10822 C C . VAL D 2 321 ? 22.418 -19.433 24.882 1.00 13.45 320 VAL M C 1
ATOM 10823 O O . VAL D 2 321 ? 22.453 -18.355 24.305 1.00 13.34 320 VAL M O 1
ATOM 10827 N N . LYS D 2 322 ? 22.619 -19.550 26.197 1.00 11.11 321 LYS M N 1
ATOM 10828 C CA . LYS D 2 322 ? 23.094 -18.401 26.978 1.00 12.02 321 LYS M CA 1
ATOM 10829 C C . LYS D 2 322 ? 24.562 -18.116 26.665 1.00 11.75 321 LYS M C 1
ATOM 10830 O O . LYS D 2 322 ? 25.191 -18.862 25.913 1.00 12.82 321 LYS M O 1
ATOM 10836 N N . ALA D 2 323 ? 25.117 -17.037 27.225 1.00 12.83 322 ALA M N 1
ATOM 10837 C CA . ALA D 2 323 ? 26.493 -16.641 26.890 1.00 12.31 322 ALA M CA 1
ATOM 10838 C C . ALA D 2 323 ? 27.376 -16.613 28.146 1.00 13.19 322 ALA M C 1
ATOM 10839 O O . ALA D 2 323 ? 27.454 -15.591 28.832 1.00 14.90 322 ALA M O 1
ATOM 10841 N N . PRO D 2 324 ? 28.062 -17.730 28.440 1.00 12.47 323 PRO M N 1
ATOM 10842 C CA . PRO D 2 324 ? 28.927 -17.738 29.617 1.00 12.50 323 PRO M CA 1
ATOM 10843 C C . PRO D 2 324 ? 30.238 -17.012 29.329 1.00 13.93 323 PRO M C 1
ATOM 10844 O O . PRO D 2 324 ? 30.787 -17.117 28.231 1.00 13.13 323 PRO M O 1
ATOM 10848 N N . ARG D 2 325 ? 30.723 -16.277 30.319 1.00 14.16 324 ARG M N 1
ATOM 10849 C CA . ARG D 2 325 ? 31.992 -15.556 30.217 1.00 13.85 324 ARG M CA 1
ATOM 10850 C C . ARG D 2 325 ? 32.762 -15.764 31.510 1.00 15.44 324 ARG M C 1
ATOM 10851 O O . ARG D 2 325 ? 32.164 -15.993 32.568 1.00 16.41 324 ARG M O 1
ATOM 10859 N N . TYR D 2 326 ? 34.088 -15.745 31.406 1.00 15.70 325 TYR M N 1
ATOM 10860 C CA . TYR D 2 326 ? 34.950 -15.885 32.566 1.00 15.86 325 TYR M CA 1
ATOM 10861 C C . TYR D 2 326 ? 35.736 -14.587 32.697 1.00 16.66 325 TYR M C 1
ATOM 10862 O O . TYR D 2 326 ? 36.479 -14.219 31.793 1.00 16.78 325 TYR M O 1
ATOM 10871 N N . LYS D 2 327 ? 35.562 -13.887 33.819 1.00 18.95 326 LYS M N 1
ATOM 10872 C CA . LYS D 2 327 ? 36.110 -12.523 33.937 1.00 20.91 326 LYS M CA 1
ATOM 10873 C C . LYS D 2 327 ? 35.721 -11.687 32.718 1.00 19.76 326 LYS M C 1
ATOM 10874 O O . LYS D 2 327 ? 36.538 -10.927 32.193 1.00 20.73 326 LYS M O 1
ATOM 10880 N N . ASP D 2 328 ? 34.486 -11.869 32.246 1.00 19.48 327 ASP M N 1
ATOM 10881 C CA . ASP D 2 328 ? 33.960 -11.169 31.055 1.00 18.76 327 ASP M CA 1
ATOM 10882 C C . ASP D 2 328 ? 34.682 -11.445 29.740 1.00 20.51 327 ASP M C 1
ATOM 10883 O O . ASP D 2 328 ? 34.524 -10.692 28.789 1.00 20.97 327 ASP M O 1
ATOM 10888 N N . LYS D 2 329 ? 35.445 -12.532 29.693 1.00 18.30 328 LYS M N 1
ATOM 10889 C CA . LYS D 2 329 ? 36.147 -12.958 28.483 1.00 19.86 328 LYS M CA 1
ATOM 10890 C C . LYS D 2 329 ? 35.439 -14.188 27.927 1.00 17.41 328 LYS M C 1
ATOM 10891 O O . LYS D 2 329 ? 35.073 -15.085 28.698 1.00 17.17 328 LYS M O 1
ATOM 10897 N N . PRO D 2 330 ? 35.222 -14.240 26.599 1.00 16.90 329 PRO M N 1
ATOM 10898 C CA . PRO D 2 330 ? 34.771 -15.500 25.997 1.00 15.49 329 PRO M CA 1
ATOM 10899 C C . PRO D 2 330 ? 35.922 -16.497 26.091 1.00 16.33 329 PRO M C 1
ATOM 10900 O O . PRO D 2 330 ? 37.082 -16.135 25.829 1.00 16.24 329 PRO M O 1
ATOM 10904 N N . CYS D 2 331 ? 35.610 -17.712 26.521 1.00 14.58 330 CYS M N 1
ATOM 10905 C CA . CYS D 2 331 ? 36.584 -18.800 26.609 1.00 15.64 330 CYS M CA 1
ATOM 10906 C C . CYS D 2 331 ? 36.028 -20.037 25.951 1.00 14.89 330 CYS M C 1
ATOM 10907 O O . CYS D 2 331 ? 34.846 -20.339 26.098 1.00 15.38 330 CYS M O 1
ATOM 10910 N N . GLU D 2 332 ? 36.878 -20.767 25.234 1.00 14.90 331 GLU M N 1
ATOM 10911 C CA . GLU D 2 332 ? 36.429 -22.026 24.657 1.00 16.14 331 GLU M CA 1
ATOM 10912 C C . GLU D 2 332 ? 36.862 -23.196 25.517 1.00 14.68 331 GLU M C 1
ATOM 10913 O O . GLU D 2 332 ? 37.725 -23.063 26.397 1.00 14.58 331 GLU M O 1
ATOM 10919 N N . VAL D 2 333 ? 36.210 -24.329 25.284 1.00 14.22 332 VAL M N 1
ATOM 10920 C CA . VAL D 2 333 ? 36.369 -25.509 26.111 1.00 13.08 332 VAL M CA 1
ATOM 10921 C C . VAL D 2 333 ? 36.490 -26.715 25.200 1.00 12.87 332 VAL M C 1
ATOM 10922 O O . VAL D 2 333 ? 36.221 -26.630 23.990 1.00 12.86 332 VAL M O 1
ATOM 10926 N N . GLY D 2 334 ? 36.895 -27.834 25.788 1.00 13.65 333 GLY M N 1
ATOM 10927 C CA . GLY D 2 334 ? 36.971 -29.094 25.069 1.00 13.08 333 GLY M CA 1
ATOM 10928 C C . GLY D 2 334 ? 38.384 -29.642 25.129 1.00 13.50 333 GLY M C 1
ATOM 10929 O O . GLY D 2 334 ? 39.214 -29.151 25.913 1.00 14.83 333 GLY M O 1
ATOM 10930 N N . PRO D 2 335 ? 38.682 -30.642 24.296 1.00 14.29 334 PRO M N 1
ATOM 10931 C CA . PRO D 2 335 ? 40.024 -31.225 24.367 1.00 14.30 334 PRO M CA 1
ATOM 10932 C C . PRO D 2 335 ? 41.154 -30.201 24.196 1.00 13.92 334 PRO M C 1
ATOM 10933 O O . PRO D 2 335 ? 42.113 -30.229 24.975 1.00 16.34 334 PRO M O 1
ATOM 10937 N N . LEU D 2 336 ? 41.030 -29.270 23.249 1.00 14.12 335 LEU M N 1
ATOM 10938 C CA . LEU D 2 336 ? 42.047 -28.214 23.100 1.00 14.53 335 LEU M CA 1
ATOM 10939 C C . LEU D 2 336 ? 42.293 -27.468 24.416 1.00 16.27 335 LEU M C 1
ATOM 10940 O O . LEU D 2 336 ? 43.449 -27.270 24.822 1.00 16.92 335 LEU M O 1
ATOM 10945 N N . ALA D 2 337 ? 41.212 -27.064 25.076 1.00 16.54 336 ALA M N 1
ATOM 10946 C CA . ALA D 2 337 ? 41.310 -26.374 26.382 1.00 15.52 336 ALA M CA 1
ATOM 10947 C C . ALA D 2 337 ? 42.034 -27.232 27.421 1.00 16.36 336 ALA M C 1
ATOM 10948 O O . ALA D 2 337 ? 42.983 -26.774 28.059 1.00 16.76 336 ALA M O 1
ATOM 10950 N N . ARG D 2 338 ? 41.574 -28.469 27.599 1.00 15.72 337 ARG M N 1
ATOM 10951 C CA . ARG D 2 338 ? 42.121 -29.325 28.636 1.00 15.00 337 ARG M CA 1
ATOM 10952 C C . ARG D 2 338 ? 43.577 -29.650 28.360 1.00 16.72 337 ARG M C 1
ATOM 10953 O O . ARG D 2 338 ? 44.406 -29.623 29.286 1.00 17.18 337 ARG M O 1
ATOM 10961 N N . MET D 2 339 ? 43.877 -29.949 27.094 1.00 17.53 338 MET M N 1
ATOM 10962 C CA . MET D 2 339 ? 45.232 -30.340 26.696 1.00 18.30 338 MET M CA 1
ATOM 10963 C C . MET D 2 339 ? 46.190 -29.151 26.773 1.00 17.85 338 MET M C 1
ATOM 10964 O O . MET D 2 339 ? 47.359 -29.297 27.168 1.00 19.96 338 MET M O 1
ATOM 10969 N N . TRP D 2 340 ? 45.703 -27.969 26.400 1.00 17.82 339 TRP M N 1
ATOM 10970 C CA . TRP D 2 340 ? 46.518 -26.764 26.556 1.00 18.32 339 TRP M CA 1
ATOM 10971 C C . TRP D 2 340 ? 46.796 -26.456 28.031 1.00 19.21 339 TRP M C 1
ATOM 10972 O O . TRP D 2 340 ? 47.934 -26.143 28.415 1.00 20.26 339 TRP M O 1
ATOM 10983 N N . VAL D 2 341 ? 45.764 -26.541 28.863 1.00 18.72 340 VAL M N 1
ATOM 10984 C CA . VAL D 2 341 ? 45.914 -26.241 30.293 1.00 17.93 340 VAL M CA 1
ATOM 10985 C C . VAL D 2 341 ? 46.836 -27.248 30.996 1.00 19.43 340 VAL M C 1
ATOM 10986 O O . VAL D 2 341 ? 47.748 -26.852 31.751 1.00 18.49 340 VAL M O 1
ATOM 10990 N N . GLN D 2 342 ? 46.608 -28.540 30.737 1.00 20.34 341 GLN M N 1
ATOM 10991 C CA . GLN D 2 342 ? 47.420 -29.601 31.353 1.00 21.06 341 GLN M CA 1
ATOM 10992 C C . GLN D 2 342 ? 48.827 -29.698 30.747 1.00 21.21 341 GLN M C 1
ATOM 10993 O O . GLN D 2 342 ? 49.804 -30.012 31.451 1.00 23.23 341 GLN M O 1
ATOM 10999 N N . ASN D 2 343 ? 48.917 -29.421 29.453 1.00 20.68 342 ASN M N 1
ATOM 11000 C CA . ASN D 2 343 ? 50.156 -29.539 28.689 1.00 20.88 342 ASN M CA 1
ATOM 11001 C C . ASN D 2 343 ? 50.869 -30.886 28.863 1.00 21.48 342 ASN M C 1
ATOM 11002 O O . ASN D 2 343 ? 52.048 -30.928 29.261 1.00 21.59 342 ASN M O 1
ATOM 11007 N N . PRO D 2 344 ? 50.167 -31.986 28.556 1.00 20.82 343 PRO M N 1
ATOM 11008 C CA . PRO D 2 344 ? 50.765 -33.296 28.769 1.00 20.68 343 PRO M CA 1
ATOM 11009 C C . PRO D 2 344 ? 51.722 -33.660 27.646 1.00 20.53 343 PRO M C 1
ATOM 11010 O O . PRO D 2 344 ? 51.752 -32.998 26.599 1.00 22.25 343 PRO M O 1
ATOM 11014 N N . GLU D 2 345 ? 52.499 -34.717 27.862 1.00 20.91 344 GLU M N 1
ATOM 11015 C CA . GLU D 2 345 ? 53.358 -35.224 26.811 1.00 22.10 344 GLU M CA 1
ATOM 11016 C C . GLU D 2 345 ? 52.489 -35.820 25.709 1.00 21.42 344 GLU M C 1
ATOM 11017 O O . GLU D 2 345 ? 51.488 -36.496 25.986 1.00 22.76 344 GLU M O 1
ATOM 11023 N N . LEU D 2 346 ? 52.877 -35.556 24.465 1.00 21.17 345 LEU M N 1
ATOM 11024 C CA . LEU D 2 346 ? 52.209 -36.125 23.300 1.00 21.82 345 LEU M CA 1
ATOM 11025 C C . LEU D 2 346 ? 52.399 -37.649 23.235 1.00 21.55 345 LEU M C 1
ATOM 11026 O O . LEU D 2 346 ? 53.366 -38.198 23.796 1.00 23.23 345 LEU M O 1
ATOM 11031 N N . SER D 2 347 ? 51.465 -38.324 22.571 1.00 21.06 346 SER M N 1
ATOM 11032 C CA . SER D 2 347 ? 51.588 -39.762 22.295 1.00 21.26 346 SER M CA 1
ATOM 11033 C C . SER D 2 347 ? 52.888 -40.059 21.544 1.00 22.19 346 SER M C 1
ATOM 11034 O O . SER D 2 347 ? 53.385 -39.201 20.811 1.00 23.35 346 SER M O 1
ATOM 11037 N N . PRO D 2 348 ? 53.424 -41.283 21.689 1.00 24.08 347 PRO M N 1
ATOM 11038 C CA . PRO D 2 348 ? 54.602 -41.621 20.877 1.00 24.89 347 PRO M CA 1
ATOM 11039 C C . PRO D 2 348 ? 54.320 -41.501 19.377 1.00 24.40 347 PRO M C 1
ATOM 11040 O O . PRO D 2 348 ? 55.192 -41.066 18.619 1.00 25.19 347 PRO M O 1
ATOM 11044 N N . VAL D 2 349 ? 53.103 -41.851 18.960 1.00 23.25 348 VAL M N 1
ATOM 11045 C CA . VAL D 2 349 ? 52.717 -41.770 17.551 1.00 23.79 348 VAL M CA 1
ATOM 11046 C C . VAL D 2 349 ? 52.724 -40.322 17.073 1.00 23.93 348 VAL M C 1
ATOM 11047 O O . VAL D 2 349 ? 53.213 -40.013 15.977 1.00 23.76 348 VAL M O 1
ATOM 11051 N N . GLY D 2 350 ? 52.185 -39.432 17.903 1.00 24.53 349 GLY M N 1
ATOM 11052 C CA . GLY D 2 350 ? 52.146 -38.010 17.578 1.00 23.62 349 GLY M CA 1
ATOM 11053 C C . GLY D 2 350 ? 53.546 -37.440 17.440 1.00 23.71 349 GLY M C 1
ATOM 11054 O O . GLY D 2 350 ? 53.865 -36.783 16.451 1.00 26.26 349 GLY M O 1
ATOM 11055 N N . GLN D 2 351 ? 54.389 -37.705 18.429 1.00 22.84 350 GLN M N 1
ATOM 11056 C CA . GLN D 2 351 ? 55.786 -37.255 18.368 1.00 24.39 350 GLN M CA 1
ATOM 11057 C C . GLN D 2 351 ? 56.469 -37.734 17.090 1.00 25.36 350 GLN M C 1
ATOM 11058 O O . GLN D 2 351 ? 57.132 -36.955 16.394 1.00 25.97 350 GLN M O 1
ATOM 11064 N N . LYS D 2 352 ? 56.284 -39.018 16.780 1.00 25.48 351 LYS M N 1
ATOM 11065 C CA . LYS D 2 352 ? 56.853 -39.646 15.586 1.00 27.25 351 LYS M CA 1
ATOM 11066 C C . LYS D 2 352 ? 56.336 -39.034 14.281 1.00 26.64 351 LYS M C 1
ATOM 11067 O O . LYS D 2 352 ? 57.118 -38.691 13.396 1.00 26.57 351 LYS M O 1
ATOM 11073 N N . LEU D 2 353 ? 55.016 -38.892 14.162 1.00 25.28 352 LEU M N 1
ATOM 11074 C CA . LEU D 2 353 ? 54.436 -38.424 12.905 1.00 24.03 352 LEU M CA 1
ATOM 11075 C C . LEU D 2 353 ? 54.579 -36.917 12.702 1.00 25.03 352 LEU M C 1
ATOM 11076 O O . LEU D 2 353 ? 54.651 -36.452 11.564 1.00 24.79 352 LEU M O 1
ATOM 11081 N N . LEU D 2 354 ? 54.628 -36.153 13.792 1.00 24.79 353 LEU M N 1
ATOM 11082 C CA . LEU D 2 354 ? 54.919 -34.718 13.670 1.00 25.45 353 LEU M CA 1
ATOM 11083 C C . LEU D 2 354 ? 56.307 -34.527 13.036 1.00 27.31 353 LEU M C 1
ATOM 11084 O O . LEU D 2 354 ? 56.493 -33.675 12.158 1.00 26.09 353 LEU M O 1
ATOM 11089 N N . LYS D 2 355 ? 57.264 -35.355 13.453 1.00 27.60 354 LYS M N 1
ATOM 11090 C CA . LYS D 2 355 ? 58.611 -35.317 12.869 1.00 29.64 354 LYS M CA 1
ATOM 11091 C C . LYS D 2 355 ? 58.613 -35.764 11.402 1.00 30.09 354 LYS M C 1
ATOM 11092 O O . LYS D 2 355 ? 59.066 -35.023 10.529 1.00 30.36 354 LYS M O 1
ATOM 11098 N N . GLU D 2 356 ? 58.065 -36.954 11.145 1.00 29.56 355 GLU M N 1
ATOM 11099 C CA A GLU D 2 356 ? 58.109 -37.564 9.816 0.60 30.11 355 GLU M CA 1
ATOM 11100 C CA B GLU D 2 356 ? 58.091 -37.583 9.819 0.40 29.88 355 GLU M CA 1
ATOM 11101 C C . GLU D 2 356 ? 57.263 -36.843 8.766 1.00 29.72 355 GLU M C 1
ATOM 11102 O O . GLU D 2 356 ? 57.692 -36.692 7.618 1.00 30.44 355 GLU M O 1
ATOM 11113 N N . LEU D 2 357 ? 56.066 -36.391 9.148 1.00 28.82 356 LEU M N 1
ATOM 11114 C CA . LEU D 2 357 ? 55.147 -35.806 8.165 1.00 27.67 356 LEU M CA 1
ATOM 11115 C C . LEU D 2 357 ? 55.155 -34.276 8.067 1.00 28.46 356 LEU M C 1
ATOM 11116 O O . LEU D 2 357 ? 54.723 -33.722 7.052 1.00 30.34 356 LEU M O 1
ATOM 11121 N N . TYR D 2 358 ? 55.636 -33.606 9.115 1.00 28.02 357 TYR M N 1
ATOM 11122 C CA . TYR D 2 358 ? 55.589 -32.145 9.207 1.00 29.26 357 TYR M CA 1
ATOM 11123 C C . TYR D 2 358 ? 56.971 -31.534 9.420 1.00 31.18 357 TYR M C 1
ATOM 11124 O O . TYR D 2 358 ? 57.155 -30.339 9.200 1.00 32.72 357 TYR M O 1
ATOM 11133 N N . GLY D 2 359 ? 57.918 -32.345 9.886 1.00 31.14 358 GLY M N 1
ATOM 11134 C CA . GLY D 2 359 ? 59.253 -31.859 10.237 1.00 33.28 358 GLY M CA 1
ATOM 11135 C C . GLY D 2 359 ? 59.243 -31.067 11.532 1.00 35.35 358 GLY M C 1
ATOM 11136 O O . GLY D 2 359 ? 60.082 -30.183 11.737 1.00 36.42 358 GLY M O 1
ATOM 11137 N N . ILE D 2 360 ? 58.290 -31.389 12.405 1.00 34.61 359 ILE M N 1
ATOM 11138 C CA . ILE D 2 360 ? 58.125 -30.704 13.684 1.00 34.20 359 ILE M CA 1
ATOM 11139 C C . ILE D 2 360 ? 58.630 -31.560 14.841 1.00 34.82 359 ILE M C 1
ATOM 11140 O O . ILE D 2 360 ? 58.243 -32.731 14.985 1.00 33.75 359 ILE M O 1
ATOM 11145 N N . GLU D 2 361 ? 59.489 -30.956 15.660 1.00 34.16 360 GLU M N 1
ATOM 11146 C CA . GLU D 2 361 ? 59.989 -31.559 16.889 1.00 34.96 360 GLU M CA 1
ATOM 11147 C C . GLU D 2 361 ? 59.089 -31.112 18.044 1.00 33.89 360 GLU M C 1
ATOM 11148 O O . GLU D 2 361 ? 59.115 -29.945 18.461 1.00 34.09 360 GLU M O 1
ATOM 11154 N N . ALA D 2 362 ? 58.273 -32.036 18.543 1.00 31.83 361 ALA M N 1
ATOM 11155 C CA . ALA D 2 362 ? 57.332 -31.727 19.608 1.00 30.75 361 ALA M CA 1
ATOM 11156 C C . ALA D 2 362 ? 57.327 -32.826 20.669 1.00 29.62 361 ALA M C 1
ATOM 11157 O O . ALA D 2 362 ? 57.378 -34.015 20.345 1.00 30.96 361 ALA M O 1
ATOM 11159 N N . LYS D 2 363 ? 57.278 -32.423 21.933 1.00 28.89 362 LYS M N 1
ATOM 11160 C CA . LYS D 2 363 ? 57.257 -33.375 23.041 1.00 27.40 362 LYS M CA 1
ATOM 11161 C C . LYS D 2 363 ? 55.975 -33.246 23.855 1.00 27.09 362 LYS M C 1
ATOM 11162 O O . LYS D 2 363 ? 55.303 -34.250 24.123 1.00 27.05 362 LYS M O 1
ATOM 11168 N N . ASN D 2 364 ? 55.654 -32.012 24.249 1.00 26.49 363 ASN M N 1
ATOM 11169 C CA . ASN D 2 364 ? 54.424 -31.707 24.978 1.00 25.61 363 ASN M CA 1
ATOM 11170 C C . ASN D 2 364 ? 53.429 -30.973 24.105 1.00 24.67 363 ASN M C 1
ATOM 11171 O O . ASN D 2 364 ? 53.796 -30.427 23.061 1.00 24.21 363 ASN M O 1
ATOM 11176 N N . PHE D 2 365 ? 52.170 -30.952 24.540 1.00 22.91 364 PHE M N 1
ATOM 11177 C CA . PHE D 2 365 ? 51.105 -30.397 23.712 1.00 22.08 364 PHE M CA 1
ATOM 11178 C C . PHE D 2 365 ? 51.368 -28.962 23.262 1.00 21.56 364 PHE M C 1
ATOM 11179 O O . PHE D 2 365 ? 51.158 -28.634 22.098 1.00 22.80 364 PHE M O 1
ATOM 11187 N N . ARG D 2 366 ? 51.839 -28.121 24.174 1.00 22.06 365 ARG M N 1
ATOM 11188 C CA . ARG D 2 366 ? 52.070 -26.710 23.842 1.00 22.50 365 ARG M CA 1
ATOM 11189 C C . ARG D 2 366 ? 53.168 -26.478 22.791 1.00 23.38 365 ARG M C 1
ATOM 11190 O O . ARG D 2 366 ? 53.251 -25.383 22.221 1.00 24.35 365 ARG M O 1
ATOM 11198 N N . ASP D 2 367 ? 53.993 -27.496 22.525 1.00 23.59 366 ASP M N 1
ATOM 11199 C CA . ASP D 2 367 ? 54.979 -27.418 21.443 1.00 24.38 366 ASP M CA 1
ATOM 11200 C C . ASP D 2 367 ? 54.336 -27.258 20.070 1.00 24.94 366 ASP M C 1
ATOM 11201 O O . ASP D 2 367 ? 55.017 -26.930 19.093 1.00 26.02 366 ASP M O 1
ATOM 11206 N N . LEU D 2 368 ? 53.026 -27.493 19.989 1.00 24.54 367 LEU M N 1
ATOM 11207 C CA . LEU D 2 368 ? 52.290 -27.232 18.756 1.00 24.68 367 LEU M CA 1
ATOM 11208 C C . LEU D 2 368 ? 52.152 -25.731 18.490 1.00 25.86 367 LEU M C 1
ATOM 11209 O O . LEU D 2 368 ? 51.924 -25.309 17.343 1.00 25.04 367 LEU M O 1
ATOM 11214 N N . GLY D 2 369 ? 52.281 -24.946 19.560 1.00 25.85 368 GLY M N 1
ATOM 11215 C CA . GLY D 2 369 ? 52.170 -23.487 19.492 1.00 26.60 368 GLY M CA 1
ATOM 11216 C C . GLY D 2 369 ? 50.871 -23.059 18.841 1.00 26.37 368 GLY M C 1
ATOM 11217 O O . GLY D 2 369 ? 49.807 -23.569 19.186 1.00 26.35 368 GLY M O 1
ATOM 11218 N N . ASP D 2 370 ? 50.965 -22.150 17.874 1.00 26.98 369 ASP M N 1
ATOM 11219 C CA . ASP D 2 370 ? 49.774 -21.593 17.212 1.00 27.67 369 ASP M CA 1
ATOM 11220 C C . ASP D 2 370 ? 48.928 -22.636 16.483 1.00 25.69 369 ASP M C 1
ATOM 11221 O O . ASP D 2 370 ? 47.715 -22.445 16.306 1.00 25.06 369 ASP M O 1
ATOM 11226 N N . LYS D 2 371 ? 49.558 -23.733 16.067 1.00 24.93 370 LYS M N 1
ATOM 11227 C CA . LYS D 2 371 ? 48.849 -24.762 15.325 1.00 24.74 370 LYS M CA 1
ATOM 11228 C C . LYS D 2 371 ? 47.743 -25.366 16.174 1.00 22.05 370 LYS M C 1
ATOM 11229 O O . LYS D 2 371 ? 46.766 -25.863 15.631 1.00 22.59 370 LYS M O 1
ATOM 11235 N N . ALA D 2 372 ? 47.881 -25.307 17.497 1.00 19.41 371 ALA M N 1
ATOM 11236 C CA . ALA D 2 372 ? 46.868 -25.894 18.390 1.00 19.06 371 ALA M CA 1
ATOM 11237 C C . ALA D 2 372 ? 45.525 -25.181 18.245 1.00 19.15 371 ALA M C 1
ATOM 11238 O O . ALA D 2 372 ? 44.474 -25.808 18.346 1.00 18.75 371 ALA M O 1
ATOM 11240 N N . PHE D 2 373 ? 45.570 -23.873 17.999 1.00 18.61 372 PHE M N 1
ATOM 11241 C CA . PHE D 2 373 ? 44.356 -23.050 17.935 1.00 16.42 372 PHE M CA 1
ATOM 11242 C C . PHE D 2 373 ? 43.898 -22.895 16.501 1.00 16.27 372 PHE M C 1
ATOM 11243 O O . PHE D 2 373 ? 44.061 -21.836 15.896 1.00 17.81 372 PHE M O 1
ATOM 11251 N N . SER D 2 374 ? 43.312 -23.968 15.978 1.00 16.32 373 SER M N 1
ATOM 11252 C CA . SER D 2 374 ? 42.958 -24.061 14.572 1.00 15.75 373 SER M CA 1
ATOM 11253 C C . SER D 2 374 ? 42.012 -25.231 14.381 1.00 14.97 373 SER M C 1
ATOM 11254 O O . SER D 2 374 ? 41.803 -26.044 15.297 1.00 16.14 373 SER M O 1
ATOM 11257 N N . ILE D 2 375 ? 41.449 -25.320 13.184 1.00 15.73 374 ILE M N 1
ATOM 11258 C CA . ILE D 2 375 ? 40.558 -26.422 12.833 1.00 16.51 374 ILE M CA 1
ATOM 11259 C C . ILE D 2 375 ? 41.243 -27.773 13.103 1.00 16.08 374 ILE M C 1
ATOM 11260 O O . ILE D 2 375 ? 40.728 -28.597 13.851 1.00 17.24 374 ILE M O 1
ATOM 11265 N N . MET D 2 376 ? 42.410 -27.991 12.494 1.00 17.39 375 MET M N 1
ATOM 11266 C CA . MET D 2 376 ? 43.112 -29.262 12.669 1.00 17.17 375 MET M CA 1
ATOM 11267 C C . MET D 2 376 ? 43.682 -29.425 14.077 1.00 18.29 375 MET M C 1
ATOM 11268 O O . MET D 2 376 ? 43.757 -30.529 14.605 1.00 17.31 375 MET M O 1
ATOM 11273 N N . GLY D 2 377 ? 44.069 -28.311 14.694 1.00 16.93 376 GLY M N 1
ATOM 11274 C CA . GLY D 2 377 ? 44.516 -28.314 16.086 1.00 17.50 376 GLY M CA 1
ATOM 11275 C C . GLY D 2 377 ? 43.489 -28.925 17.031 1.00 18.32 376 GLY M C 1
ATOM 11276 O O . GLY D 2 377 ? 43.845 -29.681 17.943 1.00 16.67 376 GLY M O 1
ATOM 11277 N N . ARG D 2 378 ? 42.210 -28.606 16.813 1.00 16.89 377 ARG M N 1
ATOM 11278 C CA . ARG D 2 378 ? 41.151 -29.141 17.686 1.00 16.68 377 ARG M CA 1
ATOM 11279 C C . ARG D 2 378 ? 40.958 -30.650 17.507 1.00 16.24 377 ARG M C 1
ATOM 11280 O O . ARG D 2 378 ? 40.747 -31.371 18.489 1.00 16.01 377 ARG M O 1
ATOM 11288 N N . HIS D 2 379 ? 41.080 -31.123 16.266 1.00 16.15 378 HIS M N 1
ATOM 11289 C CA . HIS D 2 379 ? 41.002 -32.566 15.985 1.00 15.58 378 HIS M CA 1
ATOM 11290 C C . HIS D 2 379 ? 42.226 -33.284 16.547 1.00 15.95 378 HIS M C 1
ATOM 11291 O O . HIS D 2 379 ? 42.100 -34.358 17.132 1.00 15.10 378 HIS M O 1
ATOM 11298 N N . VAL D 2 380 ? 43.405 -32.685 16.388 1.00 16.69 379 VAL M N 1
ATOM 11299 C CA . VAL D 2 380 ? 44.612 -33.246 17.009 1.00 16.93 379 VAL M CA 1
ATOM 11300 C C . VAL D 2 380 ? 44.485 -33.330 18.543 1.00 16.67 379 VAL M C 1
ATOM 11301 O O . VAL D 2 380 ? 44.773 -34.372 19.131 1.00 18.23 379 VAL M O 1
ATOM 11305 N N . ALA D 2 381 ? 44.052 -32.243 19.196 1.00 16.36 380 ALA M N 1
ATOM 11306 C CA . ALA D 2 381 ? 43.845 -32.285 20.652 1.00 16.19 380 ALA M CA 1
ATOM 11307 C C . ALA D 2 381 ? 42.906 -33.420 21.056 1.00 14.80 380 ALA M C 1
ATOM 11308 O O . ALA D 2 381 ? 43.136 -34.090 22.068 1.00 16.15 380 ALA M O 1
ATOM 11310 N N . ARG D 2 382 ? 41.834 -33.607 20.283 1.00 14.77 381 ARG M N 1
ATOM 11311 C CA . ARG D 2 382 ? 40.826 -34.631 20.616 1.00 13.66 381 ARG M CA 1
ATOM 11312 C C . ARG D 2 382 ? 41.369 -36.053 20.476 1.00 14.01 381 ARG M C 1
ATOM 11313 O O . ARG D 2 382 ? 41.133 -36.904 21.330 1.00 16.58 381 ARG M O 1
ATOM 11321 N N . ALA D 2 383 ? 42.154 -36.284 19.428 1.00 14.60 382 ALA M N 1
ATOM 11322 C CA . ALA D 2 383 ? 42.776 -37.586 19.234 1.00 15.58 382 ALA M CA 1
ATOM 11323 C C . ALA D 2 383 ? 43.834 -37.851 20.319 1.00 16.04 382 ALA M C 1
ATOM 11324 O O . ALA D 2 383 ? 43.877 -38.944 20.892 1.00 16.30 382 ALA M O 1
ATOM 11326 N N . GLU D 2 384 ? 44.661 -36.847 20.622 1.00 15.54 383 GLU M N 1
ATOM 11327 C CA . GLU D 2 384 ? 45.663 -36.996 21.674 1.00 15.62 383 GLU M CA 1
ATOM 11328 C C . GLU D 2 384 ? 45.024 -37.267 23.031 1.00 15.95 383 GLU M C 1
ATOM 11329 O O . GLU D 2 384 ? 45.482 -38.125 23.796 1.00 18.25 383 GLU M O 1
ATOM 11335 N N . GLU D 2 385 ? 43.936 -36.561 23.318 1.00 15.25 384 GLU M N 1
ATOM 11336 C CA . GLU D 2 385 ? 43.229 -36.793 24.569 1.00 15.58 384 GLU M CA 1
ATOM 11337 C C . GLU D 2 385 ? 42.592 -38.193 24.632 1.00 15.85 384 GLU M C 1
ATOM 11338 O O . GLU D 2 385 ? 42.499 -38.798 25.706 1.00 16.97 384 GLU M O 1
ATOM 11344 N N . THR D 2 386 ? 42.164 -38.711 23.484 1.00 15.35 385 THR M N 1
ATOM 11345 C CA . THR D 2 386 ? 41.632 -40.086 23.446 1.00 15.74 385 THR M CA 1
ATOM 11346 C C . THR D 2 386 ? 42.717 -41.068 23.884 1.00 16.09 385 THR M C 1
ATOM 11347 O O . THR D 2 386 ? 42.479 -41.938 24.729 1.00 15.62 385 THR M O 1
ATOM 11351 N N . TRP D 2 387 ? 43.914 -40.908 23.327 1.00 16.29 386 TRP M N 1
ATOM 11352 C CA . TRP D 2 387 ? 45.058 -41.727 23.721 1.00 16.55 386 TRP M CA 1
ATOM 11353 C C . TRP D 2 387 ? 45.389 -41.537 25.207 1.00 16.85 386 TRP M C 1
ATOM 11354 O O . TRP D 2 387 ? 45.620 -42.506 25.930 1.00 17.17 386 TRP M O 1
ATOM 11365 N N . LEU D 2 388 ? 45.395 -40.281 25.658 1.00 16.80 387 LEU M N 1
ATOM 11366 C CA . LEU D 2 388 ? 45.713 -39.967 27.047 1.00 17.37 387 LEU M CA 1
ATOM 11367 C C . LEU D 2 388 ? 44.704 -40.574 28.023 1.00 17.86 387 LEU M C 1
ATOM 11368 O O . LEU D 2 388 ? 45.080 -41.113 29.071 1.00 19.46 387 LEU M O 1
ATOM 11373 N N . THR D 2 389 ? 43.422 -40.504 27.667 1.00 16.07 388 THR M N 1
ATOM 11374 C CA . THR D 2 389 ? 42.380 -41.124 28.480 1.00 17.70 388 THR M CA 1
ATOM 11375 C C . THR D 2 389 ? 42.524 -42.643 28.503 1.00 17.36 388 THR M C 1
ATOM 11376 O O . THR D 2 389 ? 42.359 -43.264 29.560 1.00 16.37 388 THR M O 1
ATOM 11380 N N . ALA D 2 390 ? 42.847 -43.231 27.350 1.00 17.08 389 ALA M N 1
ATOM 11381 C CA . ALA D 2 390 ? 43.092 -44.668 27.276 1.00 16.02 389 ALA M CA 1
ATOM 11382 C C . ALA D 2 390 ? 44.251 -45.079 28.199 1.00 17.35 389 ALA M C 1
ATOM 11383 O O . ALA D 2 390 ? 44.139 -46.066 28.914 1.00 19.26 389 ALA M O 1
ATOM 11385 N N . VAL D 2 391 ? 45.344 -44.310 28.219 1.00 17.57 390 VAL M N 1
ATOM 11386 C CA . VAL D 2 391 ? 46.428 -44.591 29.187 1.00 18.67 390 VAL M CA 1
ATOM 11387 C C . VAL D 2 391 ? 45.884 -44.601 30.630 1.00 19.89 390 VAL M C 1
ATOM 11388 O O . VAL D 2 391 ? 46.211 -45.505 31.424 1.00 20.68 390 VAL M O 1
ATOM 11392 N N . ALA D 2 392 ? 45.028 -43.625 30.955 1.00 18.52 391 ALA M N 1
ATOM 11393 C CA . ALA D 2 392 ? 44.440 -43.556 32.303 1.00 19.23 391 ALA M CA 1
ATOM 11394 C C . ALA D 2 392 ? 43.510 -44.757 32.589 1.00 18.89 391 ALA M C 1
ATOM 11395 O O . ALA D 2 392 ? 43.528 -45.309 33.688 1.00 17.63 391 ALA M O 1
ATOM 11397 N N . VAL D 2 393 ? 42.687 -45.143 31.609 1.00 17.70 392 VAL M N 1
ATOM 11398 C CA . VAL D 2 393 ? 41.755 -46.258 31.809 1.00 18.03 392 VAL M CA 1
ATOM 11399 C C . VAL D 2 393 ? 42.538 -47.548 32.078 1.00 19.36 392 VAL M C 1
ATOM 11400 O O . VAL D 2 393 ? 42.202 -48.314 32.991 1.00 19.28 392 VAL M O 1
ATOM 11404 N N . GLU D 2 394 ? 43.597 -47.751 31.303 1.00 19.03 393 GLU M N 1
ATOM 11405 C CA . GLU D 2 394 ? 44.504 -48.869 31.496 1.00 19.95 393 GLU M CA 1
ATOM 11406 C C . GLU D 2 394 ? 44.995 -48.929 32.955 1.00 21.11 393 GLU M C 1
ATOM 11407 O O . GLU D 2 394 ? 45.036 -50.004 33.563 1.00 22.44 393 GLU M O 1
ATOM 11413 N N . LYS D 2 395 ? 45.358 -47.765 33.503 1.00 21.36 394 LYS M N 1
ATOM 11414 C CA . LYS D 2 395 ? 45.825 -47.639 34.879 1.00 22.13 394 LYS M CA 1
ATOM 11415 C C . LYS D 2 395 ? 44.692 -47.920 35.879 1.00 22.33 394 LYS M C 1
ATOM 11416 O O . LYS D 2 395 ? 44.877 -48.697 36.836 1.00 23.07 394 LYS M O 1
ATOM 11422 N N . TRP D 2 396 ? 43.520 -47.310 35.661 1.00 19.86 395 TRP M N 1
ATOM 11423 C CA . TRP D 2 396 ? 42.375 -47.515 36.568 1.00 19.19 395 TRP M CA 1
ATOM 11424 C C . TRP D 2 396 ? 41.932 -48.974 36.644 1.00 19.21 395 TRP M C 1
ATOM 11425 O O . TRP D 2 396 ? 41.457 -49.425 37.693 1.00 20.46 395 TRP M O 1
ATOM 11436 N N . LEU D 2 397 ? 42.075 -49.702 35.534 1.00 19.04 396 LEU M N 1
ATOM 11437 C CA . LEU D 2 397 ? 41.734 -51.136 35.505 1.00 20.91 396 LEU M CA 1
ATOM 11438 C C . LEU D 2 397 ? 42.596 -51.959 36.458 1.00 21.41 396 LEU M C 1
ATOM 11439 O O . LEU D 2 397 ? 42.175 -53.024 36.932 1.00 20.61 396 LEU M O 1
ATOM 11444 N N . LYS D 2 398 ? 43.797 -51.467 36.747 1.00 22.87 397 LYS M N 1
ATOM 11445 C CA . LYS D 2 398 ? 44.655 -52.114 37.728 1.00 23.84 397 LYS M CA 1
ATOM 11446 C C . LYS D 2 398 ? 44.359 -51.643 39.151 1.00 23.64 397 LYS M C 1
ATOM 11447 O O . LYS D 2 398 ? 44.616 -52.376 40.110 1.00 26.52 397 LYS M O 1
ATOM 11453 N N . GLN D 2 399 ? 43.822 -50.431 39.299 1.00 23.00 398 GLN M N 1
ATOM 11454 C CA . GLN D 2 399 ? 43.543 -49.865 40.628 1.00 21.77 398 GLN M CA 1
ATOM 11455 C C . GLN D 2 399 ? 42.227 -50.366 41.217 1.00 22.33 398 GLN M C 1
ATOM 11456 O O . GLN D 2 399 ? 42.111 -50.556 42.435 1.00 23.82 398 GLN M O 1
ATOM 11462 N N . VAL D 2 400 ? 41.227 -50.555 40.359 1.00 20.68 399 VAL M N 1
ATOM 11463 C CA . VAL D 2 400 ? 39.890 -50.931 40.833 1.00 20.20 399 VAL M CA 1
ATOM 11464 C C . VAL D 2 400 ? 39.972 -52.267 41.598 1.00 21.57 399 VAL M C 1
ATOM 11465 O O . VAL D 2 400 ? 40.729 -53.164 41.216 1.00 23.91 399 VAL M O 1
ATOM 11469 N N . GLN D 2 401 ? 39.222 -52.371 42.691 1.00 23.01 400 GLN M N 1
ATOM 11470 C CA . GLN D 2 401 ? 39.321 -53.526 43.584 1.00 24.22 400 GLN M CA 1
ATOM 11471 C C . GLN D 2 401 ? 38.046 -54.346 43.577 1.00 24.75 400 GLN M C 1
ATOM 11472 O O . GLN D 2 401 ? 37.012 -53.898 44.109 1.00 24.73 400 GLN M O 1
ATOM 11478 N N . PRO D 2 402 ? 38.103 -55.561 42.997 1.00 24.52 401 PRO M N 1
ATOM 11479 C CA . PRO D 2 402 ? 36.883 -56.368 43.037 1.00 25.48 401 PRO M CA 1
ATOM 11480 C C . PRO D 2 402 ? 36.396 -56.559 44.475 1.00 24.22 401 PRO M C 1
ATOM 11481 O O . PRO D 2 402 ? 37.216 -56.701 45.396 1.00 24.83 401 PRO M O 1
ATOM 11485 N N . GLY D 2 403 ? 35.078 -56.526 44.661 1.00 24.20 402 GLY M N 1
ATOM 11486 C CA . GLY D 2 403 ? 34.466 -56.712 45.972 1.00 24.69 402 GLY M CA 1
ATOM 11487 C C . GLY D 2 403 ? 34.352 -55.499 46.888 1.00 25.10 402 GLY M C 1
ATOM 11488 O O . GLY D 2 403 ? 33.523 -55.507 47.813 1.00 25.19 402 GLY M O 1
ATOM 11489 N N . ALA D 2 404 ? 35.163 -54.462 46.646 1.00 24.11 403 ALA M N 1
ATOM 11490 C CA . ALA D 2 404 ? 35.215 -53.281 47.528 1.00 21.90 403 ALA M CA 1
ATOM 11491 C C . ALA D 2 404 ? 33.997 -52.393 47.358 1.00 20.86 403 ALA M C 1
ATOM 11492 O O . ALA D 2 404 ? 33.637 -52.030 46.236 1.00 22.44 403 ALA M O 1
ATOM 11494 N N . GLU D 2 405 ? 33.366 -52.043 48.475 1.00 22.44 404 GLU M N 1
ATOM 11495 C CA . GLU D 2 405 ? 32.137 -51.245 48.483 1.00 23.11 404 GLU M CA 1
ATOM 11496 C C . GLU D 2 405 ? 32.229 -49.976 47.629 1.00 21.04 404 GLU M C 1
ATOM 11497 O O . GLU D 2 405 ? 33.214 -49.234 47.708 1.00 21.21 404 GLU M O 1
ATOM 11503 N N . THR D 2 406 ? 31.191 -49.747 46.816 1.00 19.34 405 THR M N 1
ATOM 11504 C CA . THR D 2 406 ? 31.134 -48.595 45.911 1.00 20.60 405 THR M CA 1
ATOM 11505 C C . THR D 2 406 ? 30.050 -47.599 46.313 1.00 18.67 405 THR M C 1
ATOM 11506 O O . THR D 2 406 ? 29.996 -46.490 45.767 1.00 19.63 405 THR M O 1
ATOM 11510 N N . TYR D 2 407 ? 29.200 -47.985 47.265 1.00 18.15 406 TYR M N 1
ATOM 11511 C CA . TYR D 2 407 ? 28.047 -47.177 47.648 1.00 19.77 406 TYR M CA 1
ATOM 11512 C C . TYR D 2 407 ? 28.006 -46.875 49.142 1.00 21.46 406 TYR M C 1
ATOM 11513 O O . TYR D 2 407 ? 28.218 -47.762 49.971 1.00 23.11 406 TYR M O 1
ATOM 11522 N N . VAL D 2 408 ? 27.714 -45.615 49.458 1.00 20.48 407 VAL M N 1
ATOM 11523 C CA . VAL D 2 408 ? 27.488 -45.176 50.831 1.00 22.26 407 VAL M CA 1
ATOM 11524 C C . VAL D 2 408 ? 26.083 -44.601 50.921 1.00 23.82 407 VAL M C 1
ATOM 11525 O O . VAL D 2 408 ? 25.709 -43.752 50.108 1.00 24.98 407 VAL M O 1
ATOM 11529 N N . LYS D 2 409 ? 25.328 -45.035 51.930 1.00 24.71 408 LYS M N 1
ATOM 11530 C CA . LYS D 2 409 ? 23.987 -44.506 52.190 1.00 27.38 408 LYS M CA 1
ATOM 11531 C C . LYS D 2 409 ? 24.024 -43.019 52.531 1.00 27.25 408 LYS M C 1
ATOM 11532 O O . LYS D 2 409 ? 25.015 -42.508 53.079 1.00 27.49 408 LYS M O 1
ATOM 11538 N N . SER D 2 410 ? 22.933 -42.331 52.208 1.00 26.09 409 SER M N 1
ATOM 11539 C CA . SER D 2 410 ? 22.779 -40.926 52.553 1.00 26.74 409 SER M CA 1
ATOM 11540 C C . SER D 2 410 ? 21.298 -40.618 52.721 1.00 27.53 409 SER M C 1
ATOM 11541 O O . SER D 2 410 ? 20.431 -41.459 52.417 1.00 29.41 409 SER M O 1
ATOM 11544 N N . GLU D 2 411 ? 21.014 -39.412 53.203 1.00 26.32 410 GLU M N 1
ATOM 11545 C CA . GLU D 2 411 ? 19.645 -38.956 53.406 1.00 27.07 410 GLU M CA 1
ATOM 11546 C C . GLU D 2 411 ? 19.480 -37.648 52.658 1.00 24.81 410 GLU M C 1
ATOM 11547 O O . GLU D 2 411 ? 20.421 -36.855 52.581 1.00 23.99 410 GLU M O 1
ATOM 11558 N N . ILE D 2 412 ? 18.292 -37.426 52.103 1.00 23.58 411 ILE M N 1
ATOM 11559 C CA . ILE D 2 412 ? 17.976 -36.156 51.461 1.00 24.16 411 ILE M CA 1
ATOM 11560 C C . ILE D 2 412 ? 17.902 -35.081 52.553 1.00 22.66 411 ILE M C 1
ATOM 11561 O O . ILE D 2 412 ? 17.072 -35.185 53.470 1.00 24.55 411 ILE M O 1
ATOM 11566 N N . PRO D 2 413 ? 18.759 -34.047 52.467 1.00 22.90 412 PRO M N 1
ATOM 11567 C CA . PRO D 2 413 ? 18.675 -32.974 53.471 1.00 22.21 412 PRO M CA 1
ATOM 11568 C C . PRO D 2 413 ? 17.453 -32.079 53.259 1.00 22.88 412 PRO M C 1
ATOM 11569 O O . PRO D 2 413 ? 16.933 -31.986 52.138 1.00 23.33 412 PRO M O 1
ATOM 11573 N N . ASP D 2 414 ? 16.994 -31.419 54.326 1.00 22.74 413 ASP M N 1
ATOM 11574 C CA . ASP D 2 414 ? 15.855 -30.532 54.178 1.00 23.92 413 ASP M CA 1
ATOM 11575 C C . ASP D 2 414 ? 16.225 -29.334 53.296 1.00 23.35 413 ASP M C 1
ATOM 11576 O O . ASP D 2 414 ? 15.466 -28.937 52.400 1.00 25.48 413 ASP M O 1
ATOM 11581 N N . ALA D 2 415 ? 17.395 -28.760 53.556 1.00 23.37 414 ALA M N 1
ATOM 11582 C CA . ALA D 2 415 ? 17.865 -27.618 52.781 1.00 21.73 414 ALA M CA 1
ATOM 11583 C C . ALA D 2 415 ? 19.368 -27.673 52.637 1.00 22.76 414 ALA M C 1
ATOM 11584 O O . ALA D 2 415 ? 20.087 -27.897 53.615 1.00 23.36 414 ALA M O 1
ATOM 11586 N N . ALA D 2 416 ? 19.848 -27.485 51.411 1.00 21.79 415 ALA M N 1
ATOM 11587 C CA . ALA D 2 416 ? 21.279 -27.579 51.132 1.00 22.00 415 ALA M CA 1
ATOM 11588 C C . ALA D 2 416 ? 21.576 -27.090 49.731 1.00 20.80 415 ALA M C 1
ATOM 11589 O O . ALA D 2 416 ? 20.670 -26.928 48.921 1.00 21.05 415 ALA M O 1
ATOM 11591 N N . GLU D 2 417 ? 22.855 -26.842 49.473 1.00 19.98 416 GLU M N 1
ATOM 11592 C CA A GLU D 2 417 ? 23.353 -26.511 48.137 0.70 21.16 416 GLU M CA 1
ATOM 11593 C CA B GLU D 2 417 ? 23.310 -26.570 48.121 0.30 20.42 416 GLU M CA 1
ATOM 11594 C C . GLU D 2 417 ? 24.534 -27.415 47.811 1.00 20.22 416 GLU M C 1
ATOM 11595 O O . GLU D 2 417 ? 25.294 -27.798 48.706 1.00 21.61 416 GLU M O 1
ATOM 11606 N N . GLY D 2 418 ? 24.710 -27.743 46.534 1.00 19.73 417 GLY M N 1
ATOM 11607 C CA . GLY D 2 418 ? 25.895 -28.481 46.125 1.00 18.65 417 GLY M CA 1
ATOM 11608 C C . GLY D 2 418 ? 26.207 -28.227 44.677 1.00 18.27 417 GLY M C 1
ATOM 11609 O O . GLY D 2 418 ? 25.316 -27.914 43.882 1.00 16.87 417 GLY M O 1
ATOM 11610 N N . THR D 2 419 ? 27.479 -28.345 44.336 1.00 15.95 418 THR M N 1
ATOM 11611 C CA . THR D 2 419 ? 27.911 -28.164 42.956 1.00 15.71 418 THR M CA 1
ATOM 11612 C C . THR D 2 419 ? 28.818 -29.308 42.557 1.00 17.18 418 THR M C 1
ATOM 11613 O O . THR D 2 419 ? 29.717 -29.691 43.304 1.00 18.32 418 THR M O 1
ATOM 11617 N N . GLY D 2 420 ? 28.559 -29.858 41.374 1.00 16.01 419 GLY M N 1
ATOM 11618 C CA . GLY D 2 420 ? 29.424 -30.876 40.773 1.00 15.51 419 GLY M CA 1
ATOM 11619 C C . GLY D 2 420 ? 30.167 -30.281 39.598 1.00 16.12 419 GLY M C 1
ATOM 11620 O O . GLY D 2 420 ? 29.550 -29.677 38.706 1.00 16.19 419 GLY M O 1
ATOM 11621 N N . PHE D 2 421 ? 31.490 -30.447 39.597 1.00 14.65 420 PHE M N 1
ATOM 11622 C CA . PHE D 2 421 ? 32.361 -29.963 38.523 1.00 15.19 420 PHE M CA 1
ATOM 11623 C C . PHE D 2 421 ? 32.983 -31.164 37.819 1.00 16.15 420 PHE M C 1
ATOM 11624 O O . PHE D 2 421 ? 33.447 -32.106 38.483 1.00 18.49 420 PHE M O 1
ATOM 11632 N N . THR D 2 422 ? 33.008 -31.127 36.491 1.00 15.49 421 THR M N 1
ATOM 11633 C CA . THR D 2 422 ? 33.711 -32.137 35.696 1.00 15.76 421 THR M CA 1
ATOM 11634 C C . THR D 2 422 ? 34.028 -31.549 34.327 1.00 16.70 421 THR M C 1
ATOM 11635 O O . THR D 2 422 ? 33.820 -30.352 34.111 1.00 16.23 421 THR M O 1
ATOM 11639 N N . GLU D 2 423 ? 34.561 -32.374 33.432 1.00 15.95 422 GLU M N 1
ATOM 11640 C CA . GLU D 2 423 ? 34.672 -32.024 32.020 1.00 16.80 422 GLU M CA 1
ATOM 11641 C C . GLU D 2 423 ? 33.931 -33.068 31.199 1.00 16.23 422 GLU M C 1
ATOM 11642 O O . GLU D 2 423 ? 34.269 -34.254 31.237 1.00 17.25 422 GLU M O 1
ATOM 11648 N N . ALA D 2 424 ? 32.901 -32.638 30.482 1.00 14.65 423 ALA M N 1
ATOM 11649 C CA . ALA D 2 424 ? 32.286 -33.500 29.469 1.00 13.97 423 ALA M CA 1
ATOM 11650 C C . ALA D 2 424 ? 33.296 -33.638 28.338 1.00 14.06 423 ALA M C 1
ATOM 11651 O O . ALA D 2 424 ? 34.228 -32.823 28.236 1.00 13.54 423 ALA M O 1
ATOM 11653 N N . PRO D 2 425 ? 33.143 -34.665 27.489 1.00 12.39 424 PRO M N 1
ATOM 11654 C CA . PRO D 2 425 ? 34.023 -34.806 26.308 1.00 13.03 424 PRO M CA 1
ATOM 11655 C C . PRO D 2 425 ? 34.154 -33.513 25.475 1.00 12.75 424 PRO M C 1
ATOM 11656 O O . PRO D 2 425 ? 35.212 -33.233 24.910 1.00 13.48 424 PRO M O 1
ATOM 11660 N N . ARG D 2 426 ? 33.107 -32.700 25.457 1.00 12.15 425 ARG M N 1
ATOM 11661 C CA . ARG D 2 426 ? 33.151 -31.449 24.717 1.00 13.21 425 ARG M CA 1
ATOM 11662 C C . ARG D 2 426 ? 33.632 -30.227 25.504 1.00 13.00 425 ARG M C 1
ATOM 11663 O O . ARG D 2 426 ? 33.804 -29.145 24.920 1.00 15.21 425 ARG M O 1
ATOM 11671 N N . GLY D 2 427 ? 33.850 -30.394 26.810 1.00 13.55 426 GLY M N 1
ATOM 11672 C CA . GLY D 2 427 ? 34.382 -29.300 27.642 1.00 14.93 426 GLY M CA 1
ATOM 11673 C C . GLY D 2 427 ? 33.785 -29.178 29.031 1.00 14.75 426 GLY M C 1
ATOM 11674 O O . GLY D 2 427 ? 32.990 -30.021 29.485 1.00 14.31 426 GLY M O 1
ATOM 11675 N N . ALA D 2 428 ? 34.140 -28.082 29.683 1.00 14.29 427 ALA M N 1
ATOM 11676 C CA . ALA D 2 428 ? 33.813 -27.800 31.076 1.00 14.97 427 ALA M CA 1
ATOM 11677 C C . ALA D 2 428 ? 32.325 -27.920 31.390 1.00 15.09 427 ALA M C 1
ATOM 11678 O O . ALA D 2 428 ? 31.489 -27.357 30.686 1.00 16.08 427 ALA M O 1
ATOM 11680 N N . LEU D 2 429 ? 32.004 -28.629 32.469 1.00 13.14 428 LEU M N 1
ATOM 11681 C CA . LEU D 2 429 ? 30.614 -28.861 32.860 1.00 13.54 428 LEU M CA 1
ATOM 11682 C C . LEU D 2 429 ? 30.442 -28.730 34.362 1.00 13.99 428 LEU M C 1
ATOM 11683 O O . LEU D 2 429 ? 31.217 -29.309 35.127 1.00 15.53 428 LEU M O 1
ATOM 11688 N N . LEU D 2 430 ? 29.415 -27.989 34.788 1.00 13.65 429 LEU M N 1
ATOM 11689 C CA . LEU D 2 430 ? 29.037 -27.999 36.195 1.00 13.25 429 LEU M CA 1
ATOM 11690 C C . LEU D 2 430 ? 27.534 -28.080 36.319 1.00 14.78 429 LEU M C 1
ATOM 11691 O O . LEU D 2 430 ? 26.811 -27.615 35.415 1.00 13.58 429 LEU M O 1
ATOM 11696 N N . HIS D 2 431 ? 27.078 -28.698 37.418 1.00 14.64 430 HIS M N 1
ATOM 11697 C CA . HIS D 2 431 ? 25.675 -28.690 37.813 1.00 14.74 430 HIS M CA 1
ATOM 11698 C C . HIS D 2 431 ? 25.597 -28.090 39.209 1.00 14.38 430 HIS M C 1
ATOM 11699 O O . HIS D 2 431 ? 26.319 -28.508 40.128 1.00 15.92 430 HIS M O 1
ATOM 11706 N N . TYR D 2 432 ? 24.717 -27.115 39.364 1.00 13.28 431 TYR M N 1
ATOM 11707 C CA . TYR D 2 432 ? 24.461 -26.492 40.644 1.00 13.90 431 TYR M CA 1
ATOM 11708 C C . TYR D 2 432 ? 23.079 -26.909 41.128 1.00 15.20 431 TYR M C 1
ATOM 11709 O O . TYR D 2 432 ? 22.089 -26.779 40.400 1.00 17.23 431 TYR M O 1
ATOM 11718 N N . LEU D 2 433 ? 23.021 -27.386 42.369 1.00 14.89 432 LEU M N 1
ATOM 11719 C CA . LEU D 2 433 ? 21.795 -27.896 42.950 1.00 16.89 432 LEU M CA 1
ATOM 11720 C C . LEU D 2 433 ? 21.484 -27.184 44.263 1.00 17.04 432 LEU M C 1
ATOM 11721 O O . LEU D 2 433 ? 22.330 -27.140 45.162 1.00 19.02 432 LEU M O 1
ATOM 11726 N N . LYS D 2 434 ? 20.279 -26.629 44.355 1.00 17.13 433 LYS M N 1
ATOM 11727 C CA . LYS D 2 434 ? 19.792 -26.061 45.610 1.00 16.99 433 LYS M CA 1
ATOM 11728 C C . LYS D 2 434 ? 18.520 -26.805 46.023 1.00 18.91 433 LYS M C 1
ATOM 11729 O O . LYS D 2 434 ? 17.581 -26.970 45.230 1.00 18.30 433 LYS M O 1
ATOM 11735 N N . ILE D 2 435 ? 18.497 -27.242 47.279 1.00 19.97 434 ILE M N 1
ATOM 11736 C CA . ILE D 2 435 ? 17.417 -28.047 47.834 1.00 19.71 434 ILE M CA 1
ATOM 11737 C C . ILE D 2 435 ? 16.682 -27.245 48.906 1.00 20.02 434 ILE M C 1
ATOM 11738 O O . ILE D 2 435 ? 17.319 -26.622 49.747 1.00 20.98 434 ILE M O 1
ATOM 11743 N N . LYS D 2 436 ? 15.352 -27.271 48.859 1.00 20.10 435 LYS M N 1
ATOM 11744 C CA . LYS D 2 436 ? 14.496 -26.670 49.893 1.00 21.15 435 LYS M CA 1
ATOM 11745 C C . LYS D 2 436 ? 13.320 -27.607 50.124 1.00 20.79 435 LYS M C 1
ATOM 11746 O O . LYS D 2 436 ? 12.712 -28.093 49.163 1.00 20.80 435 LYS M O 1
ATOM 11752 N N . ASP D 2 437 ? 13.001 -27.871 51.392 1.00 22.13 436 ASP M N 1
ATOM 11753 C CA . ASP D 2 437 ? 11.914 -28.776 51.760 1.00 22.12 436 ASP M CA 1
ATOM 11754 C C . ASP D 2 437 ? 12.101 -30.154 51.090 1.00 22.42 436 ASP M C 1
ATOM 11755 O O . ASP D 2 437 ? 11.139 -30.777 50.610 1.00 22.11 436 ASP M O 1
ATOM 11764 N N . LYS D 2 438 ? 13.357 -30.605 51.065 1.00 20.87 437 LYS M N 1
ATOM 11765 C CA . LYS D 2 438 ? 13.747 -31.912 50.501 1.00 22.07 437 LYS M CA 1
ATOM 11766 C C . LYS D 2 438 ? 13.478 -32.046 49.014 1.00 20.47 437 LYS M C 1
ATOM 11767 O O . LYS D 2 438 ? 13.494 -33.153 48.487 1.00 20.81 437 LYS M O 1
ATOM 11773 N N . LYS D 2 439 ? 13.252 -30.923 48.340 1.00 18.88 438 LYS M N 1
ATOM 11774 C CA A LYS D 2 439 ? 12.970 -30.936 46.903 0.50 17.83 438 LYS M CA 1
ATOM 11775 C CA B LYS D 2 439 ? 12.966 -30.934 46.904 0.50 18.19 438 LYS M CA 1
ATOM 11776 C C . LYS D 2 439 ? 13.907 -29.980 46.152 1.00 17.31 438 LYS M C 1
ATOM 11777 O O . LYS D 2 439 ? 14.523 -29.094 46.754 1.00 19.22 438 LYS M O 1
ATOM 11788 N N . ILE D 2 440 ? 14.030 -30.158 44.831 1.00 16.14 439 ILE M N 1
ATOM 11789 C CA . ILE D 2 440 ? 14.854 -29.245 44.031 1.00 14.88 439 ILE M CA 1
ATOM 11790 C C . ILE D 2 440 ? 14.218 -27.851 43.978 1.00 17.09 439 ILE M C 1
ATOM 11791 O O . ILE D 2 440 ? 13.101 -27.694 43.464 1.00 18.39 439 ILE M O 1
ATOM 11796 N N . GLU D 2 441 ? 14.940 -26.860 44.513 1.00 18.03 440 GLU M N 1
ATOM 11797 C CA . GLU D 2 441 ? 14.494 -25.452 44.491 1.00 18.03 440 GLU M CA 1
ATOM 11798 C C . GLU D 2 441 ? 15.001 -24.721 43.242 1.00 18.12 440 GLU M C 1
ATOM 11799 O O . GLU D 2 441 ? 14.260 -23.956 42.607 1.00 19.60 440 GLU M O 1
ATOM 11809 N N . ASN D 2 442 ? 16.275 -24.936 42.922 1.00 16.89 441 ASN M N 1
ATOM 11810 C CA . ASN D 2 442 ? 16.894 -24.439 41.698 1.00 17.80 441 ASN M CA 1
ATOM 11811 C C . ASN D 2 442 ? 17.910 -25.472 41.259 1.00 17.48 441 ASN M C 1
ATOM 11812 O O . ASN D 2 442 ? 18.574 -26.100 42.089 1.00 18.35 441 ASN M O 1
ATOM 11817 N N . TYR D 2 443 ? 18.028 -25.638 39.949 1.00 16.47 442 TYR M N 1
ATOM 11818 C CA . TYR D 2 443 ? 19.045 -26.493 39.361 1.00 16.30 442 TYR M CA 1
ATOM 11819 C C . TYR D 2 443 ? 19.573 -25.726 38.173 1.00 17.19 442 TYR M C 1
ATOM 11820 O O . TYR D 2 443 ? 18.792 -25.313 37.320 1.00 18.60 442 TYR M O 1
ATOM 11829 N N . GLN D 2 444 ? 20.880 -25.479 38.137 1.00 15.60 443 GLN M N 1
ATOM 11830 C CA . GLN D 2 444 ? 21.461 -24.714 37.033 1.00 15.34 443 GLN M CA 1
ATOM 11831 C C . GLN D 2 444 ? 22.595 -25.495 36.399 1.00 16.98 443 GLN M C 1
ATOM 11832 O O . GLN D 2 444 ? 23.478 -26.014 37.092 1.00 18.01 443 GLN M O 1
ATOM 11838 N N . ILE D 2 445 ? 22.543 -25.590 35.077 1.00 16.52 444 ILE M N 1
ATOM 11839 C CA . ILE D 2 445 ? 23.506 -26.375 34.317 1.00 15.21 444 ILE M CA 1
ATOM 11840 C C . ILE D 2 445 ? 24.312 -25.407 33.456 1.00 14.94 444 ILE M C 1
ATOM 11841 O O . ILE D 2 445 ? 23.741 -24.566 32.752 1.00 14.71 444 ILE M O 1
ATOM 11846 N N . VAL D 2 446 ? 25.637 -25.512 33.550 1.00 14.25 445 VAL M N 1
ATOM 11847 C CA . VAL D 2 446 ? 26.553 -24.756 32.704 1.00 15.22 445 VAL M CA 1
ATOM 11848 C C . VAL D 2 446 ? 27.385 -25.821 31.972 1.00 14.51 445 VAL M C 1
ATOM 11849 O O . VAL D 2 446 ? 28.300 -26.419 32.551 1.00 15.86 445 VAL M O 1
ATOM 11853 N N A SER D 2 447 ? 27.019 -26.056 30.716 0.70 16.33 446 SER M N 1
ATOM 11854 N N B SER D 2 447 ? 27.076 -26.071 30.698 0.30 14.66 446 SER M N 1
ATOM 11855 C CA A SER D 2 447 ? 27.562 -27.159 29.930 0.70 16.74 446 SER M CA 1
ATOM 11856 C CA B SER D 2 447 ? 27.507 -27.325 30.040 0.30 13.48 446 SER M CA 1
ATOM 11857 C C A SER D 2 447 ? 28.721 -26.738 29.027 0.70 16.89 446 SER M C 1
ATOM 11858 C C B SER D 2 447 ? 28.242 -27.251 28.684 0.30 13.64 446 SER M C 1
ATOM 11859 O O A SER D 2 447 ? 29.044 -25.571 28.899 0.70 19.71 446 SER M O 1
ATOM 11860 O O B SER D 2 447 ? 27.625 -26.976 27.652 0.30 11.80 446 SER M O 1
ATOM 11865 N N A ALA D 2 448 ? 29.322 -27.730 28.399 0.70 18.17 447 ALA M N 1
ATOM 11866 N N B ALA D 2 448 ? 29.539 -27.582 28.715 0.30 15.51 447 ALA M N 1
ATOM 11867 C CA . ALA D 2 448 ? 30.489 -27.584 27.564 1.00 16.49 447 ALA M CA 1
ATOM 11868 C C . ALA D 2 448 ? 30.191 -26.725 26.340 1.00 14.77 447 ALA M C 1
ATOM 11869 O O . ALA D 2 448 ? 30.707 -25.615 26.219 1.00 15.77 447 ALA M O 1
ATOM 11871 N N . THR D 2 449 ? 29.364 -27.240 25.428 1.00 13.24 448 THR M N 1
ATOM 11872 C CA . THR D 2 449 ? 29.098 -26.518 24.191 1.00 13.18 448 THR M CA 1
ATOM 11873 C C . THR D 2 449 ? 28.484 -25.146 24.458 1.00 13.75 448 THR M C 1
ATOM 11874 O O . THR D 2 449 ? 28.586 -24.241 23.635 1.00 14.21 448 THR M O 1
ATOM 11878 N N . LEU D 2 450 ? 27.853 -24.988 25.611 1.00 13.09 449 LEU M N 1
ATOM 11879 C CA . LEU D 2 450 ? 27.430 -23.658 26.062 1.00 13.66 449 LEU M CA 1
ATOM 11880 C C . LEU D 2 450 ? 28.571 -22.618 25.952 1.00 13.34 449 LEU M C 1
ATOM 11881 O O . LEU D 2 450 ? 28.345 -21.478 25.514 1.00 13.99 449 LEU M O 1
ATOM 11886 N N . TRP D 2 451 ? 29.777 -23.019 26.354 1.00 13.40 450 TRP M N 1
ATOM 11887 C CA . TRP D 2 451 ? 30.963 -22.149 26.267 1.00 13.17 450 TRP M CA 1
ATOM 11888 C C . TRP D 2 451 ? 31.433 -21.886 24.850 1.00 12.69 450 TRP M C 1
ATOM 11889 O O . TRP D 2 451 ? 32.066 -20.866 24.612 1.00 13.79 450 TRP M O 1
ATOM 11900 N N . ASN D 2 452 ? 31.146 -22.807 23.925 1.00 13.16 451 ASN M N 1
ATOM 11901 C CA . ASN D 2 452 ? 31.652 -22.691 22.556 1.00 13.51 451 ASN M CA 1
ATOM 11902 C C . ASN D 2 452 ? 30.683 -22.057 21.573 1.00 13.26 451 ASN M C 1
ATOM 11903 O O . ASN D 2 452 ? 31.077 -21.204 20.786 1.00 13.17 451 ASN M O 1
ATOM 11908 N N . ALA D 2 453 ? 29.425 -22.494 21.600 1.00 13.54 452 ALA M N 1
ATOM 11909 C CA . ALA D 2 453 ? 28.438 -22.175 20.563 1.00 13.13 452 ALA M CA 1
ATOM 11910 C C . ALA D 2 453 ? 27.484 -21.063 20.984 1.00 14.58 452 ALA M C 1
ATOM 11911 O O . ALA D 2 453 ? 26.385 -20.930 20.435 1.00 17.06 452 ALA M O 1
ATOM 11913 N N . ASN D 2 454 ? 27.889 -20.274 21.968 1.00 12.80 453 ASN M N 1
ATOM 11914 C CA . ASN D 2 454 ? 27.029 -19.198 22.465 1.00 12.70 453 ASN M CA 1
ATOM 11915 C C . ASN D 2 454 ? 26.982 -17.976 21.5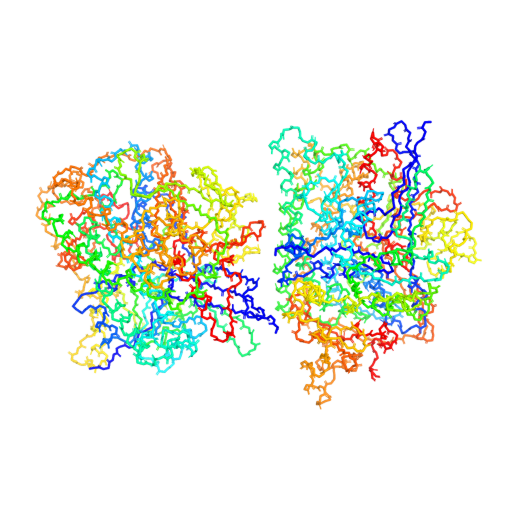28 1.00 13.05 453 ASN M C 1
ATOM 11916 O O . ASN D 2 454 ? 27.870 -17.778 20.688 1.00 13.97 453 ASN M O 1
ATOM 11921 N N . PRO D 2 455 ? 25.930 -17.160 21.655 1.00 12.06 454 PRO M N 1
ATOM 11922 C CA . PRO D 2 455 ? 25.848 -15.947 20.861 1.00 11.54 454 PRO M CA 1
ATOM 11923 C C . PRO D 2 455 ? 26.627 -14.807 21.540 1.00 12.32 454 PRO M C 1
ATOM 11924 O O . PRO D 2 455 ? 27.272 -15.007 22.574 1.00 13.91 454 PRO M O 1
ATOM 11928 N N . ARG D 2 456 ? 26.564 -13.619 20.957 1.00 12.03 455 ARG M N 1
ATOM 11929 C CA . ARG D 2 456 ? 27.163 -12.424 21.574 1.00 12.44 455 ARG M CA 1
ATOM 11930 C C . ARG D 2 456 ? 26.673 -12.211 22.997 1.00 11.39 455 ARG M C 1
ATOM 11931 O O . ARG D 2 456 ? 25.495 -12.490 23.321 1.00 13.50 455 ARG M O 1
ATOM 11939 N N . ASP D 2 457 ? 27.576 -11.745 23.852 1.00 12.78 456 ASP M N 1
ATOM 11940 C CA . ASP D 2 457 ? 27.165 -11.334 25.196 1.00 12.52 456 ASP M CA 1
ATOM 11941 C C . ASP D 2 457 ? 26.605 -9.904 25.150 1.00 14.46 456 ASP M C 1
ATOM 11942 O O . ASP D 2 457 ? 26.496 -9.300 24.072 1.00 14.43 456 ASP M O 1
ATOM 11947 N N . ASP D 2 458 ? 26.280 -9.349 26.312 1.00 13.03 457 ASP M N 1
ATOM 11948 C CA . ASP D 2 458 ? 25.646 -8.027 26.366 1.00 13.68 457 ASP M CA 1
ATOM 11949 C C . ASP D 2 458 ? 26.541 -6.931 25.805 1.00 15.13 457 ASP M C 1
ATOM 11950 O O . ASP D 2 458 ? 26.046 -5.903 25.325 1.00 16.85 457 ASP M O 1
ATOM 11955 N N . MET D 2 459 ? 27.848 -7.179 25.877 1.00 14.49 458 MET M N 1
ATOM 11956 C CA . MET D 2 459 ? 28.886 -6.248 25.442 1.00 14.27 458 MET M CA 1
ATOM 11957 C C . MET D 2 459 ? 29.250 -6.466 23.965 1.00 14.95 458 MET M C 1
ATOM 11958 O O . MET D 2 459 ? 30.206 -5.863 23.460 1.00 17.06 458 MET M O 1
ATOM 11963 N N . GLY D 2 460 ? 28.500 -7.334 23.276 1.00 13.88 459 GLY M N 1
ATOM 11964 C CA . GLY D 2 460 ? 28.699 -7.558 21.845 1.00 15.13 459 GLY M CA 1
ATOM 11965 C C . GLY D 2 460 ? 29.865 -8.466 21.479 1.00 13.80 459 GLY M C 1
ATOM 11966 O O . GLY D 2 460 ? 30.215 -8.580 20.307 1.00 16.71 459 GLY M O 1
ATOM 11967 N N . GLN D 2 461 ? 30.495 -9.104 22.459 1.00 14.32 460 GLN M N 1
ATOM 11968 C CA . GLN D 2 461 ? 31.614 -10.006 22.167 1.00 14.26 460 GLN M CA 1
ATOM 11969 C C . GLN D 2 461 ? 31.106 -11.327 21.624 1.00 13.70 460 GLN M C 1
ATOM 11970 O O . GLN D 2 461 ? 30.250 -11.971 22.242 1.00 13.23 460 GLN M O 1
ATOM 11976 N N . ARG D 2 462 ? 31.615 -11.695 20.451 1.00 13.27 461 ARG M N 1
ATOM 11977 C CA . ARG D 2 462 ? 31.245 -12.942 19.782 1.00 14.17 461 ARG M CA 1
ATOM 11978 C C . ARG D 2 462 ? 31.620 -14.143 20.643 1.00 12.95 461 ARG M C 1
ATOM 11979 O O . ARG D 2 462 ? 32.636 -14.120 21.365 1.00 13.21 461 ARG M O 1
ATOM 11987 N N . GLY D 2 463 ? 30.776 -15.174 20.591 1.00 12.34 462 GLY M N 1
ATOM 11988 C CA . GLY D 2 463 ? 31.082 -16.446 21.219 1.00 13.68 462 GLY M CA 1
ATOM 11989 C C . GLY D 2 463 ? 32.266 -17.098 20.529 1.00 14.11 462 GLY M C 1
ATOM 11990 O O . GLY D 2 463 ? 32.658 -16.669 19.461 1.00 14.08 462 GLY M O 1
ATOM 11991 N N . PRO D 2 464 ? 32.849 -18.146 21.136 1.00 12.84 463 PRO M N 1
ATOM 11992 C CA . PRO D 2 464 ? 34.087 -18.684 20.525 1.00 12.70 463 PRO M CA 1
ATOM 11993 C C . PRO D 2 464 ? 33.953 -19.213 19.099 1.00 12.59 463 PRO M C 1
ATOM 11994 O O . PRO D 2 464 ? 34.844 -18.959 18.300 1.00 13.72 463 PRO M O 1
ATOM 11998 N N . ILE D 2 465 ? 32.873 -19.928 18.776 1.00 13.19 464 ILE M N 1
ATOM 11999 C CA . ILE D 2 465 ? 32.701 -20.408 17.404 1.00 12.42 464 ILE M CA 1
ATOM 12000 C C . ILE D 2 465 ? 32.483 -19.234 16.457 1.00 14.46 464 ILE M C 1
ATOM 12001 O O . ILE D 2 465 ? 33.077 -19.188 15.375 1.00 14.59 464 ILE M O 1
ATOM 12006 N N . GLU D 2 466 ? 31.663 -18.264 16.877 1.00 13.26 465 GLU M N 1
ATOM 12007 C CA . GLU D 2 466 ? 31.450 -17.056 16.062 1.00 13.86 465 GLU M CA 1
ATOM 12008 C C . GLU D 2 466 ? 32.780 -16.354 15.750 1.00 13.56 465 GLU M C 1
ATOM 12009 O O . GLU D 2 466 ? 33.028 -15.950 14.612 1.00 14.93 465 GLU M O 1
ATOM 12015 N N . GLU D 2 467 ? 33.636 -16.246 16.763 1.00 14.00 466 GLU M N 1
ATOM 12016 C CA . GLU D 2 467 ? 34.910 -15.547 16.636 1.00 14.29 466 GLU M CA 1
ATOM 12017 C C . GLU D 2 467 ? 35.909 -16.352 15.802 1.00 14.95 466 GLU M C 1
ATOM 12018 O O . GLU D 2 467 ? 36.666 -15.779 14.989 1.00 14.54 466 GLU M O 1
ATOM 12024 N N . ALA D 2 468 ? 35.915 -17.674 15.998 1.00 14.22 467 ALA M N 1
ATOM 12025 C CA . ALA D 2 468 ? 36.818 -18.531 15.242 1.00 13.72 467 ALA M CA 1
ATOM 12026 C C . ALA D 2 468 ? 36.438 -18.610 13.766 1.00 13.91 467 ALA M C 1
ATOM 12027 O O . ALA D 2 468 ? 37.292 -18.893 12.928 1.00 15.14 467 ALA M O 1
ATOM 12029 N N . LEU D 2 469 ? 35.167 -18.365 13.444 1.00 12.91 468 LEU M N 1
ATOM 12030 C CA . LEU D 2 469 ? 34.758 -18.306 12.039 1.00 13.77 468 LEU M CA 1
ATOM 12031 C C . LEU D 2 469 ? 35.386 -17.127 11.300 1.00 14.85 468 LEU M C 1
ATOM 12032 O O . LEU D 2 469 ? 35.570 -17.178 10.082 1.00 16.25 468 LEU M O 1
ATOM 12037 N N . ILE D 2 470 ? 35.678 -16.048 12.025 1.00 13.59 469 ILE M N 1
ATOM 12038 C CA . ILE D 2 470 ? 36.207 -14.839 11.387 1.00 13.76 469 ILE M CA 1
ATOM 12039 C C . ILE D 2 470 ? 37.543 -15.168 10.717 1.00 15.08 469 ILE M C 1
ATOM 12040 O O . ILE D 2 470 ? 38.461 -15.658 11.377 1.00 18.71 469 ILE M O 1
ATOM 12045 N N . GLY D 2 471 ? 37.663 -14.877 9.427 1.00 17.37 470 GLY M N 1
ATOM 12046 C CA . GLY D 2 471 ? 38.907 -15.162 8.697 1.00 18.33 470 GLY M CA 1
ATOM 12047 C C . GLY D 2 471 ? 38.969 -16.515 8.004 1.00 18.14 470 GLY M C 1
ATOM 12048 O O . GLY D 2 471 ? 39.913 -16.794 7.234 1.00 19.59 470 GLY M O 1
ATOM 12049 N N . VAL D 2 472 ? 37.973 -17.369 8.252 1.00 16.91 471 VAL M N 1
ATOM 12050 C CA . VAL D 2 472 ? 37.941 -18.668 7.583 1.00 15.76 471 VAL M CA 1
ATOM 12051 C C . VAL D 2 472 ? 37.774 -18.469 6.070 1.00 17.17 471 VAL M C 1
ATOM 12052 O O . VAL D 2 472 ? 36.907 -17.704 5.631 1.00 17.54 471 VAL M O 1
ATOM 12056 N N . PRO D 2 473 ? 38.620 -19.132 5.264 1.00 18.12 472 PRO M N 1
ATOM 12057 C CA . PRO D 2 473 ? 38.534 -18.965 3.806 1.00 18.90 472 PRO M CA 1
ATOM 12058 C C . PRO D 2 473 ? 37.297 -19.603 3.182 1.00 17.54 472 PRO M C 1
ATOM 12059 O O . PRO D 2 473 ? 36.952 -20.759 3.495 1.00 18.84 472 PRO M O 1
ATOM 12063 N N . VAL D 2 474 ? 36.604 -18.822 2.356 1.00 16.79 473 VAL M N 1
ATOM 12064 C CA . VAL D 2 474 ? 35.485 -19.311 1.558 1.00 17.50 473 VAL M CA 1
ATOM 12065 C C . VAL D 2 474 ? 35.738 -18.879 0.105 1.00 19.61 473 VAL M C 1
ATOM 12066 O O . VAL D 2 474 ? 35.122 -17.925 -0.381 1.00 20.74 473 VAL M O 1
ATOM 12070 N N . PRO D 2 475 ? 36.650 -19.583 -0.597 1.00 19.64 474 PRO M N 1
ATOM 12071 C CA . PRO D 2 475 ? 36.923 -19.265 -2.012 1.00 21.01 474 PRO M CA 1
ATOM 12072 C C . PRO D 2 475 ? 35.793 -19.676 -2.966 1.00 23.71 474 PRO M C 1
ATOM 12073 O O . PRO D 2 475 ? 35.739 -19.195 -4.101 1.00 23.99 474 PRO M O 1
ATOM 12077 N N . ASP D 2 476 ? 34.910 -20.564 -2.505 1.00 24.25 475 ASP M N 1
ATOM 12078 C CA . ASP D 2 476 ? 33.771 -21.045 -3.292 1.00 24.03 475 ASP M CA 1
ATOM 12079 C C . ASP D 2 476 ? 32.503 -20.875 -2.447 1.00 22.56 475 ASP M C 1
ATOM 12080 O O . ASP D 2 476 ? 32.199 -21.696 -1.572 1.00 20.68 475 ASP M O 1
ATOM 12085 N N . ILE D 2 477 ? 31.773 -19.796 -2.714 1.00 23.64 476 ILE M N 1
ATOM 12086 C CA . ILE D 2 477 ? 30.545 -19.463 -1.977 1.00 24.66 476 ILE M CA 1
ATOM 12087 C C . ILE D 2 477 ? 29.486 -20.564 -2.036 1.00 25.04 476 ILE M C 1
ATOM 12088 O O . ILE D 2 477 ? 28.767 -20.793 -1.062 1.00 24.70 476 ILE M O 1
ATOM 12093 N N . LYS D 2 478 ? 29.395 -21.239 -3.181 1.00 24.00 477 LYS M N 1
ATOM 12094 C CA . LYS D 2 478 ? 28.426 -22.321 -3.363 1.00 25.46 477 LYS M CA 1
ATOM 12095 C C . LYS D 2 478 ? 28.841 -23.607 -2.634 1.00 23.25 477 LYS M C 1
ATOM 12096 O O . LYS D 2 478 ? 28.006 -24.486 -2.416 1.00 24.38 477 LYS M O 1
ATOM 12102 N N . ASN D 2 479 ? 30.123 -23.712 -2.265 1.00 21.38 478 ASN M N 1
ATOM 12103 C CA . ASN D 2 479 ? 30.654 -24.897 -1.556 1.00 19.89 478 ASN M CA 1
ATOM 12104 C C . ASN D 2 479 ? 31.484 -24.474 -0.347 1.00 18.77 478 ASN M C 1
ATOM 12105 O O . ASN D 2 479 ? 32.697 -24.704 -0.294 1.00 18.59 478 ASN M O 1
ATOM 12110 N N . PRO D 2 480 ? 30.827 -23.862 0.645 1.00 17.56 479 PRO M N 1
ATOM 12111 C CA . PRO D 2 480 ? 31.558 -23.217 1.738 1.00 16.66 479 PRO M CA 1
ATOM 12112 C C . PRO D 2 480 ? 32.032 -24.220 2.795 1.00 17.33 479 PRO M C 1
ATOM 12113 O O . PRO D 2 480 ? 31.636 -24.148 3.970 1.00 17.67 479 PRO M O 1
ATOM 12117 N N . VAL D 2 481 ? 32.898 -25.133 2.366 1.00 17.56 480 VAL M N 1
ATOM 12118 C CA . VAL D 2 481 ? 33.244 -26.311 3.173 1.00 17.53 480 VAL M CA 1
ATOM 12119 C C . VAL D 2 481 ? 33.940 -25.995 4.494 1.00 17.06 480 VAL M C 1
ATOM 12120 O O . VAL D 2 481 ? 33.757 -26.706 5.471 1.00 16.58 480 VAL M O 1
ATOM 12124 N N . ASN D 2 482 ? 34.723 -24.917 4.528 1.00 15.61 481 ASN M N 1
ATOM 12125 C CA . ASN D 2 482 ? 35.507 -24.596 5.722 1.00 16.04 481 ASN M CA 1
ATOM 12126 C C . ASN D 2 482 ? 34.664 -24.050 6.864 1.00 14.11 481 ASN M C 1
ATOM 12127 O O . ASN D 2 482 ? 35.094 -24.060 8.012 1.00 15.72 481 ASN M O 1
ATOM 12132 N N . VAL D 2 483 ? 33.475 -23.547 6.547 1.00 14.21 482 VAL M N 1
ATOM 12133 C CA . VAL D 2 483 ? 32.554 -23.087 7.597 1.00 15.01 482 VAL M CA 1
ATOM 12134 C C . VAL D 2 483 ? 32.130 -24.289 8.455 1.00 14.52 482 VAL M C 1
ATOM 12135 O O . VAL D 2 483 ? 32.316 -24.296 9.676 1.00 15.06 482 VAL M O 1
ATOM 12139 N N . GLY D 2 484 ? 31.583 -25.318 7.818 1.00 15.81 483 GLY M N 1
ATOM 12140 C CA . GLY D 2 484 ? 31.257 -26.535 8.555 1.00 16.20 483 GLY M CA 1
ATOM 12141 C C . GLY D 2 484 ? 32.486 -27.175 9.184 1.00 14.51 483 GLY M C 1
ATOM 12142 O O . GLY D 2 484 ? 32.426 -27.678 10.296 1.00 15.09 483 GLY M O 1
ATOM 12143 N N . ARG D 2 485 ? 33.619 -27.161 8.483 1.00 14.17 484 ARG M N 1
ATOM 12144 C CA . ARG D 2 485 ? 34.828 -27.742 9.046 1.00 14.22 484 ARG M CA 1
ATOM 12145 C C . ARG D 2 485 ? 35.218 -27.064 10.357 1.00 13.53 484 ARG M C 1
ATOM 12146 O O . ARG D 2 485 ? 35.584 -27.738 11.298 1.00 14.24 484 ARG M O 1
ATOM 12154 N N . LEU D 2 486 ? 35.117 -25.737 10.421 1.00 12.26 485 LEU M N 1
ATOM 12155 C CA . LEU D 2 486 ? 35.444 -25.031 11.650 1.00 12.83 485 LEU M CA 1
ATOM 12156 C C . LEU D 2 486 ? 34.468 -25.419 12.745 1.00 11.96 485 LEU M C 1
ATOM 12157 O O . LEU D 2 486 ? 34.866 -25.760 13.878 1.00 12.80 485 LEU M O 1
ATOM 12162 N N . VAL D 2 487 ? 33.181 -25.311 12.429 1.00 12.62 486 VAL M N 1
ATOM 12163 C CA . VAL D 2 487 ? 32.159 -25.567 13.433 1.00 11.90 486 VAL M CA 1
ATOM 12164 C C . VAL D 2 487 ? 32.313 -26.988 13.994 1.00 12.87 486 VAL M C 1
ATOM 12165 O O . VAL D 2 487 ? 32.327 -27.178 15.219 1.00 12.26 486 VAL M O 1
ATOM 12169 N N . ARG D 2 488 ? 32.466 -27.968 13.105 1.00 12.20 487 ARG M N 1
ATOM 12170 C CA . ARG D 2 488 ? 32.583 -29.361 13.546 1.00 12.00 487 ARG M CA 1
ATOM 12171 C C . ARG D 2 488 ? 33.884 -29.663 14.308 1.00 11.63 487 ARG M C 1
ATOM 12172 O O . ARG D 2 488 ? 33.921 -30.629 15.074 1.00 14.27 487 ARG M O 1
ATOM 12180 N N . SER D 2 489 ? 34.935 -28.852 14.118 1.00 13.03 488 SER M N 1
ATOM 12181 C CA . SER D 2 489 ? 36.167 -29.054 14.870 1.00 12.66 488 SER M CA 1
ATOM 12182 C C . SER D 2 489 ? 35.918 -28.863 16.369 1.00 12.90 488 SER M C 1
ATOM 12183 O O . SER D 2 489 ? 36.617 -29.456 17.167 1.00 13.96 488 SER M O 1
ATOM 12186 N N . TYR D 2 490 ? 34.892 -28.077 16.727 1.00 12.69 489 TYR M N 1
ATOM 12187 C CA . TYR D 2 490 ? 34.484 -27.873 18.129 1.00 13.32 489 TYR M CA 1
ATOM 12188 C C . TYR D 2 490 ? 33.611 -28.997 18.694 1.00 13.78 489 TYR M C 1
ATOM 12189 O O . TYR D 2 490 ? 33.293 -28.982 19.878 1.00 13.62 489 TYR M O 1
ATOM 12198 N N . ASP D 2 491 ? 33.189 -29.937 17.849 1.00 13.89 490 ASP M N 1
ATOM 12199 C CA . ASP D 2 491 ? 32.310 -31.049 18.287 1.00 13.62 490 ASP M CA 1
ATOM 12200 C C . ASP D 2 491 ? 31.095 -30.494 19.078 1.00 13.20 490 ASP M C 1
ATOM 12201 O O . ASP D 2 491 ? 30.832 -30.920 20.207 1.00 14.50 490 ASP M O 1
ATOM 12206 N N . PRO D 2 492 ? 30.320 -29.560 18.472 1.00 12.90 491 PRO M N 1
ATOM 12207 C CA . PRO D 2 492 ? 29.204 -28.965 19.234 1.00 13.40 491 PRO M CA 1
ATOM 12208 C C . PRO D 2 492 ? 28.065 -29.933 19.515 1.00 14.02 491 PRO M C 1
ATOM 12209 O O . PRO D 2 492 ? 27.765 -30.796 18.686 1.00 13.68 491 PRO M O 1
ATOM 12213 N N . SEC D 2 493 ? 27.470 -29.782 20.705 1.00 13.93 492 SEC M N 1
ATOM 12214 C CA . SEC D 2 493 ? 26.293 -30.529 21.144 1.00 15.80 492 SEC M CA 1
ATOM 12221 C C . SEC D 2 493 ? 25.278 -29.500 21.559 1.00 15.72 492 SEC M C 1
ATOM 12222 O O . SEC D 2 493 ? 25.401 -28.905 22.649 1.00 13.77 492 SEC M O 1
ATOM 12223 N N . LEU D 2 494 ? 24.257 -29.286 20.711 1.00 14.02 493 LEU M N 1
ATOM 12224 C CA . LEU D 2 494 ? 23.291 -28.211 20.974 1.00 13.64 493 LEU M CA 1
ATOM 12225 C C . LEU D 2 494 ? 22.241 -28.593 22.013 1.00 13.28 493 LEU M C 1
ATOM 12226 O O . LEU D 2 494 ? 21.683 -27.723 22.666 1.00 14.29 493 LEU M O 1
ATOM 12231 N N . GLY D 2 495 ? 22.014 -29.896 22.183 1.00 12.82 494 GLY M N 1
ATOM 12232 C CA . GLY D 2 495 ? 21.202 -30.385 23.293 1.00 13.29 494 GLY M CA 1
ATOM 12233 C C . GLY D 2 495 ? 21.815 -29.960 24.614 1.00 12.16 494 GLY M C 1
ATOM 12234 O O . GLY D 2 495 ? 21.129 -29.424 25.484 1.00 12.28 494 GLY M O 1
ATOM 12235 N N . CYS D 2 496 ? 23.112 -30.199 24.769 1.00 11.34 495 CYS M N 1
ATOM 12236 C CA . CYS D 2 496 ? 23.836 -29.734 25.962 1.00 14.12 495 CYS M CA 1
ATOM 12237 C C . CYS D 2 496 ? 23.867 -28.236 26.088 1.00 12.13 495 CYS M C 1
ATOM 12238 O O . CYS D 2 496 ? 23.711 -27.709 27.182 1.00 13.86 495 CYS M O 1
ATOM 12241 N N . ALA D 2 497 ? 24.101 -27.544 24.969 1.00 11.69 496 ALA M N 1
ATOM 12242 C CA . ALA D 2 497 ? 24.263 -26.081 24.991 1.00 11.07 496 ALA M CA 1
ATOM 12243 C C . ALA D 2 497 ? 23.023 -25.394 25.553 1.00 10.63 496 ALA M C 1
ATOM 12244 O O . ALA D 2 497 ? 23.140 -24.416 26.304 1.00 12.77 496 ALA M O 1
ATOM 12246 N N . VAL D 2 498 ? 21.843 -25.901 25.186 1.00 11.70 497 VAL M N 1
ATOM 12247 C CA . VAL D 2 498 ? 20.557 -25.272 25.533 1.00 10.14 497 VAL M CA 1
ATOM 12248 C C . VAL D 2 498 ? 19.848 -25.908 26.719 1.00 10.53 497 VAL M C 1
ATOM 12249 O O . VAL D 2 498 ? 19.349 -25.193 27.600 1.00 10.35 497 VAL M O 1
ATOM 12253 N N . HIS D 2 499 ? 19.805 -27.243 26.735 1.00 11.00 498 HIS M N 1
ATOM 12254 C CA . HIS D 2 499 ? 19.088 -28.001 27.755 1.00 11.94 498 HIS M CA 1
ATOM 12255 C C . HIS D 2 499 ? 17.685 -27.436 28.042 1.00 12.82 498 HIS M C 1
ATOM 12256 O O . HIS D 2 499 ? 17.268 -27.266 29.195 1.00 13.46 498 HIS M O 1
#

Nearest PDB structures (foldseek):
  4kn9-assembly1_L  TM=1.002E+00  e=1.662E-95  Desulfomicrobium baculatum DSM 4028
  4ko3-assembly2_M  TM=1.001E+00  e=8.776E-94  Desulfomicrobium baculatum DSM 4028
  1cc1-assembly1_L  TM=1.001E+00  e=3.176E-90  Desulfomicrobium baculatum
  3ze7-assembly1_B  TM=9.927E-01  e=2.474E-75  Nitratidesulfovibrio vulgaris str. Hildenborough
  3ze6-assembly1_B  TM=9.925E-01  e=3.048E-75  Nitratidesulfovibrio vulgaris str. Hildenborough

Radius of gyration: 36.43 Å; Cα contacts (8 Å, |Δi|>4): 3915; chains: 4; bounding box: 66×114×76 Å

Solvent-accessible surface area: 48836 Å² total; per-residue (Å²): 155,135,46,1,9,1,0,6,1,11,0,0,6,17,4,0,14,6,3,0,15,20,8,2,12,35,45,71,6,50,60,4,13,58,93,38,4,17,6,16,8,7,16,7,15,2,10,3,8,1,117,62,0,6,56,25,1,54,77,12,0,134,140,77,87,28,74,0,1,0,5,0,2,1,0,0,0,32,29,90,129,0,56,3,0,23,14,0,22,46,80,62,94,174,45,127,91,87,90,16,6,0,33,77,5,0,97,51,0,0,72,62,0,41,2,0,3,0,1,1,2,21,0,0,22,1,6,2,2,37,4,136,35,35,68,0,31,13,63,3,0,80,69,2,9,72,80,52,176,25,163,55,76,32,7,4,0,0,0,11,2,0,11,8,31,0,9,20,13,2,18,64,24,5,25,30,41,53,88,61,72,120,125,90,98,58,24,129,57,37,154,42,16,9,0,70,117,15,3,36,68,8,4,36,126,77,16,73,33,53,96,73,84,108,102,84,82,54,0,143,29,20,26,92,120,4,10,9,20,103,20,0,14,9,1,51,33,2,87,2,14,15,9,176,72,70,3,10,66,49,34,6,2,14,3,84,0,0,0,12,2,0,14,2,15,41,68,5,2,56,48,9,33,52,0,17,68,51,130,101,120,65,165,19,31,5,10,11,1,1,6,2,2,12,19,3,40,0,47,4,44,5,86,134,32,104,2,58,45,3,76,0,10,2,16,8,1,4,0,0,6,9,0,0,116,46,25,17,0,55,2,0,1,0,0,0,0,8,0,0,0,0,2,0,0,0,1,0,5,0,0,0,19,0,1,13,82,9,23,70,21,130,14,41,68,5,0,17,7,0,7,6,0,0,4,0,0,0,0,0,0,0,0,0,2,1,4,0,2,2,1,1,14,17,2,6,85,6,46,108,61,12,3,4,34,41,52,41,94,94,10,40,8,1,43,69,61,31,178,71,45,78,131,3,90,63,26,10,71,87,1,30,54,3,6,30,52,0,11,47,1,0,11,10,0,0,8,0,0,0,4,0,0,0,2,1,0,2,0,1,0,0,4,6,0,0,0,2,24,38,0,65,63,114,40,17,59,81,0,15,60,56,2,107,31,0,24,58,3,0,59,64,40,1,0,25,3,0,0,39,3,0,36,39,0,72,58,1,10,129,12,1,75,21,74,72,1,0,0,0,8,1,1,2,6,43,41,48,78,80,159,76,48,34,0,96,41,5,1,32,14,89,50,146,85,60,145,36,60,29,170,72,1,59,6,12,9,25,49,0,35,4,62,38,96,43,133,40,14,21,44,9,34,86,7,41,5,66,23,35,12,82,42,122,61,17,31,0,4,0,14,0,0,0,1,103,53,74,0,0,3,7,1,2,5,0,0,1,18,9,55,52,17,97,2,0,90,26,0,39,116,22,2,100,107,80,43,58,30,127,12,108,45,0,62,72,8,28,112,76,0,4,0,0,0,0,5,4,1,0,5,0,0,0,0,38,24,0,1,64,3,0,69,100,1,21,163,71,5,99,67,55,39,65,0,34,48,163,32,149,32,27,88,77,26,105,1,28,0,67,3,0,4,0,5,0,0,0,0,0,6,0,76,4,114,96,98,103,4,76,27,0,2,1,0,1,3,0,2,1,0,0,1,0,37,0,78,116,40,46,55,0,0,0,0,36,0,0,53,29,0,41,3,118,47,61,176,14,6,21,14,0,1,2,0,0,3,0,4,0,1,0,5,1,4,1,7,11,127,140,49,1,9,0,0,1,1,9,0,0,6,16,4,0,16,5,3,1,14,17,6,2,14,161,48,88,5,81,65,4,12,63,93,36,4,17,4,16,8,4,16,7,12,2,11,3,7,2,74,64,0,3,57,26,1,56,105,10,0,137,152,60,78,29,73,0,1,0,6,0,2,2,0,0,0,35,29,91,131,0,59,4,0,18,13,0,15,34,86,44,114,169,47,113,81,91,96,16,7,0,33,74,4,0,99,50,0,0,68,59,0,39,4,0,5,0,1,1,2,22,0,0,26,0,6,1,2,36,3,137,38,36,69,0,32,14,60,3,0,81,69,2,10,76,84,52,181,25,168,54,77,30,5,3,0,0,0,11,2,0,9,8,38,0,8,17,25,1,14,59,26,7,20,35,45,54,75,54,74,132,129,86,104,60,11,125,55,35,154,45,15,11,0,69,109,20,3,38,53,7,4,35,122,77,19,81,43,46,109,84,80,101,102,87,93,63,0,115,9,18,25,94,122,5,9,10,17,104,18,0,12,9,1,41,39,3,88,2,3,15,12,141,64,73,3,11,66,48,32,1,2,13,3,63,0,0,0,12,2,0,14,2,17,44,65,4,2,61,47,11,31,43,0,18,71,49,127,90,78,59,123,17,26,5,11,9,1,1,6,2,2,12,16,3,37,0,28,2,22,4,79,129,29,110,2,46,16,2,78,0,10,1,16,10,2,4,0,0,6,31,0,0,119,49,24,5,0,56,2,0,1,0,0,0,0,6,0,0,0,2,2,0,0,0,1,0,5,0,0,0,19,0,0,11,83,10,22,70,18,128,6,40,70,5,0,16,5,0,6,6,0,0,3,0,0,0,0,0,0,0,0,0,3,1,3,0,2,2,1,2,14,17,2,7,82,6,45,104,61,12,3,4,35,39,56,41,95,93,10,41,8,1,38,72,66,20,175,89,45,80,112,1,89,64,17,10,72,88,1,29,84,3,6,36,100,0,11,48,8,0,12,15,0,0,8,0,0,0,4,0,0,0,2,1,0,2,0,0,0,0,4,7,0,0,0,3,24,39,0,67,65,111,30,17,60,84,0,15,57,53,2,128,97,0,25,122,4,0,60,92,37,0,0,26,2,0,0,37,4,0,35,34,0,64,57,2,9,128,12,1,76,20,72,71,1,0,0,0,8,1,1,2,5,43,38,38,91,73,160,76,48,30,1,100,42,4,1,31,12,92,44,149,84,58,143,38,61,30,166,66,2,74,5,12,5,22,25,0,34,3,49,24,103,62,93,31,14,38,46,8,36,88,6,40,12,71,24,34,12,85,16,35,25,18,31,0,5,0,15,1,0,0,1,105,64,73,0,0,2,7,2,3,6,0,0,1,18,9,55,50,19,94,2,0,92,19,0,35,111,21,3,115,117,78,39,58,40,151,9,108,49,0,62,75,10,28,109,59,0,3,0,0,0,0,6,2,1,0,6,0,0,0,0,42,18,0,0,66,2,0,69,82,2,21,163,73,5,103,67,58,39,63,0,33,50,127,40,148,39,32,86,68,26,100,3,30,1,67,3,0,4,0,4,0,0,1,0,0,7,0,75,3,113,93,108,85,4,63,15,0,1,2,0,1,3,0,1,0,1,0,0,0,40,0,42,39,41,44,47,0,0,0,0,36,0,0,55,26,0,45,3,120,47,65,180,14,5,22,13,0,1,1,0,0,4,0,4,0,1,0,4,1,5,1,9,11

Sequence (1536 aa):
AKKAPVIWVQGQGCTGCSVSLLNAVHPRIKEEILLDVISLEFHPTVMASEGEMALAHMYEIAEKFNGNFFLLLVEGAIPTAKEGRYCIVGETLDAKGHHHEVTMMELIRDLAPKSLATVAVGTCSAYGGIPAAEGNVTGSKSVRDFFADEKIEEKLLVNVPGCPPHPDWMVGTLLVAAWSHVLNPTEHPLPELDDDGRPLLFFGDNIHENCPYLDKYDNSEFAETFTKPGCKAELGCKGPSTYADCAKRRWNNGINWCVENAVCIGCVEPDFPDGKSPFYVAEEGKVKISIDPLTRVEGHLKIEVEVKDGKVVDAKCSGGMFRGFEQILRGRDPRDSSQIVQRICCGVCPTAHCTASVMAQDDAFGVKKVTTNGRITRNLIFGANYLQSHILHFYHLAALDYVKGPDVSPFVPRYANADLLTDRIKDGAKADATNTYGLNQYLKALEIRRICHEMVAMFGGRMPHVQGMVVGGATEIPTADKVAEYAARFKEVQKFVIEEYLLPLIYTLGSVYTDLFETGIGWKNVIAFGVFPEDDDYKKTTFLLKPGVYIDGKDEEFDSKLVKEYVGHSFFDHSAPGGLHYSVGETNPNPDKPGAYSFVKAPRYKDKPCEVGPLARMWVQNPELSPVGQKLLKELYGIEAKNFRDLGDKAFSIMGRHVARAEETWLTAVAVEKWLKQVQPGAETYVKSEIPDAAEGTGFTEAPRGALLHYLKIKDKKIENYQIVSSATLWNANPRDDMGQRGPIEEALIGVPVPDIKNPVNVGRLVRSYDPLGCAVHAKKAPVIWVQGQGCTGCSVSLLNAVHPRIKEILLDVISLEFHPTVMASEGEMALAHMYEIAEKFNGNFFLLVEGAIPTAKEGRYCIVGETLDAKGHHHEVTMMELIRDLAPKSLATVAVGTCSAYGGIPAAEGNVTGSKSVRDFFADEKIEEKLLVNVPGCPPHPDWMVGTLVAAWSHVLNPTEHPLPELDDDGRPLLFFGDNIHENCPYLDKYDNSEFAETFTKPGCKAELGCKGPSSTYADCAKRRWNNGINWCVENAVCIGCVEPDFPDGKSPFYVAEGKVKISIDPLTRVEGHLKIEVEVKDGKVVDAKCSGGMFRGFEQILRGRDPRDSSQIVQRICCGVCPTAHCTASVMAQDDAFGVKKVTTNGRITRNLIFGANYLQSHILHFYHLAALDYVKGPDVSPFVPRYANADLLTDRIKDGAKADATNTYGLNQYLKALEIRRICHEMVAMFGGRMPHVQGMVVGGATEIPTADKVAEYAARFKEVQKFVIEEYLPLIYTLGSVYTDLFETGIGWKNVIAFGVFPEDDDYKTFLLKPGVYIDGKDEEFDSKLVKEYVGHSFFDHSAPGGLHYSVGETNPNPDKPGAYSFVKAPRYKDKPCEVGPLARMWVQNPELSPVGQKLLKEELYGIEAKNFRDLGDKAFSIMGRHVARAEETWLTAVAVEKWLKQVQPGAETYVKSEIPDAAEEGTGFTEAPRGALLHYLKIKDKKKIENYQIVSSATLWNANPRDDMGQRGPIEEALIGVPVPDIKNPVNVGRLVRSYDPLGCAVH

B-factor: mean 18.9, std 10.06, range [5.45, 107.36]

Secondary structure (DSSP, 8-state):
--EEEEESS--SSBS-EEEEEEEETTEEEEEEEEE-B---HHHHTTTS-GGGHHHHGGGG-SSSHHHHHHHHHHHHHHHHT-PPPHHHHHHHHHHHHHHHHHHHHIIIIIIIGGGTS---SSTTS-S--SS---HHHH-SSHHHHHHHHHHHHHHHHHHHHHHHHHHHHHHHHHSSSSS-SSEETTEESSPPPHHHHHHHHHHHHHHHHHIIIIIHHHHHHHHHH-GGGGSS------EEE--EEESSTTS--EEE--EEEETTEEE---GGGEEEE-TTBSB--SSSS-B-GGG----B-TT-TT--BSS-EEEETTB--B-SHHHHHHHH-PBPPHHHHHHHHHHH----SBGGGGGGGGSSHHHHHHHHHHHHHHHHHHHHHHHHH--TT---B------SSEEEEEEEEETTEEEEEEEEEETTEEEEEEEE-HHHHHS----TT-PPPHHHHHHTT-B-S-TTS-HHHHHHHHHT--BHHHHH-/--EEEEESS--SSBS-EEEEEEEETTEEEEEEEEE-B---HHHHTTTS-GGGHHHHGGGG-SSSHHHHHHHHHHHHHHHHT-PPPHHHHHHHHHHHHHHHHHHHHIIIIIIIGGGTS---SSTTS-S--TT---HHHH-SSHHHHHHHHHHHHHHHHHHHHHHHHHHHHHHHHHSSSSS-SSEETTEESSPPPHHHHHHHHHHHHHHHHHIIIIIHHHHHHHHHH-GGGGSS------EEE--EEESSTTS--EEE--EEEETTEEE---GGGEEEE-TTBSB--SSSS-B-GGG----B-TT-TT--BSS-EEEETTB--B-SHHHHHHHH-PBPPHHHHHHIIIII----SBGGGGGGGGSSHHHHHHHHHHHHHHHHHHHHHHHHH--TT---B------SEEEEEEEEEETTEEEEEEEEEETTEEEEEEEE-HHHHHS----TT-PPPHHHHHHTT-B-S-TTS-HHHHHHHHHT--BHHHHH-/-PPEEEEEEESB--SHHHHHHHT-TTTTHHHIIIIIEEEEE-TTT-S--HHHHHHHHHHHHHHTTTSSEEEEESBEE-GGGGTTBEEEEEE-TTS-EEEEEHHHHHHHHGGGSSEEEEESHHHHH-TGGGSTT--S-EE-HHHHHHHHT----EEEE-SSSPPHHHHHHHHHHHHHHHH-TTTSPPPPB-TTS-BHHHHSSBTGGG-TTHHHHHTT-B-SSTTSSSBSGGGT--GGG-B-SHHHH-BTTTTB-HHHHS----TTSTTTTGGG-STTS--/-PPEEEEEEESB--SHHHHHHHT-TTTTHHHIIIIIEEEEE-TTT-S--HHHHHHHHHHHHHHTTTSSEEEEESBEE-GGGGTTBEEEEEE-TTS-EEEEEHHHHHHHHGGGSSEEEEESHHHHH-TGGGSTT--S-EE-HHHHHHHHT----EEEE-SSSPPHHHHHHHHHHHHHHHHSTTTSPPPPB-TTS-BHHHHSSBTGGG-TTHHHHHTT-B-SSTTSSSBSGGGT--GGG-B-SHHHH-BTTTTB-HHHHS----TTSTTTTGGG-STTS--